Protein 2DHK (pdb70)

Solvent-accessible surface area: 8509 Å² total; per-residue (Å²): 139,122,121,78,96,121,67,188,140,8,50,16,133,7,20,18,66,28,29,204,47,134,130,194,30,102,71,88,42,30,0,42,25,30,147,210,139,58,38,0,27,18,1,145,59,54,167,57,83,119,58,89,72,32,6,58,2,28,70,1,77,28,62,63,92,101,88,10,136,97,0,12,0,18,1,67,17,120,86,117,92,8,27,0,43,4,88,81,89,146,24,4,86,114,13,29,99,58,0,80,71,69,80,117,92,115,106,87,60,112,121,86,119,116,49,130,116,102,126

Radius of gyration: 16.47 Å; Cα contacts (8 Å, |Δi|>4): 186; chains: 1; bounding box: 60×35×32 Å

Sequence (119 aa):
GSSGSSGKKLCGYLSKFGGKGPIRGWKSRWFFYDERKCQLYYSRTAQDANPLDSIDLSSAVFDCKADAEEGIFEIKTPSRVITLKAATKQAMLYWLQQLQMKRWEFHNSPPAPSGPSSGGSSGSSGKKLCGYLSKFGGKGPIRGWKSRWFFYDERKCQLYYSRTAQDANPLDSIDLSSAVFDCKADAEEGIFEIKTPSRVITLKAATKQAMLYWLQQLQMKRWEFHNSPPAPSGPSSGGSSGSSGKKLCGYLSKFGGKGPIRGWKSRWFFYDERKCQLYYSRTAQDANPLDSIDLSSAVFDCKADAEEGIFEIKTPSRVITLKAATKQAMLYWLQQLQMKRWEFHNSPPAPSGPSSGGSSGSSGKKLCGYLSKFGGKGPIRGWKSRWFFYDERKCQLYYSRTAQDANPLDSIDLSSAVFDCKADAEEGIFEIKTPSRVITLKAATKQAMLYWLQQLQMKRWEFHNSPPAPSGPSSGGSSGSSGKKLCGYLSKFGGKGPIRGWKSRWFFYDERKCQLYYSRTAQDANPLDSIDLSSAVFDCKADAEEGIFEIKTPSRVITLKAATKQAMLYWLQQLQMKRWEFHNSPPAPSGPSSGGSSGSSGKKLCGYLSKFGGKGPIRGWKSRWFFYDERKCQLYYSRTAQDANPLDSIDLSSAVFDCKADAEEGIFEIKTPSRVITLKAATKQAMLYWLQQLQMKRWEFHNSPPAPSGPSSGGSSGSSGKKLCGYLSKFGGKGPIRGWKSRWFFYDERKCQLYYSRTAQDANPLDSIDLSSAVFDCKADAEEGIFEIKTPSRVITLKAATKQAMLYWLQQLQMKRWEFHNSPPAPSGPSSGGSSGSSGKKLCGYLSKFGGKGPIRGWKSRWFFYDERKCQLYYSRTAQDANPLDSIDLSSAVFDCKADAEEGIFEIKTPSRVITLKAATKQAMLYWLQQLQMKRWEFHNSPPAPSGPSSGGSSGSSGKKLCGYLSKFGGKGPIRGWKSRWFFYDERKCQLYYSRTAQDANPLDSIDLSSAVFDCKADAEEGIFEIKTPSRVITLKAATKQAMLYWLQQLQMKRWEFHNSPPAPSGPSSGGSSGSSGKKLCGYLSKFGGKGPIRGWKSRWFFYDERKCQLYYSRTAQDANPLDSIDLSSAVFDCKADAEEGIFEIKTPSRVITLKAATKQAMLYWLQQLQMKRWEFHNSPPAPSGPSSGGSSGSSGKKLCGYLSKFGGKGPIRGWKSRWFFYDERKCQLYYSRTAQDANPLDSIDLSSAVFDCKADAEEGIFEIKTPSRVITLKAATKQAMLYWLQQLQMKRWEFHNSPPAPSGPSSGGSSGSSGKKLCGYLSKFGGKGPIRGWKSRWFFYDERKCQLYYSRTAQDANPLDSIDLSSAVFDCKADAEEGIFEIKTPSRVITLKAATKQAMLYWLQQLQMKRWEFHNSPPAPSGPSSGGSSGSSGKKLCGYLSKFGGKGPIRGWKSRWFFYDERKCQLYYSRTAQDANPLDSIDLSSAVFDCKADAEEGIFEIKTPSRVITLKAATKQAMLYWLQQLQMKRWEFHNSPPAPSGPSSGGSSGSSGKKLCGYLSKFGGKGPIRGWKSRWFFYDERKCQLYYSRTAQDANPLDSIDLSSAVFDCKADAEEGIFEIKTPSRVITLKAATKQAMLYWLQQLQMKRWEFHNSPPAPSGPSSGGSSGSSGKKLCGYLSKFGGKGPIRGWKSRWFFYDERKCQLYYSRTAQDANPLDSIDLSSAVFDCKADAEEGIFEIKTPSRVITLKAATKQAMLYWLQQLQMKRWEFHNSPPAPSGPSSGGSSGSSGKKLCGYLSKFGGKGPIRGWKSRWFFYDERKCQLYYSRTAQDANPLDSIDLSSAVFDCKADAEEGIFEIKTPSRVITLKAATKQAMLYWLQQLQMKRWEFHNSPPAPSGPSSGGSSGSSGKKLCGYLSKFGGKGPIRGWKSRWFFYDERKCQLYYSRTAQDANPLDSIDLSSAVFDCKADAEEGIFEIKTPSRVITLKAATKQAMLYWLQQLQMKRWEFHNSPPAPSGPSSGGSSGSSGKKLCGYLSKFGGKGPIRGWKSRWFFYDERKCQLYYSRTAQDANPLDSIDLSSAVFDCKADAEEGIFEIKTPSRVITLKAATKQAMLYWLQQLQMKRWEFHNSPPAPSGPSSGGSSGSSGKKLCGYLSKFGGKGPIRGWKSRWFFYDERKCQLYYSRTAQDANPLDSIDLSSAVFDCKADAEEGIFEIKTPSRVITLKAATKQAMLYWLQQLQMKRWEFHNSPPAPSGPSSGGSSGSSGKKLCGYLSKFGGKGPIRGWKSRWFFYDERKCQLYYSRTAQDANPLDSIDLSSAVFDCKADAEEGIFEIKTPSRVITLKAATKQAMLYWLQQLQMKRWEFHNSPPAPSGPSSG

Nearest PDB structures (foldseek):
  2dhk-assembly1_A  TM=8.658E-01  e=3.183E-20  Homo sapiens
  2d9x-assembly1_A  TM=7.567E-01  e=5.980E-08  Homo sapiens
  1zm0-assembly2_B  TM=8.397E-01  e=1.596E-05  Homo sapiens
  1fb8-assembly1_A  TM=8.159E-01  e=1.430E-05  Homo sapiens
  2i5f-assembly1_A  TM=8.221E-01  e=5.040E-05  Homo sapiens

Foldseek 3Di:
DDDDDDDQWDWDWKWWWDDVDDDTDTDIKTWTADLPQLKIFIGRDPVPPDGDDIGRLLAKAKAADPVCQQFWIWIDHPVDTITIGDRGNVGNVCVRVSSVCSNVVVVVDDDDDDPPDDD

Organism: Homo sapiens (NCBI:txid9606)

Secondary structure (DSSP, 8-state):
---S-S----EEEEEE-S-SSSS---EEEEEEEETTTTEEEEESSTT--S-SEEEEGGG-EEEE-TTGGG-EEEEE-SS--EEEE-SSHHHHHHHHHHHHHHHHHHHHS-SSSS-----

CATH classification: 2.30.29.30

Structure (mmCIF, N/CA/C/O backbone):
data_2DHK
#
_entry.id   2DHK
#
loop_
_atom_site.group_PDB
_atom_site.id
_atom_site.type_symbol
_atom_site.label_atom_id
_atom_site.label_alt_id
_atom_site.label_comp_id
_atom_site.label_asym_id
_atom_site.label_entity_id
_atom_site.label_seq_id
_atom_site.pdbx_PDB_ins_code
_atom_site.Cartn_x
_atom_site.Cartn_y
_atom_site.Cartn_z
_atom_site.occupancy
_atom_site.B_iso_or_equiv
_atom_site.auth_seq_id
_atom_site.auth_comp_id
_atom_site.auth_asym_id
_atom_site.auth_atom_id
_atom_site.pdbx_PDB_model_num
ATOM 1 N N . GLY A 1 1 ? -21.541 10.876 14.827 1.00 0.00 1 GLY A N 1
ATOM 2 C CA . GLY A 1 1 ? -20.799 10.877 13.580 1.00 0.00 1 GLY A CA 1
ATOM 3 C C . GLY A 1 1 ? -19.328 10.573 13.780 1.00 0.00 1 GLY A C 1
ATOM 4 O O . GLY A 1 1 ? -18.944 9.417 13.957 1.00 0.00 1 GLY A O 1
ATOM 8 N N . SER A 1 2 ? -18.501 11.613 13.752 1.00 0.00 2 SER A N 1
ATOM 9 C CA . SER A 1 2 ? -17.062 11.451 13.926 1.00 0.00 2 SER A CA 1
ATOM 10 C C . SER A 1 2 ? -16.579 12.190 15.171 1.00 0.00 2 SER A C 1
ATOM 11 O O . SER A 1 2 ? -17.158 13.200 15.570 1.00 0.00 2 SER A O 1
ATOM 19 N N . SER A 1 3 ? -15.514 11.678 15.779 1.00 0.00 3 SER A N 1
ATOM 20 C CA . SER A 1 3 ? -14.954 12.285 16.981 1.00 0.00 3 SER A CA 1
ATOM 21 C C . SER A 1 3 ? -13.536 11.782 17.234 1.00 0.00 3 SER A C 1
ATOM 22 O O . SER A 1 3 ? -13.068 10.854 16.575 1.00 0.00 3 SER A O 1
ATOM 30 N N . GLY A 1 4 ? -12.857 12.402 18.194 1.00 0.00 4 GLY A N 1
ATOM 31 C CA . GLY A 1 4 ? -11.500 12.004 18.518 1.00 0.00 4 GLY A CA 1
ATOM 32 C C . GLY A 1 4 ? -10.464 12.922 17.901 1.00 0.00 4 GLY A C 1
ATOM 33 O O . GLY A 1 4 ? -10.305 14.066 18.327 1.00 0.00 4 GLY A O 1
ATOM 37 N N . SER A 1 5 ? -9.755 12.420 16.895 1.00 0.00 5 SER A N 1
ATOM 38 C CA . SER A 1 5 ? -8.724 13.202 16.221 1.00 0.00 5 SER A CA 1
ATOM 39 C C . SER A 1 5 ? -8.836 13.056 14.706 1.00 0.00 5 SER A C 1
ATOM 40 O O . SER A 1 5 ? -9.247 12.012 14.200 1.00 0.00 5 SER A O 1
ATOM 48 N N . SER A 1 6 ? -8.466 14.112 13.988 1.00 0.00 6 SER A N 1
ATOM 49 C CA . SER A 1 6 ? -8.527 14.104 12.531 1.00 0.00 6 SER A CA 1
ATOM 50 C C . SER A 1 6 ? -7.150 13.835 11.931 1.00 0.00 6 SER A C 1
ATOM 51 O O . SER A 1 6 ? -6.126 14.159 12.529 1.00 0.00 6 SER A O 1
ATOM 59 N N . GLY A 1 7 ? -7.136 13.240 10.742 1.00 0.00 7 GLY A N 1
ATOM 60 C CA . GLY A 1 7 ? -5.881 12.937 10.079 1.00 0.00 7 GLY A CA 1
ATOM 61 C C . GLY A 1 7 ? -5.426 11.512 10.324 1.00 0.00 7 GLY A C 1
ATOM 62 O O . GLY A 1 7 ? -4.267 11.272 10.665 1.00 0.00 7 GLY A O 1
ATOM 66 N N . LYS A 1 8 ? -6.339 10.563 10.151 1.00 0.00 8 LYS A N 1
ATOM 67 C CA . LYS A 1 8 ? -6.027 9.153 10.355 1.00 0.00 8 LYS A CA 1
ATOM 68 C C . LYS A 1 8 ? -5.573 8.502 9.053 1.00 0.00 8 LYS A C 1
ATOM 69 O O . LYS A 1 8 ? -5.981 7.386 8.730 1.00 0.00 8 LYS A O 1
ATOM 88 N N . LYS A 1 9 ? -4.727 9.205 8.308 1.00 0.00 9 LYS A N 1
ATOM 89 C CA . LYS A 1 9 ? -4.215 8.695 7.042 1.00 0.00 9 LYS A CA 1
ATOM 90 C C . LYS A 1 9 ? -3.655 7.286 7.209 1.00 0.00 9 LYS A C 1
ATOM 91 O O . LYS A 1 9 ? -3.534 6.784 8.327 1.00 0.00 9 LYS A O 1
ATOM 110 N N . LEU A 1 10 ? -3.313 6.654 6.092 1.00 0.00 10 LEU A N 1
ATOM 111 C CA . LEU A 1 10 ? -2.763 5.303 6.115 1.00 0.00 10 LEU A CA 1
ATOM 112 C C . LEU A 1 10 ? -1.288 5.309 5.726 1.00 0.00 10 LEU A C 1
ATOM 113 O O . LEU A 1 10 ? -0.946 5.458 4.552 1.00 0.00 10 LEU A O 1
ATOM 129 N N . CYS A 1 11 ? -0.420 5.143 6.717 1.00 0.00 11 CYS A N 1
ATOM 130 C CA . CYS A 1 11 ? 1.019 5.127 6.479 1.00 0.00 11 CYS A CA 1
ATOM 131 C C . CYS A 1 11 ? 1.706 4.091 7.362 1.00 0.00 11 CYS A C 1
ATOM 132 O O . CYS A 1 11 ? 1.127 3.608 8.334 1.00 0.00 11 CYS A O 1
ATOM 140 N N . GLY A 1 12 ? 2.944 3.753 7.016 1.00 0.00 12 GLY A N 1
ATOM 141 C CA . GLY A 1 12 ? 3.689 2.774 7.787 1.00 0.00 12 GLY A CA 1
ATOM 142 C C . GLY A 1 12 ? 4.954 2.323 7.084 1.00 0.00 12 GLY A C 1
ATOM 143 O O . GLY A 1 12 ? 5.055 2.406 5.860 1.00 0.00 12 GLY A O 1
ATOM 147 N N . TYR A 1 13 ? 5.921 1.846 7.859 1.00 0.00 13 TYR A N 1
ATOM 148 C CA . TYR A 1 13 ? 7.188 1.384 7.304 1.00 0.00 13 TYR A CA 1
ATOM 149 C C . TYR A 1 13 ? 7.109 -0.090 6.920 1.00 0.00 13 TYR A C 1
ATOM 150 O O . TYR A 1 13 ? 6.736 -0.937 7.733 1.00 0.00 13 TYR A O 1
ATOM 168 N N . LEU A 1 14 ? 7.463 -0.390 5.675 1.00 0.00 14 LEU A N 1
ATOM 169 C CA . LEU A 1 14 ? 7.434 -1.763 5.181 1.00 0.00 14 LEU A CA 1
ATOM 170 C C . LEU A 1 14 ? 8.799 -2.176 4.642 1.00 0.00 14 LEU A C 1
ATOM 171 O O . LEU A 1 14 ? 9.704 -1.351 4.516 1.00 0.00 14 LEU A O 1
ATOM 187 N N . SER A 1 15 ? 8.940 -3.459 4.323 1.00 0.00 15 SER A N 1
ATOM 188 C CA . SER A 1 15 ? 10.195 -3.983 3.799 1.00 0.00 15 SER A CA 1
ATOM 189 C C . SER A 1 15 ? 10.012 -4.515 2.381 1.00 0.00 15 SER A C 1
ATOM 190 O O . SER A 1 15 ? 9.239 -5.445 2.149 1.00 0.00 15 SER A O 1
ATOM 198 N N . LYS A 1 16 ? 10.728 -3.918 1.434 1.00 0.00 16 LYS A N 1
ATOM 199 C CA . LYS A 1 16 ? 10.648 -4.331 0.038 1.00 0.00 16 LYS A CA 1
ATOM 200 C C . LYS A 1 16 ? 11.682 -5.408 -0.272 1.00 0.00 16 LYS A C 1
ATOM 201 O O . LYS A 1 16 ? 12.852 -5.282 0.090 1.00 0.00 16 LYS A O 1
ATOM 220 N N . PHE A 1 17 ? 11.243 -6.467 -0.944 1.00 0.00 17 PHE A N 1
ATOM 221 C CA . PHE A 1 17 ? 12.131 -7.567 -1.303 1.00 0.00 17 PHE A CA 1
ATOM 222 C C . PHE A 1 17 ? 12.927 -7.234 -2.562 1.00 0.00 17 PHE A C 1
ATOM 223 O O . PHE A 1 17 ? 12.612 -6.282 -3.275 1.00 0.00 17 PHE A O 1
ATOM 240 N N . GLY A 1 18 ? 13.960 -8.028 -2.829 1.00 0.00 18 GLY A N 1
ATOM 241 C CA . GLY A 1 18 ? 14.785 -7.802 -4.001 1.00 0.00 18 GLY A CA 1
ATOM 242 C C . GLY A 1 18 ? 13.969 -7.418 -5.220 1.00 0.00 18 GLY A C 1
ATOM 243 O O . GLY A 1 18 ? 13.106 -8.176 -5.660 1.00 0.00 18 GLY A O 1
ATOM 247 N N . GLY A 1 19 ? 14.242 -6.237 -5.765 1.00 0.00 19 GLY A N 1
ATOM 248 C CA . GLY A 1 19 ? 13.516 -5.774 -6.934 1.00 0.00 19 GLY A CA 1
ATOM 249 C C . GLY A 1 19 ? 14.191 -4.594 -7.605 1.00 0.00 19 GLY A C 1
ATOM 250 O O . GLY A 1 19 ? 14.406 -3.555 -6.981 1.00 0.00 19 GLY A O 1
ATOM 254 N N . LYS A 1 20 ? 14.527 -4.754 -8.880 1.00 0.00 20 LYS A N 1
ATOM 255 C CA . LYS A 1 20 ? 15.181 -3.693 -9.638 1.00 0.00 20 LYS A CA 1
ATOM 256 C C . LYS A 1 20 ? 16.505 -3.300 -8.991 1.00 0.00 20 LYS A C 1
ATOM 257 O O . LYS A 1 20 ? 16.792 -2.117 -8.812 1.00 0.00 20 LYS A O 1
ATOM 276 N N . GLY A 1 21 ? 17.309 -4.300 -8.643 1.00 0.00 21 GLY A N 1
ATOM 277 C CA . GLY A 1 21 ? 18.594 -4.037 -8.021 1.00 0.00 21 GLY A CA 1
ATOM 278 C C . GLY A 1 21 ? 19.621 -5.106 -8.338 1.00 0.00 21 GLY A C 1
ATOM 279 O O . GLY A 1 21 ? 19.306 -6.150 -8.909 1.00 0.00 21 GLY A O 1
ATOM 283 N N . PRO A 1 22 ? 20.883 -4.850 -7.962 1.00 0.00 22 PRO A N 1
ATOM 284 C CA . PRO A 1 22 ? 21.985 -5.786 -8.200 1.00 0.00 22 PRO A CA 1
ATOM 285 C C . PRO A 1 22 ? 21.879 -7.038 -7.336 1.00 0.00 22 PRO A C 1
ATOM 286 O O . PRO A 1 22 ? 22.236 -8.134 -7.769 1.00 0.00 22 PRO A O 1
ATOM 297 N N . ILE A 1 23 ? 21.387 -6.868 -6.114 1.00 0.00 23 ILE A N 1
ATOM 298 C CA . ILE A 1 23 ? 21.233 -7.985 -5.191 1.00 0.00 23 ILE A CA 1
ATOM 299 C C . ILE A 1 23 ? 19.792 -8.102 -4.705 1.00 0.00 23 ILE A C 1
ATOM 300 O O . ILE A 1 23 ? 18.963 -7.233 -4.975 1.00 0.00 23 ILE A O 1
ATOM 316 N N . ARG A 1 24 ? 19.501 -9.182 -3.987 1.00 0.00 24 ARG A N 1
ATOM 317 C CA . ARG A 1 24 ? 18.160 -9.413 -3.463 1.00 0.00 24 ARG A CA 1
ATOM 318 C C . ARG A 1 24 ? 18.152 -9.337 -1.939 1.00 0.00 24 ARG A C 1
ATOM 319 O O . ARG A 1 24 ? 19.139 -9.669 -1.285 1.00 0.00 24 ARG A O 1
ATOM 340 N N . GLY A 1 25 ? 17.028 -8.897 -1.380 1.00 0.00 25 GLY A N 1
ATOM 341 C CA . GLY A 1 25 ? 16.912 -8.785 0.062 1.00 0.00 25 GLY A CA 1
ATOM 342 C C . GLY A 1 25 ? 15.860 -7.779 0.482 1.00 0.00 25 GLY A C 1
ATOM 343 O O . GLY A 1 25 ? 15.310 -7.060 -0.353 1.00 0.00 25 GLY A O 1
ATOM 347 N N . TRP A 1 26 ? 15.577 -7.727 1.779 1.00 0.00 26 TRP A N 1
ATOM 348 C CA . TRP A 1 26 ? 14.582 -6.802 2.308 1.00 0.00 26 TRP A CA 1
ATOM 349 C C . TRP A 1 26 ? 15.226 -5.480 2.710 1.00 0.00 26 TRP A C 1
ATOM 350 O O . TRP A 1 26 ? 16.335 -5.456 3.245 1.00 0.00 26 TRP A O 1
ATOM 371 N N . LYS A 1 27 ? 14.525 -4.381 2.451 1.00 0.00 27 LYS A N 1
ATOM 372 C CA . LYS A 1 27 ? 15.029 -3.055 2.788 1.00 0.00 27 LYS A CA 1
ATOM 373 C C . LYS A 1 27 ? 13.941 -2.211 3.443 1.00 0.00 27 LYS A C 1
ATOM 374 O O . LYS A 1 27 ? 12.816 -2.137 2.949 1.00 0.00 27 LYS A O 1
ATOM 393 N N . SER A 1 28 ? 14.284 -1.574 4.559 1.00 0.00 28 SER A N 1
ATOM 394 C CA . SER A 1 28 ? 13.335 -0.737 5.283 1.00 0.00 28 SER A CA 1
ATOM 395 C C . SER A 1 28 ? 12.949 0.487 4.457 1.00 0.00 28 SER A C 1
ATOM 396 O O . SER A 1 28 ? 13.723 1.436 4.335 1.00 0.00 28 SER A O 1
ATOM 404 N N . ARG A 1 29 ? 11.746 0.455 3.892 1.00 0.00 29 ARG A N 1
ATOM 405 C CA . ARG A 1 29 ? 11.257 1.560 3.076 1.00 0.00 29 ARG A CA 1
ATOM 406 C C . ARG A 1 29 ? 9.997 2.169 3.685 1.00 0.00 29 ARG A C 1
ATOM 407 O O . ARG A 1 29 ? 9.183 1.466 4.285 1.00 0.00 29 ARG A O 1
ATOM 428 N N . TRP A 1 30 ? 9.844 3.478 3.527 1.00 0.00 30 TRP A N 1
ATOM 429 C CA . TRP A 1 30 ? 8.683 4.182 4.062 1.00 0.00 30 TRP A CA 1
ATOM 430 C C . TRP A 1 30 ? 7.546 4.206 3.047 1.00 0.00 30 TRP A C 1
ATOM 431 O O . TRP A 1 30 ? 7.705 4.707 1.934 1.00 0.00 30 TRP A O 1
ATOM 452 N N . PHE A 1 31 ? 6.398 3.663 3.438 1.00 0.00 31 PHE A N 1
ATOM 453 C CA . PHE A 1 31 ? 5.234 3.622 2.560 1.00 0.00 31 PHE A CA 1
ATOM 454 C C . PHE A 1 31 ? 4.108 4.492 3.110 1.00 0.00 31 PHE A C 1
ATOM 455 O O . PHE A 1 31 ? 3.881 4.543 4.319 1.00 0.00 31 PHE A O 1
ATOM 472 N N . PHE A 1 32 ? 3.405 5.177 2.213 1.00 0.00 32 PHE A N 1
ATOM 473 C CA . PHE A 1 32 ? 2.304 6.047 2.607 1.00 0.00 32 PHE A CA 1
ATOM 474 C C . PHE A 1 32 ? 1.295 6.196 1.472 1.00 0.00 32 PHE A C 1
ATOM 475 O O . PHE A 1 32 ? 1.670 6.379 0.314 1.00 0.00 32 PHE A O 1
ATOM 492 N N . TYR A 1 33 ? 0.014 6.115 1.813 1.00 0.00 33 TYR A N 1
ATOM 493 C CA . TYR A 1 33 ? -1.050 6.237 0.823 1.00 0.00 33 TYR A CA 1
ATOM 494 C C . TYR A 1 33 ? -1.353 7.702 0.527 1.00 0.00 33 TYR A C 1
ATOM 495 O O . TYR A 1 33 ? -1.129 8.576 1.366 1.00 0.00 33 TYR A O 1
ATOM 513 N N . ASP A 1 34 ? -1.866 7.964 -0.670 1.00 0.00 34 ASP A N 1
ATOM 514 C CA . ASP A 1 34 ? -2.203 9.323 -1.077 1.00 0.00 34 ASP A CA 1
ATOM 515 C C . ASP A 1 34 ? -3.694 9.446 -1.377 1.00 0.00 34 ASP A C 1
ATOM 516 O O . ASP A 1 34 ? -4.268 8.606 -2.068 1.00 0.00 34 ASP A O 1
ATOM 525 N N . GLU A 1 35 ? -4.313 10.499 -0.852 1.00 0.00 35 GLU A N 1
ATOM 526 C CA . GLU A 1 35 ? -5.737 10.730 -1.063 1.00 0.00 35 GLU A CA 1
ATOM 527 C C . GLU A 1 35 ? -5.963 11.776 -2.151 1.00 0.00 35 GLU A C 1
ATOM 528 O O . GLU A 1 35 ? -6.987 12.460 -2.166 1.00 0.00 35 GLU A O 1
ATOM 540 N N . ARG A 1 36 ? -5.000 11.895 -3.058 1.00 0.00 36 ARG A N 1
ATOM 541 C CA . ARG A 1 36 ? -5.092 12.858 -4.149 1.00 0.00 36 ARG A CA 1
ATOM 542 C C . ARG A 1 36 ? -5.298 12.150 -5.484 1.00 0.00 36 ARG A C 1
ATOM 543 O O . ARG A 1 36 ? -6.163 12.529 -6.274 1.00 0.00 36 ARG A O 1
ATOM 564 N N . LYS A 1 37 ? -4.497 11.119 -5.731 1.00 0.00 37 LYS A N 1
ATOM 565 C CA . LYS A 1 37 ? -4.590 10.355 -6.969 1.00 0.00 37 LYS A CA 1
ATOM 566 C C . LYS A 1 37 ? -5.025 8.920 -6.693 1.00 0.00 37 LYS A C 1
ATOM 567 O O . LYS A 1 37 ? -5.053 8.084 -7.597 1.00 0.00 37 LYS A O 1
ATOM 586 N N . CYS A 1 38 ? -5.365 8.641 -5.439 1.00 0.00 38 CYS A N 1
ATOM 587 C CA . CYS A 1 38 ? -5.800 7.306 -5.044 1.00 0.00 38 CYS A CA 1
ATOM 588 C C . CYS A 1 38 ? -4.725 6.269 -5.356 1.00 0.00 38 CYS A C 1
ATOM 589 O O . CYS A 1 38 ? -5.018 5.200 -5.890 1.00 0.00 38 CYS A O 1
ATOM 597 N N . GLN A 1 39 ? -3.481 6.595 -5.020 1.00 0.00 39 GLN A N 1
ATOM 598 C CA . GLN A 1 39 ? -2.363 5.693 -5.266 1.00 0.00 39 GLN A CA 1
ATOM 599 C C . GLN A 1 39 ? -1.491 5.554 -4.022 1.00 0.00 39 GLN A C 1
ATOM 600 O O . GLN A 1 39 ? -1.523 6.403 -3.131 1.00 0.00 39 GLN A O 1
ATOM 614 N N . LEU A 1 40 ? -0.714 4.478 -3.968 1.00 0.00 40 LEU A N 1
ATOM 615 C CA . LEU A 1 40 ? 0.167 4.227 -2.833 1.00 0.00 40 LEU A CA 1
ATOM 616 C C . LEU A 1 40 ? 1.592 4.677 -3.139 1.00 0.00 40 LEU A C 1
ATOM 617 O O . LEU A 1 40 ? 2.288 4.062 -3.947 1.00 0.00 40 LEU A O 1
ATOM 633 N N . TYR A 1 41 ? 2.020 5.753 -2.487 1.00 0.00 41 TYR A N 1
ATOM 634 C CA . TYR A 1 41 ? 3.362 6.286 -2.690 1.00 0.00 41 TYR A CA 1
ATOM 635 C C . TYR A 1 41 ? 4.291 5.867 -1.555 1.00 0.00 41 TYR A C 1
ATOM 636 O O . TYR A 1 41 ? 3.866 5.727 -0.408 1.00 0.00 41 TYR A O 1
ATOM 654 N N . TYR A 1 42 ? 5.563 5.668 -1.884 1.00 0.00 42 TYR A N 1
ATOM 655 C CA . TYR A 1 42 ? 6.554 5.264 -0.894 1.00 0.00 42 TYR A CA 1
ATOM 656 C C . TYR A 1 42 ? 7.917 5.873 -1.208 1.00 0.00 42 TYR A C 1
ATOM 657 O O . TYR A 1 42 ? 8.285 6.033 -2.371 1.00 0.00 42 TYR A O 1
ATOM 675 N N . SER A 1 43 ? 8.662 6.210 -0.160 1.00 0.00 43 SER A N 1
ATOM 676 C CA . SER A 1 43 ? 9.984 6.805 -0.322 1.00 0.00 43 SER A CA 1
ATOM 677 C C . SER A 1 43 ? 10.991 6.154 0.622 1.00 0.00 43 SER A C 1
ATOM 678 O O . SER A 1 43 ? 10.672 5.193 1.321 1.00 0.00 43 SER A O 1
ATOM 686 N N . ARG A 1 44 ? 12.209 6.686 0.635 1.00 0.00 44 ARG A N 1
ATOM 687 C CA . ARG A 1 44 ? 13.265 6.157 1.491 1.00 0.00 44 ARG A CA 1
ATOM 688 C C . ARG A 1 44 ? 12.926 6.367 2.964 1.00 0.00 44 ARG A C 1
ATOM 689 O O . ARG A 1 44 ? 13.083 5.461 3.783 1.00 0.00 44 ARG A O 1
ATOM 710 N N . THR A 1 45 ? 12.461 7.568 3.294 1.00 0.00 45 THR A N 1
ATOM 711 C CA . THR A 1 45 ? 12.102 7.897 4.667 1.00 0.00 45 THR A CA 1
ATOM 712 C C . THR A 1 45 ? 10.888 8.818 4.713 1.00 0.00 45 THR A C 1
ATOM 713 O O . THR A 1 45 ? 10.464 9.352 3.688 1.00 0.00 45 THR A O 1
ATOM 724 N N . ALA A 1 46 ? 10.333 8.999 5.907 1.00 0.00 46 ALA A N 1
ATOM 725 C CA . ALA A 1 46 ? 9.169 9.858 6.085 1.00 0.00 46 ALA A CA 1
ATOM 726 C C . ALA A 1 46 ? 9.522 11.320 5.835 1.00 0.00 46 ALA A C 1
ATOM 727 O O . ALA A 1 46 ? 8.654 12.130 5.509 1.00 0.00 46 ALA A O 1
ATOM 734 N N . GLN A 1 47 ? 10.800 11.651 5.989 1.00 0.00 47 GLN A N 1
ATOM 735 C CA . GLN A 1 47 ? 11.265 13.016 5.781 1.00 0.00 47 GLN A CA 1
ATOM 736 C C . GLN A 1 47 ? 11.390 13.328 4.293 1.00 0.00 47 GLN A C 1
ATOM 737 O O . GLN A 1 47 ? 11.384 14.491 3.890 1.00 0.00 47 GLN A O 1
ATOM 751 N N . ASP A 1 48 ? 11.503 12.282 3.482 1.00 0.00 48 ASP A N 1
ATOM 752 C CA . ASP A 1 48 ? 11.629 12.444 2.038 1.00 0.00 48 ASP A CA 1
ATOM 753 C C . ASP A 1 48 ? 10.268 12.708 1.401 1.00 0.00 48 ASP A C 1
ATOM 754 O O . ASP A 1 48 ? 9.754 11.882 0.648 1.00 0.00 48 ASP A O 1
ATOM 763 N N . ALA A 1 49 ? 9.690 13.864 1.710 1.00 0.00 49 ALA A N 1
ATOM 764 C CA . ALA A 1 49 ? 8.390 14.237 1.167 1.00 0.00 49 ALA A CA 1
ATOM 765 C C . ALA A 1 49 ? 8.214 13.706 -0.252 1.00 0.00 49 ALA A C 1
ATOM 766 O O . ALA A 1 49 ? 7.135 13.248 -0.624 1.00 0.00 49 ALA A O 1
ATOM 773 N N . ASN A 1 50 ? 9.283 13.772 -1.040 1.00 0.00 50 ASN A N 1
ATOM 774 C CA . ASN A 1 50 ? 9.246 13.298 -2.418 1.00 0.00 50 ASN A CA 1
ATOM 775 C C . ASN A 1 50 ? 9.150 11.776 -2.468 1.00 0.00 50 ASN A C 1
ATOM 776 O O . ASN A 1 50 ? 10.082 11.058 -2.104 1.00 0.00 50 ASN A O 1
ATOM 787 N N . PRO A 1 51 ? 7.997 11.270 -2.931 1.00 0.00 51 PRO A N 1
ATOM 788 C CA . PRO A 1 51 ? 7.753 9.829 -3.041 1.00 0.00 51 PRO A CA 1
ATOM 789 C C . PRO A 1 51 ? 8.591 9.181 -4.138 1.00 0.00 51 PRO A C 1
ATOM 790 O O . PRO A 1 51 ? 8.548 9.599 -5.295 1.00 0.00 51 PRO A O 1
ATOM 801 N N . LEU A 1 52 ? 9.352 8.157 -3.767 1.00 0.00 52 LEU A N 1
ATOM 802 C CA . LEU A 1 52 ? 10.201 7.450 -4.720 1.00 0.00 52 LEU A CA 1
ATOM 803 C C . LEU A 1 52 ? 9.376 6.899 -5.878 1.00 0.00 52 LEU A C 1
ATOM 804 O O . LEU A 1 52 ? 9.698 7.125 -7.045 1.00 0.00 52 LEU A O 1
ATOM 820 N N . ASP A 1 53 ? 8.311 6.177 -5.549 1.00 0.00 53 ASP A N 1
ATOM 821 C CA . ASP A 1 53 ? 7.438 5.596 -6.562 1.00 0.00 53 ASP A CA 1
ATOM 822 C C . ASP A 1 53 ? 6.007 5.480 -6.044 1.00 0.00 53 ASP A C 1
ATOM 823 O O . ASP A 1 53 ? 5.745 5.697 -4.861 1.00 0.00 53 ASP A O 1
ATOM 832 N N . SER A 1 54 ? 5.085 5.138 -6.939 1.00 0.00 54 SER A N 1
ATOM 833 C CA . SER A 1 54 ? 3.681 4.999 -6.574 1.00 0.00 54 SER A CA 1
ATOM 834 C C . SER A 1 54 ? 3.066 3.771 -7.238 1.00 0.00 54 SER A C 1
ATOM 835 O O . SER A 1 54 ? 3.496 3.353 -8.314 1.00 0.00 54 SER A O 1
ATOM 843 N N . ILE A 1 55 ? 2.058 3.197 -6.590 1.00 0.00 55 ILE A N 1
ATOM 844 C CA . ILE A 1 55 ? 1.384 2.017 -7.117 1.00 0.00 55 ILE A CA 1
ATOM 845 C C . ILE A 1 55 ? -0.131 2.177 -7.055 1.00 0.00 55 ILE A C 1
ATOM 846 O O . ILE A 1 55 ? -0.716 2.230 -5.973 1.00 0.00 55 ILE A O 1
ATOM 862 N N . ASP A 1 56 ? -0.761 2.250 -8.222 1.00 0.00 56 ASP A N 1
ATOM 863 C CA . ASP A 1 56 ? -2.210 2.401 -8.301 1.00 0.00 56 ASP A CA 1
ATOM 864 C C . ASP A 1 56 ? -2.915 1.210 -7.658 1.00 0.00 56 ASP A C 1
ATOM 865 O O . ASP A 1 56 ? -2.914 0.106 -8.203 1.00 0.00 56 ASP A O 1
ATOM 874 N N . LEU A 1 57 ? -3.517 1.442 -6.497 1.00 0.00 57 LEU A N 1
ATOM 875 C CA . LEU A 1 57 ? -4.226 0.389 -5.778 1.00 0.00 57 LEU A CA 1
ATOM 876 C C . LEU A 1 57 ? -5.570 0.092 -6.435 1.00 0.00 57 LEU A C 1
ATOM 877 O O . LEU A 1 57 ? -6.097 -1.015 -6.320 1.00 0.00 57 LEU A O 1
ATOM 893 N N . SER A 1 58 ? -6.118 1.086 -7.126 1.00 0.00 58 SER A N 1
ATOM 894 C CA . SER A 1 58 ? -7.402 0.932 -7.801 1.00 0.00 58 SER A CA 1
ATOM 895 C C . SER A 1 58 ? -7.463 -0.393 -8.555 1.00 0.00 58 SER A C 1
ATOM 896 O O . SER A 1 58 ? -8.502 -1.051 -8.591 1.00 0.00 58 SER A O 1
ATOM 904 N N . SER A 1 59 ? -6.342 -0.777 -9.156 1.00 0.00 59 SER A N 1
ATOM 905 C CA . SER A 1 59 ? -6.268 -2.021 -9.913 1.00 0.00 59 SER A CA 1
ATOM 906 C C . SER A 1 59 ? -5.169 -2.926 -9.365 1.00 0.00 59 SER A C 1
ATOM 907 O O . SER A 1 59 ? -4.487 -3.619 -10.119 1.00 0.00 59 SER A O 1
ATOM 915 N N . ALA A 1 60 ? -5.005 -2.914 -8.046 1.00 0.00 60 ALA A N 1
ATOM 916 C CA . ALA A 1 60 ? -3.991 -3.735 -7.395 1.00 0.00 60 ALA A CA 1
ATOM 917 C C . ALA A 1 60 ? -4.631 -4.776 -6.483 1.00 0.00 60 ALA A C 1
ATOM 918 O O . ALA A 1 60 ? -5.641 -4.510 -5.832 1.00 0.00 60 ALA A O 1
ATOM 925 N N . VAL A 1 61 ? -4.036 -5.965 -6.442 1.00 0.00 61 VAL A N 1
ATOM 926 C CA . VAL A 1 61 ? -4.548 -7.047 -5.609 1.00 0.00 61 VAL A CA 1
ATOM 927 C C . VAL A 1 61 ? -3.510 -7.489 -4.584 1.00 0.00 61 VAL A C 1
ATOM 928 O O . VAL A 1 61 ? -2.436 -7.974 -4.941 1.00 0.00 61 VAL A O 1
ATOM 941 N N . PHE A 1 62 ? -3.838 -7.319 -3.307 1.00 0.00 62 PHE A N 1
ATOM 942 C CA . PHE A 1 62 ? -2.934 -7.701 -2.228 1.00 0.00 62 PHE A CA 1
ATOM 943 C C . PHE A 1 62 ? -3.102 -9.176 -1.875 1.00 0.00 62 PHE A C 1
ATOM 944 O O . PHE A 1 62 ? -4.221 -9.673 -1.752 1.00 0.00 62 PHE A O 1
ATOM 961 N N . ASP A 1 63 ? -1.981 -9.870 -1.712 1.00 0.00 63 ASP A N 1
ATOM 962 C CA . ASP A 1 63 ? -2.001 -11.288 -1.372 1.00 0.00 63 ASP A CA 1
ATOM 963 C C . ASP A 1 63 ? -1.001 -11.595 -0.262 1.00 0.00 63 ASP A C 1
ATOM 964 O O . ASP A 1 63 ? -0.126 -10.783 0.041 1.00 0.00 63 ASP A O 1
ATOM 973 N N . CYS A 1 64 ? -1.136 -12.771 0.340 1.00 0.00 64 CYS A N 1
ATOM 974 C CA . CYS A 1 64 ? -0.245 -13.185 1.418 1.00 0.00 64 CYS A CA 1
ATOM 975 C C . CYS A 1 64 ? 0.684 -14.304 0.956 1.00 0.00 64 CYS A C 1
ATOM 976 O O . CYS A 1 64 ? 0.261 -15.232 0.267 1.00 0.00 64 CYS A O 1
ATOM 984 N N . LYS A 1 65 ? 1.953 -14.208 1.338 1.00 0.00 65 LYS A N 1
ATOM 985 C CA . LYS A 1 65 ? 2.943 -15.210 0.964 1.00 0.00 65 LYS A CA 1
ATOM 986 C C . LYS A 1 65 ? 2.704 -16.517 1.713 1.00 0.00 65 LYS A C 1
ATOM 987 O O . LYS A 1 65 ? 1.849 -16.591 2.595 1.00 0.00 65 LYS A O 1
ATOM 1006 N N . ALA A 1 66 ? 3.466 -17.546 1.357 1.00 0.00 66 ALA A N 1
ATOM 1007 C CA . ALA A 1 66 ? 3.339 -18.849 1.998 1.00 0.00 66 ALA A CA 1
ATOM 1008 C C . ALA A 1 66 ? 3.777 -18.788 3.457 1.00 0.00 66 ALA A C 1
ATOM 1009 O O . ALA A 1 66 ? 3.188 -19.439 4.320 1.00 0.00 66 ALA A O 1
ATOM 1016 N N . ASP A 1 67 ? 4.814 -18.002 3.726 1.00 0.00 67 ASP A N 1
ATOM 1017 C CA . ASP A 1 67 ? 5.331 -17.856 5.082 1.00 0.00 67 ASP A CA 1
ATOM 1018 C C . ASP A 1 67 ? 4.695 -16.658 5.779 1.00 0.00 67 ASP A C 1
ATOM 1019 O O . ASP A 1 67 ? 5.351 -15.953 6.546 1.00 0.00 67 ASP A O 1
ATOM 1028 N N . ALA A 1 68 ? 3.414 -16.432 5.508 1.00 0.00 68 ALA A N 1
ATOM 1029 C CA . ALA A 1 68 ? 2.689 -15.320 6.110 1.00 0.00 68 ALA A CA 1
ATOM 1030 C C . ALA A 1 68 ? 2.798 -15.353 7.631 1.00 0.00 68 ALA A C 1
ATOM 1031 O O . ALA A 1 68 ? 2.596 -14.339 8.298 1.00 0.00 68 ALA A O 1
ATOM 1038 N N . GLU A 1 69 ? 3.117 -16.525 8.171 1.00 0.00 69 GLU A N 1
ATOM 1039 C CA . GLU A 1 69 ? 3.251 -16.689 9.614 1.00 0.00 69 GLU A CA 1
ATOM 1040 C C . GLU A 1 69 ? 4.063 -15.547 10.218 1.00 0.00 69 GLU A C 1
ATOM 1041 O O . GLU A 1 69 ? 3.926 -15.232 11.400 1.00 0.00 69 GLU A O 1
ATOM 1053 N N . GLU A 1 70 ? 4.908 -14.931 9.398 1.00 0.00 70 GLU A N 1
ATOM 1054 C CA . GLU A 1 70 ? 5.744 -13.825 9.852 1.00 0.00 70 GLU A CA 1
ATOM 1055 C C . GLU A 1 70 ? 5.092 -12.483 9.529 1.00 0.00 70 GLU A C 1
ATOM 1056 O O . GLU A 1 70 ? 5.364 -11.476 10.182 1.00 0.00 70 GLU A O 1
ATOM 1068 N N . GLY A 1 71 ? 4.230 -12.479 8.517 1.00 0.00 71 GLY A N 1
ATOM 1069 C CA . GLY A 1 71 ? 3.554 -11.256 8.124 1.00 0.00 71 GLY A CA 1
ATOM 1070 C C . GLY A 1 71 ? 4.051 -10.719 6.797 1.00 0.00 71 GLY A C 1
ATOM 1071 O O . GLY A 1 71 ? 4.494 -9.573 6.710 1.00 0.00 71 GLY A O 1
ATOM 1075 N N . ILE A 1 72 ? 3.980 -11.548 5.761 1.00 0.00 72 ILE A N 1
ATOM 1076 C CA . ILE A 1 72 ? 4.427 -11.150 4.432 1.00 0.00 72 ILE A CA 1
ATOM 1077 C C . ILE A 1 72 ? 3.254 -11.053 3.463 1.00 0.00 72 ILE A C 1
ATOM 1078 O O . ILE A 1 72 ? 2.303 -11.832 3.542 1.00 0.00 72 ILE A O 1
ATOM 1094 N N . PHE A 1 73 ? 3.327 -10.093 2.547 1.00 0.00 73 PHE A N 1
ATOM 1095 C CA . PHE A 1 73 ? 2.272 -9.894 1.561 1.00 0.00 73 PHE A CA 1
ATOM 1096 C C . PHE A 1 73 ? 2.852 -9.432 0.228 1.00 0.00 73 PHE A C 1
ATOM 1097 O O . PHE A 1 73 ? 4.042 -9.133 0.128 1.00 0.00 73 PHE A O 1
ATOM 1114 N N . GLU A 1 74 ? 2.003 -9.378 -0.793 1.00 0.00 74 GLU A N 1
ATOM 1115 C CA . GLU A 1 74 ? 2.433 -8.954 -2.121 1.00 0.00 74 GLU A CA 1
ATOM 1116 C C . GLU A 1 74 ? 1.306 -8.230 -2.852 1.00 0.00 74 GLU A C 1
ATOM 1117 O O . GLU A 1 74 ? 0.159 -8.678 -2.844 1.00 0.00 74 GLU A O 1
ATOM 1129 N N . ILE A 1 75 ? 1.641 -7.110 -3.482 1.00 0.00 75 ILE A N 1
ATOM 1130 C CA . ILE A 1 75 ? 0.658 -6.324 -4.218 1.00 0.00 75 ILE A CA 1
ATOM 1131 C C . ILE A 1 75 ? 0.793 -6.544 -5.721 1.00 0.00 75 ILE A C 1
ATOM 1132 O O . ILE A 1 75 ? 1.688 -5.993 -6.363 1.00 0.00 75 ILE A O 1
ATOM 1148 N N . LYS A 1 76 ? -0.103 -7.352 -6.278 1.00 0.00 76 LYS A N 1
ATOM 1149 C CA . LYS A 1 76 ? -0.087 -7.643 -7.707 1.00 0.00 76 LYS A CA 1
ATOM 1150 C C . LYS A 1 76 ? -0.784 -6.538 -8.495 1.00 0.00 76 LYS A C 1
ATOM 1151 O O . LYS A 1 76 ? -1.968 -6.267 -8.290 1.00 0.00 76 LYS A O 1
ATOM 1170 N N . THR A 1 77 ? -0.043 -5.904 -9.398 1.00 0.00 77 THR A N 1
ATOM 1171 C CA . THR A 1 77 ? -0.590 -4.829 -10.217 1.00 0.00 77 THR A CA 1
ATOM 1172 C C . THR A 1 77 ? -0.285 -5.053 -11.693 1.00 0.00 77 THR A C 1
ATOM 1173 O O . THR A 1 77 ? 0.675 -5.733 -12.057 1.00 0.00 77 THR A O 1
ATOM 1184 N N . PRO A 1 78 ? -1.119 -4.469 -12.566 1.00 0.00 78 PRO A N 1
ATOM 1185 C CA . PRO A 1 78 ? -0.957 -4.590 -14.018 1.00 0.00 78 PRO A CA 1
ATOM 1186 C C . PRO A 1 78 ? 0.264 -3.835 -14.530 1.00 0.00 78 PRO A C 1
ATOM 1187 O O . PRO A 1 78 ? 0.516 -3.786 -15.734 1.00 0.00 78 PRO A O 1
ATOM 1198 N N . SER A 1 79 ? 1.020 -3.247 -13.609 1.00 0.00 79 SER A N 1
ATOM 1199 C CA . SER A 1 79 ? 2.214 -2.491 -13.968 1.00 0.00 79 SER A CA 1
ATOM 1200 C C . SER A 1 79 ? 3.473 -3.196 -13.473 1.00 0.00 79 SER A C 1
ATOM 1201 O O . SER A 1 79 ? 4.429 -3.386 -14.226 1.00 0.00 79 SER A O 1
ATOM 1209 N N . ARG A 1 80 ? 3.466 -3.582 -12.201 1.00 0.00 80 ARG A N 1
ATOM 1210 C CA . ARG A 1 80 ? 4.607 -4.266 -11.604 1.00 0.00 80 ARG A CA 1
ATOM 1211 C C . ARG A 1 80 ? 4.226 -4.893 -10.266 1.00 0.00 80 ARG A C 1
ATOM 1212 O O . ARG A 1 80 ? 3.726 -4.214 -9.370 1.00 0.00 80 ARG A O 1
ATOM 1233 N N . VAL A 1 81 ? 4.465 -6.195 -10.140 1.00 0.00 81 VAL A N 1
ATOM 1234 C CA . VAL A 1 81 ? 4.148 -6.915 -8.912 1.00 0.00 81 VAL A CA 1
ATOM 1235 C C . VAL A 1 81 ? 5.159 -6.603 -7.815 1.00 0.00 81 VAL A C 1
ATOM 1236 O O . VAL A 1 81 ? 6.334 -6.957 -7.922 1.00 0.00 81 VAL A O 1
ATOM 1249 N N . ILE A 1 82 ? 4.695 -5.940 -6.761 1.00 0.00 82 ILE A N 1
ATOM 1250 C CA . ILE A 1 82 ? 5.560 -5.583 -5.643 1.00 0.00 82 ILE A CA 1
ATOM 1251 C C . ILE A 1 82 ? 5.436 -6.593 -4.508 1.00 0.00 82 ILE A C 1
ATOM 1252 O O . ILE A 1 82 ? 4.421 -7.279 -4.379 1.00 0.00 82 ILE A O 1
ATOM 1268 N N . THR A 1 83 ? 6.475 -6.678 -3.683 1.00 0.00 83 THR A N 1
ATOM 1269 C CA . THR A 1 83 ? 6.483 -7.603 -2.557 1.00 0.00 83 THR A CA 1
ATOM 1270 C C . THR A 1 83 ? 6.895 -6.899 -1.269 1.00 0.00 83 THR A C 1
ATOM 1271 O O . THR A 1 83 ? 8.074 -6.613 -1.056 1.00 0.00 83 THR A O 1
ATOM 1282 N N . LEU A 1 84 ? 5.918 -6.622 -0.413 1.00 0.00 84 LEU A N 1
ATOM 1283 C CA . LEU A 1 84 ? 6.179 -5.951 0.856 1.00 0.00 84 LEU A CA 1
ATOM 1284 C C . LEU A 1 84 ? 5.716 -6.807 2.030 1.00 0.00 84 LEU A C 1
ATOM 1285 O O . LEU A 1 84 ? 4.711 -7.513 1.940 1.00 0.00 84 LEU A O 1
ATOM 1301 N N . LYS A 1 85 ? 6.453 -6.737 3.133 1.00 0.00 85 LYS A N 1
ATOM 1302 C CA . LYS A 1 85 ? 6.117 -7.503 4.328 1.00 0.00 85 LYS A CA 1
ATOM 1303 C C . LYS A 1 85 ? 5.925 -6.581 5.528 1.00 0.00 85 LYS A C 1
ATOM 1304 O O . LYS A 1 85 ? 6.574 -5.541 5.634 1.00 0.00 85 LYS A O 1
ATOM 1323 N N . ALA A 1 86 ? 5.031 -6.971 6.431 1.00 0.00 86 ALA A N 1
ATOM 1324 C CA . ALA A 1 86 ? 4.757 -6.181 7.625 1.00 0.00 86 ALA A CA 1
ATOM 1325 C C . ALA A 1 86 ? 5.520 -6.724 8.829 1.00 0.00 86 ALA A C 1
ATOM 1326 O O . ALA A 1 86 ? 6.208 -7.739 8.733 1.00 0.00 86 ALA A O 1
ATOM 1333 N N . ALA A 1 87 ? 5.393 -6.040 9.961 1.00 0.00 87 ALA A N 1
ATOM 1334 C CA . ALA A 1 87 ? 6.069 -6.454 11.184 1.00 0.00 87 ALA A CA 1
ATOM 1335 C C . ALA A 1 87 ? 5.737 -7.901 11.532 1.00 0.00 87 ALA A C 1
ATOM 1336 O O . ALA A 1 87 ? 6.597 -8.780 11.470 1.00 0.00 87 ALA A O 1
ATOM 1343 N N . THR A 1 88 ? 4.482 -8.143 11.899 1.00 0.00 88 THR A N 1
ATOM 1344 C CA . THR A 1 88 ? 4.036 -9.483 12.259 1.00 0.00 88 THR A CA 1
ATOM 1345 C C . THR A 1 88 ? 2.889 -9.940 11.365 1.00 0.00 88 THR A C 1
ATOM 1346 O O . THR A 1 88 ? 2.488 -9.231 10.441 1.00 0.00 88 THR A O 1
ATOM 1357 N N . LYS A 1 89 ? 2.364 -11.128 11.644 1.00 0.00 89 LYS A N 1
ATOM 1358 C CA . LYS A 1 89 ? 1.261 -11.679 10.866 1.00 0.00 89 LYS A CA 1
ATOM 1359 C C . LYS A 1 89 ? 0.015 -10.809 10.997 1.00 0.00 89 LYS A C 1
ATOM 1360 O O . LYS A 1 89 ? -0.768 -10.686 10.055 1.00 0.00 89 LYS A O 1
ATOM 1379 N N . GLN A 1 90 ? -0.161 -10.206 12.168 1.00 0.00 90 GLN A N 1
ATOM 1380 C CA . GLN A 1 90 ? -1.311 -9.347 12.419 1.00 0.00 90 GLN A CA 1
ATOM 1381 C C . GLN A 1 90 ? -1.107 -7.968 11.800 1.00 0.00 90 GLN A C 1
ATOM 1382 O O . GLN A 1 90 ? -2.065 -7.231 11.572 1.00 0.00 90 GLN A O 1
ATOM 1396 N N . ALA A 1 91 ? 0.149 -7.627 11.529 1.00 0.00 91 ALA A N 1
ATOM 1397 C CA . ALA A 1 91 ? 0.479 -6.338 10.934 1.00 0.00 91 ALA A CA 1
ATOM 1398 C C . ALA A 1 91 ? -0.093 -6.221 9.525 1.00 0.00 91 ALA A C 1
ATOM 1399 O O . ALA A 1 91 ? -0.958 -5.385 9.264 1.00 0.00 91 ALA A O 1
ATOM 1406 N N . MET A 1 92 ? 0.396 -7.063 8.621 1.00 0.00 92 MET A N 1
ATOM 1407 C CA . MET A 1 92 ? -0.068 -7.054 7.238 1.00 0.00 92 MET A CA 1
ATOM 1408 C C . MET A 1 92 ? -1.590 -6.985 7.176 1.00 0.00 92 MET A C 1
ATOM 1409 O O . MET A 1 92 ? -2.155 -6.169 6.447 1.00 0.00 92 MET A O 1
ATOM 1423 N N . LEU A 1 93 ? -2.249 -7.845 7.944 1.00 0.00 93 LEU A N 1
ATOM 1424 C CA . LEU A 1 93 ? -3.707 -7.882 7.976 1.00 0.00 93 LEU A CA 1
ATOM 1425 C C . LEU A 1 93 ? -4.287 -6.472 7.978 1.00 0.00 93 LEU A C 1
ATOM 1426 O O . LEU A 1 93 ? -5.281 -6.197 7.304 1.00 0.00 93 LEU A O 1
ATOM 1442 N N . TYR A 1 94 ? -3.660 -5.581 8.737 1.00 0.00 94 TYR A N 1
ATOM 1443 C CA . TYR A 1 94 ? -4.114 -4.198 8.827 1.00 0.00 94 TYR A CA 1
ATOM 1444 C C . TYR A 1 94 ? -3.942 -3.480 7.492 1.00 0.00 94 TYR A C 1
ATOM 1445 O O . TYR A 1 94 ? -4.826 -2.747 7.050 1.00 0.00 94 TYR A O 1
ATOM 1463 N N . TRP A 1 95 ? -2.797 -3.698 6.854 1.00 0.00 95 TRP A N 1
ATOM 1464 C CA . TRP A 1 95 ? -2.508 -3.073 5.568 1.00 0.00 95 TRP A CA 1
ATOM 1465 C C . TRP A 1 95 ? -3.436 -3.607 4.483 1.00 0.00 95 TRP A C 1
ATOM 1466 O O . TRP A 1 95 ? -4.047 -2.836 3.740 1.00 0.00 95 TRP A O 1
ATOM 1487 N N . LEU A 1 96 ? -3.539 -4.928 4.395 1.00 0.00 96 LEU A N 1
ATOM 1488 C CA . LEU A 1 96 ? -4.394 -5.565 3.399 1.00 0.00 96 LEU A CA 1
ATOM 1489 C C . LEU A 1 96 ? -5.833 -5.074 3.523 1.00 0.00 96 LEU A C 1
ATOM 1490 O O . LEU A 1 96 ? -6.460 -4.702 2.531 1.00 0.00 96 LEU A O 1
ATOM 1506 N N . GLN A 1 97 ? -6.349 -5.074 4.748 1.00 0.00 97 GLN A N 1
ATOM 1507 C CA . GLN A 1 97 ? -7.714 -4.627 5.002 1.00 0.00 97 GLN A CA 1
ATOM 1508 C C . GLN A 1 97 ? -7.872 -3.146 4.672 1.00 0.00 97 GLN A C 1
ATOM 1509 O O . GLN A 1 97 ? -8.741 -2.765 3.889 1.00 0.00 97 GLN A O 1
ATOM 1523 N N . GLN A 1 98 ? -7.026 -2.317 5.276 1.00 0.00 98 GLN A N 1
ATOM 1524 C CA . GLN A 1 98 ? -7.074 -0.878 5.048 1.00 0.00 98 GLN A CA 1
ATOM 1525 C C . GLN A 1 98 ? -6.915 -0.557 3.565 1.00 0.00 98 GLN A C 1
ATOM 1526 O O . GLN A 1 98 ? -7.814 0.009 2.942 1.00 0.00 98 GLN A O 1
ATOM 1540 N N . LEU A 1 99 ? -5.767 -0.922 3.006 1.00 0.00 99 LEU A N 1
ATOM 1541 C CA . LEU A 1 99 ? -5.490 -0.673 1.595 1.00 0.00 99 LEU A CA 1
ATOM 1542 C C . LEU A 1 99 ? -6.748 -0.858 0.752 1.00 0.00 99 LEU A C 1
ATOM 1543 O O . LEU A 1 99 ? -7.026 -0.063 -0.145 1.00 0.00 99 LEU A O 1
ATOM 1559 N N . GLN A 1 100 ? -7.504 -1.909 1.049 1.00 0.00 100 GLN A N 1
ATOM 1560 C CA . GLN A 1 100 ? -8.733 -2.197 0.319 1.00 0.00 100 GLN A CA 1
ATOM 1561 C C . GLN A 1 100 ? -9.735 -1.057 0.471 1.00 0.00 100 GLN A C 1
ATOM 1562 O O . GLN A 1 100 ? -10.236 -0.523 -0.518 1.00 0.00 100 GLN A O 1
ATOM 1576 N N . MET A 1 101 ? -10.023 -0.691 1.716 1.00 0.00 101 MET A N 1
ATOM 1577 C CA . MET A 1 101 ? -10.965 0.386 1.996 1.00 0.00 101 MET A CA 1
ATOM 1578 C C . MET A 1 101 ? -10.866 1.484 0.942 1.00 0.00 101 MET A C 1
ATOM 1579 O O . MET A 1 101 ? -11.873 1.904 0.371 1.00 0.00 101 MET A O 1
ATOM 1593 N N . LYS A 1 102 ? -9.647 1.945 0.687 1.00 0.00 102 LYS A N 1
ATOM 1594 C CA . LYS A 1 102 ? -9.415 2.993 -0.300 1.00 0.00 102 LYS A CA 1
ATOM 1595 C C . LYS A 1 102 ? -9.943 2.577 -1.670 1.00 0.00 102 LYS A C 1
ATOM 1596 O O . LYS A 1 102 ? -10.770 3.269 -2.263 1.00 0.00 102 LYS A O 1
ATOM 1615 N N . ARG A 1 103 ? -9.460 1.442 -2.165 1.00 0.00 103 ARG A N 1
ATOM 1616 C CA . ARG A 1 103 ? -9.883 0.934 -3.464 1.00 0.00 103 ARG A CA 1
ATOM 1617 C C . ARG A 1 103 ? -11.364 0.567 -3.448 1.00 0.00 103 ARG A C 1
ATOM 1618 O O . ARG A 1 103 ? -12.173 1.178 -4.146 1.00 0.00 103 ARG A O 1
ATOM 1639 N N . TRP A 1 104 ? -11.711 -0.434 -2.648 1.00 0.00 104 TRP A N 1
ATOM 1640 C CA . TRP A 1 104 ? -13.095 -0.884 -2.541 1.00 0.00 104 TRP A CA 1
ATOM 1641 C C . TRP A 1 104 ? -14.056 0.299 -2.584 1.00 0.00 104 TRP A C 1
ATOM 1642 O O . TRP A 1 104 ? -15.028 0.293 -3.338 1.00 0.00 104 TRP A O 1
ATOM 1663 N N . GLU A 1 105 ? -13.777 1.312 -1.769 1.00 0.00 105 GLU A N 1
ATOM 1664 C CA . GLU A 1 105 ? -14.619 2.502 -1.714 1.00 0.00 105 GLU A CA 1
ATOM 1665 C C . GLU A 1 105 ? -14.869 3.056 -3.114 1.00 0.00 105 GLU A C 1
ATOM 1666 O O . GLU A 1 105 ? -16.009 3.117 -3.575 1.00 0.00 105 GLU A O 1
ATOM 1678 N N . PHE A 1 106 ? -13.795 3.459 -3.785 1.00 0.00 106 PHE A N 1
ATOM 1679 C CA . PHE A 1 106 ? -13.896 4.011 -5.131 1.00 0.00 106 PHE A CA 1
ATOM 1680 C C . PHE A 1 106 ? -14.916 3.236 -5.960 1.00 0.00 106 PHE A C 1
ATOM 1681 O O . PHE A 1 106 ? -15.676 3.819 -6.734 1.00 0.00 106 PHE A O 1
ATOM 1698 N N . HIS A 1 107 ? -14.927 1.917 -5.793 1.00 0.00 107 HIS A N 1
ATOM 1699 C CA . HIS A 1 107 ? -15.854 1.061 -6.525 1.00 0.00 107 HIS A CA 1
ATOM 1700 C C . HIS A 1 107 ? -17.286 1.272 -6.042 1.00 0.00 107 HIS A C 1
ATOM 1701 O O . HIS A 1 107 ? -18.230 1.223 -6.829 1.00 0.00 107 HIS A O 1
ATOM 1716 N N . ASN A 1 108 ? -17.438 1.505 -4.743 1.00 0.00 108 ASN A N 1
ATOM 1717 C CA . ASN A 1 108 ? -18.755 1.722 -4.154 1.00 0.00 108 ASN A CA 1
ATOM 1718 C C . ASN A 1 108 ? -19.288 3.107 -4.509 1.00 0.00 108 ASN A C 1
ATOM 1719 O O . ASN A 1 108 ? -20.481 3.279 -4.759 1.00 0.00 108 ASN A O 1
ATOM 1730 N N . SER A 1 109 ? -18.395 4.091 -4.529 1.00 0.00 109 SER A N 1
ATOM 1731 C CA . SER A 1 109 ? -18.776 5.462 -4.849 1.00 0.00 109 SER A CA 1
ATOM 1732 C C . SER A 1 109 ? -19.859 5.488 -5.924 1.00 0.00 109 SER A C 1
ATOM 1733 O O . SER A 1 109 ? -19.878 4.668 -6.842 1.00 0.00 109 SER A O 1
ATOM 1741 N N . PRO A 1 110 ? -20.783 6.453 -5.807 1.00 0.00 110 PRO A N 1
ATOM 1742 C CA . PRO A 1 110 ? -21.887 6.611 -6.759 1.00 0.00 110 PRO A CA 1
ATOM 1743 C C . PRO A 1 110 ? -21.410 7.096 -8.123 1.00 0.00 110 PRO A C 1
ATOM 1744 O O . PRO A 1 110 ? -20.258 7.491 -8.301 1.00 0.00 110 PRO A O 1
ATOM 1755 N N . PRO A 1 111 ? -22.317 7.068 -9.112 1.00 0.00 111 PRO A N 1
ATOM 1756 C CA . PRO A 1 111 ? -22.011 7.503 -10.478 1.00 0.00 111 PRO A CA 1
ATOM 1757 C C . PRO A 1 111 ? -21.809 9.012 -10.574 1.00 0.00 111 PRO A C 1
ATOM 1758 O O . PRO A 1 111 ? -21.816 9.714 -9.564 1.00 0.00 111 PRO A O 1
ATOM 1769 N N . ALA A 1 112 ? -21.630 9.503 -11.796 1.00 0.00 112 ALA A N 1
ATOM 1770 C CA . ALA A 1 112 ? -21.428 10.929 -12.024 1.00 0.00 112 ALA A CA 1
ATOM 1771 C C . ALA A 1 112 ? -22.263 11.763 -11.058 1.00 0.00 112 ALA A C 1
ATOM 1772 O O . ALA A 1 112 ? -23.387 11.406 -10.705 1.00 0.00 112 ALA A O 1
ATOM 1779 N N . PRO A 1 113 ? -21.703 12.899 -10.619 1.00 0.00 113 PRO A N 1
ATOM 1780 C CA . PRO A 1 113 ? -22.379 13.807 -9.688 1.00 0.00 113 PRO A CA 1
ATOM 1781 C C . PRO A 1 113 ? -23.561 14.524 -10.332 1.00 0.00 113 PRO A C 1
ATOM 1782 O O . PRO A 1 113 ? -23.930 14.233 -11.470 1.00 0.00 113 PRO A O 1
ATOM 1793 N N . SER A 1 114 ? -24.151 15.461 -9.598 1.00 0.00 114 SER A N 1
ATOM 1794 C CA . SER A 1 114 ? -25.294 16.217 -10.097 1.00 0.00 114 SER A CA 1
ATOM 1795 C C . SER A 1 114 ? -26.473 15.293 -10.383 1.00 0.00 114 SER A C 1
ATOM 1796 O O . SER A 1 114 ? -27.131 15.408 -11.416 1.00 0.00 114 SER A O 1
ATOM 1804 N N . GLY A 1 115 ? -26.735 14.374 -9.457 1.00 0.00 115 GLY A N 1
ATOM 1805 C CA . GLY A 1 115 ? -27.835 13.443 -9.627 1.00 0.00 115 GLY A CA 1
ATOM 1806 C C . GLY A 1 115 ? -29.188 14.106 -9.463 1.00 0.00 115 GLY A C 1
ATOM 1807 O O . GLY A 1 115 ? -29.287 15.300 -9.176 1.00 0.00 115 GLY A O 1
ATOM 1811 N N . PRO A 1 116 ? -30.261 13.324 -9.649 1.00 0.00 116 PRO A N 1
ATOM 1812 C CA . PRO A 1 116 ? -31.634 13.822 -9.526 1.00 0.00 116 PRO A CA 1
ATOM 1813 C C . PRO A 1 116 ? -32.004 14.154 -8.084 1.00 0.00 116 PRO A C 1
ATOM 1814 O O . PRO A 1 116 ? -32.634 15.176 -7.814 1.00 0.00 116 PRO A O 1
ATOM 1825 N N . SER A 1 117 ? -31.607 13.284 -7.161 1.00 0.00 117 SER A N 1
ATOM 1826 C CA . SER A 1 117 ? -31.899 13.483 -5.746 1.00 0.00 117 SER A CA 1
ATOM 1827 C C . SER A 1 117 ? -33.331 13.973 -5.551 1.00 0.00 117 SER A C 1
ATOM 1828 O O . SER A 1 117 ? -33.589 14.861 -4.739 1.00 0.00 117 SER A O 1
ATOM 1836 N N . SER A 1 118 ? -34.257 13.386 -6.302 1.00 0.00 118 SER A N 1
ATOM 1837 C CA . SER A 1 118 ? -35.663 13.764 -6.216 1.00 0.00 118 SER A CA 1
ATOM 1838 C C . SER A 1 118 ? -36.419 12.833 -5.274 1.00 0.00 118 SER A C 1
ATOM 1839 O O . SER A 1 118 ? -35.904 11.793 -4.865 1.00 0.00 118 SER A O 1
ATOM 1847 N N . GLY A 1 119 ? -37.647 13.214 -4.933 1.00 0.00 119 GLY A N 1
ATOM 1848 C CA . GLY A 1 119 ? -38.455 12.403 -4.042 1.00 0.00 119 GLY A CA 1
ATOM 1849 C C . GLY A 1 119 ? -37.760 12.120 -2.725 1.00 0.00 119 GLY A C 1
ATOM 1850 O O . GLY A 1 119 ? -37.883 12.891 -1.773 1.00 0.00 119 GLY A O 1
ATOM 1854 N N . GLY A 1 1 ? -19.164 0.488 16.849 1.00 0.00 1 GLY A N 2
ATOM 1855 C CA . GLY A 1 1 ? -18.345 1.161 17.840 1.00 0.00 1 GLY A CA 2
ATOM 1856 C C . GLY A 1 1 ? -17.569 2.326 17.256 1.00 0.00 1 GLY A C 2
ATOM 1857 O O . GLY A 1 1 ? -18.129 3.156 16.540 1.00 0.00 1 GLY A O 2
ATOM 1861 N N . SER A 1 2 ? -16.278 2.388 17.564 1.00 0.00 2 SER A N 2
ATOM 1862 C CA . SER A 1 2 ? -15.426 3.463 17.070 1.00 0.00 2 SER A CA 2
ATOM 1863 C C . SER A 1 2 ? -14.520 2.966 15.947 1.00 0.00 2 SER A C 2
ATOM 1864 O O . SER A 1 2 ? -13.755 2.018 16.126 1.00 0.00 2 SER A O 2
ATOM 1872 N N . SER A 1 3 ? -14.612 3.612 14.790 1.00 0.00 3 SER A N 2
ATOM 1873 C CA . SER A 1 3 ? -13.804 3.234 13.636 1.00 0.00 3 SER A CA 2
ATOM 1874 C C . SER A 1 3 ? -12.376 2.901 14.059 1.00 0.00 3 SER A C 2
ATOM 1875 O O . SER A 1 3 ? -11.842 1.850 13.707 1.00 0.00 3 SER A O 2
ATOM 1883 N N . GLY A 1 4 ? -11.764 3.805 14.817 1.00 0.00 4 GLY A N 2
ATOM 1884 C CA . GLY A 1 4 ? -10.404 3.590 15.275 1.00 0.00 4 GLY A CA 2
ATOM 1885 C C . GLY A 1 4 ? -9.652 4.889 15.491 1.00 0.00 4 GLY A C 2
ATOM 1886 O O . GLY A 1 4 ? -9.985 5.665 16.388 1.00 0.00 4 GLY A O 2
ATOM 1890 N N . SER A 1 5 ? -8.636 5.127 14.669 1.00 0.00 5 SER A N 2
ATOM 1891 C CA . SER A 1 5 ? -7.831 6.338 14.778 1.00 0.00 5 SER A CA 2
ATOM 1892 C C . SER A 1 5 ? -8.586 7.543 14.224 1.00 0.00 5 SER A C 2
ATOM 1893 O O . SER A 1 5 ? -9.395 7.414 13.305 1.00 0.00 5 SER A O 2
ATOM 1901 N N . SER A 1 6 ? -8.315 8.715 14.790 1.00 0.00 6 SER A N 2
ATOM 1902 C CA . SER A 1 6 ? -8.971 9.943 14.357 1.00 0.00 6 SER A CA 2
ATOM 1903 C C . SER A 1 6 ? -8.412 10.413 13.017 1.00 0.00 6 SER A C 2
ATOM 1904 O O . SER A 1 6 ? -7.452 11.180 12.967 1.00 0.00 6 SER A O 2
ATOM 1912 N N . GLY A 1 7 ? -9.023 9.946 11.932 1.00 0.00 7 GLY A N 2
ATOM 1913 C CA . GLY A 1 7 ? -8.574 10.328 10.606 1.00 0.00 7 GLY A CA 2
ATOM 1914 C C . GLY A 1 7 ? -8.349 9.132 9.703 1.00 0.00 7 GLY A C 2
ATOM 1915 O O . GLY A 1 7 ? -7.936 8.066 10.162 1.00 0.00 7 GLY A O 2
ATOM 1919 N N . LYS A 1 8 ? -8.622 9.306 8.414 1.00 0.00 8 LYS A N 2
ATOM 1920 C CA . LYS A 1 8 ? -8.447 8.232 7.443 1.00 0.00 8 LYS A CA 2
ATOM 1921 C C . LYS A 1 8 ? -7.018 8.206 6.912 1.00 0.00 8 LYS A C 2
ATOM 1922 O O . LYS A 1 8 ? -6.795 8.109 5.705 1.00 0.00 8 LYS A O 2
ATOM 1941 N N . LYS A 1 9 ? -6.052 8.292 7.820 1.00 0.00 9 LYS A N 2
ATOM 1942 C CA . LYS A 1 9 ? -4.643 8.276 7.444 1.00 0.00 9 LYS A CA 2
ATOM 1943 C C . LYS A 1 9 ? -4.079 6.860 7.510 1.00 0.00 9 LYS A C 2
ATOM 1944 O O . LYS A 1 9 ? -4.243 6.161 8.511 1.00 0.00 9 LYS A O 2
ATOM 1963 N N . LEU A 1 10 ? -3.414 6.443 6.438 1.00 0.00 10 LEU A N 2
ATOM 1964 C CA . LEU A 1 10 ? -2.824 5.111 6.374 1.00 0.00 10 LEU A CA 2
ATOM 1965 C C . LEU A 1 10 ? -1.363 5.182 5.940 1.00 0.00 10 LEU A C 2
ATOM 1966 O O . LEU A 1 10 ? -1.064 5.362 4.759 1.00 0.00 10 LEU A O 2
ATOM 1982 N N . CYS A 1 11 ? -0.458 5.039 6.902 1.00 0.00 11 CYS A N 2
ATOM 1983 C CA . CYS A 1 11 ? 0.972 5.086 6.619 1.00 0.00 11 CYS A CA 2
ATOM 1984 C C . CYS A 1 11 ? 1.732 4.092 7.491 1.00 0.00 11 CYS A C 2
ATOM 1985 O O . CYS A 1 11 ? 1.269 3.714 8.567 1.00 0.00 11 CYS A O 2
ATOM 1993 N N . GLY A 1 12 ? 2.900 3.670 7.018 1.00 0.00 12 GLY A N 2
ATOM 1994 C CA . GLY A 1 12 ? 3.705 2.721 7.766 1.00 0.00 12 GLY A CA 2
ATOM 1995 C C . GLY A 1 12 ? 4.926 2.262 6.995 1.00 0.00 12 GLY A C 2
ATOM 1996 O O . GLY A 1 12 ? 4.914 2.224 5.765 1.00 0.00 12 GLY A O 2
ATOM 2000 N N . TYR A 1 13 ? 5.984 1.912 7.719 1.00 0.00 13 TYR A N 2
ATOM 2001 C CA . TYR A 1 13 ? 7.220 1.457 7.095 1.00 0.00 13 TYR A CA 2
ATOM 2002 C C . TYR A 1 13 ? 7.125 -0.015 6.707 1.00 0.00 13 TYR A C 2
ATOM 2003 O O . TYR A 1 13 ? 6.553 -0.826 7.437 1.00 0.00 13 TYR A O 2
ATOM 2021 N N . LEU A 1 14 ? 7.689 -0.354 5.553 1.00 0.00 14 LEU A N 2
ATOM 2022 C CA . LEU A 1 14 ? 7.669 -1.729 5.066 1.00 0.00 14 LEU A CA 2
ATOM 2023 C C . LEU A 1 14 ? 9.020 -2.115 4.472 1.00 0.00 14 LEU A C 2
ATOM 2024 O O . LEU A 1 14 ? 9.894 -1.268 4.289 1.00 0.00 14 LEU A O 2
ATOM 2040 N N . SER A 1 15 ? 9.182 -3.400 4.170 1.00 0.00 15 SER A N 2
ATOM 2041 C CA . SER A 1 15 ? 10.426 -3.899 3.597 1.00 0.00 15 SER A CA 2
ATOM 2042 C C . SER A 1 15 ? 10.199 -4.431 2.185 1.00 0.00 15 SER A C 2
ATOM 2043 O O . SER A 1 15 ? 9.466 -5.399 1.984 1.00 0.00 15 SER A O 2
ATOM 2051 N N . LYS A 1 16 ? 10.835 -3.792 1.209 1.00 0.00 16 LYS A N 2
ATOM 2052 C CA . LYS A 1 16 ? 10.705 -4.199 -0.185 1.00 0.00 16 LYS A CA 2
ATOM 2053 C C . LYS A 1 16 ? 11.693 -5.312 -0.521 1.00 0.00 16 LYS A C 2
ATOM 2054 O O . LYS A 1 16 ? 12.893 -5.184 -0.276 1.00 0.00 16 LYS A O 2
ATOM 2073 N N . PHE A 1 17 ? 11.181 -6.401 -1.083 1.00 0.00 17 PHE A N 2
ATOM 2074 C CA . PHE A 1 17 ? 12.019 -7.536 -1.453 1.00 0.00 17 PHE A CA 2
ATOM 2075 C C . PHE A 1 17 ? 12.486 -7.418 -2.901 1.00 0.00 17 PHE A C 2
ATOM 2076 O O . PHE A 1 17 ? 11.831 -6.784 -3.727 1.00 0.00 17 PHE A O 2
ATOM 2093 N N . GLY A 1 18 ? 13.626 -8.034 -3.201 1.00 0.00 18 GLY A N 2
ATOM 2094 C CA . GLY A 1 18 ? 14.162 -7.986 -4.549 1.00 0.00 18 GLY A CA 2
ATOM 2095 C C . GLY A 1 18 ? 14.352 -6.567 -5.047 1.00 0.00 18 GLY A C 2
ATOM 2096 O O . GLY A 1 18 ? 14.382 -5.623 -4.258 1.00 0.00 18 GLY A O 2
ATOM 2100 N N . GLY A 1 19 ? 14.484 -6.415 -6.361 1.00 0.00 19 GLY A N 2
ATOM 2101 C CA . GLY A 1 19 ? 14.673 -5.098 -6.941 1.00 0.00 19 GLY A CA 2
ATOM 2102 C C . GLY A 1 19 ? 15.981 -4.979 -7.696 1.00 0.00 19 GLY A C 2
ATOM 2103 O O . GLY A 1 19 ? 16.391 -5.907 -8.394 1.00 0.00 19 GLY A O 2
ATOM 2107 N N . LYS A 1 20 ? 16.640 -3.833 -7.559 1.00 0.00 20 LYS A N 2
ATOM 2108 C CA . LYS A 1 20 ? 17.910 -3.595 -8.235 1.00 0.00 20 LYS A CA 2
ATOM 2109 C C . LYS A 1 20 ? 19.047 -4.328 -7.530 1.00 0.00 20 LYS A C 2
ATOM 2110 O O . LYS A 1 20 ? 19.274 -4.139 -6.335 1.00 0.00 20 LYS A O 2
ATOM 2129 N N . GLY A 1 21 ? 19.760 -5.164 -8.278 1.00 0.00 21 GLY A N 2
ATOM 2130 C CA . GLY A 1 21 ? 20.866 -5.911 -7.708 1.00 0.00 21 GLY A CA 2
ATOM 2131 C C . GLY A 1 21 ? 20.878 -7.360 -8.154 1.00 0.00 21 GLY A C 2
ATOM 2132 O O . GLY A 1 21 ? 19.836 -7.957 -8.425 1.00 0.00 21 GLY A O 2
ATOM 2136 N N . PRO A 1 22 ? 22.081 -7.947 -8.238 1.00 0.00 22 PRO A N 2
ATOM 2137 C CA . PRO A 1 22 ? 22.253 -9.342 -8.655 1.00 0.00 22 PRO A CA 2
ATOM 2138 C C . PRO A 1 22 ? 21.735 -10.327 -7.613 1.00 0.00 22 PRO A C 2
ATOM 2139 O O . PRO A 1 22 ? 21.677 -11.532 -7.860 1.00 0.00 22 PRO A O 2
ATOM 2150 N N . ILE A 1 23 ? 21.360 -9.807 -6.449 1.00 0.00 23 ILE A N 2
ATOM 2151 C CA . ILE A 1 23 ? 20.846 -10.642 -5.371 1.00 0.00 23 ILE A CA 2
ATOM 2152 C C . ILE A 1 23 ? 19.501 -10.127 -4.871 1.00 0.00 23 ILE A C 2
ATOM 2153 O O . ILE A 1 23 ? 19.115 -8.993 -5.153 1.00 0.00 23 ILE A O 2
ATOM 2169 N N . ARG A 1 24 ? 18.791 -10.969 -4.126 1.00 0.00 24 ARG A N 2
ATOM 2170 C CA . ARG A 1 24 ? 17.489 -10.598 -3.585 1.00 0.00 24 ARG A CA 2
ATOM 2171 C C . ARG A 1 24 ? 17.564 -10.398 -2.075 1.00 0.00 24 ARG A C 2
ATOM 2172 O O . ARG A 1 24 ? 17.873 -11.327 -1.329 1.00 0.00 24 ARG A O 2
ATOM 2193 N N . GLY A 1 25 ? 17.278 -9.178 -1.630 1.00 0.00 25 GLY A N 2
ATOM 2194 C CA . GLY A 1 25 ? 17.320 -8.877 -0.210 1.00 0.00 25 GLY A CA 2
ATOM 2195 C C . GLY A 1 25 ? 16.369 -7.761 0.174 1.00 0.00 25 GLY A C 2
ATOM 2196 O O . GLY A 1 25 ? 16.199 -6.797 -0.573 1.00 0.00 25 GLY A O 2
ATOM 2200 N N . TRP A 1 26 ? 15.748 -7.891 1.340 1.00 0.00 26 TRP A N 2
ATOM 2201 C CA . TRP A 1 26 ? 14.808 -6.885 1.822 1.00 0.00 26 TRP A CA 2
ATOM 2202 C C . TRP A 1 26 ? 15.511 -5.554 2.064 1.00 0.00 26 TRP A C 2
ATOM 2203 O O . TRP A 1 26 ? 16.709 -5.515 2.345 1.00 0.00 26 TRP A O 2
ATOM 2224 N N . LYS A 1 27 ? 14.760 -4.464 1.954 1.00 0.00 27 LYS A N 2
ATOM 2225 C CA . LYS A 1 27 ? 15.310 -3.130 2.163 1.00 0.00 27 LYS A CA 2
ATOM 2226 C C . LYS A 1 27 ? 14.313 -2.238 2.895 1.00 0.00 27 LYS A C 2
ATOM 2227 O O . LYS A 1 27 ? 13.137 -2.181 2.536 1.00 0.00 27 LYS A O 2
ATOM 2246 N N . SER A 1 28 ? 14.790 -1.543 3.922 1.00 0.00 28 SER A N 2
ATOM 2247 C CA . SER A 1 28 ? 13.939 -0.655 4.706 1.00 0.00 28 SER A CA 2
ATOM 2248 C C . SER A 1 28 ? 13.472 0.531 3.867 1.00 0.00 28 SER A C 2
ATOM 2249 O O . SER A 1 28 ? 14.284 1.301 3.355 1.00 0.00 28 SER A O 2
ATOM 2257 N N . ARG A 1 29 ? 12.158 0.669 3.731 1.00 0.00 29 ARG A N 2
ATOM 2258 C CA . ARG A 1 29 ? 11.581 1.760 2.953 1.00 0.00 29 ARG A CA 2
ATOM 2259 C C . ARG A 1 29 ? 10.364 2.348 3.661 1.00 0.00 29 ARG A C 2
ATOM 2260 O O . ARG A 1 29 ? 9.700 1.668 4.443 1.00 0.00 29 ARG A O 2
ATOM 2281 N N . TRP A 1 30 ? 10.079 3.615 3.382 1.00 0.00 30 TRP A N 2
ATOM 2282 C CA . TRP A 1 30 ? 8.942 4.294 3.993 1.00 0.00 30 TRP A CA 2
ATOM 2283 C C . TRP A 1 30 ? 7.762 4.354 3.029 1.00 0.00 30 TRP A C 2
ATOM 2284 O O . TRP A 1 30 ? 7.835 4.997 1.981 1.00 0.00 30 TRP A O 2
ATOM 2305 N N . PHE A 1 31 ? 6.674 3.681 3.390 1.00 0.00 31 PHE A N 2
ATOM 2306 C CA . PHE A 1 31 ? 5.478 3.658 2.556 1.00 0.00 31 PHE A CA 2
ATOM 2307 C C . PHE A 1 31 ? 4.373 4.515 3.166 1.00 0.00 31 PHE A C 2
ATOM 2308 O O . PHE A 1 31 ? 4.179 4.525 4.382 1.00 0.00 31 PHE A O 2
ATOM 2325 N N . PHE A 1 32 ? 3.651 5.235 2.313 1.00 0.00 32 PHE A N 2
ATOM 2326 C CA . PHE A 1 32 ? 2.566 6.097 2.767 1.00 0.00 32 PHE A CA 2
ATOM 2327 C C . PHE A 1 32 ? 1.493 6.233 1.691 1.00 0.00 32 PHE A C 2
ATOM 2328 O O . PHE A 1 32 ? 1.785 6.585 0.548 1.00 0.00 32 PHE A O 2
ATOM 2345 N N . TYR A 1 33 ? 0.250 5.950 2.065 1.00 0.00 33 TYR A N 2
ATOM 2346 C CA . TYR A 1 33 ? -0.867 6.037 1.132 1.00 0.00 33 TYR A CA 2
ATOM 2347 C C . TYR A 1 33 ? -1.294 7.488 0.927 1.00 0.00 33 TYR A C 2
ATOM 2348 O O . TYR A 1 33 ? -1.241 8.299 1.852 1.00 0.00 33 TYR A O 2
ATOM 2366 N N . ASP A 1 34 ? -1.716 7.806 -0.292 1.00 0.00 34 ASP A N 2
ATOM 2367 C CA . ASP A 1 34 ? -2.154 9.158 -0.620 1.00 0.00 34 ASP A CA 2
ATOM 2368 C C . ASP A 1 34 ? -3.639 9.179 -0.966 1.00 0.00 34 ASP A C 2
ATOM 2369 O O . ASP A 1 34 ? -4.037 8.771 -2.057 1.00 0.00 34 ASP A O 2
ATOM 2378 N N . GLU A 1 35 ? -4.453 9.657 -0.030 1.00 0.00 35 GLU A N 2
ATOM 2379 C CA . GLU A 1 35 ? -5.895 9.728 -0.237 1.00 0.00 35 GLU A CA 2
ATOM 2380 C C . GLU A 1 35 ? -6.255 10.884 -1.166 1.00 0.00 35 GLU A C 2
ATOM 2381 O O . GLU A 1 35 ? -7.430 11.153 -1.414 1.00 0.00 35 GLU A O 2
ATOM 2393 N N . ARG A 1 36 ? -5.234 11.565 -1.676 1.00 0.00 36 ARG A N 2
ATOM 2394 C CA . ARG A 1 36 ? -5.441 12.693 -2.576 1.00 0.00 36 ARG A CA 2
ATOM 2395 C C . ARG A 1 36 ? -5.344 12.251 -4.033 1.00 0.00 36 ARG A C 2
ATOM 2396 O O . ARG A 1 36 ? -6.027 12.790 -4.904 1.00 0.00 36 ARG A O 2
ATOM 2417 N N . LYS A 1 37 ? -4.489 11.267 -4.292 1.00 0.00 37 LYS A N 2
ATOM 2418 C CA . LYS A 1 37 ? -4.302 10.751 -5.642 1.00 0.00 37 LYS A CA 2
ATOM 2419 C C . LYS A 1 37 ? -4.657 9.269 -5.713 1.00 0.00 37 LYS A C 2
ATOM 2420 O O . LYS A 1 37 ? -4.321 8.586 -6.681 1.00 0.00 37 LYS A O 2
ATOM 2439 N N . CYS A 1 38 ? -5.338 8.779 -4.683 1.00 0.00 38 CYS A N 2
ATOM 2440 C CA . CYS A 1 38 ? -5.740 7.378 -4.629 1.00 0.00 38 CYS A CA 2
ATOM 2441 C C . CYS A 1 38 ? -4.604 6.469 -5.089 1.00 0.00 38 CYS A C 2
ATOM 2442 O O . CYS A 1 38 ? -4.817 5.544 -5.871 1.00 0.00 38 CYS A O 2
ATOM 2450 N N . GLN A 1 39 ? -3.400 6.742 -4.598 1.00 0.00 39 GLN A N 2
ATOM 2451 C CA . GLN A 1 39 ? -2.230 5.949 -4.961 1.00 0.00 39 GLN A CA 2
ATOM 2452 C C . GLN A 1 39 ? -1.334 5.715 -3.750 1.00 0.00 39 GLN A C 2
ATOM 2453 O O . GLN A 1 39 ? -1.409 6.443 -2.759 1.00 0.00 39 GLN A O 2
ATOM 2467 N N . LEU A 1 40 ? -0.487 4.696 -3.835 1.00 0.00 40 LEU A N 2
ATOM 2468 C CA . LEU A 1 40 ? 0.425 4.365 -2.745 1.00 0.00 40 LEU A CA 2
ATOM 2469 C C . LEU A 1 40 ? 1.836 4.857 -3.048 1.00 0.00 40 LEU A C 2
ATOM 2470 O O . LEU A 1 40 ? 2.534 4.293 -3.892 1.00 0.00 40 LEU A O 2
ATOM 2486 N N . TYR A 1 41 ? 2.252 5.909 -2.352 1.00 0.00 41 TYR A N 2
ATOM 2487 C CA . TYR A 1 41 ? 3.581 6.478 -2.547 1.00 0.00 41 TYR A CA 2
ATOM 2488 C C . TYR A 1 41 ? 4.519 6.068 -1.416 1.00 0.00 41 TYR A C 2
ATOM 2489 O O . TYR A 1 41 ? 4.103 5.938 -0.264 1.00 0.00 41 TYR A O 2
ATOM 2507 N N . TYR A 1 42 ? 5.788 5.867 -1.752 1.00 0.00 42 TYR A N 2
ATOM 2508 C CA . TYR A 1 42 ? 6.787 5.470 -0.767 1.00 0.00 42 TYR A CA 2
ATOM 2509 C C . TYR A 1 42 ? 8.147 6.077 -1.095 1.00 0.00 42 TYR A C 2
ATOM 2510 O O . TYR A 1 42 ? 8.480 6.289 -2.262 1.00 0.00 42 TYR A O 2
ATOM 2528 N N . SER A 1 43 ? 8.930 6.355 -0.058 1.00 0.00 43 SER A N 2
ATOM 2529 C CA . SER A 1 43 ? 10.254 6.940 -0.234 1.00 0.00 43 SER A CA 2
ATOM 2530 C C . SER A 1 43 ? 11.245 6.356 0.768 1.00 0.00 43 SER A C 2
ATOM 2531 O O . SER A 1 43 ? 10.914 5.441 1.523 1.00 0.00 43 SER A O 2
ATOM 2539 N N . ARG A 1 44 ? 12.461 6.891 0.769 1.00 0.00 44 ARG A N 2
ATOM 2540 C CA . ARG A 1 44 ? 13.501 6.422 1.677 1.00 0.00 44 ARG A CA 2
ATOM 2541 C C . ARG A 1 44 ? 13.125 6.708 3.128 1.00 0.00 44 ARG A C 2
ATOM 2542 O O . ARG A 1 44 ? 13.340 5.877 4.012 1.00 0.00 44 ARG A O 2
ATOM 2563 N N . THR A 1 45 ? 12.563 7.888 3.367 1.00 0.00 45 THR A N 2
ATOM 2564 C CA . THR A 1 45 ? 12.159 8.284 4.711 1.00 0.00 45 THR A CA 2
ATOM 2565 C C . THR A 1 45 ? 10.922 9.174 4.672 1.00 0.00 45 THR A C 2
ATOM 2566 O O . THR A 1 45 ? 10.499 9.621 3.606 1.00 0.00 45 THR A O 2
ATOM 2577 N N . ALA A 1 46 ? 10.346 9.429 5.843 1.00 0.00 46 ALA A N 2
ATOM 2578 C CA . ALA A 1 46 ? 9.158 10.269 5.943 1.00 0.00 46 ALA A CA 2
ATOM 2579 C C . ALA A 1 46 ? 9.508 11.740 5.747 1.00 0.00 46 ALA A C 2
ATOM 2580 O O . ALA A 1 46 ? 8.637 12.561 5.460 1.00 0.00 46 ALA A O 2
ATOM 2587 N N . GLN A 1 47 ? 10.787 12.065 5.905 1.00 0.00 47 GLN A N 2
ATOM 2588 C CA . GLN A 1 47 ? 11.251 13.439 5.748 1.00 0.00 47 GLN A CA 2
ATOM 2589 C C . GLN A 1 47 ? 11.329 13.821 4.273 1.00 0.00 47 GLN A C 2
ATOM 2590 O O . GLN A 1 47 ? 11.155 14.985 3.913 1.00 0.00 47 GLN A O 2
ATOM 2604 N N . ASP A 1 48 ? 11.593 12.833 3.425 1.00 0.00 48 ASP A N 2
ATOM 2605 C CA . ASP A 1 48 ? 11.695 13.066 1.989 1.00 0.00 48 ASP A CA 2
ATOM 2606 C C . ASP A 1 48 ? 10.312 13.237 1.367 1.00 0.00 48 ASP A C 2
ATOM 2607 O O . ASP A 1 48 ? 9.842 12.373 0.627 1.00 0.00 48 ASP A O 2
ATOM 2616 N N . ALA A 1 49 ? 9.665 14.357 1.674 1.00 0.00 49 ALA A N 2
ATOM 2617 C CA . ALA A 1 49 ? 8.338 14.641 1.144 1.00 0.00 49 ALA A CA 2
ATOM 2618 C C . ALA A 1 49 ? 8.181 14.092 -0.269 1.00 0.00 49 ALA A C 2
ATOM 2619 O O . ALA A 1 49 ? 7.123 13.579 -0.632 1.00 0.00 49 ALA A O 2
ATOM 2626 N N . ASN A 1 50 ? 9.241 14.203 -1.064 1.00 0.00 50 ASN A N 2
ATOM 2627 C CA . ASN A 1 50 ? 9.219 13.718 -2.439 1.00 0.00 50 ASN A CA 2
ATOM 2628 C C . ASN A 1 50 ? 9.233 12.193 -2.478 1.00 0.00 50 ASN A C 2
ATOM 2629 O O . ASN A 1 50 ? 10.218 11.547 -2.119 1.00 0.00 50 ASN A O 2
ATOM 2640 N N . PRO A 1 51 ? 8.115 11.602 -2.925 1.00 0.00 51 PRO A N 2
ATOM 2641 C CA . PRO A 1 51 ? 7.973 10.147 -3.023 1.00 0.00 51 PRO A CA 2
ATOM 2642 C C . PRO A 1 51 ? 8.845 9.552 -4.125 1.00 0.00 51 PRO A C 2
ATOM 2643 O O . PRO A 1 51 ? 8.940 10.106 -5.221 1.00 0.00 51 PRO A O 2
ATOM 2654 N N . LEU A 1 52 ? 9.478 8.423 -3.827 1.00 0.00 52 LEU A N 2
ATOM 2655 C CA . LEU A 1 52 ? 10.342 7.753 -4.793 1.00 0.00 52 LEU A CA 2
ATOM 2656 C C . LEU A 1 52 ? 9.522 7.140 -5.924 1.00 0.00 52 LEU A C 2
ATOM 2657 O O . LEU A 1 52 ? 9.750 7.430 -7.098 1.00 0.00 52 LEU A O 2
ATOM 2673 N N . ASP A 1 53 ? 8.564 6.294 -5.561 1.00 0.00 53 ASP A N 2
ATOM 2674 C CA . ASP A 1 53 ? 7.707 5.642 -6.545 1.00 0.00 53 ASP A CA 2
ATOM 2675 C C . ASP A 1 53 ? 6.287 5.485 -6.009 1.00 0.00 53 ASP A C 2
ATOM 2676 O O . ASP A 1 53 ? 6.068 5.474 -4.798 1.00 0.00 53 ASP A O 2
ATOM 2685 N N . SER A 1 54 ? 5.327 5.364 -6.919 1.00 0.00 54 SER A N 2
ATOM 2686 C CA . SER A 1 54 ? 3.927 5.212 -6.539 1.00 0.00 54 SER A CA 2
ATOM 2687 C C . SER A 1 54 ? 3.326 3.959 -7.167 1.00 0.00 54 SER A C 2
ATOM 2688 O O . SER A 1 54 ? 3.779 3.499 -8.216 1.00 0.00 54 SER A O 2
ATOM 2696 N N . ILE A 1 55 ? 2.303 3.412 -6.519 1.00 0.00 55 ILE A N 2
ATOM 2697 C CA . ILE A 1 55 ? 1.639 2.213 -7.014 1.00 0.00 55 ILE A CA 2
ATOM 2698 C C . ILE A 1 55 ? 0.123 2.382 -7.008 1.00 0.00 55 ILE A C 2
ATOM 2699 O O . ILE A 1 55 ? -0.485 2.582 -5.957 1.00 0.00 55 ILE A O 2
ATOM 2715 N N . ASP A 1 56 ? -0.480 2.299 -8.189 1.00 0.00 56 ASP A N 2
ATOM 2716 C CA . ASP A 1 56 ? -1.926 2.440 -8.320 1.00 0.00 56 ASP A CA 2
ATOM 2717 C C . ASP A 1 56 ? -2.648 1.266 -7.667 1.00 0.00 56 ASP A C 2
ATOM 2718 O O . ASP A 1 56 ? -2.582 0.135 -8.153 1.00 0.00 56 ASP A O 2
ATOM 2727 N N . LEU A 1 57 ? -3.335 1.540 -6.564 1.00 0.00 57 LEU A N 2
ATOM 2728 C CA . LEU A 1 57 ? -4.070 0.506 -5.844 1.00 0.00 57 LEU A CA 2
ATOM 2729 C C . LEU A 1 57 ? -5.435 0.264 -6.479 1.00 0.00 57 LEU A C 2
ATOM 2730 O O . LEU A 1 57 ? -6.043 -0.789 -6.288 1.00 0.00 57 LEU A O 2
ATOM 2746 N N . SER A 1 58 ? -5.912 1.247 -7.237 1.00 0.00 58 SER A N 2
ATOM 2747 C CA . SER A 1 58 ? -7.206 1.142 -7.900 1.00 0.00 58 SER A CA 2
ATOM 2748 C C . SER A 1 58 ? -7.398 -0.246 -8.502 1.00 0.00 58 SER A C 2
ATOM 2749 O O . SER A 1 58 ? -8.399 -0.914 -8.245 1.00 0.00 58 SER A O 2
ATOM 2757 N N . SER A 1 59 ? -6.429 -0.675 -9.305 1.00 0.00 59 SER A N 2
ATOM 2758 C CA . SER A 1 59 ? -6.491 -1.982 -9.948 1.00 0.00 59 SER A CA 2
ATOM 2759 C C . SER A 1 59 ? -5.426 -2.917 -9.382 1.00 0.00 59 SER A C 2
ATOM 2760 O O . SER A 1 59 ? -4.882 -3.759 -10.096 1.00 0.00 59 SER A O 2
ATOM 2768 N N . ALA A 1 60 ? -5.134 -2.761 -8.095 1.00 0.00 60 ALA A N 2
ATOM 2769 C CA . ALA A 1 60 ? -4.136 -3.591 -7.432 1.00 0.00 60 ALA A CA 2
ATOM 2770 C C . ALA A 1 60 ? -4.795 -4.605 -6.503 1.00 0.00 60 ALA A C 2
ATOM 2771 O O . ALA A 1 60 ? -5.806 -4.312 -5.865 1.00 0.00 60 ALA A O 2
ATOM 2778 N N . VAL A 1 61 ? -4.217 -5.800 -6.433 1.00 0.00 61 VAL A N 2
ATOM 2779 C CA . VAL A 1 61 ? -4.748 -6.857 -5.581 1.00 0.00 61 VAL A CA 2
ATOM 2780 C C . VAL A 1 61 ? -3.715 -7.306 -4.553 1.00 0.00 61 VAL A C 2
ATOM 2781 O O . VAL A 1 61 ? -2.642 -7.793 -4.907 1.00 0.00 61 VAL A O 2
ATOM 2794 N N . PHE A 1 62 ? -4.047 -7.138 -3.277 1.00 0.00 62 PHE A N 2
ATOM 2795 C CA . PHE A 1 62 ? -3.148 -7.525 -2.196 1.00 0.00 62 PHE A CA 2
ATOM 2796 C C . PHE A 1 62 ? -3.408 -8.964 -1.762 1.00 0.00 62 PHE A C 2
ATOM 2797 O O . PHE A 1 62 ? -4.550 -9.354 -1.517 1.00 0.00 62 PHE A O 2
ATOM 2814 N N . ASP A 1 63 ? -2.341 -9.750 -1.670 1.00 0.00 63 ASP A N 2
ATOM 2815 C CA . ASP A 1 63 ? -2.452 -11.146 -1.265 1.00 0.00 63 ASP A CA 2
ATOM 2816 C C . ASP A 1 63 ? -1.448 -11.474 -0.164 1.00 0.00 63 ASP A C 2
ATOM 2817 O O . ASP A 1 63 ? -0.624 -10.638 0.207 1.00 0.00 63 ASP A O 2
ATOM 2826 N N . CYS A 1 64 ? -1.523 -12.695 0.354 1.00 0.00 64 CYS A N 2
ATOM 2827 C CA . CYS A 1 64 ? -0.622 -13.133 1.414 1.00 0.00 64 CYS A CA 2
ATOM 2828 C C . CYS A 1 64 ? 0.320 -14.222 0.911 1.00 0.00 64 CYS A C 2
ATOM 2829 O O . CYS A 1 64 ? -0.065 -15.067 0.102 1.00 0.00 64 CYS A O 2
ATOM 2837 N N . LYS A 1 65 ? 1.558 -14.195 1.393 1.00 0.00 65 LYS A N 2
ATOM 2838 C CA . LYS A 1 65 ? 2.557 -15.178 0.993 1.00 0.00 65 LYS A CA 2
ATOM 2839 C C . LYS A 1 65 ? 2.351 -16.496 1.734 1.00 0.00 65 LYS A C 2
ATOM 2840 O O . LYS A 1 65 ? 1.420 -16.634 2.526 1.00 0.00 65 LYS A O 2
ATOM 2859 N N . ALA A 1 66 ? 3.228 -17.460 1.472 1.00 0.00 66 ALA A N 2
ATOM 2860 C CA . ALA A 1 66 ? 3.144 -18.764 2.117 1.00 0.00 66 ALA A CA 2
ATOM 2861 C C . ALA A 1 66 ? 3.536 -18.676 3.588 1.00 0.00 66 ALA A C 2
ATOM 2862 O O . ALA A 1 66 ? 2.890 -19.272 4.450 1.00 0.00 66 ALA A O 2
ATOM 2869 N N . ASP A 1 67 ? 4.599 -17.929 3.868 1.00 0.00 67 ASP A N 2
ATOM 2870 C CA . ASP A 1 67 ? 5.077 -17.762 5.236 1.00 0.00 67 ASP A CA 2
ATOM 2871 C C . ASP A 1 67 ? 4.387 -16.583 5.913 1.00 0.00 67 ASP A C 2
ATOM 2872 O O . ASP A 1 67 ? 4.989 -15.882 6.726 1.00 0.00 67 ASP A O 2
ATOM 2881 N N . ALA A 1 68 ? 3.120 -16.369 5.571 1.00 0.00 68 ALA A N 2
ATOM 2882 C CA . ALA A 1 68 ? 2.348 -15.275 6.147 1.00 0.00 68 ALA A CA 2
ATOM 2883 C C . ALA A 1 68 ? 2.426 -15.290 7.670 1.00 0.00 68 ALA A C 2
ATOM 2884 O O . ALA A 1 68 ? 2.214 -14.268 8.321 1.00 0.00 68 ALA A O 2
ATOM 2891 N N . GLU A 1 69 ? 2.729 -16.457 8.231 1.00 0.00 69 GLU A N 2
ATOM 2892 C CA . GLU A 1 69 ? 2.833 -16.603 9.678 1.00 0.00 69 GLU A CA 2
ATOM 2893 C C . GLU A 1 69 ? 3.661 -15.473 10.282 1.00 0.00 69 GLU A C 2
ATOM 2894 O O . GLU A 1 69 ? 3.478 -15.107 11.442 1.00 0.00 69 GLU A O 2
ATOM 2906 N N . GLU A 1 70 ? 4.573 -14.925 9.485 1.00 0.00 70 GLU A N 2
ATOM 2907 C CA . GLU A 1 70 ? 5.431 -13.837 9.941 1.00 0.00 70 GLU A CA 2
ATOM 2908 C C . GLU A 1 70 ? 4.797 -12.482 9.641 1.00 0.00 70 GLU A C 2
ATOM 2909 O O . GLU A 1 70 ? 4.831 -11.572 10.468 1.00 0.00 70 GLU A O 2
ATOM 2921 N N . GLY A 1 71 ? 4.219 -12.356 8.450 1.00 0.00 71 GLY A N 2
ATOM 2922 C CA . GLY A 1 71 ? 3.587 -11.109 8.060 1.00 0.00 71 GLY A CA 2
ATOM 2923 C C . GLY A 1 71 ? 4.087 -10.599 6.723 1.00 0.00 71 GLY A C 2
ATOM 2924 O O . GLY A 1 71 ? 4.653 -9.508 6.641 1.00 0.00 71 GLY A O 2
ATOM 2928 N N . ILE A 1 72 ? 3.879 -11.388 5.675 1.00 0.00 72 ILE A N 2
ATOM 2929 C CA . ILE A 1 72 ? 4.313 -11.009 4.336 1.00 0.00 72 ILE A CA 2
ATOM 2930 C C . ILE A 1 72 ? 3.144 -11.011 3.357 1.00 0.00 72 ILE A C 2
ATOM 2931 O O . ILE A 1 72 ? 2.300 -11.907 3.383 1.00 0.00 72 ILE A O 2
ATOM 2947 N N . PHE A 1 73 ? 3.101 -10.002 2.494 1.00 0.00 73 PHE A N 2
ATOM 2948 C CA . PHE A 1 73 ? 2.035 -9.887 1.505 1.00 0.00 73 PHE A CA 2
ATOM 2949 C C . PHE A 1 73 ? 2.601 -9.523 0.135 1.00 0.00 73 PHE A C 2
ATOM 2950 O O . PHE A 1 73 ? 3.808 -9.345 -0.021 1.00 0.00 73 PHE A O 2
ATOM 2967 N N . GLU A 1 74 ? 1.718 -9.415 -0.853 1.00 0.00 74 GLU A N 2
ATOM 2968 C CA . GLU A 1 74 ? 2.130 -9.074 -2.210 1.00 0.00 74 GLU A CA 2
ATOM 2969 C C . GLU A 1 74 ? 1.029 -8.306 -2.936 1.00 0.00 74 GLU A C 2
ATOM 2970 O O . GLU A 1 74 ? -0.142 -8.685 -2.888 1.00 0.00 74 GLU A O 2
ATOM 2982 N N . ILE A 1 75 ? 1.413 -7.225 -3.606 1.00 0.00 75 ILE A N 2
ATOM 2983 C CA . ILE A 1 75 ? 0.460 -6.404 -4.342 1.00 0.00 75 ILE A CA 2
ATOM 2984 C C . ILE A 1 75 ? 0.584 -6.631 -5.845 1.00 0.00 75 ILE A C 2
ATOM 2985 O O . ILE A 1 75 ? 1.491 -6.105 -6.491 1.00 0.00 75 ILE A O 2
ATOM 3001 N N . LYS A 1 76 ? -0.335 -7.416 -6.397 1.00 0.00 76 LYS A N 2
ATOM 3002 C CA . LYS A 1 76 ? -0.331 -7.711 -7.825 1.00 0.00 76 LYS A CA 2
ATOM 3003 C C . LYS A 1 76 ? -0.978 -6.578 -8.616 1.00 0.00 76 LYS A C 2
ATOM 3004 O O . LYS A 1 76 ? -2.160 -6.280 -8.440 1.00 0.00 76 LYS A O 2
ATOM 3023 N N . THR A 1 77 ? -0.197 -5.950 -9.489 1.00 0.00 77 THR A N 2
ATOM 3024 C CA . THR A 1 77 ? -0.693 -4.851 -10.307 1.00 0.00 77 THR A CA 2
ATOM 3025 C C . THR A 1 77 ? -0.356 -5.065 -11.778 1.00 0.00 77 THR A C 2
ATOM 3026 O O . THR A 1 77 ? 0.607 -5.747 -12.126 1.00 0.00 77 THR A O 2
ATOM 3037 N N . PRO A 1 78 ? -1.166 -4.467 -12.664 1.00 0.00 78 PRO A N 2
ATOM 3038 C CA . PRO A 1 78 ? -0.973 -4.577 -14.113 1.00 0.00 78 PRO A CA 2
ATOM 3039 C C . PRO A 1 78 ? 0.265 -3.826 -14.591 1.00 0.00 78 PRO A C 2
ATOM 3040 O O . PRO A 1 78 ? 0.543 -3.766 -15.789 1.00 0.00 78 PRO A O 2
ATOM 3051 N N . SER A 1 79 ? 1.006 -3.254 -13.647 1.00 0.00 79 SER A N 2
ATOM 3052 C CA . SER A 1 79 ? 2.213 -2.504 -13.972 1.00 0.00 79 SER A CA 2
ATOM 3053 C C . SER A 1 79 ? 3.459 -3.244 -13.495 1.00 0.00 79 SER A C 2
ATOM 3054 O O . SER A 1 79 ? 4.391 -3.475 -14.265 1.00 0.00 79 SER A O 2
ATOM 3062 N N . ARG A 1 80 ? 3.467 -3.614 -12.218 1.00 0.00 80 ARG A N 2
ATOM 3063 C CA . ARG A 1 80 ? 4.597 -4.327 -11.636 1.00 0.00 80 ARG A CA 2
ATOM 3064 C C . ARG A 1 80 ? 4.216 -4.950 -10.296 1.00 0.00 80 ARG A C 2
ATOM 3065 O O . ARG A 1 80 ? 3.637 -4.288 -9.434 1.00 0.00 80 ARG A O 2
ATOM 3086 N N . VAL A 1 81 ? 4.544 -6.227 -10.128 1.00 0.00 81 VAL A N 2
ATOM 3087 C CA . VAL A 1 81 ? 4.236 -6.939 -8.893 1.00 0.00 81 VAL A CA 2
ATOM 3088 C C . VAL A 1 81 ? 5.165 -6.507 -7.764 1.00 0.00 81 VAL A C 2
ATOM 3089 O O . VAL A 1 81 ? 6.388 -6.567 -7.896 1.00 0.00 81 VAL A O 2
ATOM 3102 N N . ILE A 1 82 ? 4.577 -6.074 -6.655 1.00 0.00 82 ILE A N 2
ATOM 3103 C CA . ILE A 1 82 ? 5.352 -5.633 -5.502 1.00 0.00 82 ILE A CA 2
ATOM 3104 C C . ILE A 1 82 ? 5.226 -6.620 -4.345 1.00 0.00 82 ILE A C 2
ATOM 3105 O O . ILE A 1 82 ? 4.143 -7.139 -4.072 1.00 0.00 82 ILE A O 2
ATOM 3121 N N . THR A 1 83 ? 6.340 -6.873 -3.667 1.00 0.00 83 THR A N 2
ATOM 3122 C CA . THR A 1 83 ? 6.355 -7.797 -2.539 1.00 0.00 83 THR A CA 2
ATOM 3123 C C . THR A 1 83 ? 6.846 -7.108 -1.271 1.00 0.00 83 THR A C 2
ATOM 3124 O O . THR A 1 83 ? 8.051 -6.971 -1.054 1.00 0.00 83 THR A O 2
ATOM 3135 N N . LEU A 1 84 ? 5.908 -6.676 -0.436 1.00 0.00 84 LEU A N 2
ATOM 3136 C CA . LEU A 1 84 ? 6.246 -6.002 0.813 1.00 0.00 84 LEU A CA 2
ATOM 3137 C C . LEU A 1 84 ? 5.785 -6.819 2.015 1.00 0.00 84 LEU A C 2
ATOM 3138 O O . LEU A 1 84 ? 4.758 -7.496 1.963 1.00 0.00 84 LEU A O 2
ATOM 3154 N N . LYS A 1 85 ? 6.551 -6.751 3.099 1.00 0.00 85 LYS A N 2
ATOM 3155 C CA . LYS A 1 85 ? 6.221 -7.481 4.317 1.00 0.00 85 LYS A CA 2
ATOM 3156 C C . LYS A 1 85 ? 5.991 -6.523 5.481 1.00 0.00 85 LYS A C 2
ATOM 3157 O O . LYS A 1 85 ? 6.654 -5.491 5.588 1.00 0.00 85 LYS A O 2
ATOM 3176 N N . ALA A 1 86 ? 5.050 -6.871 6.351 1.00 0.00 86 ALA A N 2
ATOM 3177 C CA . ALA A 1 86 ? 4.736 -6.043 7.509 1.00 0.00 86 ALA A CA 2
ATOM 3178 C C . ALA A 1 86 ? 5.505 -6.508 8.741 1.00 0.00 86 ALA A C 2
ATOM 3179 O O . ALA A 1 86 ? 6.335 -7.413 8.661 1.00 0.00 86 ALA A O 2
ATOM 3186 N N . ALA A 1 87 ? 5.224 -5.882 9.879 1.00 0.00 87 ALA A N 2
ATOM 3187 C CA . ALA A 1 87 ? 5.889 -6.232 11.128 1.00 0.00 87 ALA A CA 2
ATOM 3188 C C . ALA A 1 87 ? 5.532 -7.650 11.561 1.00 0.00 87 ALA A C 2
ATOM 3189 O O . ALA A 1 87 ? 6.375 -8.548 11.538 1.00 0.00 87 ALA A O 2
ATOM 3196 N N . THR A 1 88 ? 4.278 -7.846 11.955 1.00 0.00 88 THR A N 2
ATOM 3197 C CA . THR A 1 88 ? 3.810 -9.154 12.395 1.00 0.00 88 THR A CA 2
ATOM 3198 C C . THR A 1 88 ? 2.638 -9.633 11.546 1.00 0.00 88 THR A C 2
ATOM 3199 O O . THR A 1 88 ? 2.258 -8.984 10.572 1.00 0.00 88 THR A O 2
ATOM 3210 N N . LYS A 1 89 ? 2.068 -10.773 11.922 1.00 0.00 89 LYS A N 2
ATOM 3211 C CA . LYS A 1 89 ? 0.936 -11.339 11.197 1.00 0.00 89 LYS A CA 2
ATOM 3212 C C . LYS A 1 89 ? -0.260 -10.392 11.231 1.00 0.00 89 LYS A C 2
ATOM 3213 O O . LYS A 1 89 ? -0.940 -10.203 10.223 1.00 0.00 89 LYS A O 2
ATOM 3232 N N . GLN A 1 90 ? -0.508 -9.800 12.395 1.00 0.00 90 GLN A N 2
ATOM 3233 C CA . GLN A 1 90 ? -1.621 -8.873 12.557 1.00 0.00 90 GLN A CA 2
ATOM 3234 C C . GLN A 1 90 ? -1.325 -7.541 11.876 1.00 0.00 90 GLN A C 2
ATOM 3235 O O . GLN A 1 90 ? -2.238 -6.786 11.545 1.00 0.00 90 GLN A O 2
ATOM 3249 N N . ALA A 1 91 ? -0.043 -7.261 11.669 1.00 0.00 91 ALA A N 2
ATOM 3250 C CA . ALA A 1 91 ? 0.374 -6.021 11.025 1.00 0.00 91 ALA A CA 2
ATOM 3251 C C . ALA A 1 91 ? -0.141 -5.947 9.592 1.00 0.00 91 ALA A C 2
ATOM 3252 O O . ALA A 1 91 ? -0.946 -5.078 9.256 1.00 0.00 91 ALA A O 2
ATOM 3259 N N . MET A 1 92 ? 0.329 -6.862 8.751 1.00 0.00 92 MET A N 2
ATOM 3260 C CA . MET A 1 92 ? -0.086 -6.900 7.353 1.00 0.00 92 MET A CA 2
ATOM 3261 C C . MET A 1 92 ? -1.607 -6.915 7.237 1.00 0.00 92 MET A C 2
ATOM 3262 O O . MET A 1 92 ? -2.189 -6.143 6.475 1.00 0.00 92 MET A O 2
ATOM 3276 N N . LEU A 1 93 ? -2.244 -7.799 7.998 1.00 0.00 93 LEU A N 2
ATOM 3277 C CA . LEU A 1 93 ? -3.698 -7.915 7.980 1.00 0.00 93 LEU A CA 2
ATOM 3278 C C . LEU A 1 93 ? -4.355 -6.538 7.976 1.00 0.00 93 LEU A C 2
ATOM 3279 O O . LEU A 1 93 ? -5.392 -6.335 7.344 1.00 0.00 93 LEU A O 2
ATOM 3295 N N . TYR A 1 94 ? -3.743 -5.595 8.683 1.00 0.00 94 TYR A N 2
ATOM 3296 C CA . TYR A 1 94 ? -4.268 -4.237 8.761 1.00 0.00 94 TYR A CA 2
ATOM 3297 C C . TYR A 1 94 ? -4.071 -3.500 7.440 1.00 0.00 94 TYR A C 2
ATOM 3298 O O . TYR A 1 94 ? -4.940 -2.745 7.003 1.00 0.00 94 TYR A O 2
ATOM 3316 N N . TRP A 1 95 ? -2.925 -3.726 6.809 1.00 0.00 95 TRP A N 2
ATOM 3317 C CA . TRP A 1 95 ? -2.613 -3.085 5.537 1.00 0.00 95 TRP A CA 2
ATOM 3318 C C . TRP A 1 95 ? -3.505 -3.622 4.423 1.00 0.00 95 TRP A C 2
ATOM 3319 O O . TRP A 1 95 ? -4.099 -2.855 3.665 1.00 0.00 95 TRP A O 2
ATOM 3340 N N . LEU A 1 96 ? -3.596 -4.944 4.330 1.00 0.00 96 LEU A N 2
ATOM 3341 C CA . LEU A 1 96 ? -4.417 -5.585 3.308 1.00 0.00 96 LEU A CA 2
ATOM 3342 C C . LEU A 1 96 ? -5.881 -5.183 3.455 1.00 0.00 96 LEU A C 2
ATOM 3343 O O . LEU A 1 96 ? -6.550 -4.872 2.470 1.00 0.00 96 LEU A O 2
ATOM 3359 N N . GLN A 1 97 ? -6.370 -5.190 4.691 1.00 0.00 97 GLN A N 2
ATOM 3360 C CA . GLN A 1 97 ? -7.755 -4.824 4.966 1.00 0.00 97 GLN A CA 2
ATOM 3361 C C . GLN A 1 97 ? -8.002 -3.352 4.651 1.00 0.00 97 GLN A C 2
ATOM 3362 O O . GLN A 1 97 ? -8.910 -3.015 3.892 1.00 0.00 97 GLN A O 2
ATOM 3376 N N . GLN A 1 98 ? -7.188 -2.482 5.240 1.00 0.00 98 GLN A N 2
ATOM 3377 C CA . GLN A 1 98 ? -7.320 -1.046 5.023 1.00 0.00 98 GLN A CA 2
ATOM 3378 C C . GLN A 1 98 ? -7.110 -0.696 3.553 1.00 0.00 98 GLN A C 2
ATOM 3379 O O . GLN A 1 98 ? -7.991 -0.129 2.907 1.00 0.00 98 GLN A O 2
ATOM 3393 N N . LEU A 1 99 ? -5.937 -1.037 3.032 1.00 0.00 99 LEU A N 2
ATOM 3394 C CA . LEU A 1 99 ? -5.609 -0.759 1.637 1.00 0.00 99 LEU A CA 2
ATOM 3395 C C . LEU A 1 99 ? -6.812 -1.016 0.734 1.00 0.00 99 LEU A C 2
ATOM 3396 O O . LEU A 1 99 ? -7.105 -0.226 -0.163 1.00 0.00 99 LEU A O 2
ATOM 3412 N N . GLN A 1 100 ? -7.503 -2.124 0.980 1.00 0.00 100 GLN A N 2
ATOM 3413 C CA . GLN A 1 100 ? -8.674 -2.484 0.189 1.00 0.00 100 GLN A CA 2
ATOM 3414 C C . GLN A 1 100 ? -9.753 -1.411 0.295 1.00 0.00 100 GLN A C 2
ATOM 3415 O O . GLN A 1 100 ? -10.269 -0.933 -0.715 1.00 0.00 100 GLN A O 2
ATOM 3429 N N . MET A 1 101 ? -10.090 -1.038 1.526 1.00 0.00 101 MET A N 2
ATOM 3430 C CA . MET A 1 101 ? -11.108 -0.021 1.763 1.00 0.00 101 MET A CA 2
ATOM 3431 C C . MET A 1 101 ? -10.970 1.129 0.770 1.00 0.00 101 MET A C 2
ATOM 3432 O O . MET A 1 101 ? -11.954 1.573 0.179 1.00 0.00 101 MET A O 2
ATOM 3446 N N . LYS A 1 102 ? -9.743 1.606 0.591 1.00 0.00 102 LYS A N 2
ATOM 3447 C CA . LYS A 1 102 ? -9.476 2.703 -0.331 1.00 0.00 102 LYS A CA 2
ATOM 3448 C C . LYS A 1 102 ? -9.956 2.361 -1.738 1.00 0.00 102 LYS A C 2
ATOM 3449 O O . LYS A 1 102 ? -10.728 3.107 -2.340 1.00 0.00 102 LYS A O 2
ATOM 3468 N N . ARG A 1 103 ? -9.494 1.227 -2.256 1.00 0.00 103 ARG A N 2
ATOM 3469 C CA . ARG A 1 103 ? -9.877 0.786 -3.592 1.00 0.00 103 ARG A CA 2
ATOM 3470 C C . ARG A 1 103 ? -11.342 0.361 -3.625 1.00 0.00 103 ARG A C 2
ATOM 3471 O O . ARG A 1 103 ? -12.161 0.976 -4.308 1.00 0.00 103 ARG A O 2
ATOM 3492 N N . TRP A 1 104 ? -11.664 -0.694 -2.885 1.00 0.00 104 TRP A N 2
ATOM 3493 C CA . TRP A 1 104 ? -13.030 -1.201 -2.830 1.00 0.00 104 TRP A CA 2
ATOM 3494 C C . TRP A 1 104 ? -14.033 -0.056 -2.750 1.00 0.00 104 TRP A C 2
ATOM 3495 O O . TRP A 1 104 ? -15.072 -0.082 -3.408 1.00 0.00 104 TRP A O 2
ATOM 3516 N N . GLU A 1 105 ? -13.714 0.949 -1.939 1.00 0.00 105 GLU A N 2
ATOM 3517 C CA . GLU A 1 105 ? -14.590 2.103 -1.773 1.00 0.00 105 GLU A CA 2
ATOM 3518 C C . GLU A 1 105 ? -14.984 2.686 -3.127 1.00 0.00 105 GLU A C 2
ATOM 3519 O O . GLU A 1 105 ? -16.159 2.697 -3.492 1.00 0.00 105 GLU A O 2
ATOM 3531 N N . PHE A 1 106 ? -13.992 3.171 -3.867 1.00 0.00 106 PHE A N 2
ATOM 3532 C CA . PHE A 1 106 ? -14.234 3.757 -5.180 1.00 0.00 106 PHE A CA 2
ATOM 3533 C C . PHE A 1 106 ? -15.281 2.957 -5.949 1.00 0.00 106 PHE A C 2
ATOM 3534 O O . PHE A 1 106 ? -16.174 3.525 -6.578 1.00 0.00 106 PHE A O 2
ATOM 3551 N N . HIS A 1 107 ? -15.163 1.634 -5.894 1.00 0.00 107 HIS A N 2
ATOM 3552 C CA . HIS A 1 107 ? -16.099 0.754 -6.585 1.00 0.00 107 HIS A CA 2
ATOM 3553 C C . HIS A 1 107 ? -17.509 0.910 -6.022 1.00 0.00 107 HIS A C 2
ATOM 3554 O O . HIS A 1 107 ? -18.491 0.855 -6.760 1.00 0.00 107 HIS A O 2
ATOM 3569 N N . ASN A 1 108 ? -17.599 1.105 -4.710 1.00 0.00 108 ASN A N 2
ATOM 3570 C CA . ASN A 1 108 ? -18.888 1.269 -4.048 1.00 0.00 108 ASN A CA 2
ATOM 3571 C C . ASN A 1 108 ? -19.470 2.651 -4.325 1.00 0.00 108 ASN A C 2
ATOM 3572 O O . ASN A 1 108 ? -20.634 2.781 -4.704 1.00 0.00 108 ASN A O 2
ATOM 3583 N N . SER A 1 109 ? -18.652 3.681 -4.133 1.00 0.00 109 SER A N 2
ATOM 3584 C CA . SER A 1 109 ? -19.087 5.055 -4.359 1.00 0.00 109 SER A CA 2
ATOM 3585 C C . SER A 1 109 ? -20.069 5.129 -5.523 1.00 0.00 109 SER A C 2
ATOM 3586 O O . SER A 1 109 ? -19.832 4.590 -6.605 1.00 0.00 109 SER A O 2
ATOM 3594 N N . PRO A 1 110 ? -21.200 5.814 -5.299 1.00 0.00 110 PRO A N 2
ATOM 3595 C CA . PRO A 1 110 ? -22.243 5.977 -6.317 1.00 0.00 110 PRO A CA 2
ATOM 3596 C C . PRO A 1 110 ? -21.802 6.888 -7.458 1.00 0.00 110 PRO A C 2
ATOM 3597 O O . PRO A 1 110 ? -20.845 7.654 -7.338 1.00 0.00 110 PRO A O 2
ATOM 3608 N N . PRO A 1 111 ? -22.514 6.806 -8.591 1.00 0.00 111 PRO A N 2
ATOM 3609 C CA . PRO A 1 111 ? -22.215 7.617 -9.775 1.00 0.00 111 PRO A CA 2
ATOM 3610 C C . PRO A 1 111 ? -22.537 9.092 -9.563 1.00 0.00 111 PRO A C 2
ATOM 3611 O O . PRO A 1 111 ? -22.946 9.498 -8.476 1.00 0.00 111 PRO A O 2
ATOM 3622 N N . ALA A 1 112 ? -22.351 9.890 -10.610 1.00 0.00 112 ALA A N 2
ATOM 3623 C CA . ALA A 1 112 ? -22.625 11.320 -10.539 1.00 0.00 112 ALA A CA 2
ATOM 3624 C C . ALA A 1 112 ? -23.925 11.593 -9.791 1.00 0.00 112 ALA A C 2
ATOM 3625 O O . ALA A 1 112 ? -24.895 10.842 -9.888 1.00 0.00 112 ALA A O 2
ATOM 3632 N N . PRO A 1 113 ? -23.947 12.694 -9.025 1.00 0.00 113 PRO A N 2
ATOM 3633 C CA . PRO A 1 113 ? -25.123 13.092 -8.244 1.00 0.00 113 PRO A CA 2
ATOM 3634 C C . PRO A 1 113 ? -26.272 13.564 -9.128 1.00 0.00 113 PRO A C 2
ATOM 3635 O O . PRO A 1 113 ? -26.146 14.551 -9.852 1.00 0.00 113 PRO A O 2
ATOM 3646 N N . SER A 1 114 ? -27.394 12.854 -9.062 1.00 0.00 114 SER A N 2
ATOM 3647 C CA . SER A 1 114 ? -28.565 13.199 -9.859 1.00 0.00 114 SER A CA 2
ATOM 3648 C C . SER A 1 114 ? -29.620 13.893 -9.002 1.00 0.00 114 SER A C 2
ATOM 3649 O O . SER A 1 114 ? -30.800 13.548 -9.049 1.00 0.00 114 SER A O 2
ATOM 3657 N N . GLY A 1 115 ? -29.184 14.875 -8.218 1.00 0.00 115 GLY A N 2
ATOM 3658 C CA . GLY A 1 115 ? -30.102 15.603 -7.361 1.00 0.00 115 GLY A CA 2
ATOM 3659 C C . GLY A 1 115 ? -30.411 16.990 -7.889 1.00 0.00 115 GLY A C 2
ATOM 3660 O O . GLY A 1 115 ? -29.719 17.961 -7.584 1.00 0.00 115 GLY A O 2
ATOM 3664 N N . PRO A 1 116 ? -31.473 17.095 -8.702 1.00 0.00 116 PRO A N 2
ATOM 3665 C CA . PRO A 1 116 ? -31.896 18.369 -9.291 1.00 0.00 116 PRO A CA 2
ATOM 3666 C C . PRO A 1 116 ? -32.473 19.324 -8.252 1.00 0.00 116 PRO A C 2
ATOM 3667 O O . PRO A 1 116 ? -32.517 19.011 -7.063 1.00 0.00 116 PRO A O 2
ATOM 3678 N N . SER A 1 117 ? -32.915 20.492 -8.710 1.00 0.00 117 SER A N 2
ATOM 3679 C CA . SER A 1 117 ? -33.486 21.495 -7.819 1.00 0.00 117 SER A CA 2
ATOM 3680 C C . SER A 1 117 ? -34.937 21.162 -7.486 1.00 0.00 117 SER A C 2
ATOM 3681 O O . SER A 1 117 ? -35.689 20.690 -8.338 1.00 0.00 117 SER A O 2
ATOM 3689 N N . SER A 1 118 ? -35.323 21.411 -6.238 1.00 0.00 118 SER A N 2
ATOM 3690 C CA . SER A 1 118 ? -36.683 21.134 -5.789 1.00 0.00 118 SER A CA 2
ATOM 3691 C C . SER A 1 118 ? -37.703 21.607 -6.821 1.00 0.00 118 SER A C 2
ATOM 3692 O O . SER A 1 118 ? -37.925 22.806 -6.986 1.00 0.00 118 SER A O 2
ATOM 3700 N N . GLY A 1 119 ? -38.320 20.655 -7.513 1.00 0.00 119 GLY A N 2
ATOM 3701 C CA . GLY A 1 119 ? -39.309 20.993 -8.520 1.00 0.00 119 GLY A CA 2
ATOM 3702 C C . GLY A 1 119 ? -39.425 19.933 -9.598 1.00 0.00 119 GLY A C 2
ATOM 3703 O O . GLY A 1 119 ? -39.964 18.852 -9.359 1.00 0.00 119 GLY A O 2
ATOM 3707 N N . GLY A 1 1 ? -24.110 8.088 11.558 1.00 0.00 1 GLY A N 3
ATOM 3708 C CA . GLY A 1 1 ? -25.141 8.804 10.828 1.00 0.00 1 GLY A CA 3
ATOM 3709 C C . GLY A 1 1 ? -24.572 9.891 9.938 1.00 0.00 1 GLY A C 3
ATOM 3710 O O . GLY A 1 1 ? -23.880 9.604 8.961 1.00 0.00 1 GLY A O 3
ATOM 3714 N N . SER A 1 2 ? -24.864 11.143 10.275 1.00 0.00 2 SER A N 3
ATOM 3715 C CA . SER A 1 2 ? -24.381 12.277 9.496 1.00 0.00 2 SER A CA 3
ATOM 3716 C C . SER A 1 2 ? -23.223 12.970 10.206 1.00 0.00 2 SER A C 3
ATOM 3717 O O . SER A 1 2 ? -23.077 12.868 11.424 1.00 0.00 2 SER A O 3
ATOM 3725 N N . SER A 1 3 ? -22.402 13.676 9.435 1.00 0.00 3 SER A N 3
ATOM 3726 C CA . SER A 1 3 ? -21.254 14.385 9.989 1.00 0.00 3 SER A CA 3
ATOM 3727 C C . SER A 1 3 ? -20.186 13.403 10.461 1.00 0.00 3 SER A C 3
ATOM 3728 O O . SER A 1 3 ? -19.593 13.577 11.525 1.00 0.00 3 SER A O 3
ATOM 3736 N N . GLY A 1 4 ? -19.946 12.369 9.660 1.00 0.00 4 GLY A N 3
ATOM 3737 C CA . GLY A 1 4 ? -18.950 11.373 10.012 1.00 0.00 4 GLY A CA 3
ATOM 3738 C C . GLY A 1 4 ? -17.552 11.778 9.590 1.00 0.00 4 GLY A C 3
ATOM 3739 O O . GLY A 1 4 ? -17.378 12.525 8.627 1.00 0.00 4 GLY A O 3
ATOM 3743 N N . SER A 1 5 ? -16.551 11.285 10.313 1.00 0.00 5 SER A N 3
ATOM 3744 C CA . SER A 1 5 ? -15.160 11.604 10.011 1.00 0.00 5 SER A CA 3
ATOM 3745 C C . SER A 1 5 ? -14.597 10.644 8.967 1.00 0.00 5 SER A C 3
ATOM 3746 O O . SER A 1 5 ? -14.059 9.590 9.304 1.00 0.00 5 SER A O 3
ATOM 3754 N N . SER A 1 6 ? -14.726 11.019 7.698 1.00 0.00 6 SER A N 3
ATOM 3755 C CA . SER A 1 6 ? -14.233 10.191 6.603 1.00 0.00 6 SER A CA 3
ATOM 3756 C C . SER A 1 6 ? -12.797 10.560 6.246 1.00 0.00 6 SER A C 3
ATOM 3757 O O . SER A 1 6 ? -12.529 11.658 5.760 1.00 0.00 6 SER A O 3
ATOM 3765 N N . GLY A 1 7 ? -11.876 9.633 6.491 1.00 0.00 7 GLY A N 3
ATOM 3766 C CA . GLY A 1 7 ? -10.477 9.879 6.190 1.00 0.00 7 GLY A CA 3
ATOM 3767 C C . GLY A 1 7 ? -9.553 9.387 7.285 1.00 0.00 7 GLY A C 3
ATOM 3768 O O . GLY A 1 7 ? -9.207 10.135 8.200 1.00 0.00 7 GLY A O 3
ATOM 3772 N N . LYS A 1 8 ? -9.152 8.123 7.196 1.00 0.00 8 LYS A N 3
ATOM 3773 C CA . LYS A 1 8 ? -8.263 7.529 8.187 1.00 0.00 8 LYS A CA 3
ATOM 3774 C C . LYS A 1 8 ? -6.850 7.381 7.630 1.00 0.00 8 LYS A C 3
ATOM 3775 O O . LYS A 1 8 ? -6.551 6.427 6.912 1.00 0.00 8 LYS A O 3
ATOM 3794 N N . LYS A 1 9 ? -5.984 8.331 7.968 1.00 0.00 9 LYS A N 3
ATOM 3795 C CA . LYS A 1 9 ? -4.601 8.305 7.505 1.00 0.00 9 LYS A CA 3
ATOM 3796 C C . LYS A 1 9 ? -4.046 6.885 7.529 1.00 0.00 9 LYS A C 3
ATOM 3797 O O . LYS A 1 9 ? -4.159 6.180 8.533 1.00 0.00 9 LYS A O 3
ATOM 3816 N N . LEU A 1 10 ? -3.444 6.471 6.419 1.00 0.00 10 LEU A N 3
ATOM 3817 C CA . LEU A 1 10 ? -2.868 5.135 6.314 1.00 0.00 10 LEU A CA 3
ATOM 3818 C C . LEU A 1 10 ? -1.397 5.206 5.919 1.00 0.00 10 LEU A C 3
ATOM 3819 O O . LEU A 1 10 ? -1.066 5.444 4.757 1.00 0.00 10 LEU A O 3
ATOM 3835 N N . CYS A 1 11 ? -0.518 4.995 6.893 1.00 0.00 11 CYS A N 3
ATOM 3836 C CA . CYS A 1 11 ? 0.919 5.033 6.647 1.00 0.00 11 CYS A CA 3
ATOM 3837 C C . CYS A 1 11 ? 1.642 3.982 7.483 1.00 0.00 11 CYS A C 3
ATOM 3838 O O . CYS A 1 11 ? 1.073 3.418 8.416 1.00 0.00 11 CYS A O 3
ATOM 3846 N N . GLY A 1 12 ? 2.900 3.721 7.138 1.00 0.00 12 GLY A N 3
ATOM 3847 C CA . GLY A 1 12 ? 3.679 2.737 7.866 1.00 0.00 12 GLY A CA 3
ATOM 3848 C C . GLY A 1 12 ? 4.924 2.311 7.112 1.00 0.00 12 GLY A C 3
ATOM 3849 O O . GLY A 1 12 ? 4.994 2.445 5.890 1.00 0.00 12 GLY A O 3
ATOM 3853 N N . TYR A 1 13 ? 5.908 1.798 7.842 1.00 0.00 13 TYR A N 3
ATOM 3854 C CA . TYR A 1 13 ? 7.158 1.355 7.235 1.00 0.00 13 TYR A CA 3
ATOM 3855 C C . TYR A 1 13 ? 7.056 -0.096 6.774 1.00 0.00 13 TYR A C 3
ATOM 3856 O O . TYR A 1 13 ? 6.435 -0.928 7.437 1.00 0.00 13 TYR A O 3
ATOM 3874 N N . LEU A 1 14 ? 7.671 -0.392 5.634 1.00 0.00 14 LEU A N 3
ATOM 3875 C CA . LEU A 1 14 ? 7.651 -1.742 5.083 1.00 0.00 14 LEU A CA 3
ATOM 3876 C C . LEU A 1 14 ? 9.021 -2.126 4.534 1.00 0.00 14 LEU A C 3
ATOM 3877 O O . LEU A 1 14 ? 9.939 -1.307 4.500 1.00 0.00 14 LEU A O 3
ATOM 3893 N N . SER A 1 15 ? 9.151 -3.377 4.104 1.00 0.00 15 SER A N 3
ATOM 3894 C CA . SER A 1 15 ? 10.410 -3.871 3.558 1.00 0.00 15 SER A CA 3
ATOM 3895 C C . SER A 1 15 ? 10.206 -4.452 2.162 1.00 0.00 15 SER A C 3
ATOM 3896 O O . SER A 1 15 ? 9.553 -5.483 1.995 1.00 0.00 15 SER A O 3
ATOM 3904 N N . LYS A 1 16 ? 10.768 -3.784 1.161 1.00 0.00 16 LYS A N 3
ATOM 3905 C CA . LYS A 1 16 ? 10.651 -4.232 -0.221 1.00 0.00 16 LYS A CA 3
ATOM 3906 C C . LYS A 1 16 ? 11.722 -5.267 -0.550 1.00 0.00 16 LYS A C 3
ATOM 3907 O O . LYS A 1 16 ? 12.894 -5.088 -0.221 1.00 0.00 16 LYS A O 3
ATOM 3926 N N . PHE A 1 17 ? 11.311 -6.350 -1.202 1.00 0.00 17 PHE A N 3
ATOM 3927 C CA . PHE A 1 17 ? 12.236 -7.414 -1.576 1.00 0.00 17 PHE A CA 3
ATOM 3928 C C . PHE A 1 17 ? 12.878 -7.125 -2.930 1.00 0.00 17 PHE A C 3
ATOM 3929 O O . PHE A 1 17 ? 12.221 -6.643 -3.851 1.00 0.00 17 PHE A O 3
ATOM 3946 N N . GLY A 1 18 ? 14.169 -7.422 -3.041 1.00 0.00 18 GLY A N 3
ATOM 3947 C CA . GLY A 1 18 ? 14.881 -7.187 -4.284 1.00 0.00 18 GLY A CA 3
ATOM 3948 C C . GLY A 1 18 ? 14.795 -5.743 -4.737 1.00 0.00 18 GLY A C 3
ATOM 3949 O O . GLY A 1 18 ? 14.110 -5.430 -5.710 1.00 0.00 18 GLY A O 3
ATOM 3953 N N . GLY A 1 19 ? 15.491 -4.859 -4.028 1.00 0.00 19 GLY A N 3
ATOM 3954 C CA . GLY A 1 19 ? 15.475 -3.451 -4.377 1.00 0.00 19 GLY A CA 3
ATOM 3955 C C . GLY A 1 19 ? 16.146 -3.176 -5.708 1.00 0.00 19 GLY A C 3
ATOM 3956 O O . GLY A 1 19 ? 16.317 -4.081 -6.524 1.00 0.00 19 GLY A O 3
ATOM 3960 N N . LYS A 1 20 ? 16.525 -1.922 -5.929 1.00 0.00 20 LYS A N 3
ATOM 3961 C CA . LYS A 1 20 ? 17.181 -1.528 -7.171 1.00 0.00 20 LYS A CA 3
ATOM 3962 C C . LYS A 1 20 ? 18.306 -2.496 -7.522 1.00 0.00 20 LYS A C 3
ATOM 3963 O O . LYS A 1 20 ? 18.423 -2.939 -8.664 1.00 0.00 20 LYS A O 3
ATOM 3982 N N . GLY A 1 21 ? 19.132 -2.822 -6.532 1.00 0.00 21 GLY A N 3
ATOM 3983 C CA . GLY A 1 21 ? 20.236 -3.736 -6.757 1.00 0.00 21 GLY A CA 3
ATOM 3984 C C . GLY A 1 21 ? 19.779 -5.072 -7.310 1.00 0.00 21 GLY A C 3
ATOM 3985 O O . GLY A 1 21 ? 18.601 -5.423 -7.248 1.00 0.00 21 GLY A O 3
ATOM 3989 N N . PRO A 1 22 ? 20.726 -5.841 -7.868 1.00 0.00 22 PRO A N 3
ATOM 3990 C CA . PRO A 1 22 ? 20.439 -7.157 -8.446 1.00 0.00 22 PRO A CA 3
ATOM 3991 C C . PRO A 1 22 ? 20.085 -8.192 -7.383 1.00 0.00 22 PRO A C 3
ATOM 3992 O O . PRO A 1 22 ? 19.086 -8.901 -7.502 1.00 0.00 22 PRO A O 3
ATOM 4003 N N . ILE A 1 23 ? 20.911 -8.273 -6.345 1.00 0.00 23 ILE A N 3
ATOM 4004 C CA . ILE A 1 23 ? 20.684 -9.220 -5.261 1.00 0.00 23 ILE A CA 3
ATOM 4005 C C . ILE A 1 23 ? 19.237 -9.170 -4.781 1.00 0.00 23 ILE A C 3
ATOM 4006 O O . ILE A 1 23 ? 18.495 -8.245 -5.110 1.00 0.00 23 ILE A O 3
ATOM 4022 N N . ARG A 1 24 ? 18.844 -10.171 -4.000 1.00 0.00 24 ARG A N 3
ATOM 4023 C CA . ARG A 1 24 ? 17.486 -10.240 -3.473 1.00 0.00 24 ARG A CA 3
ATOM 4024 C C . ARG A 1 24 ? 17.493 -10.213 -1.948 1.00 0.00 24 ARG A C 3
ATOM 4025 O O . ARG A 1 24 ? 17.698 -11.238 -1.299 1.00 0.00 24 ARG A O 3
ATOM 4046 N N . GLY A 1 25 ? 17.266 -9.032 -1.381 1.00 0.00 25 GLY A N 3
ATOM 4047 C CA . GLY A 1 25 ? 17.251 -8.893 0.064 1.00 0.00 25 GLY A CA 3
ATOM 4048 C C . GLY A 1 25 ? 16.307 -7.802 0.531 1.00 0.00 25 GLY A C 3
ATOM 4049 O O . GLY A 1 25 ? 16.116 -6.801 -0.158 1.00 0.00 25 GLY A O 3
ATOM 4053 N N . TRP A 1 26 ? 15.715 -7.997 1.704 1.00 0.00 26 TRP A N 3
ATOM 4054 C CA . TRP A 1 26 ? 14.785 -7.023 2.262 1.00 0.00 26 TRP A CA 3
ATOM 4055 C C . TRP A 1 26 ? 15.509 -5.737 2.645 1.00 0.00 26 TRP A C 3
ATOM 4056 O O . TRP A 1 26 ? 16.607 -5.772 3.201 1.00 0.00 26 TRP A O 3
ATOM 4077 N N . LYS A 1 27 ? 14.887 -4.601 2.346 1.00 0.00 27 LYS A N 3
ATOM 4078 C CA . LYS A 1 27 ? 15.471 -3.303 2.660 1.00 0.00 27 LYS A CA 3
ATOM 4079 C C . LYS A 1 27 ? 14.447 -2.394 3.333 1.00 0.00 27 LYS A C 3
ATOM 4080 O O . LYS A 1 27 ? 13.312 -2.275 2.873 1.00 0.00 27 LYS A O 3
ATOM 4099 N N . SER A 1 28 ? 14.857 -1.755 4.424 1.00 0.00 28 SER A N 3
ATOM 4100 C CA . SER A 1 28 ? 13.974 -0.858 5.162 1.00 0.00 28 SER A CA 3
ATOM 4101 C C . SER A 1 28 ? 13.505 0.292 4.276 1.00 0.00 28 SER A C 3
ATOM 4102 O O . SER A 1 28 ? 14.311 1.094 3.803 1.00 0.00 28 SER A O 3
ATOM 4110 N N . ARG A 1 29 ? 12.196 0.366 4.057 1.00 0.00 29 ARG A N 3
ATOM 4111 C CA . ARG A 1 29 ? 11.619 1.417 3.227 1.00 0.00 29 ARG A CA 3
ATOM 4112 C C . ARG A 1 29 ? 10.363 1.993 3.876 1.00 0.00 29 ARG A C 3
ATOM 4113 O O . ARG A 1 29 ? 9.738 1.350 4.719 1.00 0.00 29 ARG A O 3
ATOM 4134 N N . TRP A 1 30 ? 10.001 3.206 3.476 1.00 0.00 30 TRP A N 3
ATOM 4135 C CA . TRP A 1 30 ? 8.820 3.869 4.019 1.00 0.00 30 TRP A CA 3
ATOM 4136 C C . TRP A 1 30 ? 7.683 3.871 3.004 1.00 0.00 30 TRP A C 3
ATOM 4137 O O . TRP A 1 30 ? 7.891 4.157 1.824 1.00 0.00 30 TRP A O 3
ATOM 4158 N N . PHE A 1 31 ? 6.480 3.551 3.469 1.00 0.00 31 PHE A N 3
ATOM 4159 C CA . PHE A 1 31 ? 5.309 3.516 2.600 1.00 0.00 31 PHE A CA 3
ATOM 4160 C C . PHE A 1 31 ? 4.174 4.354 3.182 1.00 0.00 31 PHE A C 3
ATOM 4161 O O . PHE A 1 31 ? 3.973 4.388 4.396 1.00 0.00 31 PHE A O 3
ATOM 4178 N N . PHE A 1 32 ? 3.436 5.028 2.307 1.00 0.00 32 PHE A N 3
ATOM 4179 C CA . PHE A 1 32 ? 2.323 5.868 2.733 1.00 0.00 32 PHE A CA 3
ATOM 4180 C C . PHE A 1 32 ? 1.299 6.024 1.612 1.00 0.00 32 PHE A C 3
ATOM 4181 O O . PHE A 1 32 ? 1.659 6.247 0.455 1.00 0.00 32 PHE A O 3
ATOM 4198 N N . TYR A 1 33 ? 0.024 5.906 1.962 1.00 0.00 33 TYR A N 3
ATOM 4199 C CA . TYR A 1 33 ? -1.052 6.031 0.986 1.00 0.00 33 TYR A CA 3
ATOM 4200 C C . TYR A 1 33 ? -1.436 7.493 0.783 1.00 0.00 33 TYR A C 3
ATOM 4201 O O . TYR A 1 33 ? -1.652 8.230 1.745 1.00 0.00 33 TYR A O 3
ATOM 4219 N N . ASP A 1 34 ? -1.519 7.906 -0.477 1.00 0.00 34 ASP A N 3
ATOM 4220 C CA . ASP A 1 34 ? -1.878 9.280 -0.810 1.00 0.00 34 ASP A CA 3
ATOM 4221 C C . ASP A 1 34 ? -3.342 9.372 -1.229 1.00 0.00 34 ASP A C 3
ATOM 4222 O O . ASP A 1 34 ? -3.692 9.060 -2.367 1.00 0.00 34 ASP A O 3
ATOM 4231 N N . GLU A 1 35 ? -4.192 9.802 -0.302 1.00 0.00 35 GLU A N 3
ATOM 4232 C CA . GLU A 1 35 ? -5.618 9.933 -0.576 1.00 0.00 35 GLU A CA 3
ATOM 4233 C C . GLU A 1 35 ? -5.879 11.055 -1.576 1.00 0.00 35 GLU A C 3
ATOM 4234 O O . GLU A 1 35 ? -7.009 11.253 -2.023 1.00 0.00 35 GLU A O 3
ATOM 4246 N N . ARG A 1 36 ? -4.825 11.788 -1.923 1.00 0.00 36 ARG A N 3
ATOM 4247 C CA . ARG A 1 36 ? -4.939 12.891 -2.869 1.00 0.00 36 ARG A CA 3
ATOM 4248 C C . ARG A 1 36 ? -5.193 12.372 -4.281 1.00 0.00 36 ARG A C 3
ATOM 4249 O O . ARG A 1 36 ? -6.035 12.901 -5.007 1.00 0.00 36 ARG A O 3
ATOM 4270 N N . LYS A 1 37 ? -4.459 11.333 -4.665 1.00 0.00 37 LYS A N 3
ATOM 4271 C CA . LYS A 1 37 ? -4.603 10.741 -5.990 1.00 0.00 37 LYS A CA 3
ATOM 4272 C C . LYS A 1 37 ? -5.066 9.291 -5.890 1.00 0.00 37 LYS A C 3
ATOM 4273 O O . LYS A 1 37 ? -5.048 8.555 -6.877 1.00 0.00 37 LYS A O 3
ATOM 4292 N N . CYS A 1 38 ? -5.482 8.889 -4.694 1.00 0.00 38 CYS A N 3
ATOM 4293 C CA . CYS A 1 38 ? -5.951 7.527 -4.466 1.00 0.00 38 CYS A CA 3
ATOM 4294 C C . CYS A 1 38 ? -4.895 6.510 -4.889 1.00 0.00 38 CYS A C 3
ATOM 4295 O O . CYS A 1 38 ? -5.184 5.576 -5.636 1.00 0.00 38 CYS A O 3
ATOM 4303 N N . GLN A 1 39 ? -3.671 6.701 -4.407 1.00 0.00 39 GLN A N 3
ATOM 4304 C CA . GLN A 1 39 ? -2.572 5.802 -4.738 1.00 0.00 39 GLN A CA 3
ATOM 4305 C C . GLN A 1 39 ? -1.710 5.522 -3.511 1.00 0.00 39 GLN A C 3
ATOM 4306 O O . GLN A 1 39 ? -1.957 6.058 -2.430 1.00 0.00 39 GLN A O 3
ATOM 4320 N N . LEU A 1 40 ? -0.697 4.680 -3.686 1.00 0.00 40 LEU A N 3
ATOM 4321 C CA . LEU A 1 40 ? 0.203 4.329 -2.592 1.00 0.00 40 LEU A CA 3
ATOM 4322 C C . LEU A 1 40 ? 1.629 4.775 -2.897 1.00 0.00 40 LEU A C 3
ATOM 4323 O O . LEU A 1 40 ? 2.325 4.157 -3.703 1.00 0.00 40 LEU A O 3
ATOM 4339 N N . TYR A 1 41 ? 2.059 5.850 -2.245 1.00 0.00 41 TYR A N 3
ATOM 4340 C CA . TYR A 1 41 ? 3.403 6.379 -2.447 1.00 0.00 41 TYR A CA 3
ATOM 4341 C C . TYR A 1 41 ? 4.357 5.865 -1.372 1.00 0.00 41 TYR A C 3
ATOM 4342 O O . TYR A 1 41 ? 4.026 5.854 -0.186 1.00 0.00 41 TYR A O 3
ATOM 4360 N N . TYR A 1 42 ? 5.542 5.442 -1.796 1.00 0.00 42 TYR A N 3
ATOM 4361 C CA . TYR A 1 42 ? 6.545 4.926 -0.872 1.00 0.00 42 TYR A CA 3
ATOM 4362 C C . TYR A 1 42 ? 7.909 5.552 -1.143 1.00 0.00 42 TYR A C 3
ATOM 4363 O O . TYR A 1 42 ? 8.359 5.616 -2.287 1.00 0.00 42 TYR A O 3
ATOM 4381 N N . SER A 1 43 ? 8.563 6.012 -0.081 1.00 0.00 43 SER A N 3
ATOM 4382 C CA . SER A 1 43 ? 9.875 6.637 -0.203 1.00 0.00 43 SER A CA 3
ATOM 4383 C C . SER A 1 43 ? 10.860 6.030 0.792 1.00 0.00 43 SER A C 3
ATOM 4384 O O . SER A 1 43 ? 10.534 5.081 1.505 1.00 0.00 43 SER A O 3
ATOM 4392 N N . ARG A 1 44 ? 12.067 6.585 0.834 1.00 0.00 44 ARG A N 3
ATOM 4393 C CA . ARG A 1 44 ? 13.100 6.099 1.740 1.00 0.00 44 ARG A CA 3
ATOM 4394 C C . ARG A 1 44 ? 12.721 6.370 3.193 1.00 0.00 44 ARG A C 3
ATOM 4395 O O . ARG A 1 44 ? 12.805 5.484 4.044 1.00 0.00 44 ARG A O 3
ATOM 4416 N N . THR A 1 45 ? 12.303 7.601 3.471 1.00 0.00 45 THR A N 3
ATOM 4417 C CA . THR A 1 45 ? 11.912 7.989 4.820 1.00 0.00 45 THR A CA 3
ATOM 4418 C C . THR A 1 45 ? 10.464 8.464 4.858 1.00 0.00 45 THR A C 3
ATOM 4419 O O . THR A 1 45 ? 9.756 8.408 3.853 1.00 0.00 45 THR A O 3
ATOM 4430 N N . ALA A 1 46 ? 10.031 8.933 6.024 1.00 0.00 46 ALA A N 3
ATOM 4431 C CA . ALA A 1 46 ? 8.667 9.421 6.191 1.00 0.00 46 ALA A CA 3
ATOM 4432 C C . ALA A 1 46 ? 8.585 10.921 5.932 1.00 0.00 46 ALA A C 3
ATOM 4433 O O . ALA A 1 46 ? 7.497 11.495 5.899 1.00 0.00 46 ALA A O 3
ATOM 4440 N N . GLN A 1 47 ? 9.742 11.550 5.750 1.00 0.00 47 GLN A N 3
ATOM 4441 C CA . GLN A 1 47 ? 9.799 12.984 5.495 1.00 0.00 47 GLN A CA 3
ATOM 4442 C C . GLN A 1 47 ? 10.414 13.270 4.129 1.00 0.00 47 GLN A C 3
ATOM 4443 O O . GLN A 1 47 ? 11.002 14.330 3.912 1.00 0.00 47 GLN A O 3
ATOM 4457 N N . ASP A 1 48 ? 10.275 12.319 3.213 1.00 0.00 48 ASP A N 3
ATOM 4458 C CA . ASP A 1 48 ? 10.817 12.469 1.867 1.00 0.00 48 ASP A CA 3
ATOM 4459 C C . ASP A 1 48 ? 9.977 13.446 1.049 1.00 0.00 48 ASP A C 3
ATOM 4460 O O . ASP A 1 48 ? 8.989 13.059 0.426 1.00 0.00 48 ASP A O 3
ATOM 4469 N N . ALA A 1 49 ? 10.377 14.713 1.058 1.00 0.00 49 ALA A N 3
ATOM 4470 C CA . ALA A 1 49 ? 9.663 15.745 0.316 1.00 0.00 49 ALA A CA 3
ATOM 4471 C C . ALA A 1 49 ? 9.078 15.186 -0.977 1.00 0.00 49 ALA A C 3
ATOM 4472 O O . ALA A 1 49 ? 7.958 15.523 -1.358 1.00 0.00 49 ALA A O 3
ATOM 4479 N N . ASN A 1 50 ? 9.844 14.332 -1.647 1.00 0.00 50 ASN A N 3
ATOM 4480 C CA . ASN A 1 50 ? 9.402 13.727 -2.898 1.00 0.00 50 ASN A CA 3
ATOM 4481 C C . ASN A 1 50 ? 9.467 12.205 -2.820 1.00 0.00 50 ASN A C 3
ATOM 4482 O O . ASN A 1 50 ? 10.516 11.616 -2.559 1.00 0.00 50 ASN A O 3
ATOM 4493 N N . PRO A 1 51 ? 8.319 11.551 -3.052 1.00 0.00 51 PRO A N 3
ATOM 4494 C CA . PRO A 1 51 ? 8.220 10.089 -3.015 1.00 0.00 51 PRO A CA 3
ATOM 4495 C C . PRO A 1 51 ? 8.946 9.429 -4.182 1.00 0.00 51 PRO A C 3
ATOM 4496 O O . PRO A 1 51 ? 9.016 9.986 -5.278 1.00 0.00 51 PRO A O 3
ATOM 4507 N N . LEU A 1 52 ? 9.484 8.239 -3.940 1.00 0.00 52 LEU A N 3
ATOM 4508 C CA . LEU A 1 52 ? 10.205 7.502 -4.972 1.00 0.00 52 LEU A CA 3
ATOM 4509 C C . LEU A 1 52 ? 9.268 7.090 -6.103 1.00 0.00 52 LEU A C 3
ATOM 4510 O O . LEU A 1 52 ? 9.533 7.363 -7.273 1.00 0.00 52 LEU A O 3
ATOM 4526 N N . ASP A 1 53 ? 8.170 6.433 -5.744 1.00 0.00 53 ASP A N 3
ATOM 4527 C CA . ASP A 1 53 ? 7.191 5.986 -6.728 1.00 0.00 53 ASP A CA 3
ATOM 4528 C C . ASP A 1 53 ? 5.853 5.679 -6.063 1.00 0.00 53 ASP A C 3
ATOM 4529 O O . ASP A 1 53 ? 5.755 5.630 -4.836 1.00 0.00 53 ASP A O 3
ATOM 4538 N N . SER A 1 54 ? 4.824 5.475 -6.879 1.00 0.00 54 SER A N 3
ATOM 4539 C CA . SER A 1 54 ? 3.491 5.178 -6.370 1.00 0.00 54 SER A CA 3
ATOM 4540 C C . SER A 1 54 ? 2.915 3.936 -7.045 1.00 0.00 54 SER A C 3
ATOM 4541 O O . SER A 1 54 ? 3.392 3.513 -8.099 1.00 0.00 54 SER A O 3
ATOM 4549 N N . ILE A 1 55 ? 1.888 3.359 -6.431 1.00 0.00 55 ILE A N 3
ATOM 4550 C CA . ILE A 1 55 ? 1.247 2.167 -6.972 1.00 0.00 55 ILE A CA 3
ATOM 4551 C C . ILE A 1 55 ? -0.266 2.344 -7.048 1.00 0.00 55 ILE A C 3
ATOM 4552 O O . ILE A 1 55 ? -0.918 2.637 -6.045 1.00 0.00 55 ILE A O 3
ATOM 4568 N N . ASP A 1 56 ? -0.819 2.161 -8.242 1.00 0.00 56 ASP A N 3
ATOM 4569 C CA . ASP A 1 56 ? -2.256 2.297 -8.448 1.00 0.00 56 ASP A CA 3
ATOM 4570 C C . ASP A 1 56 ? -3.013 1.164 -7.762 1.00 0.00 56 ASP A C 3
ATOM 4571 O O . ASP A 1 56 ? -3.079 0.046 -8.277 1.00 0.00 56 ASP A O 3
ATOM 4580 N N . LEU A 1 57 ? -3.581 1.458 -6.598 1.00 0.00 57 LEU A N 3
ATOM 4581 C CA . LEU A 1 57 ? -4.333 0.464 -5.840 1.00 0.00 57 LEU A CA 3
ATOM 4582 C C . LEU A 1 57 ? -5.700 0.219 -6.470 1.00 0.00 57 LEU A C 3
ATOM 4583 O O . LEU A 1 57 ? -6.330 -0.811 -6.229 1.00 0.00 57 LEU A O 3
ATOM 4599 N N . SER A 1 58 ? -6.152 1.170 -7.280 1.00 0.00 58 SER A N 3
ATOM 4600 C CA . SER A 1 58 ? -7.446 1.059 -7.944 1.00 0.00 58 SER A CA 3
ATOM 4601 C C . SER A 1 58 ? -7.621 -0.325 -8.562 1.00 0.00 58 SER A C 3
ATOM 4602 O O . SER A 1 58 ? -8.719 -0.882 -8.563 1.00 0.00 58 SER A O 3
ATOM 4610 N N . SER A 1 59 ? -6.531 -0.874 -9.088 1.00 0.00 59 SER A N 3
ATOM 4611 C CA . SER A 1 59 ? -6.563 -2.191 -9.714 1.00 0.00 59 SER A CA 3
ATOM 4612 C C . SER A 1 59 ? -5.441 -3.075 -9.177 1.00 0.00 59 SER A C 3
ATOM 4613 O O . SER A 1 59 ? -4.900 -3.914 -9.896 1.00 0.00 59 SER A O 3
ATOM 4621 N N . ALA A 1 60 ? -5.098 -2.879 -7.908 1.00 0.00 60 ALA A N 3
ATOM 4622 C CA . ALA A 1 60 ? -4.042 -3.659 -7.274 1.00 0.00 60 ALA A CA 3
ATOM 4623 C C . ALA A 1 60 ? -4.624 -4.689 -6.311 1.00 0.00 60 ALA A C 3
ATOM 4624 O O . ALA A 1 60 ? -5.460 -4.363 -5.468 1.00 0.00 60 ALA A O 3
ATOM 4631 N N . VAL A 1 61 ? -4.177 -5.934 -6.443 1.00 0.00 61 VAL A N 3
ATOM 4632 C CA . VAL A 1 61 ? -4.653 -7.012 -5.585 1.00 0.00 61 VAL A CA 3
ATOM 4633 C C . VAL A 1 61 ? -3.592 -7.412 -4.566 1.00 0.00 61 VAL A C 3
ATOM 4634 O O . VAL A 1 61 ? -2.491 -7.825 -4.929 1.00 0.00 61 VAL A O 3
ATOM 4647 N N . PHE A 1 62 ? -3.932 -7.287 -3.287 1.00 0.00 62 PHE A N 3
ATOM 4648 C CA . PHE A 1 62 ? -3.008 -7.635 -2.213 1.00 0.00 62 PHE A CA 3
ATOM 4649 C C . PHE A 1 62 ? -3.241 -9.066 -1.738 1.00 0.00 62 PHE A C 3
ATOM 4650 O O . PHE A 1 62 ? -4.382 -9.499 -1.575 1.00 0.00 62 PHE A O 3
ATOM 4667 N N . ASP A 1 63 ? -2.153 -9.795 -1.518 1.00 0.00 63 ASP A N 3
ATOM 4668 C CA . ASP A 1 63 ? -2.237 -11.177 -1.060 1.00 0.00 63 ASP A CA 3
ATOM 4669 C C . ASP A 1 63 ? -1.169 -11.468 -0.012 1.00 0.00 63 ASP A C 3
ATOM 4670 O O . ASP A 1 63 ? -0.277 -10.652 0.224 1.00 0.00 63 ASP A O 3
ATOM 4679 N N . CYS A 1 64 ? -1.266 -12.635 0.615 1.00 0.00 64 CYS A N 3
ATOM 4680 C CA . CYS A 1 64 ? -0.308 -13.034 1.641 1.00 0.00 64 CYS A CA 3
ATOM 4681 C C . CYS A 1 64 ? 0.562 -14.188 1.154 1.00 0.00 64 CYS A C 3
ATOM 4682 O O . CYS A 1 64 ? 0.071 -15.130 0.530 1.00 0.00 64 CYS A O 3
ATOM 4690 N N . LYS A 1 65 ? 1.857 -14.109 1.440 1.00 0.00 65 LYS A N 3
ATOM 4691 C CA . LYS A 1 65 ? 2.796 -15.146 1.031 1.00 0.00 65 LYS A CA 3
ATOM 4692 C C . LYS A 1 65 ? 2.580 -16.424 1.835 1.00 0.00 65 LYS A C 3
ATOM 4693 O O . LYS A 1 65 ? 1.718 -16.478 2.711 1.00 0.00 65 LYS A O 3
ATOM 4712 N N . ALA A 1 66 ? 3.368 -17.449 1.531 1.00 0.00 66 ALA A N 3
ATOM 4713 C CA . ALA A 1 66 ? 3.265 -18.726 2.227 1.00 0.00 66 ALA A CA 3
ATOM 4714 C C . ALA A 1 66 ? 3.724 -18.599 3.676 1.00 0.00 66 ALA A C 3
ATOM 4715 O O . ALA A 1 66 ? 3.143 -19.205 4.577 1.00 0.00 66 ALA A O 3
ATOM 4722 N N . ASP A 1 67 ? 4.770 -17.809 3.893 1.00 0.00 67 ASP A N 3
ATOM 4723 C CA . ASP A 1 67 ? 5.307 -17.604 5.233 1.00 0.00 67 ASP A CA 3
ATOM 4724 C C . ASP A 1 67 ? 4.635 -16.414 5.911 1.00 0.00 67 ASP A C 3
ATOM 4725 O O . ASP A 1 67 ? 5.262 -15.693 6.687 1.00 0.00 67 ASP A O 3
ATOM 4734 N N . ALA A 1 68 ? 3.355 -16.214 5.613 1.00 0.00 68 ALA A N 3
ATOM 4735 C CA . ALA A 1 68 ? 2.598 -15.113 6.194 1.00 0.00 68 ALA A CA 3
ATOM 4736 C C . ALA A 1 68 ? 2.725 -15.101 7.714 1.00 0.00 68 ALA A C 3
ATOM 4737 O O . ALA A 1 68 ? 2.683 -14.043 8.340 1.00 0.00 68 ALA A O 3
ATOM 4744 N N . GLU A 1 69 ? 2.879 -16.284 8.299 1.00 0.00 69 GLU A N 3
ATOM 4745 C CA . GLU A 1 69 ? 3.011 -16.408 9.746 1.00 0.00 69 GLU A CA 3
ATOM 4746 C C . GLU A 1 69 ? 3.807 -15.241 10.322 1.00 0.00 69 GLU A C 3
ATOM 4747 O O . GLU A 1 69 ? 3.584 -14.825 11.459 1.00 0.00 69 GLU A O 3
ATOM 4759 N N . GLU A 1 70 ? 4.737 -14.718 9.529 1.00 0.00 70 GLU A N 3
ATOM 4760 C CA . GLU A 1 70 ? 5.567 -13.600 9.961 1.00 0.00 70 GLU A CA 3
ATOM 4761 C C . GLU A 1 70 ? 4.907 -12.267 9.618 1.00 0.00 70 GLU A C 3
ATOM 4762 O O . GLU A 1 70 ? 4.878 -11.348 10.435 1.00 0.00 70 GLU A O 3
ATOM 4774 N N . GLY A 1 71 ? 4.377 -12.171 8.402 1.00 0.00 71 GLY A N 3
ATOM 4775 C CA . GLY A 1 71 ? 3.725 -10.948 7.972 1.00 0.00 71 GLY A CA 3
ATOM 4776 C C . GLY A 1 71 ? 4.219 -10.473 6.620 1.00 0.00 71 GLY A C 3
ATOM 4777 O O . GLY A 1 71 ? 4.763 -9.375 6.501 1.00 0.00 71 GLY A O 3
ATOM 4781 N N . ILE A 1 72 ? 4.030 -11.302 5.598 1.00 0.00 72 ILE A N 3
ATOM 4782 C CA . ILE A 1 72 ? 4.461 -10.960 4.248 1.00 0.00 72 ILE A CA 3
ATOM 4783 C C . ILE A 1 72 ? 3.285 -10.968 3.277 1.00 0.00 72 ILE A C 3
ATOM 4784 O O . ILE A 1 72 ? 2.413 -11.834 3.350 1.00 0.00 72 ILE A O 3
ATOM 4800 N N . PHE A 1 73 ? 3.270 -10.000 2.367 1.00 0.00 73 PHE A N 3
ATOM 4801 C CA . PHE A 1 73 ? 2.202 -9.897 1.379 1.00 0.00 73 PHE A CA 3
ATOM 4802 C C . PHE A 1 73 ? 2.761 -9.525 0.009 1.00 0.00 73 PHE A C 3
ATOM 4803 O O . PHE A 1 73 ? 3.958 -9.279 -0.137 1.00 0.00 73 PHE A O 3
ATOM 4820 N N . GLU A 1 74 ? 1.886 -9.488 -0.991 1.00 0.00 74 GLU A N 3
ATOM 4821 C CA . GLU A 1 74 ? 2.294 -9.148 -2.349 1.00 0.00 74 GLU A CA 3
ATOM 4822 C C . GLU A 1 74 ? 1.199 -8.361 -3.064 1.00 0.00 74 GLU A C 3
ATOM 4823 O O . GLU A 1 74 ? 0.025 -8.730 -3.019 1.00 0.00 74 GLU A O 3
ATOM 4835 N N . ILE A 1 75 ? 1.593 -7.276 -3.723 1.00 0.00 75 ILE A N 3
ATOM 4836 C CA . ILE A 1 75 ? 0.646 -6.438 -4.448 1.00 0.00 75 ILE A CA 3
ATOM 4837 C C . ILE A 1 75 ? 0.737 -6.680 -5.951 1.00 0.00 75 ILE A C 3
ATOM 4838 O O . ILE A 1 75 ? 1.622 -6.151 -6.624 1.00 0.00 75 ILE A O 3
ATOM 4854 N N . LYS A 1 76 ? -0.186 -7.480 -6.472 1.00 0.00 76 LYS A N 3
ATOM 4855 C CA . LYS A 1 76 ? -0.214 -7.791 -7.896 1.00 0.00 76 LYS A CA 3
ATOM 4856 C C . LYS A 1 76 ? -0.899 -6.678 -8.683 1.00 0.00 76 LYS A C 3
ATOM 4857 O O . LYS A 1 76 ? -2.089 -6.416 -8.501 1.00 0.00 76 LYS A O 3
ATOM 4876 N N . THR A 1 77 ? -0.142 -6.025 -9.559 1.00 0.00 77 THR A N 3
ATOM 4877 C CA . THR A 1 77 ? -0.676 -4.941 -10.373 1.00 0.00 77 THR A CA 3
ATOM 4878 C C . THR A 1 77 ? -0.349 -5.148 -11.847 1.00 0.00 77 THR A C 3
ATOM 4879 O O . THR A 1 77 ? 0.635 -5.795 -12.205 1.00 0.00 77 THR A O 3
ATOM 4890 N N . PRO A 1 78 ? -1.193 -4.586 -12.726 1.00 0.00 78 PRO A N 3
ATOM 4891 C CA . PRO A 1 78 ? -1.013 -4.694 -14.176 1.00 0.00 78 PRO A CA 3
ATOM 4892 C C . PRO A 1 78 ? 0.189 -3.899 -14.673 1.00 0.00 78 PRO A C 3
ATOM 4893 O O . PRO A 1 78 ? 0.449 -3.833 -15.874 1.00 0.00 78 PRO A O 3
ATOM 4904 N N . SER A 1 79 ? 0.920 -3.296 -13.740 1.00 0.00 79 SER A N 3
ATOM 4905 C CA . SER A 1 79 ? 2.094 -2.501 -14.084 1.00 0.00 79 SER A CA 3
ATOM 4906 C C . SER A 1 79 ? 3.372 -3.189 -13.613 1.00 0.00 79 SER A C 3
ATOM 4907 O O . SER A 1 79 ? 4.318 -3.358 -14.382 1.00 0.00 79 SER A O 3
ATOM 4915 N N . ARG A 1 80 ? 3.391 -3.582 -12.343 1.00 0.00 80 ARG A N 3
ATOM 4916 C CA . ARG A 1 80 ? 4.552 -4.250 -11.768 1.00 0.00 80 ARG A CA 3
ATOM 4917 C C . ARG A 1 80 ? 4.204 -4.885 -10.425 1.00 0.00 80 ARG A C 3
ATOM 4918 O O . ARG A 1 80 ? 3.640 -4.234 -9.546 1.00 0.00 80 ARG A O 3
ATOM 4939 N N . VAL A 1 81 ? 4.544 -6.161 -10.274 1.00 0.00 81 VAL A N 3
ATOM 4940 C CA . VAL A 1 81 ? 4.268 -6.885 -9.039 1.00 0.00 81 VAL A CA 3
ATOM 4941 C C . VAL A 1 81 ? 5.220 -6.457 -7.927 1.00 0.00 81 VAL A C 3
ATOM 4942 O O . VAL A 1 81 ? 6.440 -6.512 -8.086 1.00 0.00 81 VAL A O 3
ATOM 4955 N N . ILE A 1 82 ? 4.654 -6.031 -6.803 1.00 0.00 82 ILE A N 3
ATOM 4956 C CA . ILE A 1 82 ? 5.453 -5.596 -5.664 1.00 0.00 82 ILE A CA 3
ATOM 4957 C C . ILE A 1 82 ? 5.364 -6.596 -4.516 1.00 0.00 82 ILE A C 3
ATOM 4958 O O . ILE A 1 82 ? 4.311 -7.186 -4.270 1.00 0.00 82 ILE A O 3
ATOM 4974 N N . THR A 1 83 ? 6.477 -6.781 -3.812 1.00 0.00 83 THR A N 3
ATOM 4975 C CA . THR A 1 83 ? 6.526 -7.708 -2.689 1.00 0.00 83 THR A CA 3
ATOM 4976 C C . THR A 1 83 ? 7.004 -7.011 -1.421 1.00 0.00 83 THR A C 3
ATOM 4977 O O . THR A 1 83 ? 8.197 -6.752 -1.254 1.00 0.00 83 THR A O 3
ATOM 4988 N N . LEU A 1 84 ? 6.068 -6.710 -0.528 1.00 0.00 84 LEU A N 3
ATOM 4989 C CA . LEU A 1 84 ? 6.394 -6.043 0.728 1.00 0.00 84 LEU A CA 3
ATOM 4990 C C . LEU A 1 84 ? 5.989 -6.901 1.922 1.00 0.00 84 LEU A C 3
ATOM 4991 O O . LEU A 1 84 ? 5.062 -7.707 1.835 1.00 0.00 84 LEU A O 3
ATOM 5007 N N . LYS A 1 85 ? 6.688 -6.721 3.037 1.00 0.00 85 LYS A N 3
ATOM 5008 C CA . LYS A 1 85 ? 6.400 -7.476 4.251 1.00 0.00 85 LYS A CA 3
ATOM 5009 C C . LYS A 1 85 ? 6.234 -6.542 5.446 1.00 0.00 85 LYS A C 3
ATOM 5010 O O . LYS A 1 85 ? 6.984 -5.579 5.601 1.00 0.00 85 LYS A O 3
ATOM 5029 N N . ALA A 1 86 ? 5.249 -6.836 6.288 1.00 0.00 86 ALA A N 3
ATOM 5030 C CA . ALA A 1 86 ? 4.988 -6.024 7.471 1.00 0.00 86 ALA A CA 3
ATOM 5031 C C . ALA A 1 86 ? 5.772 -6.538 8.673 1.00 0.00 86 ALA A C 3
ATOM 5032 O O . ALA A 1 86 ? 6.541 -7.492 8.563 1.00 0.00 86 ALA A O 3
ATOM 5039 N N . ALA A 1 87 ? 5.572 -5.899 9.821 1.00 0.00 87 ALA A N 3
ATOM 5040 C CA . ALA A 1 87 ? 6.259 -6.293 11.045 1.00 0.00 87 ALA A CA 3
ATOM 5041 C C . ALA A 1 87 ? 5.825 -7.684 11.495 1.00 0.00 87 ALA A C 3
ATOM 5042 O O . ALA A 1 87 ? 6.592 -8.644 11.408 1.00 0.00 87 ALA A O 3
ATOM 5049 N N . THR A 1 88 ? 4.590 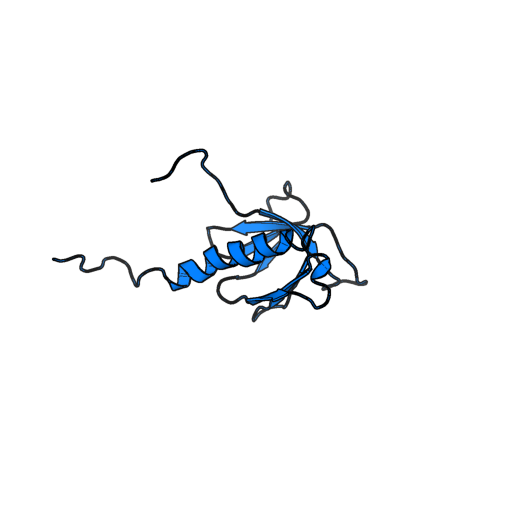-7.787 11.976 1.00 0.00 88 THR A N 3
ATOM 5050 C CA . THR A 1 88 ? 4.055 -9.060 12.442 1.00 0.00 88 THR A CA 3
ATOM 5051 C C . THR A 1 88 ? 2.896 -9.523 11.566 1.00 0.00 88 THR A C 3
ATOM 5052 O O . THR A 1 88 ? 2.584 -8.900 10.551 1.00 0.00 88 THR A O 3
ATOM 5063 N N . LYS A 1 89 ? 2.260 -10.619 11.965 1.00 0.00 89 LYS A N 3
ATOM 5064 C CA . LYS A 1 89 ? 1.132 -11.164 11.218 1.00 0.00 89 LYS A CA 3
ATOM 5065 C C . LYS A 1 89 ? -0.073 -10.233 11.295 1.00 0.00 89 LYS A C 3
ATOM 5066 O O . LYS A 1 89 ? -0.756 -10.004 10.297 1.00 0.00 89 LYS A O 3
ATOM 5085 N N . GLN A 1 90 ? -0.327 -9.698 12.485 1.00 0.00 90 GLN A N 3
ATOM 5086 C CA . GLN A 1 90 ? -1.450 -8.791 12.690 1.00 0.00 90 GLN A CA 3
ATOM 5087 C C . GLN A 1 90 ? -1.190 -7.443 12.026 1.00 0.00 90 GLN A C 3
ATOM 5088 O O . GLN A 1 90 ? -2.111 -6.653 11.823 1.00 0.00 90 GLN A O 3
ATOM 5102 N N . ALA A 1 91 ? 0.070 -7.188 11.691 1.00 0.00 91 ALA A N 3
ATOM 5103 C CA . ALA A 1 91 ? 0.452 -5.937 11.048 1.00 0.00 91 ALA A CA 3
ATOM 5104 C C . ALA A 1 91 ? -0.063 -5.877 9.614 1.00 0.00 91 ALA A C 3
ATOM 5105 O O . ALA A 1 91 ? -0.888 -5.029 9.276 1.00 0.00 91 ALA A O 3
ATOM 5112 N N . MET A 1 92 ? 0.431 -6.782 8.775 1.00 0.00 92 MET A N 3
ATOM 5113 C CA . MET A 1 92 ? 0.020 -6.832 7.377 1.00 0.00 92 MET A CA 3
ATOM 5114 C C . MET A 1 92 ? -1.499 -6.899 7.259 1.00 0.00 92 MET A C 3
ATOM 5115 O O . MET A 1 92 ? -2.100 -6.197 6.445 1.00 0.00 92 MET A O 3
ATOM 5129 N N . LEU A 1 93 ? -2.115 -7.747 8.075 1.00 0.00 93 LEU A N 3
ATOM 5130 C CA . LEU A 1 93 ? -3.565 -7.906 8.062 1.00 0.00 93 LEU A CA 3
ATOM 5131 C C . LEU A 1 93 ? -4.261 -6.548 8.064 1.00 0.00 93 LEU A C 3
ATOM 5132 O O . LEU A 1 93 ? -5.313 -6.378 7.446 1.00 0.00 93 LEU A O 3
ATOM 5148 N N . TYR A 1 94 ? -3.667 -5.586 8.761 1.00 0.00 94 TYR A N 3
ATOM 5149 C CA . TYR A 1 94 ? -4.231 -4.243 8.843 1.00 0.00 94 TYR A CA 3
ATOM 5150 C C . TYR A 1 94 ? -4.066 -3.501 7.521 1.00 0.00 94 TYR A C 3
ATOM 5151 O O . TYR A 1 94 ? -4.948 -2.751 7.103 1.00 0.00 94 TYR A O 3
ATOM 5169 N N . TRP A 1 95 ? -2.931 -3.717 6.866 1.00 0.00 95 TRP A N 3
ATOM 5170 C CA . TRP A 1 95 ? -2.650 -3.070 5.590 1.00 0.00 95 TRP A CA 3
ATOM 5171 C C . TRP A 1 95 ? -3.534 -3.637 4.485 1.00 0.00 95 TRP A C 3
ATOM 5172 O O . TRP A 1 95 ? -4.220 -2.893 3.783 1.00 0.00 95 TRP A O 3
ATOM 5193 N N . LEU A 1 96 ? -3.515 -4.957 4.337 1.00 0.00 96 LEU A N 3
ATOM 5194 C CA . LEU A 1 96 ? -4.317 -5.624 3.317 1.00 0.00 96 LEU A CA 3
ATOM 5195 C C . LEU A 1 96 ? -5.784 -5.221 3.428 1.00 0.00 96 LEU A C 3
ATOM 5196 O O . LEU A 1 96 ? -6.449 -4.983 2.420 1.00 0.00 96 LEU A O 3
ATOM 5212 N N . GLN A 1 97 ? -6.280 -5.145 4.658 1.00 0.00 97 GLN A N 3
ATOM 5213 C CA . GLN A 1 97 ? -7.668 -4.770 4.900 1.00 0.00 97 GLN A CA 3
ATOM 5214 C C . GLN A 1 97 ? -7.916 -3.318 4.505 1.00 0.00 97 GLN A C 3
ATOM 5215 O O . GLN A 1 97 ? -8.691 -3.038 3.591 1.00 0.00 97 GLN A O 3
ATOM 5229 N N . GLN A 1 98 ? -7.252 -2.399 5.199 1.00 0.00 98 GLN A N 3
ATOM 5230 C CA . GLN A 1 98 ? -7.402 -0.976 4.920 1.00 0.00 98 GLN A CA 3
ATOM 5231 C C . GLN A 1 98 ? -7.124 -0.677 3.451 1.00 0.00 98 GLN A C 3
ATOM 5232 O O . GLN A 1 98 ? -7.981 -0.150 2.740 1.00 0.00 98 GLN A O 3
ATOM 5246 N N . LEU A 1 99 ? -5.920 -1.015 3.001 1.00 0.00 99 LEU A N 3
ATOM 5247 C CA . LEU A 1 99 ? -5.528 -0.782 1.616 1.00 0.00 99 LEU A CA 3
ATOM 5248 C C . LEU A 1 99 ? -6.722 -0.930 0.679 1.00 0.00 99 LEU A C 3
ATOM 5249 O O . LEU A 1 99 ? -6.871 -0.170 -0.277 1.00 0.00 99 LEU A O 3
ATOM 5265 N N . GLN A 1 100 ? -7.572 -1.913 0.963 1.00 0.00 100 GLN A N 3
ATOM 5266 C CA . GLN A 1 100 ? -8.755 -2.159 0.146 1.00 0.00 100 GLN A CA 3
ATOM 5267 C C . GLN A 1 100 ? -9.776 -1.039 0.315 1.00 0.00 100 GLN A C 3
ATOM 5268 O O . GLN A 1 100 ? -10.279 -0.491 -0.665 1.00 0.00 100 GLN A O 3
ATOM 5282 N N . MET A 1 101 ? -10.077 -0.703 1.565 1.00 0.00 101 MET A N 3
ATOM 5283 C CA . MET A 1 101 ? -11.038 0.352 1.863 1.00 0.00 101 MET A CA 3
ATOM 5284 C C . MET A 1 101 ? -10.936 1.483 0.844 1.00 0.00 101 MET A C 3
ATOM 5285 O O . MET A 1 101 ? -11.933 1.881 0.240 1.00 0.00 101 MET A O 3
ATOM 5299 N N . LYS A 1 102 ? -9.725 1.998 0.657 1.00 0.00 102 LYS A N 3
ATOM 5300 C CA . LYS A 1 102 ? -9.492 3.082 -0.289 1.00 0.00 102 LYS A CA 3
ATOM 5301 C C . LYS A 1 102 ? -9.960 2.694 -1.688 1.00 0.00 102 LYS A C 3
ATOM 5302 O O . LYS A 1 102 ? -10.728 3.420 -2.320 1.00 0.00 102 LYS A O 3
ATOM 5321 N N . ARG A 1 103 ? -9.495 1.544 -2.165 1.00 0.00 103 ARG A N 3
ATOM 5322 C CA . ARG A 1 103 ? -9.866 1.060 -3.489 1.00 0.00 103 ARG A CA 3
ATOM 5323 C C . ARG A 1 103 ? -11.336 0.650 -3.525 1.00 0.00 103 ARG A C 3
ATOM 5324 O O . ARG A 1 103 ? -12.151 1.283 -4.196 1.00 0.00 103 ARG A O 3
ATOM 5345 N N . TRP A 1 104 ? -11.665 -0.413 -2.800 1.00 0.00 104 TRP A N 3
ATOM 5346 C CA . TRP A 1 104 ? -13.037 -0.908 -2.749 1.00 0.00 104 TRP A CA 3
ATOM 5347 C C . TRP A 1 104 ? -14.034 0.245 -2.799 1.00 0.00 104 TRP A C 3
ATOM 5348 O O . TRP A 1 104 ? -14.990 0.216 -3.572 1.00 0.00 104 TRP A O 3
ATOM 5369 N N . GLU A 1 105 ? -13.803 1.257 -1.969 1.00 0.00 105 GLU A N 3
ATOM 5370 C CA . GLU A 1 105 ? -14.682 2.419 -1.919 1.00 0.00 105 GLU A CA 3
ATOM 5371 C C . GLU A 1 105 ? -14.930 2.974 -3.319 1.00 0.00 105 GLU A C 3
ATOM 5372 O O . GLU A 1 105 ? -16.075 3.109 -3.752 1.00 0.00 105 GLU A O 3
ATOM 5384 N N . PHE A 1 106 ? -13.849 3.296 -4.021 1.00 0.00 106 PHE A N 3
ATOM 5385 C CA . PHE A 1 106 ? -13.948 3.838 -5.371 1.00 0.00 106 PHE A CA 3
ATOM 5386 C C . PHE A 1 106 ? -14.930 3.029 -6.212 1.00 0.00 106 PHE A C 3
ATOM 5387 O O . PHE A 1 106 ? -15.765 3.589 -6.923 1.00 0.00 106 PHE A O 3
ATOM 5404 N N . HIS A 1 107 ? -14.824 1.707 -6.126 1.00 0.00 107 HIS A N 3
ATOM 5405 C CA . HIS A 1 107 ? -15.703 0.819 -6.879 1.00 0.00 107 HIS A CA 3
ATOM 5406 C C . HIS A 1 107 ? -17.157 1.005 -6.454 1.00 0.00 107 HIS A C 3
ATOM 5407 O O . HIS A 1 107 ? -18.069 0.926 -7.276 1.00 0.00 107 HIS A O 3
ATOM 5422 N N . ASN A 1 108 ? -17.365 1.252 -5.164 1.00 0.00 108 ASN A N 3
ATOM 5423 C CA . ASN A 1 108 ? -18.707 1.448 -4.630 1.00 0.00 108 ASN A CA 3
ATOM 5424 C C . ASN A 1 108 ? -19.255 2.816 -5.024 1.00 0.00 108 ASN A C 3
ATOM 5425 O O . ASN A 1 108 ? -20.283 2.916 -5.693 1.00 0.00 108 ASN A O 3
ATOM 5436 N N . SER A 1 109 ? -18.560 3.869 -4.605 1.00 0.00 109 SER A N 3
ATOM 5437 C CA . SER A 1 109 ? -18.978 5.232 -4.910 1.00 0.00 109 SER A CA 3
ATOM 5438 C C . SER A 1 109 ? -19.096 5.439 -6.417 1.00 0.00 109 SER A C 3
ATOM 5439 O O . SER A 1 109 ? -18.341 4.874 -7.209 1.00 0.00 109 SER A O 3
ATOM 5447 N N . PRO A 1 110 ? -20.068 6.268 -6.825 1.00 0.00 110 PRO A N 3
ATOM 5448 C CA . PRO A 1 110 ? -20.310 6.570 -8.239 1.00 0.00 110 PRO A CA 3
ATOM 5449 C C . PRO A 1 110 ? -19.198 7.415 -8.850 1.00 0.00 110 PRO A C 3
ATOM 5450 O O . PRO A 1 110 ? -18.494 8.151 -8.158 1.00 0.00 110 PRO A O 3
ATOM 5461 N N . PRO A 1 111 ? -19.034 7.310 -10.177 1.00 0.00 111 PRO A N 3
ATOM 5462 C CA . PRO A 1 111 ? -18.009 8.059 -10.910 1.00 0.00 111 PRO A CA 3
ATOM 5463 C C . PRO A 1 111 ? -18.312 9.553 -10.967 1.00 0.00 111 PRO A C 3
ATOM 5464 O O . PRO A 1 111 ? -19.302 10.017 -10.402 1.00 0.00 111 PRO A O 3
ATOM 5475 N N . ALA A 1 112 ? -17.454 10.300 -11.653 1.00 0.00 112 ALA A N 3
ATOM 5476 C CA . ALA A 1 112 ? -17.632 11.741 -11.786 1.00 0.00 112 ALA A CA 3
ATOM 5477 C C . ALA A 1 112 ? -16.973 12.261 -13.059 1.00 0.00 112 ALA A C 3
ATOM 5478 O O . ALA A 1 112 ? -15.961 11.735 -13.521 1.00 0.00 112 ALA A O 3
ATOM 5485 N N . PRO A 1 113 ? -17.560 13.317 -13.641 1.00 0.00 113 PRO A N 3
ATOM 5486 C CA . PRO A 1 113 ? -17.046 13.931 -14.869 1.00 0.00 113 PRO A CA 3
ATOM 5487 C C . PRO A 1 113 ? -15.728 14.663 -14.644 1.00 0.00 113 PRO A C 3
ATOM 5488 O O . PRO A 1 113 ? -15.714 15.849 -14.315 1.00 0.00 113 PRO A O 3
ATOM 5499 N N . SER A 1 114 ? -14.621 13.949 -14.823 1.00 0.00 114 SER A N 3
ATOM 5500 C CA . SER A 1 114 ? -13.297 14.530 -14.636 1.00 0.00 114 SER A CA 3
ATOM 5501 C C . SER A 1 114 ? -12.908 15.392 -15.834 1.00 0.00 114 SER A C 3
ATOM 5502 O O . SER A 1 114 ? -13.618 15.437 -16.837 1.00 0.00 114 SER A O 3
ATOM 5510 N N . GLY A 1 115 ? -11.774 16.076 -15.719 1.00 0.00 115 GLY A N 3
ATOM 5511 C CA . GLY A 1 115 ? -11.309 16.927 -16.799 1.00 0.00 115 GLY A CA 3
ATOM 5512 C C . GLY A 1 115 ? -10.095 16.357 -17.505 1.00 0.00 115 GLY A C 3
ATOM 5513 O O . GLY A 1 115 ? -9.829 15.156 -17.456 1.00 0.00 115 GLY A O 3
ATOM 5517 N N . PRO A 1 116 ? -9.335 17.230 -18.183 1.00 0.00 116 PRO A N 3
ATOM 5518 C CA . PRO A 1 116 ? -8.131 16.829 -18.917 1.00 0.00 116 PRO A CA 3
ATOM 5519 C C . PRO A 1 116 ? -6.997 16.414 -17.987 1.00 0.00 116 PRO A C 3
ATOM 5520 O O . PRO A 1 116 ? -6.253 17.257 -17.485 1.00 0.00 116 PRO A O 3
ATOM 5531 N N . SER A 1 117 ? -6.869 15.111 -17.760 1.00 0.00 117 SER A N 3
ATOM 5532 C CA . SER A 1 117 ? -5.827 14.585 -16.887 1.00 0.00 117 SER A CA 3
ATOM 5533 C C . SER A 1 117 ? -4.523 14.389 -17.655 1.00 0.00 117 SER A C 3
ATOM 5534 O O . SER A 1 117 ? -4.496 14.462 -18.883 1.00 0.00 117 SER A O 3
ATOM 5542 N N . SER A 1 118 ? -3.443 14.139 -16.921 1.00 0.00 118 SER A N 3
ATOM 5543 C CA . SER A 1 118 ? -2.134 13.936 -17.531 1.00 0.00 118 SER A CA 3
ATOM 5544 C C . SER A 1 118 ? -1.811 12.449 -17.641 1.00 0.00 118 SER A C 3
ATOM 5545 O O . SER A 1 118 ? -2.301 11.636 -16.859 1.00 0.00 118 SER A O 3
ATOM 5553 N N . GLY A 1 119 ? -0.981 12.101 -18.620 1.00 0.00 119 GLY A N 3
ATOM 5554 C CA . GLY A 1 119 ? -0.606 10.713 -18.817 1.00 0.00 119 GLY A CA 3
ATOM 5555 C C . GLY A 1 119 ? -0.639 10.305 -20.276 1.00 0.00 119 GLY A C 3
ATOM 5556 O O . GLY A 1 119 ? -1.700 9.991 -20.816 1.00 0.00 119 GLY A O 3
ATOM 5560 N N . GLY A 1 1 ? -21.206 7.145 8.340 1.00 0.00 1 GLY A N 4
ATOM 5561 C CA . GLY A 1 1 ? -19.890 6.918 8.907 1.00 0.00 1 GLY A CA 4
ATOM 5562 C C . GLY A 1 1 ? -19.704 5.493 9.391 1.00 0.00 1 GLY A C 4
ATOM 5563 O O . GLY A 1 1 ? -20.623 4.678 9.310 1.00 0.00 1 GLY A O 4
ATOM 5567 N N . SER A 1 2 ? -18.512 5.192 9.895 1.00 0.00 2 SER A N 4
ATOM 5568 C CA . SER A 1 2 ? -18.207 3.854 10.389 1.00 0.00 2 SER A CA 4
ATOM 5569 C C . SER A 1 2 ? -17.821 3.895 11.865 1.00 0.00 2 SER A C 4
ATOM 5570 O O . SER A 1 2 ? -17.391 4.928 12.377 1.00 0.00 2 SER A O 4
ATOM 5578 N N . SER A 1 3 ? -17.977 2.762 12.543 1.00 0.00 3 SER A N 4
ATOM 5579 C CA . SER A 1 3 ? -17.649 2.668 13.960 1.00 0.00 3 SER A CA 4
ATOM 5580 C C . SER A 1 3 ? -16.505 1.685 14.189 1.00 0.00 3 SER A C 4
ATOM 5581 O O . SER A 1 3 ? -16.657 0.481 13.988 1.00 0.00 3 SER A O 4
ATOM 5589 N N . GLY A 1 4 ? -15.358 2.209 14.610 1.00 0.00 4 GLY A N 4
ATOM 5590 C CA . GLY A 1 4 ? -14.204 1.365 14.859 1.00 0.00 4 GLY A CA 4
ATOM 5591 C C . GLY A 1 4 ? -12.955 1.870 14.164 1.00 0.00 4 GLY A C 4
ATOM 5592 O O . GLY A 1 4 ? -11.883 1.930 14.766 1.00 0.00 4 GLY A O 4
ATOM 5596 N N . SER A 1 5 ? -13.093 2.232 12.893 1.00 0.00 5 SER A N 4
ATOM 5597 C CA . SER A 1 5 ? -11.965 2.729 12.113 1.00 0.00 5 SER A CA 4
ATOM 5598 C C . SER A 1 5 ? -11.665 4.185 12.459 1.00 0.00 5 SER A C 4
ATOM 5599 O O . SER A 1 5 ? -12.320 5.100 11.961 1.00 0.00 5 SER A O 4
ATOM 5607 N N . SER A 1 6 ? -10.671 4.389 13.317 1.00 0.00 6 SER A N 4
ATOM 5608 C CA . SER A 1 6 ? -10.285 5.733 13.734 1.00 0.00 6 SER A CA 4
ATOM 5609 C C . SER A 1 6 ? -9.205 6.297 12.816 1.00 0.00 6 SER A C 4
ATOM 5610 O O . SER A 1 6 ? -8.427 5.552 12.223 1.00 0.00 6 SER A O 4
ATOM 5618 N N . GLY A 1 7 ? -9.166 7.622 12.703 1.00 0.00 7 GLY A N 4
ATOM 5619 C CA . GLY A 1 7 ? -8.179 8.265 11.856 1.00 0.00 7 GLY A CA 4
ATOM 5620 C C . GLY A 1 7 ? -8.302 7.850 10.404 1.00 0.00 7 GLY A C 4
ATOM 5621 O O . GLY A 1 7 ? -8.378 6.660 10.094 1.00 0.00 7 GLY A O 4
ATOM 5625 N N . LYS A 1 8 ? -8.324 8.832 9.509 1.00 0.00 8 LYS A N 4
ATOM 5626 C CA . LYS A 1 8 ? -8.439 8.564 8.080 1.00 0.00 8 LYS A CA 4
ATOM 5627 C C . LYS A 1 8 ? -7.071 8.601 7.407 1.00 0.00 8 LYS A C 4
ATOM 5628 O O . LYS A 1 8 ? -6.925 9.122 6.302 1.00 0.00 8 LYS A O 4
ATOM 5647 N N . LYS A 1 9 ? -6.070 8.043 8.081 1.00 0.00 9 LYS A N 4
ATOM 5648 C CA . LYS A 1 9 ? -4.714 8.009 7.547 1.00 0.00 9 LYS A CA 4
ATOM 5649 C C . LYS A 1 9 ? -4.167 6.585 7.540 1.00 0.00 9 LYS A C 4
ATOM 5650 O O . LYS A 1 9 ? -4.404 5.814 8.471 1.00 0.00 9 LYS A O 4
ATOM 5669 N N . LEU A 1 10 ? -3.434 6.243 6.487 1.00 0.00 10 LEU A N 4
ATOM 5670 C CA . LEU A 1 10 ? -2.852 4.911 6.360 1.00 0.00 10 LEU A CA 4
ATOM 5671 C C . LEU A 1 10 ? -1.373 4.996 5.997 1.00 0.00 10 LEU A C 4
ATOM 5672 O O . LEU A 1 10 ? -1.020 5.266 4.848 1.00 0.00 10 LEU A O 4
ATOM 5688 N N . CYS A 1 11 ? -0.513 4.763 6.982 1.00 0.00 11 CYS A N 4
ATOM 5689 C CA . CYS A 1 11 ? 0.929 4.811 6.765 1.00 0.00 11 CYS A CA 4
ATOM 5690 C C . CYS A 1 11 ? 1.638 3.740 7.587 1.00 0.00 11 CYS A C 4
ATOM 5691 O O . CYS A 1 11 ? 1.056 3.156 8.500 1.00 0.00 11 CYS A O 4
ATOM 5699 N N . GLY A 1 12 ? 2.901 3.486 7.255 1.00 0.00 12 GLY A N 4
ATOM 5700 C CA . GLY A 1 12 ? 3.668 2.483 7.970 1.00 0.00 12 GLY A CA 4
ATOM 5701 C C . GLY A 1 12 ? 4.901 2.042 7.206 1.00 0.00 12 GLY A C 4
ATOM 5702 O O . GLY A 1 12 ? 4.937 2.117 5.977 1.00 0.00 12 GLY A O 4
ATOM 5706 N N . TYR A 1 13 ? 5.913 1.582 7.933 1.00 0.00 13 TYR A N 4
ATOM 5707 C CA . TYR A 1 13 ? 7.154 1.131 7.316 1.00 0.00 13 TYR A CA 4
ATOM 5708 C C . TYR A 1 13 ? 7.017 -0.296 6.796 1.00 0.00 13 TYR A C 4
ATOM 5709 O O . TYR A 1 13 ? 6.313 -1.119 7.383 1.00 0.00 13 TYR A O 4
ATOM 5727 N N . LEU A 1 14 ? 7.695 -0.584 5.690 1.00 0.00 14 LEU A N 4
ATOM 5728 C CA . LEU A 1 14 ? 7.651 -1.913 5.089 1.00 0.00 14 LEU A CA 4
ATOM 5729 C C . LEU A 1 14 ? 9.008 -2.292 4.505 1.00 0.00 14 LEU A C 4
ATOM 5730 O O . LEU A 1 14 ? 9.936 -1.483 4.489 1.00 0.00 14 LEU A O 4
ATOM 5746 N N . SER A 1 15 ? 9.116 -3.526 4.024 1.00 0.00 15 SER A N 4
ATOM 5747 C CA . SER A 1 15 ? 10.360 -4.013 3.440 1.00 0.00 15 SER A CA 4
ATOM 5748 C C . SER A 1 15 ? 10.171 -4.352 1.964 1.00 0.00 15 SER A C 4
ATOM 5749 O O . SER A 1 15 ? 9.299 -5.142 1.603 1.00 0.00 15 SER A O 4
ATOM 5757 N N . LYS A 1 16 ? 10.996 -3.748 1.115 1.00 0.00 16 LYS A N 4
ATOM 5758 C CA . LYS A 1 16 ? 10.923 -3.984 -0.322 1.00 0.00 16 LYS A CA 4
ATOM 5759 C C . LYS A 1 16 ? 11.916 -5.061 -0.747 1.00 0.00 16 LYS A C 4
ATOM 5760 O O . LYS A 1 16 ? 13.124 -4.916 -0.555 1.00 0.00 16 LYS A O 4
ATOM 5779 N N . PHE A 1 17 ? 11.400 -6.140 -1.326 1.00 0.00 17 PHE A N 4
ATOM 5780 C CA . PHE A 1 17 ? 12.241 -7.241 -1.779 1.00 0.00 17 PHE A CA 4
ATOM 5781 C C . PHE A 1 17 ? 12.797 -6.963 -3.173 1.00 0.00 17 PHE A C 4
ATOM 5782 O O . PHE A 1 17 ? 12.455 -5.962 -3.801 1.00 0.00 17 PHE A O 4
ATOM 5799 N N . GLY A 1 18 ? 13.658 -7.857 -3.649 1.00 0.00 18 GLY A N 4
ATOM 5800 C CA . GLY A 1 18 ? 14.249 -7.691 -4.964 1.00 0.00 18 GLY A CA 4
ATOM 5801 C C . GLY A 1 18 ? 13.246 -7.209 -5.994 1.00 0.00 18 GLY A C 4
ATOM 5802 O O . GLY A 1 18 ? 12.038 -7.357 -5.811 1.00 0.00 18 GLY A O 4
ATOM 5806 N N . GLY A 1 19 ? 13.747 -6.629 -7.080 1.00 0.00 19 GLY A N 4
ATOM 5807 C CA . GLY A 1 19 ? 12.872 -6.131 -8.126 1.00 0.00 19 GLY A CA 4
ATOM 5808 C C . GLY A 1 19 ? 13.640 -5.537 -9.290 1.00 0.00 19 GLY A C 4
A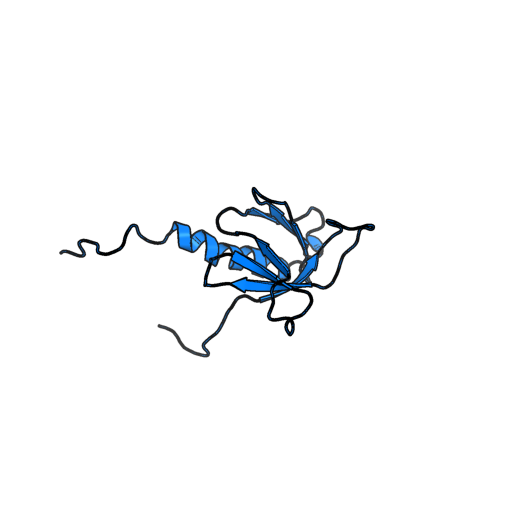TOM 5809 O O . GLY A 1 19 ? 14.040 -6.252 -10.209 1.00 0.00 19 GLY A O 4
ATOM 5813 N N . LYS A 1 20 ? 13.846 -4.225 -9.253 1.00 0.00 20 LYS A N 4
ATOM 5814 C CA . LYS A 1 20 ? 14.570 -3.534 -10.313 1.00 0.00 20 LYS A CA 4
ATOM 5815 C C . LYS A 1 20 ? 16.076 -3.717 -10.151 1.00 0.00 20 LYS A C 4
ATOM 5816 O O . LYS A 1 20 ? 16.795 -3.923 -11.129 1.00 0.00 20 LYS A O 4
ATOM 5835 N N . GLY A 1 21 ? 16.547 -3.641 -8.910 1.00 0.00 21 GLY A N 4
ATOM 5836 C CA . GLY A 1 21 ? 17.965 -3.801 -8.644 1.00 0.00 21 GLY A CA 4
ATOM 5837 C C . GLY A 1 21 ? 18.522 -5.085 -9.226 1.00 0.00 21 GLY A C 4
ATOM 5838 O O . GLY A 1 21 ? 17.782 -5.973 -9.650 1.00 0.00 21 GLY A O 4
ATOM 5842 N N . PRO A 1 22 ? 19.859 -5.196 -9.253 1.00 0.00 22 PRO A N 4
ATOM 5843 C CA . PRO A 1 22 ? 20.545 -6.376 -9.787 1.00 0.00 22 PRO A CA 4
ATOM 5844 C C . PRO A 1 22 ? 20.363 -7.603 -8.899 1.00 0.00 22 PRO A C 4
ATOM 5845 O O . PRO A 1 22 ? 20.138 -8.709 -9.391 1.00 0.00 22 PRO A O 4
ATOM 5856 N N . ILE A 1 23 ? 20.462 -7.399 -7.589 1.00 0.00 23 ILE A N 4
ATOM 5857 C CA . ILE A 1 23 ? 20.307 -8.489 -6.634 1.00 0.00 23 ILE A CA 4
ATOM 5858 C C . ILE A 1 23 ? 18.982 -8.380 -5.886 1.00 0.00 23 ILE A C 4
ATOM 5859 O O . ILE A 1 23 ? 18.279 -7.375 -5.992 1.00 0.00 23 ILE A O 4
ATOM 5875 N N . ARG A 1 24 ? 18.649 -9.421 -5.129 1.00 0.00 24 ARG A N 4
ATOM 5876 C CA . ARG A 1 24 ? 17.408 -9.442 -4.363 1.00 0.00 24 ARG A CA 4
ATOM 5877 C C . ARG A 1 24 ? 17.694 -9.383 -2.865 1.00 0.00 24 ARG A C 4
ATOM 5878 O O . ARG A 1 24 ? 18.737 -9.843 -2.403 1.00 0.00 24 ARG A O 4
ATOM 5899 N N . GLY A 1 25 ? 16.758 -8.813 -2.112 1.00 0.00 25 GLY A N 4
ATOM 5900 C CA . GLY A 1 25 ? 16.928 -8.704 -0.675 1.00 0.00 25 GLY A CA 4
ATOM 5901 C C . GLY A 1 25 ? 15.941 -7.741 -0.046 1.00 0.00 25 GLY A C 4
ATOM 5902 O O . GLY A 1 25 ? 15.304 -6.951 -0.743 1.00 0.00 25 GLY A O 4
ATOM 5906 N N . TRP A 1 26 ? 15.811 -7.808 1.274 1.00 0.00 26 TRP A N 4
ATOM 5907 C CA . TRP A 1 26 ? 14.892 -6.936 1.997 1.00 0.00 26 TRP A CA 4
ATOM 5908 C C . TRP A 1 26 ? 15.534 -5.582 2.278 1.00 0.00 26 TRP A C 4
ATOM 5909 O O . TRP A 1 26 ? 16.678 -5.506 2.727 1.00 0.00 26 TRP A O 4
ATOM 5930 N N . LYS A 1 27 ? 14.791 -4.513 2.012 1.00 0.00 27 LYS A N 4
ATOM 5931 C CA . LYS A 1 27 ? 15.286 -3.160 2.237 1.00 0.00 27 LYS A CA 4
ATOM 5932 C C . LYS A 1 27 ? 14.251 -2.318 2.976 1.00 0.00 27 LYS A C 4
ATOM 5933 O O . LYS A 1 27 ? 13.086 -2.262 2.581 1.00 0.00 27 LYS A O 4
ATOM 5952 N N . SER A 1 28 ? 14.684 -1.663 4.048 1.00 0.00 28 SER A N 4
ATOM 5953 C CA . SER A 1 28 ? 13.793 -0.825 4.843 1.00 0.00 28 SER A CA 4
ATOM 5954 C C . SER A 1 28 ? 13.309 0.374 4.033 1.00 0.00 28 SER A C 4
ATOM 5955 O O . SER A 1 28 ? 14.080 1.283 3.729 1.00 0.00 28 SER A O 4
ATOM 5963 N N . ARG A 1 29 ? 12.025 0.367 3.688 1.00 0.00 29 ARG A N 4
ATOM 5964 C CA . ARG A 1 29 ? 11.437 1.452 2.912 1.00 0.00 29 ARG A CA 4
ATOM 5965 C C . ARG A 1 29 ? 10.118 1.908 3.529 1.00 0.00 29 ARG A C 4
ATOM 5966 O O . ARG A 1 29 ? 9.299 1.087 3.944 1.00 0.00 29 ARG A O 4
ATOM 5987 N N . TRP A 1 30 ? 9.920 3.219 3.586 1.00 0.00 30 TRP A N 4
ATOM 5988 C CA . TRP A 1 30 ? 8.700 3.784 4.153 1.00 0.00 30 TRP A CA 4
ATOM 5989 C C . TRP A 1 30 ? 7.591 3.844 3.108 1.00 0.00 30 TRP A C 4
ATOM 5990 O O . TRP A 1 30 ? 7.813 4.278 1.977 1.00 0.00 30 TRP A O 4
ATOM 6011 N N . PHE A 1 31 ? 6.397 3.405 3.493 1.00 0.00 31 PHE A N 4
ATOM 6012 C CA . PHE A 1 31 ? 5.254 3.408 2.588 1.00 0.00 31 PHE A CA 4
ATOM 6013 C C . PHE A 1 31 ? 4.101 4.220 3.172 1.00 0.00 31 PHE A C 4
ATOM 6014 O O . PHE A 1 31 ? 3.841 4.174 4.374 1.00 0.00 31 PHE A O 4
ATOM 6031 N N . PHE A 1 32 ? 3.412 4.962 2.311 1.00 0.00 32 PHE A N 4
ATOM 6032 C CA . PHE A 1 32 ? 2.288 5.786 2.740 1.00 0.00 32 PHE A CA 4
ATOM 6033 C C . PHE A 1 32 ? 1.264 5.935 1.619 1.00 0.00 32 PHE A C 4
ATOM 6034 O O . PHE A 1 32 ? 1.623 6.111 0.454 1.00 0.00 32 PHE A O 4
ATOM 6051 N N . TYR A 1 33 ? -0.013 5.863 1.978 1.00 0.00 33 TYR A N 4
ATOM 6052 C CA . TYR A 1 33 ? -1.090 5.987 1.003 1.00 0.00 33 TYR A CA 4
ATOM 6053 C C . TYR A 1 33 ? -1.473 7.449 0.798 1.00 0.00 33 TYR A C 4
ATOM 6054 O O . TYR A 1 33 ? -1.328 8.273 1.701 1.00 0.00 33 TYR A O 4
ATOM 6072 N N . ASP A 1 34 ? -1.964 7.763 -0.396 1.00 0.00 34 ASP A N 4
ATOM 6073 C CA . ASP A 1 34 ? -2.371 9.125 -0.722 1.00 0.00 34 ASP A CA 4
ATOM 6074 C C . ASP A 1 34 ? -3.870 9.194 -0.993 1.00 0.00 34 ASP A C 4
ATOM 6075 O O . ASP A 1 34 ? -4.414 8.379 -1.737 1.00 0.00 34 ASP A O 4
ATOM 6084 N N . GLU A 1 35 ? -4.533 10.172 -0.382 1.00 0.00 35 GLU A N 4
ATOM 6085 C CA . GLU A 1 35 ? -5.970 10.345 -0.557 1.00 0.00 35 GLU A CA 4
ATOM 6086 C C . GLU A 1 35 ? -6.265 11.436 -1.583 1.00 0.00 35 GLU A C 4
ATOM 6087 O O . GLU A 1 35 ? -7.357 12.005 -1.603 1.00 0.00 35 GLU A O 4
ATOM 6099 N N . ARG A 1 36 ? -5.285 11.722 -2.433 1.00 0.00 36 ARG A N 4
ATOM 6100 C CA . ARG A 1 36 ? -5.438 12.745 -3.460 1.00 0.00 36 ARG A CA 4
ATOM 6101 C C . ARG A 1 36 ? -5.571 12.112 -4.842 1.00 0.00 36 ARG A C 4
ATOM 6102 O O . ARG A 1 36 ? -6.442 12.487 -5.628 1.00 0.00 36 ARG A O 4
ATOM 6123 N N . LYS A 1 37 ? -4.701 11.151 -5.133 1.00 0.00 37 LYS A N 4
ATOM 6124 C CA . LYS A 1 37 ? -4.720 10.464 -6.419 1.00 0.00 37 LYS A CA 4
ATOM 6125 C C . LYS A 1 37 ? -5.072 8.990 -6.244 1.00 0.00 37 LYS A C 4
ATOM 6126 O O . LYS A 1 37 ? -4.950 8.198 -7.179 1.00 0.00 37 LYS A O 4
ATOM 6145 N N . CYS A 1 38 ? -5.509 8.630 -5.043 1.00 0.00 38 CYS A N 4
ATOM 6146 C CA . CYS A 1 38 ? -5.879 7.251 -4.746 1.00 0.00 38 CYS A CA 4
ATOM 6147 C C . CYS A 1 38 ? -4.753 6.293 -5.120 1.00 0.00 38 CYS A C 4
ATOM 6148 O O . CYS A 1 38 ? -4.991 5.241 -5.712 1.00 0.00 38 CYS A O 4
ATOM 6156 N N . GLN A 1 39 ? -3.526 6.666 -4.771 1.00 0.00 39 GLN A N 4
ATOM 6157 C CA . GLN A 1 39 ? -2.362 5.841 -5.073 1.00 0.00 39 GLN A CA 4
ATOM 6158 C C . GLN A 1 39 ? -1.518 5.613 -3.823 1.00 0.00 39 GLN A C 4
ATOM 6159 O O . GLN A 1 39 ? -1.696 6.288 -2.809 1.00 0.00 39 GLN A O 4
ATOM 6173 N N . LEU A 1 40 ? -0.599 4.657 -3.902 1.00 0.00 40 LEU A N 4
ATOM 6174 C CA . LEU A 1 40 ? 0.273 4.339 -2.777 1.00 0.00 40 LEU A CA 4
ATOM 6175 C C . LEU A 1 40 ? 1.690 4.848 -3.026 1.00 0.00 40 LEU A C 4
ATOM 6176 O O . LEU A 1 40 ? 2.418 4.305 -3.857 1.00 0.00 40 LEU A O 4
ATOM 6192 N N . TYR A 1 41 ? 2.074 5.890 -2.298 1.00 0.00 41 TYR A N 4
ATOM 6193 C CA . TYR A 1 41 ? 3.403 6.473 -2.439 1.00 0.00 41 TYR A CA 4
ATOM 6194 C C . TYR A 1 41 ? 4.318 6.022 -1.305 1.00 0.00 41 TYR A C 4
ATOM 6195 O O . TYR A 1 41 ? 3.951 6.089 -0.132 1.00 0.00 41 TYR A O 4
ATOM 6213 N N . TYR A 1 42 ? 5.512 5.564 -1.665 1.00 0.00 42 TYR A N 4
ATOM 6214 C CA . TYR A 1 42 ? 6.481 5.100 -0.679 1.00 0.00 42 TYR A CA 4
ATOM 6215 C C . TYR A 1 42 ? 7.853 5.718 -0.930 1.00 0.00 42 TYR A C 4
ATOM 6216 O O . TYR A 1 42 ? 8.263 5.902 -2.077 1.00 0.00 42 TYR A O 4
ATOM 6234 N N . SER A 1 43 ? 8.559 6.036 0.150 1.00 0.00 43 SER A N 4
ATOM 6235 C CA . SER A 1 43 ? 9.884 6.637 0.048 1.00 0.00 43 SER A CA 4
ATOM 6236 C C . SER A 1 43 ? 10.839 6.020 1.065 1.00 0.00 43 SER A C 4
ATOM 6237 O O . SER A 1 43 ? 10.479 5.090 1.787 1.00 0.00 43 SER A O 4
ATOM 6245 N N . ARG A 1 44 ? 12.059 6.545 1.115 1.00 0.00 44 ARG A N 4
ATOM 6246 C CA . ARG A 1 44 ? 13.068 6.046 2.042 1.00 0.00 44 ARG A CA 4
ATOM 6247 C C . ARG A 1 44 ? 12.674 6.342 3.486 1.00 0.00 44 ARG A C 4
ATOM 6248 O O . ARG A 1 44 ? 12.940 5.548 4.389 1.00 0.00 44 ARG A O 4
ATOM 6269 N N . THR A 1 45 ? 12.037 7.490 3.697 1.00 0.00 45 THR A N 4
ATOM 6270 C CA . THR A 1 45 ? 11.607 7.892 5.030 1.00 0.00 45 THR A CA 4
ATOM 6271 C C . THR A 1 45 ? 10.154 8.352 5.024 1.00 0.00 45 THR A C 4
ATOM 6272 O O . THR A 1 45 ? 9.476 8.284 3.999 1.00 0.00 45 THR A O 4
ATOM 6283 N N . ALA A 1 46 ? 9.682 8.822 6.174 1.00 0.00 46 ALA A N 4
ATOM 6284 C CA . ALA A 1 46 ? 8.310 9.297 6.300 1.00 0.00 46 ALA A CA 4
ATOM 6285 C C . ALA A 1 46 ? 8.229 10.805 6.089 1.00 0.00 46 ALA A C 4
ATOM 6286 O O . ALA A 1 46 ? 7.170 11.408 6.258 1.00 0.00 46 ALA A O 4
ATOM 6293 N N . GLN A 1 47 ? 9.356 11.408 5.721 1.00 0.00 47 GLN A N 4
ATOM 6294 C CA . GLN A 1 47 ? 9.411 12.846 5.490 1.00 0.00 47 GLN A CA 4
ATOM 6295 C C . GLN A 1 47 ? 10.073 13.157 4.151 1.00 0.00 47 GLN A C 4
ATOM 6296 O O . GLN A 1 47 ? 10.673 14.217 3.975 1.00 0.00 47 GLN A O 4
ATOM 6310 N N . ASP A 1 48 ? 9.960 12.225 3.211 1.00 0.00 48 ASP A N 4
ATOM 6311 C CA . ASP A 1 48 ? 10.547 12.400 1.887 1.00 0.00 48 ASP A CA 4
ATOM 6312 C C . ASP A 1 48 ? 9.708 13.354 1.043 1.00 0.00 48 ASP A C 4
ATOM 6313 O O . ASP A 1 48 ? 8.739 12.944 0.404 1.00 0.00 48 ASP A O 4
ATOM 6322 N N . ALA A 1 49 ? 10.087 14.627 1.045 1.00 0.00 49 ALA A N 4
ATOM 6323 C CA . ALA A 1 49 ? 9.371 15.639 0.278 1.00 0.00 49 ALA A CA 4
ATOM 6324 C C . ALA A 1 49 ? 8.819 15.057 -1.018 1.00 0.00 49 ALA A C 4
ATOM 6325 O O . ALA A 1 49 ? 7.692 15.354 -1.412 1.00 0.00 49 ALA A O 4
ATOM 6332 N N . ASN A 1 50 ? 9.620 14.226 -1.677 1.00 0.00 50 ASN A N 4
ATOM 6333 C CA . ASN A 1 50 ? 9.211 13.603 -2.931 1.00 0.00 50 ASN A CA 4
ATOM 6334 C C . ASN A 1 50 ? 9.310 12.083 -2.840 1.00 0.00 50 ASN A C 4
ATOM 6335 O O . ASN A 1 50 ? 10.366 11.521 -2.551 1.00 0.00 50 ASN A O 4
ATOM 6346 N N . PRO A 1 51 ? 8.183 11.401 -3.093 1.00 0.00 51 PRO A N 4
ATOM 6347 C CA . PRO A 1 51 ? 8.117 9.937 -3.048 1.00 0.00 51 PRO A CA 4
ATOM 6348 C C . PRO A 1 51 ? 8.885 9.286 -4.194 1.00 0.00 51 PRO A C 4
ATOM 6349 O O . PRO A 1 51 ? 8.787 9.717 -5.344 1.00 0.00 51 PRO A O 4
ATOM 6360 N N . LEU A 1 52 ? 9.648 8.247 -3.873 1.00 0.00 52 LEU A N 4
ATOM 6361 C CA . LEU A 1 52 ? 10.433 7.536 -4.876 1.00 0.00 52 LEU A CA 4
ATOM 6362 C C . LEU A 1 52 ? 9.562 7.130 -6.061 1.00 0.00 52 LEU A C 4
ATOM 6363 O O . LEU A 1 52 ? 9.905 7.393 -7.214 1.00 0.00 52 LEU A O 4
ATOM 6379 N N . ASP A 1 53 ? 8.435 6.492 -5.769 1.00 0.00 53 ASP A N 4
ATOM 6380 C CA . ASP A 1 53 ? 7.513 6.053 -6.811 1.00 0.00 53 ASP A CA 4
ATOM 6381 C C . ASP A 1 53 ? 6.140 5.740 -6.224 1.00 0.00 53 ASP A C 4
ATOM 6382 O O . ASP A 1 53 ? 5.987 5.614 -5.010 1.00 0.00 53 ASP A O 4
ATOM 6391 N N . SER A 1 54 ? 5.144 5.617 -7.096 1.00 0.00 54 SER A N 4
ATOM 6392 C CA . SER A 1 54 ? 3.782 5.324 -6.664 1.00 0.00 54 SER A CA 4
ATOM 6393 C C . SER A 1 54 ? 3.255 4.065 -7.346 1.00 0.00 54 SER A C 4
ATOM 6394 O O . SER A 1 54 ? 3.813 3.607 -8.344 1.00 0.00 54 SER A O 4
ATOM 6402 N N . ILE A 1 55 ? 2.178 3.511 -6.801 1.00 0.00 55 ILE A N 4
ATOM 6403 C CA . ILE A 1 55 ? 1.575 2.306 -7.356 1.00 0.00 55 ILE A CA 4
ATOM 6404 C C . ILE A 1 55 ? 0.054 2.412 -7.377 1.00 0.00 55 ILE A C 4
ATOM 6405 O O . ILE A 1 55 ? -0.570 2.739 -6.367 1.00 0.00 55 ILE A O 4
ATOM 6421 N N . ASP A 1 56 ? -0.537 2.133 -8.534 1.00 0.00 56 ASP A N 4
ATOM 6422 C CA . ASP A 1 56 ? -1.986 2.194 -8.686 1.00 0.00 56 ASP A CA 4
ATOM 6423 C C . ASP A 1 56 ? -2.658 1.029 -7.966 1.00 0.00 56 ASP A C 4
ATOM 6424 O O . ASP A 1 56 ? -2.595 -0.115 -8.419 1.00 0.00 56 ASP A O 4
ATOM 6433 N N . LEU A 1 57 ? -3.300 1.326 -6.842 1.00 0.00 57 LEU A N 4
ATOM 6434 C CA . LEU A 1 57 ? -3.984 0.304 -6.057 1.00 0.00 57 LEU A CA 4
ATOM 6435 C C . LEU A 1 57 ? -5.294 -0.107 -6.721 1.00 0.00 57 LEU A C 4
ATOM 6436 O O . LEU A 1 57 ? -5.826 -1.184 -6.453 1.00 0.00 57 LEU A O 4
ATOM 6452 N N . SER A 1 58 ? -5.808 0.758 -7.589 1.00 0.00 58 SER A N 4
ATOM 6453 C CA . SER A 1 58 ? -7.057 0.487 -8.291 1.00 0.00 58 SER A CA 4
ATOM 6454 C C . SER A 1 58 ? -7.123 -0.970 -8.738 1.00 0.00 58 SER A C 4
ATOM 6455 O O . SER A 1 58 ? -7.987 -1.728 -8.296 1.00 0.00 58 SER A O 4
ATOM 6463 N N . SER A 1 59 ? -6.204 -1.355 -9.618 1.00 0.00 59 SER A N 4
ATOM 6464 C CA . SER A 1 59 ? -6.159 -2.720 -10.129 1.00 0.00 59 SER A CA 4
ATOM 6465 C C . SER A 1 59 ? -5.094 -3.537 -9.404 1.00 0.00 59 SER A C 4
ATOM 6466 O O . SER A 1 59 ? -4.542 -4.488 -9.957 1.00 0.00 59 SER A O 4
ATOM 6474 N N . ALA A 1 60 ? -4.810 -3.158 -8.162 1.00 0.00 60 ALA A N 4
ATOM 6475 C CA . ALA A 1 60 ? -3.812 -3.855 -7.360 1.00 0.00 60 ALA A CA 4
ATOM 6476 C C . ALA A 1 60 ? -4.473 -4.795 -6.357 1.00 0.00 60 ALA A C 4
ATOM 6477 O O . ALA A 1 60 ? -5.361 -4.392 -5.606 1.00 0.00 60 ALA A O 4
ATOM 6484 N N . VAL A 1 61 ? -4.035 -6.050 -6.351 1.00 0.00 61 VAL A N 4
ATOM 6485 C CA . VAL A 1 61 ? -4.584 -7.047 -5.440 1.00 0.00 61 VAL A CA 4
ATOM 6486 C C . VAL A 1 61 ? -3.552 -7.469 -4.401 1.00 0.00 61 VAL A C 4
ATOM 6487 O O . VAL A 1 61 ? -2.474 -7.956 -4.742 1.00 0.00 61 VAL A O 4
ATOM 6500 N N . PHE A 1 62 ? -3.889 -7.280 -3.129 1.00 0.00 62 PHE A N 4
ATOM 6501 C CA . PHE A 1 62 ? -2.992 -7.641 -2.038 1.00 0.00 62 PHE A CA 4
ATOM 6502 C C . PHE A 1 62 ? -3.157 -9.110 -1.661 1.00 0.00 62 PHE A C 4
ATOM 6503 O O . PHE A 1 62 ? -4.260 -9.564 -1.356 1.00 0.00 62 PHE A O 4
ATOM 6520 N N . ASP A 1 63 ? -2.053 -9.849 -1.685 1.00 0.00 63 ASP A N 4
ATOM 6521 C CA . ASP A 1 63 ? -2.074 -11.267 -1.345 1.00 0.00 63 ASP A CA 4
ATOM 6522 C C . ASP A 1 63 ? -1.075 -11.574 -0.234 1.00 0.00 63 ASP A C 4
ATOM 6523 O O . ASP A 1 63 ? -0.192 -10.768 0.061 1.00 0.00 63 ASP A O 4
ATOM 6532 N N . CYS A 1 64 ? -1.220 -12.744 0.378 1.00 0.00 64 CYS A N 4
ATOM 6533 C CA . CYS A 1 64 ? -0.331 -13.158 1.458 1.00 0.00 64 CYS A CA 4
ATOM 6534 C C . CYS A 1 64 ? 0.616 -14.259 0.991 1.00 0.00 64 CYS A C 4
ATOM 6535 O O . CYS A 1 64 ? 0.194 -15.233 0.368 1.00 0.00 64 CYS A O 4
ATOM 6543 N N . LYS A 1 65 ? 1.899 -14.096 1.295 1.00 0.00 65 LYS A N 4
ATOM 6544 C CA . LYS A 1 65 ? 2.908 -15.075 0.906 1.00 0.00 65 LYS A CA 4
ATOM 6545 C C . LYS A 1 65 ? 2.705 -16.390 1.652 1.00 0.00 65 LYS A C 4
ATOM 6546 O O . LYS A 1 65 ? 1.800 -16.513 2.477 1.00 0.00 65 LYS A O 4
ATOM 6565 N N . ALA A 1 66 ? 3.554 -17.369 1.358 1.00 0.00 66 ALA A N 4
ATOM 6566 C CA . ALA A 1 66 ? 3.470 -18.673 2.004 1.00 0.00 66 ALA A CA 4
ATOM 6567 C C . ALA A 1 66 ? 3.933 -18.598 3.454 1.00 0.00 66 ALA A C 4
ATOM 6568 O O . ALA A 1 66 ? 3.370 -19.255 4.330 1.00 0.00 66 ALA A O 4
ATOM 6575 N N . ASP A 1 67 ? 4.962 -17.795 3.701 1.00 0.00 67 ASP A N 4
ATOM 6576 C CA . ASP A 1 67 ? 5.501 -17.634 5.047 1.00 0.00 67 ASP A CA 4
ATOM 6577 C C . ASP A 1 67 ? 4.831 -16.467 5.765 1.00 0.00 67 ASP A C 4
ATOM 6578 O O . ASP A 1 67 ? 5.467 -15.757 6.543 1.00 0.00 67 ASP A O 4
ATOM 6587 N N . ALA A 1 68 ? 3.544 -16.274 5.496 1.00 0.00 68 ALA A N 4
ATOM 6588 C CA . ALA A 1 68 ? 2.787 -15.193 6.116 1.00 0.00 68 ALA A CA 4
ATOM 6589 C C . ALA A 1 68 ? 2.829 -15.297 7.637 1.00 0.00 68 ALA A C 4
ATOM 6590 O O . ALA A 1 68 ? 2.548 -14.328 8.342 1.00 0.00 68 ALA A O 4
ATOM 6597 N N . GLU A 1 69 ? 3.182 -16.477 8.136 1.00 0.00 69 GLU A N 4
ATOM 6598 C CA . GLU A 1 69 ? 3.258 -16.706 9.574 1.00 0.00 69 GLU A CA 4
ATOM 6599 C C . GLU A 1 69 ? 4.075 -15.613 10.256 1.00 0.00 69 GLU A C 4
ATOM 6600 O O . GLU A 1 69 ? 3.952 -15.392 11.460 1.00 0.00 69 GLU A O 4
ATOM 6612 N N . GLU A 1 70 ? 4.910 -14.933 9.477 1.00 0.00 70 GLU A N 4
ATOM 6613 C CA . GLU A 1 70 ? 5.749 -13.864 10.006 1.00 0.00 70 GLU A CA 4
ATOM 6614 C C . GLU A 1 70 ? 5.129 -12.497 9.726 1.00 0.00 70 GLU A C 4
ATOM 6615 O O . GLU A 1 70 ? 5.223 -11.582 10.543 1.00 0.00 70 GLU A O 4
ATOM 6627 N N . GLY A 1 71 ? 4.497 -12.368 8.564 1.00 0.00 71 GLY A N 4
ATOM 6628 C CA . GLY A 1 71 ? 3.872 -11.111 8.196 1.00 0.00 71 GLY A CA 4
ATOM 6629 C C . GLY A 1 71 ? 4.374 -10.581 6.867 1.00 0.00 71 GLY A C 4
ATOM 6630 O O . GLY A 1 71 ? 4.896 -9.468 6.792 1.00 0.00 71 GLY A O 4
ATOM 6634 N N . ILE A 1 72 ? 4.219 -11.380 5.817 1.00 0.00 72 ILE A N 4
ATOM 6635 C CA . ILE A 1 72 ? 4.661 -10.985 4.485 1.00 0.00 72 ILE A CA 4
ATOM 6636 C C . ILE A 1 72 ? 3.505 -11.016 3.490 1.00 0.00 72 ILE A C 4
ATOM 6637 O O . ILE A 1 72 ? 2.695 -11.942 3.493 1.00 0.00 72 ILE A O 4
ATOM 6653 N N . PHE A 1 73 ? 3.437 -9.997 2.639 1.00 0.00 73 PHE A N 4
ATOM 6654 C CA . PHE A 1 73 ? 2.381 -9.908 1.638 1.00 0.00 73 PHE A CA 4
ATOM 6655 C C . PHE A 1 73 ? 2.953 -9.515 0.279 1.00 0.00 73 PHE A C 4
ATOM 6656 O O . PHE A 1 73 ? 4.155 -9.293 0.141 1.00 0.00 73 PHE A O 4
ATOM 6673 N N . GLU A 1 74 ? 2.081 -9.431 -0.722 1.00 0.00 74 GLU A N 4
ATOM 6674 C CA . GLU A 1 74 ? 2.500 -9.066 -2.070 1.00 0.00 74 GLU A CA 4
ATOM 6675 C C . GLU A 1 74 ? 1.368 -8.371 -2.822 1.00 0.00 74 GLU A C 4
ATOM 6676 O O . GLU A 1 74 ? 0.236 -8.855 -2.845 1.00 0.00 74 GLU A O 4
ATOM 6688 N N . ILE A 1 75 ? 1.683 -7.235 -3.434 1.00 0.00 75 ILE A N 4
ATOM 6689 C CA . ILE A 1 75 ? 0.693 -6.474 -4.186 1.00 0.00 75 ILE A CA 4
ATOM 6690 C C . ILE A 1 75 ? 0.810 -6.748 -5.682 1.00 0.00 75 ILE A C 4
ATOM 6691 O O . ILE A 1 75 ? 1.736 -6.274 -6.341 1.00 0.00 75 ILE A O 4
ATOM 6707 N N . LYS A 1 76 ? -0.137 -7.514 -6.213 1.00 0.00 76 LYS A N 4
ATOM 6708 C CA . LYS A 1 76 ? -0.143 -7.850 -7.632 1.00 0.00 76 LYS A CA 4
ATOM 6709 C C . LYS A 1 76 ? -0.848 -6.768 -8.444 1.00 0.00 76 LYS A C 4
ATOM 6710 O O . LYS A 1 76 ? -2.024 -6.476 -8.221 1.00 0.00 76 LYS A O 4
ATOM 6729 N N . THR A 1 77 ? -0.123 -6.176 -9.388 1.00 0.00 77 THR A N 4
ATOM 6730 C CA . THR A 1 77 ? -0.679 -5.126 -10.233 1.00 0.00 77 THR A CA 4
ATOM 6731 C C . THR A 1 77 ? -0.412 -5.409 -11.707 1.00 0.00 77 THR A C 4
ATOM 6732 O O . THR A 1 77 ? 0.532 -6.111 -12.069 1.00 0.00 77 THR A O 4
ATOM 6743 N N . PRO A 1 78 ? -1.262 -4.849 -12.581 1.00 0.00 78 PRO A N 4
ATOM 6744 C CA . PRO A 1 78 ? -1.137 -5.026 -14.031 1.00 0.00 78 PRO A CA 4
ATOM 6745 C C . PRO A 1 78 ? 0.078 -4.302 -14.600 1.00 0.00 78 PRO A C 4
ATOM 6746 O O . PRO A 1 78 ? 0.299 -4.298 -15.811 1.00 0.00 78 PRO A O 4
ATOM 6757 N N . SER A 1 79 ? 0.865 -3.692 -13.719 1.00 0.00 79 SER A N 4
ATOM 6758 C CA . SER A 1 79 ? 2.057 -2.963 -14.135 1.00 0.00 79 SER A CA 4
ATOM 6759 C C . SER A 1 79 ? 3.320 -3.657 -13.636 1.00 0.00 79 SER A C 4
ATOM 6760 O O . SER A 1 79 ? 4.257 -3.891 -14.401 1.00 0.00 79 SER A O 4
ATOM 6768 N N . ARG A 1 80 ? 3.339 -3.985 -12.348 1.00 0.00 80 ARG A N 4
ATOM 6769 C CA . ARG A 1 80 ? 4.487 -4.651 -11.746 1.00 0.00 80 ARG A CA 4
ATOM 6770 C C . ARG A 1 80 ? 4.132 -5.206 -10.369 1.00 0.00 80 ARG A C 4
ATOM 6771 O O . ARG A 1 80 ? 3.677 -4.473 -9.491 1.00 0.00 80 ARG A O 4
ATOM 6792 N N . VAL A 1 81 ? 4.344 -6.506 -10.188 1.00 0.00 81 VAL A N 4
ATOM 6793 C CA . VAL A 1 81 ? 4.048 -7.159 -8.919 1.00 0.00 81 VAL A CA 4
ATOM 6794 C C . VAL A 1 81 ? 5.082 -6.796 -7.859 1.00 0.00 81 VAL A C 4
ATOM 6795 O O . VAL A 1 81 ? 6.263 -7.116 -7.995 1.00 0.00 81 VAL A O 4
ATOM 6808 N N . ILE A 1 82 ? 4.630 -6.126 -6.805 1.00 0.00 82 ILE A N 4
ATOM 6809 C CA . ILE A 1 82 ? 5.516 -5.720 -5.721 1.00 0.00 82 ILE A CA 4
ATOM 6810 C C . ILE A 1 82 ? 5.377 -6.650 -4.520 1.00 0.00 82 ILE A C 4
ATOM 6811 O O . ILE A 1 82 ? 4.322 -7.247 -4.301 1.00 0.00 82 ILE A O 4
ATOM 6827 N N . THR A 1 83 ? 6.448 -6.767 -3.741 1.00 0.00 83 THR A N 4
ATOM 6828 C CA . THR A 1 83 ? 6.446 -7.623 -2.562 1.00 0.00 83 THR A CA 4
ATOM 6829 C C . THR A 1 83 ? 6.888 -6.852 -1.323 1.00 0.00 83 THR A C 4
ATOM 6830 O O . THR A 1 83 ? 8.050 -6.464 -1.202 1.00 0.00 83 THR A O 4
ATOM 6841 N N . LEU A 1 84 ? 5.954 -6.634 -0.404 1.00 0.00 84 LEU A N 4
ATOM 6842 C CA . LEU A 1 84 ? 6.247 -5.909 0.828 1.00 0.00 84 LEU A CA 4
ATOM 6843 C C . LEU A 1 84 ? 5.831 -6.722 2.050 1.00 0.00 84 LEU A C 4
ATOM 6844 O O . LEU A 1 84 ? 4.849 -7.464 2.012 1.00 0.00 84 LEU A O 4
ATOM 6860 N N . LYS A 1 85 ? 6.585 -6.578 3.135 1.00 0.00 85 LYS A N 4
ATOM 6861 C CA . LYS A 1 85 ? 6.294 -7.295 4.370 1.00 0.00 85 LYS A CA 4
ATOM 6862 C C . LYS A 1 85 ? 6.027 -6.322 5.514 1.00 0.00 85 LYS A C 4
ATOM 6863 O O . LYS A 1 85 ? 6.496 -5.185 5.497 1.00 0.00 85 LYS A O 4
ATOM 6882 N N . ALA A 1 86 ? 5.271 -6.778 6.508 1.00 0.00 86 ALA A N 4
ATOM 6883 C CA . ALA A 1 86 ? 4.944 -5.949 7.662 1.00 0.00 86 ALA A CA 4
ATOM 6884 C C . ALA A 1 86 ? 5.669 -6.437 8.911 1.00 0.00 86 ALA A C 4
ATOM 6885 O O . ALA A 1 86 ? 6.380 -7.442 8.876 1.00 0.00 86 ALA A O 4
ATOM 6892 N N . ALA A 1 87 ? 5.486 -5.719 10.014 1.00 0.00 87 ALA A N 4
ATOM 6893 C CA . ALA A 1 87 ? 6.122 -6.080 11.275 1.00 0.00 87 ALA A CA 4
ATOM 6894 C C . ALA A 1 87 ? 5.722 -7.487 11.709 1.00 0.00 87 ALA A C 4
ATOM 6895 O O . ALA A 1 87 ? 6.539 -8.408 11.695 1.00 0.00 87 ALA A O 4
ATOM 6902 N N . THR A 1 88 ? 4.460 -7.646 12.095 1.00 0.00 88 THR A N 4
ATOM 6903 C CA . THR A 1 88 ? 3.952 -8.939 12.534 1.00 0.00 88 THR A CA 4
ATOM 6904 C C . THR A 1 88 ? 2.862 -9.449 11.598 1.00 0.00 88 THR A C 4
ATOM 6905 O O . THR A 1 88 ? 2.549 -8.816 10.590 1.00 0.00 88 THR A O 4
ATOM 6916 N N . LYS A 1 89 ? 2.286 -10.596 11.939 1.00 0.00 89 LYS A N 4
ATOM 6917 C CA . LYS A 1 89 ? 1.228 -11.191 11.131 1.00 0.00 89 LYS A CA 4
ATOM 6918 C C . LYS A 1 89 ? -0.022 -10.317 11.141 1.00 0.00 89 LYS A C 4
ATOM 6919 O O . LYS A 1 89 ? -0.679 -10.146 10.115 1.00 0.00 89 LYS A O 4
ATOM 6938 N N . GLN A 1 90 ? -0.343 -9.766 12.307 1.00 0.00 90 GLN A N 4
ATOM 6939 C CA . GLN A 1 90 ? -1.514 -8.909 12.450 1.00 0.00 90 GLN A CA 4
ATOM 6940 C C . GLN A 1 90 ? -1.277 -7.551 11.797 1.00 0.00 90 GLN A C 4
ATOM 6941 O O . GLN A 1 90 ? -2.223 -6.830 11.482 1.00 0.00 90 GLN A O 4
ATOM 6955 N N . ALA A 1 91 ? -0.009 -7.209 11.598 1.00 0.00 91 ALA A N 4
ATOM 6956 C CA . ALA A 1 91 ? 0.352 -5.938 10.981 1.00 0.00 91 ALA A CA 4
ATOM 6957 C C . ALA A 1 91 ? -0.137 -5.870 9.538 1.00 0.00 91 ALA A C 4
ATOM 6958 O O . ALA A 1 91 ? -0.975 -5.036 9.196 1.00 0.00 91 ALA A O 4
ATOM 6965 N N . MET A 1 92 ? 0.392 -6.751 8.697 1.00 0.00 92 MET A N 4
ATOM 6966 C CA . MET A 1 92 ? 0.009 -6.790 7.290 1.00 0.00 92 MET A CA 4
ATOM 6967 C C . MET A 1 92 ? -1.509 -6.804 7.141 1.00 0.00 92 MET A C 4
ATOM 6968 O O . MET A 1 92 ? -2.073 -6.044 6.353 1.00 0.00 92 MET A O 4
ATOM 6982 N N . LEU A 1 93 ? -2.166 -7.673 7.902 1.00 0.00 93 LEU A N 4
ATOM 6983 C CA . LEU A 1 93 ? -3.620 -7.786 7.855 1.00 0.00 93 LEU A CA 4
ATOM 6984 C C . LEU A 1 93 ? -4.273 -6.407 7.844 1.00 0.00 93 LEU A C 4
ATOM 6985 O O . LEU A 1 93 ? -5.240 -6.173 7.118 1.00 0.00 93 LEU A O 4
ATOM 7001 N N . TYR A 1 94 ? -3.738 -5.499 8.652 1.00 0.00 94 TYR A N 4
ATOM 7002 C CA . TYR A 1 94 ? -4.269 -4.143 8.735 1.00 0.00 94 TYR A CA 4
ATOM 7003 C C . TYR A 1 94 ? -4.079 -3.401 7.416 1.00 0.00 94 TYR A C 4
ATOM 7004 O O . TYR A 1 94 ? -4.962 -2.668 6.971 1.00 0.00 94 TYR A O 4
ATOM 7022 N N . TRP A 1 95 ? -2.921 -3.598 6.796 1.00 0.00 95 TRP A N 4
ATOM 7023 C CA . TRP A 1 95 ? -2.615 -2.949 5.526 1.00 0.00 95 TRP A CA 4
ATOM 7024 C C . TRP A 1 95 ? -3.516 -3.473 4.414 1.00 0.00 95 TRP A C 4
ATOM 7025 O O . TRP A 1 95 ? -4.206 -2.703 3.745 1.00 0.00 95 TRP A O 4
ATOM 7046 N N . LEU A 1 96 ? -3.508 -4.788 4.222 1.00 0.00 96 LEU A N 4
ATOM 7047 C CA . LEU A 1 96 ? -4.326 -5.416 3.190 1.00 0.00 96 LEU A CA 4
ATOM 7048 C C . LEU A 1 96 ? -5.794 -5.037 3.354 1.00 0.00 96 LEU A C 4
ATOM 7049 O O . LEU A 1 96 ? -6.477 -4.728 2.378 1.00 0.00 96 LEU A O 4
ATOM 7065 N N . GLN A 1 97 ? -6.271 -5.061 4.595 1.00 0.00 97 GLN A N 4
ATOM 7066 C CA . GLN A 1 97 ? -7.658 -4.718 4.886 1.00 0.00 97 GLN A CA 4
ATOM 7067 C C . GLN A 1 97 ? -7.920 -3.238 4.624 1.00 0.00 97 GLN A C 4
ATOM 7068 O O . GLN A 1 97 ? -8.839 -2.882 3.887 1.00 0.00 97 GLN A O 4
ATOM 7082 N N . GLN A 1 98 ? -7.106 -2.382 5.233 1.00 0.00 98 GLN A N 4
ATOM 7083 C CA . GLN A 1 98 ? -7.251 -0.941 5.066 1.00 0.00 98 GLN A CA 4
ATOM 7084 C C . GLN A 1 98 ? -7.116 -0.546 3.599 1.00 0.00 98 GLN A C 4
ATOM 7085 O O . GLN A 1 98 ? -8.049 -0.009 3.001 1.00 0.00 98 GLN A O 4
ATOM 7099 N N . LEU A 1 99 ? -5.948 -0.815 3.025 1.00 0.00 99 LEU A N 4
ATOM 7100 C CA . LEU A 1 99 ? -5.690 -0.488 1.627 1.00 0.00 99 LEU A CA 4
ATOM 7101 C C . LEU A 1 99 ? -6.956 -0.640 0.789 1.00 0.00 99 LEU A C 4
ATOM 7102 O O . LEU A 1 99 ? -7.321 0.259 0.032 1.00 0.00 99 LEU A O 4
ATOM 7118 N N . GLN A 1 100 ? -7.621 -1.781 0.934 1.00 0.00 100 GLN A N 4
ATOM 7119 C CA . GLN A 1 100 ? -8.847 -2.049 0.191 1.00 0.00 100 GLN A CA 4
ATOM 7120 C C . GLN A 1 100 ? -9.857 -0.922 0.382 1.00 0.00 100 GLN A C 4
ATOM 7121 O O . GLN A 1 100 ? -10.360 -0.356 -0.588 1.00 0.00 100 GLN A O 4
ATOM 7135 N N . MET A 1 101 ? -10.148 -0.602 1.639 1.00 0.00 101 MET A N 4
ATOM 7136 C CA . MET A 1 101 ? -11.098 0.458 1.956 1.00 0.00 101 MET A CA 4
ATOM 7137 C C . MET A 1 101 ? -10.994 1.600 0.950 1.00 0.00 101 MET A C 4
ATOM 7138 O O . MET A 1 101 ? -12.006 2.115 0.474 1.00 0.00 101 MET A O 4
ATOM 7152 N N . LYS A 1 102 ? -9.765 1.991 0.630 1.00 0.00 102 LYS A N 4
ATOM 7153 C CA . LYS A 1 102 ? -9.529 3.071 -0.321 1.00 0.00 102 LYS A CA 4
ATOM 7154 C C . LYS A 1 102 ? -10.011 2.684 -1.715 1.00 0.00 102 LYS A C 4
ATOM 7155 O O . LYS A 1 102 ? -10.785 3.410 -2.339 1.00 0.00 102 LYS A O 4
ATOM 7174 N N . ARG A 1 103 ? -9.550 1.534 -2.198 1.00 0.00 103 ARG A N 4
ATOM 7175 C CA . ARG A 1 103 ? -9.934 1.051 -3.519 1.00 0.00 103 ARG A CA 4
ATOM 7176 C C . ARG A 1 103 ? -11.402 0.636 -3.539 1.00 0.00 103 ARG A C 4
ATOM 7177 O O . ARG A 1 103 ? -12.211 1.215 -4.264 1.00 0.00 103 ARG A O 4
ATOM 7198 N N . TRP A 1 104 ? -11.738 -0.371 -2.740 1.00 0.00 104 TRP A N 4
ATOM 7199 C CA . TRP A 1 104 ? -13.109 -0.864 -2.667 1.00 0.00 104 TRP A CA 4
ATOM 7200 C C . TRP A 1 104 ? -14.104 0.291 -2.687 1.00 0.00 104 TRP A C 4
ATOM 7201 O O . TRP A 1 104 ? -15.080 0.267 -3.437 1.00 0.00 104 TRP A O 4
ATOM 7222 N N . GLU A 1 105 ? -13.851 1.299 -1.859 1.00 0.00 105 GLU A N 4
ATOM 7223 C CA . GLU A 1 105 ? -14.728 2.462 -1.782 1.00 0.00 105 GLU A CA 4
ATOM 7224 C C . GLU A 1 105 ? -15.062 2.984 -3.177 1.00 0.00 105 GLU A C 4
ATOM 7225 O O . GLU A 1 105 ? -16.223 2.989 -3.588 1.00 0.00 105 GLU A O 4
ATOM 7237 N N . PHE A 1 106 ? -14.037 3.423 -3.900 1.00 0.00 106 PHE A N 4
ATOM 7238 C CA . PHE A 1 106 ? -14.222 3.949 -5.247 1.00 0.00 106 PHE A CA 4
ATOM 7239 C C . PHE A 1 106 ? -15.182 3.073 -6.046 1.00 0.00 106 PHE A C 4
ATOM 7240 O O . PHE A 1 106 ? -16.093 3.573 -6.707 1.00 0.00 106 PHE A O 4
ATOM 7257 N N . HIS A 1 107 ? -14.972 1.762 -5.980 1.00 0.00 107 HIS A N 4
ATOM 7258 C CA . HIS A 1 107 ? -15.819 0.815 -6.697 1.00 0.00 107 HIS A CA 4
ATOM 7259 C C . HIS A 1 107 ? -17.270 0.929 -6.239 1.00 0.00 107 HIS A C 4
ATOM 7260 O O . HIS A 1 107 ? -18.195 0.828 -7.045 1.00 0.00 107 HIS A O 4
ATOM 7275 N N . ASN A 1 108 ? -17.461 1.141 -4.941 1.00 0.00 108 ASN A N 4
ATOM 7276 C CA . ASN A 1 108 ? -18.800 1.268 -4.376 1.00 0.00 108 ASN A CA 4
ATOM 7277 C C . ASN A 1 108 ? -19.458 2.569 -4.824 1.00 0.00 108 ASN A C 4
ATOM 7278 O O . ASN A 1 108 ? -20.515 2.557 -5.454 1.00 0.00 108 ASN A O 4
ATOM 7289 N N . SER A 1 109 ? -18.825 3.690 -4.494 1.00 0.00 109 SER A N 4
ATOM 7290 C CA . SER A 1 109 ? -19.350 5.001 -4.859 1.00 0.00 109 SER A CA 4
ATOM 7291 C C . SER A 1 109 ? -19.768 5.029 -6.326 1.00 0.00 109 SER A C 4
ATOM 7292 O O . SER A 1 109 ? -18.987 4.723 -7.227 1.00 0.00 109 SER A O 4
ATOM 7300 N N . PRO A 1 110 ? -21.032 5.405 -6.573 1.00 0.00 110 PRO A N 4
ATOM 7301 C CA . PRO A 1 110 ? -21.584 5.483 -7.928 1.00 0.00 110 PRO A CA 4
ATOM 7302 C C . PRO A 1 110 ? -20.982 6.629 -8.734 1.00 0.00 110 PRO A C 4
ATOM 7303 O O . PRO A 1 110 ? -20.467 7.603 -8.185 1.00 0.00 110 PRO A O 4
ATOM 7314 N N . PRO A 1 111 ? -21.049 6.513 -10.069 1.00 0.00 111 PRO A N 4
ATOM 7315 C CA . PRO A 1 111 ? -20.516 7.531 -10.979 1.00 0.00 111 PRO A CA 4
ATOM 7316 C C . PRO A 1 111 ? -21.333 8.818 -10.952 1.00 0.00 111 PRO A C 4
ATOM 7317 O O . PRO A 1 111 ? -22.343 8.909 -10.254 1.00 0.00 111 PRO A O 4
ATOM 7328 N N . ALA A 1 112 ? -20.891 9.811 -11.717 1.00 0.00 112 ALA A N 4
ATOM 7329 C CA . ALA A 1 112 ? -21.584 11.092 -11.782 1.00 0.00 112 ALA A CA 4
ATOM 7330 C C . ALA A 1 112 ? -23.093 10.896 -11.866 1.00 0.00 112 ALA A C 4
ATOM 7331 O O . ALA A 1 112 ? -23.587 9.810 -12.173 1.00 0.00 112 ALA A O 4
ATOM 7338 N N . PRO A 1 113 ? -23.847 11.970 -11.587 1.00 0.00 113 PRO A N 4
ATOM 7339 C CA . PRO A 1 113 ? -25.312 11.940 -11.624 1.00 0.00 113 PRO A CA 4
ATOM 7340 C C . PRO A 1 113 ? -25.853 11.808 -13.044 1.00 0.00 113 PRO A C 4
ATOM 7341 O O . PRO A 1 113 ? -25.095 11.598 -13.990 1.00 0.00 113 PRO A O 4
ATOM 7352 N N . SER A 1 114 ? -27.169 11.932 -13.185 1.00 0.00 114 SER A N 4
ATOM 7353 C CA . SER A 1 114 ? -27.812 11.823 -14.489 1.00 0.00 114 SER A CA 4
ATOM 7354 C C . SER A 1 114 ? -27.108 10.783 -15.356 1.00 0.00 114 SER A C 4
ATOM 7355 O O . SER A 1 114 ? -26.847 11.016 -16.536 1.00 0.00 114 SER A O 4
ATOM 7363 N N . GLY A 1 115 ? -26.803 9.634 -14.761 1.00 0.00 115 GLY A N 4
ATOM 7364 C CA . GLY A 1 115 ? -26.132 8.575 -15.493 1.00 0.00 115 GLY A CA 4
ATOM 7365 C C . GLY A 1 115 ? -27.033 7.382 -15.743 1.00 0.00 115 GLY A C 4
ATOM 7366 O O . GLY A 1 115 ? -28.108 7.255 -15.156 1.00 0.00 115 GLY A O 4
ATOM 7370 N N . PRO A 1 116 ? -26.594 6.481 -16.634 1.00 0.00 116 PRO A N 4
ATOM 7371 C CA . PRO A 1 116 ? -27.355 5.277 -16.982 1.00 0.00 116 PRO A CA 4
ATOM 7372 C C . PRO A 1 116 ? -27.399 4.269 -15.839 1.00 0.00 116 PRO A C 4
ATOM 7373 O O . PRO A 1 116 ? -26.481 3.466 -15.671 1.00 0.00 116 PRO A O 4
ATOM 7384 N N . SER A 1 117 ? -28.472 4.316 -15.055 1.00 0.00 117 SER A N 4
ATOM 7385 C CA . SER A 1 117 ? -28.634 3.409 -13.925 1.00 0.00 117 SER A CA 4
ATOM 7386 C C . SER A 1 117 ? -30.092 2.987 -13.773 1.00 0.00 117 SER A C 4
ATOM 7387 O O . SER A 1 117 ? -30.975 3.822 -13.581 1.00 0.00 117 SER A O 4
ATOM 7395 N N . SER A 1 118 ? -30.335 1.683 -13.859 1.00 0.00 118 SER A N 4
ATOM 7396 C CA . SER A 1 118 ? -31.686 1.148 -13.734 1.00 0.00 118 SER A CA 4
ATOM 7397 C C . SER A 1 118 ? -31.738 0.041 -12.686 1.00 0.00 118 SER A C 4
ATOM 7398 O O . SER A 1 118 ? -30.806 -0.753 -12.558 1.00 0.00 118 SER A O 4
ATOM 7406 N N . GLY A 1 119 ? -32.835 -0.005 -11.936 1.00 0.00 119 GLY A N 4
ATOM 7407 C CA . GLY A 1 119 ? -32.989 -1.017 -10.907 1.00 0.00 119 GLY A CA 4
ATOM 7408 C C . GLY A 1 119 ? -31.921 -0.922 -9.835 1.00 0.00 119 GLY A C 4
ATOM 7409 O O . GLY A 1 119 ? -31.325 0.137 -9.636 1.00 0.00 119 GLY A O 4
ATOM 7413 N N . GLY A 1 1 ? -18.076 -0.578 6.977 1.00 0.00 1 GLY A N 5
ATOM 7414 C CA . GLY A 1 1 ? -17.295 -0.217 8.147 1.00 0.00 1 GLY A CA 5
ATOM 7415 C C . GLY A 1 1 ? -18.090 -0.332 9.432 1.00 0.00 1 GLY A C 5
ATOM 7416 O O . GLY A 1 1 ? -18.604 0.663 9.943 1.00 0.00 1 GLY A O 5
ATOM 7420 N N . SER A 1 2 ? -18.193 -1.550 9.956 1.00 0.00 2 SER A N 5
ATOM 7421 C CA . SER A 1 2 ? -18.936 -1.792 11.187 1.00 0.00 2 SER A CA 5
ATOM 7422 C C . SER A 1 2 ? -18.466 -0.858 12.298 1.00 0.00 2 SER A C 5
ATOM 7423 O O . SER A 1 2 ? -19.245 -0.066 12.829 1.00 0.00 2 SER A O 5
ATOM 7431 N N . SER A 1 3 ? -17.187 -0.957 12.644 1.00 0.00 3 SER A N 5
ATOM 7432 C CA . SER A 1 3 ? -16.612 -0.125 13.695 1.00 0.00 3 SER A CA 5
ATOM 7433 C C . SER A 1 3 ? -16.400 1.303 13.201 1.00 0.00 3 SER A C 5
ATOM 7434 O O . SER A 1 3 ? -16.990 2.247 13.724 1.00 0.00 3 SER A O 5
ATOM 7442 N N . GLY A 1 4 ? -15.551 1.452 12.188 1.00 0.00 4 GLY A N 5
ATOM 7443 C CA . GLY A 1 4 ? -15.274 2.767 11.640 1.00 0.00 4 GLY A CA 5
ATOM 7444 C C . GLY A 1 4 ? -14.265 3.539 12.466 1.00 0.00 4 GLY A C 5
ATOM 7445 O O . GLY A 1 4 ? -14.539 3.908 13.608 1.00 0.00 4 GLY A O 5
ATOM 7449 N N . SER A 1 5 ? -13.092 3.782 11.890 1.00 0.00 5 SER A N 5
ATOM 7450 C CA . SER A 1 5 ? -12.036 4.511 12.583 1.00 0.00 5 SER A CA 5
ATOM 7451 C C . SER A 1 5 ? -12.007 5.972 12.145 1.00 0.00 5 SER A C 5
ATOM 7452 O O . SER A 1 5 ? -12.327 6.296 11.001 1.00 0.00 5 SER A O 5
ATOM 7460 N N . SER A 1 6 ? -11.620 6.851 13.064 1.00 0.00 6 SER A N 5
ATOM 7461 C CA . SER A 1 6 ? -11.552 8.279 12.776 1.00 0.00 6 SER A CA 5
ATOM 7462 C C . SER A 1 6 ? -10.225 8.637 12.114 1.00 0.00 6 SER A C 5
ATOM 7463 O O . SER A 1 6 ? -9.155 8.384 12.666 1.00 0.00 6 SER A O 5
ATOM 7471 N N . GLY A 1 7 ? -10.304 9.228 10.926 1.00 0.00 7 GLY A N 5
ATOM 7472 C CA . GLY A 1 7 ? -9.103 9.611 10.207 1.00 0.00 7 GLY A CA 5
ATOM 7473 C C . GLY A 1 7 ? -8.733 8.617 9.124 1.00 0.00 7 GLY A C 5
ATOM 7474 O O . GLY A 1 7 ? -8.317 7.495 9.415 1.00 0.00 7 GLY A O 5
ATOM 7478 N N . LYS A 1 8 ? -8.885 9.027 7.869 1.00 0.00 8 LYS A N 5
ATOM 7479 C CA . LYS A 1 8 ? -8.565 8.166 6.737 1.00 0.00 8 LYS A CA 5
ATOM 7480 C C . LYS A 1 8 ? -7.071 8.203 6.431 1.00 0.00 8 LYS A C 5
ATOM 7481 O O . LYS A 1 8 ? -6.667 8.299 5.272 1.00 0.00 8 LYS A O 5
ATOM 7500 N N . LYS A 1 9 ? -6.255 8.124 7.476 1.00 0.00 9 LYS A N 5
ATOM 7501 C CA . LYS A 1 9 ? -4.806 8.145 7.320 1.00 0.00 9 LYS A CA 5
ATOM 7502 C C . LYS A 1 9 ? -4.229 6.736 7.404 1.00 0.00 9 LYS A C 5
ATOM 7503 O O . LYS A 1 9 ? -4.415 6.036 8.401 1.00 0.00 9 LYS A O 5
ATOM 7522 N N . LEU A 1 10 ? -3.526 6.326 6.354 1.00 0.00 10 LEU A N 5
ATOM 7523 C CA . LEU A 1 10 ? -2.919 5.000 6.310 1.00 0.00 10 LEU A CA 5
ATOM 7524 C C . LEU A 1 10 ? -1.455 5.084 5.892 1.00 0.00 10 LEU A C 5
ATOM 7525 O O . LEU A 1 10 ? -1.145 5.247 4.711 1.00 0.00 10 LEU A O 5
ATOM 7541 N N . CYS A 1 11 ? -0.559 4.970 6.867 1.00 0.00 11 CYS A N 5
ATOM 7542 C CA . CYS A 1 11 ? 0.873 5.032 6.599 1.00 0.00 11 CYS A CA 5
ATOM 7543 C C . CYS A 1 11 ? 1.636 4.062 7.495 1.00 0.00 11 CYS A C 5
ATOM 7544 O O . CYS A 1 11 ? 1.189 3.733 8.593 1.00 0.00 11 CYS A O 5
ATOM 7552 N N . GLY A 1 12 ? 2.790 3.606 7.018 1.00 0.00 12 GLY A N 5
ATOM 7553 C CA . GLY A 1 12 ? 3.596 2.677 7.788 1.00 0.00 12 GLY A CA 5
ATOM 7554 C C . GLY A 1 12 ? 4.805 2.183 7.019 1.00 0.00 12 GLY A C 5
ATOM 7555 O O . GLY A 1 12 ? 4.742 1.991 5.804 1.00 0.00 12 GLY A O 5
ATOM 7559 N N . TYR A 1 13 ? 5.911 1.979 7.726 1.00 0.00 13 TYR A N 5
ATOM 7560 C CA . TYR A 1 13 ? 7.142 1.509 7.102 1.00 0.00 13 TYR A CA 5
ATOM 7561 C C . TYR A 1 13 ? 7.024 0.041 6.701 1.00 0.00 13 TYR A C 5
ATOM 7562 O O . TYR A 1 13 ? 6.338 -0.741 7.360 1.00 0.00 13 TYR A O 5
ATOM 7580 N N . LEU A 1 14 ? 7.698 -0.325 5.617 1.00 0.00 14 LEU A N 5
ATOM 7581 C CA . LEU A 1 14 ? 7.671 -1.699 5.127 1.00 0.00 14 LEU A CA 5
ATOM 7582 C C . LEU A 1 14 ? 9.028 -2.102 4.559 1.00 0.00 14 LEU A C 5
ATOM 7583 O O . LEU A 1 14 ? 9.894 -1.256 4.334 1.00 0.00 14 LEU A O 5
ATOM 7599 N N . SER A 1 15 ? 9.206 -3.399 4.328 1.00 0.00 15 SER A N 5
ATOM 7600 C CA . SER A 1 15 ? 10.459 -3.914 3.788 1.00 0.00 15 SER A CA 5
ATOM 7601 C C . SER A 1 15 ? 10.346 -4.148 2.285 1.00 0.00 15 SER A C 5
ATOM 7602 O O . SER A 1 15 ? 9.696 -5.093 1.838 1.00 0.00 15 SER A O 5
ATOM 7610 N N . LYS A 1 16 ? 10.985 -3.280 1.508 1.00 0.00 16 LYS A N 5
ATOM 7611 C CA . LYS A 1 16 ? 10.960 -3.390 0.054 1.00 0.00 16 LYS A CA 5
ATOM 7612 C C . LYS A 1 16 ? 11.800 -4.573 -0.416 1.00 0.00 16 LYS A C 5
ATOM 7613 O O . LYS A 1 16 ? 12.985 -4.672 -0.097 1.00 0.00 16 LYS A O 5
ATOM 7632 N N . PHE A 1 17 ? 11.179 -5.468 -1.178 1.00 0.00 17 PHE A N 5
ATOM 7633 C CA . PHE A 1 17 ? 11.870 -6.644 -1.693 1.00 0.00 17 PHE A CA 5
ATOM 7634 C C . PHE A 1 17 ? 12.335 -6.417 -3.128 1.00 0.00 17 PHE A C 5
ATOM 7635 O O . PHE A 1 17 ? 11.534 -6.113 -4.011 1.00 0.00 17 PHE A O 5
ATOM 7652 N N . GLY A 1 18 ? 13.637 -6.565 -3.353 1.00 0.00 18 GLY A N 5
ATOM 7653 C CA . GLY A 1 18 ? 14.187 -6.372 -4.682 1.00 0.00 18 GLY A CA 5
ATOM 7654 C C . GLY A 1 18 ? 14.174 -4.917 -5.109 1.00 0.00 18 GLY A C 5
ATOM 7655 O O . GLY A 1 18 ? 13.293 -4.490 -5.853 1.00 0.00 18 GLY A O 5
ATOM 7659 N N . GLY A 1 19 ? 15.153 -4.153 -4.634 1.00 0.00 19 GLY A N 5
ATOM 7660 C CA . GLY A 1 19 ? 15.231 -2.746 -4.981 1.00 0.00 19 GLY A CA 5
ATOM 7661 C C . GLY A 1 19 ? 15.698 -2.525 -6.406 1.00 0.00 19 GLY A C 5
ATOM 7662 O O . GLY A 1 19 ? 14.950 -2.755 -7.356 1.00 0.00 19 GLY A O 5
ATOM 7666 N N . LYS A 1 20 ? 16.939 -2.075 -6.556 1.00 0.00 20 LYS A N 5
ATOM 7667 C CA . LYS A 1 20 ? 17.507 -1.822 -7.875 1.00 0.00 20 LYS A CA 5
ATOM 7668 C C . LYS A 1 20 ? 18.612 -2.824 -8.194 1.00 0.00 20 LYS A C 5
ATOM 7669 O O . LYS A 1 20 ? 19.672 -2.455 -8.696 1.00 0.00 20 LYS A O 5
ATOM 7688 N N . GLY A 1 21 ? 18.355 -4.095 -7.899 1.00 0.00 21 GLY A N 5
ATOM 7689 C CA . GLY A 1 21 ? 19.336 -5.131 -8.163 1.00 0.00 21 GLY A CA 5
ATOM 7690 C C . GLY A 1 21 ? 18.704 -6.417 -8.656 1.00 0.00 21 GLY A C 5
ATOM 7691 O O . GLY A 1 21 ? 17.516 -6.667 -8.453 1.00 0.00 21 GLY A O 5
ATOM 7695 N N . PRO A 1 22 ? 19.508 -7.259 -9.323 1.00 0.00 22 PRO A N 5
ATOM 7696 C CA . PRO A 1 22 ? 19.041 -8.540 -9.861 1.00 0.00 22 PRO A CA 5
ATOM 7697 C C . PRO A 1 22 ? 18.729 -9.551 -8.764 1.00 0.00 22 PRO A C 5
ATOM 7698 O O . PRO A 1 22 ? 17.957 -10.487 -8.971 1.00 0.00 22 PRO A O 5
ATOM 7709 N N . ILE A 1 23 ? 19.335 -9.356 -7.597 1.00 0.00 23 ILE A N 5
ATOM 7710 C CA . ILE A 1 23 ? 19.120 -10.251 -6.467 1.00 0.00 23 ILE A CA 5
ATOM 7711 C C . ILE A 1 23 ? 17.825 -9.913 -5.736 1.00 0.00 23 ILE A C 5
ATOM 7712 O O . ILE A 1 23 ? 17.165 -8.922 -6.048 1.00 0.00 23 ILE A O 5
ATOM 7728 N N . ARG A 1 24 ? 17.467 -10.743 -4.762 1.00 0.00 24 ARG A N 5
ATOM 7729 C CA . ARG A 1 24 ? 16.251 -10.532 -3.986 1.00 0.00 24 ARG A CA 5
ATOM 7730 C C . ARG A 1 24 ? 16.575 -10.355 -2.505 1.00 0.00 24 ARG A C 5
ATOM 7731 O O . ARG A 1 24 ? 17.142 -11.244 -1.872 1.00 0.00 24 ARG A O 5
ATOM 7752 N N . GLY A 1 25 ? 16.210 -9.198 -1.959 1.00 0.00 25 GLY A N 5
ATOM 7753 C CA . GLY A 1 25 ? 16.471 -8.925 -0.558 1.00 0.00 25 GLY A CA 5
ATOM 7754 C C . GLY A 1 25 ? 15.579 -7.830 -0.006 1.00 0.00 25 GLY A C 5
ATOM 7755 O O . GLY A 1 25 ? 15.151 -6.940 -0.740 1.00 0.00 25 GLY A O 5
ATOM 7759 N N . TRP A 1 26 ? 15.298 -7.897 1.290 1.00 0.00 26 TRP A N 5
ATOM 7760 C CA . TRP A 1 26 ? 14.450 -6.904 1.940 1.00 0.00 26 TRP A CA 5
ATOM 7761 C C . TRP A 1 26 ? 15.214 -5.606 2.177 1.00 0.00 26 TRP A C 5
ATOM 7762 O O . TRP A 1 26 ? 16.437 -5.612 2.324 1.00 0.00 26 TRP A O 5
ATOM 7783 N N . LYS A 1 27 ? 14.487 -4.495 2.214 1.00 0.00 27 LYS A N 5
ATOM 7784 C CA . LYS A 1 27 ? 15.097 -3.188 2.435 1.00 0.00 27 LYS A CA 5
ATOM 7785 C C . LYS A 1 27 ? 14.150 -2.269 3.200 1.00 0.00 27 LYS A C 5
ATOM 7786 O O . LYS A 1 27 ? 12.945 -2.256 2.949 1.00 0.00 27 LYS A O 5
ATOM 7805 N N . SER A 1 28 ? 14.704 -1.500 4.132 1.00 0.00 28 SER A N 5
ATOM 7806 C CA . SER A 1 28 ? 13.908 -0.579 4.935 1.00 0.00 28 SER A CA 5
ATOM 7807 C C . SER A 1 28 ? 13.456 0.616 4.102 1.00 0.00 28 SER A C 5
ATOM 7808 O O . SER A 1 28 ? 14.248 1.506 3.791 1.00 0.00 28 SER A O 5
ATOM 7816 N N . ARG A 1 29 ? 12.176 0.629 3.744 1.00 0.00 29 ARG A N 5
ATOM 7817 C CA . ARG A 1 29 ? 11.617 1.714 2.946 1.00 0.00 29 ARG A CA 5
ATOM 7818 C C . ARG A 1 29 ? 10.376 2.297 3.615 1.00 0.00 29 ARG A C 5
ATOM 7819 O O . ARG A 1 29 ? 9.660 1.599 4.334 1.00 0.00 29 ARG A O 5
ATOM 7840 N N . TRP A 1 30 ? 10.127 3.579 3.374 1.00 0.00 30 TRP A N 5
ATOM 7841 C CA . TRP A 1 30 ? 8.973 4.256 3.953 1.00 0.00 30 TRP A CA 5
ATOM 7842 C C . TRP A 1 30 ? 7.793 4.245 2.987 1.00 0.00 30 TRP A C 5
ATOM 7843 O O . TRP A 1 30 ? 7.902 4.713 1.854 1.00 0.00 30 TRP A O 5
ATOM 7864 N N . PHE A 1 31 ? 6.667 3.708 3.443 1.00 0.00 31 PHE A N 5
ATOM 7865 C CA . PHE A 1 31 ? 5.466 3.635 2.618 1.00 0.00 31 PHE A CA 5
ATOM 7866 C C . PHE A 1 31 ? 4.357 4.510 3.193 1.00 0.00 31 PHE A C 5
ATOM 7867 O O . PHE A 1 31 ? 4.174 4.581 4.408 1.00 0.00 31 PHE A O 5
ATOM 7884 N N . PHE A 1 32 ? 3.620 5.177 2.310 1.00 0.00 32 PHE A N 5
ATOM 7885 C CA . PHE A 1 32 ? 2.529 6.050 2.729 1.00 0.00 32 PHE A CA 5
ATOM 7886 C C . PHE A 1 32 ? 1.472 6.163 1.635 1.00 0.00 32 PHE A C 5
ATOM 7887 O O . PHE A 1 32 ? 1.796 6.325 0.458 1.00 0.00 32 PHE A O 5
ATOM 7904 N N . TYR A 1 33 ? 0.207 6.076 2.031 1.00 0.00 33 TYR A N 5
ATOM 7905 C CA . TYR A 1 33 ? -0.898 6.165 1.084 1.00 0.00 33 TYR A CA 5
ATOM 7906 C C . TYR A 1 33 ? -1.203 7.620 0.739 1.00 0.00 33 TYR A C 5
ATOM 7907 O O . TYR A 1 33 ? -0.931 8.527 1.526 1.00 0.00 33 TYR A O 5
ATOM 7925 N N . ASP A 1 34 ? -1.770 7.834 -0.443 1.00 0.00 34 ASP A N 5
ATOM 7926 C CA . ASP A 1 34 ? -2.115 9.177 -0.894 1.00 0.00 34 ASP A CA 5
ATOM 7927 C C . ASP A 1 34 ? -3.605 9.280 -1.205 1.00 0.00 34 ASP A C 5
ATOM 7928 O O . ASP A 1 34 ? -4.075 8.761 -2.217 1.00 0.00 34 ASP A O 5
ATOM 7937 N N . GLU A 1 35 ? -4.343 9.953 -0.326 1.00 0.00 35 GLU A N 5
ATOM 7938 C CA . GLU A 1 35 ? -5.780 10.121 -0.507 1.00 0.00 35 GLU A CA 5
ATOM 7939 C C . GLU A 1 35 ? -6.077 11.298 -1.432 1.00 0.00 35 GLU A C 5
ATOM 7940 O O . GLU A 1 35 ? -7.177 11.851 -1.417 1.00 0.00 35 GLU A O 5
ATOM 7952 N N . ARG A 1 36 ? -5.089 11.675 -2.237 1.00 0.00 36 ARG A N 5
ATOM 7953 C CA . ARG A 1 36 ? -5.243 12.787 -3.167 1.00 0.00 36 ARG A CA 5
ATOM 7954 C C . ARG A 1 36 ? -5.446 12.279 -4.592 1.00 0.00 36 ARG A C 5
ATOM 7955 O O . ARG A 1 36 ? -6.235 12.836 -5.355 1.00 0.00 36 ARG A O 5
ATOM 7976 N N . LYS A 1 37 ? -4.727 11.218 -4.944 1.00 0.00 37 LYS A N 5
ATOM 7977 C CA . LYS A 1 37 ? -4.827 10.633 -6.276 1.00 0.00 37 LYS A CA 5
ATOM 7978 C C . LYS A 1 37 ? -5.177 9.150 -6.194 1.00 0.00 37 LYS A C 5
ATOM 7979 O O . LYS A 1 37 ? -5.216 8.455 -7.210 1.00 0.00 37 LYS A O 5
ATOM 7998 N N . CYS A 1 38 ? -5.432 8.673 -4.981 1.00 0.00 38 CYS A N 5
ATOM 7999 C CA . CYS A 1 38 ? -5.779 7.273 -4.768 1.00 0.00 38 CYS A CA 5
ATOM 8000 C C . CYS A 1 38 ? -4.635 6.358 -5.191 1.00 0.00 38 CYS A C 5
ATOM 8001 O O . CYS A 1 38 ? -4.847 5.361 -5.881 1.00 0.00 38 CYS A O 5
ATOM 8009 N N . GLN A 1 39 ? -3.421 6.706 -4.774 1.00 0.00 39 GLN A N 5
ATOM 8010 C CA . GLN A 1 39 ? -2.243 5.916 -5.112 1.00 0.00 39 GLN A CA 5
ATOM 8011 C C . GLN A 1 39 ? -1.324 5.765 -3.904 1.00 0.00 39 GLN A C 5
ATOM 8012 O O . GLN A 1 39 ? -1.257 6.647 -3.047 1.00 0.00 39 GLN A O 5
ATOM 8026 N N . LEU A 1 40 ? -0.617 4.642 -3.842 1.00 0.00 40 LEU A N 5
ATOM 8027 C CA . LEU A 1 40 ? 0.299 4.374 -2.739 1.00 0.00 40 LEU A CA 5
ATOM 8028 C C . LEU A 1 40 ? 1.722 4.785 -3.100 1.00 0.00 40 LEU A C 5
ATOM 8029 O O . LEU A 1 40 ? 2.313 4.252 -4.040 1.00 0.00 40 LEU A O 5
ATOM 8045 N N . TYR A 1 41 ? 2.268 5.734 -2.348 1.00 0.00 41 TYR A N 5
ATOM 8046 C CA . TYR A 1 41 ? 3.622 6.217 -2.589 1.00 0.00 41 TYR A CA 5
ATOM 8047 C C . TYR A 1 41 ? 4.556 5.809 -1.454 1.00 0.00 41 TYR A C 5
ATOM 8048 O O . TYR A 1 41 ? 4.142 5.709 -0.299 1.00 0.00 41 TYR A O 5
ATOM 8066 N N . TYR A 1 42 ? 5.820 5.575 -1.792 1.00 0.00 42 TYR A N 5
ATOM 8067 C CA . TYR A 1 42 ? 6.814 5.176 -0.803 1.00 0.00 42 TYR A CA 5
ATOM 8068 C C . TYR A 1 42 ? 8.187 5.743 -1.150 1.00 0.00 42 TYR A C 5
ATOM 8069 O O . TYR A 1 42 ? 8.586 5.761 -2.314 1.00 0.00 42 TYR A O 5
ATOM 8087 N N . SER A 1 43 ? 8.904 6.206 -0.131 1.00 0.00 43 SER A N 5
ATOM 8088 C CA . SER A 1 43 ? 10.231 6.777 -0.328 1.00 0.00 43 SER A CA 5
ATOM 8089 C C . SER A 1 43 ? 11.229 6.186 0.664 1.00 0.00 43 SER A C 5
ATOM 8090 O O . SER A 1 43 ? 10.895 5.289 1.438 1.00 0.00 43 SER A O 5
ATOM 8098 N N . ARG A 1 44 ? 12.456 6.697 0.634 1.00 0.00 44 ARG A N 5
ATOM 8099 C CA . ARG A 1 44 ? 13.504 6.220 1.528 1.00 0.00 44 ARG A CA 5
ATOM 8100 C C . ARG A 1 44 ? 13.159 6.528 2.983 1.00 0.00 44 ARG A C 5
ATOM 8101 O O . ARG A 1 44 ? 13.324 5.684 3.864 1.00 0.00 44 ARG A O 5
ATOM 8122 N N . THR A 1 45 ? 12.679 7.744 3.227 1.00 0.00 45 THR A N 5
ATOM 8123 C CA . THR A 1 45 ? 12.313 8.164 4.574 1.00 0.00 45 THR A CA 5
ATOM 8124 C C . THR A 1 45 ? 11.228 9.234 4.539 1.00 0.00 45 THR A C 5
ATOM 8125 O O . THR A 1 45 ? 11.117 9.989 3.574 1.00 0.00 45 THR A O 5
ATOM 8136 N N . ALA A 1 46 ? 10.429 9.294 5.599 1.00 0.00 46 ALA A N 5
ATOM 8137 C CA . ALA A 1 46 ? 9.353 10.273 5.691 1.00 0.00 46 ALA A CA 5
ATOM 8138 C C . ALA A 1 46 ? 9.871 11.683 5.425 1.00 0.00 46 ALA A C 5
ATOM 8139 O O . ALA A 1 46 ? 9.129 12.548 4.960 1.00 0.00 46 ALA A O 5
ATOM 8146 N N . GLN A 1 47 ? 11.147 11.906 5.722 1.00 0.00 47 GLN A N 5
ATOM 8147 C CA . GLN A 1 47 ? 11.762 13.212 5.515 1.00 0.00 47 GLN A CA 5
ATOM 8148 C C . GLN A 1 47 ? 11.811 13.561 4.031 1.00 0.00 47 GLN A C 5
ATOM 8149 O O . GLN A 1 47 ? 11.711 14.729 3.655 1.00 0.00 47 GLN A O 5
ATOM 8163 N N . ASP A 1 48 ? 11.966 12.542 3.194 1.00 0.00 48 ASP A N 5
ATOM 8164 C CA . ASP A 1 48 ? 12.028 12.742 1.750 1.00 0.00 48 ASP A CA 5
ATOM 8165 C C . ASP A 1 48 ? 10.628 12.880 1.160 1.00 0.00 48 ASP A C 5
ATOM 8166 O O . ASP A 1 48 ? 10.158 12.001 0.439 1.00 0.00 48 ASP A O 5
ATOM 8175 N N . ALA A 1 49 ? 9.967 13.990 1.473 1.00 0.00 49 ALA A N 5
ATOM 8176 C CA . ALA A 1 49 ? 8.621 14.244 0.973 1.00 0.00 49 ALA A CA 5
ATOM 8177 C C . ALA A 1 49 ? 8.437 13.665 -0.425 1.00 0.00 49 ALA A C 5
ATOM 8178 O O . ALA A 1 49 ? 7.388 13.106 -0.742 1.00 0.00 49 ALA A O 5
ATOM 8185 N N . ASN A 1 50 ? 9.463 13.804 -1.258 1.00 0.00 50 ASN A N 5
ATOM 8186 C CA . ASN A 1 50 ? 9.413 13.296 -2.624 1.00 0.00 50 ASN A CA 5
ATOM 8187 C C . ASN A 1 50 ? 9.340 11.772 -2.635 1.00 0.00 50 ASN A C 5
ATOM 8188 O O . ASN A 1 50 ? 10.292 11.078 -2.277 1.00 0.00 50 ASN A O 5
ATOM 8199 N N . PRO A 1 51 ? 8.184 11.238 -3.056 1.00 0.00 51 PRO A N 5
ATOM 8200 C CA . PRO A 1 51 ? 7.960 9.791 -3.125 1.00 0.00 51 PRO A CA 5
ATOM 8201 C C . PRO A 1 51 ? 8.780 9.129 -4.227 1.00 0.00 51 PRO A C 5
ATOM 8202 O O . PRO A 1 51 ? 8.674 9.494 -5.399 1.00 0.00 51 PRO A O 5
ATOM 8213 N N . LEU A 1 52 ? 9.597 8.154 -3.845 1.00 0.00 52 LEU A N 5
ATOM 8214 C CA . LEU A 1 52 ? 10.436 7.440 -4.801 1.00 0.00 52 LEU A CA 5
ATOM 8215 C C . LEU A 1 52 ? 9.605 6.909 -5.964 1.00 0.00 52 LEU A C 5
ATOM 8216 O O . LEU A 1 52 ? 9.938 7.128 -7.129 1.00 0.00 52 LEU A O 5
ATOM 8232 N N . ASP A 1 53 ? 8.522 6.211 -5.641 1.00 0.00 53 ASP A N 5
ATOM 8233 C CA . ASP A 1 53 ? 7.641 5.651 -6.659 1.00 0.00 53 ASP A CA 5
ATOM 8234 C C . ASP A 1 53 ? 6.220 5.501 -6.124 1.00 0.00 53 ASP A C 5
ATOM 8235 O O . ASP A 1 53 ? 5.991 5.554 -4.916 1.00 0.00 53 ASP A O 5
ATOM 8244 N N . SER A 1 54 ? 5.268 5.315 -7.033 1.00 0.00 54 SER A N 5
ATOM 8245 C CA . SER A 1 54 ? 3.868 5.163 -6.654 1.00 0.00 54 SER A CA 5
ATOM 8246 C C . SER A 1 54 ? 3.262 3.922 -7.303 1.00 0.00 54 SER A C 5
ATOM 8247 O O . SER A 1 54 ? 3.696 3.492 -8.371 1.00 0.00 54 SER A O 5
ATOM 8255 N N . ILE A 1 55 ? 2.255 3.352 -6.648 1.00 0.00 55 ILE A N 5
ATOM 8256 C CA . ILE A 1 55 ? 1.588 2.162 -7.161 1.00 0.00 55 ILE A CA 5
ATOM 8257 C C . ILE A 1 55 ? 0.076 2.354 -7.202 1.00 0.00 55 ILE A C 5
ATOM 8258 O O . ILE A 1 55 ? -0.541 2.720 -6.201 1.00 0.00 55 ILE A O 5
ATOM 8274 N N . ASP A 1 56 ? -0.515 2.102 -8.364 1.00 0.00 56 ASP A N 5
ATOM 8275 C CA . ASP A 1 56 ? -1.957 2.245 -8.536 1.00 0.00 56 ASP A CA 5
ATOM 8276 C C . ASP A 1 56 ? -2.702 1.116 -7.830 1.00 0.00 56 ASP A C 5
ATOM 8277 O O . ASP A 1 56 ? -2.769 -0.007 -8.331 1.00 0.00 56 ASP A O 5
ATOM 8286 N N . LEU A 1 57 ? -3.259 1.421 -6.663 1.00 0.00 57 LEU A N 5
ATOM 8287 C CA . LEU A 1 57 ? -3.999 0.432 -5.887 1.00 0.00 57 LEU A CA 5
ATOM 8288 C C . LEU A 1 57 ? -5.342 0.121 -6.540 1.00 0.00 57 LEU A C 5
ATOM 8289 O O . LEU A 1 57 ? -5.853 -0.994 -6.431 1.00 0.00 57 LEU A O 5
ATOM 8305 N N . SER A 1 58 ? -5.907 1.112 -7.222 1.00 0.00 58 SER A N 5
ATOM 8306 C CA . SER A 1 58 ? -7.191 0.944 -7.892 1.00 0.00 58 SER A CA 5
ATOM 8307 C C . SER A 1 58 ? -7.244 -0.385 -8.639 1.00 0.00 58 SER A C 5
ATOM 8308 O O . SER A 1 58 ? -8.261 -1.080 -8.621 1.00 0.00 58 SER A O 5
ATOM 8316 N N . SER A 1 59 ? -6.142 -0.733 -9.295 1.00 0.00 59 SER A N 5
ATOM 8317 C CA . SER A 1 59 ? -6.063 -1.978 -10.051 1.00 0.00 59 SER A CA 5
ATOM 8318 C C . SER A 1 59 ? -5.006 -2.907 -9.460 1.00 0.00 59 SER A C 5
ATOM 8319 O O . SER A 1 59 ? -4.323 -3.629 -10.186 1.00 0.00 59 SER A O 5
ATOM 8327 N N . ALA A 1 60 ? -4.879 -2.882 -8.137 1.00 0.00 60 ALA A N 5
ATOM 8328 C CA . ALA A 1 60 ? -3.908 -3.722 -7.448 1.00 0.00 60 ALA A CA 5
ATOM 8329 C C . ALA A 1 60 ? -4.603 -4.742 -6.552 1.00 0.00 60 ALA A C 5
ATOM 8330 O O . ALA A 1 60 ? -5.659 -4.466 -5.983 1.00 0.00 60 ALA A O 5
ATOM 8337 N N . VAL A 1 61 ? -4.004 -5.923 -6.432 1.00 0.00 61 VAL A N 5
ATOM 8338 C CA . VAL A 1 61 ? -4.565 -6.984 -5.605 1.00 0.00 61 VAL A CA 5
ATOM 8339 C C . VAL A 1 61 ? -3.573 -7.433 -4.538 1.00 0.00 61 VAL A C 5
ATOM 8340 O O . VAL A 1 61 ? -2.494 -7.936 -4.851 1.00 0.00 61 VAL A O 5
ATOM 8353 N N . PHE A 1 62 ? -3.946 -7.247 -3.276 1.00 0.00 62 PHE A N 5
ATOM 8354 C CA . PHE A 1 62 ? -3.089 -7.631 -2.161 1.00 0.00 62 PHE A CA 5
ATOM 8355 C C . PHE A 1 62 ? -3.288 -9.102 -1.804 1.00 0.00 62 PHE A C 5
ATOM 8356 O O . PHE A 1 62 ? -4.418 -9.579 -1.700 1.00 0.00 62 PHE A O 5
ATOM 8373 N N . ASP A 1 63 ? -2.182 -9.814 -1.618 1.00 0.00 63 ASP A N 5
ATOM 8374 C CA . ASP A 1 63 ? -2.234 -11.230 -1.272 1.00 0.00 63 ASP A CA 5
ATOM 8375 C C . ASP A 1 63 ? -1.199 -11.566 -0.203 1.00 0.00 63 ASP A C 5
ATOM 8376 O O . ASP A 1 63 ? -0.314 -10.762 0.093 1.00 0.00 63 ASP A O 5
ATOM 8385 N N . CYS A 1 64 ? -1.317 -12.757 0.373 1.00 0.00 64 CYS A N 5
ATOM 8386 C CA . CYS A 1 64 ? -0.392 -13.199 1.411 1.00 0.00 64 CYS A CA 5
ATOM 8387 C C . CYS A 1 64 ? 0.505 -14.321 0.898 1.00 0.00 64 CYS A C 5
ATOM 8388 O O . CYS A 1 64 ? 0.062 -15.191 0.147 1.00 0.00 64 CYS A O 5
ATOM 8396 N N . LYS A 1 65 ? 1.769 -14.295 1.307 1.00 0.00 65 LYS A N 5
ATOM 8397 C CA . LYS A 1 65 ? 2.730 -15.308 0.890 1.00 0.00 65 LYS A CA 5
ATOM 8398 C C . LYS A 1 65 ? 2.530 -16.602 1.672 1.00 0.00 65 LYS A C 5
ATOM 8399 O O . LYS A 1 65 ? 1.690 -16.673 2.568 1.00 0.00 65 LYS A O 5
ATOM 8418 N N . ALA A 1 66 ? 3.309 -17.623 1.328 1.00 0.00 66 ALA A N 5
ATOM 8419 C CA . ALA A 1 66 ? 3.219 -18.913 2.001 1.00 0.00 66 ALA A CA 5
ATOM 8420 C C . ALA A 1 66 ? 3.577 -18.788 3.478 1.00 0.00 66 ALA A C 5
ATOM 8421 O O . ALA A 1 66 ? 2.896 -19.342 4.341 1.00 0.00 66 ALA A O 5
ATOM 8428 N N . ASP A 1 67 ? 4.650 -18.057 3.762 1.00 0.00 67 ASP A N 5
ATOM 8429 C CA . ASP A 1 67 ? 5.098 -17.859 5.135 1.00 0.00 67 ASP A CA 5
ATOM 8430 C C . ASP A 1 67 ? 4.354 -16.698 5.788 1.00 0.00 67 ASP A C 5
ATOM 8431 O O . ASP A 1 67 ? 4.932 -15.932 6.558 1.00 0.00 67 ASP A O 5
ATOM 8440 N N . ALA A 1 68 ? 3.069 -16.575 5.474 1.00 0.00 68 ALA A N 5
ATOM 8441 C CA . ALA A 1 68 ? 2.246 -15.508 6.030 1.00 0.00 68 ALA A CA 5
ATOM 8442 C C . ALA A 1 68 ? 2.347 -15.473 7.551 1.00 0.00 68 ALA A C 5
ATOM 8443 O O . ALA A 1 68 ? 2.269 -14.408 8.162 1.00 0.00 68 ALA A O 5
ATOM 8450 N N . GLU A 1 69 ? 2.521 -16.644 8.155 1.00 0.00 69 GLU A N 5
ATOM 8451 C CA . GLU A 1 69 ? 2.632 -16.745 9.606 1.00 0.00 69 GLU A CA 5
ATOM 8452 C C . GLU A 1 69 ? 3.530 -15.643 10.161 1.00 0.00 69 GLU A C 5
ATOM 8453 O O . GLU A 1 69 ? 3.309 -15.147 11.265 1.00 0.00 69 GLU A O 5
ATOM 8465 N N . GLU A 1 70 ? 4.543 -15.267 9.387 1.00 0.00 70 GLU A N 5
ATOM 8466 C CA . GLU A 1 70 ? 5.475 -14.226 9.803 1.00 0.00 70 GLU A CA 5
ATOM 8467 C C . GLU A 1 70 ? 4.882 -12.839 9.567 1.00 0.00 70 GLU A C 5
ATOM 8468 O O . GLU A 1 70 ? 5.002 -11.950 10.408 1.00 0.00 70 GLU A O 5
ATOM 8480 N N . GLY A 1 71 ? 4.241 -12.664 8.415 1.00 0.00 71 GLY A N 5
ATOM 8481 C CA . GLY A 1 71 ? 3.639 -11.385 8.088 1.00 0.00 71 GLY A CA 5
ATOM 8482 C C . GLY A 1 71 ? 4.145 -10.826 6.774 1.00 0.00 71 GLY A C 5
ATOM 8483 O O . GLY A 1 71 ? 4.743 -9.750 6.738 1.00 0.00 71 GLY A O 5
ATOM 8487 N N . ILE A 1 72 ? 3.906 -11.557 5.690 1.00 0.00 72 ILE A N 5
ATOM 8488 C CA . ILE A 1 72 ? 4.342 -11.127 4.368 1.00 0.00 72 ILE A CA 5
ATOM 8489 C C . ILE A 1 72 ? 3.178 -11.111 3.383 1.00 0.00 72 ILE A C 5
ATOM 8490 O O . ILE A 1 72 ? 2.275 -11.945 3.458 1.00 0.00 72 ILE A O 5
ATOM 8506 N N . PHE A 1 73 ? 3.205 -10.156 2.459 1.00 0.00 73 PHE A N 5
ATOM 8507 C CA . PHE A 1 73 ? 2.152 -10.030 1.459 1.00 0.00 73 PHE A CA 5
ATOM 8508 C C . PHE A 1 73 ? 2.734 -9.643 0.102 1.00 0.00 73 PHE A C 5
ATOM 8509 O O . PHE A 1 73 ? 3.942 -9.453 -0.034 1.00 0.00 73 PHE A O 5
ATOM 8526 N N . GLU A 1 74 ? 1.865 -9.530 -0.898 1.00 0.00 74 GLU A N 5
ATOM 8527 C CA . GLU A 1 74 ? 2.293 -9.167 -2.243 1.00 0.00 74 GLU A CA 5
ATOM 8528 C C . GLU A 1 74 ? 1.190 -8.412 -2.980 1.00 0.00 74 GLU A C 5
ATOM 8529 O O . GLU A 1 74 ? 0.027 -8.815 -2.958 1.00 0.00 74 GLU A O 5
ATOM 8541 N N . ILE A 1 75 ? 1.565 -7.316 -3.631 1.00 0.00 75 ILE A N 5
ATOM 8542 C CA . ILE A 1 75 ? 0.609 -6.506 -4.375 1.00 0.00 75 ILE A CA 5
ATOM 8543 C C . ILE A 1 75 ? 0.750 -6.729 -5.877 1.00 0.00 75 ILE A C 5
ATOM 8544 O O . ILE A 1 75 ? 1.664 -6.203 -6.511 1.00 0.00 75 ILE A O 5
ATOM 8560 N N . LYS A 1 76 ? -0.163 -7.512 -6.441 1.00 0.00 76 LYS A N 5
ATOM 8561 C CA . LYS A 1 76 ? -0.145 -7.804 -7.870 1.00 0.00 76 LYS A CA 5
ATOM 8562 C C . LYS A 1 76 ? -0.781 -6.668 -8.665 1.00 0.00 76 LYS A C 5
ATOM 8563 O O . LYS A 1 76 ? -1.977 -6.404 -8.543 1.00 0.00 76 LYS A O 5
ATOM 8582 N N . THR A 1 77 ? 0.027 -5.999 -9.483 1.00 0.00 77 THR A N 5
ATOM 8583 C CA . THR A 1 77 ? -0.457 -4.893 -10.298 1.00 0.00 77 THR A CA 5
ATOM 8584 C C . THR A 1 77 ? -0.096 -5.093 -11.766 1.00 0.00 77 THR A C 5
ATOM 8585 O O . THR A 1 77 ? 0.893 -5.744 -12.104 1.00 0.00 77 THR A O 5
ATOM 8596 N N . PRO A 1 78 ? -0.915 -4.521 -12.661 1.00 0.00 78 PRO A N 5
ATOM 8597 C CA . PRO A 1 78 ? -0.701 -4.622 -14.108 1.00 0.00 78 PRO A CA 5
ATOM 8598 C C . PRO A 1 78 ? 0.517 -3.830 -14.570 1.00 0.00 78 PRO A C 5
ATOM 8599 O O . PRO A 1 78 ? 0.791 -3.737 -15.766 1.00 0.00 78 PRO A O 5
ATOM 8610 N N . SER A 1 79 ? 1.245 -3.262 -13.614 1.00 0.00 79 SER A N 5
ATOM 8611 C CA . SER A 1 79 ? 2.433 -2.475 -13.925 1.00 0.00 79 SER A CA 5
ATOM 8612 C C . SER A 1 79 ? 3.695 -3.178 -13.432 1.00 0.00 79 SER A C 5
ATOM 8613 O O . SER A 1 79 ? 4.661 -3.338 -14.178 1.00 0.00 79 SER A O 5
ATOM 8621 N N . ARG A 1 80 ? 3.677 -3.595 -12.170 1.00 0.00 80 ARG A N 5
ATOM 8622 C CA . ARG A 1 80 ? 4.819 -4.280 -11.576 1.00 0.00 80 ARG A CA 5
ATOM 8623 C C . ARG A 1 80 ? 4.432 -4.933 -10.252 1.00 0.00 80 ARG A C 5
ATOM 8624 O O . ARG A 1 80 ? 3.853 -4.291 -9.377 1.00 0.00 80 ARG A O 5
ATOM 8645 N N . VAL A 1 81 ? 4.757 -6.215 -10.113 1.00 0.00 81 VAL A N 5
ATOM 8646 C CA . VAL A 1 81 ? 4.445 -6.955 -8.897 1.00 0.00 81 VAL A CA 5
ATOM 8647 C C . VAL A 1 81 ? 5.372 -6.552 -7.755 1.00 0.00 81 VAL A C 5
ATOM 8648 O O . VAL A 1 81 ? 6.588 -6.728 -7.837 1.00 0.00 81 VAL A O 5
ATOM 8661 N N . ILE A 1 82 ? 4.789 -6.010 -6.691 1.00 0.00 82 ILE A N 5
ATOM 8662 C CA . ILE A 1 82 ? 5.562 -5.583 -5.531 1.00 0.00 82 ILE A CA 5
ATOM 8663 C C . ILE A 1 82 ? 5.398 -6.559 -4.371 1.00 0.00 82 ILE A C 5
ATOM 8664 O O . ILE A 1 82 ? 4.300 -7.053 -4.112 1.00 0.00 82 ILE A O 5
ATOM 8680 N N . THR A 1 83 ? 6.496 -6.831 -3.673 1.00 0.00 83 THR A N 5
ATOM 8681 C CA . THR A 1 83 ? 6.474 -7.747 -2.540 1.00 0.00 83 THR A CA 5
ATOM 8682 C C . THR A 1 83 ? 6.888 -7.040 -1.254 1.00 0.00 83 THR A C 5
ATOM 8683 O O . THR A 1 83 ? 8.075 -6.833 -1.001 1.00 0.00 83 THR A O 5
ATOM 8694 N N . LEU A 1 84 ? 5.902 -6.671 -0.443 1.00 0.00 84 LEU A N 5
ATOM 8695 C CA . LEU A 1 84 ? 6.163 -5.988 0.818 1.00 0.00 84 LEU A CA 5
ATOM 8696 C C . LEU A 1 84 ? 5.709 -6.836 2.002 1.00 0.00 84 LEU A C 5
ATOM 8697 O O . LEU A 1 84 ? 4.720 -7.564 1.915 1.00 0.00 84 LEU A O 5
ATOM 8713 N N . LYS A 1 85 ? 6.438 -6.737 3.109 1.00 0.00 85 LYS A N 5
ATOM 8714 C CA . LYS A 1 85 ? 6.109 -7.492 4.312 1.00 0.00 85 LYS A CA 5
ATOM 8715 C C . LYS A 1 85 ? 5.859 -6.556 5.490 1.00 0.00 85 LYS A C 5
ATOM 8716 O O . LYS A 1 85 ? 6.292 -5.404 5.483 1.00 0.00 85 LYS A O 5
ATOM 8735 N N . ALA A 1 86 ? 5.157 -7.058 6.501 1.00 0.00 86 ALA A N 5
ATOM 8736 C CA . ALA A 1 86 ? 4.852 -6.268 7.687 1.00 0.00 86 ALA A CA 5
ATOM 8737 C C . ALA A 1 86 ? 5.512 -6.862 8.927 1.00 0.00 86 ALA A C 5
ATOM 8738 O O . ALA A 1 86 ? 6.117 -7.932 8.867 1.00 0.00 86 ALA A O 5
ATOM 8745 N N . ALA A 1 87 ? 5.393 -6.160 10.049 1.00 0.00 87 ALA A N 5
ATOM 8746 C CA . ALA A 1 87 ? 5.977 -6.619 11.303 1.00 0.00 87 ALA A CA 5
ATOM 8747 C C . ALA A 1 87 ? 5.544 -8.046 11.621 1.00 0.00 87 ALA A C 5
ATOM 8748 O O . ALA A 1 87 ? 6.354 -8.973 11.594 1.00 0.00 87 ALA A O 5
ATOM 8755 N N . THR A 1 88 ? 4.260 -8.217 11.922 1.00 0.00 88 THR A N 5
ATOM 8756 C CA . THR A 1 88 ? 3.720 -9.531 12.247 1.00 0.00 88 THR A CA 5
ATOM 8757 C C . THR A 1 88 ? 2.508 -9.856 11.381 1.00 0.00 88 THR A C 5
ATOM 8758 O O . THR A 1 88 ? 2.066 -9.034 10.579 1.00 0.00 88 THR A O 5
ATOM 8769 N N . LYS A 1 89 ? 1.974 -11.061 11.548 1.00 0.00 89 LYS A N 5
ATOM 8770 C CA . LYS A 1 89 ? 0.812 -11.496 10.783 1.00 0.00 89 LYS A CA 5
ATOM 8771 C C . LYS A 1 89 ? -0.340 -10.507 10.932 1.00 0.00 89 LYS A C 5
ATOM 8772 O O . LYS A 1 89 ? -1.082 -10.257 9.983 1.00 0.00 89 LYS A O 5
ATOM 8791 N N . GLN A 1 90 ? -0.480 -9.946 12.129 1.00 0.00 90 GLN A N 5
ATOM 8792 C CA . GLN A 1 90 ? -1.541 -8.983 12.401 1.00 0.00 90 GLN A CA 5
ATOM 8793 C C . GLN A 1 90 ? -1.264 -7.657 11.701 1.00 0.00 90 GLN A C 5
ATOM 8794 O O . GLN A 1 90 ? -2.187 -6.976 11.254 1.00 0.00 90 GLN A O 5
ATOM 8808 N N . ALA A 1 91 ? 0.011 -7.296 11.610 1.00 0.00 91 ALA A N 5
ATOM 8809 C CA . ALA A 1 91 ? 0.409 -6.052 10.963 1.00 0.00 91 ALA A CA 5
ATOM 8810 C C . ALA A 1 91 ? -0.147 -5.968 9.545 1.00 0.00 91 ALA A C 5
ATOM 8811 O O . ALA A 1 91 ? -0.931 -5.074 9.228 1.00 0.00 91 ALA A O 5
ATOM 8818 N N . MET A 1 92 ? 0.264 -6.905 8.697 1.00 0.00 92 MET A N 5
ATOM 8819 C CA . MET A 1 92 ? -0.194 -6.936 7.313 1.00 0.00 92 MET A CA 5
ATOM 8820 C C . MET A 1 92 ? -1.718 -6.927 7.245 1.00 0.00 92 MET A C 5
ATOM 8821 O O . MET A 1 92 ? -2.311 -6.160 6.485 1.00 0.00 92 MET A O 5
ATOM 8835 N N . LEU A 1 93 ? -2.347 -7.783 8.042 1.00 0.00 93 LEU A N 5
ATOM 8836 C CA . LEU A 1 93 ? -3.802 -7.874 8.072 1.00 0.00 93 LEU A CA 5
ATOM 8837 C C . LEU A 1 93 ? -4.434 -6.485 8.088 1.00 0.00 93 LEU A C 5
ATOM 8838 O O . LEU A 1 93 ? -5.504 -6.272 7.518 1.00 0.00 93 LEU A O 5
ATOM 8854 N N . TYR A 1 94 ? -3.763 -5.544 8.742 1.00 0.00 94 TYR A N 5
ATOM 8855 C CA . TYR A 1 94 ? -4.259 -4.175 8.832 1.00 0.00 94 TYR A CA 5
ATOM 8856 C C . TYR A 1 94 ? -4.064 -3.437 7.511 1.00 0.00 94 TYR A C 5
ATOM 8857 O O . TYR A 1 94 ? -4.916 -2.652 7.095 1.00 0.00 94 TYR A O 5
ATOM 8875 N N . TRP A 1 95 ? -2.937 -3.695 6.858 1.00 0.00 95 TRP A N 5
ATOM 8876 C CA . TRP A 1 95 ? -2.630 -3.057 5.583 1.00 0.00 95 TRP A CA 5
ATOM 8877 C C . TRP A 1 95 ? -3.528 -3.593 4.474 1.00 0.00 95 TRP A C 5
ATOM 8878 O O . TRP A 1 95 ? -4.076 -2.828 3.680 1.00 0.00 95 TRP A O 5
ATOM 8899 N N . LEU A 1 96 ? -3.676 -4.913 4.425 1.00 0.00 96 LEU A N 5
ATOM 8900 C CA . LEU A 1 96 ? -4.509 -5.552 3.413 1.00 0.00 96 LEU A CA 5
ATOM 8901 C C . LEU A 1 96 ? -5.968 -5.135 3.565 1.00 0.00 96 LEU A C 5
ATOM 8902 O O . LEU A 1 96 ? -6.639 -4.822 2.582 1.00 0.00 96 LEU A O 5
ATOM 8918 N N . GLN A 1 97 ? -6.451 -5.130 4.804 1.00 0.00 97 GLN A N 5
ATOM 8919 C CA . GLN A 1 97 ? -7.830 -4.750 5.084 1.00 0.00 97 GLN A CA 5
ATOM 8920 C C . GLN A 1 97 ? -8.065 -3.278 4.759 1.00 0.00 97 GLN A C 5
ATOM 8921 O O . GLN A 1 97 ? -9.023 -2.932 4.068 1.00 0.00 97 GLN A O 5
ATOM 8935 N N . GLN A 1 98 ? -7.186 -2.418 5.263 1.00 0.00 98 GLN A N 5
ATOM 8936 C CA . GLN A 1 98 ? -7.299 -0.984 5.026 1.00 0.00 98 GLN A CA 5
ATOM 8937 C C . GLN A 1 98 ? -7.099 -0.658 3.550 1.00 0.00 98 GLN A C 5
ATOM 8938 O O . GLN A 1 98 ? -7.971 -0.069 2.910 1.00 0.00 98 GLN A O 5
ATOM 8952 N N . LEU A 1 99 ? -5.946 -1.044 3.015 1.00 0.00 99 LEU A N 5
ATOM 8953 C CA . LEU A 1 99 ? -5.631 -0.793 1.613 1.00 0.00 99 LEU A CA 5
ATOM 8954 C C . LEU A 1 99 ? -6.850 -1.038 0.728 1.00 0.00 99 LEU A C 5
ATOM 8955 O O . LEU A 1 99 ? -7.106 -0.287 -0.212 1.00 0.00 99 LEU A O 5
ATOM 8971 N N . GLN A 1 100 ? -7.598 -2.091 1.039 1.00 0.00 100 GLN A N 5
ATOM 8972 C CA . GLN A 1 100 ? -8.790 -2.433 0.273 1.00 0.00 100 GLN A CA 5
ATOM 8973 C C . GLN A 1 100 ? -9.855 -1.350 0.410 1.00 0.00 100 GLN A C 5
ATOM 8974 O O . GLN A 1 100 ? -10.426 -0.898 -0.582 1.00 0.00 100 GLN A O 5
ATOM 8988 N N . MET A 1 101 ? -10.117 -0.938 1.647 1.00 0.00 101 MET A N 5
ATOM 8989 C CA . MET A 1 101 ? -11.112 0.094 1.913 1.00 0.00 101 MET A CA 5
ATOM 8990 C C . MET A 1 101 ? -11.032 1.208 0.874 1.00 0.00 101 MET A C 5
ATOM 8991 O O . MET A 1 101 ? -12.044 1.607 0.298 1.00 0.00 101 MET A O 5
ATOM 9005 N N . LYS A 1 102 ? -9.823 1.707 0.641 1.00 0.00 102 LYS A N 5
ATOM 9006 C CA . LYS A 1 102 ? -9.610 2.775 -0.329 1.00 0.00 102 LYS A CA 5
ATOM 9007 C C . LYS A 1 102 ? -10.135 2.374 -1.704 1.00 0.00 102 LYS A C 5
ATOM 9008 O O . LYS A 1 102 ? -10.907 3.107 -2.322 1.00 0.00 102 LYS A O 5
ATOM 9027 N N . ARG A 1 103 ? -9.712 1.206 -2.176 1.00 0.00 103 ARG A N 5
ATOM 9028 C CA . ARG A 1 103 ? -10.141 0.708 -3.478 1.00 0.00 103 ARG A CA 5
ATOM 9029 C C . ARG A 1 103 ? -11.641 0.428 -3.486 1.00 0.00 103 ARG A C 5
ATOM 9030 O O . ARG A 1 103 ? -12.394 1.052 -4.233 1.00 0.00 103 ARG A O 5
ATOM 9051 N N . TRP A 1 104 ? -12.066 -0.514 -2.652 1.00 0.00 104 TRP A N 5
ATOM 9052 C CA . TRP A 1 104 ? -13.475 -0.877 -2.564 1.00 0.00 104 TRP A CA 5
ATOM 9053 C C . TRP A 1 104 ? -14.355 0.366 -2.496 1.00 0.00 104 TRP A C 5
ATOM 9054 O O . TRP A 1 104 ? -15.383 0.447 -3.166 1.00 0.00 104 TRP A O 5
ATOM 9075 N N . GLU A 1 105 ? -13.943 1.333 -1.682 1.00 0.00 105 GLU A N 5
ATOM 9076 C CA . GLU A 1 105 ? -14.695 2.573 -1.527 1.00 0.00 105 GLU A CA 5
ATOM 9077 C C . GLU A 1 105 ? -14.939 3.234 -2.880 1.00 0.00 105 GLU A C 5
ATOM 9078 O O . GLU A 1 105 ? -16.031 3.733 -3.152 1.00 0.00 105 GLU A O 5
ATOM 9090 N N . PHE A 1 106 ? -13.914 3.234 -3.726 1.00 0.00 106 PHE A N 5
ATOM 9091 C CA . PHE A 1 106 ? -14.015 3.834 -5.051 1.00 0.00 106 PHE A CA 5
ATOM 9092 C C . PHE A 1 106 ? -15.069 3.120 -5.893 1.00 0.00 106 PHE A C 5
ATOM 9093 O O . PHE A 1 106 ? -15.819 3.753 -6.636 1.00 0.00 106 PHE A O 5
ATOM 9110 N N . HIS A 1 107 ? -15.118 1.798 -5.770 1.00 0.00 107 HIS A N 5
ATOM 9111 C CA . HIS A 1 107 ? -16.079 0.996 -6.520 1.00 0.00 107 HIS A CA 5
ATOM 9112 C C . HIS A 1 107 ? -17.488 1.174 -5.961 1.00 0.00 107 HIS A C 5
ATOM 9113 O O . HIS A 1 107 ? -18.398 1.602 -6.669 1.00 0.00 107 HIS A O 5
ATOM 9128 N N . ASN A 1 108 ? -17.660 0.841 -4.686 1.00 0.00 108 ASN A N 5
ATOM 9129 C CA . ASN A 1 108 ? -18.958 0.962 -4.032 1.00 0.00 108 ASN A CA 5
ATOM 9130 C C . ASN A 1 108 ? -19.398 2.422 -3.965 1.00 0.00 108 ASN A C 5
ATOM 9131 O O . ASN A 1 108 ? -20.548 2.719 -3.642 1.00 0.00 108 ASN A O 5
ATOM 9142 N N . SER A 1 109 ? -18.475 3.327 -4.272 1.00 0.00 109 SER A N 5
ATOM 9143 C CA . SER A 1 109 ? -18.767 4.756 -4.244 1.00 0.00 109 SER A CA 5
ATOM 9144 C C . SER A 1 109 ? -20.197 5.028 -4.701 1.00 0.00 109 SER A C 5
ATOM 9145 O O . SER A 1 109 ? -20.514 4.989 -5.890 1.00 0.00 109 SER A O 5
ATOM 9153 N N . PRO A 1 110 ? -21.083 5.309 -3.733 1.00 0.00 110 PRO A N 5
ATOM 9154 C CA . PRO A 1 110 ? -22.494 5.594 -4.011 1.00 0.00 110 PRO A CA 5
ATOM 9155 C C . PRO A 1 110 ? -22.688 6.932 -4.714 1.00 0.00 110 PRO A C 5
ATOM 9156 O O . PRO A 1 110 ? -21.773 7.750 -4.808 1.00 0.00 110 PRO A O 5
ATOM 9167 N N . PRO A 1 111 ? -23.909 7.164 -5.220 1.00 0.00 111 PRO A N 5
ATOM 9168 C CA . PRO A 1 111 ? -24.252 8.404 -5.923 1.00 0.00 111 PRO A CA 5
ATOM 9169 C C . PRO A 1 111 ? -24.304 9.606 -4.986 1.00 0.00 111 PRO A C 5
ATOM 9170 O O . PRO A 1 111 ? -23.989 9.496 -3.802 1.00 0.00 111 PRO A O 5
ATOM 9181 N N . ALA A 1 112 ? -24.705 10.753 -5.525 1.00 0.00 112 ALA A N 5
ATOM 9182 C CA . ALA A 1 112 ? -24.801 11.975 -4.736 1.00 0.00 112 ALA A CA 5
ATOM 9183 C C . ALA A 1 112 ? -25.487 11.713 -3.400 1.00 0.00 112 ALA A C 5
ATOM 9184 O O . ALA A 1 112 ? -26.427 10.924 -3.301 1.00 0.00 112 ALA A O 5
ATOM 9191 N N . PRO A 1 113 ? -25.007 12.389 -2.345 1.00 0.00 113 PRO A N 5
ATOM 9192 C CA . PRO A 1 113 ? -25.560 12.245 -0.995 1.00 0.00 113 PRO A CA 5
ATOM 9193 C C . PRO A 1 113 ? -26.954 12.849 -0.872 1.00 0.00 113 PRO A C 5
ATOM 9194 O O . PRO A 1 113 ? -27.563 13.237 -1.869 1.00 0.00 113 PRO A O 5
ATOM 9205 N N . SER A 1 114 ? -27.454 12.928 0.358 1.00 0.00 114 SER A N 5
ATOM 9206 C CA . SER A 1 114 ? -28.779 13.482 0.610 1.00 0.00 114 SER A CA 5
ATOM 9207 C C . SER A 1 114 ? -28.935 13.868 2.078 1.00 0.00 114 SER A C 5
ATOM 9208 O O . SER A 1 114 ? -28.550 13.117 2.973 1.00 0.00 114 SER A O 5
ATOM 9216 N N . GLY A 1 115 ? -29.503 15.046 2.317 1.00 0.00 115 GLY A N 5
ATOM 9217 C CA . GLY A 1 115 ? -29.701 15.513 3.677 1.00 0.00 115 GLY A CA 5
ATOM 9218 C C . GLY A 1 115 ? -30.069 16.982 3.738 1.00 0.00 115 GLY A C 5
ATOM 9219 O O . GLY A 1 115 ? -29.207 17.857 3.821 1.00 0.00 115 GLY A O 5
ATOM 9223 N N . PRO A 1 116 ? -31.378 17.270 3.695 1.00 0.00 116 PRO A N 5
ATOM 9224 C CA . PRO A 1 116 ? -31.888 18.644 3.744 1.00 0.00 116 PRO A CA 5
ATOM 9225 C C . PRO A 1 116 ? -31.691 19.287 5.112 1.00 0.00 116 PRO A C 5
ATOM 9226 O O . PRO A 1 116 ? -32.074 18.721 6.136 1.00 0.00 116 PRO A O 5
ATOM 9237 N N . SER A 1 117 ? -31.092 20.474 5.123 1.00 0.00 117 SER A N 5
ATOM 9238 C CA . SER A 1 117 ? -30.842 21.193 6.366 1.00 0.00 117 SER A CA 5
ATOM 9239 C C . SER A 1 117 ? -31.714 22.441 6.458 1.00 0.00 117 SER A C 5
ATOM 9240 O O . SER A 1 117 ? -32.325 22.711 7.492 1.00 0.00 117 SER A O 5
ATOM 9248 N N . SER A 1 118 ? -31.767 23.199 5.367 1.00 0.00 118 SER A N 5
ATOM 9249 C CA . SER A 1 118 ? -32.562 24.421 5.324 1.00 0.00 118 SER A CA 5
ATOM 9250 C C . SER A 1 118 ? -33.463 24.440 4.093 1.00 0.00 118 SER A C 5
ATOM 9251 O O . SER A 1 118 ? -33.003 24.241 2.970 1.00 0.00 118 SER A O 5
ATOM 9259 N N . GLY A 1 119 ? -34.752 24.681 4.315 1.00 0.00 119 GLY A N 5
ATOM 9260 C CA . GLY A 1 119 ? -35.699 24.721 3.216 1.00 0.00 119 GLY A CA 5
ATOM 9261 C C . GLY A 1 119 ? -36.658 25.891 3.320 1.00 0.00 119 GLY A C 5
ATOM 9262 O O . GLY A 1 119 ? -37.432 25.985 4.272 1.00 0.00 119 GLY A O 5
ATOM 9266 N N . GLY A 1 1 ? 2.056 13.570 21.455 1.00 0.00 1 GLY A N 6
ATOM 9267 C CA . GLY A 1 1 ? 1.577 14.913 21.726 1.00 0.00 1 GLY A CA 6
ATOM 9268 C C . GLY A 1 1 ? 0.145 15.120 21.274 1.00 0.00 1 GLY A C 6
ATOM 9269 O O . GLY A 1 1 ? -0.739 14.330 21.607 1.00 0.00 1 GLY A O 6
ATOM 9273 N N . SER A 1 2 ? -0.086 16.187 20.515 1.00 0.00 2 SER A N 6
ATOM 9274 C CA . SER A 1 2 ? -1.422 16.499 20.022 1.00 0.00 2 SER A CA 6
ATOM 9275 C C . SER A 1 2 ? -2.160 15.228 19.610 1.00 0.00 2 SER A C 6
ATOM 9276 O O . SER A 1 2 ? -1.791 14.570 18.638 1.00 0.00 2 SER A O 6
ATOM 9284 N N . SER A 1 3 ? -3.206 14.890 20.358 1.00 0.00 3 SER A N 6
ATOM 9285 C CA . SER A 1 3 ? -3.994 13.697 20.075 1.00 0.00 3 SER A CA 6
ATOM 9286 C C . SER A 1 3 ? -5.421 14.069 19.682 1.00 0.00 3 SER A C 6
ATOM 9287 O O . SER A 1 3 ? -6.302 14.179 20.532 1.00 0.00 3 SER A O 6
ATOM 9295 N N . GLY A 1 4 ? -5.639 14.262 18.384 1.00 0.00 4 GLY A N 6
ATOM 9296 C CA . GLY A 1 4 ? -6.959 14.620 17.899 1.00 0.00 4 GLY A CA 6
ATOM 9297 C C . GLY A 1 4 ? -7.604 13.506 17.099 1.00 0.00 4 GLY A C 6
ATOM 9298 O O . GLY A 1 4 ? -7.187 13.216 15.978 1.00 0.00 4 GLY A O 6
ATOM 9302 N N . SER A 1 5 ? -8.625 12.879 17.676 1.00 0.00 5 SER A N 6
ATOM 9303 C CA . SER A 1 5 ? -9.326 11.787 17.011 1.00 0.00 5 SER A CA 6
ATOM 9304 C C . SER A 1 5 ? -9.938 12.256 15.694 1.00 0.00 5 SER A C 6
ATOM 9305 O O . SER A 1 5 ? -11.076 12.724 15.658 1.00 0.00 5 SER A O 6
ATOM 9313 N N . SER A 1 6 ? -9.174 12.127 14.614 1.00 0.00 6 SER A N 6
ATOM 9314 C CA . SER A 1 6 ? -9.638 12.540 13.295 1.00 0.00 6 SER A CA 6
ATOM 9315 C C . SER A 1 6 ? -9.180 11.555 12.224 1.00 0.00 6 SER A C 6
ATOM 9316 O O . SER A 1 6 ? -8.348 10.685 12.480 1.00 0.00 6 SER A O 6
ATOM 9324 N N . GLY A 1 7 ? -9.731 11.698 11.023 1.00 0.00 7 GLY A N 6
ATOM 9325 C CA . GLY A 1 7 ? -9.369 10.814 9.930 1.00 0.00 7 GLY A CA 6
ATOM 9326 C C . GLY A 1 7 ? -7.896 10.456 9.939 1.00 0.00 7 GLY A C 6
ATOM 9327 O O . GLY A 1 7 ? -7.056 11.240 9.496 1.00 0.00 7 GLY A O 6
ATOM 9331 N N . LYS A 1 8 ? -7.580 9.269 10.445 1.00 0.00 8 LYS A N 6
ATOM 9332 C CA . LYS A 1 8 ? -6.198 8.808 10.510 1.00 0.00 8 LYS A CA 6
ATOM 9333 C C . LYS A 1 8 ? -5.740 8.270 9.158 1.00 0.00 8 LYS A C 6
ATOM 9334 O O . LYS A 1 8 ? -6.235 7.247 8.685 1.00 0.00 8 LYS A O 6
ATOM 9353 N N . LYS A 1 9 ? -4.789 8.964 8.542 1.00 0.00 9 LYS A N 6
ATOM 9354 C CA . LYS A 1 9 ? -4.261 8.556 7.246 1.00 0.00 9 LYS A CA 6
ATOM 9355 C C . LYS A 1 9 ? -3.603 7.182 7.335 1.00 0.00 9 LYS A C 6
ATOM 9356 O O . LYS A 1 9 ? -3.063 6.808 8.376 1.00 0.00 9 LYS A O 6
ATOM 9375 N N . LEU A 1 10 ? -3.652 6.436 6.237 1.00 0.00 10 LEU A N 6
ATOM 9376 C CA . LEU A 1 10 ? -3.059 5.104 6.190 1.00 0.00 10 LEU A CA 6
ATOM 9377 C C . LEU A 1 10 ? -1.585 5.177 5.805 1.00 0.00 10 LEU A C 6
ATOM 9378 O O . LEU A 1 10 ? -1.247 5.377 4.638 1.00 0.00 10 LEU A O 6
ATOM 9394 N N . CYS A 1 11 ? -0.712 5.013 6.793 1.00 0.00 11 CYS A N 6
ATOM 9395 C CA . CYS A 1 11 ? 0.727 5.058 6.557 1.00 0.00 11 CYS A CA 6
ATOM 9396 C C . CYS A 1 11 ? 1.449 4.013 7.400 1.00 0.00 11 CYS A C 6
ATOM 9397 O O . CYS A 1 11 ? 0.890 3.477 8.357 1.00 0.00 11 CYS A O 6
ATOM 9405 N N . GLY A 1 12 ? 2.695 3.725 7.037 1.00 0.00 12 GLY A N 6
ATOM 9406 C CA . GLY A 1 12 ? 3.473 2.743 7.769 1.00 0.00 12 GLY A CA 6
ATOM 9407 C C . GLY A 1 12 ? 4.723 2.320 7.023 1.00 0.00 12 GLY A C 6
ATOM 9408 O O . GLY A 1 12 ? 4.800 2.452 5.801 1.00 0.00 12 GLY A O 6
ATOM 9412 N N . TYR A 1 13 ? 5.706 1.813 7.758 1.00 0.00 13 TYR A N 6
ATOM 9413 C CA . TYR A 1 13 ? 6.961 1.373 7.159 1.00 0.00 13 TYR A CA 6
ATOM 9414 C C . TYR A 1 13 ? 6.859 -0.072 6.680 1.00 0.00 13 TYR A C 6
ATOM 9415 O O . TYR A 1 13 ? 6.142 -0.884 7.266 1.00 0.00 13 TYR A O 6
ATOM 9433 N N . LEU A 1 14 ? 7.583 -0.386 5.611 1.00 0.00 14 LEU A N 6
ATOM 9434 C CA . LEU A 1 14 ? 7.576 -1.734 5.052 1.00 0.00 14 LEU A CA 6
ATOM 9435 C C . LEU A 1 14 ? 8.933 -2.078 4.446 1.00 0.00 14 LEU A C 6
ATOM 9436 O O . LEU A 1 14 ? 9.834 -1.241 4.399 1.00 0.00 14 LEU A O 6
ATOM 9452 N N . SER A 1 15 ? 9.070 -3.316 3.981 1.00 0.00 15 SER A N 6
ATOM 9453 C CA . SER A 1 15 ? 10.317 -3.772 3.378 1.00 0.00 15 SER A CA 6
ATOM 9454 C C . SER A 1 15 ? 10.069 -4.353 1.990 1.00 0.00 15 SER A C 6
ATOM 9455 O O . SER A 1 15 ? 9.298 -5.298 1.828 1.00 0.00 15 SER A O 6
ATOM 9463 N N . LYS A 1 16 ? 10.730 -3.780 0.989 1.00 0.00 16 LYS A N 6
ATOM 9464 C CA . LYS A 1 16 ? 10.584 -4.239 -0.387 1.00 0.00 16 LYS A CA 6
ATOM 9465 C C . LYS A 1 16 ? 11.627 -5.301 -0.720 1.00 0.00 16 LYS A C 6
ATOM 9466 O O . LYS A 1 16 ? 12.818 -5.117 -0.464 1.00 0.00 16 LYS A O 6
ATOM 9485 N N . PHE A 1 17 ? 11.174 -6.411 -1.293 1.00 0.00 17 PHE A N 6
ATOM 9486 C CA . PHE A 1 17 ? 12.069 -7.501 -1.661 1.00 0.00 17 PHE A CA 6
ATOM 9487 C C . PHE A 1 17 ? 12.474 -7.401 -3.129 1.00 0.00 17 PHE A C 6
ATOM 9488 O O . PHE A 1 17 ? 11.681 -7.691 -4.024 1.00 0.00 17 PHE A O 6
ATOM 9505 N N . GLY A 1 18 ? 13.714 -6.986 -3.368 1.00 0.00 18 GLY A N 6
ATOM 9506 C CA . GLY A 1 18 ? 14.203 -6.854 -4.728 1.00 0.00 18 GLY A CA 6
ATOM 9507 C C . GLY A 1 18 ? 13.265 -6.048 -5.605 1.00 0.00 18 GLY A C 6
ATOM 9508 O O . GLY A 1 18 ? 12.456 -6.610 -6.342 1.00 0.00 18 GLY A O 6
ATOM 9512 N N . GLY A 1 19 ? 13.373 -4.725 -5.525 1.00 0.00 19 GLY A N 6
ATOM 9513 C CA . GLY A 1 19 ? 12.520 -3.861 -6.321 1.00 0.00 19 GLY A CA 6
ATOM 9514 C C . GLY A 1 19 ? 13.312 -2.957 -7.245 1.00 0.00 19 GLY A C 6
ATOM 9515 O O . GLY A 1 19 ? 13.251 -3.098 -8.466 1.00 0.00 19 GLY A O 6
ATOM 9519 N N . LYS A 1 20 ? 14.057 -2.024 -6.661 1.00 0.00 20 LYS A N 6
ATOM 9520 C CA . LYS A 1 20 ? 14.865 -1.092 -7.439 1.00 0.00 20 LYS A CA 6
ATOM 9521 C C . LYS A 1 20 ? 16.114 -1.778 -7.983 1.00 0.00 20 LYS A C 6
ATOM 9522 O O . LYS A 1 20 ? 16.324 -1.838 -9.193 1.00 0.00 20 LYS A O 6
ATOM 9541 N N . GLY A 1 21 ? 16.942 -2.294 -7.078 1.00 0.00 21 GLY A N 6
ATOM 9542 C CA . GLY A 1 21 ? 18.159 -2.969 -7.487 1.00 0.00 21 GLY A CA 6
ATOM 9543 C C . GLY A 1 21 ? 17.894 -4.347 -8.059 1.00 0.00 21 GLY A C 6
ATOM 9544 O O . GLY A 1 21 ? 16.854 -4.956 -7.810 1.00 0.00 21 GLY A O 6
ATOM 9548 N N . PRO A 1 22 ? 18.851 -4.859 -8.848 1.00 0.00 22 PRO A N 6
ATOM 9549 C CA . PRO A 1 22 ? 18.738 -6.179 -9.475 1.00 0.00 22 PRO A CA 6
ATOM 9550 C C . PRO A 1 22 ? 18.832 -7.313 -8.460 1.00 0.00 22 PRO A C 6
ATOM 9551 O O . PRO A 1 22 ? 18.263 -8.386 -8.660 1.00 0.00 22 PRO A O 6
ATOM 9562 N N . ILE A 1 23 ? 19.552 -7.067 -7.371 1.00 0.00 23 ILE A N 6
ATOM 9563 C CA . ILE A 1 23 ? 19.719 -8.068 -6.324 1.00 0.00 23 ILE A CA 6
ATOM 9564 C C . ILE A 1 23 ? 18.414 -8.295 -5.569 1.00 0.00 23 ILE A C 6
ATOM 9565 O O . ILE A 1 23 ? 17.521 -7.448 -5.583 1.00 0.00 23 ILE A O 6
ATOM 9581 N N . ARG A 1 24 ? 18.311 -9.444 -4.908 1.00 0.00 24 ARG A N 6
ATOM 9582 C CA . ARG A 1 24 ? 17.116 -9.783 -4.146 1.00 0.00 24 ARG A CA 6
ATOM 9583 C C . ARG A 1 24 ? 17.365 -9.633 -2.648 1.00 0.00 24 ARG A C 6
ATOM 9584 O O . ARG A 1 24 ? 18.256 -10.272 -2.089 1.00 0.00 24 ARG A O 6
ATOM 9605 N N . GLY A 1 25 ? 16.572 -8.783 -2.003 1.00 0.00 25 GLY A N 6
ATOM 9606 C CA . GLY A 1 25 ? 16.723 -8.564 -0.576 1.00 0.00 25 GLY A CA 6
ATOM 9607 C C . GLY A 1 25 ? 15.741 -7.541 -0.040 1.00 0.00 25 GLY A C 6
ATOM 9608 O O . GLY A 1 25 ? 15.303 -6.650 -0.768 1.00 0.00 25 GLY A O 6
ATOM 9612 N N . TRP A 1 26 ? 15.395 -7.669 1.236 1.00 0.00 26 TRP A N 6
ATOM 9613 C CA . TRP A 1 26 ? 14.457 -6.749 1.869 1.00 0.00 26 TRP A CA 6
ATOM 9614 C C . TRP A 1 26 ? 15.136 -5.425 2.205 1.00 0.00 26 TRP A C 6
ATOM 9615 O O . TRP A 1 26 ? 16.268 -5.402 2.688 1.00 0.00 26 TRP A O 6
ATOM 9636 N N . LYS A 1 27 ? 14.437 -4.325 1.947 1.00 0.00 27 LYS A N 6
ATOM 9637 C CA . LYS A 1 27 ? 14.972 -2.997 2.224 1.00 0.00 27 LYS A CA 6
ATOM 9638 C C . LYS A 1 27 ? 13.942 -2.136 2.949 1.00 0.00 27 LYS A C 6
ATOM 9639 O O . LYS A 1 27 ? 12.815 -1.974 2.481 1.00 0.00 27 LYS A O 6
ATOM 9658 N N . SER A 1 28 ? 14.337 -1.585 4.092 1.00 0.00 28 SER A N 6
ATOM 9659 C CA . SER A 1 28 ? 13.447 -0.742 4.881 1.00 0.00 28 SER A CA 6
ATOM 9660 C C . SER A 1 28 ? 13.073 0.523 4.114 1.00 0.00 28 SER A C 6
ATOM 9661 O O . SER A 1 28 ? 13.938 1.323 3.756 1.00 0.00 28 SER A O 6
ATOM 9669 N N . ARG A 1 29 ? 11.779 0.696 3.866 1.00 0.00 29 ARG A N 6
ATOM 9670 C CA . ARG A 1 29 ? 11.290 1.862 3.140 1.00 0.00 29 ARG A CA 6
ATOM 9671 C C . ARG A 1 29 ? 10.019 2.409 3.784 1.00 0.00 29 ARG A C 6
ATOM 9672 O O . ARG A 1 29 ? 9.266 1.671 4.418 1.00 0.00 29 ARG A O 6
ATOM 9693 N N . TRP A 1 30 ? 9.789 3.706 3.615 1.00 0.00 30 TRP A N 6
ATOM 9694 C CA . TRP A 1 30 ? 8.609 4.352 4.180 1.00 0.00 30 TRP A CA 6
ATOM 9695 C C . TRP A 1 30 ? 7.469 4.386 3.168 1.00 0.00 30 TRP A C 6
ATOM 9696 O O . TRP A 1 30 ? 7.543 5.086 2.159 1.00 0.00 30 TRP A O 6
ATOM 9717 N N . PHE A 1 31 ? 6.416 3.625 3.445 1.00 0.00 31 PHE A N 6
ATOM 9718 C CA . PHE A 1 31 ? 5.260 3.567 2.557 1.00 0.00 31 PHE A CA 6
ATOM 9719 C C . PHE A 1 31 ? 4.097 4.374 3.126 1.00 0.00 31 PHE A C 6
ATOM 9720 O O . PHE A 1 31 ? 3.765 4.260 4.306 1.00 0.00 31 PHE A O 6
ATOM 9737 N N . PHE A 1 32 ? 3.481 5.191 2.278 1.00 0.00 32 PHE A N 6
ATOM 9738 C CA . PHE A 1 32 ? 2.355 6.019 2.695 1.00 0.00 32 PHE A CA 6
ATOM 9739 C C . PHE A 1 32 ? 1.332 6.153 1.571 1.00 0.00 32 PHE A C 6
ATOM 9740 O O . PHE A 1 32 ? 1.687 6.429 0.424 1.00 0.00 32 PHE A O 6
ATOM 9757 N N . TYR A 1 33 ? 0.063 5.956 1.908 1.00 0.00 33 TYR A N 6
ATOM 9758 C CA . TYR A 1 33 ? -1.012 6.052 0.927 1.00 0.00 33 TYR A CA 6
ATOM 9759 C C . TYR A 1 33 ? -1.416 7.505 0.702 1.00 0.00 33 TYR A C 6
ATOM 9760 O O . TYR A 1 33 ? -1.394 8.318 1.626 1.00 0.00 33 TYR A O 6
ATOM 9778 N N . ASP A 1 34 ? -1.785 7.825 -0.534 1.00 0.00 34 ASP A N 6
ATOM 9779 C CA . ASP A 1 34 ? -2.197 9.180 -0.882 1.00 0.00 34 ASP A CA 6
ATOM 9780 C C . ASP A 1 34 ? -3.646 9.202 -1.358 1.00 0.00 34 ASP A C 6
ATOM 9781 O O . ASP A 1 34 ? -3.998 8.544 -2.336 1.00 0.00 34 ASP A O 6
ATOM 9790 N N . GLU A 1 35 ? -4.482 9.963 -0.658 1.00 0.00 35 GLU A N 6
ATOM 9791 C CA . GLU A 1 35 ? -5.893 10.069 -1.008 1.00 0.00 35 GLU A CA 6
ATOM 9792 C C . GLU A 1 35 ? -6.116 11.167 -2.044 1.00 0.00 35 GLU A C 6
ATOM 9793 O O . GLU A 1 35 ? -7.236 11.378 -2.509 1.00 0.00 35 GLU A O 6
ATOM 9805 N N . ARG A 1 36 ? -5.041 11.862 -2.401 1.00 0.00 36 ARG A N 6
ATOM 9806 C CA . ARG A 1 36 ? -5.118 12.939 -3.380 1.00 0.00 36 ARG A CA 6
ATOM 9807 C C . ARG A 1 36 ? -5.198 12.380 -4.798 1.00 0.00 36 ARG A C 6
ATOM 9808 O O . ARG A 1 36 ? -6.028 12.808 -5.600 1.00 0.00 36 ARG A O 6
ATOM 9829 N N . LYS A 1 37 ? -4.328 11.422 -5.100 1.00 0.00 37 LYS A N 6
ATOM 9830 C CA . LYS A 1 37 ? -4.299 10.803 -6.420 1.00 0.00 37 LYS A CA 6
ATOM 9831 C C . LYS A 1 37 ? -4.703 9.335 -6.341 1.00 0.00 37 LYS A C 6
ATOM 9832 O O . LYS A 1 37 ? -4.596 8.598 -7.323 1.00 0.00 37 LYS A O 6
ATOM 9851 N N . CYS A 1 38 ? -5.170 8.916 -5.170 1.00 0.00 38 CYS A N 6
ATOM 9852 C CA . CYS A 1 38 ? -5.591 7.535 -4.964 1.00 0.00 38 CYS A CA 6
ATOM 9853 C C . CYS A 1 38 ? -4.473 6.565 -5.330 1.00 0.00 38 CYS A C 6
ATOM 9854 O O . CYS A 1 38 ? -4.688 5.605 -6.069 1.00 0.00 38 CYS A O 6
ATOM 9862 N N . GLN A 1 39 ? -3.278 6.824 -4.808 1.00 0.00 39 GLN A N 6
ATOM 9863 C CA . GLN A 1 39 ? -2.125 5.975 -5.082 1.00 0.00 39 GLN A CA 6
ATOM 9864 C C . GLN A 1 39 ? -1.268 5.800 -3.832 1.00 0.00 39 GLN A C 6
ATOM 9865 O O . GLN A 1 39 ? -1.359 6.588 -2.890 1.00 0.00 39 GLN A O 6
ATOM 9879 N N . LEU A 1 40 ? -0.438 4.763 -3.830 1.00 0.00 40 LEU A N 6
ATOM 9880 C CA . LEU A 1 40 ? 0.435 4.485 -2.695 1.00 0.00 40 LEU A CA 6
ATOM 9881 C C . LEU A 1 40 ? 1.869 4.914 -2.993 1.00 0.00 40 LEU A C 6
ATOM 9882 O O . LEU A 1 40 ? 2.568 4.274 -3.779 1.00 0.00 40 LEU A O 6
ATOM 9898 N N . TYR A 1 41 ? 2.300 5.998 -2.359 1.00 0.00 41 TYR A N 6
ATOM 9899 C CA . TYR A 1 41 ? 3.650 6.513 -2.556 1.00 0.00 41 TYR A CA 6
ATOM 9900 C C . TYR A 1 41 ? 4.562 6.106 -1.403 1.00 0.00 41 TYR A C 6
ATOM 9901 O O . TYR A 1 41 ? 4.135 6.047 -0.249 1.00 0.00 41 TYR A O 6
ATOM 9919 N N . TYR A 1 42 ? 5.820 5.826 -1.723 1.00 0.00 42 TYR A N 6
ATOM 9920 C CA . TYR A 1 42 ? 6.794 5.423 -0.715 1.00 0.00 42 TYR A CA 6
ATOM 9921 C C . TYR A 1 42 ? 8.157 6.048 -0.993 1.00 0.00 42 TYR A C 6
ATOM 9922 O O . TYR A 1 42 ? 8.592 6.131 -2.142 1.00 0.00 42 TYR A O 6
ATOM 9940 N N . SER A 1 43 ? 8.827 6.487 0.068 1.00 0.00 43 SER A N 6
ATOM 9941 C CA . SER A 1 43 ? 10.140 7.109 -0.061 1.00 0.00 43 SER A CA 6
ATOM 9942 C C . SER A 1 43 ? 11.146 6.452 0.880 1.00 0.00 43 SER A C 6
ATOM 9943 O O . SER A 1 43 ? 10.816 5.509 1.599 1.00 0.00 43 SER A O 6
ATOM 9951 N N . ARG A 1 44 ? 12.375 6.959 0.868 1.00 0.00 44 ARG A N 6
ATOM 9952 C CA . ARG A 1 44 ? 13.430 6.422 1.719 1.00 0.00 44 ARG A CA 6
ATOM 9953 C C . ARG A 1 44 ? 13.097 6.626 3.194 1.00 0.00 44 ARG A C 6
ATOM 9954 O O . ARG A 1 44 ? 13.373 5.765 4.030 1.00 0.00 44 ARG A O 6
ATOM 9975 N N . THR A 1 45 ? 12.501 7.773 3.507 1.00 0.00 45 THR A N 6
ATOM 9976 C CA . THR A 1 45 ? 12.131 8.091 4.881 1.00 0.00 45 THR A CA 6
ATOM 9977 C C . THR A 1 45 ? 10.927 9.025 4.923 1.00 0.00 45 THR A C 6
ATOM 9978 O O . THR A 1 45 ? 10.712 9.818 4.007 1.00 0.00 45 THR A O 6
ATOM 9989 N N . ALA A 1 46 ? 10.146 8.927 5.993 1.00 0.00 46 ALA A N 6
ATOM 9990 C CA . ALA A 1 46 ? 8.965 9.765 6.157 1.00 0.00 46 ALA A CA 6
ATOM 9991 C C . ALA A 1 46 ? 9.329 11.245 6.093 1.00 0.00 46 ALA A C 6
ATOM 9992 O O . ALA A 1 46 ? 8.468 12.096 5.870 1.00 0.00 46 ALA A O 6
ATOM 9999 N N . GLN A 1 47 ? 10.609 11.544 6.292 1.00 0.00 47 GLN A N 6
ATOM 10000 C CA . GLN A 1 47 ? 11.085 12.921 6.259 1.00 0.00 47 GLN A CA 6
ATOM 10001 C C . GLN A 1 47 ? 11.189 13.427 4.824 1.00 0.00 47 GLN A C 6
ATOM 10002 O O . GLN A 1 47 ? 11.152 14.632 4.576 1.00 0.00 47 GLN A O 6
ATOM 10016 N N . ASP A 1 48 ? 11.319 12.498 3.883 1.00 0.00 48 ASP A N 6
ATOM 10017 C CA . ASP A 1 48 ? 11.428 12.850 2.472 1.00 0.00 48 ASP A CA 6
ATOM 10018 C C . ASP A 1 48 ? 10.048 13.057 1.855 1.00 0.00 48 ASP A C 6
ATOM 10019 O O . ASP A 1 48 ? 9.244 12.128 1.782 1.00 0.00 48 ASP A O 6
ATOM 10028 N N . ALA A 1 49 ? 9.780 14.282 1.415 1.00 0.00 49 ALA A N 6
ATOM 10029 C CA . ALA A 1 49 ? 8.498 14.611 0.805 1.00 0.00 49 ALA A CA 6
ATOM 10030 C C . ALA A 1 49 ? 8.464 14.191 -0.661 1.00 0.00 49 ALA A C 6
ATOM 10031 O O . ALA A 1 49 ? 7.434 14.304 -1.324 1.00 0.00 49 ALA A O 6
ATOM 10038 N N . ASN A 1 50 ? 9.596 13.705 -1.159 1.00 0.00 50 ASN A N 6
ATOM 10039 C CA . ASN A 1 50 ? 9.695 13.269 -2.547 1.00 0.00 50 ASN A CA 6
ATOM 10040 C C . ASN A 1 50 ? 9.685 11.746 -2.640 1.00 0.00 50 ASN A C 6
ATOM 10041 O O . ASN A 1 50 ? 10.696 11.079 -2.416 1.00 0.00 50 ASN A O 6
ATOM 10052 N N . PRO A 1 51 ? 8.517 11.181 -2.980 1.00 0.00 51 PRO A N 6
ATOM 10053 C CA . PRO A 1 51 ? 8.347 9.731 -3.112 1.00 0.00 51 PRO A CA 6
ATOM 10054 C C . PRO A 1 51 ? 9.083 9.170 -4.324 1.00 0.00 51 PRO A C 6
ATOM 10055 O O . PRO A 1 51 ? 8.942 9.675 -5.438 1.00 0.00 51 PRO A O 6
ATOM 10066 N N . LEU A 1 52 ? 9.869 8.122 -4.100 1.00 0.00 52 LEU A N 6
ATOM 10067 C CA . LEU A 1 52 ? 10.627 7.491 -5.174 1.00 0.00 52 LEU A CA 6
ATOM 10068 C C . LEU A 1 52 ? 9.696 6.963 -6.261 1.00 0.00 52 LEU A C 6
ATOM 10069 O O . LEU A 1 52 ? 9.822 7.325 -7.431 1.00 0.00 52 LEU A O 6
ATOM 10085 N N . ASP A 1 53 ? 8.760 6.107 -5.866 1.00 0.00 53 ASP A N 6
ATOM 10086 C CA . ASP A 1 53 ? 7.805 5.531 -6.805 1.00 0.00 53 ASP A CA 6
ATOM 10087 C C . ASP A 1 53 ? 6.428 5.390 -6.162 1.00 0.00 53 ASP A C 6
ATOM 10088 O O . ASP A 1 53 ? 6.285 5.515 -4.946 1.00 0.00 53 ASP A O 6
ATOM 10097 N N . SER A 1 54 ? 5.420 5.128 -6.987 1.00 0.00 54 SER A N 6
ATOM 10098 C CA . SER A 1 54 ? 4.054 4.974 -6.500 1.00 0.00 54 SER A CA 6
ATOM 10099 C C . SER A 1 54 ? 3.403 3.728 -7.092 1.00 0.00 54 SER A C 6
ATOM 10100 O O . SER A 1 54 ? 3.846 3.212 -8.119 1.00 0.00 54 SER A O 6
ATOM 10108 N N . ILE A 1 55 ? 2.349 3.251 -6.438 1.00 0.00 55 ILE A N 6
ATOM 10109 C CA . ILE A 1 55 ? 1.636 2.066 -6.900 1.00 0.00 55 ILE A CA 6
ATOM 10110 C C . ILE A 1 55 ? 0.134 2.320 -6.965 1.00 0.00 55 ILE A C 6
ATOM 10111 O O . ILE A 1 55 ? -0.483 2.712 -5.974 1.00 0.00 55 ILE A O 6
ATOM 10127 N N . ASP A 1 56 ? -0.449 2.091 -8.136 1.00 0.00 56 ASP A N 6
ATOM 10128 C CA . ASP A 1 56 ? -1.881 2.291 -8.330 1.00 0.00 56 ASP A CA 6
ATOM 10129 C C . ASP A 1 56 ? -2.678 1.143 -7.719 1.00 0.00 56 ASP A C 6
ATOM 10130 O O . ASP A 1 56 ? -2.787 0.066 -8.308 1.00 0.00 56 ASP A O 6
ATOM 10139 N N . LEU A 1 57 ? -3.232 1.378 -6.535 1.00 0.00 57 LEU A N 6
ATOM 10140 C CA . LEU A 1 57 ? -4.019 0.363 -5.843 1.00 0.00 57 LEU A CA 6
ATOM 10141 C C . LEU A 1 57 ? -5.408 0.238 -6.459 1.00 0.00 57 LEU A C 6
ATOM 10142 O O . LEU A 1 57 ? -6.136 -0.716 -6.184 1.00 0.00 57 LEU A O 6
ATOM 10158 N N . SER A 1 58 ? -5.769 1.206 -7.295 1.00 0.00 58 SER A N 6
ATOM 10159 C CA . SER A 1 58 ? -7.072 1.205 -7.950 1.00 0.00 58 SER A CA 6
ATOM 10160 C C . SER A 1 58 ? -7.353 -0.147 -8.599 1.00 0.00 58 SER A C 6
ATOM 10161 O O . SER A 1 58 ? -8.488 -0.622 -8.606 1.00 0.00 58 SER A O 6
ATOM 10169 N N . SER A 1 59 ? -6.308 -0.762 -9.146 1.00 0.00 59 SER A N 6
ATOM 10170 C CA . SER A 1 59 ? -6.441 -2.058 -9.802 1.00 0.00 59 SER A CA 6
ATOM 10171 C C . SER A 1 59 ? -5.363 -3.024 -9.320 1.00 0.00 59 SER A C 6
ATOM 10172 O O . SER A 1 59 ? -4.770 -3.754 -10.113 1.00 0.00 59 SER A O 6
ATOM 10180 N N . ALA A 1 60 ? -5.116 -3.021 -8.014 1.00 0.00 60 ALA A N 6
ATOM 10181 C CA . ALA A 1 60 ? -4.111 -3.897 -7.425 1.00 0.00 60 ALA A CA 6
ATOM 10182 C C . ALA A 1 60 ? -4.744 -4.871 -6.436 1.00 0.00 60 ALA A C 6
ATOM 10183 O O . ALA A 1 60 ? -5.678 -4.519 -5.716 1.00 0.00 60 ALA A O 6
ATOM 10190 N N . VAL A 1 61 ? -4.229 -6.096 -6.408 1.00 0.00 61 VAL A N 6
ATOM 10191 C CA . VAL A 1 61 ? -4.744 -7.120 -5.507 1.00 0.00 61 VAL A CA 6
ATOM 10192 C C . VAL A 1 61 ? -3.684 -7.548 -4.498 1.00 0.00 61 VAL A C 6
ATOM 10193 O O . VAL A 1 61 ? -2.613 -8.026 -4.872 1.00 0.00 61 VAL A O 6
ATOM 10206 N N . PHE A 1 62 ? -3.990 -7.373 -3.217 1.00 0.00 62 PHE A N 6
ATOM 10207 C CA . PHE A 1 62 ? -3.063 -7.741 -2.153 1.00 0.00 62 PHE A CA 6
ATOM 10208 C C . PHE A 1 62 ? -3.208 -9.215 -1.790 1.00 0.00 62 PHE A C 6
ATOM 10209 O O . PHE A 1 62 ? -4.314 -9.700 -1.546 1.00 0.00 62 PHE A O 6
ATOM 10226 N N . ASP A 1 63 ? -2.085 -9.924 -1.757 1.00 0.00 63 ASP A N 6
ATOM 10227 C CA . ASP A 1 63 ? -2.086 -11.344 -1.424 1.00 0.00 63 ASP A CA 6
ATOM 10228 C C . ASP A 1 63 ? -1.100 -11.638 -0.298 1.00 0.00 63 ASP A C 6
ATOM 10229 O O . ASP A 1 63 ? -0.200 -10.843 -0.024 1.00 0.00 63 ASP A O 6
ATOM 10238 N N . CYS A 1 64 ? -1.275 -12.784 0.351 1.00 0.00 64 CYS A N 6
ATOM 10239 C CA . CYS A 1 64 ? -0.402 -13.183 1.449 1.00 0.00 64 CYS A CA 6
ATOM 10240 C C . CYS A 1 64 ? 0.503 -14.338 1.032 1.00 0.00 64 CYS A C 6
ATOM 10241 O O . CYS A 1 64 ? 0.063 -15.276 0.367 1.00 0.00 64 CYS A O 6
ATOM 10249 N N . LYS A 1 65 ? 1.770 -14.261 1.425 1.00 0.00 65 LYS A N 6
ATOM 10250 C CA . LYS A 1 65 ? 2.738 -15.299 1.093 1.00 0.00 65 LYS A CA 6
ATOM 10251 C C . LYS A 1 65 ? 2.437 -16.588 1.851 1.00 0.00 65 LYS A C 6
ATOM 10252 O O . LYS A 1 65 ? 1.541 -16.628 2.694 1.00 0.00 65 LYS A O 6
ATOM 10271 N N . ALA A 1 66 ? 3.191 -17.639 1.547 1.00 0.00 66 ALA A N 6
ATOM 10272 C CA . ALA A 1 66 ? 3.006 -18.927 2.203 1.00 0.00 66 ALA A CA 6
ATOM 10273 C C . ALA A 1 66 ? 3.498 -18.884 3.646 1.00 0.00 66 ALA A C 6
ATOM 10274 O O . ALA A 1 66 ? 2.954 -19.562 4.517 1.00 0.00 66 ALA A O 6
ATOM 10281 N N . ASP A 1 67 ? 4.530 -18.084 3.891 1.00 0.00 67 ASP A N 6
ATOM 10282 C CA . ASP A 1 67 ? 5.095 -17.953 5.229 1.00 0.00 67 ASP A CA 6
ATOM 10283 C C . ASP A 1 67 ? 4.529 -16.727 5.939 1.00 0.00 67 ASP A C 6
ATOM 10284 O O . ASP A 1 67 ? 5.205 -16.105 6.758 1.00 0.00 67 ASP A O 6
ATOM 10293 N N . ALA A 1 68 ? 3.284 -16.387 5.620 1.00 0.00 68 ALA A N 6
ATOM 10294 C CA . ALA A 1 68 ? 2.627 -15.237 6.228 1.00 0.00 68 ALA A CA 6
ATOM 10295 C C . ALA A 1 68 ? 2.745 -15.277 7.748 1.00 0.00 68 ALA A C 6
ATOM 10296 O O . ALA A 1 68 ? 2.588 -14.258 8.419 1.00 0.00 68 ALA A O 6
ATOM 10303 N N . GLU A 1 69 ? 3.022 -16.462 8.284 1.00 0.00 69 GLU A N 6
ATOM 10304 C CA . GLU A 1 69 ? 3.159 -16.635 9.726 1.00 0.00 69 GLU A CA 6
ATOM 10305 C C . GLU A 1 69 ? 4.017 -15.526 10.327 1.00 0.00 69 GLU A C 6
ATOM 10306 O O . GLU A 1 69 ? 3.891 -15.201 11.507 1.00 0.00 69 GLU A O 6
ATOM 10318 N N . GLU A 1 70 ? 4.890 -14.950 9.506 1.00 0.00 70 GLU A N 6
ATOM 10319 C CA . GLU A 1 70 ? 5.770 -13.879 9.958 1.00 0.00 70 GLU A CA 6
ATOM 10320 C C . GLU A 1 70 ? 5.150 -12.512 9.682 1.00 0.00 70 GLU A C 6
ATOM 10321 O O . GLU A 1 70 ? 5.305 -11.578 10.468 1.00 0.00 70 GLU A O 6
ATOM 10333 N N . GLY A 1 71 ? 4.447 -12.403 8.559 1.00 0.00 71 GLY A N 6
ATOM 10334 C CA . GLY A 1 71 ? 3.814 -11.148 8.198 1.00 0.00 71 GLY A CA 6
ATOM 10335 C C . GLY A 1 71 ? 4.308 -10.610 6.870 1.00 0.00 71 GLY A C 6
ATOM 10336 O O . GLY A 1 71 ? 4.868 -9.515 6.806 1.00 0.00 71 GLY A O 6
ATOM 10340 N N . ILE A 1 72 ? 4.103 -11.381 5.808 1.00 0.00 72 ILE A N 6
ATOM 10341 C CA . ILE A 1 72 ? 4.532 -10.975 4.475 1.00 0.00 72 ILE A CA 6
ATOM 10342 C C . ILE A 1 72 ? 3.372 -11.016 3.487 1.00 0.00 72 ILE A C 6
ATOM 10343 O O . ILE A 1 72 ? 2.507 -11.889 3.564 1.00 0.00 72 ILE A O 6
ATOM 10359 N N . PHE A 1 73 ? 3.359 -10.066 2.558 1.00 0.00 73 PHE A N 6
ATOM 10360 C CA . PHE A 1 73 ? 2.305 -9.993 1.553 1.00 0.00 73 PHE A CA 6
ATOM 10361 C C . PHE A 1 73 ? 2.876 -9.602 0.193 1.00 0.00 73 PHE A C 6
ATOM 10362 O O . PHE A 1 73 ? 4.078 -9.380 0.055 1.00 0.00 73 PHE A O 6
ATOM 10379 N N . GLU A 1 74 ? 2.004 -9.521 -0.807 1.00 0.00 74 GLU A N 6
ATOM 10380 C CA . GLU A 1 74 ? 2.422 -9.159 -2.156 1.00 0.00 74 GLU A CA 6
ATOM 10381 C C . GLU A 1 74 ? 1.282 -8.486 -2.916 1.00 0.00 74 GLU A C 6
ATOM 10382 O O . GLU A 1 74 ? 0.167 -9.006 -2.972 1.00 0.00 74 GLU A O 6
ATOM 10394 N N . ILE A 1 75 ? 1.570 -7.327 -3.498 1.00 0.00 75 ILE A N 6
ATOM 10395 C CA . ILE A 1 75 ? 0.571 -6.583 -4.255 1.00 0.00 75 ILE A CA 6
ATOM 10396 C C . ILE A 1 75 ? 0.702 -6.851 -5.750 1.00 0.00 75 ILE A C 6
ATOM 10397 O O . ILE A 1 75 ? 1.665 -6.423 -6.387 1.00 0.00 75 ILE A O 6
ATOM 10413 N N . LYS A 1 76 ? -0.274 -7.560 -6.306 1.00 0.00 76 LYS A N 6
ATOM 10414 C CA . LYS A 1 76 ? -0.272 -7.884 -7.728 1.00 0.00 76 LYS A CA 6
ATOM 10415 C C . LYS A 1 76 ? -0.939 -6.777 -8.539 1.00 0.00 76 LYS A C 6
ATOM 10416 O O . LYS A 1 76 ? -2.110 -6.458 -8.328 1.00 0.00 76 LYS A O 6
ATOM 10435 N N . THR A 1 77 ? -0.188 -6.195 -9.469 1.00 0.00 77 THR A N 6
ATOM 10436 C CA . THR A 1 77 ? -0.706 -5.126 -10.311 1.00 0.00 77 THR A CA 6
ATOM 10437 C C . THR A 1 77 ? -0.429 -5.402 -11.784 1.00 0.00 77 THR A C 6
ATOM 10438 O O . THR A 1 77 ? 0.517 -6.104 -12.141 1.00 0.00 77 THR A O 6
ATOM 10449 N N . PRO A 1 78 ? -1.272 -4.838 -12.662 1.00 0.00 78 PRO A N 6
ATOM 10450 C CA . PRO A 1 78 ? -1.136 -5.009 -14.112 1.00 0.00 78 PRO A CA 6
ATOM 10451 C C . PRO A 1 78 ? 0.085 -4.285 -14.669 1.00 0.00 78 PRO A C 6
ATOM 10452 O O . PRO A 1 78 ? 0.300 -4.255 -15.881 1.00 0.00 78 PRO A O 6
ATOM 10463 N N . SER A 1 79 ? 0.881 -3.705 -13.778 1.00 0.00 79 SER A N 6
ATOM 10464 C CA . SER A 1 79 ? 2.079 -2.978 -14.182 1.00 0.00 79 SER A CA 6
ATOM 10465 C C . SER A 1 79 ? 3.334 -3.652 -13.634 1.00 0.00 79 SER A C 6
ATOM 10466 O O . SER A 1 79 ? 4.293 -3.892 -14.367 1.00 0.00 79 SER A O 6
ATOM 10474 N N . ARG A 1 80 ? 3.318 -3.954 -12.340 1.00 0.00 80 ARG A N 6
ATOM 10475 C CA . ARG A 1 80 ? 4.454 -4.599 -11.692 1.00 0.00 80 ARG A CA 6
ATOM 10476 C C . ARG A 1 80 ? 4.067 -5.126 -10.314 1.00 0.00 80 ARG A C 6
ATOM 10477 O O . ARG A 1 80 ? 3.649 -4.365 -9.441 1.00 0.00 80 ARG A O 6
ATOM 10498 N N . VAL A 1 81 ? 4.208 -6.435 -10.125 1.00 0.00 81 VAL A N 6
ATOM 10499 C CA . VAL A 1 81 ? 3.874 -7.064 -8.854 1.00 0.00 81 VAL A CA 6
ATOM 10500 C C . VAL A 1 81 ? 4.920 -6.747 -7.791 1.00 0.00 81 VAL A C 6
ATOM 10501 O O . VAL A 1 81 ? 6.088 -7.114 -7.926 1.00 0.00 81 VAL A O 6
ATOM 10514 N N . ILE A 1 82 ? 4.493 -6.064 -6.734 1.00 0.00 82 ILE A N 6
ATOM 10515 C CA . ILE A 1 82 ? 5.393 -5.698 -5.648 1.00 0.00 82 ILE A CA 6
ATOM 10516 C C . ILE A 1 82 ? 5.308 -6.701 -4.502 1.00 0.00 82 ILE A C 6
ATOM 10517 O O . ILE A 1 82 ? 4.302 -7.393 -4.341 1.00 0.00 82 ILE A O 6
ATOM 10533 N N . THR A 1 83 ? 6.370 -6.774 -3.706 1.00 0.00 83 THR A N 6
ATOM 10534 C CA . THR A 1 83 ? 6.416 -7.691 -2.575 1.00 0.00 83 THR A CA 6
ATOM 10535 C C . THR A 1 83 ? 6.888 -6.982 -1.310 1.00 0.00 83 THR A C 6
ATOM 10536 O O . THR A 1 83 ? 8.073 -6.682 -1.160 1.00 0.00 83 THR A O 6
ATOM 10547 N N . LEU A 1 84 ? 5.954 -6.718 -0.403 1.00 0.00 84 LEU A N 6
ATOM 10548 C CA . LEU A 1 84 ? 6.275 -6.044 0.850 1.00 0.00 84 LEU A CA 6
ATOM 10549 C C . LEU A 1 84 ? 5.882 -6.904 2.047 1.00 0.00 84 LEU A C 6
ATOM 10550 O O . LEU A 1 84 ? 4.963 -7.719 1.965 1.00 0.00 84 LEU A O 6
ATOM 10566 N N . LYS A 1 85 ? 6.583 -6.715 3.160 1.00 0.00 85 LYS A N 6
ATOM 10567 C CA . LYS A 1 85 ? 6.306 -7.471 4.376 1.00 0.00 85 LYS A CA 6
ATOM 10568 C C . LYS A 1 85 ? 6.080 -6.534 5.559 1.00 0.00 85 LYS A C 6
ATOM 10569 O O . LYS A 1 85 ? 6.774 -5.529 5.708 1.00 0.00 85 LYS A O 6
ATOM 10588 N N . ALA A 1 86 ? 5.105 -6.872 6.397 1.00 0.00 86 ALA A N 6
ATOM 10589 C CA . ALA A 1 86 ? 4.790 -6.063 7.568 1.00 0.00 86 ALA A CA 6
ATOM 10590 C C . ALA A 1 86 ? 5.553 -6.552 8.794 1.00 0.00 86 ALA A C 6
ATOM 10591 O O . ALA A 1 86 ? 6.307 -7.521 8.722 1.00 0.00 86 ALA A O 6
ATOM 10598 N N . ALA A 1 87 ? 5.352 -5.874 9.920 1.00 0.00 87 ALA A N 6
ATOM 10599 C CA . ALA A 1 87 ? 6.020 -6.241 11.162 1.00 0.00 87 ALA A CA 6
ATOM 10600 C C . ALA A 1 87 ? 5.704 -7.682 11.550 1.00 0.00 87 ALA A C 6
ATOM 10601 O O . ALA A 1 87 ? 6.605 -8.511 11.685 1.00 0.00 87 ALA A O 6
ATOM 10608 N N . THR A 1 88 ? 4.420 -7.974 11.730 1.00 0.00 88 THR A N 6
ATOM 10609 C CA . THR A 1 88 ? 3.986 -9.314 12.104 1.00 0.00 88 THR A CA 6
ATOM 10610 C C . THR A 1 88 ? 2.791 -9.759 11.269 1.00 0.00 88 THR A C 6
ATOM 10611 O O . THR A 1 88 ? 2.263 -8.992 10.464 1.00 0.00 88 THR A O 6
ATOM 10622 N N . LYS A 1 89 ? 2.367 -11.002 11.467 1.00 0.00 89 LYS A N 6
ATOM 10623 C CA . LYS A 1 89 ? 1.231 -11.549 10.734 1.00 0.00 89 LYS A CA 6
ATOM 10624 C C . LYS A 1 89 ? 0.021 -10.626 10.836 1.00 0.00 89 LYS A C 6
ATOM 10625 O O . LYS A 1 89 ? -0.784 -10.540 9.910 1.00 0.00 89 LYS A O 6
ATOM 10644 N N . GLN A 1 90 ? -0.098 -9.938 11.967 1.00 0.00 90 GLN A N 6
ATOM 10645 C CA . GLN A 1 90 ? -1.209 -9.021 12.189 1.00 0.00 90 GLN A CA 6
ATOM 10646 C C . GLN A 1 90 ? -0.976 -7.697 11.467 1.00 0.00 90 GLN A C 6
ATOM 10647 O O . GLN A 1 90 ? -1.885 -7.150 10.844 1.00 0.00 90 GLN A O 6
ATOM 10661 N N . ALA A 1 91 ? 0.249 -7.189 11.557 1.00 0.00 91 ALA A N 6
ATOM 10662 C CA . ALA A 1 91 ? 0.603 -5.931 10.911 1.00 0.00 91 ALA A CA 6
ATOM 10663 C C . ALA A 1 91 ? 0.079 -5.882 9.479 1.00 0.00 91 ALA A C 6
ATOM 10664 O O . ALA A 1 91 ? -0.576 -4.919 9.081 1.00 0.00 91 ALA A O 6
ATOM 10671 N N . MET A 1 92 ? 0.372 -6.926 8.711 1.00 0.00 92 MET A N 6
ATOM 10672 C CA . MET A 1 92 ? -0.070 -7.002 7.323 1.00 0.00 92 MET A CA 6
ATOM 10673 C C . MET A 1 92 ? -1.592 -7.045 7.240 1.00 0.00 92 MET A C 6
ATOM 10674 O O . MET A 1 92 ? -2.199 -6.363 6.413 1.00 0.00 92 MET A O 6
ATOM 10688 N N . LEU A 1 93 ? -2.205 -7.851 8.100 1.00 0.00 93 LEU A N 6
ATOM 10689 C CA . LEU A 1 93 ? -3.657 -7.984 8.123 1.00 0.00 93 LEU A CA 6
ATOM 10690 C C . LEU A 1 93 ? -4.329 -6.615 8.142 1.00 0.00 93 LEU A C 6
ATOM 10691 O O . LEU A 1 93 ? -5.403 -6.431 7.569 1.00 0.00 93 LEU A O 6
ATOM 10707 N N . TYR A 1 94 ? -3.689 -5.656 8.802 1.00 0.00 94 TYR A N 6
ATOM 10708 C CA . TYR A 1 94 ? -4.224 -4.303 8.896 1.00 0.00 94 TYR A CA 6
ATOM 10709 C C . TYR A 1 94 ? -4.078 -3.567 7.567 1.00 0.00 94 TYR A C 6
ATOM 10710 O O . TYR A 1 94 ? -4.970 -2.825 7.155 1.00 0.00 94 TYR A O 6
ATOM 10728 N N . TRP A 1 95 ? -2.948 -3.778 6.903 1.00 0.00 95 TRP A N 6
ATOM 10729 C CA . TRP A 1 95 ? -2.684 -3.135 5.620 1.00 0.00 95 TRP A CA 6
ATOM 10730 C C . TRP A 1 95 ? -3.592 -3.698 4.532 1.00 0.00 95 TRP A C 6
ATOM 10731 O O . TRP A 1 95 ? -4.273 -2.950 3.829 1.00 0.00 95 TRP A O 6
ATOM 10752 N N . LEU A 1 96 ? -3.598 -5.020 4.398 1.00 0.00 96 LEU A N 6
ATOM 10753 C CA . LEU A 1 96 ? -4.424 -5.683 3.395 1.00 0.00 96 LEU A CA 6
ATOM 10754 C C . LEU A 1 96 ? -5.884 -5.263 3.527 1.00 0.00 96 LEU A C 6
ATOM 10755 O O . LEU A 1 96 ? -6.556 -5.000 2.530 1.00 0.00 96 LEU A O 6
ATOM 10771 N N . GLN A 1 97 ? -6.367 -5.200 4.763 1.00 0.00 97 GLN A N 6
ATOM 10772 C CA . GLN A 1 97 ? -7.747 -4.810 5.025 1.00 0.00 97 GLN A CA 6
ATOM 10773 C C . GLN A 1 97 ? -7.985 -3.354 4.635 1.00 0.00 97 GLN A C 6
ATOM 10774 O O . GLN A 1 97 ? -8.777 -3.064 3.739 1.00 0.00 97 GLN A O 6
ATOM 10788 N N . GLN A 1 98 ? -7.294 -2.445 5.314 1.00 0.00 98 GLN A N 6
ATOM 10789 C CA . GLN A 1 98 ? -7.431 -1.019 5.038 1.00 0.00 98 GLN A CA 6
ATOM 10790 C C . GLN A 1 98 ? -7.163 -0.721 3.567 1.00 0.00 98 GLN A C 6
ATOM 10791 O O . GLN A 1 98 ? -8.021 -0.182 2.866 1.00 0.00 98 GLN A O 6
ATOM 10805 N N . LEU A 1 99 ? -5.969 -1.075 3.105 1.00 0.00 99 LEU A N 6
ATOM 10806 C CA . LEU A 1 99 ? -5.588 -0.844 1.715 1.00 0.00 99 LEU A CA 6
ATOM 10807 C C . LEU A 1 99 ? -6.795 -0.969 0.792 1.00 0.00 99 LEU A C 6
ATOM 10808 O O . LEU A 1 99 ? -6.938 -0.206 -0.163 1.00 0.00 99 LEU A O 6
ATOM 10824 N N . GLN A 1 100 ? -7.660 -1.935 1.084 1.00 0.00 100 GLN A N 6
ATOM 10825 C CA . GLN A 1 100 ? -8.856 -2.158 0.280 1.00 0.00 100 GLN A CA 6
ATOM 10826 C C . GLN A 1 100 ? -9.851 -1.016 0.456 1.00 0.00 100 GLN A C 6
ATOM 10827 O O . GLN A 1 100 ? -10.358 -0.465 -0.520 1.00 0.00 100 GLN A O 6
ATOM 10841 N N . MET A 1 101 ? -10.127 -0.667 1.709 1.00 0.00 101 MET A N 6
ATOM 10842 C CA . MET A 1 101 ? -11.062 0.410 2.013 1.00 0.00 101 MET A CA 6
ATOM 10843 C C . MET A 1 101 ? -10.948 1.535 0.988 1.00 0.00 101 MET A C 6
ATOM 10844 O O . MET A 1 101 ? -11.943 1.953 0.396 1.00 0.00 101 MET A O 6
ATOM 10858 N N . LYS A 1 102 ? -9.728 2.021 0.783 1.00 0.00 102 LYS A N 6
ATOM 10859 C CA . LYS A 1 102 ? -9.483 3.096 -0.170 1.00 0.00 102 LYS A CA 6
ATOM 10860 C C . LYS A 1 102 ? -9.990 2.719 -1.558 1.00 0.00 102 LYS A C 6
ATOM 10861 O O . LYS A 1 102 ? -10.796 3.437 -2.151 1.00 0.00 102 LYS A O 6
ATOM 10880 N N . ARG A 1 103 ? -9.514 1.589 -2.070 1.00 0.00 103 ARG A N 6
ATOM 10881 C CA . ARG A 1 103 ? -9.920 1.117 -3.388 1.00 0.00 103 ARG A CA 6
ATOM 10882 C C . ARG A 1 103 ? -11.397 0.734 -3.398 1.00 0.00 103 ARG A C 6
ATOM 10883 O O . ARG A 1 103 ? -12.211 1.378 -4.060 1.00 0.00 103 ARG A O 6
ATOM 10904 N N . TRP A 1 104 ? -11.735 -0.317 -2.659 1.00 0.00 104 TRP A N 6
ATOM 10905 C CA . TRP A 1 104 ? -13.114 -0.785 -2.583 1.00 0.00 104 TRP A CA 6
ATOM 10906 C C . TRP A 1 104 ? -14.089 0.388 -2.584 1.00 0.00 104 TRP A C 6
ATOM 10907 O O . TRP A 1 104 ? -15.111 0.355 -3.269 1.00 0.00 104 TRP A O 6
ATOM 10928 N N . GLU A 1 105 ? -13.765 1.422 -1.814 1.00 0.00 105 GLU A N 6
ATOM 10929 C CA . GLU A 1 105 ? -14.614 2.604 -1.728 1.00 0.00 105 GLU A CA 6
ATOM 10930 C C . GLU A 1 105 ? -14.893 3.176 -3.115 1.00 0.00 105 GLU A C 6
ATOM 10931 O O . GLU A 1 105 ? -16.035 3.491 -3.450 1.00 0.00 105 GLU A O 6
ATOM 10943 N N . PHE A 1 106 ? -13.842 3.307 -3.917 1.00 0.00 106 PHE A N 6
ATOM 10944 C CA . PHE A 1 106 ? -13.973 3.842 -5.267 1.00 0.00 106 PHE A CA 6
ATOM 10945 C C . PHE A 1 106 ? -14.983 3.034 -6.077 1.00 0.00 106 PHE A C 6
ATOM 10946 O O . PHE A 1 106 ? -15.829 3.596 -6.773 1.00 0.00 106 PHE A O 6
ATOM 10963 N N . HIS A 1 107 ? -14.888 1.712 -5.980 1.00 0.00 107 HIS A N 6
ATOM 10964 C CA . HIS A 1 107 ? -15.793 0.826 -6.703 1.00 0.00 107 HIS A CA 6
ATOM 10965 C C . HIS A 1 107 ? -17.240 1.068 -6.285 1.00 0.00 107 HIS A C 6
ATOM 10966 O O . HIS A 1 107 ? -18.127 1.197 -7.129 1.00 0.00 107 HIS A O 6
ATOM 10981 N N . ASN A 1 108 ? -17.471 1.129 -4.978 1.00 0.00 108 ASN A N 6
ATOM 10982 C CA . ASN A 1 108 ? -18.811 1.355 -4.448 1.00 0.00 108 ASN A CA 6
ATOM 10983 C C . ASN A 1 108 ? -19.261 2.791 -4.700 1.00 0.00 108 ASN A C 6
ATOM 10984 O O . ASN A 1 108 ? -20.455 3.068 -4.814 1.00 0.00 108 ASN A O 6
ATOM 10995 N N . SER A 1 109 ? -18.296 3.701 -4.787 1.00 0.00 109 SER A N 6
ATOM 10996 C CA . SER A 1 109 ? -18.592 5.109 -5.023 1.00 0.00 109 SER A CA 6
ATOM 10997 C C . SER A 1 109 ? -19.755 5.264 -5.998 1.00 0.00 109 SER A C 6
ATOM 10998 O O . SER A 1 109 ? -19.596 5.163 -7.215 1.00 0.00 109 SER A O 6
ATOM 11006 N N . PRO A 1 110 ? -20.954 5.516 -5.452 1.00 0.00 110 PRO A N 6
ATOM 11007 C CA . PRO A 1 110 ? -22.168 5.691 -6.255 1.00 0.00 110 PRO A CA 6
ATOM 11008 C C . PRO A 1 110 ? -22.151 6.988 -7.057 1.00 0.00 110 PRO A C 6
ATOM 11009 O O . PRO A 1 110 ? -21.295 7.853 -6.867 1.00 0.00 110 PRO A O 6
ATOM 11020 N N . PRO A 1 111 ? -23.119 7.130 -7.975 1.00 0.00 111 PRO A N 6
ATOM 11021 C CA . PRO A 1 111 ? -23.237 8.320 -8.823 1.00 0.00 111 PRO A CA 6
ATOM 11022 C C . PRO A 1 111 ? -23.668 9.553 -8.036 1.00 0.00 111 PRO A C 6
ATOM 11023 O O . PRO A 1 111 ? -23.923 9.476 -6.834 1.00 0.00 111 PRO A O 6
ATOM 11034 N N . ALA A 1 112 ? -23.747 10.689 -8.721 1.00 0.00 112 ALA A N 6
ATOM 11035 C CA . ALA A 1 112 ? -24.150 11.937 -8.085 1.00 0.00 112 ALA A CA 6
ATOM 11036 C C . ALA A 1 112 ? -25.251 11.700 -7.057 1.00 0.00 112 ALA A C 6
ATOM 11037 O O . ALA A 1 112 ? -26.136 10.864 -7.241 1.00 0.00 112 ALA A O 6
ATOM 11044 N N . PRO A 1 113 ? -25.198 12.452 -5.948 1.00 0.00 113 PRO A N 6
ATOM 11045 C CA . PRO A 1 113 ? -26.183 12.341 -4.868 1.00 0.00 113 PRO A CA 6
ATOM 11046 C C . PRO A 1 113 ? -27.554 12.869 -5.278 1.00 0.00 113 PRO A C 6
ATOM 11047 O O . PRO A 1 113 ? -27.793 13.157 -6.451 1.00 0.00 113 PRO A O 6
ATOM 11058 N N . SER A 1 114 ? -28.450 12.994 -4.304 1.00 0.00 114 SER A N 6
ATOM 11059 C CA . SER A 1 114 ? -29.798 13.485 -4.565 1.00 0.00 114 SER A CA 6
ATOM 11060 C C . SER A 1 114 ? -30.347 14.233 -3.354 1.00 0.00 114 SER A C 6
ATOM 11061 O O . SER A 1 114 ? -30.069 13.876 -2.210 1.00 0.00 114 SER A O 6
ATOM 11069 N N . GLY A 1 115 ? -31.129 15.277 -3.616 1.00 0.00 115 GLY A N 6
ATOM 11070 C CA . GLY A 1 115 ? -31.705 16.060 -2.539 1.00 0.00 115 GLY A CA 6
ATOM 11071 C C . GLY A 1 115 ? -33.046 15.520 -2.082 1.00 0.00 115 GLY A C 6
ATOM 11072 O O . GLY A 1 115 ? -33.830 14.995 -2.872 1.00 0.00 115 GLY A O 6
ATOM 11076 N N . PRO A 1 116 ? -33.324 15.646 -0.775 1.00 0.00 116 PRO A N 6
ATOM 11077 C CA . PRO A 1 116 ? -34.578 15.171 -0.184 1.00 0.00 116 PRO A CA 6
ATOM 11078 C C . PRO A 1 116 ? -35.777 16.006 -0.620 1.00 0.00 116 PRO A C 6
ATOM 11079 O O . PRO A 1 116 ? -35.627 17.006 -1.321 1.00 0.00 116 PRO A O 6
ATOM 11090 N N . SER A 1 117 ? -36.968 15.588 -0.200 1.00 0.00 117 SER A N 6
ATOM 11091 C CA . SER A 1 117 ? -38.193 16.296 -0.551 1.00 0.00 117 SER A CA 6
ATOM 11092 C C . SER A 1 117 ? -39.366 15.801 0.290 1.00 0.00 117 SER A C 6
ATOM 11093 O O . SER A 1 117 ? -39.372 14.662 0.758 1.00 0.00 117 SER A O 6
ATOM 11101 N N . SER A 1 118 ? -40.358 16.665 0.478 1.00 0.00 118 SER A N 6
ATOM 11102 C CA . SER A 1 118 ? -41.535 16.318 1.266 1.00 0.00 118 SER A CA 6
ATOM 11103 C C . SER A 1 118 ? -42.509 15.478 0.446 1.00 0.00 118 SER A C 6
ATOM 11104 O O . SER A 1 118 ? -42.877 15.845 -0.670 1.00 0.00 118 SER A O 6
ATOM 11112 N N . GLY A 1 119 ? -42.923 14.346 1.008 1.00 0.00 119 GLY A N 6
ATOM 11113 C CA . GLY A 1 119 ? -43.851 13.470 0.316 1.00 0.00 119 GLY A CA 6
ATOM 11114 C C . GLY A 1 119 ? -44.343 12.337 1.194 1.00 0.00 119 GLY A C 6
ATOM 11115 O O . GLY A 1 119 ? -45.527 12.001 1.178 1.00 0.00 119 GLY A O 6
ATOM 11119 N N . GLY A 1 1 ? -15.696 -8.310 9.546 1.00 0.00 1 GLY A N 7
ATOM 11120 C CA . GLY A 1 1 ? -14.788 -8.014 8.454 1.00 0.00 1 GLY A CA 7
ATOM 11121 C C . GLY A 1 1 ? -14.228 -6.607 8.530 1.00 0.00 1 GLY A C 7
ATOM 11122 O O . GLY A 1 1 ? -13.020 -6.404 8.408 1.00 0.00 1 GLY A O 7
ATOM 11126 N N . SER A 1 2 ? -15.109 -5.632 8.730 1.00 0.00 2 SER A N 7
ATOM 11127 C CA . SER A 1 2 ? -14.697 -4.236 8.817 1.00 0.00 2 SER A CA 7
ATOM 11128 C C . SER A 1 2 ? -14.725 -3.750 10.263 1.00 0.00 2 SER A C 7
ATOM 11129 O O . SER A 1 2 ? -15.782 -3.419 10.798 1.00 0.00 2 SER A O 7
ATOM 11137 N N . SER A 1 3 ? -13.553 -3.710 10.889 1.00 0.00 3 SER A N 7
ATOM 11138 C CA . SER A 1 3 ? -13.441 -3.269 12.275 1.00 0.00 3 SER A CA 7
ATOM 11139 C C . SER A 1 3 ? -12.773 -1.900 12.357 1.00 0.00 3 SER A C 7
ATOM 11140 O O . SER A 1 3 ? -13.314 -0.967 12.949 1.00 0.00 3 SER A O 7
ATOM 11148 N N . GLY A 1 4 ? -11.591 -1.788 11.757 1.00 0.00 4 GLY A N 7
ATOM 11149 C CA . GLY A 1 4 ? -10.867 -0.530 11.773 1.00 0.00 4 GLY A CA 7
ATOM 11150 C C . GLY A 1 4 ? -11.743 0.647 11.394 1.00 0.00 4 GLY A C 7
ATOM 11151 O O . GLY A 1 4 ? -12.265 1.346 12.262 1.00 0.00 4 GLY A O 7
ATOM 11155 N N . SER A 1 5 ? -11.902 0.870 10.093 1.00 0.00 5 SER A N 7
ATOM 11156 C CA . SER A 1 5 ? -12.716 1.975 9.601 1.00 0.00 5 SER A CA 7
ATOM 11157 C C . SER A 1 5 ? -12.521 3.219 10.462 1.00 0.00 5 SER A C 7
ATOM 11158 O O . SER A 1 5 ? -13.485 3.895 10.823 1.00 0.00 5 SER A O 7
ATOM 11166 N N . SER A 1 6 ? -11.267 3.515 10.789 1.00 0.00 6 SER A N 7
ATOM 11167 C CA . SER A 1 6 ? -10.945 4.675 11.612 1.00 0.00 6 SER A CA 7
ATOM 11168 C C . SER A 1 6 ? -10.175 5.716 10.804 1.00 0.00 6 SER A C 7
ATOM 11169 O O . SER A 1 6 ? -9.214 5.393 10.108 1.00 0.00 6 SER A O 7
ATOM 11177 N N . GLY A 1 7 ? -10.607 6.970 10.904 1.00 0.00 7 GLY A N 7
ATOM 11178 C CA . GLY A 1 7 ? -9.948 8.041 10.179 1.00 0.00 7 GLY A CA 7
ATOM 11179 C C . GLY A 1 7 ? -9.665 7.675 8.735 1.00 0.00 7 GLY A C 7
ATOM 11180 O O . GLY A 1 7 ? -10.143 6.654 8.240 1.00 0.00 7 GLY A O 7
ATOM 11184 N N . LYS A 1 8 ? -8.888 8.511 8.056 1.00 0.00 8 LYS A N 7
ATOM 11185 C CA . LYS A 1 8 ? -8.541 8.272 6.660 1.00 0.00 8 LYS A CA 7
ATOM 11186 C C . LYS A 1 8 ? -7.033 8.360 6.451 1.00 0.00 8 LYS A C 7
ATOM 11187 O O . LYS A 1 8 ? -6.565 8.698 5.363 1.00 0.00 8 LYS A O 7
ATOM 11206 N N . LYS A 1 9 ? -6.276 8.052 7.499 1.00 0.00 9 LYS A N 7
ATOM 11207 C CA . LYS A 1 9 ? -4.820 8.093 7.430 1.00 0.00 9 LYS A CA 7
ATOM 11208 C C . LYS A 1 9 ? -4.232 6.688 7.500 1.00 0.00 9 LYS A C 7
ATOM 11209 O O . LYS A 1 9 ? -4.460 5.956 8.464 1.00 0.00 9 LYS A O 7
ATOM 11228 N N . LEU A 1 10 ? -3.473 6.317 6.474 1.00 0.00 10 LEU A N 7
ATOM 11229 C CA . LEU A 1 10 ? -2.851 4.999 6.421 1.00 0.00 10 LEU A CA 7
ATOM 11230 C C . LEU A 1 10 ? -1.383 5.106 6.018 1.00 0.00 10 LEU A C 7
ATOM 11231 O O . LEU A 1 10 ? -1.065 5.369 4.858 1.00 0.00 10 LEU A O 7
ATOM 11247 N N . CYS A 1 11 ? -0.494 4.898 6.983 1.00 0.00 11 CYS A N 7
ATOM 11248 C CA . CYS A 1 11 ? 0.941 4.970 6.729 1.00 0.00 11 CYS A CA 7
ATOM 11249 C C . CYS A 1 11 ? 1.689 3.916 7.538 1.00 0.00 11 CYS A C 7
ATOM 11250 O O . CYS A 1 11 ? 1.147 3.341 8.480 1.00 0.00 11 CYS A O 7
ATOM 11258 N N . GLY A 1 12 ? 2.940 3.666 7.161 1.00 0.00 12 GLY A N 7
ATOM 11259 C CA . GLY A 1 12 ? 3.742 2.680 7.861 1.00 0.00 12 GLY A CA 7
ATOM 11260 C C . GLY A 1 12 ? 5.008 2.322 7.107 1.00 0.00 12 GLY A C 7
ATOM 11261 O O . GLY A 1 12 ? 5.098 2.532 5.897 1.00 0.00 12 GLY A O 7
ATOM 11265 N N . TYR A 1 13 ? 5.987 1.781 7.823 1.00 0.00 13 TYR A N 7
ATOM 11266 C CA . TYR A 1 13 ? 7.255 1.396 7.214 1.00 0.00 13 TYR A CA 7
ATOM 11267 C C . TYR A 1 13 ? 7.246 -0.078 6.822 1.00 0.00 13 TYR A C 7
ATOM 11268 O O . TYR A 1 13 ? 6.938 -0.948 7.637 1.00 0.00 13 TYR A O 7
ATOM 11286 N N . LEU A 1 14 ? 7.587 -0.352 5.567 1.00 0.00 14 LEU A N 7
ATOM 11287 C CA . LEU A 1 14 ? 7.620 -1.721 5.064 1.00 0.00 14 LEU A CA 7
ATOM 11288 C C . LEU A 1 14 ? 8.969 -2.033 4.424 1.00 0.00 14 LEU A C 7
ATOM 11289 O O . LEU A 1 14 ? 9.745 -1.130 4.116 1.00 0.00 14 LEU A O 7
ATOM 11305 N N . SER A 1 15 ? 9.239 -3.319 4.224 1.00 0.00 15 SER A N 7
ATOM 11306 C CA . SER A 1 15 ? 10.494 -3.752 3.621 1.00 0.00 15 SER A CA 7
ATOM 11307 C C . SER A 1 15 ? 10.300 -4.090 2.146 1.00 0.00 15 SER A C 7
ATOM 11308 O O . SER A 1 15 ? 9.719 -5.120 1.804 1.00 0.00 15 SER A O 7
ATOM 11316 N N . LYS A 1 16 ? 10.791 -3.215 1.275 1.00 0.00 16 LYS A N 7
ATOM 11317 C CA . LYS A 1 16 ? 10.675 -3.419 -0.164 1.00 0.00 16 LYS A CA 7
ATOM 11318 C C . LYS A 1 16 ? 11.611 -4.528 -0.634 1.00 0.00 16 LYS A C 7
ATOM 11319 O O . LYS A 1 16 ? 12.820 -4.469 -0.412 1.00 0.00 16 LYS A O 7
ATOM 11338 N N . PHE A 1 17 ? 11.044 -5.538 -1.286 1.00 0.00 17 PHE A N 7
ATOM 11339 C CA . PHE A 1 17 ? 11.828 -6.660 -1.788 1.00 0.00 17 PHE A CA 7
ATOM 11340 C C . PHE A 1 17 ? 12.523 -6.296 -3.097 1.00 0.00 17 PHE A C 7
ATOM 11341 O O . PHE A 1 17 ? 11.976 -5.563 -3.920 1.00 0.00 17 PHE A O 7
ATOM 11358 N N . GLY A 1 18 ? 13.733 -6.813 -3.282 1.00 0.00 18 GLY A N 7
ATOM 11359 C CA . GLY A 1 18 ? 14.484 -6.531 -4.491 1.00 0.00 18 GLY A CA 7
ATOM 11360 C C . GLY A 1 18 ? 13.592 -6.397 -5.709 1.00 0.00 18 GLY A C 7
ATOM 11361 O O . GLY A 1 18 ? 13.772 -5.492 -6.523 1.00 0.00 18 GLY A O 7
ATOM 11365 N N . GLY A 1 19 ? 12.627 -7.303 -5.837 1.00 0.00 19 GLY A N 7
ATOM 11366 C CA . GLY A 1 19 ? 11.719 -7.265 -6.969 1.00 0.00 19 GLY A CA 7
ATOM 11367 C C . GLY A 1 19 ? 12.448 -7.166 -8.294 1.00 0.00 19 GLY A C 7
ATOM 11368 O O . GLY A 1 19 ? 13.333 -7.970 -8.586 1.00 0.00 19 GLY A O 7
ATOM 11372 N N . LYS A 1 20 ? 12.075 -6.178 -9.100 1.00 0.00 20 LYS A N 7
ATOM 11373 C CA . LYS A 1 20 ? 12.698 -5.976 -10.403 1.00 0.00 20 LYS A CA 7
ATOM 11374 C C . LYS A 1 20 ? 14.101 -5.397 -10.250 1.00 0.00 20 LYS A C 7
ATOM 11375 O O . LYS A 1 20 ? 14.304 -4.191 -10.382 1.00 0.00 20 LYS A O 7
ATOM 11394 N N . GLY A 1 21 ? 15.068 -6.267 -9.973 1.00 0.00 21 GLY A N 7
ATOM 11395 C CA . GLY A 1 21 ? 16.440 -5.823 -9.809 1.00 0.00 21 GLY A CA 7
ATOM 11396 C C . GLY A 1 21 ? 17.442 -6.933 -10.055 1.00 0.00 21 GLY A C 7
ATOM 11397 O O . GLY A 1 21 ? 17.079 -8.087 -10.284 1.00 0.00 21 GLY A O 7
ATOM 11401 N N . PRO A 1 22 ? 18.738 -6.587 -10.011 1.00 0.00 22 PRO A N 7
ATOM 11402 C CA . PRO A 1 22 ? 19.822 -7.549 -10.230 1.00 0.00 22 PRO A CA 7
ATOM 11403 C C . PRO A 1 22 ? 19.949 -8.550 -9.086 1.00 0.00 22 PRO A C 7
ATOM 11404 O O . PRO A 1 22 ? 20.086 -9.752 -9.314 1.00 0.00 22 PRO A O 7
ATOM 11415 N N . ILE A 1 23 ? 19.902 -8.046 -7.858 1.00 0.00 23 ILE A N 7
ATOM 11416 C CA . ILE A 1 23 ? 20.011 -8.897 -6.679 1.00 0.00 23 ILE A CA 7
ATOM 11417 C C . ILE A 1 23 ? 18.661 -9.051 -5.987 1.00 0.00 23 ILE A C 7
ATOM 11418 O O . ILE A 1 23 ? 17.709 -8.334 -6.293 1.00 0.00 23 ILE A O 7
ATOM 11434 N N . ARG A 1 24 ? 18.587 -9.992 -5.050 1.00 0.00 24 ARG A N 7
ATOM 11435 C CA . ARG A 1 24 ? 17.354 -10.240 -4.313 1.00 0.00 24 ARG A CA 7
ATOM 11436 C C . ARG A 1 24 ? 17.568 -10.049 -2.815 1.00 0.00 24 ARG A C 7
ATOM 11437 O O . ARG A 1 24 ? 18.457 -10.658 -2.222 1.00 0.00 24 ARG A O 7
ATOM 11458 N N . GLY A 1 25 ? 16.746 -9.198 -2.208 1.00 0.00 25 GLY A N 7
ATOM 11459 C CA . GLY A 1 25 ? 16.862 -8.941 -0.785 1.00 0.00 25 GLY A CA 7
ATOM 11460 C C . GLY A 1 25 ? 15.892 -7.880 -0.306 1.00 0.00 25 GLY A C 7
ATOM 11461 O O . GLY A 1 25 ? 15.342 -7.125 -1.108 1.00 0.00 25 GLY A O 7
ATOM 11465 N N . TRP A 1 26 ? 15.679 -7.823 1.004 1.00 0.00 26 TRP A N 7
ATOM 11466 C CA . TRP A 1 26 ? 14.766 -6.847 1.588 1.00 0.00 26 TRP A CA 7
ATOM 11467 C C . TRP A 1 26 ? 15.468 -5.513 1.816 1.00 0.00 26 TRP A C 7
ATOM 11468 O O . TRP A 1 26 ? 16.688 -5.461 1.975 1.00 0.00 26 TRP A O 7
ATOM 11489 N N . LYS A 1 27 ? 14.691 -4.435 1.832 1.00 0.00 27 LYS A N 7
ATOM 11490 C CA . LYS A 1 27 ? 15.238 -3.100 2.043 1.00 0.00 27 LYS A CA 7
ATOM 11491 C C . LYS A 1 27 ? 14.247 -2.219 2.797 1.00 0.00 27 LYS A C 7
ATOM 11492 O O . LYS A 1 27 ? 13.080 -2.118 2.419 1.00 0.00 27 LYS A O 7
ATOM 11511 N N . SER A 1 28 ? 14.721 -1.583 3.864 1.00 0.00 28 SER A N 7
ATOM 11512 C CA . SER A 1 28 ? 13.876 -0.712 4.672 1.00 0.00 28 SER A CA 7
ATOM 11513 C C . SER A 1 28 ? 13.420 0.502 3.868 1.00 0.00 28 SER A C 7
ATOM 11514 O O . SER A 1 28 ? 14.237 1.314 3.432 1.00 0.00 28 SER A O 7
ATOM 11522 N N . ARG A 1 29 ? 12.111 0.619 3.674 1.00 0.00 29 ARG A N 7
ATOM 11523 C CA . ARG A 1 29 ? 11.545 1.732 2.922 1.00 0.00 29 ARG A CA 7
ATOM 11524 C C . ARG A 1 29 ? 10.313 2.293 3.625 1.00 0.00 29 ARG A C 7
ATOM 11525 O O . ARG A 1 29 ? 9.667 1.603 4.413 1.00 0.00 29 ARG A O 7
ATOM 11546 N N . TRP A 1 30 ? 9.993 3.549 3.334 1.00 0.00 30 TRP A N 7
ATOM 11547 C CA . TRP A 1 30 ? 8.838 4.203 3.938 1.00 0.00 30 TRP A CA 7
ATOM 11548 C C . TRP A 1 30 ? 7.648 4.195 2.986 1.00 0.00 30 TRP A C 7
ATOM 11549 O O . TRP A 1 30 ? 7.722 4.731 1.880 1.00 0.00 30 TRP A O 7
ATOM 11570 N N . PHE A 1 31 ? 6.551 3.585 3.421 1.00 0.00 31 PHE A N 7
ATOM 11571 C CA . PHE A 1 31 ? 5.344 3.507 2.606 1.00 0.00 31 PHE A CA 7
ATOM 11572 C C . PHE A 1 31 ? 4.230 4.363 3.201 1.00 0.00 31 PHE A C 7
ATOM 11573 O O . PHE A 1 31 ? 4.012 4.363 4.413 1.00 0.00 31 PHE A O 7
ATOM 11590 N N . PHE A 1 32 ? 3.527 5.091 2.340 1.00 0.00 32 PHE A N 7
ATOM 11591 C CA . PHE A 1 32 ? 2.435 5.953 2.780 1.00 0.00 32 PHE A CA 7
ATOM 11592 C C . PHE A 1 32 ? 1.394 6.117 1.677 1.00 0.00 32 PHE A C 7
ATOM 11593 O O . PHE A 1 32 ? 1.731 6.390 0.525 1.00 0.00 32 PHE A O 7
ATOM 11610 N N . TYR A 1 33 ? 0.127 5.946 2.038 1.00 0.00 33 TYR A N 7
ATOM 11611 C CA . TYR A 1 33 ? -0.965 6.072 1.079 1.00 0.00 33 TYR A CA 7
ATOM 11612 C C . TYR A 1 33 ? -1.411 7.525 0.949 1.00 0.00 33 TYR A C 7
ATOM 11613 O O . TYR A 1 33 ? -1.456 8.263 1.934 1.00 0.00 33 TYR A O 7
ATOM 11631 N N . ASP A 1 34 ? -1.741 7.928 -0.273 1.00 0.00 34 ASP A N 7
ATOM 11632 C CA . ASP A 1 34 ? -2.186 9.292 -0.533 1.00 0.00 34 ASP A CA 7
ATOM 11633 C C . ASP A 1 34 ? -3.697 9.342 -0.738 1.00 0.00 34 ASP A C 7
ATOM 11634 O O . ASP A 1 34 ? -4.256 8.545 -1.490 1.00 0.00 34 ASP A O 7
ATOM 11643 N N . GLU A 1 35 ? -4.350 10.281 -0.062 1.00 0.00 35 GLU A N 7
ATOM 11644 C CA . GLU A 1 35 ? -5.797 10.432 -0.168 1.00 0.00 35 GLU A CA 7
ATOM 11645 C C . GLU A 1 35 ? -6.158 11.507 -1.189 1.00 0.00 35 GLU A C 7
ATOM 11646 O O . GLU A 1 35 ? -7.251 12.071 -1.152 1.00 0.00 35 GLU A O 7
ATOM 11658 N N . ARG A 1 36 ? -5.230 11.786 -2.100 1.00 0.00 36 ARG A N 7
ATOM 11659 C CA . ARG A 1 36 ? -5.449 12.794 -3.130 1.00 0.00 36 ARG A CA 7
ATOM 11660 C C . ARG A 1 36 ? -5.651 12.142 -4.495 1.00 0.00 36 ARG A C 7
ATOM 11661 O O . ARG A 1 36 ? -6.578 12.484 -5.228 1.00 0.00 36 ARG A O 7
ATOM 11682 N N . LYS A 1 37 ? -4.775 11.200 -4.829 1.00 0.00 37 LYS A N 7
ATOM 11683 C CA . LYS A 1 37 ? -4.855 10.498 -6.105 1.00 0.00 37 LYS A CA 7
ATOM 11684 C C . LYS A 1 37 ? -5.246 9.038 -5.899 1.00 0.00 37 LYS A C 7
ATOM 11685 O O . LYS A 1 37 ? -5.324 8.266 -6.856 1.00 0.00 37 LYS A O 7
ATOM 11704 N N . CYS A 1 38 ? -5.493 8.667 -4.648 1.00 0.00 38 CYS A N 7
ATOM 11705 C CA . CYS A 1 38 ? -5.877 7.300 -4.318 1.00 0.00 38 CYS A CA 7
ATOM 11706 C C . CYS A 1 38 ? -4.804 6.311 -4.763 1.00 0.00 38 CYS A C 7
ATOM 11707 O O . CYS A 1 38 ? -5.091 5.347 -5.472 1.00 0.00 38 CYS A O 7
ATOM 11715 N N . GLN A 1 39 ? -3.567 6.559 -4.343 1.00 0.00 39 GLN A N 7
ATOM 11716 C CA . GLN A 1 39 ? -2.451 5.691 -4.701 1.00 0.00 39 GLN A CA 7
ATOM 11717 C C . GLN A 1 39 ? -1.550 5.439 -3.497 1.00 0.00 39 GLN A C 7
ATOM 11718 O O . GLN A 1 39 ? -1.713 6.060 -2.446 1.00 0.00 39 GLN A O 7
ATOM 11732 N N . LEU A 1 40 ? -0.599 4.526 -3.658 1.00 0.00 40 LEU A N 7
ATOM 11733 C CA . LEU A 1 40 ? 0.330 4.191 -2.583 1.00 0.00 40 LEU A CA 7
ATOM 11734 C C . LEU A 1 40 ? 1.739 4.673 -2.912 1.00 0.00 40 LEU A C 7
ATOM 11735 O O . LEU A 1 40 ? 2.437 4.071 -3.729 1.00 0.00 40 LEU A O 7
ATOM 11751 N N . TYR A 1 41 ? 2.152 5.759 -2.269 1.00 0.00 41 TYR A N 7
ATOM 11752 C CA . TYR A 1 41 ? 3.479 6.322 -2.493 1.00 0.00 41 TYR A CA 7
ATOM 11753 C C . TYR A 1 41 ? 4.436 5.921 -1.375 1.00 0.00 41 TYR A C 7
ATOM 11754 O O . TYR A 1 41 ? 4.065 5.902 -0.201 1.00 0.00 41 TYR A O 7
ATOM 11772 N N . TYR A 1 42 ? 5.670 5.602 -1.749 1.00 0.00 42 TYR A N 7
ATOM 11773 C CA . TYR A 1 42 ? 6.682 5.199 -0.779 1.00 0.00 42 TYR A CA 7
ATOM 11774 C C . TYR A 1 42 ? 8.045 5.781 -1.142 1.00 0.00 42 TYR A C 7
ATOM 11775 O O . TYR A 1 42 ? 8.399 5.879 -2.317 1.00 0.00 42 TYR A O 7
ATOM 11793 N N . SER A 1 43 ? 8.807 6.164 -0.122 1.00 0.00 43 SER A N 7
ATOM 11794 C CA . SER A 1 43 ? 10.131 6.739 -0.331 1.00 0.00 43 SER A CA 7
ATOM 11795 C C . SER A 1 43 ? 11.137 6.163 0.661 1.00 0.00 43 SER A C 7
ATOM 11796 O O . SER A 1 43 ? 10.764 5.469 1.607 1.00 0.00 43 SER A O 7
ATOM 11804 N N . ARG A 1 44 ? 12.413 6.457 0.437 1.00 0.00 44 ARG A N 7
ATOM 11805 C CA . ARG A 1 44 ? 13.474 5.968 1.310 1.00 0.00 44 ARG A CA 7
ATOM 11806 C C . ARG A 1 44 ? 13.191 6.330 2.765 1.00 0.00 44 ARG A C 7
ATOM 11807 O O . ARG A 1 44 ? 13.479 5.555 3.678 1.00 0.00 44 ARG A O 7
ATOM 11828 N N . THR A 1 45 ? 12.625 7.515 2.976 1.00 0.00 45 THR A N 7
ATOM 11829 C CA . THR A 1 45 ? 12.304 7.981 4.319 1.00 0.00 45 THR A CA 7
ATOM 11830 C C . THR A 1 45 ? 11.095 8.909 4.305 1.00 0.00 45 THR A C 7
ATOM 11831 O O . THR A 1 45 ? 10.679 9.386 3.249 1.00 0.00 45 THR A O 7
ATOM 11842 N N . ALA A 1 46 ? 10.536 9.162 5.483 1.00 0.00 46 ALA A N 7
ATOM 11843 C CA . ALA A 1 46 ? 9.375 10.036 5.606 1.00 0.00 46 ALA A CA 7
ATOM 11844 C C . ALA A 1 46 ? 9.767 11.498 5.421 1.00 0.00 46 ALA A C 7
ATOM 11845 O O . ALA A 1 46 ? 8.938 12.330 5.053 1.00 0.00 46 ALA A O 7
ATOM 11852 N N . GLN A 1 47 ? 11.035 11.804 5.678 1.00 0.00 47 GLN A N 7
ATOM 11853 C CA . GLN A 1 47 ? 11.535 13.166 5.540 1.00 0.00 47 GLN A CA 7
ATOM 11854 C C . GLN A 1 47 ? 11.589 13.581 4.074 1.00 0.00 47 GLN A C 7
ATOM 11855 O O . GLN A 1 47 ? 11.838 14.744 3.756 1.00 0.00 47 GLN A O 7
ATOM 11869 N N . ASP A 1 48 ? 11.353 12.623 3.184 1.00 0.00 48 ASP A N 7
ATOM 11870 C CA . ASP A 1 48 ? 11.374 12.888 1.750 1.00 0.00 48 ASP A CA 7
ATOM 11871 C C . ASP A 1 48 ? 10.069 13.535 1.299 1.00 0.00 48 ASP A C 7
ATOM 11872 O O . ASP A 1 48 ? 8.993 12.956 1.447 1.00 0.00 48 ASP A O 7
ATOM 11881 N N . ALA A 1 49 ? 10.171 14.740 0.747 1.00 0.00 49 ALA A N 7
ATOM 11882 C CA . ALA A 1 49 ? 8.999 15.466 0.273 1.00 0.00 49 ALA A CA 7
ATOM 11883 C C . ALA A 1 49 ? 8.479 14.874 -1.033 1.00 0.00 49 ALA A C 7
ATOM 11884 O O . ALA A 1 49 ? 7.319 15.068 -1.393 1.00 0.00 49 ALA A O 7
ATOM 11891 N N . ASN A 1 50 ? 9.345 14.153 -1.737 1.00 0.00 50 ASN A N 7
ATOM 11892 C CA . ASN A 1 50 ? 8.972 13.535 -3.004 1.00 0.00 50 ASN A CA 7
ATOM 11893 C C . ASN A 1 50 ? 9.088 12.015 -2.923 1.00 0.00 50 ASN A C 7
ATOM 11894 O O . ASN A 1 50 ? 10.144 11.465 -2.610 1.00 0.00 50 ASN A O 7
ATOM 11905 N N . PRO A 1 51 ? 7.978 11.321 -3.211 1.00 0.00 51 PRO A N 7
ATOM 11906 C CA . PRO A 1 51 ? 7.930 9.856 -3.179 1.00 0.00 51 PRO A CA 7
ATOM 11907 C C . PRO A 1 51 ? 8.736 9.224 -4.309 1.00 0.00 51 PRO A C 7
ATOM 11908 O O . PRO A 1 51 ? 8.656 9.657 -5.459 1.00 0.00 51 PRO A O 7
ATOM 11919 N N . LEU A 1 52 ? 9.511 8.199 -3.974 1.00 0.00 52 LEU A N 7
ATOM 11920 C CA . LEU A 1 52 ? 10.332 7.507 -4.961 1.00 0.00 52 LEU A CA 7
ATOM 11921 C C . LEU A 1 52 ? 9.470 6.932 -6.080 1.00 0.00 52 LEU A C 7
ATOM 11922 O O . LEU A 1 52 ? 9.755 7.129 -7.261 1.00 0.00 52 LEU A O 7
ATOM 11938 N N . ASP A 1 53 ? 8.413 6.223 -5.700 1.00 0.00 53 ASP A N 7
ATOM 11939 C CA . ASP A 1 53 ? 7.506 5.622 -6.671 1.00 0.00 53 ASP A CA 7
ATOM 11940 C C . ASP A 1 53 ? 6.099 5.495 -6.095 1.00 0.00 53 ASP A C 7
ATOM 11941 O O . ASP A 1 53 ? 5.885 5.706 -4.901 1.00 0.00 53 ASP A O 7
ATOM 11950 N N . SER A 1 54 ? 5.143 5.149 -6.952 1.00 0.00 54 SER A N 7
ATOM 11951 C CA . SER A 1 54 ? 3.756 4.999 -6.529 1.00 0.00 54 SER A CA 7
ATOM 11952 C C . SER A 1 54 ? 3.112 3.789 -7.199 1.00 0.00 54 SER A C 7
ATOM 11953 O O . SER A 1 54 ? 3.549 3.350 -8.263 1.00 0.00 54 SER A O 7
ATOM 11961 N N . ILE A 1 55 ? 2.071 3.256 -6.568 1.00 0.00 55 ILE A N 7
ATOM 11962 C CA . ILE A 1 55 ? 1.366 2.098 -7.103 1.00 0.00 55 ILE A CA 7
ATOM 11963 C C . ILE A 1 55 ? -0.141 2.328 -7.113 1.00 0.00 55 ILE A C 7
ATOM 11964 O O . ILE A 1 55 ? -0.731 2.687 -6.094 1.00 0.00 55 ILE A O 7
ATOM 11980 N N . ASP A 1 56 ? -0.759 2.119 -8.270 1.00 0.00 56 ASP A N 7
ATOM 11981 C CA . ASP A 1 56 ? -2.199 2.301 -8.413 1.00 0.00 56 ASP A CA 7
ATOM 11982 C C . ASP A 1 56 ? -2.959 1.158 -7.747 1.00 0.00 56 ASP A C 7
ATOM 11983 O O . ASP A 1 56 ? -3.053 0.058 -8.294 1.00 0.00 56 ASP A O 7
ATOM 11992 N N . LEU A 1 57 ? -3.500 1.425 -6.564 1.00 0.00 57 LEU A N 7
ATOM 11993 C CA . LEU A 1 57 ? -4.253 0.419 -5.822 1.00 0.00 57 LEU A CA 7
ATOM 11994 C C . LEU A 1 57 ? -5.644 0.230 -6.418 1.00 0.00 57 LEU A C 7
ATOM 11995 O O . LEU A 1 57 ? -6.305 -0.778 -6.169 1.00 0.00 57 LEU A O 7
ATOM 12011 N N . SER A 1 58 ? -6.080 1.204 -7.209 1.00 0.00 58 SER A N 7
ATOM 12012 C CA . SER A 1 58 ? -7.394 1.146 -7.841 1.00 0.00 58 SER A CA 7
ATOM 12013 C C . SER A 1 58 ? -7.603 -0.196 -8.536 1.00 0.00 58 SER A C 7
ATOM 12014 O O . SER A 1 58 ? -8.722 -0.702 -8.609 1.00 0.00 58 SER A O 7
ATOM 12022 N N . SER A 1 59 ? -6.516 -0.767 -9.045 1.00 0.00 59 SER A N 7
ATOM 12023 C CA . SER A 1 59 ? -6.579 -2.049 -9.738 1.00 0.00 59 SER A CA 7
ATOM 12024 C C . SER A 1 59 ? -5.501 -2.998 -9.224 1.00 0.00 59 SER A C 7
ATOM 12025 O O . SER A 1 59 ? -5.010 -3.854 -9.959 1.00 0.00 59 SER A O 7
ATOM 12033 N N . ALA A 1 60 ? -5.138 -2.840 -7.955 1.00 0.00 60 ALA A N 7
ATOM 12034 C CA . ALA A 1 60 ? -4.121 -3.683 -7.340 1.00 0.00 60 ALA A CA 7
ATOM 12035 C C . ALA A 1 60 ? -4.749 -4.697 -6.390 1.00 0.00 60 ALA A C 7
ATOM 12036 O O . ALA A 1 60 ? -5.660 -4.369 -5.630 1.00 0.00 60 ALA A O 7
ATOM 12043 N N . VAL A 1 61 ? -4.256 -5.930 -6.437 1.00 0.00 61 VAL A N 7
ATOM 12044 C CA . VAL A 1 61 ? -4.769 -6.992 -5.580 1.00 0.00 61 VAL A CA 7
ATOM 12045 C C . VAL A 1 61 ? -3.719 -7.437 -4.568 1.00 0.00 61 VAL A C 7
ATOM 12046 O O . VAL A 1 61 ? -2.653 -7.930 -4.939 1.00 0.00 61 VAL A O 7
ATOM 12059 N N . PHE A 1 62 ? -4.026 -7.260 -3.287 1.00 0.00 62 PHE A N 7
ATOM 12060 C CA . PHE A 1 62 ? -3.109 -7.643 -2.221 1.00 0.00 62 PHE A CA 7
ATOM 12061 C C . PHE A 1 62 ? -3.277 -9.116 -1.861 1.00 0.00 62 PHE A C 7
ATOM 12062 O O . PHE A 1 62 ? -4.396 -9.599 -1.683 1.00 0.00 62 PHE A O 7
ATOM 12079 N N . ASP A 1 63 ? -2.158 -9.825 -1.755 1.00 0.00 63 ASP A N 7
ATOM 12080 C CA . ASP A 1 63 ? -2.181 -11.243 -1.416 1.00 0.00 63 ASP A CA 7
ATOM 12081 C C . ASP A 1 63 ? -1.199 -11.548 -0.289 1.00 0.00 63 ASP A C 7
ATOM 12082 O O . ASP A 1 63 ? -0.382 -10.703 0.081 1.00 0.00 63 ASP A O 7
ATOM 12091 N N . CYS A 1 64 ? -1.285 -12.757 0.252 1.00 0.00 64 CYS A N 7
ATOM 12092 C CA . CYS A 1 64 ? -0.405 -13.173 1.339 1.00 0.00 64 CYS A CA 7
ATOM 12093 C C . CYS A 1 64 ? 0.538 -14.281 0.881 1.00 0.00 64 CYS A C 7
ATOM 12094 O O . CYS A 1 64 ? 0.151 -15.164 0.117 1.00 0.00 64 CYS A O 7
ATOM 12102 N N . LYS A 1 65 ? 1.779 -14.226 1.353 1.00 0.00 65 LYS A N 7
ATOM 12103 C CA . LYS A 1 65 ? 2.779 -15.224 0.993 1.00 0.00 65 LYS A CA 7
ATOM 12104 C C . LYS A 1 65 ? 2.512 -16.545 1.708 1.00 0.00 65 LYS A C 7
ATOM 12105 O O . LYS A 1 65 ? 1.565 -16.660 2.485 1.00 0.00 65 LYS A O 7
ATOM 12124 N N . ALA A 1 66 ? 3.354 -17.538 1.439 1.00 0.00 66 ALA A N 7
ATOM 12125 C CA . ALA A 1 66 ? 3.210 -18.849 2.059 1.00 0.00 66 ALA A CA 7
ATOM 12126 C C . ALA A 1 66 ? 3.647 -18.817 3.520 1.00 0.00 66 ALA A C 7
ATOM 12127 O O . ALA A 1 66 ? 3.128 -19.563 4.350 1.00 0.00 66 ALA A O 7
ATOM 12134 N N . ASP A 1 67 ? 4.605 -17.949 3.827 1.00 0.00 67 ASP A N 7
ATOM 12135 C CA . ASP A 1 67 ? 5.112 -17.819 5.188 1.00 0.00 67 ASP A CA 7
ATOM 12136 C C . ASP A 1 67 ? 4.462 -16.636 5.899 1.00 0.00 67 ASP A C 7
ATOM 12137 O O . ASP A 1 67 ? 5.104 -15.947 6.691 1.00 0.00 67 ASP A O 7
ATOM 12146 N N . ALA A 1 68 ? 3.185 -16.407 5.610 1.00 0.00 68 ALA A N 7
ATOM 12147 C CA . ALA A 1 68 ? 2.449 -15.308 6.223 1.00 0.00 68 ALA A CA 7
ATOM 12148 C C . ALA A 1 68 ? 2.578 -15.341 7.742 1.00 0.00 68 ALA A C 7
ATOM 12149 O O . ALA A 1 68 ? 2.443 -14.314 8.407 1.00 0.00 68 ALA A O 7
ATOM 12156 N N . GLU A 1 69 ? 2.839 -16.526 8.284 1.00 0.00 69 GLU A N 7
ATOM 12157 C CA . GLU A 1 69 ? 2.984 -16.690 9.726 1.00 0.00 69 GLU A CA 7
ATOM 12158 C C . GLU A 1 69 ? 3.837 -15.572 10.318 1.00 0.00 69 GLU A C 7
ATOM 12159 O O . GLU A 1 69 ? 3.684 -15.213 11.484 1.00 0.00 69 GLU A O 7
ATOM 12171 N N . GLU A 1 70 ? 4.736 -15.027 9.504 1.00 0.00 70 GLU A N 7
ATOM 12172 C CA . GLU A 1 70 ? 5.614 -13.951 9.947 1.00 0.00 70 GLU A CA 7
ATOM 12173 C C . GLU A 1 70 ? 4.997 -12.587 9.649 1.00 0.00 70 GLU A C 7
ATOM 12174 O O . GLU A 1 70 ? 5.164 -11.638 10.413 1.00 0.00 70 GLU A O 7
ATOM 12186 N N . GLY A 1 71 ? 4.283 -12.499 8.531 1.00 0.00 71 GLY A N 7
ATOM 12187 C CA . GLY A 1 71 ? 3.653 -11.249 8.150 1.00 0.00 71 GLY A CA 7
ATOM 12188 C C . GLY A 1 71 ? 4.165 -10.721 6.824 1.00 0.00 71 GLY A C 7
ATOM 12189 O O . GLY A 1 71 ? 4.707 -9.617 6.756 1.00 0.00 71 GLY A O 7
ATOM 12193 N N . ILE A 1 72 ? 3.996 -11.511 5.769 1.00 0.00 72 ILE A N 7
ATOM 12194 C CA . ILE A 1 72 ? 4.446 -11.117 4.440 1.00 0.00 72 ILE A CA 7
ATOM 12195 C C . ILE A 1 72 ? 3.290 -11.115 3.446 1.00 0.00 72 ILE A C 7
ATOM 12196 O O . ILE A 1 72 ? 2.439 -12.005 3.465 1.00 0.00 72 ILE A O 7
ATOM 12212 N N . PHE A 1 73 ? 3.265 -10.109 2.578 1.00 0.00 73 PHE A N 7
ATOM 12213 C CA . PHE A 1 73 ? 2.213 -9.992 1.574 1.00 0.00 73 PHE A CA 7
ATOM 12214 C C . PHE A 1 73 ? 2.794 -9.590 0.222 1.00 0.00 73 PHE A C 7
ATOM 12215 O O . PHE A 1 73 ? 4.000 -9.385 0.090 1.00 0.00 73 PHE A O 7
ATOM 12232 N N . GLU A 1 74 ? 1.927 -9.480 -0.779 1.00 0.00 74 GLU A N 7
ATOM 12233 C CA . GLU A 1 74 ? 2.354 -9.104 -2.122 1.00 0.00 74 GLU A CA 7
ATOM 12234 C C . GLU A 1 74 ? 1.230 -8.394 -2.871 1.00 0.00 74 GLU A C 7
ATOM 12235 O O . GLU A 1 74 ? 0.098 -8.875 -2.914 1.00 0.00 74 GLU A O 7
ATOM 12247 N N . ILE A 1 75 ? 1.553 -7.247 -3.461 1.00 0.00 75 ILE A N 7
ATOM 12248 C CA . ILE A 1 75 ? 0.572 -6.471 -4.209 1.00 0.00 75 ILE A CA 7
ATOM 12249 C C . ILE A 1 75 ? 0.695 -6.727 -5.707 1.00 0.00 75 ILE A C 7
ATOM 12250 O O . ILE A 1 75 ? 1.659 -6.302 -6.344 1.00 0.00 75 ILE A O 7
ATOM 12266 N N . LYS A 1 76 ? -0.288 -7.424 -6.266 1.00 0.00 76 LYS A N 7
ATOM 12267 C CA . LYS A 1 76 ? -0.293 -7.736 -7.690 1.00 0.00 76 LYS A CA 7
ATOM 12268 C C . LYS A 1 76 ? -0.952 -6.616 -8.489 1.00 0.00 76 LYS A C 7
ATOM 12269 O O . LYS A 1 76 ? -2.125 -6.300 -8.286 1.00 0.00 76 LYS A O 7
ATOM 12288 N N . THR A 1 77 ? -0.191 -6.018 -9.401 1.00 0.00 77 THR A N 7
ATOM 12289 C CA . THR A 1 77 ? -0.701 -4.934 -10.231 1.00 0.00 77 THR A CA 7
ATOM 12290 C C . THR A 1 77 ? -0.409 -5.187 -11.705 1.00 0.00 77 THR A C 7
ATOM 12291 O O . THR A 1 77 ? 0.528 -5.900 -12.064 1.00 0.00 77 THR A O 7
ATOM 12302 N N . PRO A 1 78 ? -1.228 -4.588 -12.583 1.00 0.00 78 PRO A N 7
ATOM 12303 C CA . PRO A 1 78 ? -1.076 -4.732 -14.034 1.00 0.00 78 PRO A CA 7
ATOM 12304 C C . PRO A 1 78 ? 0.167 -4.022 -14.560 1.00 0.00 78 PRO A C 7
ATOM 12305 O O . PRO A 1 78 ? 0.408 -3.984 -15.767 1.00 0.00 78 PRO A O 7
ATOM 12316 N N . SER A 1 79 ? 0.954 -3.461 -13.647 1.00 0.00 79 SER A N 7
ATOM 12317 C CA . SER A 1 79 ? 2.170 -2.749 -14.020 1.00 0.00 79 SER A CA 7
ATOM 12318 C C . SER A 1 79 ? 3.407 -3.482 -13.509 1.00 0.00 79 SER A C 7
ATOM 12319 O O . SER A 1 79 ? 4.354 -3.721 -14.259 1.00 0.00 79 SER A O 7
ATOM 12327 N N . ARG A 1 80 ? 3.390 -3.837 -12.229 1.00 0.00 80 ARG A N 7
ATOM 12328 C CA . ARG A 1 80 ? 4.510 -4.542 -11.616 1.00 0.00 80 ARG A CA 7
ATOM 12329 C C . ARG A 1 80 ? 4.115 -5.115 -10.259 1.00 0.00 80 ARG A C 7
ATOM 12330 O O . ARG A 1 80 ? 3.657 -4.390 -9.376 1.00 0.00 80 ARG A O 7
ATOM 12351 N N . VAL A 1 81 ? 4.294 -6.423 -10.100 1.00 0.00 81 VAL A N 7
ATOM 12352 C CA . VAL A 1 81 ? 3.957 -7.094 -8.850 1.00 0.00 81 VAL A CA 7
ATOM 12353 C C . VAL A 1 81 ? 4.979 -6.780 -7.764 1.00 0.00 81 VAL A C 7
ATOM 12354 O O . VAL A 1 81 ? 6.127 -7.220 -7.833 1.00 0.00 81 VAL A O 7
ATOM 12367 N N . ILE A 1 82 ? 4.555 -6.017 -6.763 1.00 0.00 82 ILE A N 7
ATOM 12368 C CA . ILE A 1 82 ? 5.434 -5.645 -5.661 1.00 0.00 82 ILE A CA 7
ATOM 12369 C C . ILE A 1 82 ? 5.340 -6.652 -4.519 1.00 0.00 82 ILE A C 7
ATOM 12370 O O . ILE A 1 82 ? 4.336 -7.350 -4.372 1.00 0.00 82 ILE A O 7
ATOM 12386 N N . THR A 1 83 ? 6.393 -6.721 -3.710 1.00 0.00 83 THR A N 7
ATOM 12387 C CA . THR A 1 83 ? 6.429 -7.641 -2.580 1.00 0.00 83 THR A CA 7
ATOM 12388 C C . THR A 1 83 ? 6.888 -6.934 -1.310 1.00 0.00 83 THR A C 7
ATOM 12389 O O . THR A 1 83 ? 8.074 -6.649 -1.140 1.00 0.00 83 THR A O 7
ATOM 12400 N N . LEU A 1 84 ? 5.942 -6.655 -0.420 1.00 0.00 84 LEU A N 7
ATOM 12401 C CA . LEU A 1 84 ? 6.250 -5.982 0.837 1.00 0.00 84 LEU A CA 7
ATOM 12402 C C . LEU A 1 84 ? 5.812 -6.827 2.029 1.00 0.00 84 LEU A C 7
ATOM 12403 O O . LEU A 1 84 ? 4.858 -7.600 1.939 1.00 0.00 84 LEU A O 7
ATOM 12419 N N . LYS A 1 85 ? 6.513 -6.673 3.147 1.00 0.00 85 LYS A N 7
ATOM 12420 C CA . LYS A 1 85 ? 6.196 -7.418 4.359 1.00 0.00 85 LYS A CA 7
ATOM 12421 C C . LYS A 1 85 ? 5.947 -6.473 5.530 1.00 0.00 85 LYS A C 7
ATOM 12422 O O . LYS A 1 85 ? 6.457 -5.353 5.555 1.00 0.00 85 LYS A O 7
ATOM 12441 N N . ALA A 1 86 ? 5.162 -6.932 6.499 1.00 0.00 86 ALA A N 7
ATOM 12442 C CA . ALA A 1 86 ? 4.850 -6.128 7.674 1.00 0.00 86 ALA A CA 7
ATOM 12443 C C . ALA A 1 86 ? 5.594 -6.639 8.903 1.00 0.00 86 ALA A C 7
ATOM 12444 O O . ALA A 1 86 ? 6.340 -7.615 8.827 1.00 0.00 86 ALA A O 7
ATOM 12451 N N . ALA A 1 87 ? 5.388 -5.973 10.034 1.00 0.00 87 ALA A N 7
ATOM 12452 C CA . ALA A 1 87 ? 6.039 -6.361 11.279 1.00 0.00 87 ALA A CA 7
ATOM 12453 C C . ALA A 1 87 ? 5.609 -7.760 11.710 1.00 0.00 87 ALA A C 7
ATOM 12454 O O . ALA A 1 87 ? 6.411 -8.695 11.710 1.00 0.00 87 ALA A O 7
ATOM 12461 N N . THR A 1 88 ? 4.339 -7.897 12.078 1.00 0.00 88 THR A N 7
ATOM 12462 C CA . THR A 1 88 ? 3.804 -9.181 12.513 1.00 0.00 88 THR A CA 7
ATOM 12463 C C . THR A 1 88 ? 2.639 -9.618 11.633 1.00 0.00 88 THR A C 7
ATOM 12464 O O . THR A 1 88 ? 2.259 -8.916 10.695 1.00 0.00 88 THR A O 7
ATOM 12475 N N . LYS A 1 89 ? 2.075 -10.781 11.940 1.00 0.00 89 LYS A N 7
ATOM 12476 C CA . LYS A 1 89 ? 0.951 -11.312 11.178 1.00 0.00 89 LYS A CA 7
ATOM 12477 C C . LYS A 1 89 ? -0.238 -10.358 11.226 1.00 0.00 89 LYS A C 7
ATOM 12478 O O . LYS A 1 89 ? -0.936 -10.172 10.230 1.00 0.00 89 LYS A O 7
ATOM 12497 N N . GLN A 1 90 ? -0.461 -9.756 12.390 1.00 0.00 90 GLN A N 7
ATOM 12498 C CA . GLN A 1 90 ? -1.566 -8.821 12.566 1.00 0.00 90 GLN A CA 7
ATOM 12499 C C . GLN A 1 90 ? -1.278 -7.499 11.862 1.00 0.00 90 GLN A C 7
ATOM 12500 O O . GLN A 1 90 ? -2.195 -6.747 11.534 1.00 0.00 90 GLN A O 7
ATOM 12514 N N . ALA A 1 91 ? 0.002 -7.223 11.634 1.00 0.00 91 ALA A N 7
ATOM 12515 C CA . ALA A 1 91 ? 0.411 -5.992 10.967 1.00 0.00 91 ALA A CA 7
ATOM 12516 C C . ALA A 1 91 ? -0.108 -5.946 9.534 1.00 0.00 91 ALA A C 7
ATOM 12517 O O . ALA A 1 91 ? -0.923 -5.093 9.186 1.00 0.00 91 ALA A O 7
ATOM 12524 N N . MET A 1 92 ? 0.372 -6.869 8.706 1.00 0.00 92 MET A N 7
ATOM 12525 C CA . MET A 1 92 ? -0.044 -6.933 7.310 1.00 0.00 92 MET A CA 7
ATOM 12526 C C . MET A 1 92 ? -1.565 -6.968 7.197 1.00 0.00 92 MET A C 7
ATOM 12527 O O . MET A 1 92 ? -2.158 -6.215 6.424 1.00 0.00 92 MET A O 7
ATOM 12541 N N . LEU A 1 93 ? -2.191 -7.847 7.972 1.00 0.00 93 LEU A N 7
ATOM 12542 C CA . LEU A 1 93 ? -3.644 -7.981 7.958 1.00 0.00 93 LEU A CA 7
ATOM 12543 C C . LEU A 1 93 ? -4.316 -6.612 7.956 1.00 0.00 93 LEU A C 7
ATOM 12544 O O . LEU A 1 93 ? -5.334 -6.409 7.293 1.00 0.00 93 LEU A O 7
ATOM 12560 N N . TYR A 1 94 ? -3.741 -5.675 8.702 1.00 0.00 94 TYR A N 7
ATOM 12561 C CA . TYR A 1 94 ? -4.285 -4.325 8.786 1.00 0.00 94 TYR A CA 7
ATOM 12562 C C . TYR A 1 94 ? -4.117 -3.586 7.462 1.00 0.00 94 TYR A C 7
ATOM 12563 O O . TYR A 1 94 ? -5.043 -2.933 6.981 1.00 0.00 94 TYR A O 7
ATOM 12581 N N . TRP A 1 95 ? -2.929 -3.694 6.878 1.00 0.00 95 TRP A N 7
ATOM 12582 C CA . TRP A 1 95 ? -2.638 -3.037 5.609 1.00 0.00 95 TRP A CA 7
ATOM 12583 C C . TRP A 1 95 ? -3.520 -3.590 4.495 1.00 0.00 95 TRP A C 7
ATOM 12584 O O . TRP A 1 95 ? -4.175 -2.835 3.776 1.00 0.00 95 TRP A O 7
ATOM 12605 N N . LEU A 1 96 ? -3.534 -4.911 4.358 1.00 0.00 96 LEU A N 7
ATOM 12606 C CA . LEU A 1 96 ? -4.337 -5.566 3.331 1.00 0.00 96 LEU A CA 7
ATOM 12607 C C . LEU A 1 96 ? -5.803 -5.160 3.446 1.00 0.00 96 LEU A C 7
ATOM 12608 O O . LEU A 1 96 ? -6.443 -4.821 2.451 1.00 0.00 96 LEU A O 7
ATOM 12624 N N . GLN A 1 97 ? -6.328 -5.197 4.667 1.00 0.00 97 GLN A N 7
ATOM 12625 C CA . GLN A 1 97 ? -7.718 -4.831 4.911 1.00 0.00 97 GLN A CA 7
ATOM 12626 C C . GLN A 1 97 ? -7.960 -3.361 4.587 1.00 0.00 97 GLN A C 7
ATOM 12627 O O . GLN A 1 97 ? -8.864 -3.025 3.822 1.00 0.00 97 GLN A O 7
ATOM 12641 N N . GLN A 1 98 ? -7.146 -2.489 5.175 1.00 0.00 98 GLN A N 7
ATOM 12642 C CA . GLN A 1 98 ? -7.273 -1.054 4.949 1.00 0.00 98 GLN A CA 7
ATOM 12643 C C . GLN A 1 98 ? -7.079 -0.716 3.474 1.00 0.00 98 GLN A C 7
ATOM 12644 O O . GLN A 1 98 ? -7.997 -0.228 2.812 1.00 0.00 98 GLN A O 7
ATOM 12658 N N . LEU A 1 99 ? -5.881 -0.978 2.965 1.00 0.00 99 LEU A N 7
ATOM 12659 C CA . LEU A 1 99 ? -5.566 -0.701 1.568 1.00 0.00 99 LEU A CA 7
ATOM 12660 C C . LEU A 1 99 ? -6.786 -0.924 0.680 1.00 0.00 99 LEU A C 7
ATOM 12661 O O . LEU A 1 99 ? -7.042 -0.152 -0.244 1.00 0.00 99 LEU A O 7
ATOM 12677 N N . GLN A 1 100 ? -7.536 -1.982 0.969 1.00 0.00 100 GLN A N 7
ATOM 12678 C CA . GLN A 1 100 ? -8.730 -2.305 0.197 1.00 0.00 100 GLN A CA 7
ATOM 12679 C C . GLN A 1 100 ? -9.783 -1.211 0.340 1.00 0.00 100 GLN A C 7
ATOM 12680 O O . GLN A 1 100 ? -10.341 -0.740 -0.650 1.00 0.00 100 GLN A O 7
ATOM 12694 N N . MET A 1 101 ? -10.050 -0.812 1.580 1.00 0.00 101 MET A N 7
ATOM 12695 C CA . MET A 1 101 ? -11.036 0.228 1.852 1.00 0.00 101 MET A CA 7
ATOM 12696 C C . MET A 1 101 ? -10.935 1.354 0.827 1.00 0.00 101 MET A C 7
ATOM 12697 O O . MET A 1 101 ? -11.940 1.779 0.257 1.00 0.00 101 MET A O 7
ATOM 12711 N N . LYS A 1 102 ? -9.717 1.832 0.598 1.00 0.00 102 LYS A N 7
ATOM 12712 C CA . LYS A 1 102 ? -9.485 2.908 -0.359 1.00 0.00 102 LYS A CA 7
ATOM 12713 C C . LYS A 1 102 ? -10.015 2.533 -1.739 1.00 0.00 102 LYS A C 7
ATOM 12714 O O . LYS A 1 102 ? -10.907 3.194 -2.272 1.00 0.00 102 LYS A O 7
ATOM 12733 N N . ARG A 1 103 ? -9.463 1.468 -2.311 1.00 0.00 103 ARG A N 7
ATOM 12734 C CA . ARG A 1 103 ? -9.881 1.006 -3.629 1.00 0.00 103 ARG A CA 7
ATOM 12735 C C . ARG A 1 103 ? -11.357 0.618 -3.626 1.00 0.00 103 ARG A C 7
ATOM 12736 O O . ARG A 1 103 ? -12.172 1.234 -4.313 1.00 0.00 103 ARG A O 7
ATOM 12757 N N . TRP A 1 104 ? -11.693 -0.405 -2.849 1.00 0.00 104 TRP A N 7
ATOM 12758 C CA . TRP A 1 104 ? -13.071 -0.875 -2.757 1.00 0.00 104 TRP A CA 7
ATOM 12759 C C . TRP A 1 104 ? -14.047 0.297 -2.760 1.00 0.00 104 TRP A C 7
ATOM 12760 O O . TRP A 1 104 ? -15.022 0.301 -3.510 1.00 0.00 104 TRP A O 7
ATOM 12781 N N . GLU A 1 105 ? -13.777 1.289 -1.917 1.00 0.00 105 GLU A N 7
ATOM 12782 C CA . GLU A 1 105 ? -14.633 2.465 -1.824 1.00 0.00 105 GLU A CA 7
ATOM 12783 C C . GLU A 1 105 ? -14.880 3.070 -3.203 1.00 0.00 105 GLU A C 7
ATOM 12784 O O . GLU A 1 105 ? -16.024 3.283 -3.604 1.00 0.00 105 GLU A O 7
ATOM 12796 N N . PHE A 1 106 ? -13.798 3.344 -3.924 1.00 0.00 106 PHE A N 7
ATOM 12797 C CA . PHE A 1 106 ? -13.895 3.925 -5.258 1.00 0.00 106 PHE A CA 7
ATOM 12798 C C . PHE A 1 106 ? -14.871 3.136 -6.125 1.00 0.00 106 PHE A C 7
ATOM 12799 O O . PHE A 1 106 ? -15.747 3.710 -6.773 1.00 0.00 106 PHE A O 7
ATOM 12816 N N . HIS A 1 107 ? -14.714 1.816 -6.132 1.00 0.00 107 HIS A N 7
ATOM 12817 C CA . HIS A 1 107 ? -15.582 0.947 -6.919 1.00 0.00 107 HIS A CA 7
ATOM 12818 C C . HIS A 1 107 ? -17.042 1.131 -6.519 1.00 0.00 107 HIS A C 7
ATOM 12819 O O . HIS A 1 107 ? -17.904 1.357 -7.367 1.00 0.00 107 HIS A O 7
ATOM 12834 N N . ASN A 1 108 ? -17.313 1.031 -5.222 1.00 0.00 108 ASN A N 7
ATOM 12835 C CA . ASN A 1 108 ? -18.669 1.185 -4.710 1.00 0.00 108 ASN A CA 7
ATOM 12836 C C . ASN A 1 108 ? -19.357 2.390 -5.345 1.00 0.00 108 ASN A C 7
ATOM 12837 O O . ASN A 1 108 ? -20.511 2.308 -5.766 1.00 0.00 108 ASN A O 7
ATOM 12848 N N . SER A 1 109 ? -18.641 3.507 -5.411 1.00 0.00 109 SER A N 7
ATOM 12849 C CA . SER A 1 109 ? -19.183 4.730 -5.991 1.00 0.00 109 SER A CA 7
ATOM 12850 C C . SER A 1 109 ? -20.050 4.416 -7.207 1.00 0.00 109 SER A C 7
ATOM 12851 O O . SER A 1 109 ? -19.790 3.478 -7.961 1.00 0.00 109 SER A O 7
ATOM 12859 N N . PRO A 1 110 ? -21.106 5.220 -7.402 1.00 0.00 110 PRO A N 7
ATOM 12860 C CA . PRO A 1 110 ? -22.033 5.049 -8.524 1.00 0.00 110 PRO A CA 7
ATOM 12861 C C . PRO A 1 110 ? -21.394 5.400 -9.863 1.00 0.00 110 PRO A C 7
ATOM 12862 O O . PRO A 1 110 ? -20.902 6.509 -10.072 1.00 0.00 110 PRO A O 7
ATOM 12873 N N . PRO A 1 111 ? -21.400 4.435 -10.795 1.00 0.00 111 PRO A N 7
ATOM 12874 C CA . PRO A 1 111 ? -20.825 4.619 -12.130 1.00 0.00 111 PRO A CA 7
ATOM 12875 C C . PRO A 1 111 ? -21.642 5.584 -12.984 1.00 0.00 111 PRO A C 7
ATOM 12876 O O . PRO A 1 111 ? -22.598 6.193 -12.507 1.00 0.00 111 PRO A O 7
ATOM 12887 N N . ALA A 1 112 ? -21.258 5.716 -14.250 1.00 0.00 112 ALA A N 7
ATOM 12888 C CA . ALA A 1 112 ? -21.956 6.604 -15.171 1.00 0.00 112 ALA A CA 7
ATOM 12889 C C . ALA A 1 112 ? -23.428 6.225 -15.290 1.00 0.00 112 ALA A C 7
ATOM 12890 O O . ALA A 1 112 ? -23.843 5.126 -14.919 1.00 0.00 112 ALA A O 7
ATOM 12897 N N . PRO A 1 113 ? -24.239 7.153 -15.819 1.00 0.00 113 PRO A N 7
ATOM 12898 C CA . PRO A 1 113 ? -25.678 6.938 -15.998 1.00 0.00 113 PRO A CA 7
ATOM 12899 C C . PRO A 1 113 ? -25.980 5.914 -17.087 1.00 0.00 113 PRO A C 7
ATOM 12900 O O . PRO A 1 113 ? -26.167 6.268 -18.251 1.00 0.00 113 PRO A O 7
ATOM 12911 N N . SER A 1 114 ? -26.025 4.643 -16.701 1.00 0.00 114 SER A N 7
ATOM 12912 C CA . SER A 1 114 ? -26.300 3.567 -17.645 1.00 0.00 114 SER A CA 7
ATOM 12913 C C . SER A 1 114 ? -26.416 2.227 -16.924 1.00 0.00 114 SER A C 7
ATOM 12914 O O . SER A 1 114 ? -25.863 2.043 -15.841 1.00 0.00 114 SER A O 7
ATOM 12922 N N . GLY A 1 115 ? -27.142 1.294 -17.534 1.00 0.00 115 GLY A N 7
ATOM 12923 C CA . GLY A 1 115 ? -27.318 -0.016 -16.936 1.00 0.00 115 GLY A CA 7
ATOM 12924 C C . GLY A 1 115 ? -26.346 -1.040 -17.487 1.00 0.00 115 GLY A C 7
ATOM 12925 O O . GLY A 1 115 ? -26.375 -1.383 -18.669 1.00 0.00 115 GLY A O 7
ATOM 12929 N N . PRO A 1 116 ? -25.458 -1.546 -16.618 1.00 0.00 116 PRO A N 7
ATOM 12930 C CA . PRO A 1 116 ? -24.454 -2.543 -17.002 1.00 0.00 116 PRO A CA 7
ATOM 12931 C C . PRO A 1 116 ? -25.075 -3.902 -17.308 1.00 0.00 116 PRO A C 7
ATOM 12932 O O . PRO A 1 116 ? -26.291 -4.073 -17.222 1.00 0.00 116 PRO A O 7
ATOM 12943 N N . SER A 1 117 ? -24.232 -4.865 -17.666 1.00 0.00 117 SER A N 7
ATOM 12944 C CA . SER A 1 117 ? -24.699 -6.208 -17.988 1.00 0.00 117 SER A CA 7
ATOM 12945 C C . SER A 1 117 ? -23.998 -7.250 -17.121 1.00 0.00 117 SER A C 7
ATOM 12946 O O . SER A 1 117 ? -22.868 -7.648 -17.401 1.00 0.00 117 SER A O 7
ATOM 12954 N N . SER A 1 118 ? -24.679 -7.687 -16.066 1.00 0.00 118 SER A N 7
ATOM 12955 C CA . SER A 1 118 ? -24.122 -8.679 -15.155 1.00 0.00 118 SER A CA 7
ATOM 12956 C C . SER A 1 118 ? -24.444 -10.093 -15.628 1.00 0.00 118 SER A C 7
ATOM 12957 O O . SER A 1 118 ? -25.186 -10.284 -16.591 1.00 0.00 118 SER A O 7
ATOM 12965 N N . GLY A 1 119 ? -23.880 -11.083 -14.943 1.00 0.00 119 GLY A N 7
ATOM 12966 C CA . GLY A 1 119 ? -24.118 -12.468 -15.307 1.00 0.00 119 GLY A CA 7
ATOM 12967 C C . GLY A 1 119 ? -23.600 -12.800 -16.692 1.00 0.00 119 GLY A C 7
ATOM 12968 O O . GLY A 1 119 ? -23.253 -13.947 -16.974 1.00 0.00 119 GLY A O 7
ATOM 12972 N N . GLY A 1 1 ? -18.309 14.356 4.670 1.00 0.00 1 GLY A N 8
ATOM 12973 C CA . GLY A 1 1 ? -19.049 15.556 4.326 1.00 0.00 1 GLY A CA 8
ATOM 12974 C C . GLY A 1 1 ? -19.517 16.319 5.549 1.00 0.00 1 GLY A C 8
ATOM 12975 O O . GLY A 1 1 ? -18.755 17.084 6.141 1.00 0.00 1 GLY A O 8
ATOM 12979 N N . SER A 1 2 ? -20.774 16.114 5.928 1.00 0.00 2 SER A N 8
ATOM 12980 C CA . SER A 1 2 ? -21.344 16.793 7.085 1.00 0.00 2 SER A CA 8
ATOM 12981 C C . SER A 1 2 ? -20.618 16.389 8.365 1.00 0.00 2 SER A C 8
ATOM 12982 O O . SER A 1 2 ? -20.084 17.234 9.082 1.00 0.00 2 SER A O 8
ATOM 12990 N N . SER A 1 3 ? -20.603 15.089 8.644 1.00 0.00 3 SER A N 8
ATOM 12991 C CA . SER A 1 3 ? -19.946 14.571 9.838 1.00 0.00 3 SER A CA 8
ATOM 12992 C C . SER A 1 3 ? -18.439 14.795 9.769 1.00 0.00 3 SER A C 8
ATOM 12993 O O . SER A 1 3 ? -17.794 14.454 8.778 1.00 0.00 3 SER A O 8
ATOM 13001 N N . GLY A 1 4 ? -17.883 15.371 10.831 1.00 0.00 4 GLY A N 8
ATOM 13002 C CA . GLY A 1 4 ? -16.456 15.631 10.871 1.00 0.00 4 GLY A CA 8
ATOM 13003 C C . GLY A 1 4 ? -15.646 14.379 11.144 1.00 0.00 4 GLY A C 8
ATOM 13004 O O . GLY A 1 4 ? -14.884 14.322 12.109 1.00 0.00 4 GLY A O 8
ATOM 13008 N N . SER A 1 5 ? -15.811 13.372 10.292 1.00 0.00 5 SER A N 8
ATOM 13009 C CA . SER A 1 5 ? -15.094 12.112 10.449 1.00 0.00 5 SER A CA 8
ATOM 13010 C C . SER A 1 5 ? -14.219 11.830 9.230 1.00 0.00 5 SER A C 8
ATOM 13011 O O . SER A 1 5 ? -14.163 10.702 8.742 1.00 0.00 5 SER A O 8
ATOM 13019 N N . SER A 1 6 ? -13.539 12.864 8.745 1.00 0.00 6 SER A N 8
ATOM 13020 C CA . SER A 1 6 ? -12.671 12.729 7.582 1.00 0.00 6 SER A CA 8
ATOM 13021 C C . SER A 1 6 ? -11.202 12.793 7.991 1.00 0.00 6 SER A C 8
ATOM 13022 O O . SER A 1 6 ? -10.717 13.828 8.445 1.00 0.00 6 SER A O 8
ATOM 13030 N N . GLY A 1 7 ? -10.499 11.677 7.825 1.00 0.00 7 GLY A N 8
ATOM 13031 C CA . GLY A 1 7 ? -9.093 11.626 8.181 1.00 0.00 7 GLY A CA 8
ATOM 13032 C C . GLY A 1 7 ? -8.553 10.210 8.209 1.00 0.00 7 GLY A C 8
ATOM 13033 O O . GLY A 1 7 ? -7.863 9.819 9.151 1.00 0.00 7 GLY A O 8
ATOM 13037 N N . LYS A 1 8 ? -8.869 9.437 7.175 1.00 0.00 8 LYS A N 8
ATOM 13038 C CA . LYS A 1 8 ? -8.412 8.056 7.084 1.00 0.00 8 LYS A CA 8
ATOM 13039 C C . LYS A 1 8 ? -7.005 7.985 6.498 1.00 0.00 8 LYS A C 8
ATOM 13040 O O . LYS A 1 8 ? -6.832 7.797 5.294 1.00 0.00 8 LYS A O 8
ATOM 13059 N N . LYS A 1 9 ? -6.003 8.137 7.357 1.00 0.00 9 LYS A N 8
ATOM 13060 C CA . LYS A 1 9 ? -4.611 8.088 6.926 1.00 0.00 9 LYS A CA 8
ATOM 13061 C C . LYS A 1 9 ? -4.038 6.684 7.093 1.00 0.00 9 LYS A C 8
ATOM 13062 O O . LYS A 1 9 ? -4.194 6.060 8.144 1.00 0.00 9 LYS A O 8
ATOM 13081 N N . LEU A 1 10 ? -3.375 6.193 6.053 1.00 0.00 10 LEU A N 8
ATOM 13082 C CA . LEU A 1 10 ? -2.777 4.863 6.085 1.00 0.00 10 LEU A CA 8
ATOM 13083 C C . LEU A 1 10 ? -1.310 4.915 5.669 1.00 0.00 10 LEU A C 8
ATOM 13084 O O . LEU A 1 10 ? -0.995 5.019 4.483 1.00 0.00 10 LEU A O 8
ATOM 13100 N N . CYS A 1 11 ? -0.419 4.839 6.651 1.00 0.00 11 CYS A N 8
ATOM 13101 C CA . CYS A 1 11 ? 1.015 4.875 6.387 1.00 0.00 11 CYS A CA 8
ATOM 13102 C C . CYS A 1 11 ? 1.766 3.945 7.334 1.00 0.00 11 CYS A C 8
ATOM 13103 O O . CYS A 1 11 ? 1.269 3.600 8.405 1.00 0.00 11 CYS A O 8
ATOM 13111 N N . GLY A 1 12 ? 2.967 3.541 6.930 1.00 0.00 12 GLY A N 8
ATOM 13112 C CA . GLY A 1 12 ? 3.766 2.653 7.753 1.00 0.00 12 GLY A CA 8
ATOM 13113 C C . GLY A 1 12 ? 5.014 2.169 7.041 1.00 0.00 12 GLY A C 8
ATOM 13114 O O . GLY A 1 12 ? 5.001 1.949 5.830 1.00 0.00 12 GLY A O 8
ATOM 13118 N N . TYR A 1 13 ? 6.096 2.005 7.794 1.00 0.00 13 TYR A N 8
ATOM 13119 C CA . TYR A 1 13 ? 7.360 1.549 7.227 1.00 0.00 13 TYR A CA 8
ATOM 13120 C C . TYR A 1 13 ? 7.286 0.073 6.848 1.00 0.00 13 TYR A C 8
ATOM 13121 O O . TYR A 1 13 ? 6.916 -0.772 7.665 1.00 0.00 13 TYR A O 8
ATOM 13139 N N . LEU A 1 14 ? 7.640 -0.231 5.605 1.00 0.00 14 LEU A N 8
ATOM 13140 C CA . LEU A 1 14 ? 7.615 -1.605 5.116 1.00 0.00 14 LEU A CA 8
ATOM 13141 C C . LEU A 1 14 ? 8.939 -1.971 4.452 1.00 0.00 14 LEU A C 8
ATOM 13142 O O . LEU A 1 14 ? 9.765 -1.103 4.172 1.00 0.00 14 LEU A O 8
ATOM 13158 N N . SER A 1 15 ? 9.132 -3.262 4.200 1.00 0.00 15 SER A N 8
ATOM 13159 C CA . SER A 1 15 ? 10.355 -3.743 3.570 1.00 0.00 15 SER A CA 8
ATOM 13160 C C . SER A 1 15 ? 10.062 -4.337 2.196 1.00 0.00 15 SER A C 8
ATOM 13161 O O . SER A 1 15 ? 9.332 -5.321 2.075 1.00 0.00 15 SER A O 8
ATOM 13169 N N . LYS A 1 16 ? 10.636 -3.732 1.162 1.00 0.00 16 LYS A N 8
ATOM 13170 C CA . LYS A 1 16 ? 10.439 -4.199 -0.205 1.00 0.00 16 LYS A CA 8
ATOM 13171 C C . LYS A 1 16 ? 11.505 -5.221 -0.590 1.00 0.00 16 LYS A C 8
ATOM 13172 O O . LYS A 1 16 ? 12.697 -4.997 -0.382 1.00 0.00 16 LYS A O 8
ATOM 13191 N N . PHE A 1 17 ? 11.067 -6.342 -1.152 1.00 0.00 17 PHE A N 8
ATOM 13192 C CA . PHE A 1 17 ? 11.984 -7.398 -1.567 1.00 0.00 17 PHE A CA 8
ATOM 13193 C C . PHE A 1 17 ? 12.670 -7.037 -2.881 1.00 0.00 17 PHE A C 8
ATOM 13194 O O . PHE A 1 17 ? 12.076 -6.402 -3.751 1.00 0.00 17 PHE A O 8
ATOM 13211 N N . GLY A 1 18 ? 13.928 -7.447 -3.017 1.00 0.00 18 GLY A N 8
ATOM 13212 C CA . GLY A 1 18 ? 14.676 -7.157 -4.226 1.00 0.00 18 GLY A CA 8
ATOM 13213 C C . GLY A 1 18 ? 13.809 -7.202 -5.469 1.00 0.00 18 GLY A C 8
ATOM 13214 O O . GLY A 1 18 ? 12.794 -7.897 -5.502 1.00 0.00 18 GLY A O 8
ATOM 13218 N N . GLY A 1 19 ? 14.208 -6.457 -6.495 1.00 0.00 19 GLY A N 8
ATOM 13219 C CA . GLY A 1 19 ? 13.448 -6.427 -7.730 1.00 0.00 19 GLY A CA 8
ATOM 13220 C C . GLY A 1 19 ? 14.215 -5.782 -8.868 1.00 0.00 19 GLY A C 8
ATOM 13221 O O . GLY A 1 19 ? 14.853 -6.469 -9.666 1.00 0.00 19 GLY A O 8
ATOM 13225 N N . LYS A 1 20 ? 14.153 -4.457 -8.944 1.00 0.00 20 LYS A N 8
ATOM 13226 C CA . LYS A 1 20 ? 14.847 -3.717 -9.992 1.00 0.00 20 LYS A CA 8
ATOM 13227 C C . LYS A 1 20 ? 16.259 -3.345 -9.552 1.00 0.00 20 LYS A C 8
ATOM 13228 O O . LYS A 1 20 ? 16.551 -2.179 -9.291 1.00 0.00 20 LYS A O 8
ATOM 13247 N N . GLY A 1 21 ? 17.132 -4.345 -9.474 1.00 0.00 21 GLY A N 8
ATOM 13248 C CA . GLY A 1 21 ? 18.504 -4.101 -9.067 1.00 0.00 21 GLY A CA 8
ATOM 13249 C C . GLY A 1 21 ? 19.427 -5.249 -9.423 1.00 0.00 21 GLY A C 8
ATOM 13250 O O . GLY A 1 21 ? 19.004 -6.267 -9.972 1.00 0.00 21 GLY A O 8
ATOM 13254 N N . PRO A 1 22 ? 20.722 -5.092 -9.110 1.00 0.00 22 PRO A N 8
ATOM 13255 C CA . PRO A 1 22 ? 21.734 -6.113 -9.393 1.00 0.00 22 PRO A CA 8
ATOM 13256 C C . PRO A 1 22 ? 21.571 -7.350 -8.515 1.00 0.00 22 PRO A C 8
ATOM 13257 O O . PRO A 1 22 ? 21.702 -8.479 -8.988 1.00 0.00 22 PRO A O 8
ATOM 13268 N N . ILE A 1 23 ? 21.285 -7.129 -7.237 1.00 0.00 23 ILE A N 8
ATOM 13269 C CA . ILE A 1 23 ? 21.103 -8.226 -6.295 1.00 0.00 23 ILE A CA 8
ATOM 13270 C C . ILE A 1 23 ? 19.666 -8.281 -5.786 1.00 0.00 23 ILE A C 8
ATOM 13271 O O . ILE A 1 23 ? 18.831 -7.460 -6.165 1.00 0.00 23 ILE A O 8
ATOM 13287 N N . ARG A 1 24 ? 19.387 -9.252 -4.923 1.00 0.00 24 ARG A N 8
ATOM 13288 C CA . ARG A 1 24 ? 18.051 -9.413 -4.361 1.00 0.00 24 ARG A CA 8
ATOM 13289 C C . ARG A 1 24 ? 18.100 -9.413 -2.836 1.00 0.00 24 ARG A C 8
ATOM 13290 O O . ARG A 1 24 ? 18.853 -10.172 -2.228 1.00 0.00 24 ARG A O 8
ATOM 13311 N N . GLY A 1 25 ? 17.290 -8.554 -2.223 1.00 0.00 25 GLY A N 8
ATOM 13312 C CA . GLY A 1 25 ? 17.256 -8.470 -0.775 1.00 0.00 25 GLY A CA 8
ATOM 13313 C C . GLY A 1 25 ? 16.268 -7.435 -0.276 1.00 0.00 25 GLY A C 8
ATOM 13314 O O . GLY A 1 25 ? 15.995 -6.448 -0.960 1.00 0.00 25 GLY A O 8
ATOM 13318 N N . TRP A 1 26 ? 15.730 -7.659 0.917 1.00 0.00 26 TRP A N 8
ATOM 13319 C CA . TRP A 1 26 ? 14.764 -6.737 1.505 1.00 0.00 26 TRP A CA 8
ATOM 13320 C C . TRP A 1 26 ? 15.392 -5.368 1.738 1.00 0.00 26 TRP A C 8
ATOM 13321 O O . TRP A 1 26 ? 16.612 -5.242 1.845 1.00 0.00 26 TRP A O 8
ATOM 13342 N N . LYS A 1 27 ? 14.551 -4.342 1.818 1.00 0.00 27 LYS A N 8
ATOM 13343 C CA . LYS A 1 27 ? 15.023 -2.980 2.040 1.00 0.00 27 LYS A CA 8
ATOM 13344 C C . LYS A 1 27 ? 14.005 -2.176 2.842 1.00 0.00 27 LYS A C 8
ATOM 13345 O O . LYS A 1 27 ? 12.834 -2.092 2.471 1.00 0.00 27 LYS A O 8
ATOM 13364 N N . SER A 1 28 ? 14.459 -1.586 3.943 1.00 0.00 28 SER A N 8
ATOM 13365 C CA . SER A 1 28 ? 13.586 -0.790 4.799 1.00 0.00 28 SER A CA 8
ATOM 13366 C C . SER A 1 28 ? 13.303 0.571 4.170 1.00 0.00 28 SER A C 8
ATOM 13367 O O . SER A 1 28 ? 14.221 1.345 3.898 1.00 0.00 28 SER A O 8
ATOM 13375 N N . ARG A 1 29 ? 12.025 0.855 3.941 1.00 0.00 29 ARG A N 8
ATOM 13376 C CA . ARG A 1 29 ? 11.619 2.121 3.343 1.00 0.00 29 ARG A CA 8
ATOM 13377 C C . ARG A 1 29 ? 10.301 2.607 3.941 1.00 0.00 29 ARG A C 8
ATOM 13378 O O . ARG A 1 29 ? 9.605 1.857 4.626 1.00 0.00 29 ARG A O 8
ATOM 13399 N N . TRP A 1 30 ? 9.967 3.865 3.677 1.00 0.00 30 TRP A N 8
ATOM 13400 C CA . TRP A 1 30 ? 8.733 4.451 4.190 1.00 0.00 30 TRP A CA 8
ATOM 13401 C C . TRP A 1 30 ? 7.609 4.335 3.166 1.00 0.00 30 TRP A C 8
ATOM 13402 O O . TRP A 1 30 ? 7.790 4.660 1.992 1.00 0.00 30 TRP A O 8
ATOM 13423 N N . PHE A 1 31 ? 6.449 3.871 3.617 1.00 0.00 31 PHE A N 8
ATOM 13424 C CA . PHE A 1 31 ? 5.296 3.712 2.739 1.00 0.00 31 PHE A CA 8
ATOM 13425 C C . PHE A 1 31 ? 4.104 4.512 3.256 1.00 0.00 31 PHE A C 8
ATOM 13426 O O . PHE A 1 31 ? 3.819 4.519 4.454 1.00 0.00 31 PHE A O 8
ATOM 13443 N N . PHE A 1 32 ? 3.411 5.187 2.344 1.00 0.00 32 PHE A N 8
ATOM 13444 C CA . PHE A 1 32 ? 2.251 5.992 2.707 1.00 0.00 32 PHE A CA 8
ATOM 13445 C C . PHE A 1 32 ? 1.241 6.036 1.564 1.00 0.00 32 PHE A C 8
ATOM 13446 O O . PHE A 1 32 ? 1.614 6.044 0.391 1.00 0.00 32 PHE A O 8
ATOM 13463 N N . TYR A 1 33 ? -0.040 6.065 1.916 1.00 0.00 33 TYR A N 8
ATOM 13464 C CA . TYR A 1 33 ? -1.105 6.105 0.921 1.00 0.00 33 TYR A CA 8
ATOM 13465 C C . TYR A 1 33 ? -1.538 7.542 0.645 1.00 0.00 33 TYR A C 8
ATOM 13466 O O . TYR A 1 33 ? -1.548 8.383 1.543 1.00 0.00 33 TYR A O 8
ATOM 13484 N N . ASP A 1 34 ? -1.896 7.814 -0.605 1.00 0.00 34 ASP A N 8
ATOM 13485 C CA . ASP A 1 34 ? -2.333 9.148 -1.002 1.00 0.00 34 ASP A CA 8
ATOM 13486 C C . ASP A 1 34 ? -3.840 9.180 -1.234 1.00 0.00 34 ASP A C 8
ATOM 13487 O O . ASP A 1 34 ? -4.397 8.290 -1.877 1.00 0.00 34 ASP A O 8
ATOM 13496 N N . GLU A 1 35 ? -4.494 10.210 -0.706 1.00 0.00 35 GLU A N 8
ATOM 13497 C CA . GLU A 1 35 ? -5.937 10.355 -0.855 1.00 0.00 35 GLU A CA 8
ATOM 13498 C C . GLU A 1 35 ? -6.272 11.335 -1.976 1.00 0.00 35 GLU A C 8
ATOM 13499 O O . GLU A 1 35 ? -7.372 11.885 -2.025 1.00 0.00 35 GLU A O 8
ATOM 13511 N N . ARG A 1 36 ? -5.316 11.547 -2.874 1.00 0.00 36 ARG A N 8
ATOM 13512 C CA . ARG A 1 36 ? -5.508 12.461 -3.994 1.00 0.00 36 ARG A CA 8
ATOM 13513 C C . ARG A 1 36 ? -5.743 11.690 -5.290 1.00 0.00 36 ARG A C 8
ATOM 13514 O O . ARG A 1 36 ? -6.610 12.046 -6.088 1.00 0.00 36 ARG A O 8
ATOM 13535 N N . LYS A 1 37 ? -4.964 10.633 -5.493 1.00 0.00 37 LYS A N 8
ATOM 13536 C CA . LYS A 1 37 ? -5.087 9.811 -6.692 1.00 0.00 37 LYS A CA 8
ATOM 13537 C C . LYS A 1 37 ? -5.297 8.345 -6.327 1.00 0.00 37 LYS A C 8
ATOM 13538 O O . LYS A 1 37 ? -5.123 7.457 -7.162 1.00 0.00 37 LYS A O 8
ATOM 13557 N N . CYS A 1 38 ? -5.671 8.100 -5.076 1.00 0.00 38 CYS A N 8
ATOM 13558 C CA . CYS A 1 38 ? -5.906 6.741 -4.601 1.00 0.00 38 CYS A CA 8
ATOM 13559 C C . CYS A 1 38 ? -4.733 5.831 -4.954 1.00 0.00 38 CYS A C 8
ATOM 13560 O O . CYS A 1 38 ? -4.925 4.686 -5.362 1.00 0.00 38 CYS A O 8
ATOM 13568 N N . GLN A 1 39 ? -3.520 6.351 -4.797 1.00 0.00 39 GLN A N 8
ATOM 13569 C CA . GLN A 1 39 ? -2.316 5.586 -5.102 1.00 0.00 39 GLN A CA 8
ATOM 13570 C C . GLN A 1 39 ? -1.428 5.456 -3.869 1.00 0.00 39 GLN A C 8
ATOM 13571 O O . GLN A 1 39 ? -1.460 6.302 -2.975 1.00 0.00 39 GLN A O 8
ATOM 13585 N N . LEU A 1 40 ? -0.636 4.390 -3.827 1.00 0.00 40 LEU A N 8
ATOM 13586 C CA . LEU A 1 40 ? 0.262 4.148 -2.704 1.00 0.00 40 LEU A CA 8
ATOM 13587 C C . LEU A 1 40 ? 1.661 4.677 -3.001 1.00 0.00 40 LEU A C 8
ATOM 13588 O O . LEU A 1 40 ? 2.409 4.084 -3.778 1.00 0.00 40 LEU A O 8
ATOM 13604 N N . TYR A 1 41 ? 2.010 5.796 -2.375 1.00 0.00 41 TYR A N 8
ATOM 13605 C CA . TYR A 1 41 ? 3.319 6.407 -2.573 1.00 0.00 41 TYR A CA 8
ATOM 13606 C C . TYR A 1 41 ? 4.268 6.040 -1.436 1.00 0.00 41 TYR A C 8
ATOM 13607 O O . TYR A 1 41 ? 3.922 6.159 -0.260 1.00 0.00 41 TYR A O 8
ATOM 13625 N N . TYR A 1 42 ? 5.466 5.593 -1.795 1.00 0.00 42 TYR A N 8
ATOM 13626 C CA . TYR A 1 42 ? 6.466 5.206 -0.806 1.00 0.00 42 TYR A CA 8
ATOM 13627 C C . TYR A 1 42 ? 7.812 5.857 -1.110 1.00 0.00 42 TYR A C 8
ATOM 13628 O O . TYR A 1 42 ? 8.212 5.970 -2.269 1.00 0.00 42 TYR A O 8
ATOM 13646 N N . SER A 1 43 ? 8.507 6.282 -0.060 1.00 0.00 43 SER A N 8
ATOM 13647 C CA . SER A 1 43 ? 9.807 6.923 -0.212 1.00 0.00 43 SER A CA 8
ATOM 13648 C C . SER A 1 43 ? 10.796 6.401 0.826 1.00 0.00 43 SER A C 8
ATOM 13649 O O . SER A 1 43 ? 10.459 5.548 1.646 1.00 0.00 43 SER A O 8
ATOM 13657 N N . ARG A 1 44 ? 12.019 6.921 0.783 1.00 0.00 44 ARG A N 8
ATOM 13658 C CA . ARG A 1 44 ? 13.058 6.507 1.718 1.00 0.00 44 ARG A CA 8
ATOM 13659 C C . ARG A 1 44 ? 12.694 6.904 3.146 1.00 0.00 44 ARG A C 8
ATOM 13660 O O . ARG A 1 44 ? 12.960 6.165 4.094 1.00 0.00 44 ARG A O 8
ATOM 13681 N N . THR A 1 45 ? 12.083 8.076 3.292 1.00 0.00 45 THR A N 8
ATOM 13682 C CA . THR A 1 45 ? 11.684 8.571 4.603 1.00 0.00 45 THR A CA 8
ATOM 13683 C C . THR A 1 45 ? 10.302 9.213 4.550 1.00 0.00 45 THR A C 8
ATOM 13684 O O . THR A 1 45 ? 9.756 9.445 3.473 1.00 0.00 45 THR A O 8
ATOM 13695 N N . ALA A 1 46 ? 9.743 9.499 5.722 1.00 0.00 46 ALA A N 8
ATOM 13696 C CA . ALA A 1 46 ? 8.426 10.117 5.808 1.00 0.00 46 ALA A CA 8
ATOM 13697 C C . ALA A 1 46 ? 8.513 11.626 5.601 1.00 0.00 46 ALA A C 8
ATOM 13698 O O . ALA A 1 46 ? 7.523 12.272 5.259 1.00 0.00 46 ALA A O 8
ATOM 13705 N N . GLN A 1 47 ? 9.702 12.180 5.812 1.00 0.00 47 GLN A N 8
ATOM 13706 C CA . GLN A 1 47 ? 9.917 13.613 5.649 1.00 0.00 47 GLN A CA 8
ATOM 13707 C C . GLN A 1 47 ? 10.272 13.950 4.205 1.00 0.00 47 GLN A C 8
ATOM 13708 O O . GLN A 1 47 ? 10.473 15.114 3.860 1.00 0.00 47 GLN A O 8
ATOM 13722 N N . ASP A 1 48 ? 10.349 12.923 3.365 1.00 0.00 48 ASP A N 8
ATOM 13723 C CA . ASP A 1 48 ? 10.680 13.110 1.957 1.00 0.00 48 ASP A CA 8
ATOM 13724 C C . ASP A 1 48 ? 9.443 13.507 1.156 1.00 0.00 48 ASP A C 8
ATOM 13725 O O . ASP A 1 48 ? 8.660 12.654 0.741 1.00 0.00 48 ASP A O 8
ATOM 13734 N N . ALA A 1 49 ? 9.275 14.808 0.944 1.00 0.00 49 ALA A N 8
ATOM 13735 C CA . ALA A 1 49 ? 8.135 15.318 0.193 1.00 0.00 49 ALA A CA 8
ATOM 13736 C C . ALA A 1 49 ? 8.066 14.690 -1.195 1.00 0.00 49 ALA A C 8
ATOM 13737 O O . ALA A 1 49 ? 6.991 14.573 -1.781 1.00 0.00 49 ALA A O 8
ATOM 13744 N N . ASN A 1 50 ? 9.221 14.288 -1.715 1.00 0.00 50 ASN A N 8
ATOM 13745 C CA . ASN A 1 50 ? 9.292 13.673 -3.035 1.00 0.00 50 ASN A CA 8
ATOM 13746 C C . ASN A 1 50 ? 9.337 12.152 -2.925 1.00 0.00 50 ASN A C 8
ATOM 13747 O O . ASN A 1 50 ? 10.369 11.557 -2.613 1.00 0.00 50 ASN A O 8
ATOM 13758 N N . PRO A 1 51 ? 8.191 11.506 -3.187 1.00 0.00 51 PRO A N 8
ATOM 13759 C CA . PRO A 1 51 ? 8.073 10.046 -3.125 1.00 0.00 51 PRO A CA 8
ATOM 13760 C C . PRO A 1 51 ? 8.835 9.354 -4.250 1.00 0.00 51 PRO A C 8
ATOM 13761 O O . PRO A 1 51 ? 8.782 9.782 -5.404 1.00 0.00 51 PRO A O 8
ATOM 13772 N N . LEU A 1 52 ? 9.543 8.283 -3.908 1.00 0.00 52 LEU A N 8
ATOM 13773 C CA . LEU A 1 52 ? 10.316 7.532 -4.891 1.00 0.00 52 LEU A CA 8
ATOM 13774 C C . LEU A 1 52 ? 9.427 7.057 -6.036 1.00 0.00 52 LEU A C 8
ATOM 13775 O O . LEU A 1 52 ? 9.677 7.370 -7.200 1.00 0.00 52 LEU A O 8
ATOM 13791 N N . ASP A 1 53 ? 8.386 6.304 -5.697 1.00 0.00 53 ASP A N 8
ATOM 13792 C CA . ASP A 1 53 ? 7.457 5.789 -6.697 1.00 0.00 53 ASP A CA 8
ATOM 13793 C C . ASP A 1 53 ? 6.080 5.550 -6.086 1.00 0.00 53 ASP A C 8
ATOM 13794 O O . ASP A 1 53 ? 5.907 5.629 -4.870 1.00 0.00 53 ASP A O 8
ATOM 13803 N N . SER A 1 54 ? 5.103 5.259 -6.938 1.00 0.00 54 SER A N 8
ATOM 13804 C CA . SER A 1 54 ? 3.739 5.013 -6.483 1.00 0.00 54 SER A CA 8
ATOM 13805 C C . SER A 1 54 ? 3.184 3.731 -7.097 1.00 0.00 54 SER A C 8
ATOM 13806 O O . SER A 1 54 ? 3.721 3.218 -8.079 1.00 0.00 54 SER A O 8
ATOM 13814 N N . ILE A 1 55 ? 2.106 3.221 -6.512 1.00 0.00 55 ILE A N 8
ATOM 13815 C CA . ILE A 1 55 ? 1.478 2.000 -7.001 1.00 0.00 55 ILE A CA 8
ATOM 13816 C C . ILE A 1 55 ? -0.035 2.165 -7.105 1.00 0.00 55 ILE A C 8
ATOM 13817 O O . ILE A 1 55 ? -0.689 2.600 -6.157 1.00 0.00 55 ILE A O 8
ATOM 13833 N N . ASP A 1 56 ? -0.584 1.813 -8.262 1.00 0.00 56 ASP A N 8
ATOM 13834 C CA . ASP A 1 56 ? -2.021 1.919 -8.490 1.00 0.00 56 ASP A CA 8
ATOM 13835 C C . ASP A 1 56 ? -2.770 0.812 -7.756 1.00 0.00 56 ASP A C 8
ATOM 13836 O O . ASP A 1 56 ? -2.793 -0.337 -8.199 1.00 0.00 56 ASP A O 8
ATOM 13845 N N . LEU A 1 57 ? -3.382 1.164 -6.631 1.00 0.00 57 LEU A N 8
ATOM 13846 C CA . LEU A 1 57 ? -4.132 0.201 -5.833 1.00 0.00 57 LEU A CA 8
ATOM 13847 C C . LEU A 1 57 ? -5.528 -0.015 -6.410 1.00 0.00 57 LEU A C 8
ATOM 13848 O O . LEU A 1 57 ? -6.090 -1.105 -6.310 1.00 0.00 57 LEU A O 8
ATOM 13864 N N . SER A 1 58 ? -6.080 1.032 -7.016 1.00 0.00 58 SER A N 8
ATOM 13865 C CA . SER A 1 58 ? -7.410 0.958 -7.608 1.00 0.00 58 SER A CA 8
ATOM 13866 C C . SER A 1 58 ? -7.576 -0.327 -8.413 1.00 0.00 58 SER A C 8
ATOM 13867 O O . SER A 1 58 ? -8.687 -0.831 -8.578 1.00 0.00 58 SER A O 8
ATOM 13875 N N . SER A 1 59 ? -6.462 -0.852 -8.914 1.00 0.00 59 SER A N 8
ATOM 13876 C CA . SER A 1 59 ? -6.483 -2.076 -9.706 1.00 0.00 59 SER A CA 8
ATOM 13877 C C . SER A 1 59 ? -5.394 -3.040 -9.244 1.00 0.00 59 SER A C 8
ATOM 13878 O O . SER A 1 59 ? -4.764 -3.717 -10.056 1.00 0.00 59 SER A O 8
ATOM 13886 N N . ALA A 1 60 ? -5.179 -3.096 -7.934 1.00 0.00 60 ALA A N 8
ATOM 13887 C CA . ALA A 1 60 ? -4.168 -3.978 -7.363 1.00 0.00 60 ALA A CA 8
ATOM 13888 C C . ALA A 1 60 ? -4.795 -4.979 -6.399 1.00 0.00 60 ALA A C 8
ATOM 13889 O O . ALA A 1 60 ? -5.772 -4.671 -5.716 1.00 0.00 60 ALA A O 8
ATOM 13896 N N . VAL A 1 61 ? -4.226 -6.180 -6.347 1.00 0.00 61 VAL A N 8
ATOM 13897 C CA . VAL A 1 61 ? -4.730 -7.227 -5.466 1.00 0.00 61 VAL A CA 8
ATOM 13898 C C . VAL A 1 61 ? -3.683 -7.624 -4.431 1.00 0.00 61 VAL A C 8
ATOM 13899 O O . VAL A 1 61 ? -2.601 -8.100 -4.777 1.00 0.00 61 VAL A O 8
ATOM 13912 N N . PHE A 1 62 ? -4.011 -7.425 -3.159 1.00 0.00 62 PHE A N 8
ATOM 13913 C CA . PHE A 1 62 ? -3.099 -7.762 -2.072 1.00 0.00 62 PHE A CA 8
ATOM 13914 C C . PHE A 1 62 ? -3.241 -9.230 -1.678 1.00 0.00 62 PHE A C 8
ATOM 13915 O O . PHE A 1 62 ? -4.313 -9.672 -1.265 1.00 0.00 62 PHE A O 8
ATOM 13932 N N . ASP A 1 63 ? -2.152 -9.979 -1.810 1.00 0.00 63 ASP A N 8
ATOM 13933 C CA . ASP A 1 63 ? -2.154 -11.397 -1.467 1.00 0.00 63 ASP A CA 8
ATOM 13934 C C . ASP A 1 63 ? -1.184 -11.681 -0.325 1.00 0.00 63 ASP A C 8
ATOM 13935 O O . ASP A 1 63 ? -0.326 -10.856 -0.006 1.00 0.00 63 ASP A O 8
ATOM 13944 N N . CYS A 1 64 ? -1.326 -12.851 0.288 1.00 0.00 64 CYS A N 8
ATOM 13945 C CA . CYS A 1 64 ? -0.464 -13.243 1.397 1.00 0.00 64 CYS A CA 8
ATOM 13946 C C . CYS A 1 64 ? 0.576 -14.263 0.943 1.00 0.00 64 CYS A C 8
ATOM 13947 O O . CYS A 1 64 ? 0.261 -15.207 0.219 1.00 0.00 64 CYS A O 8
ATOM 13955 N N . LYS A 1 65 ? 1.818 -14.064 1.372 1.00 0.00 65 LYS A N 8
ATOM 13956 C CA . LYS A 1 65 ? 2.906 -14.965 1.010 1.00 0.00 65 LYS A CA 8
ATOM 13957 C C . LYS A 1 65 ? 2.718 -16.333 1.660 1.00 0.00 65 LYS A C 8
ATOM 13958 O O . LYS A 1 65 ? 1.834 -16.517 2.495 1.00 0.00 65 LYS A O 8
ATOM 13977 N N . ALA A 1 66 ? 3.557 -17.287 1.271 1.00 0.00 66 ALA A N 8
ATOM 13978 C CA . ALA A 1 66 ? 3.486 -18.636 1.818 1.00 0.00 66 ALA A CA 8
ATOM 13979 C C . ALA A 1 66 ? 3.957 -18.666 3.268 1.00 0.00 66 ALA A C 8
ATOM 13980 O O . ALA A 1 66 ? 3.465 -19.455 4.075 1.00 0.00 66 ALA A O 8
ATOM 13987 N N . ASP A 1 67 ? 4.914 -17.803 3.592 1.00 0.00 67 ASP A N 8
ATOM 13988 C CA . ASP A 1 67 ? 5.452 -17.731 4.946 1.00 0.00 67 ASP A CA 8
ATOM 13989 C C . ASP A 1 67 ? 4.798 -16.598 5.730 1.00 0.00 67 ASP A C 8
ATOM 13990 O O . ASP A 1 67 ? 5.406 -16.023 6.633 1.00 0.00 67 ASP A O 8
ATOM 13999 N N . ALA A 1 68 ? 3.556 -16.281 5.379 1.00 0.00 68 ALA A N 8
ATOM 14000 C CA . ALA A 1 68 ? 2.820 -15.217 6.050 1.00 0.00 68 ALA A CA 8
ATOM 14001 C C . ALA A 1 68 ? 2.970 -15.317 7.564 1.00 0.00 68 ALA A C 8
ATOM 14002 O O . ALA A 1 68 ? 2.818 -14.326 8.278 1.00 0.00 68 ALA A O 8
ATOM 14009 N N . GLU A 1 69 ? 3.270 -16.519 8.047 1.00 0.00 69 GLU A N 8
ATOM 14010 C CA . GLU A 1 69 ? 3.439 -16.746 9.477 1.00 0.00 69 GLU A CA 8
ATOM 14011 C C . GLU A 1 69 ? 4.231 -15.610 10.119 1.00 0.00 69 GLU A C 8
ATOM 14012 O O . GLU A 1 69 ? 4.042 -15.295 11.293 1.00 0.00 69 GLU A O 8
ATOM 14024 N N . GLU A 1 70 ? 5.117 -15.000 9.339 1.00 0.00 70 GLU A N 8
ATOM 14025 C CA . GLU A 1 70 ? 5.938 -13.900 9.831 1.00 0.00 70 GLU A CA 8
ATOM 14026 C C . GLU A 1 70 ? 5.289 -12.555 9.520 1.00 0.00 70 GLU A C 8
ATOM 14027 O O . GLU A 1 70 ? 5.527 -11.564 10.210 1.00 0.00 70 GLU A O 8
ATOM 14039 N N . GLY A 1 71 ? 4.466 -12.528 8.476 1.00 0.00 71 GLY A N 8
ATOM 14040 C CA . GLY A 1 71 ? 3.796 -11.300 8.090 1.00 0.00 71 GLY A CA 8
ATOM 14041 C C . GLY A 1 71 ? 4.305 -10.750 6.773 1.00 0.00 71 GLY A C 8
ATOM 14042 O O . GLY A 1 71 ? 4.770 -9.612 6.706 1.00 0.00 71 GLY A O 8
ATOM 14046 N N . ILE A 1 72 ? 4.218 -11.560 5.723 1.00 0.00 72 ILE A N 8
ATOM 14047 C CA . ILE A 1 72 ? 4.674 -11.147 4.401 1.00 0.00 72 ILE A CA 8
ATOM 14048 C C . ILE A 1 72 ? 3.545 -11.228 3.380 1.00 0.00 72 ILE A C 8
ATOM 14049 O O . ILE A 1 72 ? 2.836 -12.232 3.300 1.00 0.00 72 ILE A O 8
ATOM 14065 N N . PHE A 1 73 ? 3.384 -10.165 2.598 1.00 0.00 73 PHE A N 8
ATOM 14066 C CA . PHE A 1 73 ? 2.341 -10.116 1.580 1.00 0.00 73 PHE A CA 8
ATOM 14067 C C . PHE A 1 73 ? 2.907 -9.639 0.245 1.00 0.00 73 PHE A C 8
ATOM 14068 O O . PHE A 1 73 ? 4.094 -9.334 0.136 1.00 0.00 73 PHE A O 8
ATOM 14085 N N . GLU A 1 74 ? 2.047 -9.578 -0.767 1.00 0.00 74 GLU A N 8
ATOM 14086 C CA . GLU A 1 74 ? 2.461 -9.140 -2.095 1.00 0.00 74 GLU A CA 8
ATOM 14087 C C . GLU A 1 74 ? 1.305 -8.471 -2.832 1.00 0.00 74 GLU A C 8
ATOM 14088 O O . GLU A 1 74 ? 0.201 -9.012 -2.898 1.00 0.00 74 GLU A O 8
ATOM 14100 N N . ILE A 1 75 ? 1.567 -7.291 -3.384 1.00 0.00 75 ILE A N 8
ATOM 14101 C CA . ILE A 1 75 ? 0.549 -6.548 -4.116 1.00 0.00 75 ILE A CA 8
ATOM 14102 C C . ILE A 1 75 ? 0.661 -6.795 -5.617 1.00 0.00 75 ILE A C 8
ATOM 14103 O O . ILE A 1 75 ? 1.565 -6.282 -6.276 1.00 0.00 75 ILE A O 8
ATOM 14119 N N . LYS A 1 76 ? -0.265 -7.584 -6.151 1.00 0.00 76 LYS A N 8
ATOM 14120 C CA . LYS A 1 76 ? -0.274 -7.899 -7.575 1.00 0.00 76 LYS A CA 8
ATOM 14121 C C . LYS A 1 76 ? -0.971 -6.800 -8.370 1.00 0.00 76 LYS A C 8
ATOM 14122 O O . LYS A 1 76 ? -2.142 -6.498 -8.137 1.00 0.00 76 LYS A O 8
ATOM 14141 N N . THR A 1 77 ? -0.245 -6.205 -9.312 1.00 0.00 77 THR A N 8
ATOM 14142 C CA . THR A 1 77 ? -0.794 -5.140 -10.142 1.00 0.00 77 THR A CA 8
ATOM 14143 C C . THR A 1 77 ? -0.543 -5.411 -11.621 1.00 0.00 77 THR A C 8
ATOM 14144 O O . THR A 1 77 ? 0.415 -6.086 -11.999 1.00 0.00 77 THR A O 8
ATOM 14155 N N . PRO A 1 78 ? -1.421 -4.873 -12.480 1.00 0.00 78 PRO A N 8
ATOM 14156 C CA . PRO A 1 78 ? -1.314 -5.042 -13.932 1.00 0.00 78 PRO A CA 8
ATOM 14157 C C . PRO A 1 78 ? -0.129 -4.284 -14.518 1.00 0.00 78 PRO A C 8
ATOM 14158 O O . PRO A 1 78 ? 0.053 -4.242 -15.735 1.00 0.00 78 PRO A O 8
ATOM 14169 N N . SER A 1 79 ? 0.676 -3.686 -13.645 1.00 0.00 79 SER A N 8
ATOM 14170 C CA . SER A 1 79 ? 1.843 -2.927 -14.077 1.00 0.00 79 SER A CA 8
ATOM 14171 C C . SER A 1 79 ? 3.126 -3.544 -13.530 1.00 0.00 79 SER A C 8
ATOM 14172 O O . SER A 1 79 ? 4.098 -3.734 -14.261 1.00 0.00 79 SER A O 8
ATOM 14180 N N . ARG A 1 80 ? 3.121 -3.856 -12.238 1.00 0.00 80 ARG A N 8
ATOM 14181 C CA . ARG A 1 80 ? 4.284 -4.451 -11.591 1.00 0.00 80 ARG A CA 8
ATOM 14182 C C . ARG A 1 80 ? 3.918 -5.005 -10.217 1.00 0.00 80 ARG A C 8
ATOM 14183 O O . ARG A 1 80 ? 3.457 -4.271 -9.343 1.00 0.00 80 ARG A O 8
ATOM 14204 N N . VAL A 1 81 ? 4.127 -6.305 -10.033 1.00 0.00 81 VAL A N 8
ATOM 14205 C CA . VAL A 1 81 ? 3.820 -6.957 -8.766 1.00 0.00 81 VAL A CA 8
ATOM 14206 C C . VAL A 1 81 ? 4.846 -6.595 -7.699 1.00 0.00 81 VAL A C 8
ATOM 14207 O O . VAL A 1 81 ? 6.028 -6.917 -7.826 1.00 0.00 81 VAL A O 8
ATOM 14220 N N . ILE A 1 82 ? 4.387 -5.925 -6.647 1.00 0.00 82 ILE A N 8
ATOM 14221 C CA . ILE A 1 82 ? 5.266 -5.521 -5.557 1.00 0.00 82 ILE A CA 8
ATOM 14222 C C . ILE A 1 82 ? 5.183 -6.502 -4.392 1.00 0.00 82 ILE A C 8
ATOM 14223 O O . ILE A 1 82 ? 4.188 -7.208 -4.230 1.00 0.00 82 ILE A O 8
ATOM 14239 N N . THR A 1 83 ? 6.236 -6.539 -3.581 1.00 0.00 83 THR A N 8
ATOM 14240 C CA . THR A 1 83 ? 6.283 -7.432 -2.430 1.00 0.00 83 THR A CA 8
ATOM 14241 C C . THR A 1 83 ? 6.753 -6.695 -1.181 1.00 0.00 83 THR A C 8
ATOM 14242 O O . THR A 1 83 ? 7.924 -6.330 -1.067 1.00 0.00 83 THR A O 8
ATOM 14253 N N . LEU A 1 84 ? 5.834 -6.480 -0.246 1.00 0.00 84 LEU A N 8
ATOM 14254 C CA . LEU A 1 84 ? 6.156 -5.787 0.997 1.00 0.00 84 LEU A CA 8
ATOM 14255 C C . LEU A 1 84 ? 5.754 -6.624 2.207 1.00 0.00 84 LEU A C 8
ATOM 14256 O O . LEU A 1 84 ? 4.809 -7.411 2.146 1.00 0.00 84 LEU A O 8
ATOM 14272 N N . LYS A 1 85 ? 6.477 -6.448 3.308 1.00 0.00 85 LYS A N 8
ATOM 14273 C CA . LYS A 1 85 ? 6.196 -7.184 4.534 1.00 0.00 85 LYS A CA 8
ATOM 14274 C C . LYS A 1 85 ? 5.883 -6.229 5.682 1.00 0.00 85 LYS A C 8
ATOM 14275 O O . LYS A 1 85 ? 6.302 -5.072 5.671 1.00 0.00 85 LYS A O 8
ATOM 14294 N N . ALA A 1 86 ? 5.147 -6.723 6.673 1.00 0.00 86 ALA A N 8
ATOM 14295 C CA . ALA A 1 86 ? 4.782 -5.914 7.829 1.00 0.00 86 ALA A CA 8
ATOM 14296 C C . ALA A 1 86 ? 5.548 -6.356 9.072 1.00 0.00 86 ALA A C 8
ATOM 14297 O O . ALA A 1 86 ? 6.324 -7.310 9.027 1.00 0.00 86 ALA A O 8
ATOM 14304 N N . ALA A 1 87 ? 5.325 -5.656 10.179 1.00 0.00 87 ALA A N 8
ATOM 14305 C CA . ALA A 1 87 ? 5.993 -5.978 11.434 1.00 0.00 87 ALA A CA 8
ATOM 14306 C C . ALA A 1 87 ? 5.719 -7.420 11.848 1.00 0.00 87 ALA A C 8
ATOM 14307 O O . ALA A 1 87 ? 6.646 -8.201 12.067 1.00 0.00 87 ALA A O 8
ATOM 14314 N N . THR A 1 88 ? 4.440 -7.768 11.953 1.00 0.00 88 THR A N 8
ATOM 14315 C CA . THR A 1 88 ? 4.045 -9.116 12.342 1.00 0.00 88 THR A CA 8
ATOM 14316 C C . THR A 1 88 ? 2.985 -9.672 11.398 1.00 0.00 88 THR A C 8
ATOM 14317 O O . THR A 1 88 ? 2.564 -9.001 10.456 1.00 0.00 88 THR A O 8
ATOM 14328 N N . LYS A 1 89 ? 2.557 -10.903 11.656 1.00 0.00 89 LYS A N 8
ATOM 14329 C CA . LYS A 1 89 ? 1.544 -11.550 10.831 1.00 0.00 89 LYS A CA 8
ATOM 14330 C C . LYS A 1 89 ? 0.237 -10.765 10.859 1.00 0.00 89 LYS A C 8
ATOM 14331 O O . LYS A 1 89 ? -0.383 -10.540 9.820 1.00 0.00 89 LYS A O 8
ATOM 14350 N N . GLN A 1 90 ? -0.174 -10.351 12.052 1.00 0.00 90 GLN A N 8
ATOM 14351 C CA . GLN A 1 90 ? -1.408 -9.590 12.213 1.00 0.00 90 GLN A CA 8
ATOM 14352 C C . GLN A 1 90 ? -1.248 -8.173 11.672 1.00 0.00 90 GLN A C 8
ATOM 14353 O O . GLN A 1 90 ? -2.232 -7.503 11.359 1.00 0.00 90 GLN A O 8
ATOM 14367 N N . ALA A 1 91 ? -0.002 -7.723 11.563 1.00 0.00 91 ALA A N 8
ATOM 14368 C CA . ALA A 1 91 ? 0.286 -6.387 11.057 1.00 0.00 91 ALA A CA 8
ATOM 14369 C C . ALA A 1 91 ? -0.194 -6.229 9.619 1.00 0.00 91 ALA A C 8
ATOM 14370 O O . ALA A 1 91 ? -0.909 -5.281 9.293 1.00 0.00 91 ALA A O 8
ATOM 14377 N N . MET A 1 92 ? 0.204 -7.163 8.761 1.00 0.00 92 MET A N 8
ATOM 14378 C CA . MET A 1 92 ? -0.187 -7.127 7.357 1.00 0.00 92 MET A CA 8
ATOM 14379 C C . MET A 1 92 ? -1.702 -7.024 7.216 1.00 0.00 92 MET A C 8
ATOM 14380 O O . MET A 1 92 ? -2.210 -6.254 6.400 1.00 0.00 92 MET A O 8
ATOM 14394 N N . LEU A 1 93 ? -2.420 -7.805 8.016 1.00 0.00 93 LEU A N 8
ATOM 14395 C CA . LEU A 1 93 ? -3.878 -7.803 7.981 1.00 0.00 93 LEU A CA 8
ATOM 14396 C C . LEU A 1 93 ? -4.419 -6.378 7.906 1.00 0.00 93 LEU A C 8
ATOM 14397 O O . LEU A 1 93 ? -5.323 -6.087 7.123 1.00 0.00 93 LEU A O 8
ATOM 14413 N N . TYR A 1 94 ? -3.857 -5.495 8.724 1.00 0.00 94 TYR A N 8
ATOM 14414 C CA . TYR A 1 94 ? -4.283 -4.101 8.751 1.00 0.00 94 TYR A CA 8
ATOM 14415 C C . TYR A 1 94 ? -4.021 -3.425 7.408 1.00 0.00 94 TYR A C 8
ATOM 14416 O O . TYR A 1 94 ? -4.849 -2.659 6.915 1.00 0.00 94 TYR A O 8
ATOM 14434 N N . TRP A 1 95 ? -2.865 -3.716 6.823 1.00 0.00 95 TRP A N 8
ATOM 14435 C CA . TRP A 1 95 ? -2.494 -3.138 5.536 1.00 0.00 95 TRP A CA 8
ATOM 14436 C C . TRP A 1 95 ? -3.400 -3.655 4.425 1.00 0.00 95 TRP A C 8
ATOM 14437 O O . TRP A 1 95 ? -3.995 -2.874 3.681 1.00 0.00 95 TRP A O 8
ATOM 14458 N N . LEU A 1 96 ? -3.501 -4.975 4.316 1.00 0.00 96 LEU A N 8
ATOM 14459 C CA . LEU A 1 96 ? -4.336 -5.597 3.295 1.00 0.00 96 LEU A CA 8
ATOM 14460 C C . LEU A 1 96 ? -5.793 -5.171 3.448 1.00 0.00 96 LEU A C 8
ATOM 14461 O O . LEU A 1 96 ? -6.483 -4.922 2.460 1.00 0.00 96 LEU A O 8
ATOM 14477 N N . GLN A 1 97 ? -6.252 -5.088 4.693 1.00 0.00 97 GLN A N 8
ATOM 14478 C CA . GLN A 1 97 ? -7.626 -4.691 4.975 1.00 0.00 97 GLN A CA 8
ATOM 14479 C C . GLN A 1 97 ? -7.851 -3.224 4.625 1.00 0.00 97 GLN A C 8
ATOM 14480 O O . GLN A 1 97 ? -8.754 -2.891 3.859 1.00 0.00 97 GLN A O 8
ATOM 14494 N N . GLN A 1 98 ? -7.023 -2.352 5.192 1.00 0.00 98 GLN A N 8
ATOM 14495 C CA . GLN A 1 98 ? -7.133 -0.920 4.940 1.00 0.00 98 GLN A CA 8
ATOM 14496 C C . GLN A 1 98 ? -6.932 -0.610 3.461 1.00 0.00 98 GLN A C 8
ATOM 14497 O O . GLN A 1 98 ? -7.820 -0.066 2.803 1.00 0.00 98 GLN A O 8
ATOM 14511 N N . LEU A 1 99 ? -5.760 -0.959 2.943 1.00 0.00 99 LEU A N 8
ATOM 14512 C CA . LEU A 1 99 ? -5.441 -0.718 1.540 1.00 0.00 99 LEU A CA 8
ATOM 14513 C C . LEU A 1 99 ? -6.682 -0.871 0.665 1.00 0.00 99 LEU A C 8
ATOM 14514 O O . LEU A 1 99 ? -6.958 -0.029 -0.188 1.00 0.00 99 LEU A O 8
ATOM 14530 N N . GLN A 1 100 ? -7.426 -1.951 0.886 1.00 0.00 100 GLN A N 8
ATOM 14531 C CA . GLN A 1 100 ? -8.638 -2.212 0.119 1.00 0.00 100 GLN A CA 8
ATOM 14532 C C . GLN A 1 100 ? -9.644 -1.079 0.288 1.00 0.00 100 GLN A C 8
ATOM 14533 O O . GLN A 1 100 ? -10.108 -0.497 -0.692 1.00 0.00 100 GLN A O 8
ATOM 14547 N N . MET A 1 101 ? -9.977 -0.772 1.537 1.00 0.00 101 MET A N 8
ATOM 14548 C CA . MET A 1 101 ? -10.929 0.293 1.834 1.00 0.00 101 MET A CA 8
ATOM 14549 C C . MET A 1 101 ? -10.802 1.432 0.827 1.00 0.00 101 MET A C 8
ATOM 14550 O O . MET A 1 101 ? -11.801 1.933 0.312 1.00 0.00 101 MET A O 8
ATOM 14564 N N . LYS A 1 102 ? -9.567 1.836 0.551 1.00 0.00 102 LYS A N 8
ATOM 14565 C CA . LYS A 1 102 ? -9.308 2.915 -0.395 1.00 0.00 102 LYS A CA 8
ATOM 14566 C C . LYS A 1 102 ? -9.814 2.552 -1.787 1.00 0.00 102 LYS A C 8
ATOM 14567 O O . LYS A 1 102 ? -10.559 3.313 -2.405 1.00 0.00 102 LYS A O 8
ATOM 14586 N N . ARG A 1 103 ? -9.407 1.384 -2.274 1.00 0.00 103 ARG A N 8
ATOM 14587 C CA . ARG A 1 103 ? -9.821 0.920 -3.593 1.00 0.00 103 ARG A CA 8
ATOM 14588 C C . ARG A 1 103 ? -11.319 0.632 -3.623 1.00 0.00 103 ARG A C 8
ATOM 14589 O O . ARG A 1 103 ? -12.059 1.225 -4.408 1.00 0.00 103 ARG A O 8
ATOM 14610 N N . TRP A 1 104 ? -11.758 -0.281 -2.764 1.00 0.00 104 TRP A N 8
ATOM 14611 C CA . TRP A 1 104 ? -13.168 -0.648 -2.694 1.00 0.00 104 TRP A CA 8
ATOM 14612 C C . TRP A 1 104 ? -14.049 0.593 -2.601 1.00 0.00 104 TRP A C 8
ATOM 14613 O O . TRP A 1 104 ? -15.107 0.660 -3.225 1.00 0.00 104 TRP A O 8
ATOM 14634 N N . GLU A 1 105 ? -13.605 1.572 -1.819 1.00 0.00 105 GLU A N 8
ATOM 14635 C CA . GLU A 1 105 ? -14.356 2.810 -1.646 1.00 0.00 105 GLU A CA 8
ATOM 14636 C C . GLU A 1 105 ? -14.648 3.462 -2.995 1.00 0.00 105 GLU A C 8
ATOM 14637 O O . GLU A 1 105 ? -15.784 3.839 -3.282 1.00 0.00 105 GLU A O 8
ATOM 14649 N N . PHE A 1 106 ? -13.613 3.593 -3.819 1.00 0.00 106 PHE A N 8
ATOM 14650 C CA . PHE A 1 106 ? -13.757 4.201 -5.136 1.00 0.00 106 PHE A CA 8
ATOM 14651 C C . PHE A 1 106 ? -14.811 3.468 -5.961 1.00 0.00 106 PHE A C 8
ATOM 14652 O O . PHE A 1 106 ? -15.644 4.091 -6.620 1.00 0.00 106 PHE A O 8
ATOM 14669 N N . HIS A 1 107 ? -14.768 2.140 -5.920 1.00 0.00 107 HIS A N 8
ATOM 14670 C CA . HIS A 1 107 ? -15.718 1.321 -6.663 1.00 0.00 107 HIS A CA 8
ATOM 14671 C C . HIS A 1 107 ? -17.146 1.582 -6.192 1.00 0.00 107 HIS A C 8
ATOM 14672 O O . HIS A 1 107 ? -18.048 1.794 -7.001 1.00 0.00 107 HIS A O 8
ATOM 14687 N N . ASN A 1 108 ? -17.342 1.563 -4.877 1.00 0.00 108 ASN A N 8
ATOM 14688 C CA . ASN A 1 108 ? -18.660 1.797 -4.298 1.00 0.00 108 ASN A CA 8
ATOM 14689 C C . ASN A 1 108 ? -19.185 3.178 -4.679 1.00 0.00 108 ASN A C 8
ATOM 14690 O O . ASN A 1 108 ? -20.297 3.312 -5.190 1.00 0.00 108 ASN A O 8
ATOM 14701 N N . SER A 1 109 ? -18.376 4.202 -4.428 1.00 0.00 109 SER A N 8
ATOM 14702 C CA . SER A 1 109 ? -18.759 5.574 -4.741 1.00 0.00 109 SER A CA 8
ATOM 14703 C C . SER A 1 109 ? -18.588 5.859 -6.230 1.00 0.00 109 SER A C 8
ATOM 14704 O O . SER A 1 109 ? -17.630 5.419 -6.866 1.00 0.00 109 SER A O 8
ATOM 14712 N N . PRO A 1 110 ? -19.540 6.613 -6.800 1.00 0.00 110 PRO A N 8
ATOM 14713 C CA . PRO A 1 110 ? -19.518 6.975 -8.220 1.00 0.00 110 PRO A CA 8
ATOM 14714 C C . PRO A 1 110 ? -18.402 7.960 -8.550 1.00 0.00 110 PRO A C 8
ATOM 14715 O O . PRO A 1 110 ? -17.973 8.753 -7.712 1.00 0.00 110 PRO A O 8
ATOM 14726 N N . PRO A 1 111 ? -17.918 7.911 -9.800 1.00 0.00 111 PRO A N 8
ATOM 14727 C CA . PRO A 1 111 ? -16.846 8.794 -10.270 1.00 0.00 111 PRO A CA 8
ATOM 14728 C C . PRO A 1 111 ? -17.303 10.243 -10.398 1.00 0.00 111 PRO A C 8
ATOM 14729 O O . PRO A 1 111 ? -18.447 10.513 -10.761 1.00 0.00 111 PRO A O 8
ATOM 14740 N N . ALA A 1 112 ? -16.400 11.172 -10.099 1.00 0.00 112 ALA A N 8
ATOM 14741 C CA . ALA A 1 112 ? -16.710 12.594 -10.183 1.00 0.00 112 ALA A CA 8
ATOM 14742 C C . ALA A 1 112 ? -16.930 13.022 -11.630 1.00 0.00 112 ALA A C 8
ATOM 14743 O O . ALA A 1 112 ? -16.268 12.545 -12.552 1.00 0.00 112 ALA A O 8
ATOM 14750 N N . PRO A 1 113 ? -17.882 13.944 -11.837 1.00 0.00 113 PRO A N 8
ATOM 14751 C CA . PRO A 1 113 ? -18.212 14.457 -13.170 1.00 0.00 113 PRO A CA 8
ATOM 14752 C C . PRO A 1 113 ? -17.103 15.332 -13.744 1.00 0.00 113 PRO A C 8
ATOM 14753 O O . PRO A 1 113 ? -16.983 16.507 -13.396 1.00 0.00 113 PRO A O 8
ATOM 14764 N N . SER A 1 114 ? -16.295 14.753 -14.626 1.00 0.00 114 SER A N 8
ATOM 14765 C CA . SER A 1 114 ? -15.193 15.480 -15.246 1.00 0.00 114 SER A CA 8
ATOM 14766 C C . SER A 1 114 ? -15.590 15.992 -16.628 1.00 0.00 114 SER A C 8
ATOM 14767 O O . SER A 1 114 ? -16.194 15.270 -17.420 1.00 0.00 114 SER A O 8
ATOM 14775 N N . GLY A 1 115 ? -15.245 17.245 -16.909 1.00 0.00 115 GLY A N 8
ATOM 14776 C CA . GLY A 1 115 ? -15.573 17.834 -18.194 1.00 0.00 115 GLY A CA 8
ATOM 14777 C C . GLY A 1 115 ? -14.730 17.272 -19.321 1.00 0.00 115 GLY A C 8
ATOM 14778 O O . GLY A 1 115 ? -15.220 16.552 -20.192 1.00 0.00 115 GLY A O 8
ATOM 14782 N N . PRO A 1 116 ? -13.431 17.604 -19.316 1.00 0.00 116 PRO A N 8
ATOM 14783 C CA . PRO A 1 116 ? -12.490 17.139 -20.340 1.00 0.00 116 PRO A CA 8
ATOM 14784 C C . PRO A 1 116 ? -12.210 15.644 -20.233 1.00 0.00 116 PRO A C 8
ATOM 14785 O O . PRO A 1 116 ? -11.588 15.186 -19.274 1.00 0.00 116 PRO A O 8
ATOM 14796 N N . SER A 1 117 ? -12.672 14.888 -21.224 1.00 0.00 117 SER A N 8
ATOM 14797 C CA . SER A 1 117 ? -12.473 13.443 -21.239 1.00 0.00 117 SER A CA 8
ATOM 14798 C C . SER A 1 117 ? -11.680 13.017 -22.471 1.00 0.00 117 SER A C 8
ATOM 14799 O O . SER A 1 117 ? -12.042 13.347 -23.600 1.00 0.00 117 SER A O 8
ATOM 14807 N N . SER A 1 118 ? -10.597 12.281 -22.244 1.00 0.00 118 SER A N 8
ATOM 14808 C CA . SER A 1 118 ? -9.749 11.812 -23.335 1.00 0.00 118 SER A CA 8
ATOM 14809 C C . SER A 1 118 ? -9.813 10.293 -23.457 1.00 0.00 118 SER A C 8
ATOM 14810 O O . SER A 1 118 ? -10.261 9.603 -22.543 1.00 0.00 118 SER A O 8
ATOM 14818 N N . GLY A 1 119 ? -9.361 9.778 -24.597 1.00 0.00 119 GLY A N 8
ATOM 14819 C CA . GLY A 1 119 ? -9.376 8.344 -24.820 1.00 0.00 119 GLY A CA 8
ATOM 14820 C C . GLY A 1 119 ? -8.264 7.890 -25.745 1.00 0.00 119 GLY A C 8
ATOM 14821 O O . GLY A 1 119 ? -7.945 6.703 -25.807 1.00 0.00 119 GLY A O 8
ATOM 14825 N N . GLY A 1 1 ? -18.866 -4.796 4.189 1.00 0.00 1 GLY A N 9
ATOM 14826 C CA . GLY A 1 1 ? -18.021 -4.280 5.250 1.00 0.00 1 GLY A CA 9
ATOM 14827 C C . GLY A 1 1 ? -17.824 -2.780 5.156 1.00 0.00 1 GLY A C 9
ATOM 14828 O O . GLY A 1 1 ? -16.756 -2.310 4.763 1.00 0.00 1 GLY A O 9
ATOM 14832 N N . SER A 1 2 ? -18.857 -2.025 5.517 1.00 0.00 2 SER A N 9
ATOM 14833 C CA . SER A 1 2 ? -18.795 -0.569 5.466 1.00 0.00 2 SER A CA 9
ATOM 14834 C C . SER A 1 2 ? -17.769 -0.035 6.461 1.00 0.00 2 SER A C 9
ATOM 14835 O O . SER A 1 2 ? -17.215 -0.786 7.262 1.00 0.00 2 SER A O 9
ATOM 14843 N N . SER A 1 3 ? -17.521 1.270 6.402 1.00 0.00 3 SER A N 9
ATOM 14844 C CA . SER A 1 3 ? -16.559 1.906 7.294 1.00 0.00 3 SER A CA 9
ATOM 14845 C C . SER A 1 3 ? -17.260 2.856 8.260 1.00 0.00 3 SER A C 9
ATOM 14846 O O . SER A 1 3 ? -18.336 3.376 7.967 1.00 0.00 3 SER A O 9
ATOM 14854 N N . GLY A 1 4 ? -16.641 3.078 9.416 1.00 0.00 4 GLY A N 9
ATOM 14855 C CA . GLY A 1 4 ? -17.219 3.965 10.409 1.00 0.00 4 GLY A CA 9
ATOM 14856 C C . GLY A 1 4 ? -16.711 5.387 10.281 1.00 0.00 4 GLY A C 9
ATOM 14857 O O . GLY A 1 4 ? -16.333 5.823 9.194 1.00 0.00 4 GLY A O 9
ATOM 14861 N N . SER A 1 5 ? -16.705 6.114 11.394 1.00 0.00 5 SER A N 9
ATOM 14862 C CA . SER A 1 5 ? -16.246 7.498 11.401 1.00 0.00 5 SER A CA 9
ATOM 14863 C C . SER A 1 5 ? -14.807 7.590 11.900 1.00 0.00 5 SER A C 9
ATOM 14864 O O . SER A 1 5 ? -14.529 7.358 13.076 1.00 0.00 5 SER A O 9
ATOM 14872 N N . SER A 1 6 ? -13.895 7.931 10.995 1.00 0.00 6 SER A N 9
ATOM 14873 C CA . SER A 1 6 ? -12.483 8.051 11.340 1.00 0.00 6 SER A CA 9
ATOM 14874 C C . SER A 1 6 ? -11.678 8.582 10.157 1.00 0.00 6 SER A C 9
ATOM 14875 O O . SER A 1 6 ? -12.128 8.533 9.014 1.00 0.00 6 SER A O 9
ATOM 14883 N N . GLY A 1 7 ? -10.483 9.089 10.444 1.00 0.00 7 GLY A N 9
ATOM 14884 C CA . GLY A 1 7 ? -9.633 9.622 9.395 1.00 0.00 7 GLY A CA 9
ATOM 14885 C C . GLY A 1 7 ? -9.205 8.562 8.400 1.00 0.00 7 GLY A C 9
ATOM 14886 O O . GLY A 1 7 ? -9.125 7.380 8.737 1.00 0.00 7 GLY A O 9
ATOM 14890 N N . LYS A 1 8 ? -8.929 8.983 7.171 1.00 0.00 8 LYS A N 9
ATOM 14891 C CA . LYS A 1 8 ? -8.507 8.061 6.122 1.00 0.00 8 LYS A CA 9
ATOM 14892 C C . LYS A 1 8 ? -6.989 8.072 5.967 1.00 0.00 8 LYS A C 9
ATOM 14893 O O . LYS A 1 8 ? -6.468 8.001 4.854 1.00 0.00 8 LYS A O 9
ATOM 14912 N N . LYS A 1 9 ? -6.285 8.161 7.090 1.00 0.00 9 LYS A N 9
ATOM 14913 C CA . LYS A 1 9 ? -4.827 8.178 7.080 1.00 0.00 9 LYS A CA 9
ATOM 14914 C C . LYS A 1 9 ? -4.265 6.768 7.228 1.00 0.00 9 LYS A C 9
ATOM 14915 O O . LYS A 1 9 ? -4.537 6.080 8.213 1.00 0.00 9 LYS A O 9
ATOM 14934 N N . LEU A 1 10 ? -3.480 6.343 6.244 1.00 0.00 10 LEU A N 9
ATOM 14935 C CA . LEU A 1 10 ? -2.878 5.015 6.265 1.00 0.00 10 LEU A CA 9
ATOM 14936 C C . LEU A 1 10 ? -1.395 5.083 5.915 1.00 0.00 10 LEU A C 9
ATOM 14937 O O . LEU A 1 10 ? -1.029 5.289 4.757 1.00 0.00 10 LEU A O 9
ATOM 14953 N N . CYS A 1 11 ? -0.545 4.907 6.921 1.00 0.00 11 CYS A N 9
ATOM 14954 C CA . CYS A 1 11 ? 0.898 4.947 6.719 1.00 0.00 11 CYS A CA 9
ATOM 14955 C C . CYS A 1 11 ? 1.593 3.864 7.537 1.00 0.00 11 CYS A C 9
ATOM 14956 O O . CYS A 1 11 ? 1.019 3.321 8.481 1.00 0.00 11 CYS A O 9
ATOM 14964 N N . GLY A 1 12 ? 2.831 3.552 7.168 1.00 0.00 12 GLY A N 9
ATOM 14965 C CA . GLY A 1 12 ? 3.583 2.533 7.877 1.00 0.00 12 GLY A CA 9
ATOM 14966 C C . GLY A 1 12 ? 4.782 2.044 7.090 1.00 0.00 12 GLY A C 9
ATOM 14967 O O . GLY A 1 12 ? 4.707 1.873 5.873 1.00 0.00 12 GLY A O 9
ATOM 14971 N N . TYR A 1 13 ? 5.892 1.820 7.785 1.00 0.00 13 TYR A N 9
ATOM 14972 C CA . TYR A 1 13 ? 7.114 1.351 7.142 1.00 0.00 13 TYR A CA 9
ATOM 14973 C C . TYR A 1 13 ? 6.936 -0.062 6.597 1.00 0.00 13 TYR A C 9
ATOM 14974 O O . TYR A 1 13 ? 6.107 -0.830 7.088 1.00 0.00 13 TYR A O 9
ATOM 14992 N N . LEU A 1 14 ? 7.720 -0.400 5.580 1.00 0.00 14 LEU A N 9
ATOM 14993 C CA . LEU A 1 14 ? 7.651 -1.722 4.966 1.00 0.00 14 LEU A CA 9
ATOM 14994 C C . LEU A 1 14 ? 8.999 -2.117 4.371 1.00 0.00 14 LEU A C 9
ATOM 14995 O O . LEU A 1 14 ? 9.909 -1.294 4.268 1.00 0.00 14 LEU A O 9
ATOM 15011 N N . SER A 1 15 ? 9.119 -3.381 3.978 1.00 0.00 15 SER A N 9
ATOM 15012 C CA . SER A 1 15 ? 10.356 -3.886 3.394 1.00 0.00 15 SER A CA 9
ATOM 15013 C C . SER A 1 15 ? 10.124 -4.374 1.967 1.00 0.00 15 SER A C 9
ATOM 15014 O O . SER A 1 15 ? 9.290 -5.247 1.725 1.00 0.00 15 SER A O 9
ATOM 15022 N N . LYS A 1 16 ? 10.867 -3.804 1.025 1.00 0.00 16 LYS A N 9
ATOM 15023 C CA . LYS A 1 16 ? 10.745 -4.179 -0.378 1.00 0.00 16 LYS A CA 9
ATOM 15024 C C . LYS A 1 16 ? 11.784 -5.232 -0.752 1.00 0.00 16 LYS A C 9
ATOM 15025 O O . LYS A 1 16 ? 12.988 -4.988 -0.667 1.00 0.00 16 LYS A O 9
ATOM 15044 N N . PHE A 1 17 ? 11.311 -6.403 -1.167 1.00 0.00 17 PHE A N 9
ATOM 15045 C CA . PHE A 1 17 ? 12.199 -7.492 -1.554 1.00 0.00 17 PHE A CA 9
ATOM 15046 C C . PHE A 1 17 ? 12.778 -7.254 -2.946 1.00 0.00 17 PHE A C 9
ATOM 15047 O O . PHE A 1 17 ? 13.970 -6.991 -3.098 1.00 0.00 17 PHE A O 9
ATOM 15064 N N . GLY A 1 18 ? 11.923 -7.348 -3.960 1.00 0.00 18 GLY A N 9
ATOM 15065 C CA . GLY A 1 18 ? 12.367 -7.141 -5.326 1.00 0.00 18 GLY A CA 9
ATOM 15066 C C . GLY A 1 18 ? 11.400 -6.291 -6.127 1.00 0.00 18 GLY A C 9
ATOM 15067 O O . GLY A 1 18 ? 10.185 -6.409 -5.974 1.00 0.00 18 GLY A O 9
ATOM 15071 N N . GLY A 1 19 ? 11.941 -5.430 -6.984 1.00 0.00 19 GLY A N 9
ATOM 15072 C CA . GLY A 1 19 ? 11.104 -4.568 -7.798 1.00 0.00 19 GLY A CA 9
ATOM 15073 C C . GLY A 1 19 ? 11.911 -3.703 -8.746 1.00 0.00 19 GLY A C 9
ATOM 15074 O O . GLY A 1 19 ? 12.234 -4.122 -9.857 1.00 0.00 19 GLY A O 9
ATOM 15078 N N . LYS A 1 20 ? 12.235 -2.492 -8.307 1.00 0.00 20 LYS A N 9
ATOM 15079 C CA . LYS A 1 20 ? 13.009 -1.564 -9.124 1.00 0.00 20 LYS A CA 9
ATOM 15080 C C . LYS A 1 20 ? 14.490 -1.928 -9.106 1.00 0.00 20 LYS A C 9
ATOM 15081 O O . LYS A 1 20 ? 15.325 -1.196 -9.635 1.00 0.00 20 LYS A O 9
ATOM 15100 N N . GLY A 1 21 ? 14.808 -3.065 -8.494 1.00 0.00 21 GLY A N 9
ATOM 15101 C CA . GLY A 1 21 ? 16.189 -3.506 -8.420 1.00 0.00 21 GLY A CA 9
ATOM 15102 C C . GLY A 1 21 ? 16.451 -4.735 -9.268 1.00 0.00 21 GLY A C 9
ATOM 15103 O O . GLY A 1 21 ? 15.576 -5.580 -9.461 1.00 0.00 21 GLY A O 9
ATOM 15107 N N . PRO A 1 22 ? 17.680 -4.846 -9.792 1.00 0.00 22 PRO A N 9
ATOM 15108 C CA . PRO A 1 22 ? 18.083 -5.977 -10.634 1.00 0.00 22 PRO A CA 9
ATOM 15109 C C . PRO A 1 22 ? 18.196 -7.276 -9.844 1.00 0.00 22 PRO A C 9
ATOM 15110 O O . PRO A 1 22 ? 18.230 -8.363 -10.421 1.00 0.00 22 PRO A O 9
ATOM 15121 N N . ILE A 1 23 ? 18.253 -7.156 -8.522 1.00 0.00 23 ILE A N 9
ATOM 15122 C CA . ILE A 1 23 ? 18.361 -8.322 -7.653 1.00 0.00 23 ILE A CA 9
ATOM 15123 C C . ILE A 1 23 ? 17.213 -8.368 -6.650 1.00 0.00 23 ILE A C 9
ATOM 15124 O O . ILE A 1 23 ? 16.409 -7.439 -6.569 1.00 0.00 23 ILE A O 9
ATOM 15140 N N . ARG A 1 24 ? 17.145 -9.453 -5.886 1.00 0.00 24 ARG A N 9
ATOM 15141 C CA . ARG A 1 24 ? 16.097 -9.620 -4.887 1.00 0.00 24 ARG A CA 9
ATOM 15142 C C . ARG A 1 24 ? 16.654 -9.435 -3.479 1.00 0.00 24 ARG A C 9
ATOM 15143 O O . ARG A 1 24 ? 17.794 -9.802 -3.198 1.00 0.00 24 ARG A O 9
ATOM 15164 N N . GLY A 1 25 ? 15.840 -8.863 -2.596 1.00 0.00 25 GLY A N 9
ATOM 15165 C CA . GLY A 1 25 ? 16.269 -8.639 -1.228 1.00 0.00 25 GLY A CA 9
ATOM 15166 C C . GLY A 1 25 ? 15.477 -7.543 -0.544 1.00 0.00 25 GLY A C 9
ATOM 15167 O O . GLY A 1 25 ? 15.245 -6.482 -1.123 1.00 0.00 25 GLY A O 9
ATOM 15171 N N . TRP A 1 26 ? 15.059 -7.800 0.690 1.00 0.00 26 TRP A N 9
ATOM 15172 C CA . TRP A 1 26 ? 14.285 -6.827 1.453 1.00 0.00 26 TRP A CA 9
ATOM 15173 C C . TRP A 1 26 ? 15.084 -5.546 1.670 1.00 0.00 26 TRP A C 9
ATOM 15174 O O . TRP A 1 26 ? 16.315 -5.555 1.627 1.00 0.00 26 TRP A O 9
ATOM 15195 N N . LYS A 1 27 ? 14.378 -4.446 1.905 1.00 0.00 27 LYS A N 9
ATOM 15196 C CA . LYS A 1 27 ? 15.021 -3.157 2.130 1.00 0.00 27 LYS A CA 9
ATOM 15197 C C . LYS A 1 27 ? 14.265 -2.348 3.179 1.00 0.00 27 LYS A C 9
ATOM 15198 O O . LYS A 1 27 ? 13.232 -2.784 3.687 1.00 0.00 27 LYS A O 9
ATOM 15217 N N . SER A 1 28 ? 14.786 -1.167 3.498 1.00 0.00 28 SER A N 9
ATOM 15218 C CA . SER A 1 28 ? 14.160 -0.298 4.489 1.00 0.00 28 SER A CA 9
ATOM 15219 C C . SER A 1 28 ? 13.694 1.006 3.849 1.00 0.00 28 SER A C 9
ATOM 15220 O O . SER A 1 28 ? 14.503 1.876 3.526 1.00 0.00 28 SER A O 9
ATOM 15228 N N . ARG A 1 29 ? 12.383 1.135 3.671 1.00 0.00 29 ARG A N 9
ATOM 15229 C CA . ARG A 1 29 ? 11.808 2.331 3.069 1.00 0.00 29 ARG A CA 9
ATOM 15230 C C . ARG A 1 29 ? 10.479 2.686 3.730 1.00 0.00 29 ARG A C 9
ATOM 15231 O O . ARG A 1 29 ? 9.792 1.819 4.270 1.00 0.00 29 ARG A O 9
ATOM 15252 N N . TRP A 1 30 ? 10.124 3.965 3.683 1.00 0.00 30 TRP A N 9
ATOM 15253 C CA . TRP A 1 30 ? 8.877 4.435 4.277 1.00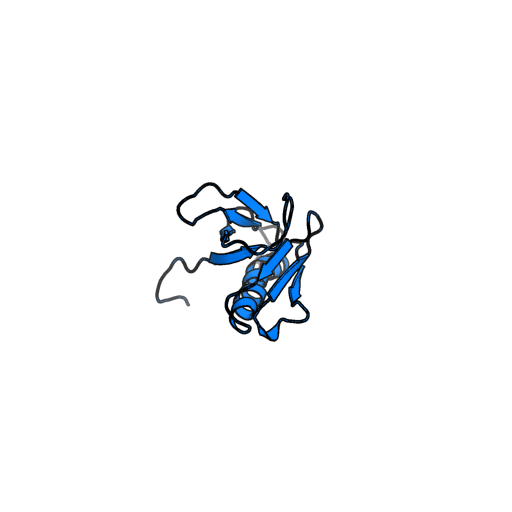 0.00 30 TRP A CA 9
ATOM 15254 C C . TRP A 1 30 ? 7.743 4.404 3.258 1.00 0.00 30 TRP A C 9
ATOM 15255 O O . TRP A 1 30 ? 7.846 4.995 2.183 1.00 0.00 30 TRP A O 9
ATOM 15276 N N . PHE A 1 31 ? 6.662 3.713 3.603 1.00 0.00 31 PHE A N 9
ATOM 15277 C CA . PHE A 1 31 ? 5.509 3.606 2.718 1.00 0.00 31 PHE A CA 9
ATOM 15278 C C . PHE A 1 31 ? 4.316 4.371 3.283 1.00 0.00 31 PHE A C 9
ATOM 15279 O O . PHE A 1 31 ? 4.062 4.345 4.488 1.00 0.00 31 PHE A O 9
ATOM 15296 N N . PHE A 1 32 ? 3.587 5.051 2.405 1.00 0.00 32 PHE A N 9
ATOM 15297 C CA . PHE A 1 32 ? 2.421 5.826 2.815 1.00 0.00 32 PHE A CA 9
ATOM 15298 C C . PHE A 1 32 ? 1.406 5.924 1.680 1.00 0.00 32 PHE A C 9
ATOM 15299 O O . PHE A 1 32 ? 1.775 6.000 0.508 1.00 0.00 32 PHE A O 9
ATOM 15316 N N . TYR A 1 33 ? 0.127 5.922 2.036 1.00 0.00 33 TYR A N 9
ATOM 15317 C CA . TYR A 1 33 ? -0.942 6.008 1.049 1.00 0.00 33 TYR A CA 9
ATOM 15318 C C . TYR A 1 33 ? -1.382 7.454 0.846 1.00 0.00 33 TYR A C 9
ATOM 15319 O O . TYR A 1 33 ? -1.311 8.271 1.765 1.00 0.00 33 TYR A O 9
ATOM 15337 N N . ASP A 1 34 ? -1.836 7.764 -0.363 1.00 0.00 34 ASP A N 9
ATOM 15338 C CA . ASP A 1 34 ? -2.290 9.111 -0.688 1.00 0.00 34 ASP A CA 9
ATOM 15339 C C . ASP A 1 34 ? -3.795 9.133 -0.937 1.00 0.00 34 ASP A C 9
ATOM 15340 O O . ASP A 1 34 ? -4.310 8.361 -1.746 1.00 0.00 34 ASP A O 9
ATOM 15349 N N . GLU A 1 35 ? -4.493 10.021 -0.237 1.00 0.00 35 GLU A N 9
ATOM 15350 C CA . GLU A 1 35 ? -5.939 10.140 -0.382 1.00 0.00 35 GLU A CA 9
ATOM 15351 C C . GLU A 1 35 ? -6.296 11.209 -1.410 1.00 0.00 35 GLU A C 9
ATOM 15352 O O . GLU A 1 35 ? -7.401 11.753 -1.399 1.00 0.00 35 GLU A O 9
ATOM 15364 N N . ARG A 1 36 ? -5.353 11.506 -2.298 1.00 0.00 36 ARG A N 9
ATOM 15365 C CA . ARG A 1 36 ? -5.566 12.511 -3.333 1.00 0.00 36 ARG A CA 9
ATOM 15366 C C . ARG A 1 36 ? -5.713 11.857 -4.704 1.00 0.00 36 ARG A C 9
ATOM 15367 O O . ARG A 1 36 ? -6.620 12.188 -5.468 1.00 0.00 36 ARG A O 9
ATOM 15388 N N . LYS A 1 37 ? -4.814 10.928 -5.009 1.00 0.00 37 LYS A N 9
ATOM 15389 C CA . LYS A 1 37 ? -4.842 10.226 -6.287 1.00 0.00 37 LYS A CA 9
ATOM 15390 C C . LYS A 1 37 ? -5.153 8.746 -6.089 1.00 0.00 37 LYS A C 9
ATOM 15391 O O . LYS A 1 37 ? -5.079 7.955 -7.030 1.00 0.00 37 LYS A O 9
ATOM 15410 N N . CYS A 1 38 ? -5.502 8.379 -4.861 1.00 0.00 38 CYS A N 9
ATOM 15411 C CA . CYS A 1 38 ? -5.826 6.994 -4.539 1.00 0.00 38 CYS A CA 9
ATOM 15412 C C . CYS A 1 38 ? -4.682 6.064 -4.930 1.00 0.00 38 CYS A C 9
ATOM 15413 O O . CYS A 1 38 ? -4.908 4.973 -5.454 1.00 0.00 38 CYS A O 9
ATOM 15421 N N . GLN A 1 39 ? -3.455 6.503 -4.672 1.00 0.00 39 GLN A N 9
ATOM 15422 C CA . GLN A 1 39 ? -2.275 5.710 -4.999 1.00 0.00 39 GLN A CA 9
ATOM 15423 C C . GLN A 1 39 ? -1.375 5.546 -3.779 1.00 0.00 39 GLN A C 9
ATOM 15424 O O . GLN A 1 39 ? -1.425 6.346 -2.844 1.00 0.00 39 GLN A O 9
ATOM 15438 N N . LEU A 1 40 ? -0.551 4.503 -3.794 1.00 0.00 40 LEU A N 9
ATOM 15439 C CA . LEU A 1 40 ? 0.361 4.233 -2.688 1.00 0.00 40 LEU A CA 9
ATOM 15440 C C . LEU A 1 40 ? 1.762 4.751 -3.000 1.00 0.00 40 LEU A C 9
ATOM 15441 O O . LEU A 1 40 ? 2.448 4.226 -3.876 1.00 0.00 40 LEU A O 9
ATOM 15457 N N . TYR A 1 41 ? 2.180 5.782 -2.274 1.00 0.00 41 TYR A N 9
ATOM 15458 C CA . TYR A 1 41 ? 3.499 6.371 -2.473 1.00 0.00 41 TYR A CA 9
ATOM 15459 C C . TYR A 1 41 ? 4.460 5.940 -1.369 1.00 0.00 41 TYR A C 9
ATOM 15460 O O . TYR A 1 41 ? 4.062 5.767 -0.217 1.00 0.00 41 TYR A O 9
ATOM 15478 N N . TYR A 1 42 ? 5.727 5.770 -1.730 1.00 0.00 42 TYR A N 9
ATOM 15479 C CA . TYR A 1 42 ? 6.746 5.358 -0.772 1.00 0.00 42 TYR A CA 9
ATOM 15480 C C . TYR A 1 42 ? 8.089 6.007 -1.092 1.00 0.00 42 TYR A C 9
ATOM 15481 O O . TYR A 1 42 ? 8.393 6.293 -2.250 1.00 0.00 42 TYR A O 9
ATOM 15499 N N . SER A 1 43 ? 8.889 6.237 -0.056 1.00 0.00 43 SER A N 9
ATOM 15500 C CA . SER A 1 43 ? 10.199 6.855 -0.225 1.00 0.00 43 SER A CA 9
ATOM 15501 C C . SER A 1 43 ? 11.220 6.232 0.723 1.00 0.00 43 SER A C 9
ATOM 15502 O O . SER A 1 43 ? 10.920 5.271 1.431 1.00 0.00 43 SER A O 9
ATOM 15510 N N . ARG A 1 44 ? 12.428 6.787 0.729 1.00 0.00 44 ARG A N 9
ATOM 15511 C CA . ARG A 1 44 ? 13.494 6.286 1.588 1.00 0.00 44 ARG A CA 9
ATOM 15512 C C . ARG A 1 44 ? 13.145 6.483 3.060 1.00 0.00 44 ARG A C 9
ATOM 15513 O O . ARG A 1 44 ? 13.489 5.659 3.907 1.00 0.00 44 ARG A O 9
ATOM 15534 N N . THR A 1 45 ? 12.459 7.583 3.358 1.00 0.00 45 THR A N 9
ATOM 15535 C CA . THR A 1 45 ? 12.065 7.890 4.727 1.00 0.00 45 THR A CA 9
ATOM 15536 C C . THR A 1 45 ? 10.740 8.644 4.761 1.00 0.00 45 THR A C 9
ATOM 15537 O O . THR A 1 45 ? 10.151 8.930 3.720 1.00 0.00 45 THR A O 9
ATOM 15548 N N . ALA A 1 46 ? 10.278 8.963 5.966 1.00 0.00 46 ALA A N 9
ATOM 15549 C CA . ALA A 1 46 ? 9.023 9.686 6.135 1.00 0.00 46 ALA A CA 9
ATOM 15550 C C . ALA A 1 46 ? 9.242 11.192 6.046 1.00 0.00 46 ALA A C 9
ATOM 15551 O O . ALA A 1 46 ? 8.303 11.951 5.806 1.00 0.00 46 ALA A O 9
ATOM 15558 N N . GLN A 1 47 ? 10.486 11.618 6.241 1.00 0.00 47 GLN A N 9
ATOM 15559 C CA . GLN A 1 47 ? 10.826 13.035 6.184 1.00 0.00 47 GLN A CA 9
ATOM 15560 C C . GLN A 1 47 ? 10.867 13.526 4.741 1.00 0.00 47 GLN A C 9
ATOM 15561 O O . GLN A 1 47 ? 10.764 14.725 4.480 1.00 0.00 47 GLN A O 9
ATOM 15575 N N . ASP A 1 48 ? 11.018 12.594 3.807 1.00 0.00 48 ASP A N 9
ATOM 15576 C CA . ASP A 1 48 ? 11.072 12.932 2.389 1.00 0.00 48 ASP A CA 9
ATOM 15577 C C . ASP A 1 48 ? 9.670 13.149 1.829 1.00 0.00 48 ASP A C 9
ATOM 15578 O O . ASP A 1 48 ? 9.156 12.320 1.078 1.00 0.00 48 ASP A O 9
ATOM 15587 N N . ALA A 1 49 ? 9.056 14.268 2.199 1.00 0.00 49 ALA A N 9
ATOM 15588 C CA . ALA A 1 49 ? 7.714 14.594 1.733 1.00 0.00 49 ALA A CA 9
ATOM 15589 C C . ALA A 1 49 ? 7.520 14.170 0.281 1.00 0.00 49 ALA A C 9
ATOM 15590 O O . ALA A 1 49 ? 6.413 13.827 -0.132 1.00 0.00 49 ALA A O 9
ATOM 15597 N N . ASN A 1 50 ? 8.603 14.197 -0.489 1.00 0.00 50 ASN A N 9
ATOM 15598 C CA . ASN A 1 50 ? 8.550 13.816 -1.896 1.00 0.00 50 ASN A CA 9
ATOM 15599 C C . ASN A 1 50 ? 8.792 12.319 -2.064 1.00 0.00 50 ASN A C 9
ATOM 15600 O O . ASN A 1 50 ? 9.904 11.821 -1.884 1.00 0.00 50 ASN A O 9
ATOM 15611 N N . PRO A 1 51 ? 7.728 11.584 -2.417 1.00 0.00 51 PRO A N 9
ATOM 15612 C CA . PRO A 1 51 ? 7.799 10.133 -2.619 1.00 0.00 51 PRO A CA 9
ATOM 15613 C C . PRO A 1 51 ? 8.594 9.760 -3.865 1.00 0.00 51 PRO A C 9
ATOM 15614 O O . PRO A 1 51 ? 8.612 10.501 -4.848 1.00 0.00 51 PRO A O 9
ATOM 15625 N N . LEU A 1 52 ? 9.251 8.606 -3.818 1.00 0.00 52 LEU A N 9
ATOM 15626 C CA . LEU A 1 52 ? 10.048 8.133 -4.944 1.00 0.00 52 LEU A CA 9
ATOM 15627 C C . LEU A 1 52 ? 9.152 7.630 -6.072 1.00 0.00 52 LEU A C 9
ATOM 15628 O O . LEU A 1 52 ? 9.244 8.098 -7.207 1.00 0.00 52 LEU A O 9
ATOM 15644 N N . ASP A 1 53 ? 8.286 6.675 -5.751 1.00 0.00 53 ASP A N 9
ATOM 15645 C CA . ASP A 1 53 ? 7.371 6.111 -6.737 1.00 0.00 53 ASP A CA 9
ATOM 15646 C C . ASP A 1 53 ? 6.011 5.819 -6.111 1.00 0.00 53 ASP A C 9
ATOM 15647 O O . ASP A 1 53 ? 5.869 5.807 -4.888 1.00 0.00 53 ASP A O 9
ATOM 15656 N N . SER A 1 54 ? 5.013 5.587 -6.958 1.00 0.00 54 SER A N 9
ATOM 15657 C CA . SER A 1 54 ? 3.662 5.301 -6.488 1.00 0.00 54 SER A CA 9
ATOM 15658 C C . SER A 1 54 ? 3.137 4.007 -7.101 1.00 0.00 54 SER A C 9
ATOM 15659 O O . SER A 1 54 ? 3.593 3.580 -8.162 1.00 0.00 54 SER A O 9
ATOM 15667 N N . ILE A 1 55 ? 2.174 3.387 -6.426 1.00 0.00 55 ILE A N 9
ATOM 15668 C CA . ILE A 1 55 ? 1.585 2.143 -6.904 1.00 0.00 55 ILE A CA 9
ATOM 15669 C C . ILE A 1 55 ? 0.062 2.211 -6.880 1.00 0.00 55 ILE A C 9
ATOM 15670 O O . ILE A 1 55 ? -0.550 2.263 -5.813 1.00 0.00 55 ILE A O 9
ATOM 15686 N N . ASP A 1 56 ? -0.544 2.207 -8.062 1.00 0.00 56 ASP A N 9
ATOM 15687 C CA . ASP A 1 56 ? -1.996 2.265 -8.177 1.00 0.00 56 ASP A CA 9
ATOM 15688 C C . ASP A 1 56 ? -2.646 1.087 -7.459 1.00 0.00 56 ASP A C 9
ATOM 15689 O O . ASP A 1 56 ? -2.355 -0.073 -7.758 1.00 0.00 56 ASP A O 9
ATOM 15698 N N . LEU A 1 57 ? -3.525 1.390 -6.511 1.00 0.00 57 LEU A N 9
ATOM 15699 C CA . LEU A 1 57 ? -4.216 0.355 -5.749 1.00 0.00 57 LEU A CA 9
ATOM 15700 C C . LEU A 1 57 ? -5.598 0.079 -6.334 1.00 0.00 57 LEU A C 9
ATOM 15701 O O . LEU A 1 57 ? -6.322 -0.793 -5.855 1.00 0.00 57 LEU A O 9
ATOM 15717 N N . SER A 1 58 ? -5.955 0.828 -7.372 1.00 0.00 58 SER A N 9
ATOM 15718 C CA . SER A 1 58 ? -7.251 0.666 -8.021 1.00 0.00 58 SER A CA 9
ATOM 15719 C C . SER A 1 58 ? -7.387 -0.731 -8.619 1.00 0.00 58 SER A C 9
ATOM 15720 O O . SER A 1 58 ? -8.444 -1.356 -8.530 1.00 0.00 58 SER A O 9
ATOM 15728 N N . SER A 1 59 ? -6.310 -1.215 -9.230 1.00 0.00 59 SER A N 9
ATOM 15729 C CA . SER A 1 59 ? -6.309 -2.536 -9.847 1.00 0.00 59 SER A CA 9
ATOM 15730 C C . SER A 1 59 ? -5.239 -3.426 -9.223 1.00 0.00 59 SER A C 9
ATOM 15731 O O . SER A 1 59 ? -4.711 -4.328 -9.872 1.00 0.00 59 SER A O 9
ATOM 15739 N N . ALA A 1 60 ? -4.925 -3.165 -7.958 1.00 0.00 60 ALA A N 9
ATOM 15740 C CA . ALA A 1 60 ? -3.919 -3.942 -7.244 1.00 0.00 60 ALA A CA 9
ATOM 15741 C C . ALA A 1 60 ? -4.570 -4.923 -6.275 1.00 0.00 60 ALA A C 9
ATOM 15742 O O . ALA A 1 60 ? -5.503 -4.570 -5.552 1.00 0.00 60 ALA A O 9
ATOM 15749 N N . VAL A 1 61 ? -4.073 -6.155 -6.264 1.00 0.00 61 VAL A N 9
ATOM 15750 C CA . VAL A 1 61 ? -4.606 -7.187 -5.382 1.00 0.00 61 VAL A CA 9
ATOM 15751 C C . VAL A 1 61 ? -3.575 -7.607 -4.341 1.00 0.00 61 VAL A C 9
ATOM 15752 O O . VAL A 1 61 ? -2.521 -8.146 -4.678 1.00 0.00 61 VAL A O 9
ATOM 15765 N N . PHE A 1 62 ? -3.887 -7.357 -3.073 1.00 0.00 62 PHE A N 9
ATOM 15766 C CA . PHE A 1 62 ? -2.987 -7.708 -1.981 1.00 0.00 62 PHE A CA 9
ATOM 15767 C C . PHE A 1 62 ? -3.197 -9.156 -1.548 1.00 0.00 62 PHE A C 9
ATOM 15768 O O . PHE A 1 62 ? -4.279 -9.529 -1.095 1.00 0.00 62 PHE A O 9
ATOM 15785 N N . ASP A 1 63 ? -2.155 -9.967 -1.690 1.00 0.00 63 ASP A N 9
ATOM 15786 C CA . ASP A 1 63 ? -2.224 -11.374 -1.314 1.00 0.00 63 ASP A CA 9
ATOM 15787 C C . ASP A 1 63 ? -1.238 -11.685 -0.192 1.00 0.00 63 ASP A C 9
ATOM 15788 O O . ASP A 1 63 ? -0.300 -10.925 0.053 1.00 0.00 63 ASP A O 9
ATOM 15797 N N . CYS A 1 64 ? -1.457 -12.806 0.487 1.00 0.00 64 CYS A N 9
ATOM 15798 C CA . CYS A 1 64 ? -0.589 -13.217 1.585 1.00 0.00 64 CYS A CA 9
ATOM 15799 C C . CYS A 1 64 ? 0.227 -14.448 1.202 1.00 0.00 64 CYS A C 9
ATOM 15800 O O . CYS A 1 64 ? -0.327 -15.480 0.823 1.00 0.00 64 CYS A O 9
ATOM 15808 N N . LYS A 1 65 ? 1.546 -14.331 1.302 1.00 0.00 65 LYS A N 9
ATOM 15809 C CA . LYS A 1 65 ? 2.440 -15.433 0.966 1.00 0.00 65 LYS A CA 9
ATOM 15810 C C . LYS A 1 65 ? 2.186 -16.634 1.871 1.00 0.00 65 LYS A C 9
ATOM 15811 O O . LYS A 1 65 ? 1.420 -16.550 2.831 1.00 0.00 65 LYS A O 9
ATOM 15830 N N . ALA A 1 66 ? 2.836 -17.751 1.561 1.00 0.00 66 ALA A N 9
ATOM 15831 C CA . ALA A 1 66 ? 2.683 -18.968 2.349 1.00 0.00 66 ALA A CA 9
ATOM 15832 C C . ALA A 1 66 ? 3.265 -18.793 3.747 1.00 0.00 66 ALA A C 9
ATOM 15833 O O . ALA A 1 66 ? 2.703 -19.279 4.729 1.00 0.00 66 ALA A O 9
ATOM 15840 N N . ASP A 1 67 ? 4.394 -18.098 3.831 1.00 0.00 67 ASP A N 9
ATOM 15841 C CA . ASP A 1 67 ? 5.052 -17.859 5.110 1.00 0.00 67 ASP A CA 9
ATOM 15842 C C . ASP A 1 67 ? 4.466 -16.632 5.801 1.00 0.00 67 ASP A C 9
ATOM 15843 O O . ASP A 1 67 ? 5.175 -15.897 6.489 1.00 0.00 67 ASP A O 9
ATOM 15852 N N . ALA A 1 68 ? 3.169 -16.415 5.612 1.00 0.00 68 ALA A N 9
ATOM 15853 C CA . ALA A 1 68 ? 2.488 -15.278 6.218 1.00 0.00 68 ALA A CA 9
ATOM 15854 C C . ALA A 1 68 ? 2.583 -15.328 7.739 1.00 0.00 68 ALA A C 9
ATOM 15855 O O . ALA A 1 68 ? 2.440 -14.308 8.412 1.00 0.00 68 ALA A O 9
ATOM 15862 N N . GLU A 1 69 ? 2.825 -16.521 8.274 1.00 0.00 69 GLU A N 9
ATOM 15863 C CA . GLU A 1 69 ? 2.938 -16.702 9.716 1.00 0.00 69 GLU A CA 9
ATOM 15864 C C . GLU A 1 69 ? 3.816 -15.618 10.334 1.00 0.00 69 GLU A C 9
ATOM 15865 O O . GLU A 1 69 ? 3.721 -15.334 11.527 1.00 0.00 69 GLU A O 9
ATOM 15877 N N . GLU A 1 70 ? 4.671 -15.017 9.512 1.00 0.00 70 GLU A N 9
ATOM 15878 C CA . GLU A 1 70 ? 5.568 -13.966 9.978 1.00 0.00 70 GLU A CA 9
ATOM 15879 C C . GLU A 1 70 ? 4.975 -12.586 9.707 1.00 0.00 70 GLU A C 9
ATOM 15880 O O . GLU A 1 70 ? 5.219 -11.637 10.451 1.00 0.00 70 GLU A O 9
ATOM 15892 N N . GLY A 1 71 ? 4.194 -12.483 8.636 1.00 0.00 71 GLY A N 9
ATOM 15893 C CA . GLY A 1 71 ? 3.579 -11.217 8.285 1.00 0.00 71 GLY A CA 9
ATOM 15894 C C . GLY A 1 71 ? 4.081 -10.675 6.961 1.00 0.00 71 GLY A C 9
ATOM 15895 O O . GLY A 1 71 ? 4.578 -9.551 6.891 1.00 0.00 71 GLY A O 9
ATOM 15899 N N . ILE A 1 72 ? 3.952 -11.477 5.909 1.00 0.00 72 ILE A N 9
ATOM 15900 C CA . ILE A 1 72 ? 4.397 -11.071 4.582 1.00 0.00 72 ILE A CA 9
ATOM 15901 C C . ILE A 1 72 ? 3.245 -11.101 3.583 1.00 0.00 72 ILE A C 9
ATOM 15902 O O . ILE A 1 72 ? 2.365 -11.959 3.658 1.00 0.00 72 ILE A O 9
ATOM 15918 N N . PHE A 1 73 ? 3.257 -10.158 2.646 1.00 0.00 73 PHE A N 9
ATOM 15919 C CA . PHE A 1 73 ? 2.214 -10.076 1.631 1.00 0.00 73 PHE A CA 9
ATOM 15920 C C . PHE A 1 73 ? 2.805 -9.715 0.271 1.00 0.00 73 PHE A C 9
ATOM 15921 O O . PHE A 1 73 ? 4.018 -9.563 0.132 1.00 0.00 73 PHE A O 9
ATOM 15938 N N . GLU A 1 74 ? 1.938 -9.579 -0.727 1.00 0.00 74 GLU A N 9
ATOM 15939 C CA . GLU A 1 74 ? 2.374 -9.236 -2.076 1.00 0.00 74 GLU A CA 9
ATOM 15940 C C . GLU A 1 74 ? 1.284 -8.473 -2.823 1.00 0.00 74 GLU A C 9
ATOM 15941 O O . GLU A 1 74 ? 0.124 -8.885 -2.839 1.00 0.00 74 GLU A O 9
ATOM 15953 N N . ILE A 1 75 ? 1.667 -7.360 -3.440 1.00 0.00 75 ILE A N 9
ATOM 15954 C CA . ILE A 1 75 ? 0.723 -6.540 -4.189 1.00 0.00 75 ILE A CA 9
ATOM 15955 C C . ILE A 1 75 ? 0.836 -6.802 -5.687 1.00 0.00 75 ILE A C 9
ATOM 15956 O O . ILE A 1 75 ? 1.766 -6.331 -6.343 1.00 0.00 75 ILE A O 9
ATOM 15972 N N . LYS A 1 76 ? -0.118 -7.555 -6.224 1.00 0.00 76 LYS A N 9
ATOM 15973 C CA . LYS A 1 76 ? -0.129 -7.877 -7.646 1.00 0.00 76 LYS A CA 9
ATOM 15974 C C . LYS A 1 76 ? -0.843 -6.792 -8.445 1.00 0.00 76 LYS A C 9
ATOM 15975 O O . LYS A 1 76 ? -2.027 -6.528 -8.233 1.00 0.00 76 LYS A O 9
ATOM 15994 N N . THR A 1 77 ? -0.117 -6.166 -9.365 1.00 0.00 77 THR A N 9
ATOM 15995 C CA . THR A 1 77 ? -0.681 -5.109 -10.196 1.00 0.00 77 THR A CA 9
ATOM 15996 C C . THR A 1 77 ? -0.388 -5.355 -11.672 1.00 0.00 77 THR A C 9
ATOM 15997 O O . THR A 1 77 ? 0.577 -6.028 -12.034 1.00 0.00 77 THR A O 9
ATOM 16008 N N . PRO A 1 78 ? -1.239 -4.797 -12.545 1.00 0.00 78 PRO A N 9
ATOM 16009 C CA . PRO A 1 78 ? -1.091 -4.941 -13.997 1.00 0.00 78 PRO A CA 9
ATOM 16010 C C . PRO A 1 78 ? 0.116 -4.179 -14.535 1.00 0.00 78 PRO A C 9
ATOM 16011 O O . PRO A 1 78 ? 0.352 -4.145 -15.742 1.00 0.00 78 PRO A O 9
ATOM 16022 N N . SER A 1 79 ? 0.876 -3.568 -13.631 1.00 0.00 79 SER A N 9
ATOM 16023 C CA . SER A 1 79 ? 2.056 -2.804 -14.016 1.00 0.00 79 SER A CA 9
ATOM 16024 C C . SER A 1 79 ? 3.329 -3.484 -13.520 1.00 0.00 79 SER A C 9
ATOM 16025 O O . SER A 1 79 ? 4.283 -3.667 -14.277 1.00 0.00 79 SER A O 9
ATOM 16033 N N . ARG A 1 80 ? 3.336 -3.856 -12.245 1.00 0.00 80 ARG A N 9
ATOM 16034 C CA . ARG A 1 80 ? 4.491 -4.514 -11.647 1.00 0.00 80 ARG A CA 9
ATOM 16035 C C . ARG A 1 80 ? 4.129 -5.126 -10.296 1.00 0.00 80 ARG A C 9
ATOM 16036 O O . ARG A 1 80 ? 3.636 -4.437 -9.403 1.00 0.00 80 ARG A O 9
ATOM 16057 N N . VAL A 1 81 ? 4.378 -6.424 -10.155 1.00 0.00 81 VAL A N 9
ATOM 16058 C CA . VAL A 1 81 ? 4.079 -7.129 -8.914 1.00 0.00 81 VAL A CA 9
ATOM 16059 C C . VAL A 1 81 ? 5.086 -6.775 -7.825 1.00 0.00 81 VAL A C 9
ATOM 16060 O O . VAL A 1 81 ? 6.273 -7.079 -7.941 1.00 0.00 81 VAL A O 9
ATOM 16073 N N . ILE A 1 82 ? 4.603 -6.131 -6.768 1.00 0.00 82 ILE A N 9
ATOM 16074 C CA . ILE A 1 82 ? 5.461 -5.737 -5.657 1.00 0.00 82 ILE A CA 9
ATOM 16075 C C . ILE A 1 82 ? 5.313 -6.696 -4.481 1.00 0.00 82 ILE A C 9
ATOM 16076 O O . ILE A 1 82 ? 4.235 -7.244 -4.243 1.00 0.00 82 ILE A O 9
ATOM 16092 N N . THR A 1 83 ? 6.402 -6.895 -3.746 1.00 0.00 83 THR A N 9
ATOM 16093 C CA . THR A 1 83 ? 6.394 -7.788 -2.594 1.00 0.00 83 THR A CA 9
ATOM 16094 C C . THR A 1 83 ? 6.856 -7.064 -1.334 1.00 0.00 83 THR A C 9
ATOM 16095 O O . THR A 1 83 ? 8.026 -6.703 -1.207 1.00 0.00 83 THR A O 9
ATOM 16106 N N . LEU A 1 84 ? 5.929 -6.855 -0.405 1.00 0.00 84 LEU A N 9
ATOM 16107 C CA . LEU A 1 84 ? 6.242 -6.173 0.847 1.00 0.00 84 LEU A CA 9
ATOM 16108 C C . LEU A 1 84 ? 5.779 -6.997 2.045 1.00 0.00 84 LEU A C 9
ATOM 16109 O O . LEU A 1 84 ? 4.826 -7.771 1.949 1.00 0.00 84 LEU A O 9
ATOM 16125 N N . LYS A 1 85 ? 6.457 -6.822 3.173 1.00 0.00 85 LYS A N 9
ATOM 16126 C CA . LYS A 1 85 ? 6.115 -7.546 4.392 1.00 0.00 85 LYS A CA 9
ATOM 16127 C C . LYS A 1 85 ? 5.850 -6.579 5.542 1.00 0.00 85 LYS A C 9
ATOM 16128 O O . LYS A 1 85 ? 6.446 -5.505 5.612 1.00 0.00 85 LYS A O 9
ATOM 16147 N N . ALA A 1 86 ? 4.953 -6.969 6.442 1.00 0.00 86 ALA A N 9
ATOM 16148 C CA . ALA A 1 86 ? 4.612 -6.138 7.590 1.00 0.00 86 ALA A CA 9
ATOM 16149 C C . ALA A 1 86 ? 5.280 -6.656 8.860 1.00 0.00 86 ALA A C 9
ATOM 16150 O O . ALA A 1 86 ? 5.888 -7.726 8.860 1.00 0.00 86 ALA A O 9
ATOM 16157 N N . ALA A 1 87 ? 5.164 -5.889 9.939 1.00 0.00 87 ALA A N 9
ATOM 16158 C CA . ALA A 1 87 ? 5.756 -6.271 11.215 1.00 0.00 87 ALA A CA 9
ATOM 16159 C C . ALA A 1 87 ? 5.432 -7.721 11.558 1.00 0.00 87 ALA A C 9
ATOM 16160 O O . ALA A 1 87 ? 6.327 -8.560 11.661 1.00 0.00 87 ALA A O 9
ATOM 16167 N N . THR A 1 88 ? 4.146 -8.009 11.735 1.00 0.00 88 THR A N 9
ATOM 16168 C CA . THR A 1 88 ? 3.705 -9.358 12.069 1.00 0.00 88 THR A CA 9
ATOM 16169 C C . THR A 1 88 ? 2.459 -9.740 11.277 1.00 0.00 88 THR A C 9
ATOM 16170 O O . THR A 1 88 ? 1.889 -8.917 10.561 1.00 0.00 88 THR A O 9
ATOM 16181 N N . LYS A 1 89 ? 2.042 -10.994 11.410 1.00 0.00 89 LYS A N 9
ATOM 16182 C CA . LYS A 1 89 ? 0.862 -11.487 10.708 1.00 0.00 89 LYS A CA 9
ATOM 16183 C C . LYS A 1 89 ? -0.295 -10.501 10.832 1.00 0.00 89 LYS A C 9
ATOM 16184 O O . LYS A 1 89 ? -1.101 -10.358 9.913 1.00 0.00 89 LYS A O 9
ATOM 16203 N N . GLN A 1 90 ? -0.370 -9.823 11.973 1.00 0.00 90 GLN A N 9
ATOM 16204 C CA . GLN A 1 90 ? -1.429 -8.850 12.215 1.00 0.00 90 GLN A CA 9
ATOM 16205 C C . GLN A 1 90 ? -1.158 -7.552 11.463 1.00 0.00 90 GLN A C 9
ATOM 16206 O O . GLN A 1 90 ? -2.052 -6.992 10.830 1.00 0.00 90 GLN A O 9
ATOM 16220 N N . ALA A 1 91 ? 0.082 -7.079 11.537 1.00 0.00 91 ALA A N 9
ATOM 16221 C CA . ALA A 1 91 ? 0.471 -5.847 10.862 1.00 0.00 91 ALA A CA 9
ATOM 16222 C C . ALA A 1 91 ? -0.037 -5.825 9.424 1.00 0.00 91 ALA A C 9
ATOM 16223 O O . ALA A 1 91 ? -0.713 -4.883 9.010 1.00 0.00 91 ALA A O 9
ATOM 16230 N N . MET A 1 92 ? 0.293 -6.867 8.669 1.00 0.00 92 MET A N 9
ATOM 16231 C CA . MET A 1 92 ? -0.132 -6.967 7.277 1.00 0.00 92 MET A CA 9
ATOM 16232 C C . MET A 1 92 ? -1.653 -6.995 7.174 1.00 0.00 92 MET A C 9
ATOM 16233 O O . MET A 1 92 ? -2.240 -6.330 6.318 1.00 0.00 92 MET A O 9
ATOM 16247 N N . LEU A 1 93 ? -2.287 -7.767 8.048 1.00 0.00 93 LEU A N 9
ATOM 16248 C CA . LEU A 1 93 ? -3.742 -7.882 8.055 1.00 0.00 93 LEU A CA 9
ATOM 16249 C C . LEU A 1 93 ? -4.396 -6.504 8.059 1.00 0.00 93 LEU A C 9
ATOM 16250 O O . LEU A 1 93 ? -5.481 -6.320 7.506 1.00 0.00 93 LEU A O 9
ATOM 16266 N N . TYR A 1 94 ? -3.730 -5.540 8.685 1.00 0.00 94 TYR A N 9
ATOM 16267 C CA . TYR A 1 94 ? -4.247 -4.179 8.761 1.00 0.00 94 TYR A CA 9
ATOM 16268 C C . TYR A 1 94 ? -4.079 -3.457 7.428 1.00 0.00 94 TYR A C 9
ATOM 16269 O O . TYR A 1 94 ? -4.939 -2.677 7.019 1.00 0.00 94 TYR A O 9
ATOM 16287 N N . TRP A 1 95 ? -2.966 -3.723 6.755 1.00 0.00 95 TRP A N 9
ATOM 16288 C CA . TRP A 1 95 ? -2.684 -3.100 5.466 1.00 0.00 95 TRP A CA 9
ATOM 16289 C C . TRP A 1 95 ? -3.602 -3.653 4.382 1.00 0.00 95 TRP A C 9
ATOM 16290 O O . TRP A 1 95 ? -4.243 -2.895 3.652 1.00 0.00 95 TRP A O 9
ATOM 16311 N N . LEU A 1 96 ? -3.661 -4.976 4.281 1.00 0.00 96 LEU A N 9
ATOM 16312 C CA . LEU A 1 96 ? -4.502 -5.630 3.284 1.00 0.00 96 LEU A CA 9
ATOM 16313 C C . LEU A 1 96 ? -5.960 -5.208 3.440 1.00 0.00 96 LEU A C 9
ATOM 16314 O O . LEU A 1 96 ? -6.641 -4.921 2.455 1.00 0.00 96 LEU A O 9
ATOM 16330 N N . GLN A 1 97 ? -6.430 -5.169 4.682 1.00 0.00 97 GLN A N 9
ATOM 16331 C CA . GLN A 1 97 ? -7.806 -4.780 4.966 1.00 0.00 97 GLN A CA 9
ATOM 16332 C C . GLN A 1 97 ? -8.035 -3.308 4.637 1.00 0.00 97 GLN A C 9
ATOM 16333 O O . GLN A 1 97 ? -8.903 -2.971 3.832 1.00 0.00 97 GLN A O 9
ATOM 16347 N N . GLN A 1 98 ? -7.250 -2.438 5.265 1.00 0.00 98 GLN A N 9
ATOM 16348 C CA . GLN A 1 98 ? -7.369 -1.003 5.039 1.00 0.00 98 GLN A CA 9
ATOM 16349 C C . GLN A 1 98 ? -7.166 -0.665 3.565 1.00 0.00 98 GLN A C 9
ATOM 16350 O O . GLN A 1 98 ? -8.061 -0.126 2.913 1.00 0.00 98 GLN A O 9
ATOM 16364 N N . LEU A 1 99 ? -5.986 -0.985 3.047 1.00 0.00 99 LEU A N 9
ATOM 16365 C CA . LEU A 1 99 ? -5.666 -0.715 1.649 1.00 0.00 99 LEU A CA 9
ATOM 16366 C C . LEU A 1 99 ? -6.898 -0.881 0.766 1.00 0.00 99 LEU A C 9
ATOM 16367 O O . LEU A 1 99 ? -7.198 -0.023 -0.064 1.00 0.00 99 LEU A O 9
ATOM 16383 N N . GLN A 1 100 ? -7.609 -1.988 0.953 1.00 0.00 100 GLN A N 9
ATOM 16384 C CA . GLN A 1 100 ? -8.811 -2.265 0.174 1.00 0.00 100 GLN A CA 9
ATOM 16385 C C . GLN A 1 100 ? -9.818 -1.127 0.306 1.00 0.00 100 GLN A C 9
ATOM 16386 O O . GLN A 1 100 ? -10.245 -0.545 -0.691 1.00 0.00 100 GLN A O 9
ATOM 16400 N N . MET A 1 101 ? -10.195 -0.817 1.542 1.00 0.00 101 MET A N 9
ATOM 16401 C CA . MET A 1 101 ? -11.152 0.252 1.803 1.00 0.00 101 MET A CA 9
ATOM 16402 C C . MET A 1 101 ? -10.974 1.396 0.809 1.00 0.00 101 MET A C 9
ATOM 16403 O O . MET A 1 101 ? -11.944 1.884 0.228 1.00 0.00 101 MET A O 9
ATOM 16417 N N . LYS A 1 102 ? -9.730 1.820 0.618 1.00 0.00 102 LYS A N 9
ATOM 16418 C CA . LYS A 1 102 ? -9.424 2.905 -0.306 1.00 0.00 102 LYS A CA 9
ATOM 16419 C C . LYS A 1 102 ? -9.889 2.565 -1.718 1.00 0.00 102 LYS A C 9
ATOM 16420 O O . LYS A 1 102 ? -10.579 3.356 -2.362 1.00 0.00 102 LYS A O 9
ATOM 16439 N N . ARG A 1 103 ? -9.509 1.384 -2.193 1.00 0.00 103 ARG A N 9
ATOM 16440 C CA . ARG A 1 103 ? -9.887 0.939 -3.529 1.00 0.00 103 ARG A CA 9
ATOM 16441 C C . ARG A 1 103 ? -11.368 0.574 -3.581 1.00 0.00 103 ARG A C 9
ATOM 16442 O O . ARG A 1 103 ? -12.152 1.220 -4.276 1.00 0.00 103 ARG A O 9
ATOM 16463 N N . TRP A 1 104 ? -11.742 -0.464 -2.842 1.00 0.00 104 TRP A N 9
ATOM 16464 C CA . TRP A 1 104 ? -13.129 -0.915 -2.805 1.00 0.00 104 TRP A CA 9
ATOM 16465 C C . TRP A 1 104 ? -14.086 0.271 -2.772 1.00 0.00 104 TRP A C 9
ATOM 16466 O O . TRP A 1 104 ? -15.119 0.263 -3.440 1.00 0.00 104 TRP A O 9
ATOM 16487 N N . GLU A 1 105 ? -13.736 1.288 -1.991 1.00 0.00 105 GLU A N 9
ATOM 16488 C CA . GLU A 1 105 ? -14.566 2.480 -1.872 1.00 0.00 105 GLU A CA 9
ATOM 16489 C C . GLU A 1 105 ? -14.880 3.064 -3.246 1.00 0.00 105 GLU A C 9
ATOM 16490 O O . GLU A 1 105 ? -16.036 3.100 -3.669 1.00 0.00 105 GLU A O 9
ATOM 16502 N N . PHE A 1 106 ? -13.843 3.521 -3.939 1.00 0.00 106 PHE A N 9
ATOM 16503 C CA . PHE A 1 106 ? -14.006 4.105 -5.266 1.00 0.00 106 PHE A CA 9
ATOM 16504 C C . PHE A 1 106 ? -15.039 3.329 -6.078 1.00 0.00 106 PHE A C 9
ATOM 16505 O O . PHE A 1 106 ? -15.858 3.916 -6.786 1.00 0.00 106 PHE A O 9
ATOM 16522 N N . HIS A 1 107 ? -14.993 2.004 -5.971 1.00 0.00 107 HIS A N 9
ATOM 16523 C CA . HIS A 1 107 ? -15.923 1.146 -6.696 1.00 0.00 107 HIS A CA 9
ATOM 16524 C C . HIS A 1 107 ? -17.349 1.341 -6.188 1.00 0.00 107 HIS A C 9
ATOM 16525 O O . HIS A 1 107 ? -18.297 1.378 -6.972 1.00 0.00 107 HIS A O 9
ATOM 16540 N N . ASN A 1 108 ? -17.492 1.463 -4.873 1.00 0.00 108 ASN A N 9
ATOM 16541 C CA . ASN A 1 108 ? -18.802 1.652 -4.261 1.00 0.00 108 ASN A CA 9
ATOM 16542 C C . ASN A 1 108 ? -19.283 3.090 -4.438 1.00 0.00 108 ASN A C 9
ATOM 16543 O O . ASN A 1 108 ? -20.322 3.337 -5.049 1.00 0.00 108 ASN A O 9
ATOM 16554 N N . SER A 1 109 ? -18.518 4.034 -3.899 1.00 0.00 109 SER A N 9
ATOM 16555 C CA . SER A 1 109 ? -18.867 5.447 -3.994 1.00 0.00 109 SER A CA 9
ATOM 16556 C C . SER A 1 109 ? -17.655 6.279 -4.400 1.00 0.00 109 SER A C 9
ATOM 16557 O O . SER A 1 109 ? -16.977 6.882 -3.568 1.00 0.00 109 SER A O 9
ATOM 16565 N N . PRO A 1 110 ? -17.376 6.315 -5.711 1.00 0.00 110 PRO A N 9
ATOM 16566 C CA . PRO A 1 110 ? -16.245 7.071 -6.259 1.00 0.00 110 PRO A CA 9
ATOM 16567 C C . PRO A 1 110 ? -16.454 8.578 -6.163 1.00 0.00 110 PRO A C 9
ATOM 16568 O O . PRO A 1 110 ? -17.524 9.102 -6.474 1.00 0.00 110 PRO A O 9
ATOM 16579 N N . PRO A 1 111 ? -15.409 9.294 -5.723 1.00 0.00 111 PRO A N 9
ATOM 16580 C CA . PRO A 1 111 ? -15.454 10.752 -5.576 1.00 0.00 111 PRO A CA 9
ATOM 16581 C C . PRO A 1 111 ? -15.503 11.468 -6.922 1.00 0.00 111 PRO A C 9
ATOM 16582 O O . PRO A 1 111 ? -15.351 10.846 -7.973 1.00 0.00 111 PRO A O 9
ATOM 16593 N N . ALA A 1 112 ? -15.716 12.780 -6.881 1.00 0.00 112 ALA A N 9
ATOM 16594 C CA . ALA A 1 112 ? -15.783 13.581 -8.097 1.00 0.00 112 ALA A CA 9
ATOM 16595 C C . ALA A 1 112 ? -14.424 13.647 -8.786 1.00 0.00 112 ALA A C 9
ATOM 16596 O O . ALA A 1 112 ? -13.375 13.514 -8.156 1.00 0.00 112 ALA A O 9
ATOM 16603 N N . PRO A 1 113 ? -14.441 13.858 -10.110 1.00 0.00 113 PRO A N 9
ATOM 16604 C CA . PRO A 1 113 ? -13.218 13.946 -10.914 1.00 0.00 113 PRO A CA 9
ATOM 16605 C C . PRO A 1 113 ? -12.424 15.216 -10.623 1.00 0.00 113 PRO A C 9
ATOM 16606 O O . PRO A 1 113 ? -12.906 16.117 -9.937 1.00 0.00 113 PRO A O 9
ATOM 16617 N N . SER A 1 114 ? -11.206 15.280 -11.151 1.00 0.00 114 SER A N 9
ATOM 16618 C CA . SER A 1 114 ? -10.345 16.439 -10.945 1.00 0.00 114 SER A CA 9
ATOM 16619 C C . SER A 1 114 ? -9.742 16.909 -12.266 1.00 0.00 114 SER A C 9
ATOM 16620 O O . SER A 1 114 ? -9.770 16.191 -13.264 1.00 0.00 114 SER A O 9
ATOM 16628 N N . GLY A 1 115 ? -9.197 18.122 -12.262 1.00 0.00 115 GLY A N 9
ATOM 16629 C CA . GLY A 1 115 ? -8.596 18.669 -13.464 1.00 0.00 115 GLY A CA 9
ATOM 16630 C C . GLY A 1 115 ? -9.628 19.060 -14.502 1.00 0.00 115 GLY A C 9
ATOM 16631 O O . GLY A 1 115 ? -10.538 18.295 -14.823 1.00 0.00 115 GLY A O 9
ATOM 16635 N N . PRO A 1 116 ? -9.495 20.279 -15.045 1.00 0.00 116 PRO A N 9
ATOM 16636 C CA . PRO A 1 116 ? -10.416 20.799 -16.061 1.00 0.00 116 PRO A CA 9
ATOM 16637 C C . PRO A 1 116 ? -10.270 20.080 -17.398 1.00 0.00 116 PRO A C 9
ATOM 16638 O O . PRO A 1 116 ? -11.260 19.679 -18.009 1.00 0.00 116 PRO A O 9
ATOM 16649 N N . SER A 1 117 ? -9.028 19.921 -17.846 1.00 0.00 117 SER A N 9
ATOM 16650 C CA . SER A 1 117 ? -8.753 19.253 -19.113 1.00 0.00 117 SER A CA 9
ATOM 16651 C C . SER A 1 117 ? -9.672 18.050 -19.304 1.00 0.00 117 SER A C 9
ATOM 16652 O O . SER A 1 117 ? -9.461 16.994 -18.708 1.00 0.00 117 SER A O 9
ATOM 16660 N N . SER A 1 118 ? -10.692 18.219 -20.139 1.00 0.00 118 SER A N 9
ATOM 16661 C CA . SER A 1 118 ? -11.647 17.149 -20.406 1.00 0.00 118 SER A CA 9
ATOM 16662 C C . SER A 1 118 ? -11.992 17.088 -21.891 1.00 0.00 118 SER A C 9
ATOM 16663 O O . SER A 1 118 ? -12.457 18.068 -22.473 1.00 0.00 118 SER A O 9
ATOM 16671 N N . GLY A 1 119 ? -11.761 15.929 -22.499 1.00 0.00 119 GLY A N 9
ATOM 16672 C CA . GLY A 1 119 ? -12.052 15.760 -23.910 1.00 0.00 119 GLY A CA 9
ATOM 16673 C C . GLY A 1 119 ? -13.397 15.103 -24.150 1.00 0.00 119 GLY A C 9
ATOM 16674 O O . GLY A 1 119 ? -13.969 15.221 -25.234 1.00 0.00 119 GLY A O 9
ATOM 16678 N N . GLY A 1 1 ? -19.055 -6.469 10.248 1.00 0.00 1 GLY A N 10
ATOM 16679 C CA . GLY A 1 1 ? -19.236 -5.069 9.908 1.00 0.00 1 GLY A CA 10
ATOM 16680 C C . GLY A 1 1 ? -17.932 -4.389 9.542 1.00 0.00 1 GLY A C 10
ATOM 16681 O O . GLY A 1 1 ? -17.033 -4.265 10.374 1.00 0.00 1 GLY A O 10
ATOM 16685 N N . SER A 1 2 ? -17.827 -3.947 8.292 1.00 0.00 2 SER A N 10
ATOM 16686 C CA . SER A 1 2 ? -16.621 -3.281 7.816 1.00 0.00 2 SER A CA 10
ATOM 16687 C C . SER A 1 2 ? -16.511 -1.875 8.399 1.00 0.00 2 SER A C 10
ATOM 16688 O O . SER A 1 2 ? -15.418 -1.410 8.724 1.00 0.00 2 SER A O 10
ATOM 16696 N N . SER A 1 3 ? -17.650 -1.204 8.530 1.00 0.00 3 SER A N 10
ATOM 16697 C CA . SER A 1 3 ? -17.683 0.150 9.070 1.00 0.00 3 SER A CA 10
ATOM 16698 C C . SER A 1 3 ? -16.949 0.219 10.406 1.00 0.00 3 SER A C 10
ATOM 16699 O O . SER A 1 3 ? -17.401 -0.339 11.405 1.00 0.00 3 SER A O 10
ATOM 16707 N N . GLY A 1 4 ? -15.812 0.908 10.415 1.00 0.00 4 GLY A N 10
ATOM 16708 C CA . GLY A 1 4 ? -15.033 1.038 11.632 1.00 0.00 4 GLY A CA 10
ATOM 16709 C C . GLY A 1 4 ? -14.217 2.316 11.665 1.00 0.00 4 GLY A C 10
ATOM 16710 O O . GLY A 1 4 ? -14.215 3.033 12.665 1.00 0.00 4 GLY A O 10
ATOM 16714 N N . SER A 1 5 ? -13.522 2.600 10.569 1.00 0.00 5 SER A N 10
ATOM 16715 C CA . SER A 1 5 ? -12.694 3.797 10.478 1.00 0.00 5 SER A CA 10
ATOM 16716 C C . SER A 1 5 ? -13.441 4.921 9.765 1.00 0.00 5 SER A C 10
ATOM 16717 O O . SER A 1 5 ? -13.838 4.781 8.609 1.00 0.00 5 SER A O 10
ATOM 16725 N N . SER A 1 6 ? -13.626 6.036 10.464 1.00 0.00 6 SER A N 10
ATOM 16726 C CA . SER A 1 6 ? -14.328 7.184 9.901 1.00 0.00 6 SER A CA 10
ATOM 16727 C C . SER A 1 6 ? -13.394 8.018 9.030 1.00 0.00 6 SER A C 10
ATOM 16728 O O . SER A 1 6 ? -13.762 8.443 7.936 1.00 0.00 6 SER A O 10
ATOM 16736 N N . GLY A 1 7 ? -12.181 8.247 9.525 1.00 0.00 7 GLY A N 10
ATOM 16737 C CA . GLY A 1 7 ? -11.212 9.029 8.779 1.00 0.00 7 GLY A CA 10
ATOM 16738 C C . GLY A 1 7 ? -9.838 9.012 9.419 1.00 0.00 7 GLY A C 10
ATOM 16739 O O . GLY A 1 7 ? -9.571 9.763 10.357 1.00 0.00 7 GLY A O 10
ATOM 16743 N N . LYS A 1 8 ? -8.962 8.150 8.912 1.00 0.00 8 LYS A N 10
ATOM 16744 C CA . LYS A 1 8 ? -7.608 8.036 9.439 1.00 0.00 8 LYS A CA 10
ATOM 16745 C C . LYS A 1 8 ? -6.632 7.614 8.345 1.00 0.00 8 LYS A C 10
ATOM 16746 O O . LYS A 1 8 ? -6.657 6.474 7.882 1.00 0.00 8 LYS A O 10
ATOM 16765 N N . LYS A 1 9 ? -5.772 8.541 7.937 1.00 0.00 9 LYS A N 10
ATOM 16766 C CA . LYS A 1 9 ? -4.785 8.266 6.900 1.00 0.00 9 LYS A CA 10
ATOM 16767 C C . LYS A 1 9 ? -4.187 6.874 7.073 1.00 0.00 9 LYS A C 10
ATOM 16768 O O . LYS A 1 9 ? -4.263 6.284 8.152 1.00 0.00 9 LYS A O 10
ATOM 16787 N N . LEU A 1 10 ? -3.590 6.354 6.006 1.00 0.00 10 LEU A N 10
ATOM 16788 C CA . LEU A 1 10 ? -2.976 5.031 6.041 1.00 0.00 10 LEU A CA 10
ATOM 16789 C C . LEU A 1 10 ? -1.495 5.108 5.685 1.00 0.00 10 LEU A C 10
ATOM 16790 O O . LEU A 1 10 ? -1.135 5.299 4.523 1.00 0.00 10 LEU A O 10
ATOM 16806 N N . CYS A 1 11 ? -0.641 4.956 6.691 1.00 0.00 11 CYS A N 10
ATOM 16807 C CA . CYS A 1 11 ? 0.802 5.007 6.484 1.00 0.00 11 CYS A CA 10
ATOM 16808 C C . CYS A 1 11 ? 1.516 4.007 7.387 1.00 0.00 11 CYS A C 10
ATOM 16809 O O . CYS A 1 11 ? 0.938 3.498 8.346 1.00 0.00 11 CYS A O 10
ATOM 16817 N N . GLY A 1 12 ? 2.778 3.730 7.072 1.00 0.00 12 GLY A N 10
ATOM 16818 C CA . GLY A 1 12 ? 3.550 2.791 7.864 1.00 0.00 12 GLY A CA 10
ATOM 16819 C C . GLY A 1 12 ? 4.833 2.368 7.175 1.00 0.00 12 GLY A C 10
ATOM 16820 O O . GLY A 1 12 ? 4.931 2.417 5.948 1.00 0.00 12 GLY A O 10
ATOM 16824 N N . TYR A 1 13 ? 5.818 1.955 7.964 1.00 0.00 13 TYR A N 10
ATOM 16825 C CA . TYR A 1 13 ? 7.102 1.526 7.422 1.00 0.00 13 TYR A CA 10
ATOM 16826 C C . TYR A 1 13 ? 7.046 0.069 6.975 1.00 0.00 13 TYR A C 10
ATOM 16827 O O . TYR A 1 13 ? 6.500 -0.787 7.674 1.00 0.00 13 TYR A O 10
ATOM 16845 N N . LEU A 1 14 ? 7.615 -0.208 5.807 1.00 0.00 14 LEU A N 10
ATOM 16846 C CA . LEU A 1 14 ? 7.632 -1.562 5.265 1.00 0.00 14 LEU A CA 10
ATOM 16847 C C . LEU A 1 14 ? 9.005 -1.904 4.697 1.00 0.00 14 LEU A C 10
ATOM 16848 O O . LEU A 1 14 ? 9.914 -1.074 4.700 1.00 0.00 14 LEU A O 10
ATOM 16864 N N . SER A 1 15 ? 9.149 -3.132 4.209 1.00 0.00 15 SER A N 10
ATOM 16865 C CA . SER A 1 15 ? 10.412 -3.585 3.639 1.00 0.00 15 SER A CA 10
ATOM 16866 C C . SER A 1 15 ? 10.251 -3.920 2.159 1.00 0.00 15 SER A C 10
ATOM 16867 O O . SER A 1 15 ? 9.618 -4.913 1.800 1.00 0.00 15 SER A O 10
ATOM 16875 N N . LYS A 1 16 ? 10.829 -3.083 1.304 1.00 0.00 16 LYS A N 10
ATOM 16876 C CA . LYS A 1 16 ? 10.752 -3.289 -0.138 1.00 0.00 16 LYS A CA 10
ATOM 16877 C C . LYS A 1 16 ? 11.735 -4.365 -0.587 1.00 0.00 16 LYS A C 10
ATOM 16878 O O . LYS A 1 16 ? 12.945 -4.140 -0.620 1.00 0.00 16 LYS A O 10
ATOM 16897 N N . PHE A 1 17 ? 11.207 -5.534 -0.935 1.00 0.00 17 PHE A N 10
ATOM 16898 C CA . PHE A 1 17 ? 12.039 -6.645 -1.383 1.00 0.00 17 PHE A CA 10
ATOM 16899 C C . PHE A 1 17 ? 12.541 -6.410 -2.804 1.00 0.00 17 PHE A C 10
ATOM 16900 O O . PHE A 1 17 ? 11.996 -5.587 -3.539 1.00 0.00 17 PHE A O 10
ATOM 16917 N N . GLY A 1 18 ? 13.586 -7.139 -3.185 1.00 0.00 18 GLY A N 10
ATOM 16918 C CA . GLY A 1 18 ? 14.145 -6.995 -4.516 1.00 0.00 18 GLY A CA 10
ATOM 16919 C C . GLY A 1 18 ? 14.841 -5.663 -4.712 1.00 0.00 18 GLY A C 10
ATOM 16920 O O . GLY A 1 18 ? 15.849 -5.380 -4.064 1.00 0.00 18 GLY A O 10
ATOM 16924 N N . GLY A 1 19 ? 14.304 -4.842 -5.609 1.00 0.00 19 GLY A N 10
ATOM 16925 C CA . GLY A 1 19 ? 14.895 -3.543 -5.873 1.00 0.00 19 GLY A CA 10
ATOM 16926 C C . GLY A 1 19 ? 15.909 -3.585 -6.999 1.00 0.00 19 GLY A C 10
ATOM 16927 O O . GLY A 1 19 ? 16.209 -4.652 -7.535 1.00 0.00 19 GLY A O 10
ATOM 16931 N N . LYS A 1 20 ? 16.440 -2.421 -7.359 1.00 0.00 20 LYS A N 10
ATOM 16932 C CA . LYS A 1 20 ? 17.426 -2.328 -8.429 1.00 0.00 20 LYS A CA 10
ATOM 16933 C C . LYS A 1 20 ? 18.838 -2.531 -7.886 1.00 0.00 20 LYS A C 10
ATOM 16934 O O . LYS A 1 20 ? 19.766 -1.817 -8.262 1.00 0.00 20 LYS A O 10
ATOM 16953 N N . GLY A 1 21 ? 18.991 -3.511 -7.001 1.00 0.00 21 GLY A N 10
ATOM 16954 C CA . GLY A 1 21 ? 20.292 -3.791 -6.422 1.00 0.00 21 GLY A CA 10
ATOM 16955 C C . GLY A 1 21 ? 20.934 -5.032 -7.011 1.00 0.00 21 GLY A C 10
ATOM 16956 O O . GLY A 1 21 ? 20.307 -5.787 -7.754 1.00 0.00 21 GLY A O 10
ATOM 16960 N N . PRO A 1 22 ? 22.214 -5.255 -6.679 1.00 0.00 22 PRO A N 10
ATOM 16961 C CA . PRO A 1 22 ? 22.969 -6.412 -7.170 1.00 0.00 22 PRO A CA 10
ATOM 16962 C C . PRO A 1 22 ? 22.480 -7.723 -6.564 1.00 0.00 22 PRO A C 10
ATOM 16963 O O . PRO A 1 22 ? 22.346 -8.729 -7.262 1.00 0.00 22 PRO A O 10
ATOM 16974 N N . ILE A 1 23 ? 22.216 -7.705 -5.262 1.00 0.00 23 ILE A N 10
ATOM 16975 C CA . ILE A 1 23 ? 21.740 -8.893 -4.563 1.00 0.00 23 ILE A CA 10
ATOM 16976 C C . ILE A 1 23 ? 20.252 -8.787 -4.249 1.00 0.00 23 ILE A C 10
ATOM 16977 O O . ILE A 1 23 ? 19.630 -7.750 -4.480 1.00 0.00 23 ILE A O 10
ATOM 16993 N N . ARG A 1 24 ? 19.686 -9.867 -3.720 1.00 0.00 24 ARG A N 10
ATOM 16994 C CA . ARG A 1 24 ? 18.270 -9.896 -3.374 1.00 0.00 24 ARG A CA 10
ATOM 16995 C C . ARG A 1 24 ? 18.082 -9.963 -1.861 1.00 0.00 24 ARG A C 10
ATOM 16996 O O . ARG A 1 24 ? 18.558 -10.889 -1.206 1.00 0.00 24 ARG A O 10
ATOM 17017 N N . GLY A 1 25 ? 17.383 -8.974 -1.312 1.00 0.00 25 GLY A N 10
ATOM 17018 C CA . GLY A 1 25 ? 17.144 -8.939 0.119 1.00 0.00 25 GLY A CA 10
ATOM 17019 C C . GLY A 1 25 ? 16.251 -7.785 0.530 1.00 0.00 25 GLY A C 10
ATOM 17020 O O . GLY A 1 25 ? 16.307 -6.707 -0.061 1.00 0.00 25 GLY A O 10
ATOM 17024 N N . TRP A 1 26 ? 15.425 -8.012 1.544 1.00 0.00 26 TRP A N 10
ATOM 17025 C CA . TRP A 1 26 ? 14.514 -6.982 2.033 1.00 0.00 26 TRP A CA 10
ATOM 17026 C C . TRP A 1 26 ? 15.278 -5.724 2.429 1.00 0.00 26 TRP A C 10
ATOM 17027 O O . TRP A 1 26 ? 16.414 -5.796 2.898 1.00 0.00 26 TRP A O 10
ATOM 17048 N N . LYS A 1 27 ? 14.648 -4.570 2.238 1.00 0.00 27 LYS A N 10
ATOM 17049 C CA . LYS A 1 27 ? 15.267 -3.294 2.577 1.00 0.00 27 LYS A CA 10
ATOM 17050 C C . LYS A 1 27 ? 14.262 -2.362 3.247 1.00 0.00 27 LYS A C 10
ATOM 17051 O O . LYS A 1 27 ? 13.136 -2.206 2.776 1.00 0.00 27 LYS A O 10
ATOM 17070 N N . SER A 1 28 ? 14.678 -1.745 4.348 1.00 0.00 28 SER A N 10
ATOM 17071 C CA . SER A 1 28 ? 13.813 -0.830 5.084 1.00 0.00 28 SER A CA 10
ATOM 17072 C C . SER A 1 28 ? 13.399 0.349 4.209 1.00 0.00 28 SER A C 10
ATOM 17073 O O . SER A 1 28 ? 14.244 1.080 3.693 1.00 0.00 28 SER A O 10
ATOM 17081 N N . ARG A 1 29 ? 12.092 0.526 4.047 1.00 0.00 29 ARG A N 10
ATOM 17082 C CA . ARG A 1 29 ? 11.564 1.615 3.233 1.00 0.00 29 ARG A CA 10
ATOM 17083 C C . ARG A 1 29 ? 10.305 2.203 3.863 1.00 0.00 29 ARG A C 10
ATOM 17084 O O . ARG A 1 29 ? 9.599 1.526 4.611 1.00 0.00 29 ARG A O 10
ATOM 17105 N N . TRP A 1 30 ? 10.030 3.466 3.556 1.00 0.00 30 TRP A N 10
ATOM 17106 C CA . TRP A 1 30 ? 8.856 4.145 4.093 1.00 0.00 30 TRP A CA 10
ATOM 17107 C C . TRP A 1 30 ? 7.731 4.181 3.065 1.00 0.00 30 TRP A C 10
ATOM 17108 O O . TRP A 1 30 ? 7.928 4.617 1.930 1.00 0.00 30 TRP A O 10
ATOM 17129 N N . PHE A 1 31 ? 6.551 3.722 3.468 1.00 0.00 31 PHE A N 10
ATOM 17130 C CA . PHE A 1 31 ? 5.395 3.701 2.581 1.00 0.00 31 PHE A CA 10
ATOM 17131 C C . PHE A 1 31 ? 4.269 4.569 3.135 1.00 0.00 31 PHE A C 10
ATOM 17132 O O . PHE A 1 31 ? 4.093 4.677 4.349 1.00 0.00 31 PHE A O 10
ATOM 17149 N N . PHE A 1 32 ? 3.508 5.186 2.236 1.00 0.00 32 PHE A N 10
ATOM 17150 C CA . PHE A 1 32 ? 2.400 6.046 2.634 1.00 0.00 32 PHE A CA 10
ATOM 17151 C C . PHE A 1 32 ? 1.392 6.195 1.498 1.00 0.00 32 PHE A C 10
ATOM 17152 O O . PHE A 1 32 ? 1.761 6.498 0.363 1.00 0.00 32 PHE A O 10
ATOM 17169 N N . TYR A 1 33 ? 0.120 5.981 1.812 1.00 0.00 33 TYR A N 10
ATOM 17170 C CA . TYR A 1 33 ? -0.942 6.088 0.818 1.00 0.00 33 TYR A CA 10
ATOM 17171 C C . TYR A 1 33 ? -1.323 7.546 0.584 1.00 0.00 33 TYR A C 10
ATOM 17172 O O . TYR A 1 33 ? -1.190 8.385 1.474 1.00 0.00 33 TYR A O 10
ATOM 17190 N N . ASP A 1 34 ? -1.798 7.840 -0.622 1.00 0.00 34 ASP A N 10
ATOM 17191 C CA . ASP A 1 34 ? -2.202 9.196 -0.975 1.00 0.00 34 ASP A CA 10
ATOM 17192 C C . ASP A 1 34 ? -3.707 9.271 -1.212 1.00 0.00 34 ASP A C 10
ATOM 17193 O O . ASP A 1 34 ? -4.260 8.498 -1.994 1.00 0.00 34 ASP A O 10
ATOM 17202 N N . GLU A 1 35 ? -4.362 10.206 -0.532 1.00 0.00 35 GLU A N 10
ATOM 17203 C CA . GLU A 1 35 ? -5.804 10.380 -0.669 1.00 0.00 35 GLU A CA 10
ATOM 17204 C C . GLU A 1 35 ? -6.127 11.426 -1.732 1.00 0.00 35 GLU A C 10
ATOM 17205 O O . GLU A 1 35 ? -7.181 12.062 -1.691 1.00 0.00 35 GLU A O 10
ATOM 17217 N N . ARG A 1 36 ? -5.214 11.598 -2.681 1.00 0.00 36 ARG A N 10
ATOM 17218 C CA . ARG A 1 36 ? -5.401 12.567 -3.754 1.00 0.00 36 ARG A CA 10
ATOM 17219 C C . ARG A 1 36 ? -5.651 11.864 -5.085 1.00 0.00 36 ARG A C 10
ATOM 17220 O O . ARG A 1 36 ? -6.522 12.266 -5.858 1.00 0.00 36 ARG A O 10
ATOM 17241 N N . LYS A 1 37 ? -4.883 10.812 -5.346 1.00 0.00 37 LYS A N 10
ATOM 17242 C CA . LYS A 1 37 ? -5.021 10.052 -6.583 1.00 0.00 37 LYS A CA 10
ATOM 17243 C C . LYS A 1 37 ? -5.278 8.577 -6.288 1.00 0.00 37 LYS A C 10
ATOM 17244 O O . LYS A 1 37 ? -5.266 7.743 -7.194 1.00 0.00 37 LYS A O 10
ATOM 17263 N N . CYS A 1 38 ? -5.510 8.264 -5.019 1.00 0.00 38 CYS A N 10
ATOM 17264 C CA . CYS A 1 38 ? -5.771 6.889 -4.606 1.00 0.00 38 CYS A CA 10
ATOM 17265 C C . CYS A 1 38 ? -4.612 5.976 -4.993 1.00 0.00 38 CYS A C 10
ATOM 17266 O O . CYS A 1 38 ? -4.815 4.923 -5.596 1.00 0.00 38 CYS A O 10
ATOM 17274 N N . GLN A 1 39 ? -3.398 6.389 -4.644 1.00 0.00 39 GLN A N 10
ATOM 17275 C CA . GLN A 1 39 ? -2.207 5.609 -4.957 1.00 0.00 39 GLN A CA 10
ATOM 17276 C C . GLN A 1 39 ? -1.312 5.464 -3.731 1.00 0.00 39 GLN A C 10
ATOM 17277 O O . GLN A 1 39 ? -1.352 6.292 -2.819 1.00 0.00 39 GLN A O 10
ATOM 17291 N N . LEU A 1 40 ? -0.506 4.409 -3.714 1.00 0.00 40 LEU A N 10
ATOM 17292 C CA . LEU A 1 40 ? 0.400 4.155 -2.599 1.00 0.00 40 LEU A CA 10
ATOM 17293 C C . LEU A 1 40 ? 1.813 4.628 -2.926 1.00 0.00 40 LEU A C 10
ATOM 17294 O O . LEU A 1 40 ? 2.530 3.987 -3.694 1.00 0.00 40 LEU A O 10
ATOM 17310 N N . TYR A 1 41 ? 2.206 5.752 -2.337 1.00 0.00 41 TYR A N 10
ATOM 17311 C CA . TYR A 1 41 ? 3.533 6.310 -2.566 1.00 0.00 41 TYR A CA 10
ATOM 17312 C C . TYR A 1 41 ? 4.485 5.936 -1.433 1.00 0.00 41 TYR A C 10
ATOM 17313 O O . TYR A 1 41 ? 4.123 5.998 -0.258 1.00 0.00 41 TYR A O 10
ATOM 17331 N N . TYR A 1 42 ? 5.702 5.549 -1.796 1.00 0.00 42 TYR A N 10
ATOM 17332 C CA . TYR A 1 42 ? 6.707 5.163 -0.812 1.00 0.00 42 TYR A CA 10
ATOM 17333 C C . TYR A 1 42 ? 8.054 5.804 -1.129 1.00 0.00 42 TYR A C 10
ATOM 17334 O O . TYR A 1 42 ? 8.400 6.006 -2.293 1.00 0.00 42 TYR A O 10
ATOM 17352 N N . SER A 1 43 ? 8.811 6.122 -0.083 1.00 0.00 43 SER A N 10
ATOM 17353 C CA . SER A 1 43 ? 10.120 6.743 -0.248 1.00 0.00 43 SER A CA 10
ATOM 17354 C C . SER A 1 43 ? 11.124 6.165 0.745 1.00 0.00 43 SER A C 10
ATOM 17355 O O . SER A 1 43 ? 10.785 5.307 1.560 1.00 0.00 43 SER A O 10
ATOM 17363 N N . ARG A 1 44 ? 12.362 6.642 0.670 1.00 0.00 44 ARG A N 10
ATOM 17364 C CA . ARG A 1 44 ? 13.417 6.173 1.560 1.00 0.00 44 ARG A CA 10
ATOM 17365 C C . ARG A 1 44 ? 13.056 6.438 3.018 1.00 0.00 44 ARG A C 10
ATOM 17366 O O . ARG A 1 44 ? 13.327 5.618 3.896 1.00 0.00 44 ARG A O 10
ATOM 17387 N N . THR A 1 45 ? 12.441 7.590 3.271 1.00 0.00 45 THR A N 10
ATOM 17388 C CA . THR A 1 45 ? 12.044 7.964 4.622 1.00 0.00 45 THR A CA 10
ATOM 17389 C C . THR A 1 45 ? 10.732 8.740 4.614 1.00 0.00 45 THR A C 10
ATOM 17390 O O . THR A 1 45 ? 10.170 9.018 3.555 1.00 0.00 45 THR A O 10
ATOM 17401 N N . ALA A 1 46 ? 10.249 9.088 5.802 1.00 0.00 46 ALA A N 10
ATOM 17402 C CA . ALA A 1 46 ? 9.004 9.835 5.932 1.00 0.00 46 ALA A CA 10
ATOM 17403 C C . ALA A 1 46 ? 9.264 11.338 5.938 1.00 0.00 46 ALA A C 10
ATOM 17404 O O . ALA A 1 46 ? 8.519 12.102 6.552 1.00 0.00 46 ALA A O 10
ATOM 17411 N N . GLN A 1 47 ? 10.323 11.754 5.252 1.00 0.00 47 GLN A N 10
ATOM 17412 C CA . GLN A 1 47 ? 10.681 13.166 5.181 1.00 0.00 47 GLN A CA 10
ATOM 17413 C C . GLN A 1 47 ? 10.799 13.625 3.732 1.00 0.00 47 GLN A C 10
ATOM 17414 O O . GLN A 1 47 ? 10.674 14.813 3.434 1.00 0.00 47 GLN A O 10
ATOM 17428 N N . ASP A 1 48 ? 11.042 12.676 2.834 1.00 0.00 48 ASP A N 10
ATOM 17429 C CA . ASP A 1 48 ? 11.177 12.983 1.415 1.00 0.00 48 ASP A CA 10
ATOM 17430 C C . ASP A 1 48 ? 9.817 13.282 0.792 1.00 0.00 48 ASP A C 10
ATOM 17431 O O . ASP A 1 48 ? 9.049 12.370 0.487 1.00 0.00 48 ASP A O 10
ATOM 17440 N N . ALA A 1 49 ? 9.525 14.565 0.606 1.00 0.00 49 ALA A N 10
ATOM 17441 C CA . ALA A 1 49 ? 8.259 14.984 0.019 1.00 0.00 49 ALA A CA 10
ATOM 17442 C C . ALA A 1 49 ? 8.062 14.365 -1.361 1.00 0.00 49 ALA A C 10
ATOM 17443 O O . ALA A 1 49 ? 6.939 14.273 -1.855 1.00 0.00 49 ALA A O 10
ATOM 17450 N N . ASN A 1 50 ? 9.161 13.944 -1.977 1.00 0.00 50 ASN A N 10
ATOM 17451 C CA . ASN A 1 50 ? 9.109 13.335 -3.302 1.00 0.00 50 ASN A CA 10
ATOM 17452 C C . ASN A 1 50 ? 9.202 11.815 -3.205 1.00 0.00 50 ASN A C 10
ATOM 17453 O O . ASN A 1 50 ? 10.268 11.247 -2.968 1.00 0.00 50 ASN A O 10
ATOM 17464 N N . PRO A 1 51 ? 8.059 11.139 -3.395 1.00 0.00 51 PRO A N 10
ATOM 17465 C CA . PRO A 1 51 ? 7.985 9.676 -3.335 1.00 0.00 51 PRO A CA 10
ATOM 17466 C C . PRO A 1 51 ? 8.688 9.012 -4.514 1.00 0.00 51 PRO A C 10
ATOM 17467 O O . PRO A 1 51 ? 8.475 9.387 -5.668 1.00 0.00 51 PRO A O 10
ATOM 17478 N N . LEU A 1 52 ? 9.525 8.024 -4.218 1.00 0.00 52 LEU A N 10
ATOM 17479 C CA . LEU A 1 52 ? 10.259 7.306 -5.254 1.00 0.00 52 LEU A CA 10
ATOM 17480 C C . LEU A 1 52 ? 9.318 6.826 -6.355 1.00 0.00 52 LEU A C 10
ATOM 17481 O O . LEU A 1 52 ? 9.466 7.198 -7.518 1.00 0.00 52 LEU A O 10
ATOM 17497 N N . ASP A 1 53 ? 8.349 5.998 -5.977 1.00 0.00 53 ASP A N 10
ATOM 17498 C CA . ASP A 1 53 ? 7.381 5.469 -6.931 1.00 0.00 53 ASP A CA 10
ATOM 17499 C C . ASP A 1 53 ? 6.018 5.280 -6.274 1.00 0.00 53 ASP A C 10
ATOM 17500 O O . ASP A 1 53 ? 5.907 5.252 -5.048 1.00 0.00 53 ASP A O 10
ATOM 17509 N N . SER A 1 54 ? 4.982 5.151 -7.097 1.00 0.00 54 SER A N 10
ATOM 17510 C CA . SER A 1 54 ? 3.625 4.970 -6.595 1.00 0.00 54 SER A CA 10
ATOM 17511 C C . SER A 1 54 ? 2.973 3.742 -7.225 1.00 0.00 54 SER A C 10
ATOM 17512 O O . SER A 1 54 ? 3.370 3.299 -8.303 1.00 0.00 54 SER A O 10
ATOM 17520 N N . ILE A 1 55 ? 1.970 3.199 -6.544 1.00 0.00 55 ILE A N 10
ATOM 17521 C CA . ILE A 1 55 ? 1.261 2.024 -7.036 1.00 0.00 55 ILE A CA 10
ATOM 17522 C C . ILE A 1 55 ? -0.246 2.256 -7.049 1.00 0.00 55 ILE A C 10
ATOM 17523 O O . ILE A 1 55 ? -0.845 2.570 -6.020 1.00 0.00 55 ILE A O 10
ATOM 17539 N N . ASP A 1 56 ? -0.853 2.098 -8.220 1.00 0.00 56 ASP A N 10
ATOM 17540 C CA . ASP A 1 56 ? -2.291 2.287 -8.367 1.00 0.00 56 ASP A CA 10
ATOM 17541 C C . ASP A 1 56 ? -3.060 1.169 -7.671 1.00 0.00 56 ASP A C 10
ATOM 17542 O O . ASP A 1 56 ? -3.200 0.070 -8.209 1.00 0.00 56 ASP A O 10
ATOM 17551 N N . LEU A 1 57 ? -3.557 1.457 -6.473 1.00 0.00 57 LEU A N 10
ATOM 17552 C CA . LEU A 1 57 ? -4.312 0.475 -5.702 1.00 0.00 57 LEU A CA 10
ATOM 17553 C C . LEU A 1 57 ? -5.703 0.271 -6.294 1.00 0.00 57 LEU A C 10
ATOM 17554 O O . LEU A 1 57 ? -6.346 -0.751 -6.054 1.00 0.00 57 LEU A O 10
ATOM 17570 N N . SER A 1 58 ? -6.160 1.249 -7.070 1.00 0.00 58 SER A N 10
ATOM 17571 C CA . SER A 1 58 ? -7.475 1.177 -7.695 1.00 0.00 58 SER A CA 10
ATOM 17572 C C . SER A 1 58 ? -7.698 -0.190 -8.336 1.00 0.00 58 SER A C 10
ATOM 17573 O O . SER A 1 58 ? -8.803 -0.732 -8.298 1.00 0.00 58 SER A O 10
ATOM 17581 N N . SER A 1 59 ? -6.641 -0.740 -8.924 1.00 0.00 59 SER A N 10
ATOM 17582 C CA . SER A 1 59 ? -6.722 -2.041 -9.577 1.00 0.00 59 SER A CA 10
ATOM 17583 C C . SER A 1 59 ? -5.608 -2.963 -9.090 1.00 0.00 59 SER A C 10
ATOM 17584 O O . SER A 1 59 ? -5.054 -3.746 -9.861 1.00 0.00 59 SER A O 10
ATOM 17592 N N . ALA A 1 60 ? -5.285 -2.863 -7.805 1.00 0.00 60 ALA A N 10
ATOM 17593 C CA . ALA A 1 60 ? -4.239 -3.688 -7.214 1.00 0.00 60 ALA A CA 10
ATOM 17594 C C . ALA A 1 60 ? -4.829 -4.727 -6.267 1.00 0.00 60 ALA A C 10
ATOM 17595 O O . ALA A 1 60 ? -5.717 -4.423 -5.470 1.00 0.00 60 ALA A O 10
ATOM 17602 N N . VAL A 1 61 ? -4.330 -5.956 -6.358 1.00 0.00 61 VAL A N 10
ATOM 17603 C CA . VAL A 1 61 ? -4.807 -7.040 -5.509 1.00 0.00 61 VAL A CA 10
ATOM 17604 C C . VAL A 1 61 ? -3.753 -7.440 -4.483 1.00 0.00 61 VAL A C 10
ATOM 17605 O O . VAL A 1 61 ? -2.626 -7.785 -4.837 1.00 0.00 61 VAL A O 10
ATOM 17618 N N . PHE A 1 62 ? -4.128 -7.392 -3.209 1.00 0.00 62 PHE A N 10
ATOM 17619 C CA . PHE A 1 62 ? -3.214 -7.748 -2.129 1.00 0.00 62 PHE A CA 10
ATOM 17620 C C . PHE A 1 62 ? -3.392 -9.209 -1.727 1.00 0.00 62 PHE A C 10
ATOM 17621 O O . PHE A 1 62 ? -4.511 -9.674 -1.512 1.00 0.00 62 PHE A O 10
ATOM 17638 N N . ASP A 1 63 ? -2.279 -9.929 -1.628 1.00 0.00 63 ASP A N 10
ATOM 17639 C CA . ASP A 1 63 ? -2.310 -11.337 -1.252 1.00 0.00 63 ASP A CA 10
ATOM 17640 C C . ASP A 1 63 ? -1.256 -11.640 -0.191 1.00 0.00 63 ASP A C 10
ATOM 17641 O O . ASP A 1 63 ? -0.469 -10.769 0.181 1.00 0.00 63 ASP A O 10
ATOM 17650 N N . CYS A 1 64 ? -1.248 -12.877 0.291 1.00 0.00 64 CYS A N 10
ATOM 17651 C CA . CYS A 1 64 ? -0.291 -13.294 1.311 1.00 0.00 64 CYS A CA 10
ATOM 17652 C C . CYS A 1 64 ? 0.659 -14.354 0.763 1.00 0.00 64 CYS A C 10
ATOM 17653 O O . CYS A 1 64 ? 0.243 -15.272 0.056 1.00 0.00 64 CYS A O 10
ATOM 17661 N N . LYS A 1 65 ? 1.939 -14.219 1.093 1.00 0.00 65 LYS A N 10
ATOM 17662 C CA . LYS A 1 65 ? 2.951 -15.164 0.634 1.00 0.00 65 LYS A CA 10
ATOM 17663 C C . LYS A 1 65 ? 2.849 -16.482 1.395 1.00 0.00 65 LYS A C 10
ATOM 17664 O O . LYS A 1 65 ? 1.975 -16.653 2.244 1.00 0.00 65 LYS A O 10
ATOM 17683 N N . ALA A 1 66 ? 3.750 -17.409 1.087 1.00 0.00 66 ALA A N 10
ATOM 17684 C CA . ALA A 1 66 ? 3.763 -18.710 1.745 1.00 0.00 66 ALA A CA 10
ATOM 17685 C C . ALA A 1 66 ? 4.203 -18.585 3.200 1.00 0.00 66 ALA A C 10
ATOM 17686 O O . ALA A 1 66 ? 3.675 -19.267 4.078 1.00 0.00 66 ALA A O 10
ATOM 17693 N N . ASP A 1 67 ? 5.172 -17.711 3.447 1.00 0.00 67 ASP A N 10
ATOM 17694 C CA . ASP A 1 67 ? 5.682 -17.496 4.796 1.00 0.00 67 ASP A CA 10
ATOM 17695 C C . ASP A 1 67 ? 4.892 -16.403 5.509 1.00 0.00 67 ASP A C 10
ATOM 17696 O O . ASP A 1 67 ? 5.404 -15.742 6.412 1.00 0.00 67 ASP A O 10
ATOM 17705 N N . ALA A 1 68 ? 3.643 -16.218 5.095 1.00 0.00 68 ALA A N 10
ATOM 17706 C CA . ALA A 1 68 ? 2.782 -15.206 5.694 1.00 0.00 68 ALA A CA 10
ATOM 17707 C C . ALA A 1 68 ? 2.769 -15.326 7.214 1.00 0.00 68 ALA A C 10
ATOM 17708 O O . ALA A 1 68 ? 2.447 -14.370 7.918 1.00 0.00 68 ALA A O 10
ATOM 17715 N N . GLU A 1 69 ? 3.121 -16.507 7.713 1.00 0.00 69 GLU A N 10
ATOM 17716 C CA . GLU A 1 69 ? 3.148 -16.751 9.151 1.00 0.00 69 GLU A CA 10
ATOM 17717 C C . GLU A 1 69 ? 3.973 -15.686 9.868 1.00 0.00 69 GLU A C 10
ATOM 17718 O O . GLU A 1 69 ? 3.774 -15.428 11.054 1.00 0.00 69 GLU A O 10
ATOM 17730 N N . GLU A 1 70 ? 4.900 -15.073 9.138 1.00 0.00 70 GLU A N 10
ATOM 17731 C CA . GLU A 1 70 ? 5.756 -14.038 9.705 1.00 0.00 70 GLU A CA 10
ATOM 17732 C C . GLU A 1 70 ? 5.151 -12.654 9.491 1.00 0.00 70 GLU A C 10
ATOM 17733 O O . GLU A 1 70 ? 5.382 -11.735 10.275 1.00 0.00 70 GLU A O 10
ATOM 17745 N N . GLY A 1 71 ? 4.374 -12.513 8.421 1.00 0.00 71 GLY A N 10
ATOM 17746 C CA . GLY A 1 71 ? 3.748 -11.238 8.121 1.00 0.00 71 GLY A CA 10
ATOM 17747 C C . GLY A 1 71 ? 4.210 -10.662 6.797 1.00 0.00 71 GLY A C 10
ATOM 17748 O O . GLY A 1 71 ? 4.690 -9.530 6.739 1.00 0.00 71 GLY A O 10
ATOM 17752 N N . ILE A 1 72 ? 4.066 -11.444 5.732 1.00 0.00 72 ILE A N 10
ATOM 17753 C CA . ILE A 1 72 ? 4.473 -11.004 4.403 1.00 0.00 72 ILE A CA 10
ATOM 17754 C C . ILE A 1 72 ? 3.308 -11.072 3.421 1.00 0.00 72 ILE A C 10
ATOM 17755 O O . ILE A 1 72 ? 2.463 -11.964 3.504 1.00 0.00 72 ILE A O 10
ATOM 17771 N N . PHE A 1 73 ? 3.269 -10.124 2.491 1.00 0.00 73 PHE A N 10
ATOM 17772 C CA . PHE A 1 73 ? 2.208 -10.076 1.491 1.00 0.00 73 PHE A CA 10
ATOM 17773 C C . PHE A 1 73 ? 2.751 -9.613 0.143 1.00 0.00 73 PHE A C 10
ATOM 17774 O O . PHE A 1 73 ? 3.929 -9.279 0.019 1.00 0.00 73 PHE A O 10
ATOM 17791 N N . GLU A 1 74 ? 1.884 -9.596 -0.864 1.00 0.00 74 GLU A N 10
ATOM 17792 C CA . GLU A 1 74 ? 2.277 -9.175 -2.204 1.00 0.00 74 GLU A CA 10
ATOM 17793 C C . GLU A 1 74 ? 1.137 -8.435 -2.898 1.00 0.00 74 GLU A C 10
ATOM 17794 O O . GLU A 1 74 ? -0.020 -8.850 -2.827 1.00 0.00 74 GLU A O 10
ATOM 17806 N N . ILE A 1 75 ? 1.473 -7.338 -3.567 1.00 0.00 75 ILE A N 10
ATOM 17807 C CA . ILE A 1 75 ? 0.479 -6.540 -4.275 1.00 0.00 75 ILE A CA 10
ATOM 17808 C C . ILE A 1 75 ? 0.586 -6.739 -5.783 1.00 0.00 75 ILE A C 10
ATOM 17809 O O . ILE A 1 75 ? 1.482 -6.196 -6.430 1.00 0.00 75 ILE A O 10
ATOM 17825 N N . LYS A 1 76 ? -0.334 -7.521 -6.338 1.00 0.00 76 LYS A N 10
ATOM 17826 C CA . LYS A 1 76 ? -0.346 -7.790 -7.770 1.00 0.00 76 LYS A CA 10
ATOM 17827 C C . LYS A 1 76 ? -1.014 -6.650 -8.533 1.00 0.00 76 LYS A C 10
ATOM 17828 O O . LYS A 1 76 ? -2.200 -6.375 -8.346 1.00 0.00 76 LYS A O 10
ATOM 17847 N N . THR A 1 77 ? -0.246 -5.990 -9.394 1.00 0.00 77 THR A N 10
ATOM 17848 C CA . THR A 1 77 ? -0.763 -4.880 -10.184 1.00 0.00 77 THR A CA 10
ATOM 17849 C C . THR A 1 77 ? -0.427 -5.054 -11.661 1.00 0.00 77 THR A C 10
ATOM 17850 O O . THR A 1 77 ? 0.570 -5.677 -12.027 1.00 0.00 77 THR A O 10
ATOM 17861 N N . PRO A 1 78 ? -1.276 -4.489 -12.533 1.00 0.00 78 PRO A N 10
ATOM 17862 C CA . PRO A 1 78 ? -1.088 -4.566 -13.984 1.00 0.00 78 PRO A CA 10
ATOM 17863 C C . PRO A 1 78 ? 0.103 -3.741 -14.460 1.00 0.00 78 PRO A C 10
ATOM 17864 O O . PRO A 1 78 ? 0.367 -3.649 -15.659 1.00 0.00 78 PRO A O 10
ATOM 17875 N N . SER A 1 79 ? 0.819 -3.145 -13.513 1.00 0.00 79 SER A N 10
ATOM 17876 C CA . SER A 1 79 ? 1.981 -2.324 -13.836 1.00 0.00 79 SER A CA 10
ATOM 17877 C C . SER A 1 79 ? 3.268 -2.996 -13.365 1.00 0.00 79 SER A C 10
ATOM 17878 O O . SER A 1 79 ? 4.226 -3.128 -14.126 1.00 0.00 79 SER A O 10
ATOM 17886 N N . ARG A 1 80 ? 3.281 -3.417 -12.104 1.00 0.00 80 ARG A N 10
ATOM 17887 C CA . ARG A 1 80 ? 4.449 -4.073 -11.530 1.00 0.00 80 ARG A CA 10
ATOM 17888 C C . ARG A 1 80 ? 4.099 -4.745 -10.205 1.00 0.00 80 ARG A C 10
ATOM 17889 O O . ARG A 1 80 ? 3.498 -4.129 -9.325 1.00 0.00 80 ARG A O 10
ATOM 17910 N N . VAL A 1 81 ? 4.480 -6.011 -10.072 1.00 0.00 81 VAL A N 10
ATOM 17911 C CA . VAL A 1 81 ? 4.207 -6.767 -8.855 1.00 0.00 81 VAL A CA 10
ATOM 17912 C C . VAL A 1 81 ? 5.124 -6.328 -7.718 1.00 0.00 81 VAL A C 10
ATOM 17913 O O . VAL A 1 81 ? 6.347 -6.332 -7.857 1.00 0.00 81 VAL A O 10
ATOM 17926 N N . ILE A 1 82 ? 4.524 -5.950 -6.594 1.00 0.00 82 ILE A N 10
ATOM 17927 C CA . ILE A 1 82 ? 5.287 -5.510 -5.433 1.00 0.00 82 ILE A CA 10
ATOM 17928 C C . ILE A 1 82 ? 5.213 -6.534 -4.306 1.00 0.00 82 ILE A C 10
ATOM 17929 O O . ILE A 1 82 ? 4.157 -7.111 -4.044 1.00 0.00 82 ILE A O 10
ATOM 17945 N N . THR A 1 83 ? 6.342 -6.756 -3.640 1.00 0.00 83 THR A N 10
ATOM 17946 C CA . THR A 1 83 ? 6.406 -7.711 -2.540 1.00 0.00 83 THR A CA 10
ATOM 17947 C C . THR A 1 83 ? 6.905 -7.045 -1.263 1.00 0.00 83 THR A C 10
ATOM 17948 O O . THR A 1 83 ? 8.109 -6.869 -1.073 1.00 0.00 83 THR A O 10
ATOM 17959 N N . LEU A 1 84 ? 5.974 -6.678 -0.390 1.00 0.00 84 LEU A N 10
ATOM 17960 C CA . LEU A 1 84 ? 6.320 -6.032 0.872 1.00 0.00 84 LEU A CA 10
ATOM 17961 C C . LEU A 1 84 ? 5.907 -6.897 2.058 1.00 0.00 84 LEU A C 10
ATOM 17962 O O . LEU A 1 84 ? 5.064 -7.786 1.929 1.00 0.00 84 LEU A O 10
ATOM 17978 N N . LYS A 1 85 ? 6.504 -6.631 3.214 1.00 0.00 85 LYS A N 10
ATOM 17979 C CA . LYS A 1 85 ? 6.197 -7.382 4.426 1.00 0.00 85 LYS A CA 10
ATOM 17980 C C . LYS A 1 85 ? 6.009 -6.444 5.614 1.00 0.00 85 LYS A C 10
ATOM 17981 O O . LYS A 1 85 ? 6.695 -5.429 5.731 1.00 0.00 85 LYS A O 10
ATOM 18000 N N . ALA A 1 86 ? 5.075 -6.792 6.494 1.00 0.00 86 ALA A N 10
ATOM 18001 C CA . ALA A 1 86 ? 4.800 -5.983 7.675 1.00 0.00 86 ALA A CA 10
ATOM 18002 C C . ALA A 1 86 ? 5.608 -6.468 8.874 1.00 0.00 86 ALA A C 10
ATOM 18003 O O . ALA A 1 86 ? 6.361 -7.436 8.776 1.00 0.00 86 ALA A O 10
ATOM 18010 N N . ALA A 1 87 ? 5.448 -5.788 10.004 1.00 0.00 87 ALA A N 10
ATOM 18011 C CA . ALA A 1 87 ? 6.161 -6.151 11.222 1.00 0.00 87 ALA A CA 10
ATOM 18012 C C . ALA A 1 87 ? 5.816 -7.571 11.658 1.00 0.00 87 ALA A C 10
ATOM 18013 O O . ALA A 1 87 ? 6.682 -8.446 11.705 1.00 0.00 87 ALA A O 10
ATOM 18020 N N . THR A 1 88 ? 4.546 -7.795 11.978 1.00 0.00 88 THR A N 10
ATOM 18021 C CA . THR A 1 88 ? 4.087 -9.108 12.412 1.00 0.00 88 THR A CA 10
ATOM 18022 C C . THR A 1 88 ? 3.036 -9.666 11.459 1.00 0.00 88 THR A C 10
ATOM 18023 O O . THR A 1 88 ? 2.674 -9.024 10.473 1.00 0.00 88 THR A O 10
ATOM 18034 N N . LYS A 1 89 ? 2.548 -10.865 11.759 1.00 0.00 89 LYS A N 10
ATOM 18035 C CA . LYS A 1 89 ? 1.537 -11.510 10.931 1.00 0.00 89 LYS A CA 10
ATOM 18036 C C . LYS A 1 89 ? 0.239 -10.709 10.934 1.00 0.00 89 LYS A C 10
ATOM 18037 O O . LYS A 1 89 ? -0.367 -10.488 9.886 1.00 0.00 89 LYS A O 10
ATOM 18056 N N . GLN A 1 90 ? -0.181 -10.276 12.119 1.00 0.00 90 GLN A N 10
ATOM 18057 C CA . GLN A 1 90 ? -1.406 -9.498 12.257 1.00 0.00 90 GLN A CA 10
ATOM 18058 C C . GLN A 1 90 ? -1.223 -8.089 11.703 1.00 0.00 90 GLN A C 10
ATOM 18059 O O . GLN A 1 90 ? -2.196 -7.401 11.395 1.00 0.00 90 GLN A O 10
ATOM 18073 N N . ALA A 1 91 ? 0.031 -7.666 11.579 1.00 0.00 91 ALA A N 10
ATOM 18074 C CA . ALA A 1 91 ? 0.342 -6.340 11.061 1.00 0.00 91 ALA A CA 10
ATOM 18075 C C . ALA A 1 91 ? -0.152 -6.181 9.627 1.00 0.00 91 ALA A C 10
ATOM 18076 O O . ALA A 1 91 ? -0.860 -5.227 9.306 1.00 0.00 91 ALA A O 10
ATOM 18083 N N . MET A 1 92 ? 0.228 -7.122 8.768 1.00 0.00 92 MET A N 10
ATOM 18084 C CA . MET A 1 92 ? -0.177 -7.086 7.368 1.00 0.00 92 MET A CA 10
ATOM 18085 C C . MET A 1 92 ? -1.695 -6.996 7.243 1.00 0.00 92 MET A C 10
ATOM 18086 O O . MET A 1 92 ? -2.217 -6.246 6.418 1.00 0.00 92 MET A O 10
ATOM 18100 N N . LEU A 1 93 ? -2.398 -7.766 8.066 1.00 0.00 93 LEU A N 10
ATOM 18101 C CA . LEU A 1 93 ? -3.857 -7.774 8.048 1.00 0.00 93 LEU A CA 10
ATOM 18102 C C . LEU A 1 93 ? -4.408 -6.354 7.970 1.00 0.00 93 LEU A C 10
ATOM 18103 O O . LEU A 1 93 ? -5.334 -6.077 7.207 1.00 0.00 93 LEU A O 10
ATOM 18119 N N . TYR A 1 94 ? -3.831 -5.457 8.762 1.00 0.00 94 TYR A N 10
ATOM 18120 C CA . TYR A 1 94 ? -4.265 -4.065 8.783 1.00 0.00 94 TYR A CA 10
ATOM 18121 C C . TYR A 1 94 ? -4.026 -3.399 7.431 1.00 0.00 94 TYR A C 10
ATOM 18122 O O . TYR A 1 94 ? -4.878 -2.669 6.927 1.00 0.00 94 TYR A O 10
ATOM 18140 N N . TRP A 1 95 ? -2.860 -3.658 6.850 1.00 0.00 95 TRP A N 10
ATOM 18141 C CA . TRP A 1 95 ? -2.507 -3.086 5.556 1.00 0.00 95 TRP A CA 10
ATOM 18142 C C . TRP A 1 95 ? -3.406 -3.636 4.454 1.00 0.00 95 TRP A C 10
ATOM 18143 O O . TRP A 1 95 ? -4.059 -2.878 3.735 1.00 0.00 95 TRP A O 10
ATOM 18164 N N . LEU A 1 96 ? -3.435 -4.958 4.326 1.00 0.00 96 LEU A N 10
ATOM 18165 C CA . LEU A 1 96 ? -4.254 -5.610 3.310 1.00 0.00 96 LEU A CA 10
ATOM 18166 C C . LEU A 1 96 ? -5.705 -5.147 3.401 1.00 0.00 96 LEU A C 10
ATOM 18167 O O . LEU A 1 96 ? -6.311 -4.775 2.397 1.00 0.00 96 LEU A O 10
ATOM 18183 N N . GLN A 1 97 ? -6.253 -5.171 4.611 1.00 0.00 97 GLN A N 10
ATOM 18184 C CA . GLN A 1 97 ? -7.632 -4.752 4.833 1.00 0.00 97 GLN A CA 10
ATOM 18185 C C . GLN A 1 97 ? -7.828 -3.292 4.435 1.00 0.00 97 GLN A C 10
ATOM 18186 O O . GLN A 1 97 ? -8.550 -2.989 3.486 1.00 0.00 97 GLN A O 10
ATOM 18200 N N . GLN A 1 98 ? -7.180 -2.392 5.169 1.00 0.00 98 GLN A N 10
ATOM 18201 C CA . GLN A 1 98 ? -7.285 -0.964 4.893 1.00 0.00 98 GLN A CA 10
ATOM 18202 C C . GLN A 1 98 ? -7.018 -0.674 3.420 1.00 0.00 98 GLN A C 10
ATOM 18203 O O . GLN A 1 98 ? -7.874 -0.134 2.718 1.00 0.00 98 GLN A O 10
ATOM 18217 N N . LEU A 1 99 ? -5.826 -1.034 2.957 1.00 0.00 99 LEU A N 10
ATOM 18218 C CA . LEU A 1 99 ? -5.446 -0.812 1.566 1.00 0.00 99 LEU A CA 10
ATOM 18219 C C . LEU A 1 99 ? -6.651 -0.957 0.643 1.00 0.00 99 LEU A C 10
ATOM 18220 O O . LEU A 1 99 ? -6.812 -0.191 -0.307 1.00 0.00 99 LEU A O 10
ATOM 18236 N N . GLN A 1 100 ? -7.495 -1.942 0.930 1.00 0.00 100 GLN A N 10
ATOM 18237 C CA . GLN A 1 100 ? -8.687 -2.186 0.125 1.00 0.00 100 GLN A CA 10
ATOM 18238 C C . GLN A 1 100 ? -9.718 -1.081 0.331 1.00 0.00 100 GLN A C 10
ATOM 18239 O O . GLN A 1 100 ? -10.228 -0.508 -0.631 1.00 0.00 100 GLN A O 10
ATOM 18253 N N . MET A 1 101 ? -10.020 -0.787 1.592 1.00 0.00 101 MET A N 10
ATOM 18254 C CA . MET A 1 101 ? -10.990 0.250 1.923 1.00 0.00 101 MET A CA 10
ATOM 18255 C C . MET A 1 101 ? -10.914 1.403 0.928 1.00 0.00 101 MET A C 10
ATOM 18256 O O . MET A 1 101 ? -11.923 1.804 0.347 1.00 0.00 101 MET A O 10
ATOM 18270 N N . LYS A 1 102 ? -9.711 1.934 0.735 1.00 0.00 102 LYS A N 10
ATOM 18271 C CA . LYS A 1 102 ? -9.502 3.042 -0.190 1.00 0.00 102 LYS A CA 10
ATOM 18272 C C . LYS A 1 102 ? -10.002 2.685 -1.587 1.00 0.00 102 LYS A C 10
ATOM 18273 O O . LYS A 1 102 ? -10.817 3.403 -2.167 1.00 0.00 102 LYS A O 10
ATOM 18292 N N . ARG A 1 103 ? -9.510 1.572 -2.120 1.00 0.00 103 ARG A N 10
ATOM 18293 C CA . ARG A 1 103 ? -9.907 1.120 -3.448 1.00 0.00 103 ARG A CA 10
ATOM 18294 C C . ARG A 1 103 ? -11.386 0.745 -3.475 1.00 0.00 103 ARG A C 10
ATOM 18295 O O . ARG A 1 103 ? -12.186 1.384 -4.159 1.00 0.00 103 ARG A O 10
ATOM 18316 N N . TRP A 1 104 ? -11.741 -0.294 -2.728 1.00 0.00 104 TRP A N 10
ATOM 18317 C CA . TRP A 1 104 ? -13.124 -0.754 -2.667 1.00 0.00 104 TRP A CA 10
ATOM 18318 C C . TRP A 1 104 ? -14.088 0.426 -2.608 1.00 0.00 104 TRP A C 10
ATOM 18319 O O . TRP A 1 104 ? -15.120 0.429 -3.278 1.00 0.00 104 TRP A O 10
ATOM 18340 N N . GLU A 1 105 ? -13.745 1.426 -1.802 1.00 0.00 105 GLU A N 10
ATOM 18341 C CA . GLU A 1 105 ? -14.582 2.611 -1.656 1.00 0.00 105 GLU A CA 10
ATOM 18342 C C . GLU A 1 105 ? -14.795 3.295 -3.004 1.00 0.00 105 GLU A C 10
ATOM 18343 O O . GLU A 1 105 ? -15.885 3.788 -3.297 1.00 0.00 105 GLU A O 10
ATOM 18355 N N . PHE A 1 106 ? -13.746 3.323 -3.819 1.00 0.00 106 PHE A N 10
ATOM 18356 C CA . PHE A 1 106 ? -13.817 3.948 -5.135 1.00 0.00 106 PHE A CA 10
ATOM 18357 C C . PHE A 1 106 ? -14.764 3.180 -6.052 1.00 0.00 106 PHE A C 10
ATOM 18358 O O . PHE A 1 106 ? -15.480 3.772 -6.860 1.00 0.00 106 PHE A O 10
ATOM 18375 N N . HIS A 1 107 ? -14.762 1.857 -5.920 1.00 0.00 107 HIS A N 10
ATOM 18376 C CA . HIS A 1 107 ? -15.621 1.006 -6.737 1.00 0.00 107 HIS A CA 10
ATOM 18377 C C . HIS A 1 107 ? -17.091 1.225 -6.389 1.00 0.00 107 HIS A C 10
ATOM 18378 O O . HIS A 1 107 ? -17.941 1.314 -7.274 1.00 0.00 107 HIS A O 10
ATOM 18393 N N . ASN A 1 108 ? -17.381 1.309 -5.095 1.00 0.00 108 ASN A N 10
ATOM 18394 C CA . ASN A 1 108 ? -18.748 1.515 -4.630 1.00 0.00 108 ASN A CA 10
ATOM 18395 C C . ASN A 1 108 ? -19.169 2.971 -4.808 1.00 0.00 108 ASN A C 10
ATOM 18396 O O . ASN A 1 108 ? -20.327 3.261 -5.109 1.00 0.00 108 ASN A O 10
ATOM 18407 N N . SER A 1 109 ? -18.220 3.883 -4.620 1.00 0.00 109 SER A N 10
ATOM 18408 C CA . SER A 1 109 ? -18.493 5.309 -4.756 1.00 0.00 109 SER A CA 10
ATOM 18409 C C . SER A 1 109 ? -19.534 5.562 -5.842 1.00 0.00 109 SER A C 10
ATOM 18410 O O . SER A 1 109 ? -19.224 5.624 -7.032 1.00 0.00 109 SER A O 10
ATOM 18418 N N . PRO A 1 110 ? -20.799 5.711 -5.424 1.00 0.00 110 PRO A N 10
ATOM 18419 C CA . PRO A 1 110 ? -21.913 5.961 -6.344 1.00 0.00 110 PRO A CA 10
ATOM 18420 C C . PRO A 1 110 ? -21.851 7.351 -6.966 1.00 0.00 110 PRO A C 10
ATOM 18421 O O . PRO A 1 110 ? -21.060 8.204 -6.562 1.00 0.00 110 PRO A O 10
ATOM 18432 N N . PRO A 1 111 ? -22.703 7.588 -7.974 1.00 0.00 111 PRO A N 10
ATOM 18433 C CA . PRO A 1 111 ? -22.765 8.875 -8.673 1.00 0.00 111 PRO A CA 10
ATOM 18434 C C . PRO A 1 111 ? -23.339 9.984 -7.797 1.00 0.00 111 PRO A C 10
ATOM 18435 O O . PRO A 1 111 ? -23.883 9.721 -6.725 1.00 0.00 111 PRO A O 10
ATOM 18446 N N . ALA A 1 112 ? -23.214 11.223 -8.261 1.00 0.00 112 ALA A N 10
ATOM 18447 C CA . ALA A 1 112 ? -23.723 12.371 -7.521 1.00 0.00 112 ALA A CA 10
ATOM 18448 C C . ALA A 1 112 ? -25.041 12.038 -6.830 1.00 0.00 112 ALA A C 10
ATOM 18449 O O . ALA A 1 112 ? -25.868 11.287 -7.347 1.00 0.00 112 ALA A O 10
ATOM 18456 N N . PRO A 1 113 ? -25.243 12.609 -5.634 1.00 0.00 113 PRO A N 10
ATOM 18457 C CA . PRO A 1 113 ? -26.460 12.387 -4.846 1.00 0.00 113 PRO A CA 10
ATOM 18458 C C . PRO A 1 113 ? -27.685 13.042 -5.475 1.00 0.00 113 PRO A C 10
ATOM 18459 O O . PRO A 1 113 ? -27.572 14.049 -6.174 1.00 0.00 113 PRO A O 10
ATOM 18470 N N . SER A 1 114 ? -28.855 12.465 -5.222 1.00 0.00 114 SER A N 10
ATOM 18471 C CA . SER A 1 114 ? -30.101 12.991 -5.767 1.00 0.00 114 SER A CA 10
ATOM 18472 C C . SER A 1 114 ? -31.305 12.341 -5.093 1.00 0.00 114 SER A C 10
ATOM 18473 O O . SER A 1 114 ? -31.604 11.170 -5.326 1.00 0.00 114 SER A O 10
ATOM 18481 N N . GLY A 1 115 ? -31.995 13.110 -4.257 1.00 0.00 115 GLY A N 10
ATOM 18482 C CA . GLY A 1 115 ? -33.160 12.593 -3.562 1.00 0.00 115 GLY A CA 10
ATOM 18483 C C . GLY A 1 115 ? -32.891 12.336 -2.093 1.00 0.00 115 GLY A C 10
ATOM 18484 O O . GLY A 1 115 ? -31.776 11.999 -1.693 1.00 0.00 115 GLY A O 10
ATOM 18488 N N . PRO A 1 116 ? -33.930 12.496 -1.260 1.00 0.00 116 PRO A N 10
ATOM 18489 C CA . PRO A 1 116 ? -33.825 12.285 0.187 1.00 0.00 116 PRO A CA 10
ATOM 18490 C C . PRO A 1 116 ? -33.639 10.815 0.546 1.00 0.00 116 PRO A C 10
ATOM 18491 O O . PRO A 1 116 ? -34.592 10.037 0.530 1.00 0.00 116 PRO A O 10
ATOM 18502 N N . SER A 1 117 ? -32.405 10.441 0.870 1.00 0.00 117 SER A N 10
ATOM 18503 C CA . SER A 1 117 ? -32.093 9.063 1.230 1.00 0.00 117 SER A CA 10
ATOM 18504 C C . SER A 1 117 ? -33.200 8.463 2.092 1.00 0.00 117 SER A C 10
ATOM 18505 O O . SER A 1 117 ? -33.690 7.368 1.819 1.00 0.00 117 SER A O 10
ATOM 18513 N N . SER A 1 118 ? -33.588 9.190 3.135 1.00 0.00 118 SER A N 10
ATOM 18514 C CA . SER A 1 118 ? -34.634 8.730 4.041 1.00 0.00 118 SER A CA 10
ATOM 18515 C C . SER A 1 118 ? -35.399 9.910 4.632 1.00 0.00 118 SER A C 10
ATOM 18516 O O . SER A 1 118 ? -34.819 10.951 4.935 1.00 0.00 118 SER A O 10
ATOM 18524 N N . GLY A 1 119 ? -36.708 9.738 4.794 1.00 0.00 119 GLY A N 10
ATOM 18525 C CA . GLY A 1 119 ? -37.532 10.796 5.348 1.00 0.00 119 GLY A CA 10
ATOM 18526 C C . GLY A 1 119 ? -37.473 10.844 6.862 1.00 0.00 119 GLY A C 10
ATOM 18527 O O . GLY A 1 119 ? -37.578 9.814 7.527 1.00 0.00 119 GLY A O 10
ATOM 18531 N N . GLY A 1 1 ? -17.481 0.725 8.542 1.00 0.00 1 GLY A N 11
ATOM 18532 C CA . GLY A 1 1 ? -17.710 -0.694 8.342 1.00 0.00 1 GLY A CA 11
ATOM 18533 C C . GLY A 1 1 ? -18.929 -0.969 7.484 1.00 0.00 1 GLY A C 11
ATOM 18534 O O . GLY A 1 1 ? -18.803 -1.338 6.316 1.00 0.00 1 GLY A O 11
ATOM 18538 N N . SER A 1 2 ? -20.112 -0.791 8.063 1.00 0.00 2 SER A N 11
ATOM 18539 C CA . SER A 1 2 ? -21.358 -1.028 7.345 1.00 0.00 2 SER A CA 11
ATOM 18540 C C . SER A 1 2 ? -22.028 0.291 6.969 1.00 0.00 2 SER A C 11
ATOM 18541 O O . SER A 1 2 ? -22.263 0.567 5.793 1.00 0.00 2 SER A O 11
ATOM 18549 N N . SER A 1 3 ? -22.331 1.101 7.978 1.00 0.00 3 SER A N 11
ATOM 18550 C CA . SER A 1 3 ? -22.977 2.390 7.755 1.00 0.00 3 SER A CA 11
ATOM 18551 C C . SER A 1 3 ? -22.115 3.529 8.291 1.00 0.00 3 SER A C 11
ATOM 18552 O O . SER A 1 3 ? -22.166 3.857 9.475 1.00 0.00 3 SER A O 11
ATOM 18560 N N . GLY A 1 4 ? -21.323 4.129 7.407 1.00 0.00 4 GLY A N 11
ATOM 18561 C CA . GLY A 1 4 ? -20.461 5.225 7.809 1.00 0.00 4 GLY A CA 11
ATOM 18562 C C . GLY A 1 4 ? -19.134 4.746 8.364 1.00 0.00 4 GLY A C 11
ATOM 18563 O O . GLY A 1 4 ? -19.097 3.907 9.263 1.00 0.00 4 GLY A O 11
ATOM 18567 N N . SER A 1 5 ? -18.042 5.279 7.826 1.00 0.00 5 SER A N 11
ATOM 18568 C CA . SER A 1 5 ? -16.707 4.897 8.269 1.00 0.00 5 SER A CA 11
ATOM 18569 C C . SER A 1 5 ? -15.776 6.105 8.296 1.00 0.00 5 SER A C 11
ATOM 18570 O O . SER A 1 5 ? -15.960 7.061 7.542 1.00 0.00 5 SER A O 11
ATOM 18578 N N . SER A 1 6 ? -14.776 6.055 9.169 1.00 0.00 6 SER A N 11
ATOM 18579 C CA . SER A 1 6 ? -13.817 7.146 9.298 1.00 0.00 6 SER A CA 11
ATOM 18580 C C . SER A 1 6 ? -12.676 6.760 10.234 1.00 0.00 6 SER A C 11
ATOM 18581 O O . SER A 1 6 ? -12.866 5.998 11.181 1.00 0.00 6 SER A O 11
ATOM 18589 N N . GLY A 1 7 ? -11.489 7.292 9.961 1.00 0.00 7 GLY A N 11
ATOM 18590 C CA . GLY A 1 7 ? -10.334 6.993 10.787 1.00 0.00 7 GLY A CA 11
ATOM 18591 C C . GLY A 1 7 ? -9.132 7.848 10.436 1.00 0.00 7 GLY A C 11
ATOM 18592 O O . GLY A 1 7 ? -9.261 8.862 9.750 1.00 0.00 7 GLY A O 11
ATOM 18596 N N . LYS A 1 8 ? -7.959 7.439 10.908 1.00 0.00 8 LYS A N 11
ATOM 18597 C CA . LYS A 1 8 ? -6.729 8.174 10.641 1.00 0.00 8 LYS A CA 11
ATOM 18598 C C . LYS A 1 8 ? -6.082 7.700 9.344 1.00 0.00 8 LYS A C 11
ATOM 18599 O O . LYS A 1 8 ? -6.340 6.589 8.879 1.00 0.00 8 LYS A O 11
ATOM 18618 N N . LYS A 1 9 ? -5.238 8.547 8.764 1.00 0.00 9 LYS A N 11
ATOM 18619 C CA . LYS A 1 9 ? -4.551 8.214 7.522 1.00 0.00 9 LYS A CA 11
ATOM 18620 C C . LYS A 1 9 ? -3.904 6.835 7.611 1.00 0.00 9 LYS A C 11
ATOM 18621 O O . LYS A 1 9 ? -3.653 6.325 8.703 1.00 0.00 9 LYS A O 11
ATOM 18640 N N . LEU A 1 10 ? -3.636 6.237 6.455 1.00 0.00 10 LEU A N 11
ATOM 18641 C CA . LEU A 1 10 ? -3.017 4.918 6.402 1.00 0.00 10 LEU A CA 11
ATOM 18642 C C . LEU A 1 10 ? -1.555 5.019 5.978 1.00 0.00 10 LEU A C 11
ATOM 18643 O O . LEU A 1 10 ? -1.254 5.243 4.805 1.00 0.00 10 LEU A O 11
ATOM 18659 N N . CYS A 1 11 ? -0.653 4.850 6.937 1.00 0.00 11 CYS A N 11
ATOM 18660 C CA . CYS A 1 11 ? 0.778 4.921 6.663 1.00 0.00 11 CYS A CA 11
ATOM 18661 C C . CYS A 1 11 ? 1.544 3.904 7.503 1.00 0.00 11 CYS A C 11
ATOM 18662 O O . CYS A 1 11 ? 1.032 3.395 8.499 1.00 0.00 11 CYS A O 11
ATOM 18670 N N . GLY A 1 12 ? 2.774 3.611 7.092 1.00 0.00 12 GLY A N 11
ATOM 18671 C CA . GLY A 1 12 ? 3.590 2.654 7.817 1.00 0.00 12 GLY A CA 11
ATOM 18672 C C . GLY A 1 12 ? 4.776 2.171 7.005 1.00 0.00 12 GLY A C 11
ATOM 18673 O O . GLY A 1 12 ? 4.683 2.021 5.786 1.00 0.00 12 GLY A O 11
ATOM 18677 N N . TYR A 1 13 ? 5.893 1.928 7.680 1.00 0.00 13 TYR A N 11
ATOM 18678 C CA . TYR A 1 13 ? 7.103 1.462 7.013 1.00 0.00 13 TYR A CA 11
ATOM 18679 C C . TYR A 1 13 ? 6.977 -0.006 6.617 1.00 0.00 13 TYR A C 11
ATOM 18680 O O . TYR A 1 13 ? 6.162 -0.743 7.173 1.00 0.00 13 TYR A O 11
ATOM 18698 N N . LEU A 1 14 ? 7.789 -0.423 5.652 1.00 0.00 14 LEU A N 11
ATOM 18699 C CA . LEU A 1 14 ? 7.770 -1.803 5.180 1.00 0.00 14 LEU A CA 11
ATOM 18700 C C . LEU A 1 14 ? 9.124 -2.198 4.598 1.00 0.00 14 LEU A C 11
ATOM 18701 O O . LEU A 1 14 ? 10.026 -1.369 4.481 1.00 0.00 14 LEU A O 11
ATOM 18717 N N . SER A 1 15 ? 9.258 -3.469 4.234 1.00 0.00 15 SER A N 11
ATOM 18718 C CA . SER A 1 15 ? 10.502 -3.975 3.666 1.00 0.00 15 SER A CA 11
ATOM 18719 C C . SER A 1 15 ? 10.283 -4.480 2.243 1.00 0.00 15 SER A C 11
ATOM 18720 O O . SER A 1 15 ? 9.561 -5.452 2.020 1.00 0.00 15 SER A O 11
ATOM 18728 N N . LYS A 1 16 ? 10.913 -3.814 1.282 1.00 0.00 16 LYS A N 11
ATOM 18729 C CA . LYS A 1 16 ? 10.790 -4.194 -0.121 1.00 0.00 16 LYS A CA 11
ATOM 18730 C C . LYS A 1 16 ? 11.778 -5.302 -0.473 1.00 0.00 16 LYS A C 11
ATOM 18731 O O . LYS A 1 16 ? 12.989 -5.138 -0.324 1.00 0.00 16 LYS A O 11
ATOM 18750 N N . PHE A 1 17 ? 11.253 -6.429 -0.941 1.00 0.00 17 PHE A N 11
ATOM 18751 C CA . PHE A 1 17 ? 12.089 -7.564 -1.315 1.00 0.00 17 PHE A CA 11
ATOM 18752 C C . PHE A 1 17 ? 12.761 -7.324 -2.664 1.00 0.00 17 PHE A C 11
ATOM 18753 O O . PHE A 1 17 ? 12.349 -6.453 -3.428 1.00 0.00 17 PHE A O 11
ATOM 18770 N N . GLY A 1 18 ? 13.799 -8.105 -2.948 1.00 0.00 18 GLY A N 11
ATOM 18771 C CA . GLY A 1 18 ? 14.512 -7.962 -4.204 1.00 0.00 18 GLY A CA 11
ATOM 18772 C C . GLY A 1 18 ? 14.658 -6.513 -4.626 1.00 0.00 18 GLY A C 11
ATOM 18773 O O . GLY A 1 18 ? 15.418 -5.757 -4.022 1.00 0.00 18 GLY A O 11
ATOM 18777 N N . GLY A 1 19 ? 13.930 -6.125 -5.669 1.00 0.00 19 GLY A N 11
ATOM 18778 C CA . GLY A 1 19 ? 13.999 -4.759 -6.155 1.00 0.00 19 GLY A CA 11
ATOM 18779 C C . GLY A 1 19 ? 15.349 -4.425 -6.757 1.00 0.00 19 GLY A C 11
ATOM 18780 O O . GLY A 1 19 ? 16.011 -5.288 -7.334 1.00 0.00 19 GLY A O 11
ATOM 18784 N N . LYS A 1 20 ? 15.759 -3.168 -6.624 1.00 0.00 20 LYS A N 11
ATOM 18785 C CA . LYS A 1 20 ? 17.039 -2.720 -7.160 1.00 0.00 20 LYS A CA 11
ATOM 18786 C C . LYS A 1 20 ? 18.179 -3.595 -6.649 1.00 0.00 20 LYS A C 11
ATOM 18787 O O . LYS A 1 20 ? 17.967 -4.497 -5.840 1.00 0.00 20 LYS A O 11
ATOM 18806 N N . GLY A 1 21 ? 19.389 -3.321 -7.126 1.00 0.00 21 GLY A N 11
ATOM 18807 C CA . GLY A 1 21 ? 20.545 -4.091 -6.704 1.00 0.00 21 GLY A CA 11
ATOM 18808 C C . GLY A 1 21 ? 20.724 -5.358 -7.516 1.00 0.00 21 GLY A C 11
ATOM 18809 O O . GLY A 1 21 ? 19.768 -5.915 -8.057 1.00 0.00 21 GLY A O 11
ATOM 18813 N N . PRO A 1 22 ? 21.975 -5.833 -7.611 1.00 0.00 22 PRO A N 11
ATOM 18814 C CA . PRO A 1 22 ? 22.306 -7.048 -8.362 1.00 0.00 22 PRO A CA 11
ATOM 18815 C C . PRO A 1 22 ? 21.773 -8.309 -7.690 1.00 0.00 22 PRO A C 11
ATOM 18816 O O . PRO A 1 22 ? 21.533 -9.321 -8.349 1.00 0.00 22 PRO A O 11
ATOM 18827 N N . ILE A 1 23 ? 21.591 -8.240 -6.376 1.00 0.00 23 ILE A N 11
ATOM 18828 C CA . ILE A 1 23 ? 21.085 -9.376 -5.615 1.00 0.00 23 ILE A CA 11
ATOM 18829 C C . ILE A 1 23 ? 19.749 -9.047 -4.958 1.00 0.00 23 ILE A C 11
ATOM 18830 O O . ILE A 1 23 ? 19.288 -7.907 -5.003 1.00 0.00 23 ILE A O 11
ATOM 18846 N N . ARG A 1 24 ? 19.133 -10.054 -4.347 1.00 0.00 24 ARG A N 11
ATOM 18847 C CA . ARG A 1 24 ? 17.850 -9.871 -3.679 1.00 0.00 24 ARG A CA 11
ATOM 18848 C C . ARG A 1 24 ? 18.034 -9.750 -2.170 1.00 0.00 24 ARG A C 11
ATOM 18849 O O . ARG A 1 24 ? 18.944 -10.347 -1.595 1.00 0.00 24 ARG A O 11
ATOM 18870 N N . GLY A 1 25 ? 17.164 -8.973 -1.532 1.00 0.00 25 GLY A N 11
ATOM 18871 C CA . GLY A 1 25 ? 17.249 -8.787 -0.096 1.00 0.00 25 GLY A CA 11
ATOM 18872 C C . GLY A 1 25 ? 16.300 -7.717 0.408 1.00 0.00 25 GLY A C 11
ATOM 18873 O O . GLY A 1 25 ? 16.166 -6.659 -0.206 1.00 0.00 25 GLY A O 11
ATOM 18877 N N . TRP A 1 26 ? 15.639 -7.994 1.526 1.00 0.00 26 TRP A N 11
ATOM 18878 C CA . TRP A 1 26 ? 14.696 -7.047 2.110 1.00 0.00 26 TRP A CA 11
ATOM 18879 C C . TRP A 1 26 ? 15.388 -5.734 2.459 1.00 0.00 26 TRP A C 11
ATOM 18880 O O . TRP A 1 26 ? 16.483 -5.728 3.023 1.00 0.00 26 TRP A O 11
ATOM 18901 N N . LYS A 1 27 ? 14.745 -4.622 2.119 1.00 0.00 27 LYS A N 11
ATOM 18902 C CA . LYS A 1 27 ? 15.298 -3.302 2.398 1.00 0.00 27 LYS A CA 11
ATOM 18903 C C . LYS A 1 27 ? 14.266 -2.414 3.085 1.00 0.00 27 LYS A C 11
ATOM 18904 O O . LYS A 1 27 ? 13.087 -2.426 2.730 1.00 0.00 27 LYS A O 11
ATOM 18923 N N . SER A 1 28 ? 14.717 -1.643 4.070 1.00 0.00 28 SER A N 11
ATOM 18924 C CA . SER A 1 28 ? 13.832 -0.750 4.808 1.00 0.00 28 SER A CA 11
ATOM 18925 C C . SER A 1 28 ? 13.390 0.421 3.936 1.00 0.00 28 SER A C 11
ATOM 18926 O O . SER A 1 28 ? 14.218 1.170 3.417 1.00 0.00 28 SER A O 11
ATOM 18934 N N . ARG A 1 29 ? 12.079 0.572 3.779 1.00 0.00 29 ARG A N 11
ATOM 18935 C CA . ARG A 1 29 ? 11.525 1.650 2.968 1.00 0.00 29 ARG A CA 11
ATOM 18936 C C . ARG A 1 29 ? 10.300 2.261 3.640 1.00 0.00 29 ARG A C 11
ATOM 18937 O O . ARG A 1 29 ? 9.587 1.587 4.384 1.00 0.00 29 ARG A O 11
ATOM 18958 N N . TRP A 1 30 ? 10.062 3.540 3.374 1.00 0.00 30 TRP A N 11
ATOM 18959 C CA . TRP A 1 30 ? 8.922 4.242 3.953 1.00 0.00 30 TRP A CA 11
ATOM 18960 C C . TRP A 1 30 ? 7.740 4.248 2.991 1.00 0.00 30 TRP A C 11
ATOM 18961 O O . TRP A 1 30 ? 7.816 4.819 1.903 1.00 0.00 30 TRP A O 11
ATOM 18982 N N . PHE A 1 31 ? 6.647 3.611 3.399 1.00 0.00 31 PHE A N 11
ATOM 18983 C CA . PHE A 1 31 ? 5.448 3.543 2.571 1.00 0.00 31 PHE A CA 11
ATOM 18984 C C . PHE A 1 31 ? 4.330 4.396 3.163 1.00 0.00 31 PHE A C 11
ATOM 18985 O O . PHE A 1 31 ? 4.163 4.463 4.381 1.00 0.00 31 PHE A O 11
ATOM 19002 N N . PHE A 1 32 ? 3.567 5.048 2.292 1.00 0.00 32 PHE A N 11
ATOM 19003 C CA . PHE A 1 32 ? 2.465 5.899 2.727 1.00 0.00 32 PHE A CA 11
ATOM 19004 C C . PHE A 1 32 ? 1.423 6.046 1.622 1.00 0.00 32 PHE A C 11
ATOM 19005 O O . PHE A 1 32 ? 1.760 6.302 0.466 1.00 0.00 32 PHE A O 11
ATOM 19022 N N . TYR A 1 33 ? 0.156 5.882 1.987 1.00 0.00 33 TYR A N 11
ATOM 19023 C CA . TYR A 1 33 ? -0.936 5.993 1.027 1.00 0.00 33 TYR A CA 11
ATOM 19024 C C . TYR A 1 33 ? -1.312 7.453 0.797 1.00 0.00 33 TYR A C 11
ATOM 19025 O O . TYR A 1 33 ? -1.244 8.275 1.711 1.00 0.00 33 TYR A O 11
ATOM 19043 N N . ASP A 1 34 ? -1.709 7.768 -0.431 1.00 0.00 34 ASP A N 11
ATOM 19044 C CA . ASP A 1 34 ? -2.098 9.128 -0.784 1.00 0.00 34 ASP A CA 11
ATOM 19045 C C . ASP A 1 34 ? -3.598 9.213 -1.051 1.00 0.00 34 ASP A C 11
ATOM 19046 O O . ASP A 1 34 ? -4.151 8.403 -1.795 1.00 0.00 34 ASP A O 11
ATOM 19055 N N . GLU A 1 35 ? -4.249 10.197 -0.439 1.00 0.00 35 GLU A N 11
ATOM 19056 C CA . GLU A 1 35 ? -5.685 10.385 -0.610 1.00 0.00 35 GLU A CA 11
ATOM 19057 C C . GLU A 1 35 ? -5.972 11.497 -1.614 1.00 0.00 35 GLU A C 11
ATOM 19058 O O . GLU A 1 35 ? -7.032 12.122 -1.578 1.00 0.00 35 GLU A O 11
ATOM 19070 N N . ARG A 1 36 ? -5.019 11.739 -2.509 1.00 0.00 36 ARG A N 11
ATOM 19071 C CA . ARG A 1 36 ? -5.169 12.777 -3.522 1.00 0.00 36 ARG A CA 11
ATOM 19072 C C . ARG A 1 36 ? -5.364 12.163 -4.905 1.00 0.00 36 ARG A C 11
ATOM 19073 O O . ARG A 1 36 ? -6.271 12.547 -5.644 1.00 0.00 36 ARG A O 11
ATOM 19094 N N . LYS A 1 37 ? -4.508 11.207 -5.249 1.00 0.00 37 LYS A N 11
ATOM 19095 C CA . LYS A 1 37 ? -4.586 10.539 -6.542 1.00 0.00 37 LYS A CA 11
ATOM 19096 C C . LYS A 1 37 ? -4.921 9.060 -6.371 1.00 0.00 37 LYS A C 11
ATOM 19097 O O . LYS A 1 37 ? -4.816 8.277 -7.316 1.00 0.00 37 LYS A O 11
ATOM 19116 N N . CYS A 1 38 ? -5.324 8.686 -5.162 1.00 0.00 38 CYS A N 11
ATOM 19117 C CA . CYS A 1 38 ? -5.676 7.301 -4.868 1.00 0.00 38 CYS A CA 11
ATOM 19118 C C . CYS A 1 38 ? -4.542 6.358 -5.258 1.00 0.00 38 CYS A C 11
ATOM 19119 O O . CYS A 1 38 ? -4.766 5.343 -5.916 1.00 0.00 38 CYS A O 11
ATOM 19127 N N . GLN A 1 39 ? -3.325 6.703 -4.848 1.00 0.00 39 GLN A N 11
ATOM 19128 C CA . GLN A 1 39 ? -2.156 5.888 -5.157 1.00 0.00 39 GLN A CA 11
ATOM 19129 C C . GLN A 1 39 ? -1.280 5.703 -3.922 1.00 0.00 39 GLN A C 11
ATOM 19130 O O . GLN A 1 39 ? -1.228 6.571 -3.049 1.00 0.00 39 GLN A O 11
ATOM 19144 N N . LEU A 1 40 ? -0.593 4.568 -3.855 1.00 0.00 40 LEU A N 11
ATOM 19145 C CA . LEU A 1 40 ? 0.282 4.269 -2.727 1.00 0.00 40 LEU A CA 11
ATOM 19146 C C . LEU A 1 40 ? 1.719 4.682 -3.028 1.00 0.00 40 LEU A C 11
ATOM 19147 O O . LEU A 1 40 ? 2.419 4.021 -3.796 1.00 0.00 40 LEU A O 11
ATOM 19163 N N . TYR A 1 41 ? 2.154 5.779 -2.417 1.00 0.00 41 TYR A N 11
ATOM 19164 C CA . TYR A 1 41 ? 3.509 6.280 -2.619 1.00 0.00 41 TYR A CA 11
ATOM 19165 C C . TYR A 1 41 ? 4.433 5.823 -1.495 1.00 0.00 41 TYR A C 11
ATOM 19166 O O . TYR A 1 41 ? 4.006 5.666 -0.351 1.00 0.00 41 TYR A O 11
ATOM 19184 N N . TYR A 1 42 ? 5.701 5.612 -1.829 1.00 0.00 42 TYR A N 11
ATOM 19185 C CA . TYR A 1 42 ? 6.686 5.172 -0.849 1.00 0.00 42 TYR A CA 11
ATOM 19186 C C . TYR A 1 42 ? 8.060 5.759 -1.157 1.00 0.00 42 TYR A C 11
ATOM 19187 O O . TYR A 1 42 ? 8.481 5.812 -2.312 1.00 0.00 42 TYR A O 11
ATOM 19205 N N . SER A 1 43 ? 8.755 6.200 -0.113 1.00 0.00 43 SER A N 11
ATOM 19206 C CA . SER A 1 43 ? 10.081 6.787 -0.269 1.00 0.00 43 SER A CA 11
ATOM 19207 C C . SER A 1 43 ? 11.054 6.212 0.755 1.00 0.00 43 SER A C 11
ATOM 19208 O O . SER A 1 43 ? 10.701 5.328 1.536 1.00 0.00 43 SER A O 11
ATOM 19216 N N . ARG A 1 44 ? 12.282 6.721 0.746 1.00 0.00 44 ARG A N 11
ATOM 19217 C CA . ARG A 1 44 ? 13.308 6.258 1.672 1.00 0.00 44 ARG A CA 11
ATOM 19218 C C . ARG A 1 44 ? 12.876 6.484 3.118 1.00 0.00 44 ARG A C 11
ATOM 19219 O O . ARG A 1 44 ? 12.937 5.574 3.946 1.00 0.00 44 ARG A O 11
ATOM 19240 N N . THR A 1 45 ? 12.440 7.704 3.417 1.00 0.00 45 THR A N 11
ATOM 19241 C CA . THR A 1 45 ? 12.000 8.051 4.762 1.00 0.00 45 THR A CA 11
ATOM 19242 C C . THR A 1 45 ? 10.788 8.975 4.723 1.00 0.00 45 THR A C 11
ATOM 19243 O O . THR A 1 45 ? 10.299 9.328 3.650 1.00 0.00 45 THR A O 11
ATOM 19254 N N . ALA A 1 46 ? 10.308 9.363 5.900 1.00 0.00 46 ALA A N 11
ATOM 19255 C CA . ALA A 1 46 ? 9.154 10.248 5.999 1.00 0.00 46 ALA A CA 11
ATOM 19256 C C . ALA A 1 46 ? 9.548 11.696 5.730 1.00 0.00 46 ALA A C 11
ATOM 19257 O O . ALA A 1 46 ? 8.713 12.514 5.344 1.00 0.00 46 ALA A O 11
ATOM 19264 N N . GLN A 1 47 ? 10.824 12.006 5.936 1.00 0.00 47 GLN A N 11
ATOM 19265 C CA . GLN A 1 47 ? 11.328 13.356 5.716 1.00 0.00 47 GLN A CA 11
ATOM 19266 C C . GLN A 1 47 ? 11.339 13.697 4.229 1.00 0.00 47 GLN A C 11
ATOM 19267 O O . GLN A 1 47 ? 11.083 14.837 3.842 1.00 0.00 47 GLN A O 11
ATOM 19281 N N . ASP A 1 48 ? 11.639 12.702 3.401 1.00 0.00 48 ASP A N 11
ATOM 19282 C CA . ASP A 1 48 ? 11.684 12.897 1.957 1.00 0.00 48 ASP A CA 11
ATOM 19283 C C . ASP A 1 48 ? 10.276 13.021 1.381 1.00 0.00 48 ASP A C 11
ATOM 19284 O O . ASP A 1 48 ? 9.833 12.171 0.610 1.00 0.00 48 ASP A O 11
ATOM 19293 N N . ALA A 1 49 ? 9.578 14.085 1.764 1.00 0.00 49 ALA A N 11
ATOM 19294 C CA . ALA A 1 49 ? 8.222 14.321 1.285 1.00 0.00 49 ALA A CA 11
ATOM 19295 C C . ALA A 1 49 ? 8.048 13.816 -0.143 1.00 0.00 49 ALA A C 11
ATOM 19296 O O . ALA A 1 49 ? 7.011 13.252 -0.490 1.00 0.00 49 ALA A O 11
ATOM 19303 N N . ASN A 1 50 ? 9.069 14.023 -0.968 1.00 0.00 50 ASN A N 11
ATOM 19304 C CA . ASN A 1 50 ? 9.028 13.590 -2.360 1.00 0.00 50 ASN A CA 11
ATOM 19305 C C . ASN A 1 50 ? 9.080 12.068 -2.457 1.00 0.00 50 ASN A C 11
ATOM 19306 O O . ASN A 1 50 ? 10.092 11.436 -2.154 1.00 0.00 50 ASN A O 11
ATOM 19317 N N . PRO A 1 51 ? 7.963 11.465 -2.891 1.00 0.00 51 PRO A N 11
ATOM 19318 C CA . PRO A 1 51 ? 7.856 10.010 -3.040 1.00 0.00 51 PRO A CA 11
ATOM 19319 C C . PRO A 1 51 ? 8.706 9.481 -4.190 1.00 0.00 51 PRO A C 11
ATOM 19320 O O . PRO A 1 51 ? 8.840 10.131 -5.228 1.00 0.00 51 PRO A O 11
ATOM 19331 N N . LEU A 1 52 ? 9.279 8.298 -4.000 1.00 0.00 52 LEU A N 11
ATOM 19332 C CA . LEU A 1 52 ? 10.117 7.680 -5.022 1.00 0.00 52 LEU A CA 11
ATOM 19333 C C . LEU A 1 52 ? 9.266 7.103 -6.148 1.00 0.00 52 LEU A C 11
ATOM 19334 O O . LEU A 1 52 ? 9.499 7.385 -7.323 1.00 0.00 52 LEU A O 11
ATOM 19350 N N . ASP A 1 53 ? 8.277 6.295 -5.780 1.00 0.00 53 ASP A N 11
ATOM 19351 C CA . ASP A 1 53 ? 7.388 5.680 -6.759 1.00 0.00 53 ASP A CA 11
ATOM 19352 C C . ASP A 1 53 ? 5.993 5.479 -6.175 1.00 0.00 53 ASP A C 11
ATOM 19353 O O . ASP A 1 53 ? 5.823 5.407 -4.958 1.00 0.00 53 ASP A O 11
ATOM 19362 N N . SER A 1 54 ? 4.998 5.391 -7.052 1.00 0.00 54 SER A N 11
ATOM 19363 C CA . SER A 1 54 ? 3.616 5.204 -6.623 1.00 0.00 54 SER A CA 11
ATOM 19364 C C . SER A 1 54 ? 3.012 3.960 -7.266 1.00 0.00 54 SER A C 11
ATOM 19365 O O . SER A 1 54 ? 3.396 3.569 -8.369 1.00 0.00 54 SER A O 11
ATOM 19373 N N . ILE A 1 55 ? 2.065 3.342 -6.569 1.00 0.00 55 ILE A N 11
ATOM 19374 C CA . ILE A 1 55 ? 1.406 2.142 -7.071 1.00 0.00 55 ILE A CA 11
ATOM 19375 C C . ILE A 1 55 ? -0.111 2.299 -7.050 1.00 0.00 55 ILE A C 11
ATOM 19376 O O . ILE A 1 55 ? -0.711 2.491 -5.993 1.00 0.00 55 ILE A O 11
ATOM 19392 N N . ASP A 1 56 ? -0.725 2.213 -8.225 1.00 0.00 56 ASP A N 11
ATOM 19393 C CA . ASP A 1 56 ? -2.172 2.342 -8.343 1.00 0.00 56 ASP A CA 11
ATOM 19394 C C . ASP A 1 56 ? -2.878 1.161 -7.685 1.00 0.00 56 ASP A C 11
ATOM 19395 O O . ASP A 1 56 ? -2.902 0.056 -8.230 1.00 0.00 56 ASP A O 11
ATOM 19404 N N . LEU A 1 57 ? -3.450 1.399 -6.510 1.00 0.00 57 LEU A N 11
ATOM 19405 C CA . LEU A 1 57 ? -4.156 0.355 -5.776 1.00 0.00 57 LEU A CA 11
ATOM 19406 C C . LEU A 1 57 ? -5.479 0.012 -6.453 1.00 0.00 57 LEU A C 11
ATOM 19407 O O . LEU A 1 57 ? -5.985 -1.102 -6.322 1.00 0.00 57 LEU A O 11
ATOM 19423 N N . SER A 1 58 ? -6.033 0.977 -7.180 1.00 0.00 58 SER A N 11
ATOM 19424 C CA . SER A 1 58 ? -7.298 0.779 -7.878 1.00 0.00 58 SER A CA 11
ATOM 19425 C C . SER A 1 58 ? -7.291 -0.536 -8.652 1.00 0.00 58 SER A C 11
ATOM 19426 O O . SER A 1 58 ? -8.228 -1.328 -8.559 1.00 0.00 58 SER A O 11
ATOM 19434 N N . SER A 1 59 ? -6.227 -0.760 -9.416 1.00 0.00 59 SER A N 11
ATOM 19435 C CA . SER A 1 59 ? -6.098 -1.976 -10.210 1.00 0.00 59 SER A CA 11
ATOM 19436 C C . SER A 1 59 ? -5.042 -2.903 -9.616 1.00 0.00 59 SER A C 11
ATOM 19437 O O . SER A 1 59 ? -4.342 -3.609 -10.340 1.00 0.00 59 SER A O 11
ATOM 19445 N N . ALA A 1 60 ? -4.935 -2.895 -8.291 1.00 0.00 60 ALA A N 11
ATOM 19446 C CA . ALA A 1 60 ? -3.967 -3.736 -7.598 1.00 0.00 60 ALA A CA 11
ATOM 19447 C C . ALA A 1 60 ? -4.665 -4.751 -6.699 1.00 0.00 60 ALA A C 11
ATOM 19448 O O . ALA A 1 60 ? -5.797 -4.537 -6.266 1.00 0.00 60 ALA A O 11
ATOM 19455 N N . VAL A 1 61 ? -3.983 -5.858 -6.423 1.00 0.00 61 VAL A N 11
ATOM 19456 C CA . VAL A 1 61 ? -4.538 -6.907 -5.576 1.00 0.00 61 VAL A CA 11
ATOM 19457 C C . VAL A 1 61 ? -3.530 -7.354 -4.523 1.00 0.00 61 VAL A C 11
ATOM 19458 O O . VAL A 1 61 ? -2.445 -7.834 -4.851 1.00 0.00 61 VAL A O 11
ATOM 19471 N N . PHE A 1 62 ? -3.896 -7.193 -3.255 1.00 0.00 62 PHE A N 11
ATOM 19472 C CA . PHE A 1 62 ? -3.024 -7.580 -2.153 1.00 0.00 62 PHE A CA 11
ATOM 19473 C C . PHE A 1 62 ? -3.219 -9.050 -1.795 1.00 0.00 62 PHE A C 11
ATOM 19474 O O . PHE A 1 62 ? -4.348 -9.526 -1.672 1.00 0.00 62 PHE A O 11
ATOM 19491 N N . ASP A 1 63 ? -2.111 -9.765 -1.630 1.00 0.00 63 ASP A N 11
ATOM 19492 C CA . ASP A 1 63 ? -2.159 -11.181 -1.285 1.00 0.00 63 ASP A CA 11
ATOM 19493 C C . ASP A 1 63 ? -1.132 -11.513 -0.207 1.00 0.00 63 ASP A C 11
ATOM 19494 O O . ASP A 1 63 ? -0.211 -10.736 0.047 1.00 0.00 63 ASP A O 11
ATOM 19503 N N . CYS A 1 64 ? -1.297 -12.670 0.423 1.00 0.00 64 CYS A N 11
ATOM 19504 C CA . CYS A 1 64 ? -0.385 -13.105 1.476 1.00 0.00 64 CYS A CA 11
ATOM 19505 C C . CYS A 1 64 ? 0.532 -14.216 0.976 1.00 0.00 64 CYS A C 11
ATOM 19506 O O . CYS A 1 64 ? 0.074 -15.198 0.391 1.00 0.00 64 CYS A O 11
ATOM 19514 N N . LYS A 1 65 ? 1.830 -14.055 1.208 1.00 0.00 65 LYS A N 11
ATOM 19515 C CA . LYS A 1 65 ? 2.813 -15.044 0.782 1.00 0.00 65 LYS A CA 11
ATOM 19516 C C . LYS A 1 65 ? 2.620 -16.360 1.528 1.00 0.00 65 LYS A C 11
ATOM 19517 O O . LYS A 1 65 ? 1.765 -16.466 2.407 1.00 0.00 65 LYS A O 11
ATOM 19536 N N . ALA A 1 66 ? 3.420 -17.359 1.173 1.00 0.00 66 ALA A N 11
ATOM 19537 C CA . ALA A 1 66 ? 3.339 -18.667 1.812 1.00 0.00 66 ALA A CA 11
ATOM 19538 C C . ALA A 1 66 ? 3.710 -18.581 3.288 1.00 0.00 66 ALA A C 11
ATOM 19539 O O . ALA A 1 66 ? 3.017 -19.130 4.145 1.00 0.00 66 ALA A O 11
ATOM 19546 N N . ASP A 1 67 ? 4.806 -17.889 3.579 1.00 0.00 67 ASP A N 11
ATOM 19547 C CA . ASP A 1 67 ? 5.269 -17.731 4.953 1.00 0.00 67 ASP A CA 11
ATOM 19548 C C . ASP A 1 67 ? 4.546 -16.577 5.640 1.00 0.00 67 ASP A C 11
ATOM 19549 O O . ASP A 1 67 ? 5.137 -15.847 6.435 1.00 0.00 67 ASP A O 11
ATOM 19558 N N . ALA A 1 68 ? 3.264 -16.417 5.327 1.00 0.00 68 ALA A N 11
ATOM 19559 C CA . ALA A 1 68 ? 2.460 -15.353 5.915 1.00 0.00 68 ALA A CA 11
ATOM 19560 C C . ALA A 1 68 ? 2.568 -15.360 7.436 1.00 0.00 68 ALA A C 11
ATOM 19561 O O . ALA A 1 68 ? 2.445 -14.319 8.080 1.00 0.00 68 ALA A O 11
ATOM 19568 N N . GLU A 1 69 ? 2.797 -16.541 8.003 1.00 0.00 69 GLU A N 11
ATOM 19569 C CA . GLU A 1 69 ? 2.919 -16.682 9.449 1.00 0.00 69 GLU A CA 11
ATOM 19570 C C . GLU A 1 69 ? 3.775 -15.563 10.034 1.00 0.00 69 GLU A C 11
ATOM 19571 O O . GLU A 1 69 ? 3.548 -15.119 11.159 1.00 0.00 69 GLU A O 11
ATOM 19583 N N . GLU A 1 70 ? 4.759 -15.113 9.262 1.00 0.00 70 GLU A N 11
ATOM 19584 C CA . GLU A 1 70 ? 5.650 -14.048 9.705 1.00 0.00 70 GLU A CA 11
ATOM 19585 C C . GLU A 1 70 ? 5.011 -12.679 9.490 1.00 0.00 70 GLU A C 11
ATOM 19586 O O . GLU A 1 70 ? 5.197 -11.762 10.288 1.00 0.00 70 GLU A O 11
ATOM 19598 N N . GLY A 1 71 ? 4.257 -12.549 8.402 1.00 0.00 71 GLY A N 11
ATOM 19599 C CA . GLY A 1 71 ? 3.602 -11.290 8.099 1.00 0.00 71 GLY A CA 11
ATOM 19600 C C . GLY A 1 71 ? 4.077 -10.689 6.792 1.00 0.00 71 GLY A C 11
ATOM 19601 O O . GLY A 1 71 ? 4.588 -9.569 6.766 1.00 0.00 71 GLY A O 11
ATOM 19605 N N . ILE A 1 72 ? 3.911 -11.435 5.705 1.00 0.00 72 ILE A N 11
ATOM 19606 C CA . ILE A 1 72 ? 4.328 -10.968 4.388 1.00 0.00 72 ILE A CA 11
ATOM 19607 C C . ILE A 1 72 ? 3.153 -10.941 3.417 1.00 0.00 72 ILE A C 11
ATOM 19608 O O . ILE A 1 72 ? 2.222 -11.738 3.530 1.00 0.00 72 ILE A O 11
ATOM 19624 N N . PHE A 1 73 ? 3.204 -10.019 2.461 1.00 0.00 73 PHE A N 11
ATOM 19625 C CA . PHE A 1 73 ? 2.144 -9.887 1.469 1.00 0.00 73 PHE A CA 11
ATOM 19626 C C . PHE A 1 73 ? 2.719 -9.522 0.103 1.00 0.00 73 PHE A C 11
ATOM 19627 O O . PHE A 1 73 ? 3.930 -9.371 -0.050 1.00 0.00 73 PHE A O 11
ATOM 19644 N N . GLU A 1 74 ? 1.840 -9.384 -0.885 1.00 0.00 74 GLU A N 11
ATOM 19645 C CA . GLU A 1 74 ? 2.261 -9.038 -2.237 1.00 0.00 74 GLU A CA 11
ATOM 19646 C C . GLU A 1 74 ? 1.161 -8.278 -2.972 1.00 0.00 74 GLU A C 11
ATOM 19647 O O . GLU A 1 74 ? -0.008 -8.664 -2.932 1.00 0.00 74 GLU A O 11
ATOM 19659 N N . ILE A 1 75 ? 1.543 -7.195 -3.640 1.00 0.00 75 ILE A N 11
ATOM 19660 C CA . ILE A 1 75 ? 0.590 -6.381 -4.384 1.00 0.00 75 ILE A CA 11
ATOM 19661 C C . ILE A 1 75 ? 0.725 -6.610 -5.886 1.00 0.00 75 ILE A C 11
ATOM 19662 O O . ILE A 1 75 ? 1.645 -6.098 -6.523 1.00 0.00 75 ILE A O 11
ATOM 19678 N N . LYS A 1 76 ? -0.200 -7.382 -6.446 1.00 0.00 76 LYS A N 11
ATOM 19679 C CA . LYS A 1 76 ? -0.188 -7.678 -7.874 1.00 0.00 76 LYS A CA 11
ATOM 19680 C C . LYS A 1 76 ? -0.806 -6.535 -8.671 1.00 0.00 76 LYS A C 11
ATOM 19681 O O . LYS A 1 76 ? -1.979 -6.203 -8.496 1.00 0.00 76 LYS A O 11
ATOM 19700 N N . THR A 1 77 ? -0.009 -5.934 -9.551 1.00 0.00 77 THR A N 11
ATOM 19701 C CA . THR A 1 77 ? -0.478 -4.828 -10.376 1.00 0.00 77 THR A CA 11
ATOM 19702 C C . THR A 1 77 ? -0.149 -5.061 -11.846 1.00 0.00 77 THR A C 11
ATOM 19703 O O . THR A 1 77 ? 0.805 -5.759 -12.190 1.00 0.00 77 THR A O 11
ATOM 19714 N N . PRO A 1 78 ? -0.955 -4.463 -12.736 1.00 0.00 78 PRO A N 11
ATOM 19715 C CA . PRO A 1 78 ? -0.768 -4.590 -14.184 1.00 0.00 78 PRO A CA 11
ATOM 19716 C C . PRO A 1 78 ? 0.477 -3.858 -14.674 1.00 0.00 78 PRO A C 11
ATOM 19717 O O . PRO A 1 78 ? 0.765 -3.838 -15.870 1.00 0.00 78 PRO A O 11
ATOM 19728 N N . SER A 1 79 ? 1.211 -3.260 -13.742 1.00 0.00 79 SER A N 11
ATOM 19729 C CA . SER A 1 79 ? 2.424 -2.524 -14.080 1.00 0.00 79 SER A CA 11
ATOM 19730 C C . SER A 1 79 ? 3.664 -3.273 -13.602 1.00 0.00 79 SER A C 11
ATOM 19731 O O . SER A 1 79 ? 4.588 -3.524 -14.376 1.00 0.00 79 SER A O 11
ATOM 19739 N N . ARG A 1 80 ? 3.677 -3.626 -12.321 1.00 0.00 80 ARG A N 11
ATOM 19740 C CA . ARG A 1 80 ? 4.804 -4.345 -11.738 1.00 0.00 80 ARG A CA 11
ATOM 19741 C C . ARG A 1 80 ? 4.429 -4.936 -10.382 1.00 0.00 80 ARG A C 11
ATOM 19742 O O . ARG A 1 80 ? 3.884 -4.246 -9.521 1.00 0.00 80 ARG A O 11
ATOM 19763 N N . VAL A 1 81 ? 4.725 -6.219 -10.200 1.00 0.00 81 VAL A N 11
ATOM 19764 C CA . VAL A 1 81 ? 4.420 -6.904 -8.949 1.00 0.00 81 VAL A CA 11
ATOM 19765 C C . VAL A 1 81 ? 5.375 -6.476 -7.841 1.00 0.00 81 VAL A C 11
ATOM 19766 O O . VAL A 1 81 ? 6.594 -6.553 -7.995 1.00 0.00 81 VAL A O 11
ATOM 19779 N N . ILE A 1 82 ? 4.814 -6.026 -6.724 1.00 0.00 82 ILE A N 11
ATOM 19780 C CA . ILE A 1 82 ? 5.616 -5.588 -5.589 1.00 0.00 82 ILE A CA 11
ATOM 19781 C C . ILE A 1 82 ? 5.515 -6.574 -4.430 1.00 0.00 82 ILE A C 11
ATOM 19782 O O . ILE A 1 82 ? 4.462 -7.168 -4.196 1.00 0.00 82 ILE A O 11
ATOM 19798 N N . THR A 1 83 ? 6.617 -6.743 -3.706 1.00 0.00 83 THR A N 11
ATOM 19799 C CA . THR A 1 83 ? 6.653 -7.656 -2.571 1.00 0.00 83 THR A CA 11
ATOM 19800 C C . THR A 1 83 ? 7.081 -6.935 -1.298 1.00 0.00 83 THR A C 11
ATOM 19801 O O . THR A 1 83 ? 8.241 -6.548 -1.152 1.00 0.00 83 THR A O 11
ATOM 19812 N N . LEU A 1 84 ? 6.139 -6.758 -0.379 1.00 0.00 84 LEU A N 11
ATOM 19813 C CA . LEU A 1 84 ? 6.419 -6.083 0.884 1.00 0.00 84 LEU A CA 11
ATOM 19814 C C . LEU A 1 84 ? 6.013 -6.954 2.069 1.00 0.00 84 LEU A C 11
ATOM 19815 O O . LEU A 1 84 ? 5.246 -7.906 1.920 1.00 0.00 84 LEU A O 11
ATOM 19831 N N . LYS A 1 85 ? 6.530 -6.621 3.246 1.00 0.00 85 LYS A N 11
ATOM 19832 C CA . LYS A 1 85 ? 6.220 -7.369 4.458 1.00 0.00 85 LYS A CA 11
ATOM 19833 C C . LYS A 1 85 ? 5.974 -6.426 5.632 1.00 0.00 85 LYS A C 11
ATOM 19834 O O . LYS A 1 85 ? 6.463 -5.297 5.646 1.00 0.00 85 LYS A O 11
ATOM 19853 N N . ALA A 1 86 ? 5.213 -6.898 6.615 1.00 0.00 86 ALA A N 11
ATOM 19854 C CA . ALA A 1 86 ? 4.906 -6.098 7.794 1.00 0.00 86 ALA A CA 11
ATOM 19855 C C . ALA A 1 86 ? 5.608 -6.650 9.030 1.00 0.00 86 ALA A C 11
ATOM 19856 O O . ALA A 1 86 ? 6.305 -7.661 8.960 1.00 0.00 86 ALA A O 11
ATOM 19863 N N . ALA A 1 87 ? 5.419 -5.978 10.161 1.00 0.00 87 ALA A N 11
ATOM 19864 C CA . ALA A 1 87 ? 6.033 -6.403 11.413 1.00 0.00 87 ALA A CA 11
ATOM 19865 C C . ALA A 1 87 ? 5.631 -7.831 11.765 1.00 0.00 87 ALA A C 11
ATOM 19866 O O . ALA A 1 87 ? 6.475 -8.724 11.842 1.00 0.00 87 ALA A O 11
ATOM 19873 N N . THR A 1 88 ? 4.335 -8.041 11.979 1.00 0.00 88 THR A N 11
ATOM 19874 C CA . THR A 1 88 ? 3.822 -9.360 12.325 1.00 0.00 88 THR A CA 11
ATOM 19875 C C . THR A 1 88 ? 2.625 -9.729 11.455 1.00 0.00 88 THR A C 11
ATOM 19876 O O . THR A 1 88 ? 2.191 -8.944 10.612 1.00 0.00 88 THR A O 11
ATOM 19887 N N . LYS A 1 89 ? 2.095 -10.929 11.666 1.00 0.00 89 LYS A N 11
ATOM 19888 C CA . LYS A 1 89 ? 0.946 -11.403 10.902 1.00 0.00 89 LYS A CA 11
ATOM 19889 C C . LYS A 1 89 ? -0.239 -10.457 11.059 1.00 0.00 89 LYS A C 11
ATOM 19890 O O . LYS A 1 89 ? -0.972 -10.202 10.104 1.00 0.00 89 LYS A O 11
ATOM 19909 N N . GLN A 1 90 ? -0.421 -9.938 12.270 1.00 0.00 90 GLN A N 11
ATOM 19910 C CA . GLN A 1 90 ? -1.517 -9.019 12.550 1.00 0.00 90 GLN A CA 11
ATOM 19911 C C . GLN A 1 90 ? -1.281 -7.670 11.880 1.00 0.00 90 GLN A C 11
ATOM 19912 O O . GLN A 1 90 ? -2.228 -6.960 11.541 1.00 0.00 90 GLN A O 11
ATOM 19926 N N . ALA A 1 91 ? -0.013 -7.321 11.692 1.00 0.00 91 ALA A N 11
ATOM 19927 C CA . ALA A 1 91 ? 0.347 -6.058 11.061 1.00 0.00 91 ALA A CA 11
ATOM 19928 C C . ALA A 1 91 ? -0.189 -5.984 9.636 1.00 0.00 91 ALA A C 11
ATOM 19929 O O . ALA A 1 91 ? -1.038 -5.149 9.324 1.00 0.00 91 ALA A O 11
ATOM 19936 N N . MET A 1 92 ? 0.313 -6.862 8.773 1.00 0.00 92 MET A N 11
ATOM 19937 C CA . MET A 1 92 ? -0.117 -6.896 7.380 1.00 0.00 92 MET A CA 11
ATOM 19938 C C . MET A 1 92 ? -1.639 -6.914 7.281 1.00 0.00 92 MET A C 11
ATOM 19939 O O . MET A 1 92 ? -2.227 -6.203 6.465 1.00 0.00 92 MET A O 11
ATOM 19953 N N . LEU A 1 93 ? -2.272 -7.732 8.116 1.00 0.00 93 LEU A N 11
ATOM 19954 C CA . LEU A 1 93 ? -3.727 -7.843 8.122 1.00 0.00 93 LEU A CA 11
ATOM 19955 C C . LEU A 1 93 ? -4.378 -6.464 8.100 1.00 0.00 93 LEU A C 11
ATOM 19956 O O . LEU A 1 93 ? -5.407 -6.263 7.455 1.00 0.00 93 LEU A O 11
ATOM 19972 N N . TYR A 1 94 ? -3.771 -5.517 8.807 1.00 0.00 94 TYR A N 11
ATOM 19973 C CA . TYR A 1 94 ? -4.292 -4.157 8.870 1.00 0.00 94 TYR A CA 11
ATOM 19974 C C . TYR A 1 94 ? -4.091 -3.435 7.541 1.00 0.00 94 TYR A C 11
ATOM 19975 O O . TYR A 1 94 ? -4.945 -2.664 7.105 1.00 0.00 94 TYR A O 11
ATOM 19993 N N . TRP A 1 95 ? -2.955 -3.692 6.902 1.00 0.00 95 TRP A N 11
ATOM 19994 C CA . TRP A 1 95 ? -2.640 -3.068 5.622 1.00 0.00 95 TRP A CA 11
ATOM 19995 C C . TRP A 1 95 ? -3.517 -3.633 4.511 1.00 0.00 95 TRP A C 11
ATOM 19996 O O . TRP A 1 95 ? -4.170 -2.885 3.781 1.00 0.00 95 TRP A O 11
ATOM 20017 N N . LEU A 1 96 ? -3.529 -4.955 4.387 1.00 0.00 96 LEU A N 11
ATOM 20018 C CA . LEU A 1 96 ? -4.328 -5.620 3.363 1.00 0.00 96 LEU A CA 11
ATOM 20019 C C . LEU A 1 96 ? -5.799 -5.237 3.485 1.00 0.00 96 LEU A C 11
ATOM 20020 O O . LEU A 1 96 ? -6.474 -5.002 2.484 1.00 0.00 96 LEU A O 11
ATOM 20036 N N . GLN A 1 97 ? -6.288 -5.175 4.720 1.00 0.00 97 GLN A N 11
ATOM 20037 C CA . GLN A 1 97 ? -7.679 -4.818 4.973 1.00 0.00 97 GLN A CA 11
ATOM 20038 C C . GLN A 1 97 ? -7.945 -3.364 4.598 1.00 0.00 97 GLN A C 11
ATOM 20039 O O . GLN A 1 97 ? -8.751 -3.079 3.712 1.00 0.00 97 GLN A O 11
ATOM 20053 N N . GLN A 1 98 ? -7.263 -2.448 5.279 1.00 0.00 98 GLN A N 11
ATOM 20054 C CA . GLN A 1 98 ? -7.428 -1.023 5.017 1.00 0.00 98 GLN A CA 11
ATOM 20055 C C . GLN A 1 98 ? -7.171 -0.706 3.548 1.00 0.00 98 GLN A C 11
ATOM 20056 O O . GLN A 1 98 ? -8.045 -0.188 2.852 1.00 0.00 98 GLN A O 11
ATOM 20070 N N . LEU A 1 99 ? -5.968 -1.021 3.081 1.00 0.00 99 LEU A N 11
ATOM 20071 C CA . LEU A 1 99 ? -5.595 -0.769 1.693 1.00 0.00 99 LEU A CA 11
ATOM 20072 C C . LEU A 1 99 ? -6.800 -0.921 0.770 1.00 0.00 99 LEU A C 11
ATOM 20073 O O . LEU A 1 99 ? -6.970 -0.152 -0.175 1.00 0.00 99 LEU A O 11
ATOM 20089 N N . GLN A 1 100 ? -7.634 -1.917 1.053 1.00 0.00 100 GLN A N 11
ATOM 20090 C CA . GLN A 1 100 ? -8.824 -2.168 0.249 1.00 0.00 100 GLN A CA 11
ATOM 20091 C C . GLN A 1 100 ? -9.844 -1.048 0.422 1.00 0.00 100 GLN A C 11
ATOM 20092 O O . GLN A 1 100 ? -10.354 -0.502 -0.557 1.00 0.00 100 GLN A O 11
ATOM 20106 N N . MET A 1 101 ? -10.138 -0.710 1.673 1.00 0.00 101 MET A N 11
ATOM 20107 C CA . MET A 1 101 ? -11.098 0.347 1.974 1.00 0.00 101 MET A CA 11
ATOM 20108 C C . MET A 1 101 ? -11.013 1.468 0.943 1.00 0.00 101 MET A C 11
ATOM 20109 O O . MET A 1 101 ? -12.019 1.858 0.350 1.00 0.00 101 MET A O 11
ATOM 20123 N N . LYS A 1 102 ? -9.806 1.983 0.733 1.00 0.00 102 LYS A N 11
ATOM 20124 C CA . LYS A 1 102 ? -9.589 3.059 -0.226 1.00 0.00 102 LYS A CA 11
ATOM 20125 C C . LYS A 1 102 ? -10.087 2.660 -1.612 1.00 0.00 102 LYS A C 11
ATOM 20126 O O . LYS A 1 102 ? -10.929 3.341 -2.198 1.00 0.00 102 LYS A O 11
ATOM 20145 N N . ARG A 1 103 ? -9.562 1.554 -2.129 1.00 0.00 103 ARG A N 11
ATOM 20146 C CA . ARG A 1 103 ? -9.954 1.066 -3.446 1.00 0.00 103 ARG A CA 11
ATOM 20147 C C . ARG A 1 103 ? -11.426 0.663 -3.460 1.00 0.00 103 ARG A C 11
ATOM 20148 O O . ARG A 1 103 ? -12.241 1.279 -4.147 1.00 0.00 103 ARG A O 11
ATOM 20169 N N . TRP A 1 104 ? -11.757 -0.373 -2.699 1.00 0.00 104 TRP A N 11
ATOM 20170 C CA . TRP A 1 104 ? -13.131 -0.859 -2.625 1.00 0.00 104 TRP A CA 11
ATOM 20171 C C . TRP A 1 104 ? -14.119 0.303 -2.615 1.00 0.00 104 TRP A C 11
ATOM 20172 O O . TRP A 1 104 ? -15.173 0.237 -3.246 1.00 0.00 104 TRP A O 11
ATOM 20193 N N . GLU A 1 105 ? -13.770 1.365 -1.895 1.00 0.00 105 GLU A N 11
ATOM 20194 C CA . GLU A 1 105 ? -14.628 2.540 -1.804 1.00 0.00 105 GLU A CA 11
ATOM 20195 C C . GLU A 1 105 ? -15.002 3.050 -3.193 1.00 0.00 105 GLU A C 11
ATOM 20196 O O . GLU A 1 105 ? -16.181 3.163 -3.528 1.00 0.00 105 GLU A O 11
ATOM 20208 N N . PHE A 1 106 ? -13.989 3.357 -3.996 1.00 0.00 106 PHE A N 11
ATOM 20209 C CA . PHE A 1 106 ? -14.210 3.857 -5.348 1.00 0.00 106 PHE A CA 11
ATOM 20210 C C . PHE A 1 106 ? -15.163 2.945 -6.116 1.00 0.00 106 PHE A C 11
ATOM 20211 O O . PHE A 1 106 ? -16.041 3.414 -6.841 1.00 0.00 106 PHE A O 11
ATOM 20228 N N . HIS A 1 107 ? -14.982 1.638 -5.952 1.00 0.00 107 HIS A N 11
ATOM 20229 C CA . HIS A 1 107 ? -15.825 0.659 -6.629 1.00 0.00 107 HIS A CA 11
ATOM 20230 C C . HIS A 1 107 ? -17.268 0.756 -6.144 1.00 0.00 107 HIS A C 11
ATOM 20231 O O . HIS A 1 107 ? -18.174 1.060 -6.919 1.00 0.00 107 HIS A O 11
ATOM 20246 N N . ASN A 1 108 ? -17.474 0.496 -4.857 1.00 0.00 108 ASN A N 11
ATOM 20247 C CA . ASN A 1 108 ? -18.808 0.553 -4.270 1.00 0.00 108 ASN A CA 11
ATOM 20248 C C . ASN A 1 108 ? -19.497 1.870 -4.613 1.00 0.00 108 ASN A C 11
ATOM 20249 O O . ASN A 1 108 ? -20.675 1.891 -4.971 1.00 0.00 108 ASN A O 11
ATOM 20260 N N . SER A 1 109 ? -18.755 2.967 -4.501 1.00 0.00 109 SER A N 11
ATOM 20261 C CA . SER A 1 109 ? -19.296 4.289 -4.797 1.00 0.00 109 SER A CA 11
ATOM 20262 C C . SER A 1 109 ? -20.304 4.220 -5.940 1.00 0.00 109 SER A C 11
ATOM 20263 O O . SER A 1 109 ? -19.999 3.772 -7.045 1.00 0.00 109 SER A O 11
ATOM 20271 N N . PRO A 1 110 ? -21.536 4.676 -5.668 1.00 0.00 110 PRO A N 11
ATOM 20272 C CA . PRO A 1 110 ? -22.615 4.678 -6.660 1.00 0.00 110 PRO A CA 11
ATOM 20273 C C . PRO A 1 110 ? -22.378 5.694 -7.773 1.00 0.00 110 PRO A C 11
ATOM 20274 O O . PRO A 1 110 ? -21.787 6.753 -7.563 1.00 0.00 110 PRO A O 11
ATOM 20285 N N . PRO A 1 111 ? -22.850 5.366 -8.985 1.00 0.00 111 PRO A N 11
ATOM 20286 C CA . PRO A 1 111 ? -22.702 6.238 -10.154 1.00 0.00 111 PRO A CA 11
ATOM 20287 C C . PRO A 1 111 ? -23.559 7.495 -10.052 1.00 0.00 111 PRO A C 11
ATOM 20288 O O . PRO A 1 111 ? -24.249 7.708 -9.056 1.00 0.00 111 PRO A O 11
ATOM 20299 N N . ALA A 1 112 ? -23.510 8.324 -11.089 1.00 0.00 112 ALA A N 11
ATOM 20300 C CA . ALA A 1 112 ? -24.284 9.559 -11.117 1.00 0.00 112 ALA A CA 11
ATOM 20301 C C . ALA A 1 112 ? -25.619 9.386 -10.401 1.00 0.00 112 ALA A C 11
ATOM 20302 O O . ALA A 1 112 ? -26.213 8.307 -10.395 1.00 0.00 112 ALA A O 11
ATOM 20309 N N . PRO A 1 113 ? -26.105 10.472 -9.782 1.00 0.00 113 PRO A N 11
ATOM 20310 C CA . PRO A 1 113 ? -27.375 10.465 -9.051 1.00 0.00 113 PRO A CA 11
ATOM 20311 C C . PRO A 1 113 ? -28.578 10.338 -9.980 1.00 0.00 113 PRO A C 11
ATOM 20312 O O . PRO A 1 113 ? -28.428 10.286 -11.200 1.00 0.00 113 PRO A O 11
ATOM 20323 N N . SER A 1 114 ? -29.770 10.287 -9.394 1.00 0.00 114 SER A N 11
ATOM 20324 C CA . SER A 1 114 ? -30.998 10.162 -10.169 1.00 0.00 114 SER A CA 11
ATOM 20325 C C . SER A 1 114 ? -32.173 10.799 -9.433 1.00 0.00 114 SER A C 11
ATOM 20326 O O . SER A 1 114 ? -32.047 11.215 -8.282 1.00 0.00 114 SER A O 11
ATOM 20334 N N . GLY A 1 115 ? -33.317 10.871 -10.107 1.00 0.00 115 GLY A N 11
ATOM 20335 C CA . GLY A 1 115 ? -34.499 11.457 -9.502 1.00 0.00 115 GLY A CA 11
ATOM 20336 C C . GLY A 1 115 ? -34.739 10.954 -8.093 1.00 0.00 115 GLY A C 11
ATOM 20337 O O . GLY A 1 115 ? -34.829 9.751 -7.847 1.00 0.00 115 GLY A O 11
ATOM 20341 N N . PRO A 1 116 ? -34.846 11.889 -7.136 1.00 0.00 116 PRO A N 11
ATOM 20342 C CA . PRO A 1 116 ? -35.078 11.557 -5.728 1.00 0.00 116 PRO A CA 11
ATOM 20343 C C . PRO A 1 116 ? -36.480 11.008 -5.484 1.00 0.00 116 PRO A C 11
ATOM 20344 O O . PRO A 1 116 ? -36.858 10.727 -4.347 1.00 0.00 116 PRO A O 11
ATOM 20355 N N . SER A 1 117 ? -37.246 10.858 -6.560 1.00 0.00 117 SER A N 11
ATOM 20356 C CA . SER A 1 117 ? -38.608 10.345 -6.462 1.00 0.00 117 SER A CA 11
ATOM 20357 C C . SER A 1 117 ? -38.718 9.302 -5.354 1.00 0.00 117 SER A C 11
ATOM 20358 O O . SER A 1 117 ? -37.828 8.469 -5.181 1.00 0.00 117 SER A O 11
ATOM 20366 N N . SER A 1 118 ? -39.815 9.355 -4.607 1.00 0.00 118 SER A N 11
ATOM 20367 C CA . SER A 1 118 ? -40.041 8.418 -3.513 1.00 0.00 118 SER A CA 11
ATOM 20368 C C . SER A 1 118 ? -41.406 7.749 -3.644 1.00 0.00 118 SER A C 11
ATOM 20369 O O . SER A 1 118 ? -42.435 8.343 -3.322 1.00 0.00 118 SER A O 11
ATOM 20377 N N . GLY A 1 119 ? -41.407 6.507 -4.118 1.00 0.00 119 GLY A N 11
ATOM 20378 C CA . GLY A 1 119 ? -42.650 5.777 -4.284 1.00 0.00 119 GLY A CA 11
ATOM 20379 C C . GLY A 1 119 ? -42.455 4.454 -4.999 1.00 0.00 119 GLY A C 11
ATOM 20380 O O . GLY A 1 119 ? -42.024 4.422 -6.151 1.00 0.00 119 GLY A O 11
ATOM 20384 N N . GLY A 1 1 ? -25.630 16.849 -0.961 1.00 0.00 1 GLY A N 12
ATOM 20385 C CA . GLY A 1 1 ? -25.384 15.459 -1.297 1.00 0.00 1 GLY A CA 12
ATOM 20386 C C . GLY A 1 1 ? -24.968 14.636 -0.093 1.00 0.00 1 GLY A C 12
ATOM 20387 O O . GLY A 1 1 ? -24.650 15.185 0.962 1.00 0.00 1 GLY A O 12
ATOM 20391 N N . SER A 1 2 ? -24.973 13.316 -0.250 1.00 0.00 2 SER A N 12
ATOM 20392 C CA . SER A 1 2 ? -24.599 12.416 0.835 1.00 0.00 2 SER A CA 12
ATOM 20393 C C . SER A 1 2 ? -23.278 12.846 1.466 1.00 0.00 2 SER A C 12
ATOM 20394 O O . SER A 1 2 ? -22.483 13.553 0.848 1.00 0.00 2 SER A O 12
ATOM 20402 N N . SER A 1 3 ? -23.052 12.414 2.703 1.00 0.00 3 SER A N 12
ATOM 20403 C CA . SER A 1 3 ? -21.830 12.756 3.421 1.00 0.00 3 SER A CA 12
ATOM 20404 C C . SER A 1 3 ? -21.358 11.586 4.278 1.00 0.00 3 SER A C 12
ATOM 20405 O O . SER A 1 3 ? -22.001 11.222 5.262 1.00 0.00 3 SER A O 12
ATOM 20413 N N . GLY A 1 4 ? -20.227 10.999 3.896 1.00 0.00 4 GLY A N 12
ATOM 20414 C CA . GLY A 1 4 ? -19.687 9.875 4.639 1.00 0.00 4 GLY A CA 12
ATOM 20415 C C . GLY A 1 4 ? -18.863 10.313 5.833 1.00 0.00 4 GLY A C 12
ATOM 20416 O O . GLY A 1 4 ? -19.055 11.408 6.361 1.00 0.00 4 GLY A O 12
ATOM 20420 N N . SER A 1 5 ? -17.943 9.454 6.262 1.00 0.00 5 SER A N 12
ATOM 20421 C CA . SER A 1 5 ? -17.090 9.756 7.406 1.00 0.00 5 SER A CA 12
ATOM 20422 C C . SER A 1 5 ? -15.636 9.913 6.973 1.00 0.00 5 SER A C 12
ATOM 20423 O O . SER A 1 5 ? -15.218 9.367 5.952 1.00 0.00 5 SER A O 12
ATOM 20431 N N . SER A 1 6 ? -14.870 10.665 7.757 1.00 0.00 6 SER A N 12
ATOM 20432 C CA . SER A 1 6 ? -13.463 10.898 7.454 1.00 0.00 6 SER A CA 12
ATOM 20433 C C . SER A 1 6 ? -12.616 9.687 7.836 1.00 0.00 6 SER A C 12
ATOM 20434 O O . SER A 1 6 ? -12.775 9.121 8.917 1.00 0.00 6 SER A O 12
ATOM 20442 N N . GLY A 1 7 ? -11.716 9.296 6.940 1.00 0.00 7 GLY A N 12
ATOM 20443 C CA . GLY A 1 7 ? -10.857 8.155 7.200 1.00 0.00 7 GLY A CA 12
ATOM 20444 C C . GLY A 1 7 ? -9.479 8.564 7.680 1.00 0.00 7 GLY A C 12
ATOM 20445 O O . GLY A 1 7 ? -8.903 9.534 7.185 1.00 0.00 7 GLY A O 12
ATOM 20449 N N . LYS A 1 8 ? -8.947 7.825 8.648 1.00 0.00 8 LYS A N 12
ATOM 20450 C CA . LYS A 1 8 ? -7.628 8.116 9.196 1.00 0.00 8 LYS A CA 12
ATOM 20451 C C . LYS A 1 8 ? -6.533 7.774 8.190 1.00 0.00 8 LYS A C 12
ATOM 20452 O O . LYS A 1 8 ? -6.515 6.680 7.625 1.00 0.00 8 LYS A O 12
ATOM 20471 N N . LYS A 1 9 ? -5.621 8.715 7.972 1.00 0.00 9 LYS A N 12
ATOM 20472 C CA . LYS A 1 9 ? -4.521 8.513 7.037 1.00 0.00 9 LYS A CA 12
ATOM 20473 C C . LYS A 1 9 ? -3.874 7.148 7.245 1.00 0.00 9 LYS A C 12
ATOM 20474 O O . LYS A 1 9 ? -3.603 6.744 8.376 1.00 0.00 9 LYS A O 12
ATOM 20493 N N . LEU A 1 10 ? -3.627 6.442 6.147 1.00 0.00 10 LEU A N 12
ATOM 20494 C CA . LEU A 1 10 ? -3.009 5.122 6.208 1.00 0.00 10 LEU A CA 12
ATOM 20495 C C . LEU A 1 10 ? -1.538 5.190 5.809 1.00 0.00 10 LEU A C 12
ATOM 20496 O O . LEU A 1 10 ? -1.211 5.404 4.641 1.00 0.00 10 LEU A O 12
ATOM 20512 N N . CYS A 1 11 ? -0.657 5.004 6.785 1.00 0.00 11 CYS A N 12
ATOM 20513 C CA . CYS A 1 11 ? 0.780 5.043 6.536 1.00 0.00 11 CYS A CA 12
ATOM 20514 C C . CYS A 1 11 ? 1.508 4.012 7.392 1.00 0.00 11 CYS A C 12
ATOM 20515 O O . CYS A 1 11 ? 0.944 3.467 8.340 1.00 0.00 11 CYS A O 12
ATOM 20523 N N . GLY A 1 12 ? 2.766 3.749 7.050 1.00 0.00 12 GLY A N 12
ATOM 20524 C CA . GLY A 1 12 ? 3.551 2.783 7.797 1.00 0.00 12 GLY A CA 12
ATOM 20525 C C . GLY A 1 12 ? 4.798 2.349 7.052 1.00 0.00 12 GLY A C 12
ATOM 20526 O O . GLY A 1 12 ? 4.832 2.369 5.821 1.00 0.00 12 GLY A O 12
ATOM 20530 N N . TYR A 1 13 ? 5.825 1.959 7.798 1.00 0.00 13 TYR A N 12
ATOM 20531 C CA . TYR A 1 13 ? 7.081 1.522 7.201 1.00 0.00 13 TYR A CA 12
ATOM 20532 C C . TYR A 1 13 ? 7.004 0.059 6.776 1.00 0.00 13 TYR A C 12
ATOM 20533 O O . TYR A 1 13 ? 6.450 -0.778 7.490 1.00 0.00 13 TYR A O 12
ATOM 20551 N N . LEU A 1 14 ? 7.563 -0.242 5.610 1.00 0.00 14 LEU A N 12
ATOM 20552 C CA . LEU A 1 14 ? 7.560 -1.605 5.089 1.00 0.00 14 LEU A CA 12
ATOM 20553 C C . LEU A 1 14 ? 8.936 -1.987 4.554 1.00 0.00 14 LEU A C 12
ATOM 20554 O O . LEU A 1 14 ? 9.821 -1.141 4.429 1.00 0.00 14 LEU A O 12
ATOM 20570 N N . SER A 1 15 ? 9.108 -3.267 4.239 1.00 0.00 15 SER A N 12
ATOM 20571 C CA . SER A 1 15 ? 10.377 -3.762 3.719 1.00 0.00 15 SER A CA 12
ATOM 20572 C C . SER A 1 15 ? 10.208 -4.312 2.305 1.00 0.00 15 SER A C 12
ATOM 20573 O O . SER A 1 15 ? 9.679 -5.406 2.111 1.00 0.00 15 SER A O 12
ATOM 20581 N N . LYS A 1 16 ? 10.662 -3.543 1.321 1.00 0.00 16 LYS A N 12
ATOM 20582 C CA . LYS A 1 16 ? 10.563 -3.951 -0.076 1.00 0.00 16 LYS A CA 12
ATOM 20583 C C . LYS A 1 16 ? 11.661 -4.948 -0.431 1.00 0.00 16 LYS A C 12
ATOM 20584 O O . LYS A 1 16 ? 12.824 -4.760 -0.072 1.00 0.00 16 LYS A O 12
ATOM 20603 N N . PHE A 1 17 ? 11.286 -6.008 -1.138 1.00 0.00 17 PHE A N 12
ATOM 20604 C CA . PHE A 1 17 ? 12.240 -7.035 -1.542 1.00 0.00 17 PHE A CA 12
ATOM 20605 C C . PHE A 1 17 ? 12.703 -6.812 -2.979 1.00 0.00 17 PHE A C 12
ATOM 20606 O O . PHE A 1 17 ? 12.015 -6.170 -3.772 1.00 0.00 17 PHE A O 12
ATOM 20623 N N . GLY A 1 18 ? 13.875 -7.348 -3.307 1.00 0.00 18 GLY A N 12
ATOM 20624 C CA . GLY A 1 18 ? 14.410 -7.197 -4.647 1.00 0.00 18 GLY A CA 12
ATOM 20625 C C . GLY A 1 18 ? 14.863 -5.779 -4.934 1.00 0.00 18 GLY A C 12
ATOM 20626 O O . GLY A 1 18 ? 15.730 -5.245 -4.244 1.00 0.00 18 GLY A O 12
ATOM 20630 N N . GLY A 1 19 ? 14.275 -5.167 -5.958 1.00 0.00 19 GLY A N 12
ATOM 20631 C CA . GLY A 1 19 ? 14.638 -3.809 -6.318 1.00 0.00 19 GLY A CA 12
ATOM 20632 C C . GLY A 1 19 ? 15.826 -3.755 -7.258 1.00 0.00 19 GLY A C 12
ATOM 20633 O O . GLY A 1 19 ? 16.080 -4.701 -8.005 1.00 0.00 19 GLY A O 12
ATOM 20637 N N . LYS A 1 20 ? 16.556 -2.646 -7.223 1.00 0.00 20 LYS A N 12
ATOM 20638 C CA . LYS A 1 20 ? 17.725 -2.471 -8.078 1.00 0.00 20 LYS A CA 12
ATOM 20639 C C . LYS A 1 20 ? 18.886 -3.334 -7.595 1.00 0.00 20 LYS A C 12
ATOM 20640 O O . LYS A 1 20 ? 19.556 -3.001 -6.619 1.00 0.00 20 LYS A O 12
ATOM 20659 N N . GLY A 1 21 ? 19.120 -4.445 -8.288 1.00 0.00 21 GLY A N 12
ATOM 20660 C CA . GLY A 1 21 ? 20.202 -5.338 -7.915 1.00 0.00 21 GLY A CA 12
ATOM 20661 C C . GLY A 1 21 ? 20.041 -6.723 -8.508 1.00 0.00 21 GLY A C 12
ATOM 20662 O O . GLY A 1 21 ? 18.931 -7.233 -8.658 1.00 0.00 21 GLY A O 12
ATOM 20666 N N . PRO A 1 22 ? 21.171 -7.356 -8.859 1.00 0.00 22 PRO A N 12
ATOM 20667 C CA . PRO A 1 22 ? 21.177 -8.699 -9.446 1.00 0.00 22 PRO A CA 12
ATOM 20668 C C . PRO A 1 22 ? 20.772 -9.772 -8.442 1.00 0.00 22 PRO A C 12
ATOM 20669 O O . PRO A 1 22 ? 20.646 -10.946 -8.791 1.00 0.00 22 PRO A O 12
ATOM 20680 N N . ILE A 1 23 ? 20.568 -9.362 -7.194 1.00 0.00 23 ILE A N 12
ATOM 20681 C CA . ILE A 1 23 ? 20.175 -10.290 -6.140 1.00 0.00 23 ILE A CA 12
ATOM 20682 C C . ILE A 1 23 ? 18.896 -9.828 -5.450 1.00 0.00 23 ILE A C 12
ATOM 20683 O O . ILE A 1 23 ? 18.431 -8.708 -5.667 1.00 0.00 23 ILE A O 12
ATOM 20699 N N . ARG A 1 24 ? 18.333 -10.696 -4.617 1.00 0.00 24 ARG A N 12
ATOM 20700 C CA . ARG A 1 24 ? 17.108 -10.377 -3.894 1.00 0.00 24 ARG A CA 12
ATOM 20701 C C . ARG A 1 24 ? 17.401 -10.106 -2.421 1.00 0.00 24 ARG A C 12
ATOM 20702 O O . ARG A 1 24 ? 18.029 -10.917 -1.742 1.00 0.00 24 ARG A O 12
ATOM 20723 N N . GLY A 1 25 ? 16.942 -8.957 -1.933 1.00 0.00 25 GLY A N 12
ATOM 20724 C CA . GLY A 1 25 ? 17.165 -8.599 -0.545 1.00 0.00 25 GLY A CA 12
ATOM 20725 C C . GLY A 1 25 ? 16.154 -7.589 -0.037 1.00 0.00 25 GLY A C 12
ATOM 20726 O O . GLY A 1 25 ? 15.689 -6.734 -0.791 1.00 0.00 25 GLY A O 12
ATOM 20730 N N . TRP A 1 26 ? 15.812 -7.690 1.242 1.00 0.00 26 TRP A N 12
ATOM 20731 C CA . TRP A 1 26 ? 14.848 -6.779 1.849 1.00 0.00 26 TRP A CA 12
ATOM 20732 C C . TRP A 1 26 ? 15.473 -5.410 2.095 1.00 0.00 26 TRP A C 12
ATOM 20733 O O . TRP A 1 26 ? 16.674 -5.299 2.344 1.00 0.00 26 TRP A O 12
ATOM 20754 N N . LYS A 1 27 ? 14.651 -4.368 2.023 1.00 0.00 27 LYS A N 12
ATOM 20755 C CA . LYS A 1 27 ? 15.123 -3.005 2.240 1.00 0.00 27 LYS A CA 12
ATOM 20756 C C . LYS A 1 27 ? 14.106 -2.198 3.041 1.00 0.00 27 LYS A C 12
ATOM 20757 O O . LYS A 1 27 ? 12.933 -2.122 2.675 1.00 0.00 27 LYS A O 12
ATOM 20776 N N . SER A 1 28 ? 14.563 -1.597 4.134 1.00 0.00 28 SER A N 12
ATOM 20777 C CA . SER A 1 28 ? 13.692 -0.797 4.988 1.00 0.00 28 SER A CA 12
ATOM 20778 C C . SER A 1 28 ? 13.339 0.526 4.316 1.00 0.00 28 SER A C 12
ATOM 20779 O O . SER A 1 28 ? 14.172 1.428 4.220 1.00 0.00 28 SER A O 12
ATOM 20787 N N . ARG A 1 29 ? 12.098 0.635 3.853 1.00 0.00 29 ARG A N 12
ATOM 20788 C CA . ARG A 1 29 ? 11.634 1.848 3.189 1.00 0.00 29 ARG A CA 12
ATOM 20789 C C . ARG A 1 29 ? 10.385 2.398 3.873 1.00 0.00 29 ARG A C 12
ATOM 20790 O O . ARG A 1 29 ? 9.806 1.749 4.744 1.00 0.00 29 ARG A O 12
ATOM 20811 N N . TRP A 1 30 ? 9.977 3.596 3.471 1.00 0.00 30 TRP A N 12
ATOM 20812 C CA . TRP A 1 30 ? 8.798 4.233 4.046 1.00 0.00 30 TRP A CA 12
ATOM 20813 C C . TRP A 1 30 ? 7.646 4.247 3.047 1.00 0.00 30 TRP A C 12
ATOM 20814 O O . TRP A 1 30 ? 7.789 4.735 1.926 1.00 0.00 30 TRP A O 12
ATOM 20835 N N . PHE A 1 31 ? 6.503 3.708 3.460 1.00 0.00 31 PHE A N 12
ATOM 20836 C CA . PHE A 1 31 ? 5.327 3.658 2.601 1.00 0.00 31 PHE A CA 12
ATOM 20837 C C . PHE A 1 31 ? 4.185 4.480 3.192 1.00 0.00 31 PHE A C 12
ATOM 20838 O O . PHE A 1 31 ? 3.928 4.430 4.396 1.00 0.00 31 PHE A O 12
ATOM 20855 N N . PHE A 1 32 ? 3.504 5.236 2.338 1.00 0.00 32 PHE A N 12
ATOM 20856 C CA . PHE A 1 32 ? 2.390 6.070 2.776 1.00 0.00 32 PHE A CA 12
ATOM 20857 C C . PHE A 1 32 ? 1.330 6.178 1.684 1.00 0.00 32 PHE A C 12
ATOM 20858 O O . PHE A 1 32 ? 1.650 6.286 0.500 1.00 0.00 32 PHE A O 12
ATOM 20875 N N . TYR A 1 33 ? 0.066 6.147 2.091 1.00 0.00 33 TYR A N 12
ATOM 20876 C CA . TYR A 1 33 ? -1.043 6.238 1.148 1.00 0.00 33 TYR A CA 12
ATOM 20877 C C . TYR A 1 33 ? -1.360 7.694 0.819 1.00 0.00 33 TYR A C 12
ATOM 20878 O O . TYR A 1 33 ? -1.308 8.564 1.688 1.00 0.00 33 TYR A O 12
ATOM 20896 N N . ASP A 1 34 ? -1.690 7.950 -0.442 1.00 0.00 34 ASP A N 12
ATOM 20897 C CA . ASP A 1 34 ? -2.018 9.299 -0.888 1.00 0.00 34 ASP A CA 12
ATOM 20898 C C . ASP A 1 34 ? -3.491 9.402 -1.271 1.00 0.00 34 ASP A C 12
ATOM 20899 O O . ASP A 1 34 ? -3.873 9.078 -2.395 1.00 0.00 34 ASP A O 12
ATOM 20908 N N . GLU A 1 35 ? -4.313 9.852 -0.328 1.00 0.00 35 GLU A N 12
ATOM 20909 C CA . GLU A 1 35 ? -5.744 9.995 -0.568 1.00 0.00 35 GLU A CA 12
ATOM 20910 C C . GLU A 1 35 ? -6.019 11.119 -1.563 1.00 0.00 35 GLU A C 12
ATOM 20911 O O . GLU A 1 35 ? -7.167 11.368 -1.932 1.00 0.00 35 GLU A O 12
ATOM 20923 N N . ARG A 1 36 ? -4.958 11.794 -1.993 1.00 0.00 36 ARG A N 12
ATOM 20924 C CA . ARG A 1 36 ? -5.085 12.892 -2.943 1.00 0.00 36 ARG A CA 12
ATOM 20925 C C . ARG A 1 36 ? -5.183 12.366 -4.372 1.00 0.00 36 ARG A C 12
ATOM 20926 O O . ARG A 1 36 ? -5.981 12.854 -5.172 1.00 0.00 36 ARG A O 12
ATOM 20947 N N . LYS A 1 37 ? -4.365 11.367 -4.687 1.00 0.00 37 LYS A N 12
ATOM 20948 C CA . LYS A 1 37 ? -4.359 10.773 -6.018 1.00 0.00 37 LYS A CA 12
ATOM 20949 C C . LYS A 1 37 ? -4.736 9.297 -5.957 1.00 0.00 37 LYS A C 12
ATOM 20950 O O . LYS A 1 37 ? -4.515 8.550 -6.911 1.00 0.00 37 LYS A O 12
ATOM 20969 N N . CYS A 1 38 ? -5.306 8.883 -4.831 1.00 0.00 38 CYS A N 12
ATOM 20970 C CA . CYS A 1 38 ? -5.715 7.495 -4.647 1.00 0.00 38 CYS A CA 12
ATOM 20971 C C . CYS A 1 38 ? -4.601 6.540 -5.062 1.00 0.00 38 CYS A C 12
ATOM 20972 O O . CYS A 1 38 ? -4.847 5.537 -5.732 1.00 0.00 38 CYS A O 12
ATOM 20980 N N . GLN A 1 39 ? -3.374 6.860 -4.662 1.00 0.00 39 GLN A N 12
ATOM 20981 C CA . GLN A 1 39 ? -2.222 6.032 -4.995 1.00 0.00 39 GLN A CA 12
ATOM 20982 C C . GLN A 1 39 ? -1.338 5.812 -3.772 1.00 0.00 39 GLN A C 12
ATOM 20983 O O . GLN A 1 39 ? -1.362 6.600 -2.825 1.00 0.00 39 GLN A O 12
ATOM 20997 N N . LEU A 1 40 ? -0.559 4.736 -3.797 1.00 0.00 40 LEU A N 12
ATOM 20998 C CA . LEU A 1 40 ? 0.334 4.411 -2.690 1.00 0.00 40 LEU A CA 12
ATOM 20999 C C . LEU A 1 40 ? 1.771 4.805 -3.015 1.00 0.00 40 LEU A C 12
ATOM 21000 O O . LEU A 1 40 ? 2.424 4.177 -3.848 1.00 0.00 40 LEU A O 12
ATOM 21016 N N . TYR A 1 41 ? 2.258 5.848 -2.351 1.00 0.00 41 TYR A N 12
ATOM 21017 C CA . TYR A 1 41 ? 3.618 6.326 -2.570 1.00 0.00 41 TYR A CA 12
ATOM 21018 C C . TYR A 1 41 ? 4.537 5.894 -1.431 1.00 0.00 41 TYR A C 12
ATOM 21019 O O . TYR A 1 41 ? 4.109 5.779 -0.283 1.00 0.00 41 TYR A O 12
ATOM 21037 N N . TYR A 1 42 ? 5.802 5.658 -1.759 1.00 0.00 42 TYR A N 12
ATOM 21038 C CA . TYR A 1 42 ? 6.783 5.237 -0.765 1.00 0.00 42 TYR A CA 12
ATOM 21039 C C . TYR A 1 42 ? 8.163 5.800 -1.090 1.00 0.00 42 TYR A C 12
ATOM 21040 O O . TYR A 1 42 ? 8.549 5.894 -2.255 1.00 0.00 42 TYR A O 12
ATOM 21058 N N . SER A 1 43 ? 8.903 6.171 -0.050 1.00 0.00 43 SER A N 12
ATOM 21059 C CA . SER A 1 43 ? 10.240 6.728 -0.223 1.00 0.00 43 SER A CA 12
ATOM 21060 C C . SER A 1 43 ? 11.207 6.148 0.805 1.00 0.00 43 SER A C 12
ATOM 21061 O O . SER A 1 43 ? 10.792 5.655 1.854 1.00 0.00 43 SER A O 12
ATOM 21069 N N . ARG A 1 44 ? 12.498 6.212 0.496 1.00 0.00 44 ARG A N 12
ATOM 21070 C CA . ARG A 1 44 ? 13.524 5.693 1.391 1.00 0.00 44 ARG A CA 12
ATOM 21071 C C . ARG A 1 44 ? 13.208 6.043 2.842 1.00 0.00 44 ARG A C 12
ATOM 21072 O O . ARG A 1 44 ? 13.460 5.252 3.753 1.00 0.00 44 ARG A O 12
ATOM 21093 N N . THR A 1 45 ? 12.654 7.233 3.051 1.00 0.00 45 THR A N 12
ATOM 21094 C CA . THR A 1 45 ? 12.305 7.689 4.391 1.00 0.00 45 THR A CA 12
ATOM 21095 C C . THR A 1 45 ? 11.230 8.769 4.341 1.00 0.00 45 THR A C 12
ATOM 21096 O O . THR A 1 45 ? 10.943 9.324 3.281 1.00 0.00 45 THR A O 12
ATOM 21107 N N . ALA A 1 46 ? 10.639 9.062 5.495 1.00 0.00 46 ALA A N 12
ATOM 21108 C CA . ALA A 1 46 ? 9.597 10.077 5.583 1.00 0.00 46 ALA A CA 12
ATOM 21109 C C . ALA A 1 46 ? 10.162 11.468 5.314 1.00 0.00 46 ALA A C 12
ATOM 21110 O O . ALA A 1 46 ? 9.480 12.327 4.756 1.00 0.00 46 ALA A O 12
ATOM 21117 N N . GLN A 1 47 ? 11.411 11.682 5.715 1.00 0.00 47 GLN A N 12
ATOM 21118 C CA . GLN A 1 47 ? 12.066 12.970 5.518 1.00 0.00 47 GLN A CA 12
ATOM 21119 C C . GLN A 1 47 ? 12.024 13.383 4.051 1.00 0.00 47 GLN A C 12
ATOM 21120 O O . GLN A 1 47 ? 11.827 14.556 3.732 1.00 0.00 47 GLN A O 12
ATOM 21134 N N . ASP A 1 48 ? 12.210 12.413 3.163 1.00 0.00 48 ASP A N 12
ATOM 21135 C CA . ASP A 1 48 ? 12.193 12.676 1.728 1.00 0.00 48 ASP A CA 12
ATOM 21136 C C . ASP A 1 48 ? 10.763 12.842 1.224 1.00 0.00 48 ASP A C 12
ATOM 21137 O O . ASP A 1 48 ? 10.224 11.960 0.555 1.00 0.00 48 ASP A O 12
ATOM 21146 N N . ALA A 1 49 ? 10.153 13.977 1.549 1.00 0.00 49 ALA A N 12
ATOM 21147 C CA . ALA A 1 49 ? 8.787 14.259 1.128 1.00 0.00 49 ALA A CA 12
ATOM 21148 C C . ALA A 1 49 ? 8.526 13.731 -0.279 1.00 0.00 49 ALA A C 12
ATOM 21149 O O . ALA A 1 49 ? 7.440 13.234 -0.574 1.00 0.00 49 ALA A O 12
ATOM 21156 N N . ASN A 1 50 ? 9.529 13.844 -1.144 1.00 0.00 50 ASN A N 12
ATOM 21157 C CA . ASN A 1 50 ? 9.407 13.379 -2.521 1.00 0.00 50 ASN A CA 12
ATOM 21158 C C . ASN A 1 50 ? 9.346 11.855 -2.577 1.00 0.00 50 ASN A C 12
ATOM 21159 O O . ASN A 1 50 ? 10.319 11.159 -2.285 1.00 0.00 50 ASN A O 12
ATOM 21170 N N . PRO A 1 51 ? 8.177 11.324 -2.962 1.00 0.00 51 PRO A N 12
ATOM 21171 C CA . PRO A 1 51 ? 7.961 9.877 -3.067 1.00 0.00 51 PRO A CA 12
ATOM 21172 C C . PRO A 1 51 ? 8.735 9.259 -4.226 1.00 0.00 51 PRO A C 12
ATOM 21173 O O . PRO A 1 51 ? 8.541 9.630 -5.384 1.00 0.00 51 PRO A O 12
ATOM 21184 N N . LEU A 1 52 ? 9.612 8.313 -3.907 1.00 0.00 52 LEU A N 12
ATOM 21185 C CA . LEU A 1 52 ? 10.416 7.641 -4.922 1.00 0.00 52 LEU A CA 12
ATOM 21186 C C . LEU A 1 52 ? 9.538 7.121 -6.056 1.00 0.00 52 LEU A C 12
ATOM 21187 O O . LEU A 1 52 ? 9.746 7.461 -7.221 1.00 0.00 52 LEU A O 12
ATOM 21203 N N . ASP A 1 53 ? 8.556 6.298 -5.706 1.00 0.00 53 ASP A N 12
ATOM 21204 C CA . ASP A 1 53 ? 7.643 5.734 -6.694 1.00 0.00 53 ASP A CA 12
ATOM 21205 C C . ASP A 1 53 ? 6.249 5.550 -6.103 1.00 0.00 53 ASP A C 12
ATOM 21206 O O . ASP A 1 53 ? 6.058 5.656 -4.892 1.00 0.00 53 ASP A O 12
ATOM 21215 N N . SER A 1 54 ? 5.277 5.275 -6.967 1.00 0.00 54 SER A N 12
ATOM 21216 C CA . SER A 1 54 ? 3.899 5.081 -6.531 1.00 0.00 54 SER A CA 12
ATOM 21217 C C . SER A 1 54 ? 3.309 3.814 -7.143 1.00 0.00 54 SER A C 12
ATOM 21218 O O . SER A 1 54 ? 3.779 3.332 -8.174 1.00 0.00 54 SER A O 12
ATOM 21226 N N . ILE A 1 55 ? 2.277 3.279 -6.500 1.00 0.00 55 ILE A N 12
ATOM 21227 C CA . ILE A 1 55 ? 1.621 2.069 -6.980 1.00 0.00 55 ILE A CA 12
ATOM 21228 C C . ILE A 1 55 ? 0.105 2.233 -6.994 1.00 0.00 55 ILE A C 12
ATOM 21229 O O . ILE A 1 55 ? -0.517 2.435 -5.952 1.00 0.00 55 ILE A O 12
ATOM 21245 N N . ASP A 1 56 ? -0.482 2.144 -8.182 1.00 0.00 56 ASP A N 12
ATOM 21246 C CA . ASP A 1 56 ? -1.927 2.280 -8.333 1.00 0.00 56 ASP A CA 12
ATOM 21247 C C . ASP A 1 56 ? -2.657 1.156 -7.604 1.00 0.00 56 ASP A C 12
ATOM 21248 O O . ASP A 1 56 ? -2.646 0.006 -8.044 1.00 0.00 56 ASP A O 12
ATOM 21257 N N . LEU A 1 57 ? -3.290 1.497 -6.487 1.00 0.00 57 LEU A N 12
ATOM 21258 C CA . LEU A 1 57 ? -4.026 0.516 -5.695 1.00 0.00 57 LEU A CA 12
ATOM 21259 C C . LEU A 1 57 ? -5.358 0.174 -6.353 1.00 0.00 57 LEU A C 12
ATOM 21260 O O . LEU A 1 57 ? -5.843 -0.953 -6.249 1.00 0.00 57 LEU A O 12
ATOM 21276 N N . SER A 1 58 ? -5.946 1.154 -7.033 1.00 0.00 58 SER A N 12
ATOM 21277 C CA . SER A 1 58 ? -7.223 0.958 -7.708 1.00 0.00 58 SER A CA 12
ATOM 21278 C C . SER A 1 58 ? -7.299 -0.431 -8.335 1.00 0.00 58 SER A C 12
ATOM 21279 O O . SER A 1 58 ? -8.271 -1.161 -8.139 1.00 0.00 58 SER A O 12
ATOM 21287 N N . SER A 1 59 ? -6.265 -0.790 -9.089 1.00 0.00 59 SER A N 12
ATOM 21288 C CA . SER A 1 59 ? -6.215 -2.089 -9.749 1.00 0.00 59 SER A CA 12
ATOM 21289 C C . SER A 1 59 ? -5.092 -2.947 -9.174 1.00 0.00 59 SER A C 12
ATOM 21290 O O . SER A 1 59 ? -4.359 -3.606 -9.911 1.00 0.00 59 SER A O 12
ATOM 21298 N N . ALA A 1 60 ? -4.965 -2.934 -7.851 1.00 0.00 60 ALA A N 12
ATOM 21299 C CA . ALA A 1 60 ? -3.935 -3.712 -7.175 1.00 0.00 60 ALA A CA 12
ATOM 21300 C C . ALA A 1 60 ? -4.551 -4.717 -6.207 1.00 0.00 60 ALA A C 12
ATOM 21301 O O . ALA A 1 60 ? -5.341 -4.351 -5.336 1.00 0.00 60 ALA A O 12
ATOM 21308 N N . VAL A 1 61 ? -4.186 -5.985 -6.364 1.00 0.00 61 VAL A N 12
ATOM 21309 C CA . VAL A 1 61 ? -4.703 -7.042 -5.504 1.00 0.00 61 VAL A CA 12
ATOM 21310 C C . VAL A 1 61 ? -3.675 -7.448 -4.453 1.00 0.00 61 VAL A C 12
ATOM 21311 O O . VAL A 1 61 ? -2.581 -7.904 -4.784 1.00 0.00 61 VAL A O 12
ATOM 21324 N N . PHE A 1 62 ? -4.035 -7.278 -3.185 1.00 0.00 62 PHE A N 12
ATOM 21325 C CA . PHE A 1 62 ? -3.144 -7.626 -2.085 1.00 0.00 62 PHE A CA 12
ATOM 21326 C C . PHE A 1 62 ? -3.336 -9.081 -1.668 1.00 0.00 62 PHE A C 12
ATOM 21327 O O . PHE A 1 62 ? -4.449 -9.508 -1.361 1.00 0.00 62 PHE A O 12
ATOM 21344 N N . ASP A 1 63 ? -2.244 -9.838 -1.662 1.00 0.00 63 ASP A N 12
ATOM 21345 C CA . ASP A 1 63 ? -2.291 -11.245 -1.283 1.00 0.00 63 ASP A CA 12
ATOM 21346 C C . ASP A 1 63 ? -1.292 -11.542 -0.169 1.00 0.00 63 ASP A C 12
ATOM 21347 O O . ASP A 1 63 ? -0.498 -10.680 0.212 1.00 0.00 63 ASP A O 12
ATOM 21356 N N . CYS A 1 64 ? -1.337 -12.764 0.349 1.00 0.00 64 CYS A N 12
ATOM 21357 C CA . CYS A 1 64 ? -0.436 -13.174 1.421 1.00 0.00 64 CYS A CA 12
ATOM 21358 C C . CYS A 1 64 ? 0.436 -14.345 0.980 1.00 0.00 64 CYS A C 12
ATOM 21359 O O . CYS A 1 64 ? -0.053 -15.314 0.399 1.00 0.00 64 CYS A O 12
ATOM 21367 N N . LYS A 1 65 ? 1.732 -14.248 1.259 1.00 0.00 65 LYS A N 12
ATOM 21368 C CA . LYS A 1 65 ? 2.674 -15.298 0.891 1.00 0.00 65 LYS A CA 12
ATOM 21369 C C . LYS A 1 65 ? 2.451 -16.549 1.735 1.00 0.00 65 LYS A C 12
ATOM 21370 O O . LYS A 1 65 ? 1.620 -16.557 2.642 1.00 0.00 65 LYS A O 12
ATOM 21389 N N . ALA A 1 66 ? 3.200 -17.604 1.431 1.00 0.00 66 ALA A N 12
ATOM 21390 C CA . ALA A 1 66 ? 3.086 -18.859 2.164 1.00 0.00 66 ALA A CA 12
ATOM 21391 C C . ALA A 1 66 ? 3.534 -18.691 3.612 1.00 0.00 66 ALA A C 12
ATOM 21392 O O . ALA A 1 66 ? 2.882 -19.182 4.534 1.00 0.00 66 ALA A O 12
ATOM 21399 N N . ASP A 1 67 ? 4.649 -17.996 3.805 1.00 0.00 67 ASP A N 12
ATOM 21400 C CA . ASP A 1 67 ? 5.183 -17.763 5.142 1.00 0.00 67 ASP A CA 12
ATOM 21401 C C . ASP A 1 67 ? 4.507 -16.562 5.796 1.00 0.00 67 ASP A C 12
ATOM 21402 O O . ASP A 1 67 ? 5.136 -15.815 6.545 1.00 0.00 67 ASP A O 12
ATOM 21411 N N . ALA A 1 68 ? 3.222 -16.383 5.507 1.00 0.00 68 ALA A N 12
ATOM 21412 C CA . ALA A 1 68 ? 2.461 -15.273 6.067 1.00 0.00 68 ALA A CA 12
ATOM 21413 C C . ALA A 1 68 ? 2.570 -15.246 7.588 1.00 0.00 68 ALA A C 12
ATOM 21414 O O . ALA A 1 68 ? 2.582 -14.178 8.199 1.00 0.00 68 ALA A O 12
ATOM 21421 N N . GLU A 1 69 ? 2.648 -16.427 8.193 1.00 0.00 69 GLU A N 12
ATOM 21422 C CA . GLU A 1 69 ? 2.754 -16.537 9.643 1.00 0.00 69 GLU A CA 12
ATOM 21423 C C . GLU A 1 69 ? 3.637 -15.428 10.209 1.00 0.00 69 GLU A C 12
ATOM 21424 O O . GLU A 1 69 ? 3.393 -14.926 11.306 1.00 0.00 69 GLU A O 12
ATOM 21436 N N . GLU A 1 70 ? 4.664 -15.053 9.453 1.00 0.00 70 GLU A N 12
ATOM 21437 C CA . GLU A 1 70 ? 5.584 -14.005 9.880 1.00 0.00 70 GLU A CA 12
ATOM 21438 C C . GLU A 1 70 ? 4.994 -12.623 9.617 1.00 0.00 70 GLU A C 12
ATOM 21439 O O . GLU A 1 70 ? 5.096 -11.724 10.450 1.00 0.00 70 GLU A O 12
ATOM 21451 N N . GLY A 1 71 ? 4.376 -12.461 8.450 1.00 0.00 71 GLY A N 12
ATOM 21452 C CA . GLY A 1 71 ? 3.780 -11.186 8.097 1.00 0.00 71 GLY A CA 12
ATOM 21453 C C . GLY A 1 71 ? 4.263 -10.671 6.756 1.00 0.00 71 GLY A C 12
ATOM 21454 O O . GLY A 1 71 ? 4.851 -9.592 6.674 1.00 0.00 71 GLY A O 12
ATOM 21458 N N . ILE A 1 72 ? 4.018 -11.444 5.704 1.00 0.00 72 ILE A N 12
ATOM 21459 C CA . ILE A 1 72 ? 4.434 -11.059 4.361 1.00 0.00 72 ILE A CA 12
ATOM 21460 C C . ILE A 1 72 ? 3.255 -11.079 3.394 1.00 0.00 72 ILE A C 12
ATOM 21461 O O . ILE A 1 72 ? 2.372 -11.932 3.492 1.00 0.00 72 ILE A O 12
ATOM 21477 N N . PHE A 1 73 ? 3.249 -10.135 2.459 1.00 0.00 73 PHE A N 12
ATOM 21478 C CA . PHE A 1 73 ? 2.179 -10.044 1.472 1.00 0.00 73 PHE A CA 12
ATOM 21479 C C . PHE A 1 73 ? 2.738 -9.712 0.092 1.00 0.00 73 PHE A C 12
ATOM 21480 O O . PHE A 1 73 ? 3.946 -9.549 -0.076 1.00 0.00 73 PHE A O 12
ATOM 21497 N N . GLU A 1 74 ? 1.850 -9.613 -0.892 1.00 0.00 74 GLU A N 12
ATOM 21498 C CA . GLU A 1 74 ? 2.255 -9.302 -2.258 1.00 0.00 74 GLU A CA 12
ATOM 21499 C C . GLU A 1 74 ? 1.168 -8.513 -2.982 1.00 0.00 74 GLU A C 12
ATOM 21500 O O . GLU A 1 74 ? -0.013 -8.853 -2.909 1.00 0.00 74 GLU A O 12
ATOM 21512 N N . ILE A 1 75 ? 1.576 -7.458 -3.679 1.00 0.00 75 ILE A N 12
ATOM 21513 C CA . ILE A 1 75 ? 0.638 -6.620 -4.416 1.00 0.00 75 ILE A CA 12
ATOM 21514 C C . ILE A 1 75 ? 0.719 -6.891 -5.914 1.00 0.00 75 ILE A C 12
ATOM 21515 O O . ILE A 1 75 ? 1.625 -6.409 -6.595 1.00 0.00 75 ILE A O 12
ATOM 21531 N N . LYS A 1 76 ? -0.234 -7.664 -6.423 1.00 0.00 76 LYS A N 12
ATOM 21532 C CA . LYS A 1 76 ? -0.273 -7.997 -7.842 1.00 0.00 76 LYS A CA 12
ATOM 21533 C C . LYS A 1 76 ? -0.904 -6.867 -8.649 1.00 0.00 76 LYS A C 12
ATOM 21534 O O . LYS A 1 76 ? -2.089 -6.566 -8.496 1.00 0.00 76 LYS A O 12
ATOM 21553 N N . THR A 1 77 ? -0.106 -6.243 -9.510 1.00 0.00 77 THR A N 12
ATOM 21554 C CA . THR A 1 77 ? -0.586 -5.147 -10.341 1.00 0.00 77 THR A CA 12
ATOM 21555 C C . THR A 1 77 ? -0.298 -5.407 -11.815 1.00 0.00 77 THR A C 12
ATOM 21556 O O . THR A 1 77 ? 0.659 -6.094 -12.174 1.00 0.00 77 THR A O 12
ATOM 21567 N N . PRO A 1 78 ? -1.143 -4.845 -12.693 1.00 0.00 78 PRO A N 12
ATOM 21568 C CA . PRO A 1 78 ? -0.998 -5.002 -14.143 1.00 0.00 78 PRO A CA 12
ATOM 21569 C C . PRO A 1 78 ? 0.217 -4.258 -14.688 1.00 0.00 78 PRO A C 12
ATOM 21570 O O . PRO A 1 78 ? 0.470 -4.262 -15.892 1.00 0.00 78 PRO A O 12
ATOM 21581 N N . SER A 1 79 ? 0.966 -3.622 -13.793 1.00 0.00 79 SER A N 12
ATOM 21582 C CA . SER A 1 79 ? 2.153 -2.871 -14.185 1.00 0.00 79 SER A CA 12
ATOM 21583 C C . SER A 1 79 ? 3.418 -3.542 -13.659 1.00 0.00 79 SER A C 12
ATOM 21584 O O . SER A 1 79 ? 4.382 -3.740 -14.399 1.00 0.00 79 SER A O 12
ATOM 21592 N N . ARG A 1 80 ? 3.407 -3.890 -12.377 1.00 0.00 80 ARG A N 12
ATOM 21593 C CA . ARG A 1 80 ? 4.553 -4.538 -11.751 1.00 0.00 80 ARG A CA 12
ATOM 21594 C C . ARG A 1 80 ? 4.169 -5.137 -10.401 1.00 0.00 80 ARG A C 12
ATOM 21595 O O . ARG A 1 80 ? 3.624 -4.449 -9.537 1.00 0.00 80 ARG A O 12
ATOM 21616 N N . VAL A 1 81 ? 4.457 -6.423 -10.226 1.00 0.00 81 VAL A N 12
ATOM 21617 C CA . VAL A 1 81 ? 4.142 -7.115 -8.982 1.00 0.00 81 VAL A CA 12
ATOM 21618 C C . VAL A 1 81 ? 5.103 -6.710 -7.870 1.00 0.00 81 VAL A C 12
ATOM 21619 O O . VAL A 1 81 ? 6.312 -6.920 -7.974 1.00 0.00 81 VAL A O 12
ATOM 21632 N N . ILE A 1 82 ? 4.558 -6.129 -6.807 1.00 0.00 82 ILE A N 12
ATOM 21633 C CA . ILE A 1 82 ? 5.367 -5.696 -5.674 1.00 0.00 82 ILE A CA 12
ATOM 21634 C C . ILE A 1 82 ? 5.293 -6.701 -4.530 1.00 0.00 82 ILE A C 12
ATOM 21635 O O . ILE A 1 82 ? 4.268 -7.352 -4.325 1.00 0.00 82 ILE A O 12
ATOM 21651 N N . THR A 1 83 ? 6.387 -6.821 -3.784 1.00 0.00 83 THR A N 12
ATOM 21652 C CA . THR A 1 83 ? 6.447 -7.746 -2.659 1.00 0.00 83 THR A CA 12
ATOM 21653 C C . THR A 1 83 ? 6.913 -7.040 -1.391 1.00 0.00 83 THR A C 12
ATOM 21654 O O . THR A 1 83 ? 8.109 -6.815 -1.198 1.00 0.00 83 THR A O 12
ATOM 21665 N N . LEU A 1 84 ? 5.964 -6.693 -0.530 1.00 0.00 84 LEU A N 12
ATOM 21666 C CA . LEU A 1 84 ? 6.278 -6.013 0.722 1.00 0.00 84 LEU A CA 12
ATOM 21667 C C . LEU A 1 84 ? 5.878 -6.867 1.921 1.00 0.00 84 LEU A C 12
ATOM 21668 O O . LEU A 1 84 ? 4.988 -7.712 1.826 1.00 0.00 84 LEU A O 12
ATOM 21684 N N . LYS A 1 85 ? 6.540 -6.639 3.050 1.00 0.00 85 LYS A N 12
ATOM 21685 C CA . LYS A 1 85 ? 6.253 -7.384 4.270 1.00 0.00 85 LYS A CA 12
ATOM 21686 C C . LYS A 1 85 ? 6.005 -6.437 5.440 1.00 0.00 85 LYS A C 12
ATOM 21687 O O . LYS A 1 85 ? 6.497 -5.309 5.453 1.00 0.00 85 LYS A O 12
ATOM 21706 N N . ALA A 1 86 ? 5.241 -6.904 6.422 1.00 0.00 86 ALA A N 12
ATOM 21707 C CA . ALA A 1 86 ? 4.931 -6.100 7.597 1.00 0.00 86 ALA A CA 12
ATOM 21708 C C . ALA A 1 86 ? 5.589 -6.678 8.846 1.00 0.00 86 ALA A C 12
ATOM 21709 O O . ALA A 1 86 ? 6.239 -7.721 8.791 1.00 0.00 86 ALA A O 12
ATOM 21716 N N . ALA A 1 87 ? 5.416 -5.992 9.971 1.00 0.00 87 ALA A N 12
ATOM 21717 C CA . ALA A 1 87 ? 5.992 -6.438 11.234 1.00 0.00 87 ALA A CA 12
ATOM 21718 C C . ALA A 1 87 ? 5.609 -7.884 11.532 1.00 0.00 87 ALA A C 12
ATOM 21719 O O . ALA A 1 87 ? 6.435 -8.791 11.426 1.00 0.00 87 ALA A O 12
ATOM 21726 N N . THR A 1 88 ? 4.350 -8.093 11.906 1.00 0.00 88 THR A N 12
ATOM 21727 C CA . THR A 1 88 ? 3.858 -9.428 12.221 1.00 0.00 88 THR A CA 12
ATOM 21728 C C . THR A 1 88 ? 2.628 -9.771 11.389 1.00 0.00 88 THR A C 12
ATOM 21729 O O . THR A 1 88 ? 2.114 -8.934 10.646 1.00 0.00 88 THR A O 12
ATOM 21740 N N . LYS A 1 89 ? 2.157 -11.007 11.519 1.00 0.00 89 LYS A N 12
ATOM 21741 C CA . LYS A 1 89 ? 0.985 -11.461 10.781 1.00 0.00 89 LYS A CA 12
ATOM 21742 C C . LYS A 1 89 ? -0.171 -10.478 10.937 1.00 0.00 89 LYS A C 12
ATOM 21743 O O . LYS A 1 89 ? -0.942 -10.261 10.003 1.00 0.00 89 LYS A O 12
ATOM 21762 N N . GLN A 1 90 ? -0.283 -9.887 12.122 1.00 0.00 90 GLN A N 12
ATOM 21763 C CA . GLN A 1 90 ? -1.345 -8.927 12.399 1.00 0.00 90 GLN A CA 12
ATOM 21764 C C . GLN A 1 90 ? -1.089 -7.608 11.675 1.00 0.00 90 GLN A C 12
ATOM 21765 O O . GLN A 1 90 ? -2.020 -6.954 11.208 1.00 0.00 90 GLN A O 12
ATOM 21779 N N . ALA A 1 91 ? 0.180 -7.224 11.588 1.00 0.00 91 ALA A N 12
ATOM 21780 C CA . ALA A 1 91 ? 0.559 -5.985 10.920 1.00 0.00 91 ALA A CA 12
ATOM 21781 C C . ALA A 1 91 ? 0.005 -5.935 9.500 1.00 0.00 91 ALA A C 12
ATOM 21782 O O . ALA A 1 91 ? -0.800 -5.065 9.169 1.00 0.00 91 ALA A O 12
ATOM 21789 N N . MET A 1 92 ? 0.442 -6.872 8.666 1.00 0.00 92 MET A N 12
ATOM 21790 C CA . MET A 1 92 ? -0.012 -6.934 7.281 1.00 0.00 92 MET A CA 12
ATOM 21791 C C . MET A 1 92 ? -1.535 -6.966 7.209 1.00 0.00 92 MET A C 12
ATOM 21792 O O . MET A 1 92 ? -2.144 -6.252 6.412 1.00 0.00 92 MET A O 12
ATOM 21806 N N . LEU A 1 93 ? -2.145 -7.797 8.047 1.00 0.00 93 LEU A N 12
ATOM 21807 C CA . LEU A 1 93 ? -3.599 -7.922 8.078 1.00 0.00 93 LEU A CA 12
ATOM 21808 C C . LEU A 1 93 ? -4.263 -6.549 8.084 1.00 0.00 93 LEU A C 12
ATOM 21809 O O . LEU A 1 93 ? -5.311 -6.353 7.469 1.00 0.00 93 LEU A O 12
ATOM 21825 N N . TYR A 1 94 ? -3.645 -5.602 8.781 1.00 0.00 94 TYR A N 12
ATOM 21826 C CA . TYR A 1 94 ? -4.177 -4.247 8.868 1.00 0.00 94 TYR A CA 12
ATOM 21827 C C . TYR A 1 94 ? -4.022 -3.515 7.539 1.00 0.00 94 TYR A C 12
ATOM 21828 O O . TYR A 1 94 ? -4.910 -2.774 7.118 1.00 0.00 94 TYR A O 12
ATOM 21846 N N . TRP A 1 95 ? -2.888 -3.730 6.881 1.00 0.00 95 TRP A N 12
ATOM 21847 C CA . TRP A 1 95 ? -2.615 -3.091 5.599 1.00 0.00 95 TRP A CA 12
ATOM 21848 C C . TRP A 1 95 ? -3.509 -3.665 4.505 1.00 0.00 95 TRP A C 12
ATOM 21849 O O . TRP A 1 95 ? -4.201 -2.925 3.803 1.00 0.00 95 TRP A O 12
ATOM 21870 N N . LEU A 1 96 ? -3.491 -4.985 4.364 1.00 0.00 96 LEU A N 12
ATOM 21871 C CA . LEU A 1 96 ? -4.302 -5.658 3.354 1.00 0.00 96 LEU A CA 12
ATOM 21872 C C . LEU A 1 96 ? -5.764 -5.239 3.462 1.00 0.00 96 LEU A C 12
ATOM 21873 O O . LEU A 1 96 ? -6.405 -4.927 2.459 1.00 0.00 96 LEU A O 12
ATOM 21889 N N . GLN A 1 97 ? -6.284 -5.233 4.685 1.00 0.00 97 GLN A N 12
ATOM 21890 C CA . GLN A 1 97 ? -7.671 -4.850 4.923 1.00 0.00 97 GLN A CA 12
ATOM 21891 C C . GLN A 1 97 ? -7.910 -3.396 4.530 1.00 0.00 97 GLN A C 12
ATOM 21892 O O . GLN A 1 97 ? -8.664 -3.112 3.601 1.00 0.00 97 GLN A O 12
ATOM 21906 N N . GLN A 1 98 ? -7.262 -2.481 5.244 1.00 0.00 98 GLN A N 12
ATOM 21907 C CA . GLN A 1 98 ? -7.406 -1.057 4.970 1.00 0.00 98 GLN A CA 12
ATOM 21908 C C . GLN A 1 98 ? -7.141 -0.756 3.498 1.00 0.00 98 GLN A C 12
ATOM 21909 O O . GLN A 1 98 ? -8.006 -0.232 2.795 1.00 0.00 98 GLN A O 12
ATOM 21923 N N . LEU A 1 99 ? -5.942 -1.092 3.037 1.00 0.00 99 LEU A N 12
ATOM 21924 C CA . LEU A 1 99 ? -5.563 -0.858 1.648 1.00 0.00 99 LEU A CA 12
ATOM 21925 C C . LEU A 1 99 ? -6.766 -1.008 0.722 1.00 0.00 99 LEU A C 12
ATOM 21926 O O . LEU A 1 99 ? -6.932 -0.239 -0.224 1.00 0.00 99 LEU A O 12
ATOM 21942 N N . GLN A 1 100 ? -7.603 -2.001 1.005 1.00 0.00 100 GLN A N 12
ATOM 21943 C CA . GLN A 1 100 ? -8.792 -2.250 0.198 1.00 0.00 100 GLN A CA 12
ATOM 21944 C C . GLN A 1 100 ? -9.825 -1.145 0.396 1.00 0.00 100 GLN A C 12
ATOM 21945 O O . GLN A 1 100 ? -10.336 -0.580 -0.570 1.00 0.00 100 GLN A O 12
ATOM 21959 N N . MET A 1 101 ? -10.127 -0.843 1.654 1.00 0.00 101 MET A N 12
ATOM 21960 C CA . MET A 1 101 ? -11.099 0.195 1.978 1.00 0.00 101 MET A CA 12
ATOM 21961 C C . MET A 1 101 ? -11.021 1.344 0.977 1.00 0.00 101 MET A C 12
ATOM 21962 O O . MET A 1 101 ? -12.029 1.739 0.391 1.00 0.00 101 MET A O 12
ATOM 21976 N N . LYS A 1 102 ? -9.819 1.877 0.787 1.00 0.00 102 LYS A N 12
ATOM 21977 C CA . LYS A 1 102 ? -9.609 2.979 -0.144 1.00 0.00 102 LYS A CA 12
ATOM 21978 C C . LYS A 1 102 ? -10.110 2.617 -1.538 1.00 0.00 102 LYS A C 12
ATOM 21979 O O . LYS A 1 102 ? -10.965 3.304 -2.098 1.00 0.00 102 LYS A O 12
ATOM 21998 N N . ARG A 1 103 ? -9.574 1.535 -2.092 1.00 0.00 103 ARG A N 12
ATOM 21999 C CA . ARG A 1 103 ? -9.968 1.082 -3.421 1.00 0.00 103 ARG A CA 12
ATOM 22000 C C . ARG A 1 103 ? -11.440 0.684 -3.446 1.00 0.00 103 ARG A C 12
ATOM 22001 O O . ARG A 1 103 ? -12.253 1.314 -4.123 1.00 0.00 103 ARG A O 12
ATOM 22022 N N . TRP A 1 104 ? -11.776 -0.365 -2.704 1.00 0.00 104 TRP A N 12
ATOM 22023 C CA . TRP A 1 104 ? -13.151 -0.848 -2.642 1.00 0.00 104 TRP A CA 12
ATOM 22024 C C . TRP A 1 104 ? -14.135 0.316 -2.598 1.00 0.00 104 TRP A C 12
ATOM 22025 O O . TRP A 1 104 ? -15.166 0.293 -3.270 1.00 0.00 104 TRP A O 12
ATOM 22046 N N . GLU A 1 105 ? -13.810 1.331 -1.805 1.00 0.00 105 GLU A N 12
ATOM 22047 C CA . GLU A 1 105 ? -14.667 2.504 -1.675 1.00 0.00 105 GLU A CA 12
ATOM 22048 C C . GLU A 1 105 ? -15.006 3.084 -3.045 1.00 0.00 105 GLU A C 12
ATOM 22049 O O . GLU A 1 105 ? -16.170 3.349 -3.348 1.00 0.00 105 GLU A O 12
ATOM 22061 N N . PHE A 1 106 ? -13.982 3.279 -3.868 1.00 0.00 106 PHE A N 12
ATOM 22062 C CA . PHE A 1 106 ? -14.170 3.830 -5.205 1.00 0.00 106 PHE A CA 12
ATOM 22063 C C . PHE A 1 106 ? -15.177 3.002 -5.998 1.00 0.00 106 PHE A C 12
ATOM 22064 O O . PHE A 1 106 ? -16.116 3.540 -6.585 1.00 0.00 106 PHE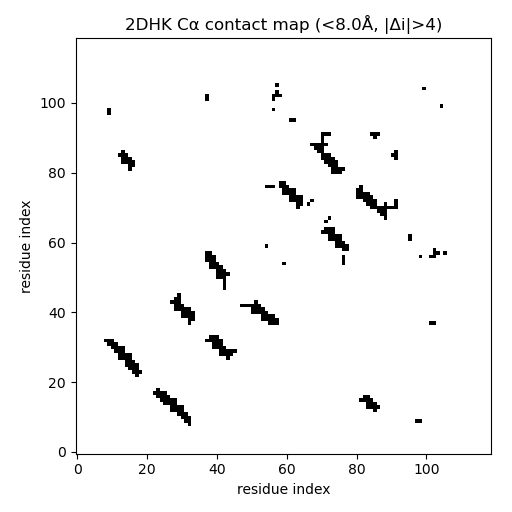 A O 12
ATOM 22081 N N . HIS A 1 107 ? -14.975 1.688 -6.010 1.00 0.00 107 HIS A N 12
ATOM 22082 C CA . HIS A 1 107 ? -15.865 0.784 -6.730 1.00 0.00 107 HIS A CA 12
ATOM 22083 C C . HIS A 1 107 ? -17.318 1.018 -6.329 1.00 0.00 107 HIS A C 12
ATOM 22084 O O . HIS A 1 107 ? -18.216 0.989 -7.170 1.00 0.00 107 HIS A O 12
ATOM 22099 N N . ASN A 1 108 ? -17.541 1.250 -5.040 1.00 0.00 108 ASN A N 12
ATOM 22100 C CA . ASN A 1 108 ? -18.886 1.488 -4.527 1.00 0.00 108 ASN A CA 12
ATOM 22101 C C . ASN A 1 108 ? -19.369 2.887 -4.897 1.00 0.00 108 ASN A C 12
ATOM 22102 O O . ASN A 1 108 ? -20.513 3.070 -5.313 1.00 0.00 108 ASN A O 12
ATOM 22113 N N . SER A 1 109 ? -18.489 3.871 -4.743 1.00 0.00 109 SER A N 12
ATOM 22114 C CA . SER A 1 109 ? -18.826 5.254 -5.058 1.00 0.00 109 SER A CA 12
ATOM 22115 C C . SER A 1 109 ? -19.800 5.323 -6.230 1.00 0.00 109 SER A C 12
ATOM 22116 O O . SER A 1 109 ? -19.411 5.280 -7.397 1.00 0.00 109 SER A O 12
ATOM 22124 N N . PRO A 1 110 ? -21.099 5.433 -5.913 1.00 0.00 110 PRO A N 12
ATOM 22125 C CA . PRO A 1 110 ? -22.157 5.510 -6.924 1.00 0.00 110 PRO A CA 12
ATOM 22126 C C . PRO A 1 110 ? -22.132 6.829 -7.690 1.00 0.00 110 PRO A C 12
ATOM 22127 O O . PRO A 1 110 ? -21.424 7.770 -7.329 1.00 0.00 110 PRO A O 12
ATOM 22138 N N . PRO A 1 111 ? -22.921 6.901 -8.771 1.00 0.00 111 PRO A N 12
ATOM 22139 C CA . PRO A 1 111 ? -23.008 8.101 -9.609 1.00 0.00 111 PRO A CA 12
ATOM 22140 C C . PRO A 1 111 ? -23.708 9.255 -8.899 1.00 0.00 111 PRO A C 12
ATOM 22141 O O . PRO A 1 111 ? -24.212 9.097 -7.788 1.00 0.00 111 PRO A O 12
ATOM 22152 N N . ALA A 1 112 ? -23.736 10.413 -9.549 1.00 0.00 112 ALA A N 12
ATOM 22153 C CA . ALA A 1 112 ? -24.377 11.593 -8.981 1.00 0.00 112 ALA A CA 12
ATOM 22154 C C . ALA A 1 112 ? -25.896 11.481 -9.055 1.00 0.00 112 ALA A C 12
ATOM 22155 O O . ALA A 1 112 ? -26.458 10.943 -10.009 1.00 0.00 112 ALA A O 12
ATOM 22162 N N . PRO A 1 113 ? -26.579 12.000 -8.024 1.00 0.00 113 PRO A N 12
ATOM 22163 C CA . PRO A 1 113 ? -28.043 11.971 -7.949 1.00 0.00 113 PRO A CA 12
ATOM 22164 C C . PRO A 1 113 ? -28.695 12.894 -8.973 1.00 0.00 113 PRO A C 12
ATOM 22165 O O . PRO A 1 113 ? -29.918 13.027 -9.013 1.00 0.00 113 PRO A O 12
ATOM 22176 N N . SER A 1 114 ? -27.870 13.530 -9.799 1.00 0.00 114 SER A N 12
ATOM 22177 C CA . SER A 1 114 ? -28.367 14.444 -10.821 1.00 0.00 114 SER A CA 12
ATOM 22178 C C . SER A 1 114 ? -29.701 13.960 -11.381 1.00 0.00 114 SER A C 12
ATOM 22179 O O . SER A 1 114 ? -29.754 12.997 -12.144 1.00 0.00 114 SER A O 12
ATOM 22187 N N . GLY A 1 115 ? -30.778 14.637 -10.994 1.00 0.00 115 GLY A N 12
ATOM 22188 C CA . GLY A 1 115 ? -32.098 14.262 -11.466 1.00 0.00 115 GLY A CA 12
ATOM 22189 C C . GLY A 1 115 ? -33.149 15.304 -11.137 1.00 0.00 115 GLY A C 12
ATOM 22190 O O . GLY A 1 115 ? -33.359 15.660 -9.977 1.00 0.00 115 GLY A O 12
ATOM 22194 N N . PRO A 1 116 ? -33.829 15.813 -12.175 1.00 0.00 116 PRO A N 12
ATOM 22195 C CA . PRO A 1 116 ? -34.874 16.828 -12.015 1.00 0.00 116 PRO A CA 12
ATOM 22196 C C . PRO A 1 116 ? -36.125 16.273 -11.342 1.00 0.00 116 PRO A C 12
ATOM 22197 O O . PRO A 1 116 ? -36.460 15.099 -11.505 1.00 0.00 116 PRO A O 12
ATOM 22208 N N . SER A 1 117 ? -36.811 17.123 -10.585 1.00 0.00 117 SER A N 12
ATOM 22209 C CA . SER A 1 117 ? -38.023 16.715 -9.884 1.00 0.00 117 SER A CA 12
ATOM 22210 C C . SER A 1 117 ? -39.135 16.378 -10.873 1.00 0.00 117 SER A C 12
ATOM 22211 O O . SER A 1 117 ? -39.011 16.627 -12.072 1.00 0.00 117 SER A O 12
ATOM 22219 N N . SER A 1 118 ? -40.221 15.809 -10.360 1.00 0.00 118 SER A N 12
ATOM 22220 C CA . SER A 1 118 ? -41.355 15.433 -11.197 1.00 0.00 118 SER A CA 12
ATOM 22221 C C . SER A 1 118 ? -42.079 16.670 -11.718 1.00 0.00 118 SER A C 12
ATOM 22222 O O . SER A 1 118 ? -42.733 17.385 -10.960 1.00 0.00 118 SER A O 12
ATOM 22230 N N . GLY A 1 119 ? -41.958 16.916 -13.019 1.00 0.00 119 GLY A N 12
ATOM 22231 C CA . GLY A 1 119 ? -42.606 18.067 -13.620 1.00 0.00 119 GLY A CA 12
ATOM 22232 C C . GLY A 1 119 ? -44.116 18.011 -13.500 1.00 0.00 119 GLY A C 12
ATOM 22233 O O . GLY A 1 119 ? -44.699 16.930 -13.426 1.00 0.00 119 GLY A O 12
ATOM 22237 N N . GLY A 1 1 ? -30.606 5.868 5.066 1.00 0.00 1 GLY A N 13
ATOM 22238 C CA . GLY A 1 1 ? -29.698 5.355 6.075 1.00 0.00 1 GLY A CA 13
ATOM 22239 C C . GLY A 1 1 ? -28.500 6.258 6.292 1.00 0.00 1 GLY A C 13
ATOM 22240 O O . GLY A 1 1 ? -28.380 7.304 5.654 1.00 0.00 1 GLY A O 13
ATOM 22244 N N . SER A 1 2 ? -27.612 5.856 7.195 1.00 0.00 2 SER A N 13
ATOM 22245 C CA . SER A 1 2 ? -26.421 6.640 7.498 1.00 0.00 2 SER A CA 13
ATOM 22246 C C . SER A 1 2 ? -25.499 6.718 6.285 1.00 0.00 2 SER A C 13
ATOM 22247 O O . SER A 1 2 ? -25.349 5.747 5.543 1.00 0.00 2 SER A O 13
ATOM 22255 N N . SER A 1 3 ? -24.884 7.880 6.091 1.00 0.00 3 SER A N 13
ATOM 22256 C CA . SER A 1 3 ? -23.979 8.087 4.966 1.00 0.00 3 SER A CA 13
ATOM 22257 C C . SER A 1 3 ? -22.792 8.953 5.377 1.00 0.00 3 SER A C 13
ATOM 22258 O O . SER A 1 3 ? -22.928 9.871 6.184 1.00 0.00 3 SER A O 13
ATOM 22266 N N . GLY A 1 4 ? -21.625 8.652 4.814 1.00 0.00 4 GLY A N 13
ATOM 22267 C CA . GLY A 1 4 ? -20.430 9.411 5.133 1.00 0.00 4 GLY A CA 13
ATOM 22268 C C . GLY A 1 4 ? -19.648 8.804 6.282 1.00 0.00 4 GLY A C 13
ATOM 22269 O O . GLY A 1 4 ? -20.231 8.322 7.253 1.00 0.00 4 GLY A O 13
ATOM 22273 N N . SER A 1 5 ? -18.323 8.827 6.171 1.00 0.00 5 SER A N 13
ATOM 22274 C CA . SER A 1 5 ? -17.460 8.270 7.206 1.00 0.00 5 SER A CA 13
ATOM 22275 C C . SER A 1 5 ? -15.994 8.571 6.910 1.00 0.00 5 SER A C 13
ATOM 22276 O O . SER A 1 5 ? -15.489 8.256 5.832 1.00 0.00 5 SER A O 13
ATOM 22284 N N . SER A 1 6 ? -15.315 9.183 7.875 1.00 0.00 6 SER A N 13
ATOM 22285 C CA . SER A 1 6 ? -13.908 9.530 7.718 1.00 0.00 6 SER A CA 13
ATOM 22286 C C . SER A 1 6 ? -13.042 8.746 8.699 1.00 0.00 6 SER A C 13
ATOM 22287 O O . SER A 1 6 ? -13.546 7.955 9.495 1.00 0.00 6 SER A O 13
ATOM 22295 N N . GLY A 1 7 ? -11.733 8.972 8.635 1.00 0.00 7 GLY A N 13
ATOM 22296 C CA . GLY A 1 7 ? -10.817 8.279 9.522 1.00 0.00 7 GLY A CA 13
ATOM 22297 C C . GLY A 1 7 ? -9.491 9.001 9.665 1.00 0.00 7 GLY A C 13
ATOM 22298 O O . GLY A 1 7 ? -9.449 10.162 10.074 1.00 0.00 7 GLY A O 13
ATOM 22302 N N . LYS A 1 8 ? -8.405 8.314 9.330 1.00 0.00 8 LYS A N 13
ATOM 22303 C CA . LYS A 1 8 ? -7.072 8.895 9.423 1.00 0.00 8 LYS A CA 13
ATOM 22304 C C . LYS A 1 8 ? -6.241 8.551 8.191 1.00 0.00 8 LYS A C 13
ATOM 22305 O O . LYS A 1 8 ? -6.735 7.930 7.250 1.00 0.00 8 LYS A O 13
ATOM 22324 N N . LYS A 1 9 ? -4.976 8.959 8.203 1.00 0.00 9 LYS A N 13
ATOM 22325 C CA . LYS A 1 9 ? -4.075 8.692 7.088 1.00 0.00 9 LYS A CA 13
ATOM 22326 C C . LYS A 1 9 ? -3.437 7.313 7.223 1.00 0.00 9 LYS A C 13
ATOM 22327 O O . LYS A 1 9 ? -2.879 6.975 8.268 1.00 0.00 9 LYS A O 13
ATOM 22346 N N . LEU A 1 10 ? -3.520 6.522 6.159 1.00 0.00 10 LEU A N 13
ATOM 22347 C CA . LEU A 1 10 ? -2.949 5.179 6.158 1.00 0.00 10 LEU A CA 13
ATOM 22348 C C . LEU A 1 10 ? -1.485 5.211 5.732 1.00 0.00 10 LEU A C 13
ATOM 22349 O O . LEU A 1 10 ? -1.176 5.349 4.548 1.00 0.00 10 LEU A O 13
ATOM 22365 N N . CYS A 1 11 ? -0.589 5.080 6.703 1.00 0.00 11 CYS A N 13
ATOM 22366 C CA . CYS A 1 11 ? 0.844 5.092 6.429 1.00 0.00 11 CYS A CA 13
ATOM 22367 C C . CYS A 1 11 ? 1.579 4.108 7.333 1.00 0.00 11 CYS A C 13
ATOM 22368 O O . CYS A 1 11 ? 1.052 3.678 8.358 1.00 0.00 11 CYS A O 13
ATOM 22376 N N . GLY A 1 12 ? 2.801 3.754 6.944 1.00 0.00 12 GLY A N 13
ATOM 22377 C CA . GLY A 1 12 ? 3.588 2.822 7.729 1.00 0.00 12 GLY A CA 13
ATOM 22378 C C . GLY A 1 12 ? 4.803 2.313 6.979 1.00 0.00 12 GLY A C 13
ATOM 22379 O O . GLY A 1 12 ? 4.790 2.223 5.751 1.00 0.00 12 GLY A O 13
ATOM 22383 N N . TYR A 1 13 ? 5.856 1.983 7.718 1.00 0.00 13 TYR A N 13
ATOM 22384 C CA . TYR A 1 13 ? 7.087 1.485 7.114 1.00 0.00 13 TYR A CA 13
ATOM 22385 C C . TYR A 1 13 ? 6.946 0.018 6.721 1.00 0.00 13 TYR A C 13
ATOM 22386 O O . TYR A 1 13 ? 6.195 -0.735 7.343 1.00 0.00 13 TYR A O 13
ATOM 22404 N N . LEU A 1 14 ? 7.675 -0.383 5.685 1.00 0.00 14 LEU A N 13
ATOM 22405 C CA . LEU A 1 14 ? 7.634 -1.760 5.207 1.00 0.00 14 LEU A CA 13
ATOM 22406 C C . LEU A 1 14 ? 8.985 -2.181 4.640 1.00 0.00 14 LEU A C 13
ATOM 22407 O O . LEU A 1 14 ? 9.888 -1.358 4.487 1.00 0.00 14 LEU A O 13
ATOM 22423 N N . SER A 1 15 ? 9.117 -3.466 4.327 1.00 0.00 15 SER A N 13
ATOM 22424 C CA . SER A 1 15 ? 10.359 -3.996 3.778 1.00 0.00 15 SER A CA 13
ATOM 22425 C C . SER A 1 15 ? 10.168 -4.435 2.329 1.00 0.00 15 SER A C 13
ATOM 22426 O O . SER A 1 15 ? 9.458 -5.401 2.049 1.00 0.00 15 SER A O 13
ATOM 22434 N N . LYS A 1 16 ? 10.807 -3.718 1.411 1.00 0.00 16 LYS A N 13
ATOM 22435 C CA . LYS A 1 16 ? 10.711 -4.032 -0.009 1.00 0.00 16 LYS A CA 13
ATOM 22436 C C . LYS A 1 16 ? 11.709 -5.119 -0.395 1.00 0.00 16 LYS A C 13
ATOM 22437 O O . LYS A 1 16 ? 12.916 -4.964 -0.204 1.00 0.00 16 LYS A O 13
ATOM 22456 N N . PHE A 1 17 ? 11.199 -6.218 -0.941 1.00 0.00 17 PHE A N 13
ATOM 22457 C CA . PHE A 1 17 ? 12.046 -7.330 -1.354 1.00 0.00 17 PHE A CA 13
ATOM 22458 C C . PHE A 1 17 ? 12.294 -7.295 -2.860 1.00 0.00 17 PHE A C 13
ATOM 22459 O O . PHE A 1 17 ? 11.369 -7.451 -3.656 1.00 0.00 17 PHE A O 13
ATOM 22476 N N . GLY A 1 18 ? 13.550 -7.087 -3.242 1.00 0.00 18 GLY A N 13
ATOM 22477 C CA . GLY A 1 18 ? 13.898 -7.034 -4.650 1.00 0.00 18 GLY A CA 13
ATOM 22478 C C . GLY A 1 18 ? 14.781 -5.848 -4.985 1.00 0.00 18 GLY A C 13
ATOM 22479 O O . GLY A 1 18 ? 14.704 -4.806 -4.336 1.00 0.00 18 GLY A O 13
ATOM 22483 N N . GLY A 1 19 ? 15.623 -6.007 -6.001 1.00 0.00 19 GLY A N 13
ATOM 22484 C CA . GLY A 1 19 ? 16.513 -4.933 -6.402 1.00 0.00 19 GLY A CA 13
ATOM 22485 C C . GLY A 1 19 ? 17.799 -4.916 -5.599 1.00 0.00 19 GLY A C 13
ATOM 22486 O O . GLY A 1 19 ? 18.326 -3.850 -5.280 1.00 0.00 19 GLY A O 13
ATOM 22490 N N . LYS A 1 20 ? 18.305 -6.099 -5.269 1.00 0.00 20 LYS A N 13
ATOM 22491 C CA . LYS A 1 20 ? 19.537 -6.217 -4.498 1.00 0.00 20 LYS A CA 13
ATOM 22492 C C . LYS A 1 20 ? 20.704 -6.618 -5.395 1.00 0.00 20 LYS A C 13
ATOM 22493 O O . LYS A 1 20 ? 21.676 -7.216 -4.935 1.00 0.00 20 LYS A O 13
ATOM 22512 N N . GLY A 1 21 ? 20.602 -6.281 -6.677 1.00 0.00 21 GLY A N 13
ATOM 22513 C CA . GLY A 1 21 ? 21.657 -6.613 -7.617 1.00 0.00 21 GLY A CA 13
ATOM 22514 C C . GLY A 1 21 ? 21.477 -7.988 -8.229 1.00 0.00 21 GLY A C 13
ATOM 22515 O O . GLY A 1 21 ? 20.466 -8.278 -8.869 1.00 0.00 21 GLY A O 13
ATOM 22519 N N . PRO A 1 22 ? 22.476 -8.862 -8.036 1.00 0.00 22 PRO A N 13
ATOM 22520 C CA . PRO A 1 22 ? 22.447 -10.227 -8.567 1.00 0.00 22 PRO A CA 13
ATOM 22521 C C . PRO A 1 22 ? 21.415 -11.102 -7.863 1.00 0.00 22 PRO A C 13
ATOM 22522 O O . PRO A 1 22 ? 20.902 -12.060 -8.441 1.00 0.00 22 PRO A O 13
ATOM 22533 N N . ILE A 1 23 ? 21.115 -10.765 -6.613 1.00 0.00 23 ILE A N 13
ATOM 22534 C CA . ILE A 1 23 ? 20.143 -11.519 -5.832 1.00 0.00 23 ILE A CA 13
ATOM 22535 C C . ILE A 1 23 ? 19.040 -10.609 -5.301 1.00 0.00 23 ILE A C 13
ATOM 22536 O O . ILE A 1 23 ? 19.120 -9.386 -5.419 1.00 0.00 23 ILE A O 13
ATOM 22552 N N . ARG A 1 24 ? 18.013 -11.215 -4.714 1.00 0.00 24 ARG A N 13
ATOM 22553 C CA . ARG A 1 24 ? 16.893 -10.459 -4.164 1.00 0.00 24 ARG A CA 13
ATOM 22554 C C . ARG A 1 24 ? 16.958 -10.424 -2.640 1.00 0.00 24 ARG A C 13
ATOM 22555 O O . ARG A 1 24 ? 17.290 -11.421 -1.999 1.00 0.00 24 ARG A O 13
ATOM 22576 N N . GLY A 1 25 ? 16.639 -9.268 -2.066 1.00 0.00 25 GLY A N 13
ATOM 22577 C CA . GLY A 1 25 ? 16.668 -9.124 -0.622 1.00 0.00 25 GLY A CA 13
ATOM 22578 C C . GLY A 1 25 ? 15.736 -8.035 -0.129 1.00 0.00 25 GLY A C 13
ATOM 22579 O O . GLY A 1 25 ? 15.193 -7.267 -0.923 1.00 0.00 25 GLY A O 13
ATOM 22583 N N . TRP A 1 26 ? 15.549 -7.969 1.184 1.00 0.00 26 TRP A N 13
ATOM 22584 C CA . TRP A 1 26 ? 14.674 -6.966 1.781 1.00 0.00 26 TRP A CA 13
ATOM 22585 C C . TRP A 1 26 ? 15.391 -5.628 1.915 1.00 0.00 26 TRP A C 13
ATOM 22586 O O . TRP A 1 26 ? 16.615 -5.578 2.045 1.00 0.00 26 TRP A O 13
ATOM 22607 N N . LYS A 1 27 ? 14.623 -4.544 1.882 1.00 0.00 27 LYS A N 13
ATOM 22608 C CA . LYS A 1 27 ? 15.185 -3.204 2.001 1.00 0.00 27 LYS A CA 13
ATOM 22609 C C . LYS A 1 27 ? 14.236 -2.281 2.758 1.00 0.00 27 LYS A C 13
ATOM 22610 O O . LYS A 1 27 ? 13.040 -2.234 2.471 1.00 0.00 27 LYS A O 13
ATOM 22629 N N . SER A 1 28 ? 14.777 -1.547 3.726 1.00 0.00 28 SER A N 13
ATOM 22630 C CA . SER A 1 28 ? 13.977 -0.627 4.526 1.00 0.00 28 SER A CA 13
ATOM 22631 C C . SER A 1 28 ? 13.445 0.517 3.669 1.00 0.00 28 SER A C 13
ATOM 22632 O O . SER A 1 28 ? 14.215 1.273 3.076 1.00 0.00 28 SER A O 13
ATOM 22640 N N . ARG A 1 29 ? 12.123 0.637 3.608 1.00 0.00 29 ARG A N 13
ATOM 22641 C CA . ARG A 1 29 ? 11.487 1.688 2.823 1.00 0.00 29 ARG A CA 13
ATOM 22642 C C . ARG A 1 29 ? 10.227 2.198 3.517 1.00 0.00 29 ARG A C 13
ATOM 22643 O O . ARG A 1 29 ? 9.596 1.476 4.288 1.00 0.00 29 ARG A O 13
ATOM 22664 N N . TRP A 1 30 ? 9.869 3.446 3.238 1.00 0.00 30 TRP A N 13
ATOM 22665 C CA . TRP A 1 30 ? 8.686 4.053 3.836 1.00 0.00 30 TRP A CA 13
ATOM 22666 C C . TRP A 1 30 ? 7.527 4.080 2.844 1.00 0.00 30 TRP A C 13
ATOM 22667 O O . TRP A 1 30 ? 7.675 4.546 1.715 1.00 0.00 30 TRP A O 13
ATOM 22688 N N . PHE A 1 31 ? 6.375 3.576 3.274 1.00 0.00 31 PHE A N 13
ATOM 22689 C CA . PHE A 1 31 ? 5.191 3.541 2.423 1.00 0.00 31 PHE A CA 13
ATOM 22690 C C . PHE A 1 31 ? 4.071 4.391 3.015 1.00 0.00 31 PHE A C 13
ATOM 22691 O O . PHE A 1 31 ? 3.768 4.298 4.205 1.00 0.00 31 PHE A O 13
ATOM 22708 N N . PHE A 1 32 ? 3.459 5.220 2.176 1.00 0.00 32 PHE A N 13
ATOM 22709 C CA . PHE A 1 32 ? 2.373 6.089 2.616 1.00 0.00 32 PHE A CA 13
ATOM 22710 C C . PHE A 1 32 ? 1.321 6.241 1.520 1.00 0.00 32 PHE A C 13
ATOM 22711 O O . PHE A 1 32 ? 1.643 6.567 0.377 1.00 0.00 32 PHE A O 13
ATOM 22728 N N . TYR A 1 33 ? 0.065 6.003 1.878 1.00 0.00 33 TYR A N 13
ATOM 22729 C CA . TYR A 1 33 ? -1.034 6.111 0.926 1.00 0.00 33 TYR A CA 13
ATOM 22730 C C . TYR A 1 33 ? -1.380 7.572 0.656 1.00 0.00 33 TYR A C 13
ATOM 22731 O O . TYR A 1 33 ? -1.249 8.425 1.534 1.00 0.00 33 TYR A O 13
ATOM 22749 N N . ASP A 1 34 ? -1.823 7.852 -0.565 1.00 0.00 34 ASP A N 13
ATOM 22750 C CA . ASP A 1 34 ? -2.190 9.209 -0.952 1.00 0.00 34 ASP A CA 13
ATOM 22751 C C . ASP A 1 34 ? -3.660 9.281 -1.353 1.00 0.00 34 ASP A C 13
ATOM 22752 O O . ASP A 1 34 ? -4.051 8.778 -2.406 1.00 0.00 34 ASP A O 13
ATOM 22761 N N . GLU A 1 35 ? -4.470 9.909 -0.506 1.00 0.00 35 GLU A N 13
ATOM 22762 C CA . GLU A 1 35 ? -5.897 10.044 -0.773 1.00 0.00 35 GLU A CA 13
ATOM 22763 C C . GLU A 1 35 ? -6.150 11.076 -1.868 1.00 0.00 35 GLU A C 13
ATOM 22764 O O . GLU A 1 35 ? -7.278 11.238 -2.334 1.00 0.00 35 GLU A O 13
ATOM 22776 N N . ARG A 1 36 ? -5.093 11.772 -2.273 1.00 0.00 36 ARG A N 13
ATOM 22777 C CA . ARG A 1 36 ? -5.201 12.789 -3.312 1.00 0.00 36 ARG A CA 13
ATOM 22778 C C . ARG A 1 36 ? -5.360 12.147 -4.687 1.00 0.00 36 ARG A C 13
ATOM 22779 O O . ARG A 1 36 ? -6.213 12.551 -5.478 1.00 0.00 36 ARG A O 13
ATOM 22800 N N . LYS A 1 37 ? -4.533 11.146 -4.966 1.00 0.00 37 LYS A N 13
ATOM 22801 C CA . LYS A 1 37 ? -4.581 10.446 -6.245 1.00 0.00 37 LYS A CA 13
ATOM 22802 C C . LYS A 1 37 ? -4.907 8.970 -6.045 1.00 0.00 37 LYS A C 13
ATOM 22803 O O . LYS A 1 37 ? -4.655 8.145 -6.925 1.00 0.00 37 LYS A O 13
ATOM 22822 N N . CYS A 1 38 ? -5.468 8.644 -4.886 1.00 0.00 38 CYS A N 13
ATOM 22823 C CA . CYS A 1 38 ? -5.829 7.266 -4.572 1.00 0.00 38 CYS A CA 13
ATOM 22824 C C . CYS A 1 38 ? -4.691 6.312 -4.924 1.00 0.00 38 CYS A C 13
ATOM 22825 O O . CYS A 1 38 ? -4.926 5.189 -5.370 1.00 0.00 38 CYS A O 13
ATOM 22833 N N . GLN A 1 39 ? -3.459 6.769 -4.722 1.00 0.00 39 GLN A N 13
ATOM 22834 C CA . GLN A 1 39 ? -2.286 5.957 -5.020 1.00 0.00 39 GLN A CA 13
ATOM 22835 C C . GLN A 1 39 ? -1.402 5.803 -3.787 1.00 0.00 39 GLN A C 13
ATOM 22836 O O . GLN A 1 39 ? -1.428 6.640 -2.883 1.00 0.00 39 GLN A O 13
ATOM 22850 N N . LEU A 1 40 ? -0.621 4.729 -3.755 1.00 0.00 40 LEU A N 13
ATOM 22851 C CA . LEU A 1 40 ? 0.272 4.466 -2.631 1.00 0.00 40 LEU A CA 13
ATOM 22852 C C . LEU A 1 40 ? 1.707 4.850 -2.974 1.00 0.00 40 LEU A C 13
ATOM 22853 O O . LEU A 1 40 ? 2.377 4.163 -3.746 1.00 0.00 40 LEU A O 13
ATOM 22869 N N . TYR A 1 41 ? 2.174 5.951 -2.395 1.00 0.00 41 TYR A N 13
ATOM 22870 C CA . TYR A 1 41 ? 3.530 6.427 -2.639 1.00 0.00 41 TYR A CA 13
ATOM 22871 C C . TYR A 1 41 ? 4.467 6.005 -1.511 1.00 0.00 41 TYR A C 13
ATOM 22872 O O . TYR A 1 41 ? 4.103 6.051 -0.336 1.00 0.00 41 TYR A O 13
ATOM 22890 N N . TYR A 1 42 ? 5.676 5.594 -1.878 1.00 0.00 42 TYR A N 13
ATOM 22891 C CA . TYR A 1 42 ? 6.666 5.162 -0.899 1.00 0.00 42 TYR A CA 13
ATOM 22892 C C . TYR A 1 42 ? 8.015 5.823 -1.161 1.00 0.00 42 TYR A C 13
ATOM 22893 O O . TYR A 1 42 ? 8.460 5.922 -2.305 1.00 0.00 42 TYR A O 13
ATOM 22911 N N . SER A 1 43 ? 8.663 6.274 -0.092 1.00 0.00 43 SER A N 13
ATOM 22912 C CA . SER A 1 43 ? 9.961 6.930 -0.204 1.00 0.00 43 SER A CA 13
ATOM 22913 C C . SER A 1 43 ? 10.959 6.331 0.782 1.00 0.00 43 SER A C 13
ATOM 22914 O O . SER A 1 43 ? 10.628 5.419 1.540 1.00 0.00 43 SER A O 13
ATOM 22922 N N . ARG A 1 44 ? 12.182 6.850 0.765 1.00 0.00 44 ARG A N 13
ATOM 22923 C CA . ARG A 1 44 ? 13.230 6.366 1.656 1.00 0.00 44 ARG A CA 13
ATOM 22924 C C . ARG A 1 44 ? 12.899 6.688 3.110 1.00 0.00 44 ARG A C 13
ATOM 22925 O O . ARG A 1 44 ? 13.307 5.972 4.025 1.00 0.00 44 ARG A O 13
ATOM 22946 N N . THR A 1 45 ? 12.157 7.772 3.316 1.00 0.00 45 THR A N 13
ATOM 22947 C CA . THR A 1 45 ? 11.773 8.190 4.658 1.00 0.00 45 THR A CA 13
ATOM 22948 C C . THR A 1 45 ? 10.336 8.701 4.685 1.00 0.00 45 THR A C 13
ATOM 22949 O O . THR A 1 45 ? 9.631 8.650 3.678 1.00 0.00 45 THR A O 13
ATOM 22960 N N . ALA A 1 46 ? 9.910 9.194 5.843 1.00 0.00 46 ALA A N 13
ATOM 22961 C CA . ALA A 1 46 ? 8.558 9.717 5.999 1.00 0.00 46 ALA A CA 13
ATOM 22962 C C . ALA A 1 46 ? 8.516 11.218 5.731 1.00 0.00 46 ALA A C 13
ATOM 22963 O O . ALA A 1 46 ? 7.449 11.830 5.752 1.00 0.00 46 ALA A O 13
ATOM 22970 N N . GLN A 1 47 ? 9.683 11.803 5.482 1.00 0.00 47 GLN A N 13
ATOM 22971 C CA . GLN A 1 47 ? 9.777 13.233 5.212 1.00 0.00 47 GLN A CA 13
ATOM 22972 C C . GLN A 1 47 ? 10.396 13.488 3.842 1.00 0.00 47 GLN A C 13
ATOM 22973 O O . GLN A 1 47 ? 11.035 14.517 3.621 1.00 0.00 47 GLN A O 13
ATOM 22987 N N . ASP A 1 48 ? 10.202 12.546 2.926 1.00 0.00 48 ASP A N 13
ATOM 22988 C CA . ASP A 1 48 ? 10.740 12.670 1.576 1.00 0.00 48 ASP A CA 13
ATOM 22989 C C . ASP A 1 48 ? 9.893 13.622 0.738 1.00 0.00 48 ASP A C 13
ATOM 22990 O O . ASP A 1 48 ? 8.898 13.218 0.137 1.00 0.00 48 ASP A O 13
ATOM 22999 N N . ALA A 1 49 ? 10.294 14.889 0.704 1.00 0.00 49 ALA A N 13
ATOM 23000 C CA . ALA A 1 49 ? 9.573 15.898 -0.061 1.00 0.00 49 ALA A CA 13
ATOM 23001 C C . ALA A 1 49 ? 8.981 15.304 -1.334 1.00 0.00 49 ALA A C 13
ATOM 23002 O O . ALA A 1 49 ? 7.852 15.615 -1.710 1.00 0.00 49 ALA A O 13
ATOM 23009 N N . ASN A 1 50 ? 9.753 14.447 -1.995 1.00 0.00 50 ASN A N 13
ATOM 23010 C CA . ASN A 1 50 ? 9.305 13.809 -3.228 1.00 0.00 50 ASN A CA 13
ATOM 23011 C C . ASN A 1 50 ? 9.340 12.290 -3.099 1.00 0.00 50 ASN A C 13
ATOM 23012 O O . ASN A 1 50 ? 10.367 11.693 -2.777 1.00 0.00 50 ASN A O 13
ATOM 23023 N N . PRO A 1 51 ? 8.191 11.647 -3.357 1.00 0.00 51 PRO A N 13
ATOM 23024 C CA . PRO A 1 51 ? 8.065 10.189 -3.278 1.00 0.00 51 PRO A CA 13
ATOM 23025 C C . PRO A 1 51 ? 8.826 9.479 -4.392 1.00 0.00 51 PRO A C 13
ATOM 23026 O O . PRO A 1 51 ? 8.828 9.927 -5.539 1.00 0.00 51 PRO A O 13
ATOM 23037 N N . LEU A 1 52 ? 9.471 8.370 -4.048 1.00 0.00 52 LEU A N 13
ATOM 23038 C CA . LEU A 1 52 ? 10.236 7.597 -5.020 1.00 0.00 52 LEU A CA 13
ATOM 23039 C C . LEU A 1 52 ? 9.334 7.082 -6.138 1.00 0.00 52 LEU A C 13
ATOM 23040 O O . LEU A 1 52 ? 9.548 7.385 -7.311 1.00 0.00 52 LEU A O 13
ATOM 23056 N N . ASP A 1 53 ? 8.324 6.304 -5.764 1.00 0.00 53 ASP A N 13
ATOM 23057 C CA . ASP A 1 53 ? 7.387 5.749 -6.734 1.00 0.00 53 ASP A CA 13
ATOM 23058 C C . ASP A 1 53 ? 6.016 5.532 -6.102 1.00 0.00 53 ASP A C 13
ATOM 23059 O O . ASP A 1 53 ? 5.858 5.636 -4.886 1.00 0.00 53 ASP A O 13
ATOM 23068 N N . SER A 1 54 ? 5.026 5.231 -6.937 1.00 0.00 54 SER A N 13
ATOM 23069 C CA . SER A 1 54 ? 3.667 5.004 -6.461 1.00 0.00 54 SER A CA 13
ATOM 23070 C C . SER A 1 54 ? 3.109 3.695 -7.012 1.00 0.00 54 SER A C 13
ATOM 23071 O O . SER A 1 54 ? 3.637 3.141 -7.977 1.00 0.00 54 SER A O 13
ATOM 23079 N N . ILE A 1 55 ? 2.040 3.207 -6.392 1.00 0.00 55 ILE A N 13
ATOM 23080 C CA . ILE A 1 55 ? 1.410 1.964 -6.821 1.00 0.00 55 ILE A CA 13
ATOM 23081 C C . ILE A 1 55 ? -0.102 2.124 -6.932 1.00 0.00 55 ILE A C 13
ATOM 23082 O O . ILE A 1 55 ? -0.790 2.328 -5.931 1.00 0.00 55 ILE A O 13
ATOM 23098 N N . ASP A 1 56 ? -0.614 2.029 -8.154 1.00 0.00 56 ASP A N 13
ATOM 23099 C CA . ASP A 1 56 ? -2.046 2.160 -8.395 1.00 0.00 56 ASP A CA 13
ATOM 23100 C C . ASP A 1 56 ? -2.816 1.025 -7.728 1.00 0.00 56 ASP A C 13
ATOM 23101 O O . ASP A 1 56 ? -2.882 -0.088 -8.252 1.00 0.00 56 ASP A O 13
ATOM 23110 N N . LEU A 1 57 ? -3.397 1.312 -6.568 1.00 0.00 57 LEU A N 13
ATOM 23111 C CA . LEU A 1 57 ? -4.162 0.315 -5.827 1.00 0.00 57 LEU A CA 13
ATOM 23112 C C . LEU A 1 57 ? -5.477 0.003 -6.534 1.00 0.00 57 LEU A C 13
ATOM 23113 O O . LEU A 1 57 ? -6.057 -1.066 -6.342 1.00 0.00 57 LEU A O 13
ATOM 23129 N N . SER A 1 58 ? -5.940 0.942 -7.352 1.00 0.00 58 SER A N 13
ATOM 23130 C CA . SER A 1 58 ? -7.188 0.767 -8.087 1.00 0.00 58 SER A CA 13
ATOM 23131 C C . SER A 1 58 ? -7.206 -0.572 -8.817 1.00 0.00 58 SER A C 13
ATOM 23132 O O . SER A 1 58 ? -8.257 -1.194 -8.971 1.00 0.00 58 SER A O 13
ATOM 23140 N N . SER A 1 59 ? -6.034 -1.009 -9.266 1.00 0.00 59 SER A N 13
ATOM 23141 C CA . SER A 1 59 ? -5.914 -2.273 -9.984 1.00 0.00 59 SER A CA 13
ATOM 23142 C C . SER A 1 59 ? -4.828 -3.149 -9.366 1.00 0.00 59 SER A C 13
ATOM 23143 O O . SER A 1 59 ? -4.176 -3.929 -10.058 1.00 0.00 59 SER A O 13
ATOM 23151 N N . ALA A 1 60 ? -4.642 -3.012 -8.057 1.00 0.00 60 ALA A N 13
ATOM 23152 C CA . ALA A 1 60 ? -3.638 -3.792 -7.343 1.00 0.00 60 ALA A CA 13
ATOM 23153 C C . ALA A 1 60 ? -4.290 -4.755 -6.357 1.00 0.00 60 ALA A C 13
ATOM 23154 O O . ALA A 1 60 ? -5.012 -4.338 -5.451 1.00 0.00 60 ALA A O 13
ATOM 23161 N N . VAL A 1 61 ? -4.031 -6.046 -6.539 1.00 0.00 61 VAL A N 13
ATOM 23162 C CA . VAL A 1 61 ? -4.593 -7.069 -5.665 1.00 0.00 61 VAL A CA 13
ATOM 23163 C C . VAL A 1 61 ? -3.609 -7.452 -4.565 1.00 0.00 61 VAL A C 13
ATOM 23164 O O . VAL A 1 61 ? -2.484 -7.867 -4.840 1.00 0.00 61 VAL A O 13
ATOM 23177 N N . PHE A 1 62 ? -4.042 -7.310 -3.316 1.00 0.00 62 PHE A N 13
ATOM 23178 C CA . PHE A 1 62 ? -3.199 -7.640 -2.173 1.00 0.00 62 PHE A CA 13
ATOM 23179 C C . PHE A 1 62 ? -3.298 -9.125 -1.836 1.00 0.00 62 PHE A C 13
ATOM 23180 O O . PHE A 1 62 ? -4.374 -9.630 -1.514 1.00 0.00 62 PHE A O 13
ATOM 23197 N N . ASP A 1 63 ? -2.168 -9.819 -1.913 1.00 0.00 63 ASP A N 13
ATOM 23198 C CA . ASP A 1 63 ? -2.125 -11.247 -1.616 1.00 0.00 63 ASP A CA 13
ATOM 23199 C C . ASP A 1 63 ? -1.187 -11.531 -0.448 1.00 0.00 63 ASP A C 13
ATOM 23200 O O . ASP A 1 63 ? -0.305 -10.729 -0.138 1.00 0.00 63 ASP A O 13
ATOM 23209 N N . CYS A 1 64 ? -1.383 -12.675 0.197 1.00 0.00 64 CYS A N 13
ATOM 23210 C CA . CYS A 1 64 ? -0.555 -13.065 1.333 1.00 0.00 64 CYS A CA 13
ATOM 23211 C C . CYS A 1 64 ? 0.294 -14.286 0.994 1.00 0.00 64 CYS A C 13
ATOM 23212 O O . CYS A 1 64 ? -0.230 -15.374 0.758 1.00 0.00 64 CYS A O 13
ATOM 23220 N N . LYS A 1 65 ? 1.609 -14.097 0.970 1.00 0.00 65 LYS A N 13
ATOM 23221 C CA . LYS A 1 65 ? 2.532 -15.182 0.659 1.00 0.00 65 LYS A CA 13
ATOM 23222 C C . LYS A 1 65 ? 2.188 -16.435 1.457 1.00 0.00 65 LYS A C 13
ATOM 23223 O O . LYS A 1 65 ? 1.302 -16.415 2.311 1.00 0.00 65 LYS A O 13
ATOM 23242 N N . ALA A 1 66 ? 2.893 -17.525 1.172 1.00 0.00 66 ALA A N 13
ATOM 23243 C CA . ALA A 1 66 ? 2.664 -18.786 1.866 1.00 0.00 66 ALA A CA 13
ATOM 23244 C C . ALA A 1 66 ? 3.188 -18.729 3.297 1.00 0.00 66 ALA A C 13
ATOM 23245 O O . ALA A 1 66 ? 2.564 -19.256 4.218 1.00 0.00 66 ALA A O 13
ATOM 23252 N N . ASP A 1 67 ? 4.337 -18.088 3.476 1.00 0.00 67 ASP A N 13
ATOM 23253 C CA . ASP A 1 67 ? 4.945 -17.962 4.795 1.00 0.00 67 ASP A CA 13
ATOM 23254 C C . ASP A 1 67 ? 4.371 -16.764 5.546 1.00 0.00 67 ASP A C 13
ATOM 23255 O O . ASP A 1 67 ? 5.082 -16.084 6.286 1.00 0.00 67 ASP A O 13
ATOM 23264 N N . ALA A 1 68 ? 3.081 -16.512 5.349 1.00 0.00 68 ALA A N 13
ATOM 23265 C CA . ALA A 1 68 ? 2.412 -15.398 6.008 1.00 0.00 68 ALA A CA 13
ATOM 23266 C C . ALA A 1 68 ? 2.521 -15.511 7.525 1.00 0.00 68 ALA A C 13
ATOM 23267 O O . ALA A 1 68 ? 2.362 -14.524 8.243 1.00 0.00 68 ALA A O 13
ATOM 23274 N N . GLU A 1 69 ? 2.792 -16.720 8.006 1.00 0.00 69 GLU A N 13
ATOM 23275 C CA . GLU A 1 69 ? 2.921 -16.961 9.438 1.00 0.00 69 GLU A CA 13
ATOM 23276 C C . GLU A 1 69 ? 3.747 -15.863 10.102 1.00 0.00 69 GLU A C 13
ATOM 23277 O O . GLU A 1 69 ? 3.547 -15.545 11.274 1.00 0.00 69 GLU A O 13
ATOM 23289 N N . GLU A 1 70 ? 4.675 -15.289 9.344 1.00 0.00 70 GLU A N 13
ATOM 23290 C CA . GLU A 1 70 ? 5.533 -14.228 9.860 1.00 0.00 70 GLU A CA 13
ATOM 23291 C C . GLU A 1 70 ? 4.904 -12.857 9.624 1.00 0.00 70 GLU A C 13
ATOM 23292 O O . GLU A 1 70 ? 5.083 -11.935 10.418 1.00 0.00 70 GLU A O 13
ATOM 23304 N N . GLY A 1 71 ? 4.168 -12.732 8.524 1.00 0.00 71 GLY A N 13
ATOM 23305 C CA . GLY A 1 71 ? 3.525 -11.472 8.201 1.00 0.00 71 GLY A CA 13
ATOM 23306 C C . GLY A 1 71 ? 4.048 -10.867 6.913 1.00 0.00 71 GLY A C 13
ATOM 23307 O O . GLY A 1 71 ? 4.527 -9.733 6.902 1.00 0.00 71 GLY A O 13
ATOM 23311 N N . ILE A 1 72 ? 3.956 -11.625 5.826 1.00 0.00 72 ILE A N 13
ATOM 23312 C CA . ILE A 1 72 ? 4.425 -11.157 4.527 1.00 0.00 72 ILE A CA 13
ATOM 23313 C C . ILE A 1 72 ? 3.297 -11.163 3.501 1.00 0.00 72 ILE A C 13
ATOM 23314 O O . ILE A 1 72 ? 2.472 -12.077 3.475 1.00 0.00 72 ILE A O 13
ATOM 23330 N N . PHE A 1 73 ? 3.268 -10.139 2.655 1.00 0.00 73 PHE A N 13
ATOM 23331 C CA . PHE A 1 73 ? 2.242 -10.026 1.625 1.00 0.00 73 PHE A CA 13
ATOM 23332 C C . PHE A 1 73 ? 2.852 -9.594 0.295 1.00 0.00 73 PHE A C 13
ATOM 23333 O O . PHE A 1 73 ? 4.060 -9.385 0.194 1.00 0.00 73 PHE A O 13
ATOM 23350 N N . GLU A 1 74 ? 2.006 -9.462 -0.722 1.00 0.00 74 GLU A N 13
ATOM 23351 C CA . GLU A 1 74 ? 2.462 -9.056 -2.046 1.00 0.00 74 GLU A CA 13
ATOM 23352 C C . GLU A 1 74 ? 1.338 -8.376 -2.823 1.00 0.00 74 GLU A C 13
ATOM 23353 O O . GLU A 1 74 ? 0.226 -8.898 -2.911 1.00 0.00 74 GLU A O 13
ATOM 23365 N N . ILE A 1 75 ? 1.637 -7.209 -3.385 1.00 0.00 75 ILE A N 13
ATOM 23366 C CA . ILE A 1 75 ? 0.653 -6.458 -4.155 1.00 0.00 75 ILE A CA 13
ATOM 23367 C C . ILE A 1 75 ? 0.840 -6.682 -5.652 1.00 0.00 75 ILE A C 13
ATOM 23368 O O . ILE A 1 75 ? 1.781 -6.166 -6.255 1.00 0.00 75 ILE A O 13
ATOM 23384 N N . LYS A 1 76 ? -0.064 -7.452 -6.247 1.00 0.00 76 LYS A N 13
ATOM 23385 C CA . LYS A 1 76 ? -0.002 -7.742 -7.674 1.00 0.00 76 LYS A CA 13
ATOM 23386 C C . LYS A 1 76 ? -0.689 -6.645 -8.483 1.00 0.00 76 LYS A C 13
ATOM 23387 O O . LYS A 1 76 ? -1.866 -6.351 -8.275 1.00 0.00 76 LYS A O 13
ATOM 23406 N N . THR A 1 77 ? 0.054 -6.044 -9.407 1.00 0.00 77 THR A N 13
ATOM 23407 C CA . THR A 1 77 ? -0.483 -4.981 -10.246 1.00 0.00 77 THR A CA 13
ATOM 23408 C C . THR A 1 77 ? -0.193 -5.244 -11.720 1.00 0.00 77 THR A C 13
ATOM 23409 O O . THR A 1 77 ? 0.764 -5.932 -12.076 1.00 0.00 77 THR A O 13
ATOM 23420 N N . PRO A 1 78 ? -1.038 -4.684 -12.599 1.00 0.00 78 PRO A N 13
ATOM 23421 C CA . PRO A 1 78 ? -0.891 -4.844 -14.049 1.00 0.00 78 PRO A CA 13
ATOM 23422 C C . PRO A 1 78 ? 0.324 -4.101 -14.594 1.00 0.00 78 PRO A C 13
ATOM 23423 O O . PRO A 1 78 ? 0.521 -4.021 -15.806 1.00 0.00 78 PRO A O 13
ATOM 23434 N N . SER A 1 79 ? 1.136 -3.561 -13.691 1.00 0.00 79 SER A N 13
ATOM 23435 C CA . SER A 1 79 ? 2.330 -2.822 -14.082 1.00 0.00 79 SER A CA 13
ATOM 23436 C C . SER A 1 79 ? 3.587 -3.496 -13.541 1.00 0.00 79 SER A C 13
ATOM 23437 O O . SER A 1 79 ? 4.552 -3.714 -14.275 1.00 0.00 79 SER A O 13
ATOM 23445 N N . ARG A 1 80 ? 3.568 -3.824 -12.254 1.00 0.00 80 ARG A N 13
ATOM 23446 C CA . ARG A 1 80 ? 4.706 -4.472 -11.613 1.00 0.00 80 ARG A CA 13
ATOM 23447 C C . ARG A 1 80 ? 4.319 -5.023 -10.244 1.00 0.00 80 ARG A C 13
ATOM 23448 O O . ARG A 1 80 ? 3.768 -4.307 -9.408 1.00 0.00 80 ARG A O 13
ATOM 23469 N N . VAL A 1 81 ? 4.609 -6.301 -10.023 1.00 0.00 81 VAL A N 13
ATOM 23470 C CA . VAL A 1 81 ? 4.292 -6.949 -8.756 1.00 0.00 81 VAL A CA 13
ATOM 23471 C C . VAL A 1 81 ? 5.285 -6.549 -7.670 1.00 0.00 81 VAL A C 13
ATOM 23472 O O . VAL A 1 81 ? 6.492 -6.739 -7.820 1.00 0.00 81 VAL A O 13
ATOM 23485 N N . ILE A 1 82 ? 4.769 -5.996 -6.578 1.00 0.00 82 ILE A N 13
ATOM 23486 C CA . ILE A 1 82 ? 5.611 -5.571 -5.467 1.00 0.00 82 ILE A CA 13
ATOM 23487 C C . ILE A 1 82 ? 5.527 -6.557 -4.306 1.00 0.00 82 ILE A C 13
ATOM 23488 O O . ILE A 1 82 ? 4.528 -7.258 -4.142 1.00 0.00 82 ILE A O 13
ATOM 23504 N N . THR A 1 83 ? 6.583 -6.605 -3.500 1.00 0.00 83 THR A N 13
ATOM 23505 C CA . THR A 1 83 ? 6.630 -7.503 -2.353 1.00 0.00 83 THR A CA 13
ATOM 23506 C C . THR A 1 83 ? 6.949 -6.743 -1.072 1.00 0.00 83 THR A C 13
ATOM 23507 O O . THR A 1 83 ? 8.090 -6.336 -0.847 1.00 0.00 83 THR A O 13
ATOM 23518 N N . LEU A 1 84 ? 5.937 -6.555 -0.233 1.00 0.00 84 LEU A N 13
ATOM 23519 C CA . LEU A 1 84 ? 6.110 -5.844 1.029 1.00 0.00 84 LEU A CA 13
ATOM 23520 C C . LEU A 1 84 ? 5.627 -6.690 2.202 1.00 0.00 84 LEU A C 13
ATOM 23521 O O . LEU A 1 84 ? 4.598 -7.360 2.117 1.00 0.00 84 LEU A O 13
ATOM 23537 N N . LYS A 1 85 ? 6.376 -6.653 3.299 1.00 0.00 85 LYS A N 13
ATOM 23538 C CA . LYS A 1 85 ? 6.023 -7.413 4.493 1.00 0.00 85 LYS A CA 13
ATOM 23539 C C . LYS A 1 85 ? 5.692 -6.481 5.654 1.00 0.00 85 LYS A C 13
ATOM 23540 O O . LYS A 1 85 ? 6.013 -5.293 5.619 1.00 0.00 85 LYS A O 13
ATOM 23559 N N . ALA A 1 86 ? 5.051 -7.028 6.681 1.00 0.00 86 ALA A N 13
ATOM 23560 C CA . ALA A 1 86 ? 4.681 -6.246 7.854 1.00 0.00 86 ALA A CA 13
ATOM 23561 C C . ALA A 1 86 ? 5.304 -6.825 9.120 1.00 0.00 86 ALA A C 13
ATOM 23562 O O . ALA A 1 86 ? 5.797 -7.952 9.120 1.00 0.00 86 ALA A O 13
ATOM 23569 N N . ALA A 1 87 ? 5.280 -6.045 10.196 1.00 0.00 87 ALA A N 13
ATOM 23570 C CA . ALA A 1 87 ? 5.841 -6.482 11.468 1.00 0.00 87 ALA A CA 13
ATOM 23571 C C . ALA A 1 87 ? 5.506 -7.944 11.743 1.00 0.00 87 ALA A C 13
ATOM 23572 O O . ALA A 1 87 ? 6.375 -8.815 11.676 1.00 0.00 87 ALA A O 13
ATOM 23579 N N . THR A 1 88 ? 4.241 -8.208 12.055 1.00 0.00 88 THR A N 13
ATOM 23580 C CA . THR A 1 88 ? 3.792 -9.564 12.342 1.00 0.00 88 THR A CA 13
ATOM 23581 C C . THR A 1 88 ? 2.617 -9.954 11.452 1.00 0.00 88 THR A C 13
ATOM 23582 O O . THR A 1 88 ? 2.184 -9.177 10.602 1.00 0.00 88 THR A O 13
ATOM 23593 N N . LYS A 1 89 ? 2.104 -11.164 11.654 1.00 0.00 89 LYS A N 13
ATOM 23594 C CA . LYS A 1 89 ? 0.978 -11.658 10.871 1.00 0.00 89 LYS A CA 13
ATOM 23595 C C . LYS A 1 89 ? -0.221 -10.722 10.993 1.00 0.00 89 LYS A C 13
ATOM 23596 O O . LYS A 1 89 ? -0.974 -10.537 10.038 1.00 0.00 89 LYS A O 13
ATOM 23615 N N . GLN A 1 90 ? -0.390 -10.135 12.173 1.00 0.00 90 GLN A N 13
ATOM 23616 C CA . GLN A 1 90 ? -1.497 -9.218 12.418 1.00 0.00 90 GLN A CA 13
ATOM 23617 C C . GLN A 1 90 ? -1.249 -7.873 11.744 1.00 0.00 90 GLN A C 13
ATOM 23618 O O . GLN A 1 90 ? -2.189 -7.178 11.360 1.00 0.00 90 GLN A O 13
ATOM 23632 N N . ALA A 1 91 ? 0.022 -7.512 11.604 1.00 0.00 91 ALA A N 13
ATOM 23633 C CA . ALA A 1 91 ? 0.394 -6.251 10.974 1.00 0.00 91 ALA A CA 13
ATOM 23634 C C . ALA A 1 91 ? -0.134 -6.175 9.545 1.00 0.00 91 ALA A C 13
ATOM 23635 O O . ALA A 1 91 ? -0.944 -5.308 9.218 1.00 0.00 91 ALA A O 13
ATOM 23642 N N . MET A 1 92 ? 0.333 -7.086 8.698 1.00 0.00 92 MET A N 13
ATOM 23643 C CA . MET A 1 92 ? -0.093 -7.121 7.303 1.00 0.00 92 MET A CA 13
ATOM 23644 C C . MET A 1 92 ? -1.614 -7.092 7.199 1.00 0.00 92 MET A C 13
ATOM 23645 O O . MET A 1 92 ? -2.177 -6.353 6.390 1.00 0.00 92 MET A O 13
ATOM 23659 N N . LEU A 1 93 ? -2.275 -7.901 8.020 1.00 0.00 93 LEU A N 13
ATOM 23660 C CA . LEU A 1 93 ? -3.732 -7.968 8.019 1.00 0.00 93 LEU A CA 13
ATOM 23661 C C . LEU A 1 93 ? -4.342 -6.570 8.014 1.00 0.00 93 LEU A C 13
ATOM 23662 O O . LEU A 1 93 ? -5.358 -6.327 7.363 1.00 0.00 93 LEU A O 13
ATOM 23678 N N . TYR A 1 94 ? -3.713 -5.653 8.742 1.00 0.00 94 TYR A N 13
ATOM 23679 C CA . TYR A 1 94 ? -4.194 -4.279 8.821 1.00 0.00 94 TYR A CA 13
ATOM 23680 C C . TYR A 1 94 ? -4.001 -3.557 7.491 1.00 0.00 94 TYR A C 13
ATOM 23681 O O . TYR A 1 94 ? -4.871 -2.807 7.048 1.00 0.00 94 TYR A O 13
ATOM 23699 N N . TRP A 1 95 ? -2.856 -3.790 6.860 1.00 0.00 95 TRP A N 13
ATOM 23700 C CA . TRP A 1 95 ? -2.549 -3.162 5.580 1.00 0.00 95 TRP A CA 13
ATOM 23701 C C . TRP A 1 95 ? -3.440 -3.716 4.474 1.00 0.00 95 TRP A C 13
ATOM 23702 O O . TRP A 1 95 ? -4.109 -2.963 3.766 1.00 0.00 95 TRP A O 13
ATOM 23723 N N . LEU A 1 96 ? -3.445 -5.037 4.330 1.00 0.00 96 LEU A N 13
ATOM 23724 C CA . LEU A 1 96 ? -4.255 -5.692 3.309 1.00 0.00 96 LEU A CA 13
ATOM 23725 C C . LEU A 1 96 ? -5.720 -5.286 3.433 1.00 0.00 96 LEU A C 13
ATOM 23726 O O . LEU A 1 96 ? -6.393 -5.044 2.432 1.00 0.00 96 LEU A O 13
ATOM 23742 N N . GLN A 1 97 ? -6.206 -5.211 4.668 1.00 0.00 97 GLN A N 13
ATOM 23743 C CA . GLN A 1 97 ? -7.591 -4.833 4.922 1.00 0.00 97 GLN A CA 13
ATOM 23744 C C . GLN A 1 97 ? -7.834 -3.375 4.545 1.00 0.00 97 GLN A C 13
ATOM 23745 O O . GLN A 1 97 ? -8.624 -3.081 3.648 1.00 0.00 97 GLN A O 13
ATOM 23759 N N . GLN A 1 98 ? -7.152 -2.468 5.237 1.00 0.00 98 GLN A N 13
ATOM 23760 C CA . GLN A 1 98 ? -7.296 -1.041 4.974 1.00 0.00 98 GLN A CA 13
ATOM 23761 C C . GLN A 1 98 ? -7.041 -0.730 3.503 1.00 0.00 98 GLN A C 13
ATOM 23762 O O . GLN A 1 98 ? -7.907 -0.188 2.813 1.00 0.00 98 GLN A O 13
ATOM 23776 N N . LEU A 1 99 ? -5.850 -1.074 3.028 1.00 0.00 99 LEU A N 13
ATOM 23777 C CA . LEU A 1 99 ? -5.481 -0.831 1.638 1.00 0.00 99 LEU A CA 13
ATOM 23778 C C . LEU A 1 99 ? -6.694 -0.956 0.722 1.00 0.00 99 LEU A C 13
ATOM 23779 O O . LEU A 1 99 ? -6.860 -0.174 -0.213 1.00 0.00 99 LEU A O 13
ATOM 23795 N N . GLN A 1 100 ? -7.540 -1.943 1.001 1.00 0.00 100 GLN A N 13
ATOM 23796 C CA . GLN A 1 100 ? -8.739 -2.169 0.203 1.00 0.00 100 GLN A CA 13
ATOM 23797 C C . GLN A 1 100 ? -9.745 -1.039 0.401 1.00 0.00 100 GLN A C 13
ATOM 23798 O O . GLN A 1 100 ? -10.245 -0.465 -0.566 1.00 0.00 100 GLN A O 13
ATOM 23812 N N . MET A 1 101 ? -10.037 -0.727 1.659 1.00 0.00 101 MET A N 13
ATOM 23813 C CA . MET A 1 101 ? -10.983 0.335 1.983 1.00 0.00 101 MET A CA 13
ATOM 23814 C C . MET A 1 101 ? -10.889 1.473 0.972 1.00 0.00 101 MET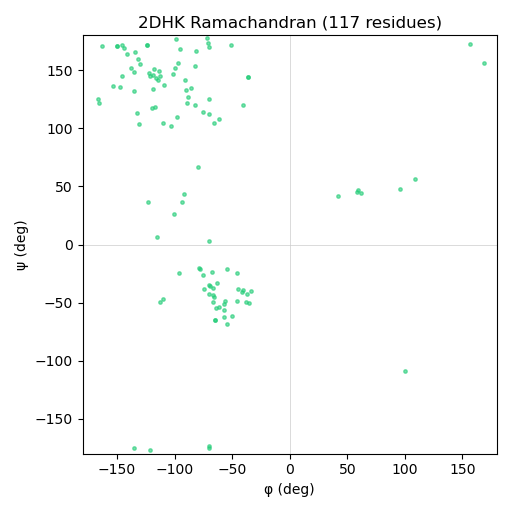 A C 13
ATOM 23815 O O . MET A 1 101 ? -11.892 1.883 0.388 1.00 0.00 101 MET A O 13
ATOM 23829 N N . LYS A 1 102 ? -9.678 1.981 0.770 1.00 0.00 102 LYS A N 13
ATOM 23830 C CA . LYS A 1 102 ? -9.452 3.072 -0.171 1.00 0.00 102 LYS A CA 13
ATOM 23831 C C . LYS A 1 102 ? -9.969 2.709 -1.559 1.00 0.00 102 LYS A C 13
ATOM 23832 O O . LYS A 1 102 ? -10.830 3.394 -2.110 1.00 0.00 102 LYS A O 13
ATOM 23851 N N . ARG A 1 103 ? -9.439 1.626 -2.118 1.00 0.00 103 ARG A N 13
ATOM 23852 C CA . ARG A 1 103 ? -9.847 1.172 -3.442 1.00 0.00 103 ARG A CA 13
ATOM 23853 C C . ARG A 1 103 ? -11.323 0.785 -3.453 1.00 0.00 103 ARG A C 13
ATOM 23854 O O . ARG A 1 103 ? -12.136 1.419 -4.126 1.00 0.00 103 ARG A O 13
ATOM 23875 N N . TRP A 1 104 ? -11.661 -0.259 -2.704 1.00 0.00 104 TRP A N 13
ATOM 23876 C CA . TRP A 1 104 ? -13.039 -0.730 -2.628 1.00 0.00 104 TRP A CA 13
ATOM 23877 C C . TRP A 1 104 ? -14.013 0.441 -2.566 1.00 0.00 104 TRP A C 13
ATOM 23878 O O . TRP A 1 104 ? -15.051 0.432 -3.226 1.00 0.00 104 TRP A O 13
ATOM 23899 N N . GLU A 1 105 ? -13.670 1.449 -1.770 1.00 0.00 105 GLU A N 13
ATOM 23900 C CA . GLU A 1 105 ? -14.516 2.628 -1.623 1.00 0.00 105 GLU A CA 13
ATOM 23901 C C . GLU A 1 105 ? -14.888 3.204 -2.986 1.00 0.00 105 GLU A C 13
ATOM 23902 O O . GLU A 1 105 ? -16.059 3.467 -3.262 1.00 0.00 105 GLU A O 13
ATOM 23914 N N . PHE A 1 106 ? -13.884 3.397 -3.835 1.00 0.00 106 PHE A N 13
ATOM 23915 C CA . PHE A 1 106 ? -14.105 3.943 -5.169 1.00 0.00 106 PHE A CA 13
ATOM 23916 C C . PHE A 1 106 ? -15.120 3.104 -5.939 1.00 0.00 106 PHE A C 13
ATOM 23917 O O . PHE A 1 106 ? -16.048 3.637 -6.548 1.00 0.00 106 PHE A O 13
ATOM 23934 N N . HIS A 1 107 ? -14.937 1.788 -5.907 1.00 0.00 107 HIS A N 13
ATOM 23935 C CA . HIS A 1 107 ? -15.837 0.874 -6.601 1.00 0.00 107 HIS A CA 13
ATOM 23936 C C . HIS A 1 107 ? -17.268 1.031 -6.096 1.00 0.00 107 HIS A C 13
ATOM 23937 O O . HIS A 1 107 ? -18.218 1.010 -6.877 1.00 0.00 107 HIS A O 13
ATOM 23952 N N . ASN A 1 108 ? -17.413 1.189 -4.784 1.00 0.00 108 ASN A N 13
ATOM 23953 C CA . ASN A 1 108 ? -18.728 1.349 -4.175 1.00 0.00 108 ASN A CA 13
ATOM 23954 C C . ASN A 1 108 ? -19.351 2.685 -4.567 1.00 0.00 108 ASN A C 13
ATOM 23955 O O . ASN A 1 108 ? -20.510 2.746 -4.975 1.00 0.00 108 ASN A O 13
ATOM 23966 N N . SER A 1 109 ? -18.572 3.755 -4.440 1.00 0.00 109 SER A N 13
ATOM 23967 C CA . SER A 1 109 ? -19.047 5.091 -4.777 1.00 0.00 109 SER A CA 13
ATOM 23968 C C . SER A 1 109 ? -19.894 5.062 -6.046 1.00 0.00 109 SER A C 13
ATOM 23969 O O . SER A 1 109 ? -19.830 4.127 -6.844 1.00 0.00 109 SER A O 13
ATOM 23977 N N . PRO A 1 110 ? -20.706 6.112 -6.239 1.00 0.00 110 PRO A N 13
ATOM 23978 C CA . PRO A 1 110 ? -21.581 6.232 -7.408 1.00 0.00 110 PRO A CA 13
ATOM 23979 C C . PRO A 1 110 ? -20.799 6.477 -8.695 1.00 0.00 110 PRO A C 13
ATOM 23980 O O . PRO A 1 110 ? -19.737 7.099 -8.695 1.00 0.00 110 PRO A O 13
ATOM 23991 N N . PRO A 1 111 ? -21.335 5.977 -9.818 1.00 0.00 111 PRO A N 13
ATOM 23992 C CA . PRO A 1 111 ? -20.704 6.131 -11.132 1.00 0.00 111 PRO A CA 13
ATOM 23993 C C . PRO A 1 111 ? -20.751 7.570 -11.633 1.00 0.00 111 PRO A C 13
ATOM 23994 O O . PRO A 1 111 ? -21.586 8.362 -11.198 1.00 0.00 111 PRO A O 13
ATOM 24005 N N . ALA A 1 112 ? -19.849 7.902 -12.551 1.00 0.00 112 ALA A N 13
ATOM 24006 C CA . ALA A 1 112 ? -19.789 9.246 -13.113 1.00 0.00 112 ALA A CA 13
ATOM 24007 C C . ALA A 1 112 ? -20.283 9.260 -14.556 1.00 0.00 112 ALA A C 13
ATOM 24008 O O . ALA A 1 112 ? -20.469 8.217 -15.184 1.00 0.00 112 ALA A O 13
ATOM 24015 N N . PRO A 1 113 ? -20.502 10.468 -15.095 1.00 0.00 113 PRO A N 13
ATOM 24016 C CA . PRO A 1 113 ? -20.978 10.647 -16.470 1.00 0.00 113 PRO A CA 13
ATOM 24017 C C . PRO A 1 113 ? -19.922 10.269 -17.503 1.00 0.00 113 PRO A C 13
ATOM 24018 O O . PRO A 1 113 ? -20.192 10.253 -18.704 1.00 0.00 113 PRO A O 13
ATOM 24029 N N . SER A 1 114 ? -18.718 9.965 -17.027 1.00 0.00 114 SER A N 13
ATOM 24030 C CA . SER A 1 114 ? -17.620 9.590 -17.911 1.00 0.00 114 SER A CA 13
ATOM 24031 C C . SER A 1 114 ? -17.025 8.248 -17.497 1.00 0.00 114 SER A C 13
ATOM 24032 O O . SER A 1 114 ? -17.418 7.666 -16.487 1.00 0.00 114 SER A O 13
ATOM 24040 N N . GLY A 1 115 ? -16.073 7.761 -18.288 1.00 0.00 115 GLY A N 13
ATOM 24041 C CA . GLY A 1 115 ? -15.437 6.491 -17.989 1.00 0.00 115 GLY A CA 13
ATOM 24042 C C . GLY A 1 115 ? -15.236 5.638 -19.226 1.00 0.00 115 GLY A C 13
ATOM 24043 O O . GLY A 1 115 ? -15.533 6.052 -20.347 1.00 0.00 115 GLY A O 13
ATOM 24047 N N . PRO A 1 116 ? -14.719 4.417 -19.029 1.00 0.00 116 PRO A N 13
ATOM 24048 C CA . PRO A 1 116 ? -14.466 3.478 -20.126 1.00 0.00 116 PRO A CA 13
ATOM 24049 C C . PRO A 1 116 ? -15.755 2.941 -20.739 1.00 0.00 116 PRO A C 13
ATOM 24050 O O . PRO A 1 116 ? -15.735 2.309 -21.795 1.00 0.00 116 PRO A O 13
ATOM 24061 N N . SER A 1 117 ? -16.874 3.196 -20.069 1.00 0.00 117 SER A N 13
ATOM 24062 C CA . SER A 1 117 ? -18.172 2.734 -20.546 1.00 0.00 117 SER A CA 13
ATOM 24063 C C . SER A 1 117 ? -18.719 3.667 -21.621 1.00 0.00 117 SER A C 13
ATOM 24064 O O . SER A 1 117 ? -18.461 4.871 -21.604 1.00 0.00 117 SER A O 13
ATOM 24072 N N . SER A 1 118 ? -19.475 3.103 -22.557 1.00 0.00 118 SER A N 13
ATOM 24073 C CA . SER A 1 118 ? -20.056 3.883 -23.644 1.00 0.00 118 SER A CA 13
ATOM 24074 C C . SER A 1 118 ? -21.542 3.576 -23.799 1.00 0.00 118 SER A C 13
ATOM 24075 O O . SER A 1 118 ? -21.921 2.510 -24.284 1.00 0.00 118 SER A O 13
ATOM 24083 N N . GLY A 1 119 ? -22.382 4.519 -23.382 1.00 0.00 119 GLY A N 13
ATOM 24084 C CA . GLY A 1 119 ? -23.817 4.332 -23.482 1.00 0.00 119 GLY A CA 13
ATOM 24085 C C . GLY A 1 119 ? -24.549 5.620 -23.803 1.00 0.00 119 GLY A C 13
ATOM 24086 O O . GLY A 1 119 ? -25.778 5.672 -23.756 1.00 0.00 119 GLY A O 13
ATOM 24090 N N . GLY A 1 1 ? -25.439 16.429 4.657 1.00 0.00 1 GLY A N 14
ATOM 24091 C CA . GLY A 1 1 ? -24.790 16.640 5.938 1.00 0.00 1 GLY A CA 14
ATOM 24092 C C . GLY A 1 1 ? -23.311 16.312 5.899 1.00 0.00 1 GLY A C 14
ATOM 24093 O O . GLY A 1 1 ? -22.468 17.208 5.933 1.00 0.00 1 GLY A O 14
ATOM 24097 N N . SER A 1 2 ? -22.994 15.023 5.831 1.00 0.00 2 SER A N 14
ATOM 24098 C CA . SER A 1 2 ? -21.606 14.578 5.793 1.00 0.00 2 SER A CA 14
ATOM 24099 C C . SER A 1 2 ? -21.359 13.669 4.593 1.00 0.00 2 SER A C 14
ATOM 24100 O O . SER A 1 2 ? -21.743 12.500 4.596 1.00 0.00 2 SER A O 14
ATOM 24108 N N . SER A 1 3 ? -20.714 14.216 3.567 1.00 0.00 3 SER A N 14
ATOM 24109 C CA . SER A 1 3 ? -20.419 13.458 2.358 1.00 0.00 3 SER A CA 14
ATOM 24110 C C . SER A 1 3 ? -18.931 13.521 2.027 1.00 0.00 3 SER A C 14
ATOM 24111 O O . SER A 1 3 ? -18.488 14.383 1.269 1.00 0.00 3 SER A O 14
ATOM 24119 N N . GLY A 1 4 ? -18.163 12.601 2.602 1.00 0.00 4 GLY A N 14
ATOM 24120 C CA . GLY A 1 4 ? -16.733 12.569 2.357 1.00 0.00 4 GLY A CA 14
ATOM 24121 C C . GLY A 1 4 ? -15.928 13.010 3.564 1.00 0.00 4 GLY A C 14
ATOM 24122 O O . GLY A 1 4 ? -16.043 12.427 4.642 1.00 0.00 4 GLY A O 14
ATOM 24126 N N . SER A 1 5 ? -15.109 14.041 3.382 1.00 0.00 5 SER A N 14
ATOM 24127 C CA . SER A 1 5 ? -14.277 14.556 4.464 1.00 0.00 5 SER A CA 14
ATOM 24128 C C . SER A 1 5 ? -13.722 13.416 5.312 1.00 0.00 5 SER A C 14
ATOM 24129 O O . SER A 1 5 ? -13.690 13.500 6.540 1.00 0.00 5 SER A O 14
ATOM 24137 N N . SER A 1 6 ? -13.286 12.351 4.648 1.00 0.00 6 SER A N 14
ATOM 24138 C CA . SER A 1 6 ? -12.735 11.191 5.340 1.00 0.00 6 SER A CA 14
ATOM 24139 C C . SER A 1 6 ? -11.656 11.613 6.333 1.00 0.00 6 SER A C 14
ATOM 24140 O O . SER A 1 6 ? -10.963 12.609 6.128 1.00 0.00 6 SER A O 14
ATOM 24148 N N . GLY A 1 7 ? -11.519 10.846 7.410 1.00 0.00 7 GLY A N 14
ATOM 24149 C CA . GLY A 1 7 ? -10.523 11.156 8.419 1.00 0.00 7 GLY A CA 14
ATOM 24150 C C . GLY A 1 7 ? -9.804 9.920 8.923 1.00 0.00 7 GLY A C 14
ATOM 24151 O O . GLY A 1 7 ? -10.140 9.383 9.978 1.00 0.00 7 GLY A O 14
ATOM 24155 N N . LYS A 1 8 ? -8.813 9.465 8.165 1.00 0.00 8 LYS A N 14
ATOM 24156 C CA . LYS A 1 8 ? -8.043 8.284 8.538 1.00 0.00 8 LYS A CA 14
ATOM 24157 C C . LYS A 1 8 ? -6.760 8.189 7.719 1.00 0.00 8 LYS A C 14
ATOM 24158 O O . LYS A 1 8 ? -6.794 7.904 6.522 1.00 0.00 8 LYS A O 14
ATOM 24177 N N . LYS A 1 9 ? -5.628 8.428 8.373 1.00 0.00 9 LYS A N 14
ATOM 24178 C CA . LYS A 1 9 ? -4.332 8.367 7.707 1.00 0.00 9 LYS A CA 14
ATOM 24179 C C . LYS A 1 9 ? -3.768 6.951 7.742 1.00 0.00 9 LYS A C 14
ATOM 24180 O O . LYS A 1 9 ? -3.744 6.307 8.793 1.00 0.00 9 LYS A O 14
ATOM 24199 N N . LEU A 1 10 ? -3.314 6.470 6.590 1.00 0.00 10 LEU A N 14
ATOM 24200 C CA . LEU A 1 10 ? -2.748 5.130 6.490 1.00 0.00 10 LEU A CA 14
ATOM 24201 C C . LEU A 1 10 ? -1.292 5.186 6.040 1.00 0.00 10 LEU A C 14
ATOM 24202 O O . LEU A 1 10 ? -1.004 5.353 4.854 1.00 0.00 10 LEU A O 14
ATOM 24218 N N . CYS A 1 11 ? -0.377 5.042 6.993 1.00 0.00 11 CYS A N 14
ATOM 24219 C CA . CYS A 1 11 ? 1.050 5.075 6.694 1.00 0.00 11 CYS A CA 14
ATOM 24220 C C . CYS A 1 11 ? 1.811 4.082 7.567 1.00 0.00 11 CYS A C 14
ATOM 24221 O O . CYS A 1 11 ? 1.317 3.649 8.607 1.00 0.00 11 CYS A O 14
ATOM 24229 N N . GLY A 1 12 ? 3.017 3.725 7.135 1.00 0.00 12 GLY A N 14
ATOM 24230 C CA . GLY A 1 12 ? 3.826 2.784 7.887 1.00 0.00 12 GLY A CA 14
ATOM 24231 C C . GLY A 1 12 ? 5.062 2.345 7.128 1.00 0.00 12 GLY A C 14
ATOM 24232 O O . GLY A 1 12 ? 5.127 2.477 5.905 1.00 0.00 12 GLY A O 14
ATOM 24236 N N . TYR A 1 13 ? 6.045 1.824 7.853 1.00 0.00 13 TYR A N 14
ATOM 24237 C CA . TYR A 1 13 ? 7.288 1.368 7.240 1.00 0.00 13 TYR A CA 14
ATOM 24238 C C . TYR A 1 13 ? 7.180 -0.092 6.811 1.00 0.00 13 TYR A C 14
ATOM 24239 O O . TYR A 1 13 ? 6.681 -0.936 7.557 1.00 0.00 13 TYR A O 14
ATOM 24257 N N . LEU A 1 14 ? 7.651 -0.383 5.604 1.00 0.00 14 LEU A N 14
ATOM 24258 C CA . LEU A 1 14 ? 7.609 -1.741 5.073 1.00 0.00 14 LEU A CA 14
ATOM 24259 C C . LEU A 1 14 ? 8.967 -2.148 4.511 1.00 0.00 14 LEU A C 14
ATOM 24260 O O . LEU A 1 14 ? 9.872 -1.323 4.388 1.00 0.00 14 LEU A O 14
ATOM 24276 N N . SER A 1 15 ? 9.102 -3.426 4.168 1.00 0.00 15 SER A N 14
ATOM 24277 C CA . SER A 1 15 ? 10.350 -3.943 3.620 1.00 0.00 15 SER A CA 14
ATOM 24278 C C . SER A 1 15 ? 10.204 -4.250 2.133 1.00 0.00 15 SER A C 14
ATOM 24279 O O . SER A 1 15 ? 9.289 -4.964 1.721 1.00 0.00 15 SER A O 14
ATOM 24287 N N . LYS A 1 16 ? 11.112 -3.706 1.330 1.00 0.00 16 LYS A N 14
ATOM 24288 C CA . LYS A 1 16 ? 11.087 -3.922 -0.112 1.00 0.00 16 LYS A CA 14
ATOM 24289 C C . LYS A 1 16 ? 12.026 -5.057 -0.508 1.00 0.00 16 LYS A C 14
ATOM 24290 O O . LYS A 1 16 ? 13.226 -5.005 -0.241 1.00 0.00 16 LYS A O 14
ATOM 24309 N N . PHE A 1 17 ? 11.471 -6.081 -1.149 1.00 0.00 17 PHE A N 14
ATOM 24310 C CA . PHE A 1 17 ? 12.259 -7.228 -1.583 1.00 0.00 17 PHE A CA 14
ATOM 24311 C C . PHE A 1 17 ? 12.758 -7.037 -3.013 1.00 0.00 17 PHE A C 14
ATOM 24312 O O . PHE A 1 17 ? 11.966 -6.903 -3.945 1.00 0.00 17 PHE A O 14
ATOM 24329 N N . GLY A 1 18 ? 14.077 -7.023 -3.177 1.00 0.00 18 GLY A N 14
ATOM 24330 C CA . GLY A 1 18 ? 14.659 -6.846 -4.494 1.00 0.00 18 GLY A CA 14
ATOM 24331 C C . GLY A 1 18 ? 15.832 -5.886 -4.486 1.00 0.00 18 GLY A C 14
ATOM 24332 O O . GLY A 1 18 ? 15.847 -4.907 -5.231 1.00 0.00 18 GLY A O 14
ATOM 24336 N N . GLY A 1 19 ? 16.818 -6.165 -3.639 1.00 0.00 19 GLY A N 14
ATOM 24337 C CA . GLY A 1 19 ? 17.986 -5.308 -3.551 1.00 0.00 19 GLY A CA 14
ATOM 24338 C C . GLY A 1 19 ? 18.914 -5.469 -4.739 1.00 0.00 19 GLY A C 14
ATOM 24339 O O . GLY A 1 19 ? 18.723 -6.357 -5.570 1.00 0.00 19 GLY A O 14
ATOM 24343 N N . LYS A 1 20 ? 19.921 -4.607 -4.822 1.00 0.00 20 LYS A N 14
ATOM 24344 C CA . LYS A 1 20 ? 20.883 -4.656 -5.917 1.00 0.00 20 LYS A CA 14
ATOM 24345 C C . LYS A 1 20 ? 22.020 -5.620 -5.599 1.00 0.00 20 LYS A C 14
ATOM 24346 O O . LYS A 1 20 ? 22.297 -5.907 -4.435 1.00 0.00 20 LYS A O 14
ATOM 24365 N N . GLY A 1 21 ? 22.678 -6.117 -6.642 1.00 0.00 21 GLY A N 14
ATOM 24366 C CA . GLY A 1 21 ? 23.779 -7.043 -6.452 1.00 0.00 21 GLY A CA 14
ATOM 24367 C C . GLY A 1 21 ? 23.479 -8.422 -7.006 1.00 0.00 21 GLY A C 14
ATOM 24368 O O . GLY A 1 21 ? 22.534 -8.615 -7.771 1.00 0.00 21 GLY A O 14
ATOM 24372 N N . PRO A 1 22 ? 24.299 -9.411 -6.619 1.00 0.00 22 PRO A N 14
ATOM 24373 C CA . PRO A 1 22 ? 24.137 -10.796 -7.071 1.00 0.00 22 PRO A CA 14
ATOM 24374 C C . PRO A 1 22 ? 22.898 -11.458 -6.478 1.00 0.00 22 PRO A C 14
ATOM 24375 O O . PRO A 1 22 ? 22.294 -12.334 -7.098 1.00 0.00 22 PRO A O 14
ATOM 24386 N N . ILE A 1 23 ? 22.525 -11.035 -5.275 1.00 0.00 23 ILE A N 14
ATOM 24387 C CA . ILE A 1 23 ? 21.356 -11.586 -4.600 1.00 0.00 23 ILE A CA 14
ATOM 24388 C C . ILE A 1 23 ? 20.362 -10.489 -4.237 1.00 0.00 23 ILE A C 14
ATOM 24389 O O . ILE A 1 23 ? 20.656 -9.301 -4.372 1.00 0.00 23 ILE A O 14
ATOM 24405 N N . ARG A 1 24 ? 19.184 -10.894 -3.773 1.00 0.00 24 ARG A N 14
ATOM 24406 C CA . ARG A 1 24 ? 18.146 -9.945 -3.390 1.00 0.00 24 ARG A CA 14
ATOM 24407 C C . ARG A 1 24 ? 17.862 -10.026 -1.893 1.00 0.00 24 ARG A C 14
ATOM 24408 O O . ARG A 1 24 ? 17.972 -11.091 -1.286 1.00 0.00 24 ARG A O 14
ATOM 24429 N N . GLY A 1 25 ? 17.497 -8.892 -1.302 1.00 0.00 25 GLY A N 14
ATOM 24430 C CA . GLY A 1 25 ? 17.204 -8.856 0.119 1.00 0.00 25 GLY A CA 14
ATOM 24431 C C . GLY A 1 25 ? 16.319 -7.686 0.499 1.00 0.00 25 GLY A C 14
ATOM 24432 O O . GLY A 1 25 ? 16.378 -6.626 -0.126 1.00 0.00 25 GLY A O 14
ATOM 24436 N N . TRP A 1 26 ? 15.496 -7.876 1.523 1.00 0.00 26 TRP A N 14
ATOM 24437 C CA . TRP A 1 26 ? 14.594 -6.827 1.984 1.00 0.00 26 TRP A CA 14
ATOM 24438 C C . TRP A 1 26 ? 15.336 -5.506 2.152 1.00 0.00 26 TRP A C 14
ATOM 24439 O O . TRP A 1 26 ? 16.562 -5.479 2.253 1.00 0.00 26 TRP A O 14
ATOM 24460 N N . LYS A 1 27 ? 14.585 -4.410 2.181 1.00 0.00 27 LYS A N 14
ATOM 24461 C CA . LYS A 1 27 ? 15.170 -3.084 2.337 1.00 0.00 27 LYS A CA 14
ATOM 24462 C C . LYS A 1 27 ? 14.229 -2.161 3.104 1.00 0.00 27 LYS A C 14
ATOM 24463 O O . LYS A 1 27 ? 13.042 -2.071 2.791 1.00 0.00 27 LYS A O 14
ATOM 24482 N N . SER A 1 28 ? 14.767 -1.475 4.107 1.00 0.00 28 SER A N 14
ATOM 24483 C CA . SER A 1 28 ? 13.974 -0.559 4.919 1.00 0.00 28 SER A CA 14
ATOM 24484 C C . SER A 1 28 ? 13.485 0.621 4.086 1.00 0.00 28 SER A C 14
ATOM 24485 O O . SER A 1 28 ? 14.245 1.543 3.788 1.00 0.00 28 SER A O 14
ATOM 24493 N N . ARG A 1 29 ? 12.210 0.586 3.713 1.00 0.00 29 ARG A N 14
ATOM 24494 C CA . ARG A 1 29 ? 11.618 1.652 2.913 1.00 0.00 29 ARG A CA 14
ATOM 24495 C C . ARG A 1 29 ? 10.308 2.132 3.531 1.00 0.00 29 ARG A C 14
ATOM 24496 O O . ARG A 1 29 ? 9.515 1.333 4.029 1.00 0.00 29 ARG A O 14
ATOM 24517 N N . TRP A 1 30 ? 10.089 3.441 3.496 1.00 0.00 30 TRP A N 14
ATOM 24518 C CA . TRP A 1 30 ? 8.875 4.028 4.053 1.00 0.00 30 TRP A CA 14
ATOM 24519 C C . TRP A 1 30 ? 7.742 4.007 3.033 1.00 0.00 30 TRP A C 14
ATOM 24520 O O . TRP A 1 30 ? 7.936 4.355 1.868 1.00 0.00 30 TRP A O 14
ATOM 24541 N N . PHE A 1 31 ? 6.559 3.597 3.477 1.00 0.00 31 PHE A N 14
ATOM 24542 C CA . PHE A 1 31 ? 5.395 3.531 2.602 1.00 0.00 31 PHE A CA 14
ATOM 24543 C C . PHE A 1 31 ? 4.239 4.349 3.171 1.00 0.00 31 PHE A C 14
ATOM 24544 O O . PHE A 1 31 ? 3.937 4.273 4.362 1.00 0.00 31 PHE A O 14
ATOM 24561 N N . PHE A 1 32 ? 3.596 5.131 2.310 1.00 0.00 32 PHE A N 14
ATOM 24562 C CA . PHE A 1 32 ? 2.475 5.965 2.726 1.00 0.00 32 PHE A CA 14
ATOM 24563 C C . PHE A 1 32 ? 1.424 6.053 1.623 1.00 0.00 32 PHE A C 14
ATOM 24564 O O . PHE A 1 32 ? 1.755 6.205 0.446 1.00 0.00 32 PHE A O 14
ATOM 24581 N N . TYR A 1 33 ? 0.158 5.956 2.011 1.00 0.00 33 TYR A N 14
ATOM 24582 C CA . TYR A 1 33 ? -0.942 6.022 1.056 1.00 0.00 33 TYR A CA 14
ATOM 24583 C C . TYR A 1 33 ? -1.378 7.465 0.825 1.00 0.00 33 TYR A C 14
ATOM 24584 O O . TYR A 1 33 ? -1.477 8.254 1.765 1.00 0.00 33 TYR A O 14
ATOM 24602 N N . ASP A 1 34 ? -1.637 7.804 -0.433 1.00 0.00 34 ASP A N 14
ATOM 24603 C CA . ASP A 1 34 ? -2.064 9.152 -0.790 1.00 0.00 34 ASP A CA 14
ATOM 24604 C C . ASP A 1 34 ? -3.583 9.229 -0.901 1.00 0.00 34 ASP A C 14
ATOM 24605 O O . ASP A 1 34 ? -4.216 8.358 -1.498 1.00 0.00 34 ASP A O 14
ATOM 24614 N N . GLU A 1 35 ? -4.162 10.276 -0.321 1.00 0.00 35 GLU A N 14
ATOM 24615 C CA . GLU A 1 35 ? -5.607 10.465 -0.354 1.00 0.00 35 GLU A CA 14
ATOM 24616 C C . GLU A 1 35 ? -5.994 11.528 -1.378 1.00 0.00 35 GLU A C 14
ATOM 24617 O O . GLU A 1 35 ? -7.021 12.193 -1.241 1.00 0.00 35 GLU A O 14
ATOM 24629 N N . ARG A 1 36 ? -5.164 11.682 -2.405 1.00 0.00 36 ARG A N 14
ATOM 24630 C CA . ARG A 1 36 ? -5.418 12.665 -3.451 1.00 0.00 36 ARG A CA 14
ATOM 24631 C C . ARG A 1 36 ? -5.686 11.979 -4.787 1.00 0.00 36 ARG A C 14
ATOM 24632 O O . ARG A 1 36 ? -6.654 12.299 -5.479 1.00 0.00 36 ARG A O 14
ATOM 24653 N N . LYS A 1 37 ? -4.823 11.034 -5.146 1.00 0.00 37 LYS A N 14
ATOM 24654 C CA . LYS A 1 37 ? -4.966 10.302 -6.399 1.00 0.00 37 LYS A CA 14
ATOM 24655 C C . LYS A 1 37 ? -5.243 8.825 -6.137 1.00 0.00 37 LYS A C 14
ATOM 24656 O O . LYS A 1 37 ? -5.209 8.005 -7.055 1.00 0.00 37 LYS A O 14
ATOM 24675 N N . CYS A 1 38 ? -5.518 8.493 -4.880 1.00 0.00 38 CYS A N 14
ATOM 24676 C CA . CYS A 1 38 ? -5.801 7.114 -4.498 1.00 0.00 38 CYS A CA 14
ATOM 24677 C C . CYS A 1 38 ? -4.662 6.189 -4.915 1.00 0.00 38 CYS A C 14
ATOM 24678 O O . CYS A 1 38 ? -4.894 5.124 -5.485 1.00 0.00 38 CYS A O 14
ATOM 24686 N N . GLN A 1 39 ? -3.433 6.606 -4.627 1.00 0.00 39 GLN A N 14
ATOM 24687 C CA . GLN A 1 39 ? -2.259 5.815 -4.975 1.00 0.00 39 GLN A CA 14
ATOM 24688 C C . GLN A 1 39 ? -1.352 5.626 -3.764 1.00 0.00 39 GLN A C 14
ATOM 24689 O O . GLN A 1 39 ? -1.360 6.436 -2.836 1.00 0.00 39 GLN A O 14
ATOM 24703 N N . LEU A 1 40 ? -0.572 4.551 -3.777 1.00 0.00 40 LEU A N 14
ATOM 24704 C CA . LEU A 1 40 ? 0.342 4.254 -2.679 1.00 0.00 40 LEU A CA 14
ATOM 24705 C C . LEU A 1 40 ? 1.751 4.746 -2.994 1.00 0.00 40 LEU A C 14
ATOM 24706 O O . LEU A 1 40 ? 2.438 4.186 -3.849 1.00 0.00 40 LEU A O 14
ATOM 24722 N N . TYR A 1 41 ? 2.175 5.794 -2.298 1.00 0.00 41 TYR A N 14
ATOM 24723 C CA . TYR A 1 41 ? 3.503 6.361 -2.503 1.00 0.00 41 TYR A CA 14
ATOM 24724 C C . TYR A 1 41 ? 4.454 5.942 -1.386 1.00 0.00 41 TYR A C 14
ATOM 24725 O O . TYR A 1 41 ? 4.124 6.042 -0.204 1.00 0.00 41 TYR A O 14
ATOM 24743 N N . TYR A 1 42 ? 5.636 5.473 -1.770 1.00 0.00 42 TYR A N 14
ATOM 24744 C CA . TYR A 1 42 ? 6.635 5.036 -0.803 1.00 0.00 42 TYR A CA 14
ATOM 24745 C C . TYR A 1 42 ? 8.002 5.632 -1.125 1.00 0.00 42 TYR A C 14
ATOM 24746 O O . TYR A 1 42 ? 8.419 5.668 -2.283 1.00 0.00 42 TYR A O 14
ATOM 24764 N N . SER A 1 43 ? 8.697 6.097 -0.092 1.00 0.00 43 SER A N 14
ATOM 24765 C CA . SER A 1 43 ? 10.016 6.694 -0.264 1.00 0.00 43 SER A CA 14
ATOM 24766 C C . SER A 1 43 ? 11.007 6.122 0.744 1.00 0.00 43 SER A C 14
ATOM 24767 O O . SER A 1 43 ? 10.628 5.379 1.650 1.00 0.00 43 SER A O 14
ATOM 24775 N N . ARG A 1 44 ? 12.278 6.472 0.580 1.00 0.00 44 ARG A N 14
ATOM 24776 C CA . ARG A 1 44 ? 13.325 5.993 1.474 1.00 0.00 44 ARG A CA 14
ATOM 24777 C C . ARG A 1 44 ? 13.018 6.367 2.921 1.00 0.00 44 ARG A C 14
ATOM 24778 O O . ARG A 1 44 ? 13.391 5.652 3.852 1.00 0.00 44 ARG A O 14
ATOM 24799 N N . THR A 1 45 ? 12.334 7.493 3.103 1.00 0.00 45 THR A N 14
ATOM 24800 C CA . THR A 1 45 ? 11.978 7.963 4.436 1.00 0.00 45 THR A CA 14
ATOM 24801 C C . THR A 1 45 ? 10.571 8.550 4.454 1.00 0.00 45 THR A C 14
ATOM 24802 O O . THR A 1 45 ? 9.924 8.666 3.414 1.00 0.00 45 THR A O 14
ATOM 24813 N N . ALA A 1 46 ? 10.105 8.920 5.642 1.00 0.00 46 ALA A N 14
ATOM 24814 C CA . ALA A 1 46 ? 8.775 9.497 5.795 1.00 0.00 46 ALA A CA 14
ATOM 24815 C C . ALA A 1 46 ? 8.808 11.009 5.599 1.00 0.00 46 ALA A C 14
ATOM 24816 O O . ALA A 1 46 ? 7.778 11.677 5.684 1.00 0.00 46 ALA A O 14
ATOM 24823 N N . GLN A 1 47 ? 9.997 11.542 5.337 1.00 0.00 47 GLN A N 14
ATOM 24824 C CA . GLN A 1 47 ? 10.163 12.976 5.131 1.00 0.00 47 GLN A CA 14
ATOM 24825 C C . GLN A 1 47 ? 10.755 13.263 3.755 1.00 0.00 47 GLN A C 14
ATOM 24826 O O . GLN A 1 47 ? 11.386 14.299 3.544 1.00 0.00 47 GLN A O 14
ATOM 24840 N N . ASP A 1 48 ? 10.548 12.340 2.823 1.00 0.00 48 ASP A N 14
ATOM 24841 C CA . ASP A 1 48 ? 11.060 12.494 1.466 1.00 0.00 48 ASP A CA 14
ATOM 24842 C C . ASP A 1 48 ? 10.140 13.383 0.635 1.00 0.00 48 ASP A C 14
ATOM 24843 O O . ASP A 1 48 ? 9.040 12.977 0.262 1.00 0.00 48 ASP A O 14
ATOM 24852 N N . ALA A 1 49 ? 10.598 14.598 0.351 1.00 0.00 49 ALA A N 14
ATOM 24853 C CA . ALA A 1 49 ? 9.817 15.544 -0.436 1.00 0.00 49 ALA A CA 14
ATOM 24854 C C . ALA A 1 49 ? 9.228 14.874 -1.673 1.00 0.00 49 ALA A C 14
ATOM 24855 O O . ALA A 1 49 ? 8.113 15.187 -2.088 1.00 0.00 49 ALA A O 14
ATOM 24862 N N . ASN A 1 50 ? 9.985 13.952 -2.258 1.00 0.00 50 ASN A N 14
ATOM 24863 C CA . ASN A 1 50 ? 9.538 13.239 -3.449 1.00 0.00 50 ASN A CA 14
ATOM 24864 C C . ASN A 1 50 ? 9.571 11.730 -3.225 1.00 0.00 50 ASN A C 14
ATOM 24865 O O . ASN A 1 50 ? 10.603 11.151 -2.882 1.00 0.00 50 ASN A O 14
ATOM 24876 N N . PRO A 1 51 ? 8.417 11.077 -3.422 1.00 0.00 51 PRO A N 14
ATOM 24877 C CA . PRO A 1 51 ? 8.287 9.627 -3.248 1.00 0.00 51 PRO A CA 14
ATOM 24878 C C . PRO A 1 51 ? 9.028 8.845 -4.328 1.00 0.00 51 PRO A C 14
ATOM 24879 O O . PRO A 1 51 ? 9.023 9.228 -5.499 1.00 0.00 51 PRO A O 14
ATOM 24890 N N . LEU A 1 52 ? 9.663 7.749 -3.928 1.00 0.00 52 LEU A N 14
ATOM 24891 C CA . LEU A 1 52 ? 10.407 6.913 -4.863 1.00 0.00 52 LEU A CA 14
ATOM 24892 C C . LEU A 1 52 ? 9.522 6.472 -6.024 1.00 0.00 52 LEU A C 14
ATOM 24893 O O . LEU A 1 52 ? 9.828 6.738 -7.187 1.00 0.00 52 LEU A O 14
ATOM 24909 N N . ASP A 1 53 ? 8.423 5.799 -5.701 1.00 0.00 53 ASP A N 14
ATOM 24910 C CA . ASP A 1 53 ? 7.491 5.324 -6.717 1.00 0.00 53 ASP A CA 14
ATOM 24911 C C . ASP A 1 53 ? 6.081 5.205 -6.148 1.00 0.00 53 ASP A C 14
ATOM 24912 O O . ASP A 1 53 ? 5.889 5.220 -4.932 1.00 0.00 53 ASP A O 14
ATOM 24921 N N . SER A 1 54 ? 5.098 5.088 -7.035 1.00 0.00 54 SER A N 14
ATOM 24922 C CA . SER A 1 54 ? 3.705 4.971 -6.620 1.00 0.00 54 SER A CA 14
ATOM 24923 C C . SER A 1 54 ? 3.050 3.749 -7.256 1.00 0.00 54 SER A C 14
ATOM 24924 O O . SER A 1 54 ? 3.488 3.269 -8.302 1.00 0.00 54 SER A O 14
ATOM 24932 N N . ILE A 1 55 ? 1.998 3.249 -6.616 1.00 0.00 55 ILE A N 14
ATOM 24933 C CA . ILE A 1 55 ? 1.281 2.084 -7.119 1.00 0.00 55 ILE A CA 14
ATOM 24934 C C . ILE A 1 55 ? -0.226 2.315 -7.100 1.00 0.00 55 ILE A C 14
ATOM 24935 O O . ILE A 1 55 ? -0.810 2.585 -6.051 1.00 0.00 55 ILE A O 14
ATOM 24951 N N . ASP A 1 56 ? -0.850 2.206 -8.268 1.00 0.00 56 ASP A N 14
ATOM 24952 C CA . ASP A 1 56 ? -2.291 2.400 -8.386 1.00 0.00 56 ASP A CA 14
ATOM 24953 C C . ASP A 1 56 ? -3.049 1.245 -7.741 1.00 0.00 56 ASP A C 14
ATOM 24954 O O . ASP A 1 56 ? -3.182 0.170 -8.328 1.00 0.00 56 ASP A O 14
ATOM 24963 N N . LEU A 1 57 ? -3.545 1.473 -6.530 1.00 0.00 57 LEU A N 14
ATOM 24964 C CA . LEU A 1 57 ? -4.290 0.450 -5.803 1.00 0.00 57 LEU A CA 14
ATOM 24965 C C . LEU A 1 57 ? -5.630 0.172 -6.476 1.00 0.00 57 LEU A C 14
ATOM 24966 O O . LEU A 1 57 ? -6.201 -0.908 -6.323 1.00 0.00 57 LEU A O 14
ATOM 24982 N N . SER A 1 58 ? -6.126 1.152 -7.224 1.00 0.00 58 SER A N 14
ATOM 24983 C CA . SER A 1 58 ? -7.400 1.014 -7.920 1.00 0.00 58 SER A CA 14
ATOM 24984 C C . SER A 1 58 ? -7.477 -0.323 -8.651 1.00 0.00 58 SER A C 14
ATOM 24985 O O . SER A 1 58 ? -8.544 -0.928 -8.751 1.00 0.00 58 SER A O 14
ATOM 24993 N N . SER A 1 59 ? -6.337 -0.778 -9.161 1.00 0.00 59 SER A N 14
ATOM 24994 C CA . SER A 1 59 ? -6.274 -2.041 -9.887 1.00 0.00 59 SER A CA 14
ATOM 24995 C C . SER A 1 59 ? -5.180 -2.940 -9.319 1.00 0.00 59 SER A C 14
ATOM 24996 O O . SER A 1 59 ? -4.626 -3.783 -10.024 1.00 0.00 59 SER A O 14
ATOM 25004 N N . ALA A 1 60 ? -4.875 -2.753 -8.039 1.00 0.00 60 ALA A N 14
ATOM 25005 C CA . ALA A 1 60 ? -3.849 -3.548 -7.375 1.00 0.00 60 ALA A CA 14
ATOM 25006 C C . ALA A 1 60 ? -4.469 -4.528 -6.385 1.00 0.00 60 ALA A C 14
ATOM 25007 O O . ALA A 1 60 ? -5.401 -4.184 -5.656 1.00 0.00 60 ALA A O 14
ATOM 25014 N N . VAL A 1 61 ? -3.948 -5.750 -6.364 1.00 0.00 61 VAL A N 14
ATOM 25015 C CA . VAL A 1 61 ? -4.451 -6.781 -5.463 1.00 0.00 61 VAL A CA 14
ATOM 25016 C C . VAL A 1 61 ? -3.384 -7.199 -4.457 1.00 0.00 61 VAL A C 14
ATOM 25017 O O . VAL A 1 61 ? -2.238 -7.460 -4.823 1.00 0.00 61 VAL A O 14
ATOM 25030 N N . PHE A 1 62 ? -3.769 -7.262 -3.186 1.00 0.00 62 PHE A N 14
ATOM 25031 C CA . PHE A 1 62 ? -2.845 -7.649 -2.126 1.00 0.00 62 PHE A CA 14
ATOM 25032 C C . PHE A 1 62 ? -3.056 -9.106 -1.727 1.00 0.00 62 PHE A C 14
ATOM 25033 O O . PHE A 1 62 ? -4.168 -9.516 -1.395 1.00 0.00 62 PHE A O 14
ATOM 25050 N N . ASP A 1 63 ? -1.979 -9.884 -1.761 1.00 0.00 63 ASP A N 14
ATOM 25051 C CA . ASP A 1 63 ? -2.045 -11.296 -1.403 1.00 0.00 63 ASP A CA 14
ATOM 25052 C C . ASP A 1 63 ? -1.061 -11.618 -0.282 1.00 0.00 63 ASP A C 14
ATOM 25053 O O . ASP A 1 63 ? -0.101 -10.880 -0.054 1.00 0.00 63 ASP A O 14
ATOM 25062 N N . CYS A 1 64 ? -1.306 -12.722 0.415 1.00 0.00 64 CYS A N 14
ATOM 25063 C CA . CYS A 1 64 ? -0.442 -13.141 1.513 1.00 0.00 64 CYS A CA 14
ATOM 25064 C C . CYS A 1 64 ? 0.481 -14.274 1.077 1.00 0.00 64 CYS A C 14
ATOM 25065 O O . CYS A 1 64 ? 0.027 -15.298 0.567 1.00 0.00 64 CYS A O 14
ATOM 25073 N N . LYS A 1 65 ? 1.780 -14.083 1.280 1.00 0.00 65 LYS A N 14
ATOM 25074 C CA . LYS A 1 65 ? 2.769 -15.088 0.909 1.00 0.00 65 LYS A CA 14
ATOM 25075 C C . LYS A 1 65 ? 2.478 -16.417 1.597 1.00 0.00 65 LYS A C 14
ATOM 25076 O O . LYS A 1 65 ? 1.521 -16.535 2.361 1.00 0.00 65 LYS A O 14
ATOM 25095 N N . ALA A 1 66 ? 3.312 -17.415 1.323 1.00 0.00 66 ALA A N 14
ATOM 25096 C CA . ALA A 1 66 ? 3.146 -18.735 1.919 1.00 0.00 66 ALA A CA 14
ATOM 25097 C C . ALA A 1 66 ? 3.484 -18.712 3.406 1.00 0.00 66 ALA A C 14
ATOM 25098 O O . ALA A 1 66 ? 2.873 -19.425 4.202 1.00 0.00 66 ALA A O 14
ATOM 25105 N N . ASP A 1 67 ? 4.461 -17.890 3.773 1.00 0.00 67 ASP A N 14
ATOM 25106 C CA . ASP A 1 67 ? 4.880 -17.775 5.165 1.00 0.00 67 ASP A CA 14
ATOM 25107 C C . ASP A 1 67 ? 4.204 -16.585 5.839 1.00 0.00 67 ASP A C 14
ATOM 25108 O O . ASP A 1 67 ? 4.805 -15.907 6.672 1.00 0.00 67 ASP A O 14
ATOM 25117 N N . ALA A 1 68 ? 2.951 -16.336 5.472 1.00 0.00 68 ALA A N 14
ATOM 25118 C CA . ALA A 1 68 ? 2.193 -15.229 6.041 1.00 0.00 68 ALA A CA 14
ATOM 25119 C C . ALA A 1 68 ? 2.229 -15.266 7.565 1.00 0.00 68 ALA A C 14
ATOM 25120 O O . ALA A 1 68 ? 2.098 -14.234 8.223 1.00 0.00 68 ALA A O 14
ATOM 25127 N N . GLU A 1 69 ? 2.406 -16.461 8.120 1.00 0.00 69 GLU A N 14
ATOM 25128 C CA . GLU A 1 69 ? 2.457 -16.631 9.567 1.00 0.00 69 GLU A CA 14
ATOM 25129 C C . GLU A 1 69 ? 3.386 -15.600 10.203 1.00 0.00 69 GLU A C 14
ATOM 25130 O O . GLU A 1 69 ? 3.261 -15.284 11.386 1.00 0.00 69 GLU A O 14
ATOM 25142 N N . GLU A 1 70 ? 4.317 -15.081 9.409 1.00 0.00 70 GLU A N 14
ATOM 25143 C CA . GLU A 1 70 ? 5.267 -14.087 9.895 1.00 0.00 70 GLU A CA 14
ATOM 25144 C C . GLU A 1 70 ? 4.746 -12.673 9.655 1.00 0.00 70 GLU A C 14
ATOM 25145 O O . GLU A 1 70 ? 4.932 -11.782 10.483 1.00 0.00 70 GLU A O 14
ATOM 25157 N N . GLY A 1 71 ? 4.092 -12.475 8.515 1.00 0.00 71 GLY A N 14
ATOM 25158 C CA . GLY A 1 71 ? 3.554 -11.168 8.185 1.00 0.00 71 GLY A CA 14
ATOM 25159 C C . GLY A 1 71 ? 4.095 -10.633 6.874 1.00 0.00 71 GLY A C 14
ATOM 25160 O O . GLY A 1 71 ? 4.722 -9.573 6.840 1.00 0.00 71 GLY A O 14
ATOM 25164 N N . ILE A 1 72 ? 3.853 -11.366 5.793 1.00 0.00 72 ILE A N 14
ATOM 25165 C CA . ILE A 1 72 ? 4.321 -10.959 4.473 1.00 0.00 72 ILE A CA 14
ATOM 25166 C C . ILE A 1 72 ? 3.172 -10.921 3.471 1.00 0.00 72 ILE A C 14
ATOM 25167 O O . ILE A 1 72 ? 2.267 -11.753 3.516 1.00 0.00 72 ILE A O 14
ATOM 25183 N N . PHE A 1 73 ? 3.217 -9.949 2.565 1.00 0.00 73 PHE A N 14
ATOM 25184 C CA . PHE A 1 73 ? 2.181 -9.802 1.549 1.00 0.00 73 PHE A CA 14
ATOM 25185 C C . PHE A 1 73 ? 2.790 -9.425 0.202 1.00 0.00 73 PHE A C 14
ATOM 25186 O O . PHE A 1 73 ? 3.997 -9.217 0.092 1.00 0.00 73 PHE A O 14
ATOM 25203 N N . GLU A 1 74 ? 1.943 -9.338 -0.819 1.00 0.00 74 GLU A N 14
ATOM 25204 C CA . GLU A 1 74 ? 2.398 -8.986 -2.159 1.00 0.00 74 GLU A CA 14
ATOM 25205 C C . GLU A 1 74 ? 1.317 -8.222 -2.918 1.00 0.00 74 GLU A C 14
ATOM 25206 O O . GLU A 1 74 ? 0.157 -8.636 -2.953 1.00 0.00 74 GLU A O 14
ATOM 25218 N N . ILE A 1 75 ? 1.704 -7.104 -3.522 1.00 0.00 75 ILE A N 14
ATOM 25219 C CA . ILE A 1 75 ? 0.769 -6.282 -4.280 1.00 0.00 75 ILE A CA 14
ATOM 25220 C C . ILE A 1 75 ? 0.931 -6.506 -5.780 1.00 0.00 75 ILE A C 14
ATOM 25221 O O . ILE A 1 75 ? 1.888 -6.031 -6.390 1.00 0.00 75 ILE A O 14
ATOM 25237 N N . LYS A 1 76 ? -0.014 -7.231 -6.369 1.00 0.00 76 LYS A N 14
ATOM 25238 C CA . LYS A 1 76 ? 0.020 -7.516 -7.798 1.00 0.00 76 LYS A CA 14
ATOM 25239 C C . LYS A 1 76 ? -0.601 -6.374 -8.596 1.00 0.00 76 LYS A C 14
ATOM 25240 O O . LYS A 1 76 ? -1.752 -5.999 -8.370 1.00 0.00 76 LYS A O 14
ATOM 25259 N N . THR A 1 77 ? 0.168 -5.825 -9.532 1.00 0.00 77 THR A N 14
ATOM 25260 C CA . THR A 1 77 ? -0.307 -4.726 -10.363 1.00 0.00 77 THR A CA 14
ATOM 25261 C C . THR A 1 77 ? -0.058 -5.007 -11.841 1.00 0.00 77 THR A C 14
ATOM 25262 O O . THR A 1 77 ? 0.861 -5.738 -12.212 1.00 0.00 77 THR A O 14
ATOM 25273 N N . PRO A 1 78 ? -0.894 -4.414 -12.706 1.00 0.00 78 PRO A N 14
ATOM 25274 C CA . PRO A 1 78 ? -0.783 -4.585 -14.157 1.00 0.00 78 PRO A CA 14
ATOM 25275 C C . PRO A 1 78 ? 0.453 -3.899 -14.729 1.00 0.00 78 PRO A C 14
ATOM 25276 O O . PRO A 1 78 ? 0.650 -3.865 -15.944 1.00 0.00 78 PRO A O 14
ATOM 25287 N N . SER A 1 79 ? 1.283 -3.353 -13.846 1.00 0.00 79 SER A N 14
ATOM 25288 C CA . SER A 1 79 ? 2.499 -2.664 -14.263 1.00 0.00 79 SER A CA 14
ATOM 25289 C C . SER A 1 79 ? 3.737 -3.362 -13.708 1.00 0.00 79 SER A C 14
ATOM 25290 O O . SER A 1 79 ? 4.707 -3.597 -14.429 1.00 0.00 79 SER A O 14
ATOM 25298 N N . ARG A 1 80 ? 3.695 -3.691 -12.421 1.00 0.00 80 ARG A N 14
ATOM 25299 C CA . ARG A 1 80 ? 4.813 -4.360 -11.767 1.00 0.00 80 ARG A CA 14
ATOM 25300 C C . ARG A 1 80 ? 4.397 -4.910 -10.406 1.00 0.00 80 ARG A C 14
ATOM 25301 O O . ARG A 1 80 ? 3.966 -4.163 -9.528 1.00 0.00 80 ARG A O 14
ATOM 25322 N N . VAL A 1 81 ? 4.527 -6.223 -10.239 1.00 0.00 81 VAL A N 14
ATOM 25323 C CA . VAL A 1 81 ? 4.165 -6.873 -8.985 1.00 0.00 81 VAL A CA 14
ATOM 25324 C C . VAL A 1 81 ? 5.191 -6.578 -7.896 1.00 0.00 81 VAL A C 14
ATOM 25325 O O . VAL A 1 81 ? 6.368 -6.915 -8.030 1.00 0.00 81 VAL A O 14
ATOM 25338 N N . ILE A 1 82 ? 4.736 -5.946 -6.819 1.00 0.00 82 ILE A N 14
ATOM 25339 C CA . ILE A 1 82 ? 5.614 -5.606 -5.706 1.00 0.00 82 ILE A CA 14
ATOM 25340 C C . ILE A 1 82 ? 5.445 -6.589 -4.553 1.00 0.00 82 ILE A C 14
ATOM 25341 O O . ILE A 1 82 ? 4.379 -7.182 -4.378 1.00 0.00 82 ILE A O 14
ATOM 25357 N N . THR A 1 83 ? 6.502 -6.757 -3.765 1.00 0.00 83 THR A N 14
ATOM 25358 C CA . THR A 1 83 ? 6.471 -7.667 -2.627 1.00 0.00 83 THR A CA 14
ATOM 25359 C C . THR A 1 83 ? 6.926 -6.967 -1.351 1.00 0.00 83 THR A C 14
ATOM 25360 O O . THR A 1 83 ? 8.101 -6.629 -1.201 1.00 0.00 83 THR A O 14
ATOM 25371 N N . LEU A 1 84 ? 5.990 -6.753 -0.433 1.00 0.00 84 LEU A N 14
ATOM 25372 C CA . LEU A 1 84 ? 6.295 -6.094 0.832 1.00 0.00 84 LEU A CA 14
ATOM 25373 C C . LEU A 1 84 ? 5.798 -6.924 2.012 1.00 0.00 84 LEU A C 14
ATOM 25374 O O . LEU A 1 84 ? 4.782 -7.612 1.917 1.00 0.00 84 LEU A O 14
ATOM 25390 N N . LYS A 1 85 ? 6.521 -6.852 3.125 1.00 0.00 85 LYS A N 14
ATOM 25391 C CA . LYS A 1 85 ? 6.153 -7.593 4.325 1.00 0.00 85 LYS A CA 14
ATOM 25392 C C . LYS A 1 85 ? 6.029 -6.659 5.525 1.00 0.00 85 LYS A C 14
ATOM 25393 O O . LYS A 1 85 ? 6.745 -5.663 5.624 1.00 0.00 85 LYS A O 14
ATOM 25412 N N . ALA A 1 86 ? 5.118 -6.988 6.434 1.00 0.00 86 ALA A N 14
ATOM 25413 C CA . ALA A 1 86 ? 4.903 -6.180 7.628 1.00 0.00 86 ALA A CA 14
ATOM 25414 C C . ALA A 1 86 ? 5.551 -6.823 8.849 1.00 0.00 86 ALA A C 14
ATOM 25415 O O . ALA A 1 86 ? 6.089 -7.927 8.770 1.00 0.00 86 ALA A O 14
ATOM 25422 N N . ALA A 1 87 ? 5.497 -6.124 9.979 1.00 0.00 87 ALA A N 14
ATOM 25423 C CA . ALA A 1 87 ? 6.078 -6.628 11.217 1.00 0.00 87 ALA A CA 14
ATOM 25424 C C . ALA A 1 87 ? 5.604 -8.048 11.508 1.00 0.00 87 ALA A C 14
ATOM 25425 O O . ALA A 1 87 ? 6.359 -9.009 11.359 1.00 0.00 87 ALA A O 14
ATOM 25432 N N . THR A 1 88 ? 4.348 -8.174 11.925 1.00 0.00 88 THR A N 14
ATOM 25433 C CA . THR A 1 88 ? 3.774 -9.476 12.239 1.00 0.00 88 THR A CA 14
ATOM 25434 C C . THR A 1 88 ? 2.576 -9.778 11.346 1.00 0.00 88 THR A C 14
ATOM 25435 O O . THR A 1 88 ? 2.237 -8.996 10.457 1.00 0.00 88 THR A O 14
ATOM 25446 N N . LYS A 1 89 ? 1.936 -10.917 11.588 1.00 0.00 89 LYS A N 14
ATOM 25447 C CA . LYS A 1 89 ? 0.773 -11.323 10.808 1.00 0.00 89 LYS A CA 14
ATOM 25448 C C . LYS A 1 89 ? -0.379 -10.342 10.998 1.00 0.00 89 LYS A C 14
ATOM 25449 O O . LYS A 1 89 ? -1.105 -10.033 10.053 1.00 0.00 89 LYS A O 14
ATOM 25468 N N . GLN A 1 90 ? -0.540 -9.855 12.224 1.00 0.00 90 GLN A N 14
ATOM 25469 C CA . GLN A 1 90 ? -1.604 -8.908 12.536 1.00 0.00 90 GLN A CA 14
ATOM 25470 C C . GLN A 1 90 ? -1.342 -7.558 11.876 1.00 0.00 90 GLN A C 14
ATOM 25471 O O . GLN A 1 90 ? -2.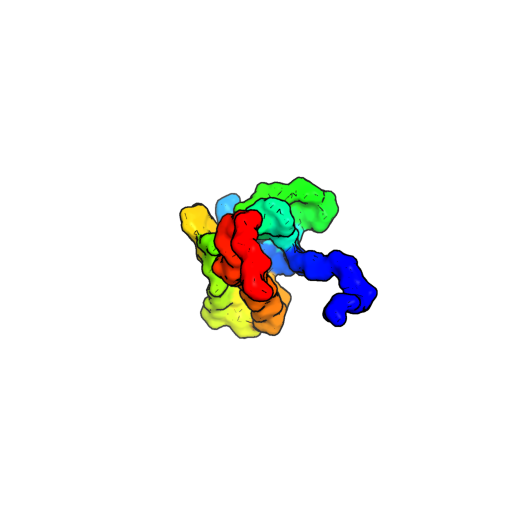263 -6.769 11.668 1.00 0.00 90 GLN A O 14
ATOM 25485 N N . ALA A 1 91 ? -0.080 -7.299 11.549 1.00 0.00 91 ALA A N 14
ATOM 25486 C CA . ALA A 1 91 ? 0.303 -6.046 10.911 1.00 0.00 91 ALA A CA 14
ATOM 25487 C C . ALA A 1 91 ? -0.223 -5.975 9.482 1.00 0.00 91 ALA A C 14
ATOM 25488 O O . ALA A 1 91 ? -1.057 -5.129 9.159 1.00 0.00 91 ALA A O 14
ATOM 25495 N N . MET A 1 92 ? 0.271 -6.867 8.630 1.00 0.00 92 MET A N 14
ATOM 25496 C CA . MET A 1 92 ? -0.151 -6.905 7.234 1.00 0.00 92 MET A CA 14
ATOM 25497 C C . MET A 1 92 ? -1.672 -6.930 7.126 1.00 0.00 92 MET A C 14
ATOM 25498 O O . MET A 1 92 ? -2.257 -6.242 6.288 1.00 0.00 92 MET A O 14
ATOM 25512 N N . LEU A 1 93 ? -2.308 -7.727 7.978 1.00 0.00 93 LEU A N 14
ATOM 25513 C CA . LEU A 1 93 ? -3.762 -7.843 7.978 1.00 0.00 93 LEU A CA 14
ATOM 25514 C C . LEU A 1 93 ? -4.417 -6.465 7.989 1.00 0.00 93 LEU A C 14
ATOM 25515 O O . LEU A 1 93 ? -5.467 -6.262 7.378 1.00 0.00 93 LEU A O 14
ATOM 25531 N N . TYR A 1 94 ? -3.791 -5.523 8.684 1.00 0.00 94 TYR A N 14
ATOM 25532 C CA . TYR A 1 94 ? -4.313 -4.165 8.774 1.00 0.00 94 TYR A CA 14
ATOM 25533 C C . TYR A 1 94 ? -4.111 -3.415 7.461 1.00 0.00 94 TYR A C 14
ATOM 25534 O O . TYR A 1 94 ? -4.959 -2.624 7.048 1.00 0.00 94 TYR A O 14
ATOM 25552 N N . TRP A 1 95 ? -2.982 -3.670 6.810 1.00 0.00 95 TRP A N 14
ATOM 25553 C CA . TRP A 1 95 ? -2.667 -3.019 5.543 1.00 0.00 95 TRP A CA 14
ATOM 25554 C C . TRP A 1 95 ? -3.567 -3.538 4.427 1.00 0.00 95 TRP A C 14
ATOM 25555 O O . TRP A 1 95 ? -4.196 -2.759 3.710 1.00 0.00 95 TRP A O 14
ATOM 25576 N N . LEU A 1 96 ? -3.624 -4.858 4.284 1.00 0.00 96 LEU A N 14
ATOM 25577 C CA . LEU A 1 96 ? -4.448 -5.481 3.255 1.00 0.00 96 LEU A CA 14
ATOM 25578 C C . LEU A 1 96 ? -5.905 -5.051 3.389 1.00 0.00 96 LEU A C 14
ATOM 25579 O O . LEU A 1 96 ? -6.547 -4.684 2.404 1.00 0.00 96 LEU A O 14
ATOM 25595 N N . GLN A 1 97 ? -6.420 -5.096 4.613 1.00 0.00 97 GLN A N 14
ATOM 25596 C CA . GLN A 1 97 ? -7.801 -4.709 4.875 1.00 0.00 97 GLN A CA 14
ATOM 25597 C C . GLN A 1 97 ? -8.019 -3.230 4.575 1.00 0.00 97 GLN A C 14
ATOM 25598 O O . GLN A 1 97 ? -8.891 -2.870 3.785 1.00 0.00 97 GLN A O 14
ATOM 25612 N N . GLN A 1 98 ? -7.220 -2.378 5.210 1.00 0.00 98 GLN A N 14
ATOM 25613 C CA . GLN A 1 98 ? -7.326 -0.938 5.010 1.00 0.00 98 GLN A CA 14
ATOM 25614 C C . GLN A 1 98 ? -7.145 -0.577 3.539 1.00 0.00 98 GLN A C 14
ATOM 25615 O O . GLN A 1 98 ? -8.063 -0.067 2.896 1.00 0.00 98 GLN A O 14
ATOM 25629 N N . LEU A 1 99 ? -5.955 -0.844 3.013 1.00 0.00 99 LEU A N 14
ATOM 25630 C CA . LEU A 1 99 ? -5.652 -0.547 1.617 1.00 0.00 99 LEU A CA 14
ATOM 25631 C C . LEU A 1 99 ? -6.876 -0.773 0.734 1.00 0.00 99 LEU A C 14
ATOM 25632 O O . LEU A 1 99 ? -7.179 0.037 -0.141 1.00 0.00 99 LEU A O 14
ATOM 25648 N N . GLN A 1 100 ? -7.575 -1.878 0.973 1.00 0.00 100 GLN A N 14
ATOM 25649 C CA . GLN A 1 100 ? -8.767 -2.209 0.200 1.00 0.00 100 GLN A CA 14
ATOM 25650 C C . GLN A 1 100 ? -9.834 -1.132 0.358 1.00 0.00 100 GLN A C 14
ATOM 25651 O O . GLN A 1 100 ? -10.310 -0.567 -0.627 1.00 0.00 100 GLN A O 14
ATOM 25665 N N . MET A 1 101 ? -10.207 -0.852 1.603 1.00 0.00 101 MET A N 14
ATOM 25666 C CA . MET A 1 101 ? -11.218 0.158 1.889 1.00 0.00 101 MET A CA 14
ATOM 25667 C C . MET A 1 101 ? -11.121 1.319 0.903 1.00 0.00 101 MET A C 14
ATOM 25668 O O . MET A 1 101 ? -12.124 1.744 0.329 1.00 0.00 101 MET A O 14
ATOM 25682 N N . LYS A 1 102 ? -9.909 1.826 0.711 1.00 0.00 102 LYS A N 14
ATOM 25683 C CA . LYS A 1 102 ? -9.680 2.937 -0.205 1.00 0.00 102 LYS A CA 14
ATOM 25684 C C . LYS A 1 102 ? -10.127 2.577 -1.618 1.00 0.00 102 LYS A C 14
ATOM 25685 O O . LYS A 1 102 ? -10.911 3.299 -2.235 1.00 0.00 102 LYS A O 14
ATOM 25704 N N . ARG A 1 103 ? -9.626 1.455 -2.125 1.00 0.00 103 ARG A N 14
ATOM 25705 C CA . ARG A 1 103 ? -9.975 1.000 -3.466 1.00 0.00 103 ARG A CA 14
ATOM 25706 C C . ARG A 1 103 ? -11.436 0.566 -3.529 1.00 0.00 103 ARG A C 14
ATOM 25707 O O . ARG A 1 103 ? -12.241 1.163 -4.244 1.00 0.00 103 ARG A O 14
ATOM 25728 N N . TRP A 1 104 ? -11.771 -0.477 -2.778 1.00 0.00 104 TRP A N 14
ATOM 25729 C CA . TRP A 1 104 ? -13.136 -0.991 -2.750 1.00 0.00 104 TRP A CA 14
ATOM 25730 C C . TRP A 1 104 ? -14.146 0.149 -2.700 1.00 0.00 104 TRP A C 14
ATOM 25731 O O . TRP A 1 104 ? -15.145 0.136 -3.419 1.00 0.00 104 TRP A O 14
ATOM 25752 N N . GLU A 1 105 ? -13.880 1.134 -1.848 1.00 0.00 105 GLU A N 14
ATOM 25753 C CA . GLU A 1 105 ? -14.768 2.282 -1.706 1.00 0.00 105 GLU A CA 14
ATOM 25754 C C . GLU A 1 105 ? -15.123 2.868 -3.070 1.00 0.00 105 GLU A C 14
ATOM 25755 O O . GLU A 1 105 ? -16.297 3.001 -3.414 1.00 0.00 105 GLU A O 14
ATOM 25767 N N . PHE A 1 106 ? -14.099 3.216 -3.842 1.00 0.00 106 PHE A N 14
ATOM 25768 C CA . PHE A 1 106 ? -14.301 3.789 -5.167 1.00 0.00 106 PHE A CA 14
ATOM 25769 C C . PHE A 1 106 ? -15.254 2.928 -5.992 1.00 0.00 106 PHE A C 14
ATOM 25770 O O . PHE A 1 106 ? -16.118 3.444 -6.702 1.00 0.00 106 PHE A O 14
ATOM 25787 N N . HIS A 1 107 ? -15.088 1.613 -5.894 1.00 0.00 107 HIS A N 14
ATOM 25788 C CA . HIS A 1 107 ? -15.933 0.679 -6.631 1.00 0.00 107 HIS A CA 14
ATOM 25789 C C . HIS A 1 107 ? -17.380 0.765 -6.156 1.00 0.00 107 HIS A C 14
ATOM 25790 O O . HIS A 1 107 ? -18.300 0.359 -6.864 1.00 0.00 107 HIS A O 14
ATOM 25805 N N . ASN A 1 108 ? -17.573 1.295 -4.952 1.00 0.00 108 ASN A N 14
ATOM 25806 C CA . ASN A 1 108 ? -18.908 1.432 -4.382 1.00 0.00 108 ASN A CA 14
ATOM 25807 C C . ASN A 1 108 ? -19.512 2.789 -4.733 1.00 0.00 108 ASN A C 14
ATOM 25808 O O . ASN A 1 108 ? -20.628 2.869 -5.245 1.00 0.00 108 ASN A O 14
ATOM 25819 N N . SER A 1 109 ? -18.766 3.853 -4.453 1.00 0.00 109 SER A N 14
ATOM 25820 C CA . SER A 1 109 ? -19.229 5.206 -4.735 1.00 0.00 109 SER A CA 14
ATOM 25821 C C . SER A 1 109 ? -20.091 5.234 -5.994 1.00 0.00 109 SER A C 14
ATOM 25822 O O . SER A 1 109 ? -19.593 5.301 -7.117 1.00 0.00 109 SER A O 14
ATOM 25830 N N . PRO A 1 110 ? -21.418 5.181 -5.802 1.00 0.00 110 PRO A N 14
ATOM 25831 C CA . PRO A 1 110 ? -22.379 5.199 -6.908 1.00 0.00 110 PRO A CA 14
ATOM 25832 C C . PRO A 1 110 ? -22.435 6.554 -7.605 1.00 0.00 110 PRO A C 14
ATOM 25833 O O . PRO A 1 110 ? -22.226 7.603 -6.994 1.00 0.00 110 PRO A O 14
ATOM 25844 N N . PRO A 1 111 ? -22.725 6.536 -8.915 1.00 0.00 111 PRO A N 14
ATOM 25845 C CA . PRO A 1 111 ? -22.816 7.756 -9.723 1.00 0.00 111 PRO A CA 14
ATOM 25846 C C . PRO A 1 111 ? -24.036 8.598 -9.365 1.00 0.00 111 PRO A C 14
ATOM 25847 O O . PRO A 1 111 ? -24.767 8.282 -8.426 1.00 0.00 111 PRO A O 14
ATOM 25858 N N . ALA A 1 112 ? -24.251 9.671 -10.119 1.00 0.00 112 ALA A N 14
ATOM 25859 C CA . ALA A 1 112 ? -25.384 10.556 -9.883 1.00 0.00 112 ALA A CA 14
ATOM 25860 C C . ALA A 1 112 ? -26.698 9.783 -9.898 1.00 0.00 112 ALA A C 14
ATOM 25861 O O . ALA A 1 112 ? -26.882 8.840 -10.668 1.00 0.00 112 ALA A O 14
ATOM 25868 N N . PRO A 1 113 ? -27.635 10.189 -9.028 1.00 0.00 113 PRO A N 14
ATOM 25869 C CA . PRO A 1 113 ? -28.948 9.547 -8.923 1.00 0.00 113 PRO A CA 14
ATOM 25870 C C . PRO A 1 113 ? -29.824 9.815 -10.141 1.00 0.00 113 PRO A C 14
ATOM 25871 O O . PRO A 1 113 ? -30.034 10.966 -10.525 1.00 0.00 113 PRO A O 14
ATOM 25882 N N . SER A 1 114 ? -30.334 8.747 -10.745 1.00 0.00 114 SER A N 14
ATOM 25883 C CA . SER A 1 114 ? -31.185 8.868 -11.923 1.00 0.00 114 SER A CA 14
ATOM 25884 C C . SER A 1 114 ? -32.473 8.069 -11.747 1.00 0.00 114 SER A C 14
ATOM 25885 O O . SER A 1 114 ? -32.442 6.861 -11.518 1.00 0.00 114 SER A O 14
ATOM 25893 N N . GLY A 1 115 ? -33.607 8.755 -11.855 1.00 0.00 115 GLY A N 14
ATOM 25894 C CA . GLY A 1 115 ? -34.891 8.096 -11.705 1.00 0.00 115 GLY A CA 14
ATOM 25895 C C . GLY A 1 115 ? -36.031 9.079 -11.529 1.00 0.00 115 GLY A C 14
ATOM 25896 O O . GLY A 1 115 ? -36.347 9.863 -12.425 1.00 0.00 115 GLY A O 14
ATOM 25900 N N . PRO A 1 116 ? -36.672 9.044 -10.352 1.00 0.00 116 PRO A N 14
ATOM 25901 C CA . PRO A 1 116 ? -37.795 9.931 -10.035 1.00 0.00 116 PRO A CA 14
ATOM 25902 C C . PRO A 1 116 ? -37.357 11.382 -9.864 1.00 0.00 116 PRO A C 14
ATOM 25903 O O . PRO A 1 116 ? -36.165 11.673 -9.767 1.00 0.00 116 PRO A O 14
ATOM 25914 N N . SER A 1 117 ? -38.328 12.288 -9.829 1.00 0.00 117 SER A N 14
ATOM 25915 C CA . SER A 1 117 ? -38.042 13.710 -9.673 1.00 0.00 117 SER A CA 14
ATOM 25916 C C . SER A 1 117 ? -38.216 14.143 -8.221 1.00 0.00 117 SER A C 14
ATOM 25917 O O . SER A 1 117 ? -39.269 13.932 -7.620 1.00 0.00 117 SER A O 14
ATOM 25925 N N . SER A 1 118 ? -37.174 14.751 -7.662 1.00 0.00 118 SER A N 14
ATOM 25926 C CA . SER A 1 118 ? -37.208 15.211 -6.279 1.00 0.00 118 SER A CA 14
ATOM 25927 C C . SER A 1 118 ? -38.605 15.696 -5.903 1.00 0.00 118 SER A C 14
ATOM 25928 O O . SER A 1 118 ? -39.287 16.339 -6.700 1.00 0.00 118 SER A O 14
ATOM 25936 N N . GLY A 1 119 ? -39.024 15.382 -4.681 1.00 0.00 119 GLY A N 14
ATOM 25937 C CA . GLY A 1 119 ? -40.337 15.793 -4.218 1.00 0.00 119 GLY A CA 14
ATOM 25938 C C . GLY A 1 119 ? -40.468 17.299 -4.108 1.00 0.00 119 GLY A C 14
ATOM 25939 O O . GLY A 1 119 ? -40.047 18.032 -5.002 1.00 0.00 119 GLY A O 14
ATOM 25943 N N . GLY A 1 1 ? -12.749 -9.182 17.775 1.00 0.00 1 GLY A N 15
ATOM 25944 C CA . GLY A 1 1 ? -12.464 -8.141 18.744 1.00 0.00 1 GLY A CA 15
ATOM 25945 C C . GLY A 1 1 ? -11.285 -7.279 18.339 1.00 0.00 1 GLY A C 15
ATOM 25946 O O . GLY A 1 1 ? -10.135 -7.713 18.413 1.00 0.00 1 GLY A O 15
ATOM 25950 N N . SER A 1 2 ? -11.570 -6.055 17.907 1.00 0.00 2 SER A N 15
ATOM 25951 C CA . SER A 1 2 ? -10.525 -5.131 17.483 1.00 0.00 2 SER A CA 15
ATOM 25952 C C . SER A 1 2 ? -11.067 -3.709 17.377 1.00 0.00 2 SER A C 15
ATOM 25953 O O . SER A 1 2 ? -12.221 -3.498 17.004 1.00 0.00 2 SER A O 15
ATOM 25961 N N . SER A 1 3 ? -10.225 -2.735 17.708 1.00 0.00 3 SER A N 15
ATOM 25962 C CA . SER A 1 3 ? -10.619 -1.332 17.655 1.00 0.00 3 SER A CA 15
ATOM 25963 C C . SER A 1 3 ? -10.343 -0.743 16.275 1.00 0.00 3 SER A C 15
ATOM 25964 O O . SER A 1 3 ? -11.231 -0.174 15.642 1.00 0.00 3 SER A O 15
ATOM 25972 N N . GLY A 1 4 ? -9.103 -0.883 15.815 1.00 0.00 4 GLY A N 15
ATOM 25973 C CA . GLY A 1 4 ? -8.731 -0.360 14.514 1.00 0.00 4 GLY A CA 15
ATOM 25974 C C . GLY A 1 4 ? -8.716 1.156 14.481 1.00 0.00 4 GLY A C 15
ATOM 25975 O O . GLY A 1 4 ? -9.486 1.775 13.747 1.00 0.00 4 GLY A O 15
ATOM 25979 N N . SER A 1 5 ? -7.840 1.755 15.281 1.00 0.00 5 SER A N 15
ATOM 25980 C CA . SER A 1 5 ? -7.732 3.208 15.345 1.00 0.00 5 SER A CA 15
ATOM 25981 C C . SER A 1 5 ? -6.879 3.740 14.197 1.00 0.00 5 SER A C 15
ATOM 25982 O O . SER A 1 5 ? -5.961 3.067 13.727 1.00 0.00 5 SER A O 15
ATOM 25990 N N . SER A 1 6 ? -7.189 4.953 13.751 1.00 0.00 6 SER A N 15
ATOM 25991 C CA . SER A 1 6 ? -6.454 5.576 12.656 1.00 0.00 6 SER A CA 15
ATOM 25992 C C . SER A 1 6 ? -6.820 7.051 12.525 1.00 0.00 6 SER A C 15
ATOM 25993 O O . SER A 1 6 ? -7.983 7.428 12.665 1.00 0.00 6 SER A O 15
ATOM 26001 N N . GLY A 1 7 ? -5.817 7.882 12.256 1.00 0.00 7 GLY A N 15
ATOM 26002 C CA . GLY A 1 7 ? -6.053 9.306 12.111 1.00 0.00 7 GLY A CA 15
ATOM 26003 C C . GLY A 1 7 ? -6.274 9.714 10.668 1.00 0.00 7 GLY A C 15
ATOM 26004 O O . GLY A 1 7 ? -5.544 10.547 10.131 1.00 0.00 7 GLY A O 15
ATOM 26008 N N . LYS A 1 8 ? -7.283 9.124 10.036 1.00 0.00 8 LYS A N 15
ATOM 26009 C CA . LYS A 1 8 ? -7.600 9.429 8.646 1.00 0.00 8 LYS A CA 15
ATOM 26010 C C . LYS A 1 8 ? -6.338 9.430 7.789 1.00 0.00 8 LYS A C 15
ATOM 26011 O O . LYS A 1 8 ? -6.154 10.300 6.937 1.00 0.00 8 LYS A O 15
ATOM 26030 N N . LYS A 1 9 ? -5.472 8.449 8.018 1.00 0.00 9 LYS A N 15
ATOM 26031 C CA . LYS A 1 9 ? -4.228 8.334 7.265 1.00 0.00 9 LYS A CA 15
ATOM 26032 C C . LYS A 1 9 ? -3.632 6.938 7.409 1.00 0.00 9 LYS A C 15
ATOM 26033 O O . LYS A 1 9 ? -3.564 6.392 8.511 1.00 0.00 9 LYS A O 15
ATOM 26052 N N . LEU A 1 10 ? -3.198 6.366 6.291 1.00 0.00 10 LEU A N 15
ATOM 26053 C CA . LEU A 1 10 ? -2.605 5.034 6.293 1.00 0.00 10 LEU A CA 15
ATOM 26054 C C . LEU A 1 10 ? -1.148 5.086 5.846 1.00 0.00 10 LEU A C 15
ATOM 26055 O O . LEU A 1 10 ? -0.857 5.182 4.654 1.00 0.00 10 LEU A O 15
ATOM 26071 N N . CYS A 1 11 ? -0.236 5.020 6.810 1.00 0.00 11 CYS A N 15
ATOM 26072 C CA . CYS A 1 11 ? 1.192 5.058 6.516 1.00 0.00 11 CYS A CA 15
ATOM 26073 C C . CYS A 1 11 ? 1.965 4.136 7.454 1.00 0.00 11 CYS A C 15
ATOM 26074 O O . CYS A 1 11 ? 1.557 3.907 8.591 1.00 0.00 11 CYS A O 15
ATOM 26082 N N . GLY A 1 12 ? 3.084 3.608 6.967 1.00 0.00 12 GLY A N 15
ATOM 26083 C CA . GLY A 1 12 ? 3.896 2.715 7.773 1.00 0.00 12 GLY A CA 15
ATOM 26084 C C . GLY A 1 12 ? 5.159 2.276 7.060 1.00 0.00 12 GLY A C 15
ATOM 26085 O O . GLY A 1 12 ? 5.217 2.276 5.830 1.00 0.00 12 GLY A O 15
ATOM 26089 N N . TYR A 1 13 ? 6.173 1.902 7.832 1.00 0.00 13 TYR A N 15
ATOM 26090 C CA . TYR A 1 13 ? 7.443 1.462 7.266 1.00 0.00 13 TYR A CA 15
ATOM 26091 C C . TYR A 1 13 ? 7.394 -0.019 6.905 1.00 0.00 13 TYR A C 15
ATOM 26092 O O . TYR A 1 13 ? 7.050 -0.862 7.734 1.00 0.00 13 TYR A O 15
ATOM 26110 N N . LEU A 1 14 ? 7.743 -0.330 5.661 1.00 0.00 14 LEU A N 15
ATOM 26111 C CA . LEU A 1 14 ? 7.741 -1.710 5.188 1.00 0.00 14 LEU A CA 15
ATOM 26112 C C . LEU A 1 14 ? 9.077 -2.067 4.544 1.00 0.00 14 LEU A C 15
ATOM 26113 O O . LEU A 1 14 ? 9.853 -1.186 4.173 1.00 0.00 14 LEU A O 15
ATOM 26129 N N . SER A 1 15 ? 9.337 -3.363 4.413 1.00 0.00 15 SER A N 15
ATOM 26130 C CA . SER A 1 15 ? 10.580 -3.837 3.815 1.00 0.00 15 SER A CA 15
ATOM 26131 C C . SER A 1 15 ? 10.348 -4.310 2.383 1.00 0.00 15 SER A C 15
ATOM 26132 O O . SER A 1 15 ? 9.722 -5.345 2.152 1.00 0.00 15 SER A O 15
ATOM 26140 N N . LYS A 1 16 ? 10.858 -3.545 1.424 1.00 0.00 16 LYS A N 15
ATOM 26141 C CA . LYS A 1 16 ? 10.710 -3.884 0.014 1.00 0.00 16 LYS A CA 15
ATOM 26142 C C . LYS A 1 16 ? 11.783 -4.875 -0.423 1.00 0.00 16 LYS A C 15
ATOM 26143 O O . LYS A 1 16 ? 12.974 -4.563 -0.406 1.00 0.00 16 LYS A O 15
ATOM 26162 N N . PHE A 1 17 ? 11.355 -6.070 -0.816 1.00 0.00 17 PHE A N 15
ATOM 26163 C CA . PHE A 1 17 ? 12.280 -7.107 -1.259 1.00 0.00 17 PHE A CA 15
ATOM 26164 C C . PHE A 1 17 ? 12.842 -6.780 -2.639 1.00 0.00 17 PHE A C 15
ATOM 26165 O O . PHE A 1 17 ? 12.109 -6.735 -3.626 1.00 0.00 17 PHE A O 15
ATOM 26182 N N . GLY A 1 18 ? 14.151 -6.553 -2.700 1.00 0.00 18 GLY A N 15
ATOM 26183 C CA . GLY A 1 18 ? 14.790 -6.233 -3.963 1.00 0.00 18 GLY A CA 15
ATOM 26184 C C . GLY A 1 18 ? 16.281 -6.000 -3.816 1.00 0.00 18 GLY A C 15
ATOM 26185 O O . GLY A 1 18 ? 16.712 -5.196 -2.990 1.00 0.00 18 GLY A O 15
ATOM 26189 N N . GLY A 1 19 ? 17.071 -6.708 -4.617 1.00 0.00 19 GLY A N 15
ATOM 26190 C CA . GLY A 1 19 ? 18.514 -6.562 -4.555 1.00 0.00 19 GLY A CA 15
ATOM 26191 C C . GLY A 1 19 ? 19.191 -6.932 -5.860 1.00 0.00 19 GLY A C 15
ATOM 26192 O O . GLY A 1 19 ? 19.213 -8.100 -6.247 1.00 0.00 19 GLY A O 15
ATOM 26196 N N . LYS A 1 20 ? 19.744 -5.934 -6.541 1.00 0.00 20 LYS A N 15
ATOM 26197 C CA . LYS A 1 20 ? 20.425 -6.159 -7.811 1.00 0.00 20 LYS A CA 15
ATOM 26198 C C . LYS A 1 20 ? 21.214 -7.463 -7.781 1.00 0.00 20 LYS A C 15
ATOM 26199 O O . LYS A 1 20 ? 22.345 -7.505 -7.299 1.00 0.00 20 LYS A O 15
ATOM 26218 N N . GLY A 1 21 ? 20.610 -8.527 -8.301 1.00 0.00 21 GLY A N 15
ATOM 26219 C CA . GLY A 1 21 ? 21.272 -9.819 -8.325 1.00 0.00 21 GLY A CA 15
ATOM 26220 C C . GLY A 1 21 ? 20.435 -10.911 -7.690 1.00 0.00 21 GLY A C 15
ATOM 26221 O O . GLY A 1 21 ? 19.333 -10.671 -7.197 1.00 0.00 21 GLY A O 15
ATOM 26225 N N . PRO A 1 22 ? 20.961 -12.145 -7.698 1.00 0.00 22 PRO A N 15
ATOM 26226 C CA . PRO A 1 22 ? 20.271 -13.304 -7.123 1.00 0.00 22 PRO A CA 15
ATOM 26227 C C . PRO A 1 22 ? 20.198 -13.238 -5.602 1.00 0.00 22 PRO A C 15
ATOM 26228 O O . PRO A 1 22 ? 19.521 -14.049 -4.968 1.00 0.00 22 PRO A O 15
ATOM 26239 N N . ILE A 1 23 ? 20.899 -12.270 -5.021 1.00 0.00 23 ILE A N 15
ATOM 26240 C CA . ILE A 1 23 ? 20.912 -12.099 -3.574 1.00 0.00 23 ILE A CA 15
ATOM 26241 C C . ILE A 1 23 ? 19.729 -11.256 -3.109 1.00 0.00 23 ILE A C 15
ATOM 26242 O O . ILE A 1 23 ? 19.727 -10.732 -1.996 1.00 0.00 23 ILE A O 15
ATOM 26258 N N . ARG A 1 24 ? 18.724 -11.132 -3.970 1.00 0.00 24 ARG A N 15
ATOM 26259 C CA . ARG A 1 24 ? 17.534 -10.353 -3.648 1.00 0.00 24 ARG A CA 15
ATOM 26260 C C . ARG A 1 24 ? 17.247 -10.393 -2.150 1.00 0.00 24 ARG A C 15
ATOM 26261 O O . ARG A 1 24 ? 16.883 -11.434 -1.605 1.00 0.00 24 ARG A O 15
ATOM 26282 N N . GLY A 1 25 ? 17.414 -9.251 -1.489 1.00 0.00 25 GLY A N 15
ATOM 26283 C CA . GLY A 1 25 ? 17.169 -9.178 -0.061 1.00 0.00 25 GLY A CA 15
ATOM 26284 C C . GLY A 1 25 ? 16.137 -8.127 0.297 1.00 0.00 25 GLY A C 15
ATOM 26285 O O . GLY A 1 25 ? 15.665 -7.391 -0.569 1.00 0.00 25 GLY A O 15
ATOM 26289 N N . TRP A 1 26 ? 15.785 -8.058 1.576 1.00 0.00 26 TRP A N 15
ATOM 26290 C CA . TRP A 1 26 ? 14.801 -7.091 2.046 1.00 0.00 26 TRP A CA 15
ATOM 26291 C C . TRP A 1 26 ? 15.428 -5.711 2.209 1.00 0.00 26 TRP A C 15
ATOM 26292 O O . TRP A 1 26 ? 16.582 -5.587 2.621 1.00 0.00 26 TRP A O 15
ATOM 26313 N N . LYS A 1 27 ? 14.662 -4.675 1.884 1.00 0.00 27 LYS A N 15
ATOM 26314 C CA . LYS A 1 27 ? 15.142 -3.303 1.995 1.00 0.00 27 LYS A CA 15
ATOM 26315 C C . LYS A 1 27 ? 14.137 -2.434 2.745 1.00 0.00 27 LYS A C 15
ATOM 26316 O O . LYS A 1 27 ? 12.939 -2.474 2.466 1.00 0.00 27 LYS A O 15
ATOM 26335 N N . SER A 1 28 ? 14.634 -1.648 3.695 1.00 0.00 28 SER A N 15
ATOM 26336 C CA . SER A 1 28 ? 13.778 -0.771 4.486 1.00 0.00 28 SER A CA 15
ATOM 26337 C C . SER A 1 28 ? 13.299 0.415 3.654 1.00 0.00 28 SER A C 15
ATOM 26338 O O . SER A 1 28 ? 14.103 1.211 3.168 1.00 0.00 28 SER A O 15
ATOM 26346 N N . ARG A 1 29 ? 11.984 0.525 3.494 1.00 0.00 29 ARG A N 15
ATOM 26347 C CA . ARG A 1 29 ? 11.397 1.612 2.720 1.00 0.00 29 ARG A CA 15
ATOM 26348 C C . ARG A 1 29 ? 10.199 2.213 3.450 1.00 0.00 29 ARG A C 15
ATOM 26349 O O . ARG A 1 29 ? 9.506 1.524 4.198 1.00 0.00 29 ARG A O 15
ATOM 26370 N N . TRP A 1 30 ? 9.963 3.501 3.227 1.00 0.00 30 TRP A N 15
ATOM 26371 C CA . TRP A 1 30 ? 8.849 4.195 3.864 1.00 0.00 30 TRP A CA 15
ATOM 26372 C C . TRP A 1 30 ? 7.648 4.268 2.928 1.00 0.00 30 TRP A C 15
ATOM 26373 O O . TRP A 1 30 ? 7.698 4.925 1.888 1.00 0.00 30 TRP A O 15
ATOM 26394 N N . PHE A 1 31 ? 6.568 3.590 3.304 1.00 0.00 31 PHE A N 15
ATOM 26395 C CA . PHE A 1 31 ? 5.353 3.579 2.498 1.00 0.00 31 PHE A CA 15
ATOM 26396 C C . PHE A 1 31 ? 4.278 4.464 3.121 1.00 0.00 31 PHE A C 15
ATOM 26397 O O . PHE A 1 31 ? 4.149 4.536 4.343 1.00 0.00 31 PHE A O 15
ATOM 26414 N N . PHE A 1 32 ? 3.509 5.137 2.272 1.00 0.00 32 PHE A N 15
ATOM 26415 C CA . PHE A 1 32 ? 2.446 6.020 2.738 1.00 0.00 32 PHE A CA 15
ATOM 26416 C C . PHE A 1 32 ? 1.406 6.243 1.644 1.00 0.00 32 PHE A C 15
ATOM 26417 O O . PHE A 1 32 ? 1.739 6.643 0.528 1.00 0.00 32 PHE A O 15
ATOM 26434 N N . TYR A 1 33 ? 0.145 5.982 1.972 1.00 0.00 33 TYR A N 15
ATOM 26435 C CA . TYR A 1 33 ? -0.944 6.151 1.017 1.00 0.00 33 TYR A CA 15
ATOM 26436 C C . TYR A 1 33 ? -1.372 7.613 0.933 1.00 0.00 33 TYR A C 15
ATOM 26437 O O . TYR A 1 33 ? -1.315 8.346 1.920 1.00 0.00 33 TYR A O 15
ATOM 26455 N N . ASP A 1 34 ? -1.800 8.029 -0.254 1.00 0.00 34 ASP A N 15
ATOM 26456 C CA . ASP A 1 34 ? -2.240 9.403 -0.469 1.00 0.00 34 ASP A CA 15
ATOM 26457 C C . ASP A 1 34 ? -3.756 9.470 -0.627 1.00 0.00 34 ASP A C 15
ATOM 26458 O O . ASP A 1 34 ? -4.349 8.671 -1.351 1.00 0.00 34 ASP A O 15
ATOM 26467 N N . GLU A 1 35 ? -4.376 10.427 0.055 1.00 0.00 35 GLU A N 15
ATOM 26468 C CA . GLU A 1 35 ? -5.823 10.596 -0.009 1.00 0.00 35 GLU A CA 15
ATOM 26469 C C . GLU A 1 35 ? -6.199 11.696 -0.998 1.00 0.00 35 GLU A C 15
ATOM 26470 O O . GLU A 1 35 ? -7.256 12.316 -0.880 1.00 0.00 35 GLU A O 15
ATOM 26482 N N . ARG A 1 36 ? -5.325 11.932 -1.971 1.00 0.00 36 ARG A N 15
ATOM 26483 C CA . ARG A 1 36 ? -5.564 12.958 -2.979 1.00 0.00 36 ARG A CA 15
ATOM 26484 C C . ARG A 1 36 ? -5.840 12.328 -4.341 1.00 0.00 36 ARG A C 15
ATOM 26485 O O . ARG A 1 36 ? -6.795 12.696 -5.026 1.00 0.00 36 ARG A O 15
ATOM 26506 N N . LYS A 1 37 ? -4.998 11.376 -4.729 1.00 0.00 37 LYS A N 15
ATOM 26507 C CA . LYS A 1 37 ? -5.150 10.694 -6.008 1.00 0.00 37 LYS A CA 15
ATOM 26508 C C . LYS A 1 37 ? -5.593 9.248 -5.804 1.00 0.00 37 LYS A C 15
ATOM 26509 O O . LYS A 1 37 ? -5.894 8.540 -6.766 1.00 0.00 37 LYS A O 15
ATOM 26528 N N . CYS A 1 38 ? -5.633 8.818 -4.548 1.00 0.00 38 CYS A N 15
ATOM 26529 C CA . CYS A 1 38 ? -6.040 7.457 -4.218 1.00 0.00 38 CYS A CA 15
ATOM 26530 C C . CYS A 1 38 ? -4.975 6.452 -4.646 1.00 0.00 38 CYS A C 15
ATOM 26531 O O . CYS A 1 38 ? -5.288 5.412 -5.225 1.00 0.00 38 CYS A O 15
ATOM 26539 N N . GLN A 1 39 ? -3.718 6.772 -4.358 1.00 0.00 39 GLN A N 15
ATOM 26540 C CA . GLN A 1 39 ? -2.607 5.897 -4.716 1.00 0.00 39 GLN A CA 15
ATOM 26541 C C . GLN A 1 39 ? -1.683 5.676 -3.523 1.00 0.00 39 GLN A C 15
ATOM 26542 O O . GLN A 1 39 ? -1.735 6.414 -2.539 1.00 0.00 39 GLN A O 15
ATOM 26556 N N . LEU A 1 40 ? -0.837 4.655 -3.618 1.00 0.00 40 LEU A N 15
ATOM 26557 C CA . LEU A 1 40 ? 0.099 4.336 -2.546 1.00 0.00 40 LEU A CA 15
ATOM 26558 C C . LEU A 1 40 ? 1.515 4.770 -2.913 1.00 0.00 40 LEU A C 15
ATOM 26559 O O . LEU A 1 40 ? 2.181 4.128 -3.724 1.00 0.00 40 LEU A O 15
ATOM 26575 N N . TYR A 1 41 ? 1.968 5.863 -2.308 1.00 0.00 41 TYR A N 15
ATOM 26576 C CA . TYR A 1 41 ? 3.305 6.383 -2.571 1.00 0.00 41 TYR A CA 15
ATOM 26577 C C . TYR A 1 41 ? 4.286 5.932 -1.494 1.00 0.00 41 TYR A C 15
ATOM 26578 O O . TYR A 1 41 ? 3.912 5.746 -0.335 1.00 0.00 41 TYR A O 15
ATOM 26596 N N . TYR A 1 42 ? 5.544 5.760 -1.884 1.00 0.00 42 TYR A N 15
ATOM 26597 C CA . TYR A 1 42 ? 6.581 5.330 -0.953 1.00 0.00 42 TYR A CA 15
ATOM 26598 C C . TYR A 1 42 ? 7.923 5.966 -1.301 1.00 0.00 42 TYR A C 15
ATOM 26599 O O . TYR A 1 42 ? 8.213 6.233 -2.467 1.00 0.00 42 TYR A O 15
ATOM 26617 N N . SER A 1 43 ? 8.740 6.204 -0.280 1.00 0.00 43 SER A N 15
ATOM 26618 C CA . SER A 1 43 ? 10.052 6.811 -0.476 1.00 0.00 43 SER A CA 15
ATOM 26619 C C . SER A 1 43 ? 11.090 6.168 0.439 1.00 0.00 43 SER A C 15
ATOM 26620 O O . SER A 1 43 ? 10.745 5.490 1.407 1.00 0.00 43 SER A O 15
ATOM 26628 N N . ARG A 1 44 ? 12.362 6.387 0.125 1.00 0.00 44 ARG A N 15
ATOM 26629 C CA . ARG A 1 44 ? 13.452 5.829 0.917 1.00 0.00 44 ARG A CA 15
ATOM 26630 C C . ARG A 1 44 ? 13.256 6.132 2.400 1.00 0.00 44 ARG A C 15
ATOM 26631 O O . ARG A 1 44 ? 13.549 5.299 3.259 1.00 0.00 44 ARG A O 15
ATOM 26652 N N . THR A 1 45 ? 12.759 7.329 2.694 1.00 0.00 45 THR A N 15
ATOM 26653 C CA . THR A 1 45 ? 12.526 7.742 4.072 1.00 0.00 45 THR A CA 15
ATOM 26654 C C . THR A 1 45 ? 11.380 8.744 4.159 1.00 0.00 45 THR A C 15
ATOM 26655 O O . THR A 1 45 ? 11.006 9.362 3.163 1.00 0.00 45 THR A O 15
ATOM 26666 N N . ALA A 1 46 ? 10.826 8.899 5.357 1.00 0.00 46 ALA A N 15
ATOM 26667 C CA . ALA A 1 46 ? 9.724 9.828 5.575 1.00 0.00 46 ALA A CA 15
ATOM 26668 C C . ALA A 1 46 ? 10.181 11.273 5.399 1.00 0.00 46 ALA A C 15
ATOM 26669 O O . ALA A 1 46 ? 9.362 12.175 5.229 1.00 0.00 46 ALA A O 15
ATOM 26676 N N . GLN A 1 47 ? 11.492 11.483 5.442 1.00 0.00 47 GLN A N 15
ATOM 26677 C CA . GLN A 1 47 ? 12.057 12.818 5.289 1.00 0.00 47 GLN A CA 15
ATOM 26678 C C . GLN A 1 47 ? 11.998 13.271 3.834 1.00 0.00 47 GLN A C 15
ATOM 26679 O O . GLN A 1 47 ? 12.191 14.448 3.531 1.00 0.00 47 GLN A O 15
ATOM 26693 N N . ASP A 1 48 ? 11.731 12.328 2.937 1.00 0.00 48 ASP A N 15
ATOM 26694 C CA . ASP A 1 48 ? 11.647 12.629 1.513 1.00 0.00 48 ASP A CA 15
ATOM 26695 C C . ASP A 1 48 ? 10.268 13.175 1.154 1.00 0.00 48 ASP A C 15
ATOM 26696 O O . ASP A 1 48 ? 9.274 12.450 1.193 1.00 0.00 48 ASP A O 15
ATOM 26705 N N . ALA A 1 49 ? 10.216 14.456 0.804 1.00 0.00 49 ALA A N 15
ATOM 26706 C CA . ALA A 1 49 ? 8.960 15.098 0.438 1.00 0.00 49 ALA A CA 15
ATOM 26707 C C . ALA A 1 49 ? 8.449 14.579 -0.902 1.00 0.00 49 ALA A C 15
ATOM 26708 O O . ALA A 1 49 ? 7.264 14.693 -1.211 1.00 0.00 49 ALA A O 15
ATOM 26715 N N . ASN A 1 50 ? 9.352 14.010 -1.694 1.00 0.00 50 ASN A N 15
ATOM 26716 C CA . ASN A 1 50 ? 8.992 13.475 -3.002 1.00 0.00 50 ASN A CA 15
ATOM 26717 C C . ASN A 1 50 ? 9.056 11.950 -3.003 1.00 0.00 50 ASN A C 15
ATOM 26718 O O . ASN A 1 50 ? 10.108 11.349 -2.783 1.00 0.00 50 ASN A O 15
ATOM 26729 N N . PRO A 1 51 ? 7.905 11.310 -3.256 1.00 0.00 51 PRO A N 15
ATOM 26730 C CA . PRO A 1 51 ? 7.805 9.848 -3.293 1.00 0.00 51 PRO A CA 15
ATOM 26731 C C . PRO A 1 51 ? 8.518 9.248 -4.500 1.00 0.00 51 PRO A C 15
ATOM 26732 O O . PRO A 1 51 ? 8.332 9.698 -5.631 1.00 0.00 51 PRO A O 15
ATOM 26743 N N . LEU A 1 52 ? 9.334 8.229 -4.252 1.00 0.00 52 LEU A N 15
ATOM 26744 C CA . LEU A 1 52 ? 10.075 7.566 -5.320 1.00 0.00 52 LEU A CA 15
ATOM 26745 C C . LEU A 1 52 ? 9.127 6.993 -6.367 1.00 0.00 52 LEU A C 15
ATOM 26746 O O . LEU A 1 52 ? 9.223 7.319 -7.551 1.00 0.00 52 LEU A O 15
ATOM 26762 N N . ASP A 1 53 ? 8.210 6.140 -5.924 1.00 0.00 53 ASP A N 15
ATOM 26763 C CA . ASP A 1 53 ? 7.240 5.525 -6.823 1.00 0.00 53 ASP A CA 15
ATOM 26764 C C . ASP A 1 53 ? 5.919 5.268 -6.104 1.00 0.00 53 ASP A C 15
ATOM 26765 O O . ASP A 1 53 ? 5.876 5.177 -4.877 1.00 0.00 53 ASP A O 15
ATOM 26774 N N . SER A 1 54 ? 4.844 5.154 -6.876 1.00 0.00 54 SER A N 15
ATOM 26775 C CA . SER A 1 54 ? 3.520 4.913 -6.313 1.00 0.00 54 SER A CA 15
ATOM 26776 C C . SER A 1 54 ? 2.891 3.663 -6.921 1.00 0.00 54 SER A C 15
ATOM 26777 O O . SER A 1 54 ? 3.331 3.178 -7.963 1.00 0.00 54 SER A O 15
ATOM 26785 N N . ILE A 1 55 ? 1.859 3.148 -6.261 1.00 0.00 55 ILE A N 15
ATOM 26786 C CA . ILE A 1 55 ? 1.168 1.955 -6.735 1.00 0.00 55 ILE A CA 15
ATOM 26787 C C . ILE A 1 55 ? -0.342 2.168 -6.759 1.00 0.00 55 ILE A C 15
ATOM 26788 O O . ILE A 1 55 ? -0.959 2.424 -5.725 1.00 0.00 55 ILE A O 15
ATOM 26804 N N . ASP A 1 56 ? -0.930 2.057 -7.945 1.00 0.00 56 ASP A N 15
ATOM 26805 C CA . ASP A 1 56 ? -2.369 2.235 -8.104 1.00 0.00 56 ASP A CA 15
ATOM 26806 C C . ASP A 1 56 ? -3.132 1.074 -7.473 1.00 0.00 56 ASP A C 15
ATOM 26807 O O . ASP A 1 56 ? -3.236 -0.005 -8.058 1.00 0.00 56 ASP A O 15
ATOM 26816 N N . LEU A 1 57 ? -3.664 1.302 -6.278 1.00 0.00 57 LEU A N 15
ATOM 26817 C CA . LEU A 1 57 ? -4.418 0.275 -5.567 1.00 0.00 57 LEU A CA 15
ATOM 26818 C C . LEU A 1 57 ? -5.782 0.055 -6.213 1.00 0.00 57 LEU A C 15
ATOM 26819 O O . LEU A 1 57 ? -6.469 -0.922 -5.917 1.00 0.00 57 LEU A O 15
ATOM 26835 N N . SER A 1 58 ? -6.165 0.968 -7.099 1.00 0.00 58 SER A N 15
ATOM 26836 C CA . SER A 1 58 ? -7.448 0.874 -7.787 1.00 0.00 58 SER A CA 15
ATOM 26837 C C . SER A 1 58 ? -7.569 -0.452 -8.532 1.00 0.00 58 SER A C 15
ATOM 26838 O O . SER A 1 58 ? -8.653 -1.030 -8.620 1.00 0.00 58 SER A O 15
ATOM 26846 N N . SER A 1 59 ? -6.449 -0.928 -9.066 1.00 0.00 59 SER A N 15
ATOM 26847 C CA . SER A 1 59 ? -6.430 -2.184 -9.806 1.00 0.00 59 SER A CA 15
ATOM 26848 C C . SER A 1 59 ? -5.349 -3.116 -9.267 1.00 0.00 59 SER A C 15
ATOM 26849 O O . SER A 1 59 ? -4.831 -3.967 -9.989 1.00 0.00 59 SER A O 15
ATOM 26857 N N . ALA A 1 60 ? -5.013 -2.947 -7.992 1.00 0.00 60 ALA A N 15
ATOM 26858 C CA . ALA A 1 60 ? -3.996 -3.774 -7.354 1.00 0.00 60 ALA A CA 15
ATOM 26859 C C . ALA A 1 60 ? -4.628 -4.799 -6.420 1.00 0.00 60 ALA A C 15
ATOM 26860 O O . ALA A 1 60 ? -5.645 -4.528 -5.781 1.00 0.00 60 ALA A O 15
ATOM 26867 N N . VAL A 1 61 ? -4.021 -5.979 -6.345 1.00 0.00 61 VAL A N 15
ATOM 26868 C CA . VAL A 1 61 ? -4.524 -7.046 -5.488 1.00 0.00 61 VAL A CA 15
ATOM 26869 C C . VAL A 1 61 ? -3.504 -7.420 -4.420 1.00 0.00 61 VAL A C 15
ATOM 26870 O O . VAL A 1 61 ? -2.339 -7.683 -4.722 1.00 0.00 61 VAL A O 15
ATOM 26883 N N . PHE A 1 62 ? -3.948 -7.443 -3.167 1.00 0.00 62 PHE A N 15
ATOM 26884 C CA . PHE A 1 62 ? -3.073 -7.785 -2.052 1.00 0.00 62 PHE A CA 15
ATOM 26885 C C . PHE A 1 62 ? -3.204 -9.262 -1.691 1.00 0.00 62 PHE A C 15
ATOM 26886 O O . PHE A 1 62 ? -4.309 -9.771 -1.503 1.00 0.00 62 PHE A O 15
ATOM 26903 N N . ASP A 1 63 ? -2.068 -9.945 -1.597 1.00 0.00 63 ASP A N 15
ATOM 26904 C CA . ASP A 1 63 ? -2.054 -11.363 -1.259 1.00 0.00 63 ASP A CA 15
ATOM 26905 C C . ASP A 1 63 ? -1.094 -11.637 -0.105 1.00 0.00 63 ASP A C 15
ATOM 26906 O O . ASP A 1 63 ? -0.183 -10.851 0.157 1.00 0.00 63 ASP A O 15
ATOM 26915 N N . CYS A 1 64 ? -1.306 -12.755 0.580 1.00 0.00 64 CYS A N 15
ATOM 26916 C CA . CYS A 1 64 ? -0.461 -13.132 1.708 1.00 0.00 64 CYS A CA 15
ATOM 26917 C C . CYS A 1 64 ? 0.522 -14.228 1.308 1.00 0.00 64 CYS A C 15
ATOM 26918 O O . CYS A 1 64 ? 0.135 -15.378 1.100 1.00 0.00 64 CYS A O 15
ATOM 26926 N N . LYS A 1 65 ? 1.795 -13.863 1.202 1.00 0.00 65 LYS A N 15
ATOM 26927 C CA . LYS A 1 65 ? 2.835 -14.815 0.827 1.00 0.00 65 LYS A CA 15
ATOM 26928 C C . LYS A 1 65 ? 2.575 -16.180 1.454 1.00 0.00 65 LYS A C 15
ATOM 26929 O O . LYS A 1 65 ? 1.881 -16.288 2.465 1.00 0.00 65 LYS A O 15
ATOM 26948 N N . ALA A 1 66 ? 3.136 -17.221 0.848 1.00 0.00 66 ALA A N 15
ATOM 26949 C CA . ALA A 1 66 ? 2.967 -18.580 1.349 1.00 0.00 66 ALA A CA 15
ATOM 26950 C C . ALA A 1 66 ? 3.377 -18.679 2.815 1.00 0.00 66 ALA A C 15
ATOM 26951 O O . ALA A 1 66 ? 2.712 -19.341 3.612 1.00 0.00 66 ALA A O 15
ATOM 26958 N N . ASP A 1 67 ? 4.475 -18.018 3.163 1.00 0.00 67 ASP A N 15
ATOM 26959 C CA . ASP A 1 67 ? 4.974 -18.031 4.533 1.00 0.00 67 ASP A CA 15
ATOM 26960 C C . ASP A 1 67 ? 4.458 -16.824 5.311 1.00 0.00 67 ASP A C 15
ATOM 26961 O O . ASP A 1 67 ? 5.169 -16.258 6.141 1.00 0.00 67 ASP A O 15
ATOM 26970 N N . ALA A 1 68 ? 3.217 -16.436 5.036 1.00 0.00 68 ALA A N 15
ATOM 26971 C CA . ALA A 1 68 ? 2.606 -15.298 5.711 1.00 0.00 68 ALA A CA 15
ATOM 26972 C C . ALA A 1 68 ? 2.663 -15.461 7.226 1.00 0.00 68 ALA A C 15
ATOM 26973 O O . ALA A 1 68 ? 2.576 -14.484 7.968 1.00 0.00 68 ALA A O 15
ATOM 26980 N N . GLU A 1 69 ? 2.811 -16.703 7.677 1.00 0.00 69 GLU A N 15
ATOM 26981 C CA . GLU A 1 69 ? 2.878 -16.993 9.105 1.00 0.00 69 GLU A CA 15
ATOM 26982 C C . GLU A 1 69 ? 3.686 -15.926 9.839 1.00 0.00 69 GLU A C 15
ATOM 26983 O O . GLU A 1 69 ? 3.443 -15.649 11.013 1.00 0.00 69 GLU A O 15
ATOM 26995 N N . GLU A 1 70 ? 4.647 -15.333 9.138 1.00 0.00 70 GLU A N 15
ATOM 26996 C CA . GLU A 1 70 ? 5.490 -14.298 9.724 1.00 0.00 70 GLU A CA 15
ATOM 26997 C C . GLU A 1 70 ? 4.869 -12.917 9.534 1.00 0.00 70 GLU A C 15
ATOM 26998 O O . GLU A 1 70 ? 4.920 -12.073 10.428 1.00 0.00 70 GLU A O 15
ATOM 27010 N N . GLY A 1 71 ? 4.282 -12.694 8.362 1.00 0.00 71 GLY A N 15
ATOM 27011 C CA . GLY A 1 71 ? 3.660 -11.415 8.075 1.00 0.00 71 GLY A CA 15
ATOM 27012 C C . GLY A 1 71 ? 4.154 -10.808 6.777 1.00 0.00 71 GLY A C 15
ATOM 27013 O O . GLY A 1 71 ? 4.603 -9.661 6.752 1.00 0.00 71 GLY A O 15
ATOM 27017 N N . ILE A 1 72 ? 4.075 -11.578 5.697 1.00 0.00 72 ILE A N 15
ATOM 27018 C CA . ILE A 1 72 ? 4.519 -11.109 4.391 1.00 0.00 72 ILE A CA 15
ATOM 27019 C C . ILE A 1 72 ? 3.383 -11.157 3.374 1.00 0.00 72 ILE A C 15
ATOM 27020 O O . ILE A 1 72 ? 2.599 -12.106 3.348 1.00 0.00 72 ILE A O 15
ATOM 27036 N N . PHE A 1 73 ? 3.301 -10.128 2.537 1.00 0.00 73 PHE A N 15
ATOM 27037 C CA . PHE A 1 73 ? 2.262 -10.052 1.518 1.00 0.00 73 PHE A CA 15
ATOM 27038 C C . PHE A 1 73 ? 2.838 -9.575 0.188 1.00 0.00 73 PHE A C 15
ATOM 27039 O O . PHE A 1 73 ? 3.997 -9.169 0.113 1.00 0.00 73 PHE A O 15
ATOM 27056 N N . GLU A 1 74 ? 2.019 -9.628 -0.858 1.00 0.00 74 GLU A N 15
ATOM 27057 C CA . GLU A 1 74 ? 2.448 -9.203 -2.186 1.00 0.00 74 GLU A CA 15
ATOM 27058 C C . GLU A 1 74 ? 1.325 -8.468 -2.911 1.00 0.00 74 GLU A C 15
ATOM 27059 O O . GLU A 1 74 ? 0.179 -8.920 -2.922 1.00 0.00 74 GLU A O 15
ATOM 27071 N N . ILE A 1 75 ? 1.661 -7.333 -3.515 1.00 0.00 75 ILE A N 15
ATOM 27072 C CA . ILE A 1 75 ? 0.682 -6.536 -4.243 1.00 0.00 75 ILE A CA 15
ATOM 27073 C C . ILE A 1 75 ? 0.820 -6.736 -5.748 1.00 0.00 75 ILE A C 15
ATOM 27074 O O . ILE A 1 75 ? 1.723 -6.185 -6.378 1.00 0.00 75 ILE A O 15
ATOM 27090 N N . LYS A 1 76 ? -0.082 -7.526 -6.320 1.00 0.00 76 LYS A N 15
ATOM 27091 C CA . LYS A 1 76 ? -0.064 -7.797 -7.752 1.00 0.00 76 LYS A CA 15
ATOM 27092 C C . LYS A 1 76 ? -0.727 -6.664 -8.529 1.00 0.00 76 LYS A C 15
ATOM 27093 O O . LYS A 1 76 ? -1.911 -6.380 -8.345 1.00 0.00 76 LYS A O 15
ATOM 27112 N N . THR A 1 77 ? 0.044 -6.019 -9.399 1.00 0.00 77 THR A N 15
ATOM 27113 C CA . THR A 1 77 ? -0.467 -4.917 -10.203 1.00 0.00 77 THR A CA 15
ATOM 27114 C C . THR A 1 77 ? -0.135 -5.112 -11.678 1.00 0.00 77 THR A C 15
ATOM 27115 O O . THR A 1 77 ? 0.841 -5.771 -12.038 1.00 0.00 77 THR A O 15
ATOM 27126 N N . PRO A 1 78 ? -0.964 -4.526 -12.555 1.00 0.00 78 PRO A N 15
ATOM 27127 C CA . PRO A 1 78 ? -0.777 -4.620 -14.006 1.00 0.00 78 PRO A CA 15
ATOM 27128 C C . PRO A 1 78 ? 0.441 -3.838 -14.486 1.00 0.00 78 PRO A C 15
ATOM 27129 O O . PRO A 1 78 ? 0.712 -3.766 -15.684 1.00 0.00 78 PRO A O 15
ATOM 27140 N N . SER A 1 79 ? 1.173 -3.255 -13.542 1.00 0.00 79 SER A N 15
ATOM 27141 C CA . SER A 1 79 ? 2.361 -2.475 -13.869 1.00 0.00 79 SER A CA 15
ATOM 27142 C C . SER A 1 79 ? 3.627 -3.199 -13.420 1.00 0.00 79 SER A C 15
ATOM 27143 O O . SER A 1 79 ? 4.553 -3.399 -14.206 1.00 0.00 79 SER A O 15
ATOM 27151 N N . ARG A 1 80 ? 3.658 -3.589 -12.150 1.00 0.00 80 ARG A N 15
ATOM 27152 C CA . ARG A 1 80 ? 4.810 -4.290 -11.594 1.00 0.00 80 ARG A CA 15
ATOM 27153 C C . ARG A 1 80 ? 4.462 -4.928 -10.253 1.00 0.00 80 ARG A C 15
ATOM 27154 O O . ARG A 1 80 ? 3.873 -4.288 -9.382 1.00 0.00 80 ARG A O 15
ATOM 27175 N N . VAL A 1 81 ? 4.831 -6.196 -10.093 1.00 0.00 81 VAL A N 15
ATOM 27176 C CA . VAL A 1 81 ? 4.559 -6.921 -8.858 1.00 0.00 81 VAL A CA 15
ATOM 27177 C C . VAL A 1 81 ? 5.508 -6.488 -7.746 1.00 0.00 81 VAL A C 15
ATOM 27178 O O . VAL A 1 81 ? 6.727 -6.501 -7.917 1.00 0.00 81 VAL A O 15
ATOM 27191 N N . ILE A 1 82 ? 4.941 -6.106 -6.607 1.00 0.00 82 ILE A N 15
ATOM 27192 C CA . ILE A 1 82 ? 5.737 -5.670 -5.466 1.00 0.00 82 ILE A CA 15
ATOM 27193 C C . ILE A 1 82 ? 5.655 -6.676 -4.323 1.00 0.00 82 ILE A C 15
ATOM 27194 O O . ILE A 1 82 ? 4.684 -7.425 -4.207 1.00 0.00 82 ILE A O 15
ATOM 27210 N N . THR A 1 83 ? 6.680 -6.687 -3.477 1.00 0.00 83 THR A N 15
ATOM 27211 C CA . THR A 1 83 ? 6.725 -7.600 -2.341 1.00 0.00 83 THR A CA 15
ATOM 27212 C C . THR A 1 83 ? 7.119 -6.868 -1.063 1.00 0.00 83 THR A C 15
ATOM 27213 O O . THR A 1 83 ? 8.260 -6.429 -0.913 1.00 0.00 83 THR A O 15
ATOM 27224 N N . LEU A 1 84 ? 6.169 -6.742 -0.143 1.00 0.00 84 LEU A N 15
ATOM 27225 C CA . LEU A 1 84 ? 6.417 -6.064 1.125 1.00 0.00 84 LEU A CA 15
ATOM 27226 C C . LEU A 1 84 ? 6.000 -6.940 2.301 1.00 0.00 84 LEU A C 15
ATOM 27227 O O . LEU A 1 84 ? 5.212 -7.873 2.147 1.00 0.00 84 LEU A O 15
ATOM 27243 N N . LYS A 1 85 ? 6.533 -6.632 3.479 1.00 0.00 85 LYS A N 15
ATOM 27244 C CA . LYS A 1 85 ? 6.214 -7.388 4.685 1.00 0.00 85 LYS A CA 15
ATOM 27245 C C . LYS A 1 85 ? 5.925 -6.452 5.854 1.00 0.00 85 LYS A C 15
ATOM 27246 O O . LYS A 1 85 ? 6.576 -5.420 6.010 1.00 0.00 85 LYS A O 15
ATOM 27265 N N . ALA A 1 86 ? 4.945 -6.821 6.672 1.00 0.00 86 ALA A N 15
ATOM 27266 C CA . ALA A 1 86 ? 4.572 -6.016 7.829 1.00 0.00 86 ALA A CA 15
ATOM 27267 C C . ALA A 1 86 ? 5.345 -6.448 9.070 1.00 0.00 86 ALA A C 15
ATOM 27268 O O . ALA A 1 86 ? 6.103 -7.416 9.035 1.00 0.00 86 ALA A O 15
ATOM 27275 N N . ALA A 1 87 ? 5.147 -5.723 10.166 1.00 0.00 87 ALA A N 15
ATOM 27276 C CA . ALA A 1 87 ? 5.824 -6.032 11.419 1.00 0.00 87 ALA A CA 15
ATOM 27277 C C . ALA A 1 87 ? 5.553 -7.470 11.850 1.00 0.00 87 ALA A C 15
ATOM 27278 O O . ALA A 1 87 ? 6.481 -8.250 12.066 1.00 0.00 87 ALA A O 15
ATOM 27285 N N . THR A 1 88 ? 4.275 -7.814 11.973 1.00 0.00 88 THR A N 15
ATOM 27286 C CA . THR A 1 88 ? 3.882 -9.158 12.380 1.00 0.00 88 THR A CA 15
ATOM 27287 C C . THR A 1 88 ? 2.860 -9.747 11.414 1.00 0.00 88 THR A C 15
ATOM 27288 O O . THR A 1 88 ? 2.482 -9.112 10.429 1.00 0.00 88 THR A O 15
ATOM 27299 N N . LYS A 1 89 ? 2.416 -10.966 11.701 1.00 0.00 89 LYS A N 15
ATOM 27300 C CA . LYS A 1 89 ? 1.436 -11.642 10.859 1.00 0.00 89 LYS A CA 15
ATOM 27301 C C . LYS A 1 89 ? 0.110 -10.890 10.857 1.00 0.00 89 LYS A C 15
ATOM 27302 O O . LYS A 1 89 ? -0.510 -10.711 9.809 1.00 0.00 89 LYS A O 15
ATOM 27321 N N . GLN A 1 90 ? -0.319 -10.451 12.036 1.00 0.00 90 GLN A N 15
ATOM 27322 C CA . GLN A 1 90 ? -1.572 -9.717 12.168 1.00 0.00 90 GLN A CA 15
ATOM 27323 C C . GLN A 1 90 ? -1.424 -8.290 11.653 1.00 0.00 90 GLN A C 15
ATOM 27324 O O . GLN A 1 90 ? -2.414 -7.593 11.431 1.00 0.00 90 GLN A O 15
ATOM 27338 N N . ALA A 1 91 ? -0.180 -7.860 11.464 1.00 0.00 91 ALA A N 15
ATOM 27339 C CA . ALA A 1 91 ? 0.097 -6.516 10.973 1.00 0.00 91 ALA A CA 15
ATOM 27340 C C . ALA A 1 91 ? -0.403 -6.340 9.543 1.00 0.00 91 ALA A C 15
ATOM 27341 O O . ALA A 1 91 ? -1.270 -5.509 9.277 1.00 0.00 91 ALA A O 15
ATOM 27348 N N . MET A 1 92 ? 0.151 -7.126 8.626 1.00 0.00 92 MET A N 15
ATOM 27349 C CA . MET A 1 92 ? -0.240 -7.057 7.223 1.00 0.00 92 MET A CA 15
ATOM 27350 C C . MET A 1 92 ? -1.752 -6.906 7.087 1.00 0.00 92 MET A C 15
ATOM 27351 O O . MET A 1 92 ? -2.236 -6.106 6.286 1.00 0.00 92 MET A O 15
ATOM 27365 N N . LEU A 1 93 ? -2.492 -7.680 7.873 1.00 0.00 93 LEU A N 15
ATOM 27366 C CA . LEU A 1 93 ? -3.949 -7.634 7.840 1.00 0.00 93 LEU A CA 15
ATOM 27367 C C . LEU A 1 93 ? -4.447 -6.193 7.783 1.00 0.00 93 LEU A C 15
ATOM 27368 O O . LEU A 1 93 ? -5.224 -5.828 6.901 1.00 0.00 93 LEU A O 15
ATOM 27384 N N . TYR A 1 94 ? -3.991 -5.378 8.728 1.00 0.00 94 TYR A N 15
ATOM 27385 C CA . TYR A 1 94 ? -4.390 -3.976 8.786 1.00 0.00 94 TYR A CA 15
ATOM 27386 C C . TYR A 1 94 ? -4.117 -3.277 7.458 1.00 0.00 94 TYR A C 15
ATOM 27387 O O . TYR A 1 94 ? -4.909 -2.451 7.004 1.00 0.00 94 TYR A O 15
ATOM 27405 N N . TRP A 1 95 ? -2.991 -3.614 6.840 1.00 0.00 95 TRP A N 15
ATOM 27406 C CA . TRP A 1 95 ? -2.612 -3.020 5.563 1.00 0.00 95 TRP A CA 15
ATOM 27407 C C . TRP A 1 95 ? -3.533 -3.498 4.446 1.00 0.00 95 TRP A C 15
ATOM 27408 O O . TRP A 1 95 ? -4.115 -2.691 3.719 1.00 0.00 95 TRP A O 15
ATOM 27429 N N . LEU A 1 96 ? -3.662 -4.813 4.313 1.00 0.00 96 LEU A N 15
ATOM 27430 C CA . LEU A 1 96 ? -4.514 -5.399 3.284 1.00 0.00 96 LEU A CA 15
ATOM 27431 C C . LEU A 1 96 ? -5.942 -4.876 3.396 1.00 0.00 96 LEU A C 15
ATOM 27432 O O . LEU A 1 96 ? -6.527 -4.425 2.412 1.00 0.00 96 LEU A O 15
ATOM 27448 N N . GLN A 1 97 ? -6.496 -4.939 4.603 1.00 0.00 97 GLN A N 15
ATOM 27449 C CA . GLN A 1 97 ? -7.856 -4.470 4.844 1.00 0.00 97 GLN A CA 15
ATOM 27450 C C . GLN A 1 97 ? -7.992 -2.992 4.495 1.00 0.00 97 GLN A C 15
ATOM 27451 O O . GLN A 1 97 ? -8.816 -2.615 3.663 1.00 0.00 97 GLN A O 15
ATOM 27465 N N . GLN A 1 98 ? -7.179 -2.160 5.138 1.00 0.00 98 GLN A N 15
ATOM 27466 C CA . GLN A 1 98 ? -7.210 -0.722 4.896 1.00 0.00 98 GLN A CA 15
ATOM 27467 C C . GLN A 1 98 ? -7.025 -0.416 3.414 1.00 0.00 98 GLN A C 15
ATOM 27468 O O . GLN A 1 98 ? -7.907 0.156 2.772 1.00 0.00 98 GLN A O 15
ATOM 27482 N N . LEU A 1 99 ? -5.873 -0.799 2.875 1.00 0.00 99 LEU A N 15
ATOM 27483 C CA . LEU A 1 99 ? -5.571 -0.565 1.467 1.00 0.00 99 LEU A CA 15
ATOM 27484 C C . LEU A 1 99 ? -6.801 -0.812 0.598 1.00 0.00 99 LEU A C 15
ATOM 27485 O O . LEU A 1 99 ? -7.065 -0.066 -0.345 1.00 0.00 99 LEU A O 15
ATOM 27501 N N . GLN A 1 100 ? -7.549 -1.860 0.925 1.00 0.00 100 GLN A N 15
ATOM 27502 C CA . GLN A 1 100 ? -8.752 -2.203 0.175 1.00 0.00 100 GLN A CA 15
ATOM 27503 C C . GLN A 1 100 ? -9.804 -1.106 0.303 1.00 0.00 100 GLN A C 15
ATOM 27504 O O . GLN A 1 100 ? -10.357 -0.644 -0.694 1.00 0.00 100 GLN A O 15
ATOM 27518 N N . MET A 1 101 ? -10.077 -0.696 1.537 1.00 0.00 101 MET A N 15
ATOM 27519 C CA . MET A 1 101 ? -11.063 0.347 1.795 1.00 0.00 101 MET A CA 15
ATOM 27520 C C . MET A 1 101 ? -10.962 1.460 0.756 1.00 0.00 101 MET A C 15
ATOM 27521 O O . MET A 1 101 ? -11.975 1.982 0.290 1.00 0.00 101 MET A O 15
ATOM 27535 N N . LYS A 1 102 ? -9.734 1.818 0.398 1.00 0.00 102 LYS A N 15
ATOM 27536 C CA . LYS A 1 102 ? -9.500 2.868 -0.587 1.00 0.00 102 LYS A CA 15
ATOM 27537 C C . LYS A 1 102 ? -10.049 2.466 -1.952 1.00 0.00 102 LYS A C 15
ATOM 27538 O O . LYS A 1 102 ? -10.892 3.160 -2.521 1.00 0.00 102 LYS A O 15
ATOM 27557 N N . ARG A 1 103 ? -9.567 1.342 -2.471 1.00 0.00 103 ARG A N 15
ATOM 27558 C CA . ARG A 1 103 ? -10.011 0.848 -3.769 1.00 0.00 103 ARG A CA 15
ATOM 27559 C C . ARG A 1 103 ? -11.494 0.492 -3.737 1.00 0.00 103 ARG A C 15
ATOM 27560 O O . ARG A 1 103 ? -12.292 1.051 -4.490 1.00 0.00 103 ARG A O 15
ATOM 27581 N N . TRP A 1 104 ? -11.855 -0.440 -2.863 1.00 0.00 104 TRP A N 15
ATOM 27582 C CA . TRP A 1 104 ? -13.243 -0.870 -2.734 1.00 0.00 104 TRP A CA 15
ATOM 27583 C C . TRP A 1 104 ? -14.183 0.329 -2.689 1.00 0.00 104 TRP A C 15
ATOM 27584 O O . TRP A 1 104 ? -15.242 0.322 -3.316 1.00 0.00 104 TRP A O 15
ATOM 27605 N N . GLU A 1 105 ? -13.789 1.357 -1.944 1.00 0.00 105 GLU A N 15
ATOM 27606 C CA . GLU A 1 105 ? -14.598 2.563 -1.818 1.00 0.00 105 GLU A CA 15
ATOM 27607 C C . GLU A 1 105 ? -14.940 3.135 -3.191 1.00 0.00 105 GLU A C 15
ATOM 27608 O O . GLU A 1 105 ? -16.111 3.242 -3.557 1.00 0.00 105 GLU A O 15
ATOM 27620 N N . PHE A 1 106 ? -13.910 3.500 -3.947 1.00 0.00 106 PHE A N 15
ATOM 27621 C CA . PHE A 1 106 ? -14.100 4.062 -5.279 1.00 0.00 106 PHE A CA 15
ATOM 27622 C C . PHE A 1 106 ? -15.154 3.278 -6.055 1.00 0.00 106 PHE A C 15
ATOM 27623 O O . PHE A 1 106 ? -16.057 3.858 -6.658 1.00 0.00 106 PHE A O 15
ATOM 27640 N N . HIS A 1 107 ? -15.032 1.954 -6.034 1.00 0.00 107 HIS A N 15
ATOM 27641 C CA . HIS A 1 107 ? -15.974 1.089 -6.736 1.00 0.00 107 HIS A CA 15
ATOM 27642 C C . HIS A 1 107 ? -17.390 1.281 -6.202 1.00 0.00 107 HIS A C 15
ATOM 27643 O O . HIS A 1 107 ? -18.354 1.303 -6.966 1.00 0.00 107 HIS A O 15
ATOM 27658 N N . ASN A 1 108 ? -17.507 1.420 -4.885 1.00 0.00 108 ASN A N 15
ATOM 27659 C CA . ASN A 1 108 ? -18.806 1.610 -4.249 1.00 0.00 108 ASN A CA 15
ATOM 27660 C C . ASN A 1 108 ? -19.403 2.963 -4.623 1.00 0.00 108 ASN A C 15
ATOM 27661 O O . ASN A 1 108 ? -20.539 3.045 -5.089 1.00 0.00 108 ASN A O 15
ATOM 27672 N N . SER A 1 109 ? -18.627 4.023 -4.417 1.00 0.00 109 SER A N 15
ATOM 27673 C CA . SER A 1 109 ? -19.080 5.373 -4.729 1.00 0.00 109 SER A CA 15
ATOM 27674 C C . SER A 1 109 ? -19.898 5.388 -6.017 1.00 0.00 109 SER A C 15
ATOM 27675 O O . SER A 1 109 ? -19.436 4.976 -7.081 1.00 0.00 109 SER A O 15
ATOM 27683 N N . PRO A 1 110 ? -21.144 5.874 -5.920 1.00 0.00 110 PRO A N 15
ATOM 27684 C CA . PRO A 1 110 ? -22.054 5.956 -7.066 1.00 0.00 110 PRO A CA 15
ATOM 27685 C C . PRO A 1 110 ? -21.617 7.008 -8.079 1.00 0.00 110 PRO A C 15
ATOM 27686 O O . PRO A 1 110 ? -21.323 8.153 -7.734 1.00 0.00 110 PRO A O 15
ATOM 27697 N N . PRO A 1 111 ? -21.574 6.615 -9.361 1.00 0.00 111 PRO A N 15
ATOM 27698 C CA . PRO A 1 111 ? -21.175 7.510 -10.451 1.00 0.00 111 PRO A CA 15
ATOM 27699 C C . PRO A 1 111 ? -22.212 8.597 -10.717 1.00 0.00 111 PRO A C 15
ATOM 27700 O O . PRO A 1 111 ? -23.362 8.488 -10.292 1.00 0.00 111 PRO A O 15
ATOM 27711 N N . ALA A 1 112 ? -21.797 9.643 -11.423 1.00 0.00 112 ALA A N 15
ATOM 27712 C CA . ALA A 1 112 ? -22.691 10.748 -11.748 1.00 0.00 112 ALA A CA 15
ATOM 27713 C C . ALA A 1 112 ? -23.998 10.239 -12.346 1.00 0.00 112 ALA A C 15
ATOM 27714 O O . ALA A 1 112 ? -24.050 9.184 -12.978 1.00 0.00 112 ALA A O 15
ATOM 27721 N N . PRO A 1 113 ? -25.080 11.005 -12.144 1.00 0.00 113 PRO A N 15
ATOM 27722 C CA . PRO A 1 113 ? -26.408 10.651 -12.655 1.00 0.00 113 PRO A CA 15
ATOM 27723 C C . PRO A 1 113 ? -26.493 10.762 -14.173 1.00 0.00 113 PRO A C 15
ATOM 27724 O O . PRO A 1 113 ? -26.918 11.787 -14.707 1.00 0.00 113 PRO A O 15
ATOM 27735 N N . SER A 1 114 ? -26.086 9.702 -14.863 1.00 0.00 114 SER A N 15
ATOM 27736 C CA . SER A 1 114 ? -26.113 9.682 -16.321 1.00 0.00 114 SER A CA 15
ATOM 27737 C C . SER A 1 114 ? -26.257 8.255 -16.842 1.00 0.00 114 SER A C 15
ATOM 27738 O O . SER A 1 114 ? -25.442 7.386 -16.537 1.00 0.00 114 SER A O 15
ATOM 27746 N N . GLY A 1 115 ? -27.301 8.023 -17.632 1.00 0.00 115 GLY A N 15
ATOM 27747 C CA . GLY A 1 115 ? -27.534 6.701 -18.183 1.00 0.00 115 GLY A CA 15
ATOM 27748 C C . GLY A 1 115 ? -28.844 6.100 -17.713 1.00 0.00 115 GLY A C 15
ATOM 27749 O O . GLY A 1 115 ? -29.767 6.807 -17.308 1.00 0.00 115 GLY A O 15
ATOM 27753 N N . PRO A 1 116 ? -28.939 4.763 -17.767 1.00 0.00 116 PRO A N 15
ATOM 27754 C CA . PRO A 1 116 ? -30.142 4.037 -17.349 1.00 0.00 116 PRO A CA 15
ATOM 27755 C C . PRO A 1 116 ? -30.355 4.090 -15.840 1.00 0.00 116 PRO A C 15
ATOM 27756 O O . PRO A 1 116 ? -29.413 4.307 -15.077 1.00 0.00 116 PRO A O 15
ATOM 27767 N N . SER A 1 117 ? -31.599 3.889 -15.415 1.00 0.00 117 SER A N 15
ATOM 27768 C CA . SER A 1 117 ? -31.936 3.917 -13.996 1.00 0.00 117 SER A CA 15
ATOM 27769 C C . SER A 1 117 ? -31.427 2.662 -13.292 1.00 0.00 117 SER A C 15
ATOM 27770 O O . SER A 1 117 ? -31.579 2.512 -12.080 1.00 0.00 117 SER A O 15
ATOM 27778 N N . SER A 1 118 ? -30.822 1.763 -14.062 1.00 0.00 118 SER A N 15
ATOM 27779 C CA . SER A 1 118 ? -30.294 0.519 -13.515 1.00 0.00 118 SER A CA 15
ATOM 27780 C C . SER A 1 118 ? -28.811 0.657 -13.184 1.00 0.00 118 SER A C 15
ATOM 27781 O O . SER A 1 118 ? -28.388 0.404 -12.057 1.00 0.00 118 SER A O 15
ATOM 27789 N N . GLY A 1 119 ? -28.025 1.061 -14.178 1.00 0.00 119 GLY A N 15
ATOM 27790 C CA . GLY A 1 119 ? -26.598 1.227 -13.974 1.00 0.00 119 GLY A CA 15
ATOM 27791 C C . GLY A 1 119 ? -25.775 0.355 -14.902 1.00 0.00 119 GLY A C 15
ATOM 27792 O O . GLY A 1 119 ? -25.877 -0.871 -14.865 1.00 0.00 119 GLY A O 15
ATOM 27796 N N . GLY A 1 1 ? -23.145 -2.068 4.576 1.00 0.00 1 GLY A N 16
ATOM 27797 C CA . GLY A 1 1 ? -22.812 -2.766 5.804 1.00 0.00 1 GLY A CA 16
ATOM 27798 C C . GLY A 1 1 ? -22.113 -1.872 6.808 1.00 0.00 1 GLY A C 16
ATOM 27799 O O . GLY A 1 1 ? -22.484 -1.836 7.981 1.00 0.00 1 GLY A O 16
ATOM 27803 N N . SER A 1 2 ? -21.098 -1.148 6.347 1.00 0.00 2 SER A N 16
ATOM 27804 C CA . SER A 1 2 ? -20.341 -0.253 7.215 1.00 0.00 2 SER A CA 16
ATOM 27805 C C . SER A 1 2 ? -19.911 1.001 6.460 1.00 0.00 2 SER A C 16
ATOM 27806 O O . SER A 1 2 ? -19.439 0.925 5.326 1.00 0.00 2 SER A O 16
ATOM 27814 N N . SER A 1 3 ? -20.079 2.155 7.099 1.00 0.00 3 SER A N 16
ATOM 27815 C CA . SER A 1 3 ? -19.712 3.427 6.487 1.00 0.00 3 SER A CA 16
ATOM 27816 C C . SER A 1 3 ? -19.455 4.488 7.553 1.00 0.00 3 SER A C 16
ATOM 27817 O O . SER A 1 3 ? -20.225 4.631 8.501 1.00 0.00 3 SER A O 16
ATOM 27825 N N . GLY A 1 4 ? -18.365 5.231 7.388 1.00 0.00 4 GLY A N 16
ATOM 27826 C CA . GLY A 1 4 ? -18.024 6.270 8.343 1.00 0.00 4 GLY A CA 16
ATOM 27827 C C . GLY A 1 4 ? -16.545 6.600 8.338 1.00 0.00 4 GLY A C 16
ATOM 27828 O O . GLY A 1 4 ? -15.796 6.137 9.198 1.00 0.00 4 GLY A O 16
ATOM 27832 N N . SER A 1 5 ? -16.122 7.401 7.365 1.00 0.00 5 SER A N 16
ATOM 27833 C CA . SER A 1 5 ? -14.721 7.788 7.249 1.00 0.00 5 SER A CA 16
ATOM 27834 C C . SER A 1 5 ? -14.471 9.134 7.922 1.00 0.00 5 SER A C 16
ATOM 27835 O O . SER A 1 5 ? -14.569 10.185 7.288 1.00 0.00 5 SER A O 16
ATOM 27843 N N . SER A 1 6 ? -14.148 9.093 9.210 1.00 0.00 6 SER A N 16
ATOM 27844 C CA . SER A 1 6 ? -13.888 10.309 9.972 1.00 0.00 6 SER A CA 16
ATOM 27845 C C . SER A 1 6 ? -12.433 10.745 9.820 1.00 0.00 6 SER A C 16
ATOM 27846 O O . SER A 1 6 ? -11.804 11.191 10.778 1.00 0.00 6 SER A O 16
ATOM 27854 N N . GLY A 1 7 ? -11.906 10.610 8.607 1.00 0.00 7 GLY A N 16
ATOM 27855 C CA . GLY A 1 7 ? -10.530 10.993 8.350 1.00 0.00 7 GLY A CA 16
ATOM 27856 C C . GLY A 1 7 ? -9.535 10.080 9.039 1.00 0.00 7 GLY A C 16
ATOM 27857 O O . GLY A 1 7 ? -9.544 9.949 10.263 1.00 0.00 7 GLY A O 16
ATOM 27861 N N . LYS A 1 8 ? -8.675 9.443 8.251 1.00 0.00 8 LYS A N 16
ATOM 27862 C CA . LYS A 1 8 ? -7.670 8.536 8.790 1.00 0.00 8 LYS A CA 16
ATOM 27863 C C . LYS A 1 8 ? -6.541 8.315 7.788 1.00 0.00 8 LYS A C 16
ATOM 27864 O O . LYS A 1 8 ? -6.778 7.909 6.650 1.00 0.00 8 LYS A O 16
ATOM 27883 N N . LYS A 1 9 ? -5.313 8.585 8.218 1.00 0.00 9 LYS A N 16
ATOM 27884 C CA . LYS A 1 9 ? -4.147 8.414 7.359 1.00 0.00 9 LYS A CA 16
ATOM 27885 C C . LYS A 1 9 ? -3.600 6.994 7.462 1.00 0.00 9 LYS A C 16
ATOM 27886 O O . LYS A 1 9 ? -3.617 6.386 8.533 1.00 0.00 9 LYS A O 16
ATOM 27905 N N . LEU A 1 10 ? -3.112 6.470 6.342 1.00 0.00 10 LEU A N 16
ATOM 27906 C CA . LEU A 1 10 ? -2.558 5.121 6.306 1.00 0.00 10 LEU A CA 16
ATOM 27907 C C . LEU A 1 10 ? -1.104 5.142 5.846 1.00 0.00 10 LEU A C 16
ATOM 27908 O O . LEU A 1 10 ? -0.821 5.286 4.656 1.00 0.00 10 LEU A O 16
ATOM 27924 N N . CYS A 1 11 ? -0.186 4.997 6.795 1.00 0.00 11 CYS A N 16
ATOM 27925 C CA . CYS A 1 11 ? 1.240 4.998 6.487 1.00 0.00 11 CYS A CA 16
ATOM 27926 C C . CYS A 1 11 ? 1.988 4.005 7.371 1.00 0.00 11 CYS A C 16
ATOM 27927 O O . CYS A 1 11 ? 1.483 3.580 8.409 1.00 0.00 11 CYS A O 16
ATOM 27935 N N . GLY A 1 12 ? 3.195 3.639 6.951 1.00 0.00 12 GLY A N 16
ATOM 27936 C CA . GLY A 1 12 ? 3.993 2.698 7.715 1.00 0.00 12 GLY A CA 16
ATOM 27937 C C . GLY A 1 12 ? 5.209 2.214 6.951 1.00 0.00 12 GLY A C 16
ATOM 27938 O O . GLY A 1 12 ? 5.258 2.308 5.724 1.00 0.00 12 GLY A O 16
ATOM 27942 N N . TYR A 1 13 ? 6.194 1.696 7.676 1.00 0.00 13 TYR A N 16
ATOM 27943 C CA . TYR A 1 13 ? 7.418 1.199 7.059 1.00 0.00 13 TYR A CA 16
ATOM 27944 C C . TYR A 1 13 ? 7.256 -0.252 6.619 1.00 0.00 13 TYR A C 16
ATOM 27945 O O . TYR A 1 13 ? 6.779 -1.095 7.381 1.00 0.00 13 TYR A O 16
ATOM 27963 N N . LEU A 1 14 ? 7.657 -0.538 5.385 1.00 0.00 14 LEU A N 16
ATOM 27964 C CA . LEU A 1 14 ? 7.558 -1.888 4.841 1.00 0.00 14 LEU A CA 16
ATOM 27965 C C . LEU A 1 14 ? 8.874 -2.315 4.200 1.00 0.00 14 LEU A C 16
ATOM 27966 O O . LEU A 1 14 ? 9.780 -1.501 4.018 1.00 0.00 14 LEU A O 16
ATOM 27982 N N . SER A 1 15 ? 8.972 -3.596 3.859 1.00 0.00 15 SER A N 16
ATOM 27983 C CA . SER A 1 15 ? 10.179 -4.131 3.239 1.00 0.00 15 SER A CA 16
ATOM 27984 C C . SER A 1 15 ? 9.874 -4.693 1.854 1.00 0.00 15 SER A C 16
ATOM 27985 O O . SER A 1 15 ? 9.213 -5.723 1.720 1.00 0.00 15 SER A O 16
ATOM 27993 N N . LYS A 1 16 ? 10.361 -4.009 0.824 1.00 0.00 16 LYS A N 16
ATOM 27994 C CA . LYS A 1 16 ? 10.144 -4.438 -0.552 1.00 0.00 16 LYS A CA 16
ATOM 27995 C C . LYS A 1 16 ? 11.247 -5.389 -1.006 1.00 0.00 16 LYS A C 16
ATOM 27996 O O . LYS A 1 16 ? 12.335 -4.956 -1.388 1.00 0.00 16 LYS A O 16
ATOM 28015 N N . PHE A 1 17 ? 10.959 -6.685 -0.964 1.00 0.00 17 PHE A N 16
ATOM 28016 C CA . PHE A 1 17 ? 11.926 -7.697 -1.371 1.00 0.00 17 PHE A CA 16
ATOM 28017 C C . PHE A 1 17 ? 12.588 -7.316 -2.692 1.00 0.00 17 PHE A C 16
ATOM 28018 O O . PHE A 1 17 ? 11.932 -6.823 -3.609 1.00 0.00 17 PHE A O 16
ATOM 28035 N N . GLY A 1 18 ? 13.894 -7.548 -2.782 1.00 0.00 18 GLY A N 16
ATOM 28036 C CA . GLY A 1 18 ? 14.624 -7.223 -3.993 1.00 0.00 18 GLY A CA 16
ATOM 28037 C C . GLY A 1 18 ? 14.307 -5.832 -4.506 1.00 0.00 18 GLY A C 16
ATOM 28038 O O . GLY A 1 18 ? 13.575 -5.079 -3.865 1.00 0.00 18 GLY A O 16
ATOM 28042 N N . GLY A 1 19 ? 14.861 -5.490 -5.665 1.00 0.00 19 GLY A N 16
ATOM 28043 C CA . GLY A 1 19 ? 14.622 -4.180 -6.242 1.00 0.00 19 GLY A CA 16
ATOM 28044 C C . GLY A 1 19 ? 15.612 -3.141 -5.752 1.00 0.00 19 GLY A C 16
ATOM 28045 O O . GLY A 1 19 ? 16.398 -3.403 -4.841 1.00 0.00 19 GLY A O 16
ATOM 28049 N N . LYS A 1 20 ? 15.575 -1.959 -6.358 1.00 0.00 20 LYS A N 16
ATOM 28050 C CA . LYS A 1 20 ? 16.475 -0.876 -5.978 1.00 0.00 20 LYS A CA 16
ATOM 28051 C C . LYS A 1 20 ? 17.930 -1.273 -6.206 1.00 0.00 20 LYS A C 16
ATOM 28052 O O . LYS A 1 20 ? 18.817 -0.880 -5.449 1.00 0.00 20 LYS A O 16
ATOM 28071 N N . GLY A 1 21 ? 18.169 -2.054 -7.256 1.00 0.00 21 GLY A N 16
ATOM 28072 C CA . GLY A 1 21 ? 19.518 -2.490 -7.565 1.00 0.00 21 GLY A CA 16
ATOM 28073 C C . GLY A 1 21 ? 19.585 -3.962 -7.921 1.00 0.00 21 GLY A C 16
ATOM 28074 O O . GLY A 1 21 ? 18.569 -4.656 -7.977 1.00 0.00 21 GLY A O 16
ATOM 28078 N N . PRO A 1 22 ? 20.805 -4.460 -8.170 1.00 0.00 22 PRO A N 16
ATOM 28079 C CA . PRO A 1 22 ? 21.030 -5.863 -8.528 1.00 0.00 22 PRO A CA 16
ATOM 28080 C C . PRO A 1 22 ? 20.776 -6.808 -7.358 1.00 0.00 22 PRO A C 16
ATOM 28081 O O . PRO A 1 22 ? 20.759 -8.027 -7.526 1.00 0.00 22 PRO A O 16
ATOM 28092 N N . ILE A 1 23 ? 20.580 -6.236 -6.174 1.00 0.00 23 ILE A N 16
ATOM 28093 C CA . ILE A 1 23 ? 20.327 -7.028 -4.977 1.00 0.00 23 ILE A CA 16
ATOM 28094 C C . ILE A 1 23 ? 18.869 -7.472 -4.911 1.00 0.00 23 ILE A C 16
ATOM 28095 O O . ILE A 1 23 ? 17.959 -6.693 -5.193 1.00 0.00 23 ILE A O 16
ATOM 28111 N N . ARG A 1 24 ? 18.656 -8.729 -4.534 1.00 0.00 24 ARG A N 16
ATOM 28112 C CA . ARG A 1 24 ? 17.309 -9.277 -4.430 1.00 0.00 24 ARG A CA 16
ATOM 28113 C C . ARG A 1 24 ? 16.879 -9.387 -2.970 1.00 0.00 24 ARG A C 16
ATOM 28114 O O . ARG A 1 24 ? 15.833 -9.958 -2.662 1.00 0.00 24 ARG A O 16
ATOM 28135 N N . GLY A 1 25 ? 17.694 -8.838 -2.075 1.00 0.00 25 GLY A N 16
ATOM 28136 C CA . GLY A 1 25 ? 17.381 -8.886 -0.658 1.00 0.00 25 GLY A CA 16
ATOM 28137 C C . GLY A 1 25 ? 16.391 -7.814 -0.246 1.00 0.00 25 GLY A C 16
ATOM 28138 O O . GLY A 1 25 ? 16.106 -6.895 -1.014 1.00 0.00 25 GLY A O 16
ATOM 28142 N N . TRP A 1 26 ? 15.866 -7.933 0.968 1.00 0.00 26 TRP A N 16
ATOM 28143 C CA . TRP A 1 26 ? 14.900 -6.967 1.480 1.00 0.00 26 TRP A CA 16
ATOM 28144 C C . TRP A 1 26 ? 15.577 -5.638 1.800 1.00 0.00 26 TRP A C 16
ATOM 28145 O O . TRP A 1 26 ? 16.794 -5.577 1.977 1.00 0.00 26 TRP A O 16
ATOM 28166 N N . LYS A 1 27 ? 14.781 -4.577 1.874 1.00 0.00 27 LYS A N 16
ATOM 28167 C CA . LYS A 1 27 ? 15.303 -3.249 2.174 1.00 0.00 27 LYS A CA 16
ATOM 28168 C C . LYS A 1 27 ? 14.291 -2.436 2.976 1.00 0.00 27 LYS A C 16
ATOM 28169 O O . LYS A 1 27 ? 13.083 -2.639 2.856 1.00 0.00 27 LYS A O 16
ATOM 28188 N N . SER A 1 28 ? 14.793 -1.514 3.792 1.00 0.00 28 SER A N 16
ATOM 28189 C CA . SER A 1 28 ? 13.933 -0.672 4.615 1.00 0.00 28 SER A CA 16
ATOM 28190 C C . SER A 1 28 ? 13.435 0.533 3.824 1.00 0.00 28 SER A C 16
ATOM 28191 O O . SER A 1 28 ? 14.218 1.396 3.428 1.00 0.00 28 SER A O 16
ATOM 28199 N N . ARG A 1 29 ? 12.126 0.584 3.597 1.00 0.00 29 ARG A N 16
ATOM 28200 C CA . ARG A 1 29 ? 11.522 1.681 2.852 1.00 0.00 29 ARG A CA 16
ATOM 28201 C C . ARG A 1 29 ? 10.261 2.183 3.549 1.00 0.00 29 ARG A C 16
ATOM 28202 O O . ARG A 1 29 ? 9.570 1.421 4.226 1.00 0.00 29 ARG A O 16
ATOM 28223 N N . TRP A 1 30 ? 9.969 3.467 3.380 1.00 0.00 30 TRP A N 16
ATOM 28224 C CA . TRP A 1 30 ? 8.791 4.070 3.994 1.00 0.00 30 TRP A CA 16
ATOM 28225 C C . TRP A 1 30 ? 7.635 4.140 3.002 1.00 0.00 30 TRP A C 16
ATOM 28226 O O . TRP A 1 30 ? 7.801 4.602 1.873 1.00 0.00 30 TRP A O 16
ATOM 28247 N N . PHE A 1 31 ? 6.465 3.679 3.430 1.00 0.00 31 PHE A N 16
ATOM 28248 C CA . PHE A 1 31 ? 5.281 3.689 2.578 1.00 0.00 31 PHE A CA 16
ATOM 28249 C C . PHE A 1 31 ? 4.177 4.545 3.192 1.00 0.00 31 PHE A C 16
ATOM 28250 O O . PHE A 1 31 ? 4.073 4.663 4.413 1.00 0.00 31 PHE A O 16
ATOM 28267 N N . PHE A 1 32 ? 3.354 5.141 2.335 1.00 0.00 32 PHE A N 16
ATOM 28268 C CA . PHE A 1 32 ? 2.258 5.987 2.791 1.00 0.00 32 PHE A CA 16
ATOM 28269 C C . PHE A 1 32 ? 1.211 6.161 1.694 1.00 0.00 32 PHE A C 16
ATOM 28270 O O . PHE A 1 32 ? 1.541 6.474 0.550 1.00 0.00 32 PHE A O 16
ATOM 28287 N N . TYR A 1 33 ? -0.051 5.954 2.052 1.00 0.00 33 TYR A N 16
ATOM 28288 C CA . TYR A 1 33 ? -1.147 6.084 1.098 1.00 0.00 33 TYR A CA 16
ATOM 28289 C C . TYR A 1 33 ? -1.550 7.545 0.928 1.00 0.00 33 TYR A C 16
ATOM 28290 O O . TYR A 1 33 ? -1.828 8.242 1.904 1.00 0.00 33 TYR A O 16
ATOM 28308 N N . ASP A 1 34 ? -1.580 8.002 -0.319 1.00 0.00 34 ASP A N 16
ATOM 28309 C CA . ASP A 1 34 ? -1.952 9.380 -0.620 1.00 0.00 34 ASP A CA 16
ATOM 28310 C C . ASP A 1 34 ? -3.429 9.477 -0.986 1.00 0.00 34 ASP A C 16
ATOM 28311 O O . ASP A 1 34 ? -3.807 9.269 -2.139 1.00 0.00 34 ASP A O 16
ATOM 28320 N N . GLU A 1 35 ? -4.259 9.794 0.003 1.00 0.00 35 GLU A N 16
ATOM 28321 C CA . GLU A 1 35 ? -5.696 9.916 -0.216 1.00 0.00 35 GLU A CA 16
ATOM 28322 C C . GLU A 1 35 ? -6.007 11.085 -1.147 1.00 0.00 35 GLU A C 16
ATOM 28323 O O . GLU A 1 35 ? -7.155 11.291 -1.539 1.00 0.00 35 GLU A O 16
ATOM 28335 N N . ARG A 1 36 ? -4.975 11.846 -1.496 1.00 0.00 36 ARG A N 16
ATOM 28336 C CA . ARG A 1 36 ? -5.137 12.995 -2.378 1.00 0.00 36 ARG A CA 16
ATOM 28337 C C . ARG A 1 36 ? -5.370 12.546 -3.818 1.00 0.00 36 ARG A C 16
ATOM 28338 O O . ARG A 1 36 ? -6.256 13.058 -4.504 1.00 0.00 36 ARG A O 16
ATOM 28359 N N . LYS A 1 37 ? -4.569 11.587 -4.270 1.00 0.00 37 LYS A N 16
ATOM 28360 C CA . LYS A 1 37 ? -4.687 11.068 -5.628 1.00 0.00 37 LYS A CA 16
ATOM 28361 C C . LYS A 1 37 ? -5.144 9.613 -5.615 1.00 0.00 37 LYS A C 16
ATOM 28362 O O . LYS A 1 37 ? -5.196 8.960 -6.658 1.00 0.00 37 LYS A O 16
ATOM 28381 N N . CYS A 1 38 ? -5.476 9.112 -4.431 1.00 0.00 38 CYS A N 16
ATOM 28382 C CA . CYS A 1 38 ? -5.929 7.733 -4.283 1.00 0.00 38 CYS A CA 16
ATOM 28383 C C . CYS A 1 38 ? -4.862 6.755 -4.763 1.00 0.00 38 CYS A C 16
ATOM 28384 O O . CYS A 1 38 ? -5.139 5.865 -5.567 1.00 0.00 38 CYS A O 16
ATOM 28392 N N . GLN A 1 39 ? -3.642 6.929 -4.266 1.00 0.00 39 GLN A N 16
ATOM 28393 C CA . GLN A 1 39 ? -2.532 6.062 -4.647 1.00 0.00 39 GLN A CA 16
ATOM 28394 C C . GLN A 1 39 ? -1.656 5.738 -3.441 1.00 0.00 39 GLN A C 16
ATOM 28395 O O . GLN A 1 39 ? -1.875 6.255 -2.345 1.00 0.00 39 GLN A O 16
ATOM 28409 N N . LEU A 1 40 ? -0.664 4.880 -3.650 1.00 0.00 40 LEU A N 16
ATOM 28410 C CA . LEU A 1 40 ? 0.246 4.486 -2.580 1.00 0.00 40 LEU A CA 16
ATOM 28411 C C . LEU A 1 40 ? 1.677 4.904 -2.901 1.00 0.00 40 LEU A C 16
ATOM 28412 O O . LEU A 1 40 ? 2.328 4.316 -3.765 1.00 0.00 40 LEU A O 16
ATOM 28428 N N . TYR A 1 41 ? 2.162 5.922 -2.199 1.00 0.00 41 TYR A N 16
ATOM 28429 C CA . TYR A 1 41 ? 3.517 6.419 -2.409 1.00 0.00 41 TYR A CA 16
ATOM 28430 C C . TYR A 1 41 ? 4.456 5.919 -1.317 1.00 0.00 41 TYR A C 16
ATOM 28431 O O . TYR A 1 41 ? 4.052 5.742 -0.167 1.00 0.00 41 TYR A O 16
ATOM 28449 N N . TYR A 1 42 ? 5.713 5.694 -1.684 1.00 0.00 42 TYR A N 16
ATOM 28450 C CA . TYR A 1 42 ? 6.711 5.212 -0.736 1.00 0.00 42 TYR A CA 16
ATOM 28451 C C . TYR A 1 42 ? 8.083 5.807 -1.041 1.00 0.00 42 TYR A C 16
ATOM 28452 O O . TYR A 1 42 ? 8.511 5.849 -2.194 1.00 0.00 42 TYR A O 16
ATOM 28470 N N . SER A 1 43 ? 8.767 6.265 0.002 1.00 0.00 43 SER A N 16
ATOM 28471 C CA . SER A 1 43 ? 10.089 6.860 -0.152 1.00 0.00 43 SER A CA 16
ATOM 28472 C C . SER A 1 43 ? 11.044 6.348 0.921 1.00 0.00 43 SER A C 16
ATOM 28473 O O . SER A 1 43 ? 10.694 5.474 1.714 1.00 0.00 43 SER A O 16
ATOM 28481 N N . ARG A 1 44 ? 12.254 6.899 0.940 1.00 0.00 44 ARG A N 16
ATOM 28482 C CA . ARG A 1 44 ? 13.261 6.498 1.915 1.00 0.00 44 ARG A CA 16
ATOM 28483 C C . ARG A 1 44 ? 12.760 6.723 3.339 1.00 0.00 44 ARG A C 16
ATOM 28484 O O . ARG A 1 44 ? 12.851 5.837 4.189 1.00 0.00 44 ARG A O 16
ATOM 28505 N N . THR A 1 45 ? 12.229 7.916 3.593 1.00 0.00 45 THR A N 16
ATOM 28506 C CA . THR A 1 45 ? 11.715 8.258 4.913 1.00 0.00 45 THR A CA 16
ATOM 28507 C C . THR A 1 45 ? 10.353 8.935 4.814 1.00 0.00 45 THR A C 16
ATOM 28508 O O . THR A 1 45 ? 9.843 9.168 3.718 1.00 0.00 45 THR A O 16
ATOM 28519 N N . ALA A 1 46 ? 9.767 9.247 5.965 1.00 0.00 46 ALA A N 16
ATOM 28520 C CA . ALA A 1 46 ? 8.465 9.900 6.007 1.00 0.00 46 ALA A CA 16
ATOM 28521 C C . ALA A 1 46 ? 8.597 11.404 5.798 1.00 0.00 46 ALA A C 16
ATOM 28522 O O . ALA A 1 46 ? 7.620 12.084 5.484 1.00 0.00 46 ALA A O 16
ATOM 28529 N N . GLN A 1 47 ? 9.811 11.917 5.973 1.00 0.00 47 GLN A N 16
ATOM 28530 C CA . GLN A 1 47 ? 10.069 13.342 5.805 1.00 0.00 47 GLN A CA 16
ATOM 28531 C C . GLN A 1 47 ? 10.518 13.649 4.380 1.00 0.00 47 GLN A C 16
ATOM 28532 O O . GLN A 1 47 ? 11.056 14.722 4.105 1.00 0.00 47 GLN A O 16
ATOM 28546 N N . ASP A 1 48 ? 10.294 12.700 3.477 1.00 0.00 48 ASP A N 16
ATOM 28547 C CA . ASP A 1 48 ? 10.675 12.869 2.080 1.00 0.00 48 ASP A CA 16
ATOM 28548 C C . ASP A 1 48 ? 9.684 13.772 1.352 1.00 0.00 48 ASP A C 16
ATOM 28549 O O . ASP A 1 48 ? 8.527 13.405 1.151 1.00 0.00 48 ASP A O 16
ATOM 28558 N N . ALA A 1 49 ? 10.146 14.955 0.959 1.00 0.00 49 ALA A N 16
ATOM 28559 C CA . ALA A 1 49 ? 9.301 15.909 0.253 1.00 0.00 49 ALA A CA 16
ATOM 28560 C C . ALA A 1 49 ? 8.808 15.332 -1.069 1.00 0.00 49 ALA A C 16
ATOM 28561 O O . ALA A 1 49 ? 7.739 15.698 -1.557 1.00 0.00 49 ALA A O 16
ATOM 28568 N N . ASN A 1 50 ? 9.594 14.428 -1.645 1.00 0.00 50 ASN A N 16
ATOM 28569 C CA . ASN A 1 50 ? 9.237 13.801 -2.913 1.00 0.00 50 ASN A CA 16
ATOM 28570 C C . ASN A 1 50 ? 9.334 12.282 -2.815 1.00 0.00 50 ASN A C 16
ATOM 28571 O O . ASN A 1 50 ? 10.388 11.721 -2.516 1.00 0.00 50 ASN A O 16
ATOM 28582 N N . PRO A 1 51 ? 8.209 11.599 -3.073 1.00 0.00 51 PRO A N 16
ATOM 28583 C CA . PRO A 1 51 ? 8.141 10.136 -3.021 1.00 0.00 51 PRO A CA 16
ATOM 28584 C C . PRO A 1 51 ? 8.916 9.479 -4.158 1.00 0.00 51 PRO A C 16
ATOM 28585 O O . PRO A 1 51 ? 8.927 9.977 -5.285 1.00 0.00 51 PRO A O 16
ATOM 28596 N N . LEU A 1 52 ? 9.564 8.359 -3.857 1.00 0.00 52 LEU A N 16
ATOM 28597 C CA . LEU A 1 52 ? 10.342 7.633 -4.855 1.00 0.00 52 LEU A CA 16
ATOM 28598 C C . LEU A 1 52 ? 9.443 7.107 -5.969 1.00 0.00 52 LEU A C 16
ATOM 28599 O O . LEU A 1 52 ? 9.667 7.389 -7.146 1.00 0.00 52 LEU A O 16
ATOM 28615 N N . ASP A 1 53 ? 8.425 6.342 -5.589 1.00 0.00 53 ASP A N 16
ATOM 28616 C CA . ASP A 1 53 ? 7.490 5.779 -6.556 1.00 0.00 53 ASP A CA 16
ATOM 28617 C C . ASP A 1 53 ? 6.099 5.637 -5.946 1.00 0.00 53 ASP A C 16
ATOM 28618 O O . ASP A 1 53 ? 5.916 5.815 -4.742 1.00 0.00 53 ASP A O 16
ATOM 28627 N N . SER A 1 54 ? 5.120 5.315 -6.787 1.00 0.00 54 SER A N 16
ATOM 28628 C CA . SER A 1 54 ? 3.744 5.154 -6.331 1.00 0.00 54 SER A CA 16
ATOM 28629 C C . SER A 1 54 ? 3.137 3.868 -6.883 1.00 0.00 54 SER A C 16
ATOM 28630 O O . SER A 1 54 ? 3.637 3.299 -7.854 1.00 0.00 54 SER A O 16
ATOM 28638 N N . ILE A 1 55 ? 2.055 3.416 -6.258 1.00 0.00 55 ILE A N 16
ATOM 28639 C CA . ILE A 1 55 ? 1.378 2.198 -6.686 1.00 0.00 55 ILE A CA 16
ATOM 28640 C C . ILE A 1 55 ? -0.132 2.400 -6.745 1.00 0.00 55 ILE A C 16
ATOM 28641 O O . IL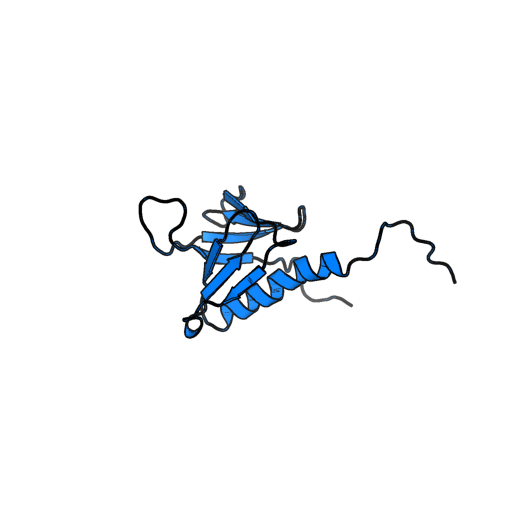E A 1 55 ? -0.763 2.741 -5.745 1.00 0.00 55 ILE A O 16
ATOM 28657 N N . ASP A 1 56 ? -0.706 2.186 -7.924 1.00 0.00 56 ASP A N 16
ATOM 28658 C CA . ASP A 1 56 ? -2.143 2.342 -8.114 1.00 0.00 56 ASP A CA 16
ATOM 28659 C C . ASP A 1 56 ? -2.903 1.170 -7.501 1.00 0.00 56 ASP A C 16
ATOM 28660 O O . ASP A 1 56 ? -2.977 0.089 -8.087 1.00 0.00 56 ASP A O 16
ATOM 28669 N N . LEU A 1 57 ? -3.465 1.390 -6.318 1.00 0.00 57 LEU A N 16
ATOM 28670 C CA . LEU A 1 57 ? -4.218 0.352 -5.623 1.00 0.00 57 LEU A CA 16
ATOM 28671 C C . LEU A 1 57 ? -5.570 0.122 -6.291 1.00 0.00 57 LEU A C 16
ATOM 28672 O O . LEU A 1 57 ? -6.202 -0.916 -6.094 1.00 0.00 57 LEU A O 16
ATOM 28688 N N . SER A 1 58 ? -6.007 1.096 -7.083 1.00 0.00 58 SER A N 16
ATOM 28689 C CA . SER A 1 58 ? -7.285 1.000 -7.779 1.00 0.00 58 SER A CA 16
ATOM 28690 C C . SER A 1 58 ? -7.417 -0.343 -8.490 1.00 0.00 58 SER A C 16
ATOM 28691 O O . SER A 1 58 ? -8.502 -0.921 -8.553 1.00 0.00 58 SER A O 16
ATOM 28699 N N . SER A 1 59 ? -6.303 -0.835 -9.024 1.00 0.00 59 SER A N 16
ATOM 28700 C CA . SER A 1 59 ? -6.294 -2.109 -9.734 1.00 0.00 59 SER A CA 16
ATOM 28701 C C . SER A 1 59 ? -5.212 -3.031 -9.181 1.00 0.00 59 SER A C 16
ATOM 28702 O O . SER A 1 59 ? -4.645 -3.846 -9.908 1.00 0.00 59 SER A O 16
ATOM 28710 N N . ALA A 1 60 ? -4.933 -2.896 -7.889 1.00 0.00 60 ALA A N 16
ATOM 28711 C CA . ALA A 1 60 ? -3.921 -3.718 -7.236 1.00 0.00 60 ALA A CA 16
ATOM 28712 C C . ALA A 1 60 ? -4.561 -4.737 -6.300 1.00 0.00 60 ALA A C 16
ATOM 28713 O O . ALA A 1 60 ? -5.540 -4.438 -5.617 1.00 0.00 60 ALA A O 16
ATOM 28720 N N . VAL A 1 61 ? -4.003 -5.943 -6.274 1.00 0.00 61 VAL A N 16
ATOM 28721 C CA . VAL A 1 61 ? -4.520 -7.007 -5.421 1.00 0.00 61 VAL A CA 16
ATOM 28722 C C . VAL A 1 61 ? -3.482 -7.438 -4.391 1.00 0.00 61 VAL A C 16
ATOM 28723 O O . VAL A 1 61 ? -2.424 -7.962 -4.741 1.00 0.00 61 VAL A O 16
ATOM 28736 N N . PHE A 1 62 ? -3.792 -7.215 -3.118 1.00 0.00 62 PHE A N 16
ATOM 28737 C CA . PHE A 1 62 ? -2.885 -7.581 -2.036 1.00 0.00 62 PHE A CA 16
ATOM 28738 C C . PHE A 1 62 ? -3.108 -9.027 -1.605 1.00 0.00 62 PHE A C 16
ATOM 28739 O O . PHE A 1 62 ? -4.233 -9.433 -1.310 1.00 0.00 62 PHE A O 16
ATOM 28756 N N . ASP A 1 63 ? -2.029 -9.801 -1.572 1.00 0.00 63 ASP A N 16
ATOM 28757 C CA . ASP A 1 63 ? -2.105 -11.203 -1.177 1.00 0.00 63 ASP A CA 16
ATOM 28758 C C . ASP A 1 63 ? -1.044 -11.531 -0.131 1.00 0.00 63 ASP A C 16
ATOM 28759 O O . ASP A 1 63 ? -0.109 -10.759 0.082 1.00 0.00 63 ASP A O 16
ATOM 28768 N N . CYS A 1 64 ? -1.196 -12.680 0.518 1.00 0.00 64 CYS A N 16
ATOM 28769 C CA . CYS A 1 64 ? -0.252 -13.110 1.543 1.00 0.00 64 CYS A CA 16
ATOM 28770 C C . CYS A 1 64 ? 0.609 -14.265 1.041 1.00 0.00 64 CYS A C 16
ATOM 28771 O O . CYS A 1 64 ? 0.107 -15.205 0.425 1.00 0.00 64 CYS A O 16
ATOM 28779 N N . LYS A 1 65 ? 1.908 -14.186 1.306 1.00 0.00 65 LYS A N 16
ATOM 28780 C CA . LYS A 1 65 ? 2.840 -15.224 0.881 1.00 0.00 65 LYS A CA 16
ATOM 28781 C C . LYS A 1 65 ? 2.616 -16.512 1.667 1.00 0.00 65 LYS A C 16
ATOM 28782 O O . LYS A 1 65 ? 1.718 -16.591 2.505 1.00 0.00 65 LYS A O 16
ATOM 28801 N N . ALA A 1 66 ? 3.439 -17.519 1.392 1.00 0.00 66 ALA A N 16
ATOM 28802 C CA . ALA A 1 66 ? 3.333 -18.801 2.076 1.00 0.00 66 ALA A CA 16
ATOM 28803 C C . ALA A 1 66 ? 3.837 -18.701 3.512 1.00 0.00 66 ALA A C 16
ATOM 28804 O O . ALA A 1 66 ? 3.279 -19.318 4.420 1.00 0.00 66 ALA A O 16
ATOM 28811 N N . ASP A 1 67 ? 4.894 -17.922 3.710 1.00 0.00 67 ASP A N 16
ATOM 28812 C CA . ASP A 1 67 ? 5.473 -17.741 5.036 1.00 0.00 67 ASP A CA 16
ATOM 28813 C C . ASP A 1 67 ? 4.863 -16.530 5.735 1.00 0.00 67 ASP A C 16
ATOM 28814 O O . ASP A 1 67 ? 5.560 -15.774 6.411 1.00 0.00 67 ASP A O 16
ATOM 28823 N N . ALA A 1 68 ? 3.556 -16.352 5.566 1.00 0.00 68 ALA A N 16
ATOM 28824 C CA . ALA A 1 68 ? 2.852 -15.234 6.181 1.00 0.00 68 ALA A CA 16
ATOM 28825 C C . ALA A 1 68 ? 3.018 -15.247 7.697 1.00 0.00 68 ALA A C 16
ATOM 28826 O O . ALA A 1 68 ? 2.763 -14.247 8.367 1.00 0.00 68 ALA A O 16
ATOM 28833 N N . GLU A 1 69 ? 3.447 -16.387 8.231 1.00 0.00 69 GLU A N 16
ATOM 28834 C CA . GLU A 1 69 ? 3.645 -16.530 9.668 1.00 0.00 69 GLU A CA 16
ATOM 28835 C C . GLU A 1 69 ? 4.339 -15.299 10.246 1.00 0.00 69 GLU A C 16
ATOM 28836 O O . GLU A 1 69 ? 4.089 -14.913 11.388 1.00 0.00 69 GLU A O 16
ATOM 28848 N N . GLU A 1 70 ? 5.211 -14.690 9.450 1.00 0.00 70 GLU A N 16
ATOM 28849 C CA . GLU A 1 70 ? 5.942 -13.505 9.883 1.00 0.00 70 GLU A CA 16
ATOM 28850 C C . GLU A 1 70 ? 5.189 -12.233 9.504 1.00 0.00 70 GLU A C 16
ATOM 28851 O O . GLU A 1 70 ? 5.296 -11.210 10.180 1.00 0.00 70 GLU A O 16
ATOM 28863 N N . GLY A 1 71 ? 4.427 -12.304 8.416 1.00 0.00 71 GLY A N 16
ATOM 28864 C CA . GLY A 1 71 ? 3.668 -11.153 7.965 1.00 0.00 71 GLY A CA 16
ATOM 28865 C C . GLY A 1 71 ? 4.161 -10.619 6.635 1.00 0.00 71 GLY A C 16
ATOM 28866 O O . GLY A 1 71 ? 4.505 -9.442 6.520 1.00 0.00 71 GLY A O 16
ATOM 28870 N N . ILE A 1 72 ? 4.195 -11.485 5.628 1.00 0.00 72 ILE A N 16
ATOM 28871 C CA . ILE A 1 72 ? 4.650 -11.093 4.299 1.00 0.00 72 ILE A CA 16
ATOM 28872 C C . ILE A 1 72 ? 3.509 -11.152 3.289 1.00 0.00 72 ILE A C 16
ATOM 28873 O O . ILE A 1 72 ? 2.752 -12.121 3.247 1.00 0.00 72 ILE A O 16
ATOM 28889 N N . PHE A 1 73 ? 3.394 -10.108 2.474 1.00 0.00 73 PHE A N 16
ATOM 28890 C CA . PHE A 1 73 ? 2.346 -10.040 1.462 1.00 0.00 73 PHE A CA 16
ATOM 28891 C C . PHE A 1 73 ? 2.921 -9.626 0.111 1.00 0.00 73 PHE A C 16
ATOM 28892 O O . PHE A 1 73 ? 4.125 -9.407 -0.022 1.00 0.00 73 PHE A O 16
ATOM 28909 N N . GLU A 1 74 ? 2.052 -9.523 -0.889 1.00 0.00 74 GLU A N 16
ATOM 28910 C CA . GLU A 1 74 ? 2.473 -9.137 -2.231 1.00 0.00 74 GLU A CA 16
ATOM 28911 C C . GLU A 1 74 ? 1.366 -8.371 -2.950 1.00 0.00 74 GLU A C 16
ATOM 28912 O O . GLU A 1 74 ? 0.203 -8.774 -2.927 1.00 0.00 74 GLU A O 16
ATOM 28924 N N . ILE A 1 75 ? 1.737 -7.266 -3.587 1.00 0.00 75 ILE A N 16
ATOM 28925 C CA . ILE A 1 75 ? 0.777 -6.445 -4.313 1.00 0.00 75 ILE A CA 16
ATOM 28926 C C . ILE A 1 75 ? 0.856 -6.703 -5.814 1.00 0.00 75 ILE A C 16
ATOM 28927 O O . ILE A 1 75 ? 1.736 -6.184 -6.500 1.00 0.00 75 ILE A O 16
ATOM 28943 N N . LYS A 1 76 ? -0.073 -7.509 -6.319 1.00 0.00 76 LYS A N 16
ATOM 28944 C CA . LYS A 1 76 ? -0.112 -7.836 -7.739 1.00 0.00 76 LYS A CA 16
ATOM 28945 C C . LYS A 1 76 ? -0.807 -6.733 -8.532 1.00 0.00 76 LYS A C 16
ATOM 28946 O O . LYS A 1 76 ? -1.985 -6.446 -8.316 1.00 0.00 76 LYS A O 16
ATOM 28965 N N . THR A 1 77 ? -0.071 -6.118 -9.453 1.00 0.00 77 THR A N 16
ATOM 28966 C CA . THR A 1 77 ? -0.617 -5.048 -10.278 1.00 0.00 77 THR A CA 16
ATOM 28967 C C . THR A 1 77 ? -0.335 -5.295 -11.756 1.00 0.00 77 THR A C 16
ATOM 28968 O O . THR A 1 77 ? 0.612 -5.990 -12.124 1.00 0.00 77 THR A O 16
ATOM 28979 N N . PRO A 1 78 ? -1.175 -4.713 -12.625 1.00 0.00 78 PRO A N 16
ATOM 28980 C CA . PRO A 1 78 ? -1.035 -4.854 -14.077 1.00 0.00 78 PRO A CA 16
ATOM 28981 C C . PRO A 1 78 ? 0.188 -4.120 -14.616 1.00 0.00 78 PRO A C 16
ATOM 28982 O O . PRO A 1 78 ? 0.414 -4.076 -15.825 1.00 0.00 78 PRO A O 16
ATOM 28993 N N . SER A 1 79 ? 0.974 -3.545 -13.711 1.00 0.00 79 SER A N 16
ATOM 28994 C CA . SER A 1 79 ? 2.173 -2.810 -14.097 1.00 0.00 79 SER A CA 16
ATOM 28995 C C . SER A 1 79 ? 3.429 -3.522 -13.604 1.00 0.00 79 SER A C 16
ATOM 28996 O O . SER A 1 79 ? 4.339 -3.808 -14.382 1.00 0.00 79 SER A O 16
ATOM 29004 N N . ARG A 1 80 ? 3.471 -3.803 -12.306 1.00 0.00 80 ARG A N 16
ATOM 29005 C CA . ARG A 1 80 ? 4.615 -4.480 -11.708 1.00 0.00 80 ARG A CA 16
ATOM 29006 C C . ARG A 1 80 ? 4.263 -5.025 -10.326 1.00 0.00 80 ARG A C 16
ATOM 29007 O O . ARG A 1 80 ? 3.755 -4.299 -9.472 1.00 0.00 80 ARG A O 16
ATOM 29028 N N . VAL A 1 81 ? 4.538 -6.308 -10.114 1.00 0.00 81 VAL A N 16
ATOM 29029 C CA . VAL A 1 81 ? 4.251 -6.950 -8.837 1.00 0.00 81 VAL A CA 16
ATOM 29030 C C . VAL A 1 81 ? 5.246 -6.515 -7.767 1.00 0.00 81 VAL A C 16
ATOM 29031 O O . VAL A 1 81 ? 6.429 -6.322 -8.048 1.00 0.00 81 VAL A O 16
ATOM 29044 N N . ILE A 1 82 ? 4.759 -6.362 -6.541 1.00 0.00 82 ILE A N 16
ATOM 29045 C CA . ILE A 1 82 ? 5.606 -5.951 -5.428 1.00 0.00 82 ILE A CA 16
ATOM 29046 C C . ILE A 1 82 ? 5.451 -6.895 -4.241 1.00 0.00 82 ILE A C 16
ATOM 29047 O O . ILE A 1 82 ? 4.401 -7.511 -4.055 1.00 0.00 82 ILE A O 16
ATOM 29063 N N . THR A 1 83 ? 6.505 -7.004 -3.438 1.00 0.00 83 THR A N 16
ATOM 29064 C CA . THR A 1 83 ? 6.487 -7.873 -2.267 1.00 0.00 83 THR A CA 16
ATOM 29065 C C . THR A 1 83 ? 6.874 -7.106 -1.008 1.00 0.00 83 THR A C 16
ATOM 29066 O O . THR A 1 83 ? 8.057 -6.910 -0.727 1.00 0.00 83 THR A O 16
ATOM 29077 N N . LEU A 1 84 ? 5.871 -6.676 -0.251 1.00 0.00 84 LEU A N 16
ATOM 29078 C CA . LEU A 1 84 ? 6.106 -5.931 0.981 1.00 0.00 84 LEU A CA 16
ATOM 29079 C C . LEU A 1 84 ? 5.769 -6.779 2.203 1.00 0.00 84 LEU A C 16
ATOM 29080 O O . LEU A 1 84 ? 4.985 -7.724 2.119 1.00 0.00 84 LEU A O 16
ATOM 29096 N N . LYS A 1 85 ? 6.364 -6.432 3.339 1.00 0.00 85 LYS A N 16
ATOM 29097 C CA . LYS A 1 85 ? 6.124 -7.158 4.581 1.00 0.00 85 LYS A CA 16
ATOM 29098 C C . LYS A 1 85 ? 5.734 -6.202 5.704 1.00 0.00 85 LYS A C 16
ATOM 29099 O O . LYS A 1 85 ? 6.078 -5.021 5.674 1.00 0.00 85 LYS A O 16
ATOM 29118 N N . ALA A 1 86 ? 5.014 -6.721 6.693 1.00 0.00 86 ALA A N 16
ATOM 29119 C CA . ALA A 1 86 ? 4.580 -5.914 7.827 1.00 0.00 86 ALA A CA 16
ATOM 29120 C C . ALA A 1 86 ? 5.290 -6.340 9.107 1.00 0.00 86 ALA A C 16
ATOM 29121 O O . ALA A 1 86 ? 5.953 -7.376 9.145 1.00 0.00 86 ALA A O 16
ATOM 29128 N N . ALA A 1 87 ? 5.148 -5.533 10.154 1.00 0.00 87 ALA A N 16
ATOM 29129 C CA . ALA A 1 87 ? 5.775 -5.827 11.436 1.00 0.00 87 ALA A CA 16
ATOM 29130 C C . ALA A 1 87 ? 5.494 -7.263 11.868 1.00 0.00 87 ALA A C 16
ATOM 29131 O O . ALA A 1 87 ? 6.414 -8.021 12.178 1.00 0.00 87 ALA A O 16
ATOM 29138 N N . THR A 1 88 ? 4.217 -7.631 11.887 1.00 0.00 88 THR A N 16
ATOM 29139 C CA . THR A 1 88 ? 3.815 -8.975 12.283 1.00 0.00 88 THR A CA 16
ATOM 29140 C C . THR A 1 88 ? 2.661 -9.479 11.424 1.00 0.00 88 THR A C 16
ATOM 29141 O O . THR A 1 88 ? 2.191 -8.781 10.525 1.00 0.00 88 THR A O 16
ATOM 29152 N N . LYS A 1 89 ? 2.207 -10.695 11.706 1.00 0.00 89 LYS A N 16
ATOM 29153 C CA . LYS A 1 89 ? 1.105 -11.293 10.961 1.00 0.00 89 LYS A CA 16
ATOM 29154 C C . LYS A 1 89 ? -0.154 -10.439 11.071 1.00 0.00 89 LYS A C 16
ATOM 29155 O O . LYS A 1 89 ? -0.901 -10.292 10.104 1.00 0.00 89 LYS A O 16
ATOM 29174 N N . GLN A 1 90 ? -0.380 -9.876 12.254 1.00 0.00 90 GLN A N 16
ATOM 29175 C CA . GLN A 1 90 ? -1.548 -9.035 12.488 1.00 0.00 90 GLN A CA 16
ATOM 29176 C C . GLN A 1 90 ? -1.367 -7.662 11.849 1.00 0.00 90 GLN A C 16
ATOM 29177 O O . GLN A 1 90 ? -2.336 -6.933 11.636 1.00 0.00 90 GLN A O 16
ATOM 29191 N N . ALA A 1 91 ? -0.120 -7.315 11.546 1.00 0.00 91 ALA A N 16
ATOM 29192 C CA . ALA A 1 91 ? 0.187 -6.030 10.931 1.00 0.00 91 ALA A CA 16
ATOM 29193 C C . ALA A 1 91 ? -0.319 -5.975 9.493 1.00 0.00 91 ALA A C 16
ATOM 29194 O O . ALA A 1 91 ? -1.196 -5.177 9.164 1.00 0.00 91 ALA A O 16
ATOM 29201 N N . MET A 1 92 ? 0.240 -6.828 8.641 1.00 0.00 92 MET A N 16
ATOM 29202 C CA . MET A 1 92 ? -0.156 -6.876 7.238 1.00 0.00 92 MET A CA 16
ATOM 29203 C C . MET A 1 92 ? -1.675 -6.873 7.102 1.00 0.00 92 MET A C 16
ATOM 29204 O O . MET A 1 92 ? -2.234 -6.138 6.286 1.00 0.00 92 MET A O 16
ATOM 29218 N N . LEU A 1 93 ? -2.339 -7.698 7.904 1.00 0.00 93 LEU A N 16
ATOM 29219 C CA . LEU A 1 93 ? -3.795 -7.790 7.873 1.00 0.00 93 LEU A CA 16
ATOM 29220 C C . LEU A 1 93 ? -4.428 -6.402 7.865 1.00 0.00 93 LEU A C 16
ATOM 29221 O O . LEU A 1 93 ? -5.444 -6.176 7.208 1.00 0.00 93 LEU A O 16
ATOM 29237 N N . TYR A 1 94 ? -3.819 -5.475 8.597 1.00 0.00 94 TYR A N 16
ATOM 29238 C CA . TYR A 1 94 ? -4.323 -4.109 8.674 1.00 0.00 94 TYR A CA 16
ATOM 29239 C C . TYR A 1 94 ? -4.107 -3.373 7.356 1.00 0.00 94 TYR A C 16
ATOM 29240 O O . TYR A 1 94 ? -4.953 -2.591 6.923 1.00 0.00 94 TYR A O 16
ATOM 29258 N N . TRP A 1 95 ? -2.969 -3.631 6.722 1.00 0.00 95 TRP A N 16
ATOM 29259 C CA . TRP A 1 95 ? -2.641 -2.994 5.451 1.00 0.00 95 TRP A CA 16
ATOM 29260 C C . TRP A 1 95 ? -3.548 -3.503 4.337 1.00 0.00 95 TRP A C 16
ATOM 29261 O O . TRP A 1 95 ? -4.132 -2.717 3.590 1.00 0.00 95 TRP A O 16
ATOM 29282 N N . LEU A 1 96 ? -3.661 -4.823 4.228 1.00 0.00 96 LEU A N 16
ATOM 29283 C CA . LEU A 1 96 ? -4.498 -5.437 3.203 1.00 0.00 96 LEU A CA 16
ATOM 29284 C C . LEU A 1 96 ? -5.961 -5.052 3.393 1.00 0.00 96 LEU A C 16
ATOM 29285 O O . LEU A 1 96 ? -6.672 -4.783 2.424 1.00 0.00 96 LEU A O 16
ATOM 29301 N N . GLN A 1 97 ? -6.404 -5.025 4.646 1.00 0.00 97 GLN A N 16
ATOM 29302 C CA . GLN A 1 97 ? -7.783 -4.671 4.961 1.00 0.00 97 GLN A CA 16
ATOM 29303 C C . GLN A 1 97 ? -8.046 -3.197 4.672 1.00 0.00 97 GLN A C 16
ATOM 29304 O O . GLN A 1 97 ? -9.031 -2.849 4.022 1.00 0.00 97 GLN A O 16
ATOM 29318 N N . GLN A 1 98 ? -7.158 -2.336 5.161 1.00 0.00 98 GLN A N 16
ATOM 29319 C CA . GLN A 1 98 ? -7.296 -0.899 4.955 1.00 0.00 98 GLN A CA 16
ATOM 29320 C C . GLN A 1 98 ? -7.104 -0.538 3.486 1.00 0.00 98 GLN A C 16
ATOM 29321 O O . GLN A 1 98 ? -8.009 -0.001 2.845 1.00 0.00 98 GLN A O 16
ATOM 29335 N N . LEU A 1 99 ? -5.922 -0.836 2.958 1.00 0.00 99 LEU A N 16
ATOM 29336 C CA . LEU A 1 99 ? -5.611 -0.542 1.564 1.00 0.00 99 LEU A CA 16
ATOM 29337 C C . LEU A 1 99 ? -6.831 -0.764 0.675 1.00 0.00 99 LEU A C 16
ATOM 29338 O O . LEU A 1 99 ? -7.100 0.023 -0.232 1.00 0.00 99 LEU A O 16
ATOM 29354 N N . GLN A 1 100 ? -7.567 -1.837 0.946 1.00 0.00 100 GLN A N 16
ATOM 29355 C CA . GLN A 1 100 ? -8.759 -2.160 0.172 1.00 0.00 100 GLN A CA 16
ATOM 29356 C C . GLN A 1 100 ? -9.826 -1.084 0.341 1.00 0.00 100 GLN A C 16
ATOM 29357 O O . GLN A 1 100 ? -10.319 -0.525 -0.639 1.00 0.00 100 GLN A O 16
ATOM 29371 N N . MET A 1 101 ? -10.179 -0.798 1.590 1.00 0.00 101 MET A N 16
ATOM 29372 C CA . MET A 1 101 ? -11.187 0.212 1.887 1.00 0.00 101 MET A CA 16
ATOM 29373 C C . MET A 1 101 ? -11.121 1.358 0.883 1.00 0.00 101 MET A C 16
ATOM 29374 O O . MET A 1 101 ? -12.137 1.764 0.319 1.00 0.00 101 MET A O 16
ATOM 29388 N N . LYS A 1 102 ? -9.917 1.878 0.664 1.00 0.00 102 LYS A N 16
ATOM 29389 C CA . LYS A 1 102 ? -9.717 2.977 -0.273 1.00 0.00 102 LYS A CA 16
ATOM 29390 C C . LYS A 1 102 ? -10.166 2.584 -1.677 1.00 0.00 102 LYS A C 16
ATOM 29391 O O . LYS A 1 102 ? -10.969 3.280 -2.299 1.00 0.00 102 LYS A O 16
ATOM 29410 N N . ARG A 1 103 ? -9.644 1.465 -2.168 1.00 0.00 103 ARG A N 16
ATOM 29411 C CA . ARG A 1 103 ? -9.992 0.981 -3.499 1.00 0.00 103 ARG A CA 16
ATOM 29412 C C . ARG A 1 103 ? -11.450 0.536 -3.551 1.00 0.00 103 ARG A C 16
ATOM 29413 O O . ARG A 1 103 ? -12.262 1.120 -4.270 1.00 0.00 103 ARG A O 16
ATOM 29434 N N . TRP A 1 104 ? -11.775 -0.500 -2.786 1.00 0.00 104 TRP A N 16
ATOM 29435 C CA . TRP A 1 104 ? -13.136 -1.023 -2.746 1.00 0.00 104 TRP A CA 16
ATOM 29436 C C . TRP A 1 104 ? -14.155 0.112 -2.724 1.00 0.00 104 TRP A C 16
ATOM 29437 O O . TRP A 1 104 ? -15.194 0.036 -3.379 1.00 0.00 104 TRP A O 16
ATOM 29458 N N . GLU A 1 105 ? -13.850 1.161 -1.968 1.00 0.00 105 GLU A N 16
ATOM 29459 C CA . GLU A 1 105 ? -14.741 2.310 -1.861 1.00 0.00 105 GLU A CA 16
ATOM 29460 C C . GLU A 1 105 ? -15.031 2.903 -3.237 1.00 0.00 105 GLU A C 16
ATOM 29461 O O . GLU A 1 105 ? -16.183 3.168 -3.581 1.00 0.00 105 GLU A O 16
ATOM 29473 N N . PHE A 1 106 ? -13.977 3.109 -4.020 1.00 0.00 106 PHE A N 16
ATOM 29474 C CA . PHE A 1 106 ? -14.117 3.672 -5.358 1.00 0.00 106 PHE A CA 16
ATOM 29475 C C . PHE A 1 106 ? -15.027 2.804 -6.221 1.00 0.00 106 PHE A C 16
ATOM 29476 O O . PHE A 1 106 ? -15.885 3.311 -6.945 1.00 0.00 106 PHE A O 16
ATOM 29493 N N . HIS A 1 107 ? -14.834 1.491 -6.139 1.00 0.00 107 HIS A N 16
ATOM 29494 C CA . HIS A 1 107 ? -15.637 0.550 -6.912 1.00 0.00 107 HIS A CA 16
ATOM 29495 C C . HIS A 1 107 ? -17.100 0.602 -6.481 1.00 0.00 107 HIS A C 16
ATOM 29496 O O . HIS A 1 107 ? -17.998 0.721 -7.312 1.00 0.00 107 HIS A O 16
ATOM 29511 N N . ASN A 1 108 ? -17.330 0.510 -5.175 1.00 0.00 108 ASN A N 16
ATOM 29512 C CA . ASN A 1 108 ? -18.683 0.545 -4.633 1.00 0.00 108 ASN A CA 16
ATOM 29513 C C . ASN A 1 108 ? -19.380 1.854 -4.992 1.00 0.00 108 ASN A C 16
ATOM 29514 O O . ASN A 1 108 ? -20.429 1.855 -5.635 1.00 0.00 108 ASN A O 16
ATOM 29525 N N . SER A 1 109 ? -18.787 2.968 -4.573 1.00 0.00 109 SER A N 16
ATOM 29526 C CA . SER A 1 109 ? -19.352 4.284 -4.848 1.00 0.00 109 SER A CA 16
ATOM 29527 C C . SER A 1 109 ? -19.374 4.564 -6.347 1.00 0.00 109 SER A C 16
ATOM 29528 O O . SER A 1 109 ? -18.437 4.243 -7.078 1.00 0.00 109 SER A O 16
ATOM 29536 N N . PRO A 1 110 ? -20.471 5.176 -6.818 1.00 0.00 110 PRO A N 16
ATOM 29537 C CA . PRO A 1 110 ? -20.643 5.513 -8.235 1.00 0.00 110 PRO A CA 16
ATOM 29538 C C . PRO A 1 110 ? -19.707 6.631 -8.682 1.00 0.00 110 PRO A C 16
ATOM 29539 O O . PRO A 1 110 ? -19.635 7.696 -8.068 1.00 0.00 110 PRO A O 16
ATOM 29550 N N . PRO A 1 111 ? -18.973 6.386 -9.777 1.00 0.00 111 PRO A N 16
ATOM 29551 C CA . PRO A 1 111 ? -18.029 7.361 -10.332 1.00 0.00 111 PRO A CA 16
ATOM 29552 C C . PRO A 1 111 ? -18.734 8.561 -10.954 1.00 0.00 111 PRO A C 16
ATOM 29553 O O . PRO A 1 111 ? -19.955 8.565 -11.106 1.00 0.00 111 PRO A O 16
ATOM 29564 N N . ALA A 1 112 ? -17.957 9.578 -11.312 1.00 0.00 112 ALA A N 16
ATOM 29565 C CA . ALA A 1 112 ? -18.507 10.783 -11.919 1.00 0.00 112 ALA A CA 16
ATOM 29566 C C . ALA A 1 112 ? -19.023 10.502 -13.327 1.00 0.00 112 ALA A C 16
ATOM 29567 O O . ALA A 1 112 ? -18.532 9.618 -14.029 1.00 0.00 112 ALA A O 16
ATOM 29574 N N . PRO A 1 113 ? -20.038 11.270 -13.750 1.00 0.00 113 PRO A N 16
ATOM 29575 C CA . PRO A 1 113 ? -20.642 11.122 -15.077 1.00 0.00 113 PRO A CA 16
ATOM 29576 C C . PRO A 1 113 ? -19.707 11.571 -16.194 1.00 0.00 113 PRO A C 16
ATOM 29577 O O . PRO A 1 113 ? -19.857 11.161 -17.345 1.00 0.00 113 PRO A O 16
ATOM 29588 N N . SER A 1 114 ? -18.741 12.416 -15.847 1.00 0.00 114 SER A N 16
ATOM 29589 C CA . SER A 1 114 ? -17.782 12.923 -16.822 1.00 0.00 114 SER A CA 16
ATOM 29590 C C . SER A 1 114 ? -17.222 11.789 -17.674 1.00 0.00 114 SER A C 16
ATOM 29591 O O . SER A 1 114 ? -17.215 11.865 -18.902 1.00 0.00 114 SER A O 16
ATOM 29599 N N . GLY A 1 115 ? -16.752 10.736 -17.012 1.00 0.00 115 GLY A N 16
ATOM 29600 C CA . GLY A 1 115 ? -16.195 9.600 -17.723 1.00 0.00 115 GLY A CA 16
ATOM 29601 C C . GLY A 1 115 ? -14.799 9.872 -18.248 1.00 0.00 115 GLY A C 16
ATOM 29602 O O . GLY A 1 115 ? -14.355 11.017 -18.327 1.00 0.00 115 GLY A O 16
ATOM 29606 N N . PRO A 1 116 ? -14.082 8.800 -18.617 1.00 0.00 116 PRO A N 16
ATOM 29607 C CA . PRO A 1 116 ? -12.718 8.903 -19.142 1.00 0.00 116 PRO A CA 16
ATOM 29608 C C . PRO A 1 116 ? -12.677 9.530 -20.531 1.00 0.00 116 PRO A C 16
ATOM 29609 O O . PRO A 1 116 ? -13.620 9.397 -21.311 1.00 0.00 116 PRO A O 16
ATOM 29620 N N . SER A 1 117 ? -11.578 10.215 -20.834 1.00 0.00 117 SER A N 16
ATOM 29621 C CA . SER A 1 117 ? -11.416 10.866 -22.129 1.00 0.00 117 SER A CA 16
ATOM 29622 C C . SER A 1 117 ? -12.539 11.869 -22.377 1.00 0.00 117 SER A C 16
ATOM 29623 O O . SER A 1 117 ? -13.084 11.948 -23.477 1.00 0.00 117 SER A O 16
ATOM 29631 N N . SER A 1 118 ? -12.878 12.635 -21.345 1.00 0.00 118 SER A N 16
ATOM 29632 C CA . SER A 1 118 ? -13.938 13.631 -21.448 1.00 0.00 118 SER A CA 16
ATOM 29633 C C . SER A 1 118 ? -13.532 14.760 -22.390 1.00 0.00 118 SER A C 16
ATOM 29634 O O . SER A 1 118 ? -12.694 15.595 -22.053 1.00 0.00 118 SER A O 16
ATOM 29642 N N . GLY A 1 119 ? -14.135 14.778 -23.576 1.00 0.00 119 GLY A N 16
ATOM 29643 C CA . GLY A 1 119 ? -13.824 15.808 -24.550 1.00 0.00 119 GLY A CA 16
ATOM 29644 C C . GLY A 1 119 ? -13.248 15.238 -25.831 1.00 0.00 119 GLY A C 16
ATOM 29645 O O . GLY A 1 119 ? -12.740 15.978 -26.674 1.00 0.00 119 GLY A O 16
ATOM 29649 N N . GLY A 1 1 ? -18.922 2.813 17.439 1.00 0.00 1 GLY A N 17
ATOM 29650 C CA . GLY A 1 1 ? -19.780 3.982 17.477 1.00 0.00 1 GLY A CA 17
ATOM 29651 C C . GLY A 1 1 ? -19.115 5.210 16.887 1.00 0.00 1 GLY A C 17
ATOM 29652 O O . GLY A 1 1 ? -18.346 5.893 17.564 1.00 0.00 1 GLY A O 17
ATOM 29656 N N . SER A 1 2 ? -19.408 5.490 15.622 1.00 0.00 2 SER A N 17
ATOM 29657 C CA . SER A 1 2 ? -18.828 6.640 14.939 1.00 0.00 2 SER A CA 17
ATOM 29658 C C . SER A 1 2 ? -19.586 7.918 15.288 1.00 0.00 2 SER A C 17
ATOM 29659 O O . SER A 1 2 ? -20.815 7.956 15.242 1.00 0.00 2 SER A O 17
ATOM 29667 N N . SER A 1 3 ? -18.842 8.963 15.636 1.00 0.00 3 SER A N 17
ATOM 29668 C CA . SER A 1 3 ? -19.443 10.242 15.997 1.00 0.00 3 SER A CA 17
ATOM 29669 C C . SER A 1 3 ? -18.810 11.382 15.204 1.00 0.00 3 SER A C 17
ATOM 29670 O O . SER A 1 3 ? -19.494 12.108 14.484 1.00 0.00 3 SER A O 17
ATOM 29678 N N . GLY A 1 4 ? -17.496 11.533 15.342 1.00 0.00 4 GLY A N 17
ATOM 29679 C CA . GLY A 1 4 ? -16.791 12.585 14.634 1.00 0.00 4 GLY A CA 17
ATOM 29680 C C . GLY A 1 4 ? -15.354 12.215 14.325 1.00 0.00 4 GLY A C 17
ATOM 29681 O O . GLY A 1 4 ? -14.982 11.043 14.381 1.00 0.00 4 GLY A O 17
ATOM 29685 N N . SER A 1 5 ? -14.544 13.216 13.997 1.00 0.00 5 SER A N 17
ATOM 29686 C CA . SER A 1 5 ? -13.141 12.989 13.672 1.00 0.00 5 SER A CA 17
ATOM 29687 C C . SER A 1 5 ? -12.990 11.826 12.696 1.00 0.00 5 SER A C 17
ATOM 29688 O O . SER A 1 5 ? -12.176 10.927 12.906 1.00 0.00 5 SER A O 17
ATOM 29696 N N . SER A 1 6 ? -13.782 11.852 11.629 1.00 0.00 6 SER A N 17
ATOM 29697 C CA . SER A 1 6 ? -13.740 10.798 10.621 1.00 0.00 6 SER A CA 17
ATOM 29698 C C . SER A 1 6 ? -12.520 10.956 9.719 1.00 0.00 6 SER A C 17
ATOM 29699 O O . SER A 1 6 ? -12.379 11.956 9.016 1.00 0.00 6 SER A O 17
ATOM 29707 N N . GLY A 1 7 ? -11.639 9.961 9.746 1.00 0.00 7 GLY A N 17
ATOM 29708 C CA . GLY A 1 7 ? -10.442 10.008 8.927 1.00 0.00 7 GLY A CA 17
ATOM 29709 C C . GLY A 1 7 ? -9.235 9.421 9.631 1.00 0.00 7 GLY A C 17
ATOM 29710 O O . GLY A 1 7 ? -8.714 10.007 10.581 1.00 0.00 7 GLY A O 17
ATOM 29714 N N . LYS A 1 8 ? -8.788 8.259 9.167 1.00 0.00 8 LYS A N 17
ATOM 29715 C CA . LYS A 1 8 ? -7.634 7.591 9.758 1.00 0.00 8 LYS A CA 17
ATOM 29716 C C . LYS A 1 8 ? -6.570 7.306 8.703 1.00 0.00 8 LYS A C 17
ATOM 29717 O O . LYS A 1 8 ? -6.544 6.229 8.107 1.00 0.00 8 LYS A O 17
ATOM 29736 N N . LYS A 1 9 ? -5.694 8.279 8.476 1.00 0.00 9 LYS A N 17
ATOM 29737 C CA . LYS A 1 9 ? -4.625 8.133 7.495 1.00 0.00 9 LYS A CA 17
ATOM 29738 C C . LYS A 1 9 ? -4.047 6.722 7.525 1.00 0.00 9 LYS A C 17
ATOM 29739 O O . LYS A 1 9 ? -4.152 6.019 8.531 1.00 0.00 9 LYS A O 17
ATOM 29758 N N . LEU A 1 10 ? -3.436 6.314 6.419 1.00 0.00 10 LEU A N 17
ATOM 29759 C CA . LEU A 1 10 ? -2.839 4.986 6.320 1.00 0.00 10 LEU A CA 17
ATOM 29760 C C . LEU A 1 10 ? -1.372 5.077 5.911 1.00 0.00 10 LEU A C 17
ATOM 29761 O O . LEU A 1 10 ? -1.056 5.305 4.743 1.00 0.00 10 LEU A O 17
ATOM 29777 N N . CYS A 1 11 ? -0.482 4.896 6.879 1.00 0.00 11 CYS A N 17
ATOM 29778 C CA . CYS A 1 11 ? 0.952 4.957 6.620 1.00 0.00 11 CYS A CA 17
ATOM 29779 C C . CYS A 1 11 ? 1.701 3.927 7.460 1.00 0.00 11 CYS A C 17
ATOM 29780 O O . CYS A 1 11 ? 1.169 3.405 8.439 1.00 0.00 11 CYS A O 17
ATOM 29788 N N . GLY A 1 12 ? 2.938 3.638 7.069 1.00 0.00 12 GLY A N 17
ATOM 29789 C CA . GLY A 1 12 ? 3.739 2.670 7.795 1.00 0.00 12 GLY A CA 17
ATOM 29790 C C . GLY A 1 12 ? 4.959 2.223 7.014 1.00 0.00 12 GLY A C 17
ATOM 29791 O O . GLY A 1 12 ? 4.943 2.203 5.783 1.00 0.00 12 GLY A O 17
ATOM 29795 N N . TYR A 1 13 ? 6.020 1.867 7.730 1.00 0.00 13 TYR A N 17
ATOM 29796 C CA . TYR A 1 13 ? 7.255 1.423 7.096 1.00 0.00 13 TYR A CA 17
ATOM 29797 C C . TYR A 1 13 ? 7.149 -0.035 6.657 1.00 0.00 13 TYR A C 17
ATOM 29798 O O . TYR A 1 13 ? 6.635 -0.881 7.390 1.00 0.00 13 TYR A O 17
ATOM 29816 N N . LEU A 1 14 ? 7.640 -0.321 5.456 1.00 0.00 14 LEU A N 17
ATOM 29817 C CA . LEU A 1 14 ? 7.602 -1.676 4.918 1.00 0.00 14 LEU A CA 17
ATOM 29818 C C . LEU A 1 14 ? 8.938 -2.047 4.282 1.00 0.00 14 LEU A C 17
ATOM 29819 O O . LEU A 1 14 ? 9.819 -1.201 4.127 1.00 0.00 14 LEU A O 17
ATOM 29835 N N . SER A 1 15 ? 9.081 -3.316 3.914 1.00 0.00 15 SER A N 17
ATOM 29836 C CA . SER A 1 15 ? 10.310 -3.800 3.296 1.00 0.00 15 SER A CA 17
ATOM 29837 C C . SER A 1 15 ? 10.036 -4.353 1.902 1.00 0.00 15 SER A C 17
ATOM 29838 O O . SER A 1 15 ? 9.344 -5.360 1.745 1.00 0.00 15 SER A O 17
ATOM 29846 N N . LYS A 1 16 ? 10.583 -3.688 0.890 1.00 0.00 16 LYS A N 17
ATOM 29847 C CA . LYS A 1 16 ? 10.400 -4.112 -0.493 1.00 0.00 16 LYS A CA 17
ATOM 29848 C C . LYS A 1 16 ? 11.419 -5.182 -0.874 1.00 0.00 16 LYS A C 17
ATOM 29849 O O . LYS A 1 16 ? 12.627 -4.969 -0.765 1.00 0.00 16 LYS A O 17
ATOM 29868 N N . PHE A 1 17 ? 10.924 -6.331 -1.321 1.00 0.00 17 PHE A N 17
ATOM 29869 C CA . PHE A 1 17 ? 11.792 -7.434 -1.719 1.00 0.00 17 PHE A CA 17
ATOM 29870 C C . PHE A 1 17 ? 12.260 -7.265 -3.161 1.00 0.00 17 PHE A C 17
ATOM 29871 O O . PHE A 1 17 ? 11.473 -7.385 -4.099 1.00 0.00 17 PHE A O 17
ATOM 29888 N N . GLY A 1 18 ? 13.549 -6.984 -3.330 1.00 0.00 18 GLY A N 17
ATOM 29889 C CA . GLY A 1 18 ? 14.100 -6.802 -4.660 1.00 0.00 18 GLY A CA 17
ATOM 29890 C C . GLY A 1 18 ? 14.174 -5.343 -5.063 1.00 0.00 18 GLY A C 17
ATOM 29891 O O . GLY A 1 18 ? 13.238 -4.806 -5.653 1.00 0.00 18 GLY A O 17
ATOM 29895 N N . GLY A 1 19 ? 15.291 -4.697 -4.741 1.00 0.00 19 GLY A N 17
ATOM 29896 C CA . GLY A 1 19 ? 15.462 -3.296 -5.078 1.00 0.00 19 GLY A CA 17
ATOM 29897 C C . GLY A 1 19 ? 16.912 -2.858 -5.018 1.00 0.00 19 GLY A C 17
ATOM 29898 O O . GLY A 1 19 ? 17.358 -2.046 -5.829 1.00 0.00 19 GLY A O 17
ATOM 29902 N N . LYS A 1 20 ? 17.652 -3.396 -4.054 1.00 0.00 20 LYS A N 17
ATOM 29903 C CA . LYS A 1 20 ? 19.060 -3.057 -3.890 1.00 0.00 20 LYS A CA 17
ATOM 29904 C C . LYS A 1 20 ? 19.751 -2.930 -5.244 1.00 0.00 20 LYS A C 17
ATOM 29905 O O . LYS A 1 20 ? 20.354 -1.902 -5.550 1.00 0.00 20 LYS A O 17
ATOM 29924 N N . GLY A 1 21 ? 19.656 -3.981 -6.053 1.00 0.00 21 GLY A N 17
ATOM 29925 C CA . GLY A 1 21 ? 20.276 -3.965 -7.365 1.00 0.00 21 GLY A CA 17
ATOM 29926 C C . GLY A 1 21 ? 20.110 -5.281 -8.100 1.00 0.00 21 GLY A C 17
ATOM 29927 O O . GLY A 1 21 ? 18.995 -5.741 -8.349 1.00 0.00 21 GLY A O 17
ATOM 29931 N N . PRO A 1 22 ? 21.239 -5.907 -8.463 1.00 0.00 22 PRO A N 17
ATOM 29932 C CA . PRO A 1 22 ? 21.240 -7.185 -9.180 1.00 0.00 22 PRO A CA 17
ATOM 29933 C C . PRO A 1 22 ? 20.763 -8.341 -8.307 1.00 0.00 22 PRO A C 17
ATOM 29934 O O . PRO A 1 22 ? 20.328 -9.376 -8.813 1.00 0.00 22 PRO A O 17
ATOM 29945 N N . ILE A 1 23 ? 20.847 -8.157 -6.993 1.00 0.00 23 ILE A N 17
ATOM 29946 C CA . ILE A 1 23 ? 20.422 -9.184 -6.050 1.00 0.00 23 ILE A CA 17
ATOM 29947 C C . ILE A 1 23 ? 19.095 -8.816 -5.397 1.00 0.00 23 ILE A C 17
ATOM 29948 O O . ILE A 1 23 ? 18.746 -7.639 -5.297 1.00 0.00 23 ILE A O 17
ATOM 29964 N N . ARG A 1 24 ? 18.359 -9.829 -4.952 1.00 0.00 24 ARG A N 17
ATOM 29965 C CA . ARG A 1 24 ? 17.069 -9.612 -4.307 1.00 0.00 24 ARG A CA 17
ATOM 29966 C C . ARG A 1 24 ? 17.210 -9.636 -2.788 1.00 0.00 24 ARG A C 17
ATOM 29967 O O . ARG A 1 24 ? 17.806 -10.553 -2.224 1.00 0.00 24 ARG A O 17
ATOM 29988 N N . GLY A 1 25 ? 16.658 -8.621 -2.131 1.00 0.00 25 GLY A N 17
ATOM 29989 C CA . GLY A 1 25 ? 16.733 -8.545 -0.684 1.00 0.00 25 GLY A CA 17
ATOM 29990 C C . GLY A 1 25 ? 15.776 -7.522 -0.106 1.00 0.00 25 GLY A C 17
ATOM 29991 O O . GLY A 1 25 ? 15.400 -6.563 -0.781 1.00 0.00 25 GLY A O 17
ATOM 29995 N N . TRP A 1 26 ? 15.378 -7.727 1.144 1.00 0.00 26 TRP A N 17
ATOM 29996 C CA . TRP A 1 26 ? 14.456 -6.814 1.812 1.00 0.00 26 TRP A CA 17
ATOM 29997 C C . TRP A 1 26 ? 15.164 -5.528 2.222 1.00 0.00 26 TRP A C 17
ATOM 29998 O O . TRP A 1 26 ? 16.193 -5.562 2.897 1.00 0.00 26 TRP A O 17
ATOM 30019 N N . LYS A 1 27 ? 14.607 -4.394 1.811 1.00 0.00 27 LYS A N 17
ATOM 30020 C CA . LYS A 1 27 ? 15.185 -3.096 2.137 1.00 0.00 27 LYS A CA 17
ATOM 30021 C C . LYS A 1 27 ? 14.203 -2.250 2.942 1.00 0.00 27 LYS A C 17
ATOM 30022 O O . LYS A 1 27 ? 13.001 -2.254 2.674 1.00 0.00 27 LYS A O 17
ATOM 30041 N N . SER A 1 28 ? 14.722 -1.525 3.927 1.00 0.00 28 SER A N 17
ATOM 30042 C CA . SER A 1 28 ? 13.890 -0.676 4.772 1.00 0.00 28 SER A CA 17
ATOM 30043 C C . SER A 1 28 ? 13.518 0.614 4.047 1.00 0.00 28 SER A C 17
ATOM 30044 O O . SER A 1 28 ? 14.385 1.416 3.700 1.00 0.00 28 SER A O 17
ATOM 30052 N N . ARG A 1 29 ? 12.222 0.806 3.823 1.00 0.00 29 ARG A N 17
ATOM 30053 C CA . ARG A 1 29 ? 11.734 1.997 3.139 1.00 0.00 29 ARG A CA 17
ATOM 30054 C C . ARG A 1 29 ? 10.455 2.514 3.792 1.00 0.00 29 ARG A C 17
ATOM 30055 O O . ARG A 1 29 ? 9.764 1.776 4.495 1.00 0.00 29 ARG A O 17
ATOM 30076 N N . TRP A 1 30 ? 10.149 3.784 3.556 1.00 0.00 30 TRP A N 17
ATOM 30077 C CA . TRP A 1 30 ? 8.954 4.400 4.123 1.00 0.00 30 TRP A CA 17
ATOM 30078 C C . TRP A 1 30 ? 7.797 4.357 3.130 1.00 0.00 30 TRP A C 17
ATOM 30079 O O . TRP A 1 30 ? 7.892 4.899 2.029 1.00 0.00 30 TRP A O 17
ATOM 30100 N N . PHE A 1 31 ? 6.706 3.711 3.527 1.00 0.00 31 PHE A N 17
ATOM 30101 C CA . PHE A 1 31 ? 5.531 3.598 2.671 1.00 0.00 31 PHE A CA 17
ATOM 30102 C C . PHE A 1 31 ? 4.358 4.384 3.251 1.00 0.00 31 PHE A C 17
ATOM 30103 O O . PHE A 1 31 ? 4.111 4.353 4.456 1.00 0.00 31 PHE A O 17
ATOM 30120 N N . PHE A 1 32 ? 3.640 5.088 2.383 1.00 0.00 32 PHE A N 17
ATOM 30121 C CA . PHE A 1 32 ? 2.494 5.884 2.807 1.00 0.00 32 PHE A CA 17
ATOM 30122 C C . PHE A 1 32 ? 1.463 5.994 1.688 1.00 0.00 32 PHE A C 17
ATOM 30123 O O . PHE A 1 32 ? 1.816 6.137 0.517 1.00 0.00 32 PHE A O 17
ATOM 30140 N N . TYR A 1 33 ? 0.189 5.926 2.056 1.00 0.00 33 TYR A N 17
ATOM 30141 C CA . TYR A 1 33 ? -0.894 6.015 1.084 1.00 0.00 33 TYR A CA 17
ATOM 30142 C C . TYR A 1 33 ? -1.225 7.470 0.769 1.00 0.00 33 TYR A C 17
ATOM 30143 O O . TYR A 1 33 ? -0.959 8.367 1.570 1.00 0.00 33 TYR A O 17
ATOM 30161 N N . ASP A 1 34 ? -1.808 7.697 -0.404 1.00 0.00 34 ASP A N 17
ATOM 30162 C CA . ASP A 1 34 ? -2.178 9.043 -0.826 1.00 0.00 34 ASP A CA 17
ATOM 30163 C C . ASP A 1 34 ? -3.648 9.100 -1.232 1.00 0.00 34 ASP A C 17
ATOM 30164 O O . ASP A 1 34 ? -4.028 8.604 -2.292 1.00 0.00 34 ASP A O 17
ATOM 30173 N N . GLU A 1 35 ? -4.468 9.707 -0.380 1.00 0.00 35 GLU A N 17
ATOM 30174 C CA . GLU A 1 35 ? -5.896 9.827 -0.650 1.00 0.00 35 GLU A CA 17
ATOM 30175 C C . GLU A 1 35 ? -6.166 10.926 -1.674 1.00 0.00 35 GLU A C 17
ATOM 30176 O O . GLU A 1 35 ? -7.294 11.091 -2.140 1.00 0.00 35 GLU A O 17
ATOM 30188 N N . ARG A 1 36 ? -5.124 11.674 -2.018 1.00 0.00 36 ARG A N 17
ATOM 30189 C CA . ARG A 1 36 ? -5.248 12.759 -2.985 1.00 0.00 36 ARG A CA 17
ATOM 30190 C C . ARG A 1 36 ? -5.405 12.211 -4.400 1.00 0.00 36 ARG A C 17
ATOM 30191 O O . ARG A 1 36 ? -6.262 12.661 -5.161 1.00 0.00 36 ARG A O 17
ATOM 30212 N N . LYS A 1 37 ? -4.572 11.235 -4.747 1.00 0.00 37 LYS A N 17
ATOM 30213 C CA . LYS A 1 37 ? -4.618 10.624 -6.070 1.00 0.00 37 LYS A CA 17
ATOM 30214 C C . LYS A 1 37 ? -4.967 9.143 -5.973 1.00 0.00 37 LYS A C 17
ATOM 30215 O O . LYS A 1 37 ? -4.801 8.392 -6.935 1.00 0.00 37 LYS A O 17
ATOM 30234 N N . CYS A 1 38 ? -5.452 8.729 -4.807 1.00 0.00 38 CYS A N 17
ATOM 30235 C CA . CYS A 1 38 ? -5.826 7.337 -4.585 1.00 0.00 38 CYS A CA 17
ATOM 30236 C C . CYS A 1 38 ? -4.696 6.398 -4.996 1.00 0.00 38 CYS A C 17
ATOM 30237 O O . CYS A 1 38 ? -4.920 5.411 -5.696 1.00 0.00 38 CYS A O 17
ATOM 30245 N N . GLN A 1 39 ? -3.482 6.715 -4.557 1.00 0.00 39 GLN A N 17
ATOM 30246 C CA . GLN A 1 39 ? -2.317 5.901 -4.882 1.00 0.00 39 GLN A CA 17
ATOM 30247 C C . GLN A 1 39 ? -1.389 5.774 -3.678 1.00 0.00 39 GLN A C 17
ATOM 30248 O O . GLN A 1 39 ? -1.353 6.651 -2.813 1.00 0.00 39 GLN A O 17
ATOM 30262 N N . LEU A 1 40 ? -0.640 4.678 -3.627 1.00 0.00 40 LEU A N 17
ATOM 30263 C CA . LEU A 1 40 ? 0.288 4.436 -2.528 1.00 0.00 40 LEU A CA 17
ATOM 30264 C C . LEU A 1 40 ? 1.698 4.885 -2.898 1.00 0.00 40 LEU A C 17
ATOM 30265 O O . LEU A 1 40 ? 2.320 4.330 -3.804 1.00 0.00 40 LEU A O 17
ATOM 30281 N N . TYR A 1 41 ? 2.198 5.891 -2.189 1.00 0.00 41 TYR A N 17
ATOM 30282 C CA . TYR A 1 41 ? 3.535 6.415 -2.442 1.00 0.00 41 TYR A CA 17
ATOM 30283 C C . TYR A 1 41 ? 4.496 6.018 -1.326 1.00 0.00 41 TYR A C 17
ATOM 30284 O O . TYR A 1 41 ? 4.089 5.826 -0.180 1.00 0.00 41 TYR A O 17
ATOM 30302 N N . TYR A 1 42 ? 5.773 5.897 -1.670 1.00 0.00 42 TYR A N 17
ATOM 30303 C CA . TYR A 1 42 ? 6.794 5.521 -0.699 1.00 0.00 42 TYR A CA 17
ATOM 30304 C C . TYR A 1 42 ? 8.122 6.203 -1.013 1.00 0.00 42 TYR A C 17
ATOM 30305 O O . TYR A 1 42 ? 8.464 6.413 -2.177 1.00 0.00 42 TYR A O 17
ATOM 30323 N N . SER A 1 43 ? 8.867 6.544 0.033 1.00 0.00 43 SER A N 17
ATOM 30324 C CA . SER A 1 43 ? 10.157 7.204 -0.130 1.00 0.00 43 SER A CA 17
ATOM 30325 C C . SER A 1 43 ? 11.160 6.700 0.904 1.00 0.00 43 SER A C 17
ATOM 30326 O O . SER A 1 43 ? 10.868 5.782 1.671 1.00 0.00 43 SER A O 17
ATOM 30334 N N . ARG A 1 44 ? 12.342 7.307 0.917 1.00 0.00 44 ARG A N 17
ATOM 30335 C CA . ARG A 1 44 ? 13.389 6.920 1.855 1.00 0.00 44 ARG A CA 17
ATOM 30336 C C . ARG A 1 44 ? 12.908 7.063 3.296 1.00 0.00 44 ARG A C 17
ATOM 30337 O O . ARG A 1 44 ? 13.057 6.148 4.107 1.00 0.00 44 ARG A O 17
ATOM 30358 N N . THR A 1 45 ? 12.331 8.219 3.610 1.00 0.00 45 THR A N 17
ATOM 30359 C CA . THR A 1 45 ? 11.830 8.484 4.953 1.00 0.00 45 THR A CA 17
ATOM 30360 C C . THR A 1 45 ? 10.541 9.295 4.908 1.00 0.00 45 THR A C 17
ATOM 30361 O O . THR A 1 45 ? 10.031 9.610 3.834 1.00 0.00 45 THR A O 17
ATOM 30372 N N . ALA A 1 46 ? 10.017 9.631 6.083 1.00 0.00 46 ALA A N 17
ATOM 30373 C CA . ALA A 1 46 ? 8.788 10.408 6.178 1.00 0.00 46 ALA A CA 17
ATOM 30374 C C . ALA A 1 46 ? 9.062 11.895 5.979 1.00 0.00 46 ALA A C 17
ATOM 30375 O O . ALA A 1 46 ? 8.144 12.676 5.731 1.00 0.00 46 ALA A O 17
ATOM 30382 N N . GLN A 1 47 ? 10.330 12.279 6.092 1.00 0.00 47 GLN A N 17
ATOM 30383 C CA . GLN A 1 47 ? 10.723 13.673 5.926 1.00 0.00 47 GLN A CA 17
ATOM 30384 C C . GLN A 1 47 ? 10.796 14.046 4.448 1.00 0.00 47 GLN A C 17
ATOM 30385 O O . GLN A 1 47 ? 10.632 15.210 4.083 1.00 0.00 47 GLN A O 17
ATOM 30399 N N . ASP A 1 48 ? 11.042 13.050 3.604 1.00 0.00 48 ASP A N 17
ATOM 30400 C CA . ASP A 1 48 ? 11.136 13.274 2.166 1.00 0.00 48 ASP A CA 17
ATOM 30401 C C . ASP A 1 48 ? 9.750 13.439 1.550 1.00 0.00 48 ASP A C 17
ATOM 30402 O O . ASP A 1 48 ? 9.272 12.564 0.829 1.00 0.00 48 ASP A O 17
ATOM 30411 N N . ALA A 1 49 ? 9.110 14.567 1.841 1.00 0.00 49 ALA A N 17
ATOM 30412 C CA . ALA A 1 49 ? 7.780 14.848 1.315 1.00 0.00 49 ALA A CA 17
ATOM 30413 C C . ALA A 1 49 ? 7.628 14.318 -0.107 1.00 0.00 49 ALA A C 17
ATOM 30414 O O . ALA A 1 49 ? 6.571 13.813 -0.481 1.00 0.00 49 ALA A O 17
ATOM 30421 N N . ASN A 1 50 ? 8.692 14.438 -0.894 1.00 0.00 50 ASN A N 17
ATOM 30422 C CA . ASN A 1 50 ? 8.676 13.972 -2.276 1.00 0.00 50 ASN A CA 17
ATOM 30423 C C . ASN A 1 50 ? 8.803 12.453 -2.340 1.00 0.00 50 ASN A C 17
ATOM 30424 O O . ASN A 1 50 ? 9.843 11.878 -2.017 1.00 0.00 50 ASN A O 17
ATOM 30435 N N . PRO A 1 51 ? 7.720 11.786 -2.766 1.00 0.00 51 PRO A N 17
ATOM 30436 C CA . PRO A 1 51 ? 7.686 10.325 -2.883 1.00 0.00 51 PRO A CA 17
ATOM 30437 C C . PRO A 1 51 ? 8.568 9.814 -4.016 1.00 0.00 51 PRO A C 17
ATOM 30438 O O . PRO A 1 51 ? 8.539 10.344 -5.128 1.00 0.00 51 PRO A O 17
ATOM 30449 N N . LEU A 1 52 ? 9.352 8.780 -3.729 1.00 0.00 52 LEU A N 17
ATOM 30450 C CA . LEU A 1 52 ? 10.244 8.196 -4.725 1.00 0.00 52 LEU A CA 17
ATOM 30451 C C . LEU A 1 52 ? 9.450 7.472 -5.808 1.00 0.00 52 LEU A C 17
ATOM 30452 O O . LEU A 1 52 ? 9.642 7.715 -6.999 1.00 0.00 52 LEU A O 17
ATOM 30468 N N . ASP A 1 53 ? 8.557 6.583 -5.386 1.00 0.00 53 ASP A N 17
ATOM 30469 C CA . ASP A 1 53 ? 7.732 5.826 -6.319 1.00 0.00 53 ASP A CA 17
ATOM 30470 C C . ASP A 1 53 ? 6.375 5.499 -5.703 1.00 0.00 53 ASP A C 17
ATOM 30471 O O . ASP A 1 53 ? 6.231 5.460 -4.481 1.00 0.00 53 ASP A O 17
ATOM 30480 N N . SER A 1 54 ? 5.384 5.265 -6.557 1.00 0.00 54 SER A N 17
ATOM 30481 C CA . SER A 1 54 ? 4.037 4.946 -6.096 1.00 0.00 54 SER A CA 17
ATOM 30482 C C . SER A 1 54 ? 3.492 3.719 -6.819 1.00 0.00 54 SER A C 17
ATOM 30483 O O . SER A 1 54 ? 4.017 3.312 -7.856 1.00 0.00 54 SER A O 17
ATOM 30491 N N . ILE A 1 55 ? 2.436 3.134 -6.265 1.00 0.00 55 ILE A N 17
ATOM 30492 C CA . ILE A 1 55 ? 1.819 1.953 -6.857 1.00 0.00 55 ILE A CA 17
ATOM 30493 C C . ILE A 1 55 ? 0.320 2.155 -7.048 1.00 0.00 55 ILE A C 17
ATOM 30494 O O . ILE A 1 55 ? -0.396 2.499 -6.108 1.00 0.00 55 ILE A O 17
ATOM 30510 N N . ASP A 1 56 ? -0.149 1.936 -8.272 1.00 0.00 56 ASP A N 17
ATOM 30511 C CA . ASP A 1 56 ? -1.565 2.090 -8.587 1.00 0.00 56 ASP A CA 17
ATOM 30512 C C . ASP A 1 56 ? -2.396 1.017 -7.893 1.00 0.00 56 ASP A C 17
ATOM 30513 O O . ASP A 1 56 ? -2.417 -0.139 -8.318 1.00 0.00 56 ASP A O 17
ATOM 30522 N N . LEU A 1 57 ? -3.080 1.405 -6.823 1.00 0.00 57 LEU A N 17
ATOM 30523 C CA . LEU A 1 57 ? -3.914 0.476 -6.068 1.00 0.00 57 LEU A CA 17
ATOM 30524 C C . LEU A 1 57 ? -5.288 0.330 -6.713 1.00 0.00 57 LEU A C 17
ATOM 30525 O O . LEU A 1 57 ? -5.941 -0.705 -6.579 1.00 0.00 57 LEU A O 17
ATOM 30541 N N . SER A 1 58 ? -5.720 1.372 -7.416 1.00 0.00 58 SER A N 17
ATOM 30542 C CA . SER A 1 58 ? -7.018 1.360 -8.081 1.00 0.00 58 SER A CA 17
ATOM 30543 C C . SER A 1 58 ? -7.285 0.005 -8.728 1.00 0.00 58 SER A C 17
ATOM 30544 O O . SER A 1 58 ? -8.425 -0.456 -8.783 1.00 0.00 58 SER A O 17
ATOM 30552 N N . SER A 1 59 ? -6.224 -0.629 -9.218 1.00 0.00 59 SER A N 17
ATOM 30553 C CA . SER A 1 59 ? -6.343 -1.931 -9.865 1.00 0.00 59 SER A CA 17
ATOM 30554 C C . SER A 1 59 ? -5.283 -2.896 -9.342 1.00 0.00 59 SER A C 17
ATOM 30555 O O . SER A 1 59 ? -4.703 -3.669 -10.103 1.00 0.00 59 SER A O 17
ATOM 30563 N N . ALA A 1 60 ? -5.037 -2.844 -8.037 1.00 0.00 60 ALA A N 17
ATOM 30564 C CA . ALA A 1 60 ? -4.050 -3.715 -7.411 1.00 0.00 60 ALA A CA 17
ATOM 30565 C C . ALA A 1 60 ? -4.715 -4.703 -6.458 1.00 0.00 60 ALA A C 17
ATOM 30566 O O . ALA A 1 60 ? -5.626 -4.344 -5.712 1.00 0.00 60 ALA A O 17
ATOM 30573 N N . VAL A 1 61 ? -4.253 -5.949 -6.488 1.00 0.00 61 VAL A N 17
ATOM 30574 C CA . VAL A 1 61 ? -4.803 -6.989 -5.627 1.00 0.00 61 VAL A CA 17
ATOM 30575 C C . VAL A 1 61 ? -3.791 -7.420 -4.571 1.00 0.00 61 VAL A C 17
ATOM 30576 O O . VAL A 1 61 ? -2.719 -7.931 -4.896 1.00 0.00 61 VAL A O 17
ATOM 30589 N N . PHE A 1 62 ? -4.139 -7.211 -3.306 1.00 0.00 62 PHE A N 17
ATOM 30590 C CA . PHE A 1 62 ? -3.260 -7.578 -2.201 1.00 0.00 62 PHE A CA 17
ATOM 30591 C C . PHE A 1 62 ? -3.475 -9.033 -1.796 1.00 0.00 62 PHE A C 17
ATOM 30592 O O . PHE A 1 62 ? -4.610 -9.480 -1.625 1.00 0.00 62 PHE A O 17
ATOM 30609 N N . ASP A 1 63 ? -2.378 -9.767 -1.644 1.00 0.00 63 ASP A N 17
ATOM 30610 C CA . ASP A 1 63 ? -2.445 -11.172 -1.258 1.00 0.00 63 ASP A CA 17
ATOM 30611 C C . ASP A 1 63 ? -1.456 -11.475 -0.136 1.00 0.00 63 ASP A C 17
ATOM 30612 O O . ASP A 1 63 ? -0.651 -10.623 0.241 1.00 0.00 63 ASP A O 17
ATOM 30621 N N . CYS A 1 64 ? -1.524 -12.692 0.392 1.00 0.00 64 CYS A N 17
ATOM 30622 C CA . CYS A 1 64 ? -0.636 -13.107 1.472 1.00 0.00 64 CYS A CA 17
ATOM 30623 C C . CYS A 1 64 ? 0.118 -14.378 1.098 1.00 0.00 64 CYS A C 17
ATOM 30624 O O . CYS A 1 64 ? -0.475 -15.352 0.633 1.00 0.00 64 CYS A O 17
ATOM 30632 N N . LYS A 1 65 ? 1.431 -14.362 1.301 1.00 0.00 65 LYS A N 17
ATOM 30633 C CA . LYS A 1 65 ? 2.269 -15.513 0.985 1.00 0.00 65 LYS A CA 17
ATOM 30634 C C . LYS A 1 65 ? 2.003 -16.662 1.953 1.00 0.00 65 LYS A C 17
ATOM 30635 O O . LYS A 1 65 ? 1.235 -16.520 2.903 1.00 0.00 65 LYS A O 17
ATOM 30654 N N . ALA A 1 66 ? 2.645 -17.799 1.705 1.00 0.00 66 ALA A N 17
ATOM 30655 C CA . ALA A 1 66 ? 2.481 -18.970 2.556 1.00 0.00 66 ALA A CA 17
ATOM 30656 C C . ALA A 1 66 ? 3.165 -18.769 3.904 1.00 0.00 66 ALA A C 17
ATOM 30657 O O . ALA A 1 66 ? 2.688 -19.253 4.931 1.00 0.00 66 ALA A O 17
ATOM 30664 N N . ASP A 1 67 ? 4.284 -18.053 3.894 1.00 0.00 67 ASP A N 17
ATOM 30665 C CA . ASP A 1 67 ? 5.033 -17.788 5.116 1.00 0.00 67 ASP A CA 17
ATOM 30666 C C . ASP A 1 67 ? 4.484 -16.559 5.834 1.00 0.00 67 ASP A C 17
ATOM 30667 O O . ASP A 1 67 ? 5.239 -15.770 6.401 1.00 0.00 67 ASP A O 17
ATOM 30676 N N . ALA A 1 68 ? 3.164 -16.404 5.806 1.00 0.00 68 ALA A N 17
ATOM 30677 C CA . ALA A 1 68 ? 2.514 -15.273 6.455 1.00 0.00 68 ALA A CA 17
ATOM 30678 C C . ALA A 1 68 ? 2.755 -15.290 7.961 1.00 0.00 68 ALA A C 17
ATOM 30679 O O . ALA A 1 68 ? 2.557 -14.285 8.641 1.00 0.00 68 ALA A O 17
ATOM 30686 N N . GLU A 1 69 ? 3.183 -16.440 8.473 1.00 0.00 69 GLU A N 17
ATOM 30687 C CA . GLU A 1 69 ? 3.449 -16.587 9.899 1.00 0.00 69 GLU A CA 17
ATOM 30688 C C . GLU A 1 69 ? 4.218 -15.384 10.437 1.00 0.00 69 GLU A C 17
ATOM 30689 O O . GLU A 1 69 ? 4.129 -15.055 11.619 1.00 0.00 69 GLU A O 17
ATOM 30701 N N . GLU A 1 70 ? 4.974 -14.732 9.558 1.00 0.00 70 GLU A N 17
ATOM 30702 C CA . GLU A 1 70 ? 5.760 -13.566 9.945 1.00 0.00 70 GLU A CA 17
ATOM 30703 C C . GLU A 1 70 ? 5.028 -12.275 9.591 1.00 0.00 70 GLU A C 17
ATOM 30704 O O . GLU A 1 70 ? 5.148 -11.269 10.290 1.00 0.00 70 GLU A O 17
ATOM 30716 N N . GLY A 1 71 ? 4.269 -12.312 8.500 1.00 0.00 71 GLY A N 17
ATOM 30717 C CA . GLY A 1 71 ? 3.529 -11.139 8.072 1.00 0.00 71 GLY A CA 17
ATOM 30718 C C . GLY A 1 71 ? 4.000 -10.615 6.729 1.00 0.00 71 GLY A C 17
ATOM 30719 O O . GLY A 1 71 ? 4.424 -9.464 6.619 1.00 0.00 71 GLY A O 17
ATOM 30723 N N . ILE A 1 72 ? 3.926 -11.460 5.707 1.00 0.00 72 ILE A N 17
ATOM 30724 C CA . ILE A 1 72 ? 4.349 -11.076 4.366 1.00 0.00 72 ILE A CA 17
ATOM 30725 C C . ILE A 1 72 ? 3.178 -11.110 3.390 1.00 0.00 72 ILE A C 17
ATOM 30726 O O . ILE A 1 72 ? 2.341 -12.012 3.439 1.00 0.00 72 ILE A O 17
ATOM 30742 N N . PHE A 1 73 ? 3.126 -10.123 2.501 1.00 0.00 73 PHE A N 17
ATOM 30743 C CA . PHE A 1 73 ? 2.059 -10.041 1.511 1.00 0.00 73 PHE A CA 17
ATOM 30744 C C . PHE A 1 73 ? 2.619 -9.699 0.134 1.00 0.00 73 PHE A C 17
ATOM 30745 O O . PHE A 1 73 ? 3.827 -9.531 -0.032 1.00 0.00 73 PHE A O 17
ATOM 30762 N N . GLU A 1 74 ? 1.732 -9.598 -0.851 1.00 0.00 74 GLU A N 17
ATOM 30763 C CA . GLU A 1 74 ? 2.139 -9.278 -2.215 1.00 0.00 74 GLU A CA 17
ATOM 30764 C C . GLU A 1 74 ? 1.036 -8.517 -2.946 1.00 0.00 74 GLU A C 17
ATOM 30765 O O . GLU A 1 74 ? -0.135 -8.893 -2.888 1.00 0.00 74 GLU A O 17
ATOM 30777 N N . ILE A 1 75 ? 1.420 -7.447 -3.633 1.00 0.00 75 ILE A N 17
ATOM 30778 C CA . ILE A 1 75 ? 0.466 -6.634 -4.377 1.00 0.00 75 ILE A CA 17
ATOM 30779 C C . ILE A 1 75 ? 0.579 -6.886 -5.876 1.00 0.00 75 ILE A C 17
ATOM 30780 O O . ILE A 1 75 ? 1.493 -6.388 -6.534 1.00 0.00 75 ILE A O 17
ATOM 30796 N N . LYS A 1 76 ? -0.357 -7.662 -6.412 1.00 0.00 76 LYS A N 17
ATOM 30797 C CA . LYS A 1 76 ? -0.366 -7.980 -7.835 1.00 0.00 76 LYS A CA 17
ATOM 30798 C C . LYS A 1 76 ? -0.998 -6.849 -8.641 1.00 0.00 76 LYS A C 17
ATOM 30799 O O . LYS A 1 76 ? -2.164 -6.508 -8.443 1.00 0.00 76 LYS A O 17
ATOM 30818 N N . THR A 1 77 ? -0.221 -6.271 -9.552 1.00 0.00 77 THR A N 17
ATOM 30819 C CA . THR A 1 77 ? -0.704 -5.180 -10.388 1.00 0.00 77 THR A CA 17
ATOM 30820 C C . THR A 1 77 ? -0.413 -5.444 -11.860 1.00 0.00 77 THR A C 17
ATOM 30821 O O . THR A 1 77 ? 0.548 -6.127 -12.215 1.00 0.00 77 THR A O 17
ATOM 30832 N N . PRO A 1 78 ? -1.260 -4.891 -12.741 1.00 0.00 78 PRO A N 17
ATOM 30833 C CA . PRO A 1 78 ? -1.113 -5.052 -14.190 1.00 0.00 78 PRO A CA 17
ATOM 30834 C C . PRO A 1 78 ? 0.098 -4.304 -14.737 1.00 0.00 78 PRO A C 17
ATOM 30835 O O . PRO A 1 78 ? 0.336 -4.286 -15.944 1.00 0.00 78 PRO A O 17
ATOM 30846 N N . SER A 1 79 ? 0.861 -3.687 -13.840 1.00 0.00 79 SER A N 17
ATOM 30847 C CA . SER A 1 79 ? 2.047 -2.934 -14.233 1.00 0.00 79 SER A CA 17
ATOM 30848 C C . SER A 1 79 ? 3.314 -3.607 -13.715 1.00 0.00 79 SER A C 17
ATOM 30849 O O . SER A 1 79 ? 4.266 -3.824 -14.465 1.00 0.00 79 SER A O 17
ATOM 30857 N N . ARG A 1 80 ? 3.319 -3.935 -12.427 1.00 0.00 80 ARG A N 17
ATOM 30858 C CA . ARG A 1 80 ? 4.469 -4.582 -11.807 1.00 0.00 80 ARG A CA 17
ATOM 30859 C C . ARG A 1 80 ? 4.101 -5.152 -10.441 1.00 0.00 80 ARG A C 17
ATOM 30860 O O . ARG A 1 80 ? 3.540 -4.454 -9.596 1.00 0.00 80 ARG A O 17
ATOM 30881 N N . VAL A 1 81 ? 4.420 -6.425 -10.231 1.00 0.00 81 VAL A N 17
ATOM 30882 C CA . VAL A 1 81 ? 4.123 -7.090 -8.968 1.00 0.00 81 VAL A CA 17
ATOM 30883 C C . VAL A 1 81 ? 5.072 -6.627 -7.868 1.00 0.00 81 VAL A C 17
ATOM 30884 O O . VAL A 1 81 ? 6.292 -6.656 -8.034 1.00 0.00 81 VAL A O 17
ATOM 30897 N N . ILE A 1 82 ? 4.504 -6.201 -6.744 1.00 0.00 82 ILE A N 17
ATOM 30898 C CA . ILE A 1 82 ? 5.300 -5.734 -5.616 1.00 0.00 82 ILE A CA 17
ATOM 30899 C C . ILE A 1 82 ? 5.224 -6.711 -4.448 1.00 0.00 82 ILE A C 17
ATOM 30900 O O . ILE A 1 82 ? 4.239 -7.433 -4.290 1.00 0.00 82 ILE A O 17
ATOM 30916 N N . THR A 1 83 ? 6.270 -6.727 -3.627 1.00 0.00 83 THR A N 17
ATOM 30917 C CA . THR A 1 83 ? 6.322 -7.614 -2.472 1.00 0.00 83 THR A CA 17
ATOM 30918 C C . THR A 1 83 ? 6.713 -6.852 -1.211 1.00 0.00 83 THR A C 17
ATOM 30919 O O . THR A 1 83 ? 7.881 -6.515 -1.014 1.00 0.00 83 THR A O 17
ATOM 30930 N N . LEU A 1 84 ? 5.730 -6.583 -0.359 1.00 0.00 84 LEU A N 17
ATOM 30931 C CA . LEU A 1 84 ? 5.971 -5.861 0.885 1.00 0.00 84 LEU A CA 17
ATOM 30932 C C . LEU A 1 84 ? 5.567 -6.703 2.091 1.00 0.00 84 LEU A C 17
ATOM 30933 O O . LEU A 1 84 ? 4.612 -7.477 2.029 1.00 0.00 84 LEU A O 17
ATOM 30949 N N . LYS A 1 85 ? 6.300 -6.545 3.188 1.00 0.00 85 LYS A N 17
ATOM 30950 C CA . LYS A 1 85 ? 6.017 -7.288 4.411 1.00 0.00 85 LYS A CA 17
ATOM 30951 C C . LYS A 1 85 ? 5.777 -6.338 5.581 1.00 0.00 85 LYS A C 17
ATOM 30952 O O . LYS A 1 85 ? 6.307 -5.228 5.610 1.00 0.00 85 LYS A O 17
ATOM 30971 N N . ALA A 1 86 ? 4.976 -6.784 6.543 1.00 0.00 86 ALA A N 17
ATOM 30972 C CA . ALA A 1 86 ? 4.669 -5.975 7.717 1.00 0.00 86 ALA A CA 17
ATOM 30973 C C . ALA A 1 86 ? 5.408 -6.491 8.947 1.00 0.00 86 ALA A C 17
ATOM 30974 O O . ALA A 1 86 ? 6.029 -7.552 8.910 1.00 0.00 86 ALA A O 17
ATOM 30981 N N . ALA A 1 87 ? 5.337 -5.732 10.036 1.00 0.00 87 ALA A N 17
ATOM 30982 C CA . ALA A 1 87 ? 5.998 -6.113 11.277 1.00 0.00 87 ALA A CA 17
ATOM 30983 C C . ALA A 1 87 ? 5.634 -7.539 11.677 1.00 0.00 87 ALA A C 17
ATOM 30984 O O . ALA A 1 87 ? 6.458 -8.450 11.585 1.00 0.00 87 ALA A O 17
ATOM 30991 N N . THR A 1 88 ? 4.396 -7.726 12.123 1.00 0.00 88 THR A N 17
ATOM 30992 C CA . THR A 1 88 ? 3.924 -9.041 12.539 1.00 0.00 88 THR A CA 17
ATOM 30993 C C . THR A 1 88 ? 2.825 -9.549 11.613 1.00 0.00 88 THR A C 17
ATOM 30994 O O . THR A 1 88 ? 2.475 -8.895 10.631 1.00 0.00 88 THR A O 17
ATOM 31005 N N . LYS A 1 89 ? 2.283 -10.719 11.933 1.00 0.00 89 LYS A N 17
ATOM 31006 C CA . LYS A 1 89 ? 1.221 -11.315 11.131 1.00 0.00 89 LYS A CA 17
ATOM 31007 C C . LYS A 1 89 ? -0.020 -10.427 11.124 1.00 0.00 89 LYS A C 17
ATOM 31008 O O . LYS A 1 89 ? -0.678 -10.275 10.096 1.00 0.00 89 LYS A O 17
ATOM 31027 N N . GLN A 1 90 ? -0.330 -9.844 12.278 1.00 0.00 90 GLN A N 17
ATOM 31028 C CA . GLN A 1 90 ? -1.492 -8.971 12.403 1.00 0.00 90 GLN A CA 17
ATOM 31029 C C . GLN A 1 90 ? -1.237 -7.626 11.730 1.00 0.00 90 GLN A C 17
ATOM 31030 O O . GLN A 1 90 ? -2.171 -6.942 11.314 1.00 0.00 90 GLN A O 17
ATOM 31044 N N . ALA A 1 91 ? 0.035 -7.253 11.628 1.00 0.00 91 ALA A N 17
ATOM 31045 C CA . ALA A 1 91 ? 0.413 -5.991 11.005 1.00 0.00 91 ALA A CA 17
ATOM 31046 C C . ALA A 1 91 ? -0.068 -5.927 9.559 1.00 0.00 91 ALA A C 17
ATOM 31047 O O . ALA A 1 91 ? -0.905 -5.095 9.210 1.00 0.00 91 ALA A O 17
ATOM 31054 N N . MET A 1 92 ? 0.466 -6.810 8.723 1.00 0.00 92 MET A N 17
ATOM 31055 C CA . MET A 1 92 ? 0.090 -6.854 7.314 1.00 0.00 92 MET A CA 17
ATOM 31056 C C . MET A 1 92 ? -1.426 -6.913 7.158 1.00 0.00 92 MET A C 17
ATOM 31057 O O . MET A 1 92 ? -2.005 -6.194 6.343 1.00 0.00 92 MET A O 17
ATOM 31071 N N . LEU A 1 93 ? -2.064 -7.774 7.944 1.00 0.00 93 LEU A N 17
ATOM 31072 C CA . LEU A 1 93 ? -3.514 -7.927 7.892 1.00 0.00 93 LEU A CA 17
ATOM 31073 C C . LEU A 1 93 ? -4.205 -6.568 7.892 1.00 0.00 93 LEU A C 17
ATOM 31074 O O . LEU A 1 93 ? -5.205 -6.368 7.201 1.00 0.00 93 LEU A O 17
ATOM 31090 N N . TYR A 1 94 ? -3.666 -5.635 8.670 1.00 0.00 94 TYR A N 17
ATOM 31091 C CA . TYR A 1 94 ? -4.231 -4.294 8.760 1.00 0.00 94 TYR A CA 17
ATOM 31092 C C . TYR A 1 94 ? -4.050 -3.537 7.448 1.00 0.00 94 TYR A C 17
ATOM 31093 O O . TYR A 1 94 ? -4.928 -2.785 7.026 1.00 0.00 94 TYR A O 17
ATOM 31111 N N . TRP A 1 95 ? -2.905 -3.743 6.808 1.00 0.00 95 TRP A N 17
ATOM 31112 C CA . TRP A 1 95 ? -2.607 -3.081 5.543 1.00 0.00 95 TRP A CA 17
ATOM 31113 C C . TRP A 1 95 ? -3.488 -3.624 4.423 1.00 0.00 95 TRP A C 17
ATOM 31114 O O . TRP A 1 95 ? -4.201 -2.870 3.760 1.00 0.00 95 TRP A O 17
ATOM 31135 N N . LEU A 1 96 ? -3.436 -4.935 4.219 1.00 0.00 96 LEU A N 17
ATOM 31136 C CA . LEU A 1 96 ? -4.231 -5.580 3.179 1.00 0.00 96 LEU A CA 17
ATOM 31137 C C . LEU A 1 96 ? -5.708 -5.229 3.327 1.00 0.00 96 LEU A C 17
ATOM 31138 O O . LEU A 1 96 ? -6.409 -5.022 2.336 1.00 0.00 96 LEU A O 17
ATOM 31154 N N . GLN A 1 97 ? -6.174 -5.162 4.570 1.00 0.00 97 GLN A N 17
ATOM 31155 C CA . GLN A 1 97 ? -7.567 -4.834 4.847 1.00 0.00 97 GLN A CA 17
ATOM 31156 C C . GLN A 1 97 ? -7.867 -3.383 4.487 1.00 0.00 97 GLN A C 17
ATOM 31157 O O . GLN A 1 97 ? -8.704 -3.107 3.627 1.00 0.00 97 GLN A O 17
ATOM 31171 N N . GLN A 1 98 ? -7.179 -2.460 5.151 1.00 0.00 98 GLN A N 17
ATOM 31172 C CA . GLN A 1 98 ? -7.374 -1.036 4.901 1.00 0.00 98 GLN A CA 17
ATOM 31173 C C . GLN A 1 98 ? -7.132 -0.703 3.433 1.00 0.00 98 GLN A C 17
ATOM 31174 O O . GLN A 1 98 ? -8.014 -0.179 2.751 1.00 0.00 98 GLN A O 17
ATOM 31188 N N . LEU A 1 99 ? -5.933 -1.010 2.951 1.00 0.00 99 LEU A N 17
ATOM 31189 C CA . LEU A 1 99 ? -5.574 -0.743 1.563 1.00 0.00 99 LEU A CA 17
ATOM 31190 C C . LEU A 1 99 ? -6.786 -0.894 0.649 1.00 0.00 99 LEU A C 17
ATOM 31191 O O . LEU A 1 99 ? -6.962 -0.126 -0.296 1.00 0.00 99 LEU A O 17
ATOM 31207 N N . GLN A 1 100 ? -7.619 -1.889 0.939 1.00 0.00 100 GLN A N 17
ATOM 31208 C CA . GLN A 1 100 ? -8.816 -2.139 0.144 1.00 0.00 100 GLN A CA 17
ATOM 31209 C C . GLN A 1 100 ? -9.838 -1.023 0.332 1.00 0.00 100 GLN A C 17
ATOM 31210 O O . GLN A 1 100 ? -10.369 -0.484 -0.639 1.00 0.00 100 GLN A O 17
ATOM 31224 N N . MET A 1 101 ? -10.109 -0.682 1.588 1.00 0.00 101 MET A N 17
ATOM 31225 C CA . MET A 1 101 ? -11.068 0.371 1.903 1.00 0.00 101 MET A CA 17
ATOM 31226 C C . MET A 1 101 ? -10.995 1.497 0.877 1.00 0.00 101 MET A C 17
ATOM 31227 O O . MET A 1 101 ? -12.008 1.888 0.296 1.00 0.00 101 MET A O 17
ATOM 31241 N N . LYS A 1 102 ? -9.792 2.016 0.659 1.00 0.00 102 LYS A N 17
ATOM 31242 C CA . LYS A 1 102 ? -9.586 3.097 -0.298 1.00 0.00 102 LYS A CA 17
ATOM 31243 C C . LYS A 1 102 ? -10.113 2.712 -1.676 1.00 0.00 102 LYS A C 17
ATOM 31244 O O . LYS A 1 102 ? -11.048 3.328 -2.188 1.00 0.00 102 LYS A O 17
ATOM 31263 N N . ARG A 1 103 ? -9.509 1.688 -2.271 1.00 0.00 103 ARG A N 17
ATOM 31264 C CA . ARG A 1 103 ? -9.918 1.221 -3.590 1.00 0.00 103 ARG A CA 17
ATOM 31265 C C . ARG A 1 103 ? -11.367 0.741 -3.571 1.00 0.00 103 ARG A C 17
ATOM 31266 O O . ARG A 1 103 ? -12.235 1.330 -4.214 1.00 0.00 103 ARG A O 17
ATOM 31287 N N . TRP A 1 104 ? -11.618 -0.333 -2.831 1.00 0.00 104 TRP A N 17
ATOM 31288 C CA . TRP A 1 104 ? -12.961 -0.893 -2.729 1.00 0.00 104 TRP A CA 17
ATOM 31289 C C . TRP A 1 104 ? -14.009 0.213 -2.664 1.00 0.00 104 TRP A C 17
ATOM 31290 O O . TRP A 1 104 ? -15.015 0.168 -3.371 1.00 0.00 104 TRP A O 17
ATOM 31311 N N . GLU A 1 105 ? -13.765 1.204 -1.813 1.00 0.00 105 GLU A N 17
ATOM 31312 C CA . GLU A 1 105 ? -14.689 2.321 -1.657 1.00 0.00 105 GLU A CA 17
ATOM 31313 C C . GLU A 1 105 ? -15.152 2.838 -3.016 1.00 0.00 105 GLU A C 17
ATOM 31314 O O . GLU A 1 105 ? -16.350 2.984 -3.262 1.00 0.00 105 GLU A O 17
ATOM 31326 N N . PHE A 1 106 ? -14.194 3.114 -3.895 1.00 0.00 106 PHE A N 17
ATOM 31327 C CA . PHE A 1 106 ? -14.503 3.616 -5.229 1.00 0.00 106 PHE A CA 17
ATOM 31328 C C . PHE A 1 106 ? -15.390 2.634 -5.988 1.00 0.00 106 PHE A C 17
ATOM 31329 O O . PHE A 1 106 ? -16.423 3.014 -6.541 1.00 0.00 106 PHE A O 17
ATOM 31346 N N . HIS A 1 107 ? -14.980 1.370 -6.011 1.00 0.00 107 HIS A N 17
ATOM 31347 C CA . HIS A 1 107 ? -15.737 0.333 -6.702 1.00 0.00 107 HIS A CA 17
ATOM 31348 C C . HIS A 1 107 ? -17.189 0.316 -6.232 1.00 0.00 107 HIS A C 17
ATOM 31349 O O . HIS A 1 107 ? -18.089 -0.061 -6.981 1.00 0.00 107 HIS A O 17
ATOM 31364 N N . ASN A 1 108 ? -17.408 0.726 -4.987 1.00 0.00 108 ASN A N 17
ATOM 31365 C CA . ASN A 1 108 ? -18.750 0.756 -4.417 1.00 0.00 108 ASN A CA 17
ATOM 31366 C C . ASN A 1 108 ? -19.604 1.825 -5.093 1.00 0.00 108 ASN A C 17
ATOM 31367 O O . ASN A 1 108 ? -20.750 1.574 -5.466 1.00 0.00 108 ASN A O 17
ATOM 31378 N N . SER A 1 109 ? -19.037 3.016 -5.250 1.00 0.00 109 SER A N 17
ATOM 31379 C CA . SER A 1 109 ? -19.746 4.124 -5.878 1.00 0.00 109 SER A CA 17
ATOM 31380 C C . SER A 1 109 ? -20.604 3.631 -7.040 1.00 0.00 109 SER A C 17
ATOM 31381 O O . SER A 1 109 ? -20.311 2.618 -7.674 1.00 0.00 109 SER A O 17
ATOM 31389 N N . PRO A 1 110 ? -21.690 4.364 -7.325 1.00 0.00 110 PRO A N 17
ATOM 31390 C CA . PRO A 1 110 ? -22.613 4.022 -8.411 1.00 0.00 110 PRO A CA 17
ATOM 31391 C C . PRO A 1 110 ? -21.991 4.230 -9.788 1.00 0.00 110 PRO A C 17
ATOM 31392 O O . PRO A 1 110 ? -21.646 5.345 -10.177 1.00 0.00 110 PRO A O 17
ATOM 31403 N N . PRO A 1 111 ? -21.844 3.131 -10.543 1.00 0.00 111 PRO A N 17
ATOM 31404 C CA . PRO A 1 111 ? -21.264 3.168 -11.889 1.00 0.00 111 PRO A CA 17
ATOM 31405 C C . PRO A 1 111 ? -22.178 3.858 -12.896 1.00 0.00 111 PRO A C 17
ATOM 31406 O O . PRO A 1 111 ? -23.214 4.411 -12.530 1.00 0.00 111 PRO A O 17
ATOM 31417 N N . ALA A 1 112 ? -21.787 3.820 -14.166 1.00 0.00 112 ALA A N 17
ATOM 31418 C CA . ALA A 1 112 ? -22.573 4.439 -15.225 1.00 0.00 112 ALA A CA 17
ATOM 31419 C C . ALA A 1 112 ? -23.779 3.579 -15.589 1.00 0.00 112 ALA A C 17
ATOM 31420 O O . ALA A 1 112 ? -23.760 2.355 -15.461 1.00 0.00 112 ALA A O 17
ATOM 31427 N N . PRO A 1 113 ? -24.855 4.233 -16.051 1.00 0.00 113 PRO A N 17
ATOM 31428 C CA . PRO A 1 113 ? -26.091 3.547 -16.442 1.00 0.00 113 PRO A CA 17
ATOM 31429 C C . PRO A 1 113 ? -25.920 2.727 -17.716 1.00 0.00 113 PRO A C 17
ATOM 31430 O O . PRO A 1 113 ? -25.887 3.274 -18.818 1.00 0.00 113 PRO A O 17
ATOM 31441 N N . SER A 1 114 ? -25.812 1.411 -17.557 1.00 0.00 114 SER A N 17
ATOM 31442 C CA . SER A 1 114 ? -25.641 0.516 -18.695 1.00 0.00 114 SER A CA 17
ATOM 31443 C C . SER A 1 114 ? -26.883 -0.347 -18.898 1.00 0.00 114 SER A C 17
ATOM 31444 O O . SER A 1 114 ? -27.799 -0.340 -18.077 1.00 0.00 114 SER A O 17
ATOM 31452 N N . GLY A 1 115 ? -26.906 -1.091 -20.000 1.00 0.00 115 GLY A N 17
ATOM 31453 C CA . GLY A 1 115 ? -28.039 -1.949 -20.293 1.00 0.00 115 GLY A CA 17
ATOM 31454 C C . GLY A 1 115 ? -28.090 -3.168 -19.394 1.00 0.00 115 GLY A C 17
ATOM 31455 O O . GLY A 1 115 ? -28.260 -3.063 -18.179 1.00 0.00 115 GLY A O 17
ATOM 31459 N N . PRO A 1 116 ? -27.944 -4.358 -19.995 1.00 0.00 116 PRO A N 17
ATOM 31460 C CA . PRO A 1 116 ? -27.972 -5.626 -19.260 1.00 0.00 116 PRO A CA 17
ATOM 31461 C C . PRO A 1 116 ? -26.743 -5.810 -18.376 1.00 0.00 116 PRO A C 17
ATOM 31462 O O . PRO A 1 116 ? -25.621 -5.518 -18.788 1.00 0.00 116 PRO A O 17
ATOM 31473 N N . SER A 1 117 ? -26.963 -6.299 -17.159 1.00 0.00 117 SER A N 17
ATOM 31474 C CA . SER A 1 117 ? -25.873 -6.519 -16.216 1.00 0.00 117 SER A CA 17
ATOM 31475 C C . SER A 1 117 ? -25.813 -7.983 -15.788 1.00 0.00 117 SER A C 17
ATOM 31476 O O . SER A 1 117 ? -26.550 -8.413 -14.902 1.00 0.00 117 SER A O 17
ATOM 31484 N N . SER A 1 118 ? -24.928 -8.743 -16.426 1.00 0.00 118 SER A N 17
ATOM 31485 C CA . SER A 1 118 ? -24.773 -10.159 -16.115 1.00 0.00 118 SER A CA 17
ATOM 31486 C C . SER A 1 118 ? -24.560 -10.367 -14.619 1.00 0.00 118 SER A C 17
ATOM 31487 O O . SER A 1 118 ? -23.721 -9.711 -14.003 1.00 0.00 118 SER A O 17
ATOM 31495 N N . GLY A 1 119 ? -25.328 -11.286 -14.040 1.00 0.00 119 GLY A N 17
ATOM 31496 C CA . GLY A 1 119 ? -25.209 -11.565 -12.621 1.00 0.00 119 GLY A CA 17
ATOM 31497 C C . GLY A 1 119 ? -25.130 -10.302 -11.787 1.00 0.00 119 GLY A C 17
ATOM 31498 O O . GLY A 1 119 ? -25.850 -10.157 -10.799 1.00 0.00 119 GLY A O 17
ATOM 31502 N N . GLY A 1 1 ? -12.710 -8.707 10.382 1.00 0.00 1 GLY A N 18
ATOM 31503 C CA . GLY A 1 1 ? -11.572 -8.018 10.963 1.00 0.00 1 GLY A CA 18
ATOM 31504 C C . GLY A 1 1 ? -11.970 -6.738 11.673 1.00 0.00 1 GLY A C 18
ATOM 31505 O O . GLY A 1 1 ? -13.116 -6.298 11.577 1.00 0.00 1 GLY A O 18
ATOM 31509 N N . SER A 1 2 ? -11.023 -6.141 12.388 1.00 0.00 2 SER A N 18
ATOM 31510 C CA . SER A 1 2 ? -11.282 -4.907 13.121 1.00 0.00 2 SER A CA 18
ATOM 31511 C C . SER A 1 2 ? -10.013 -4.067 13.237 1.00 0.00 2 SER A C 18
ATOM 31512 O O . SER A 1 2 ? -8.908 -4.557 13.005 1.00 0.00 2 SER A O 18
ATOM 31520 N N . SER A 1 3 ? -10.182 -2.799 13.596 1.00 0.00 3 SER A N 18
ATOM 31521 C CA . SER A 1 3 ? -9.052 -1.888 13.739 1.00 0.00 3 SER A CA 18
ATOM 31522 C C . SER A 1 3 ? -9.504 -0.546 14.307 1.00 0.00 3 SER A C 18
ATOM 31523 O O . SER A 1 3 ? -10.697 -0.248 14.351 1.00 0.00 3 SER A O 18
ATOM 31531 N N . GLY A 1 4 ? -8.540 0.261 14.741 1.00 0.00 4 GLY A N 18
ATOM 31532 C CA . GLY A 1 4 ? -8.858 1.561 15.301 1.00 0.00 4 GLY A CA 18
ATOM 31533 C C . GLY A 1 4 ? -7.980 2.663 14.742 1.00 0.00 4 GLY A C 18
ATOM 31534 O O . GLY A 1 4 ? -7.385 3.434 15.495 1.00 0.00 4 GLY A O 18
ATOM 31538 N N . SER A 1 5 ? -7.898 2.738 13.417 1.00 0.00 5 SER A N 18
ATOM 31539 C CA . SER A 1 5 ? -7.081 3.750 12.758 1.00 0.00 5 SER A CA 18
ATOM 31540 C C . SER A 1 5 ? -7.270 5.114 13.416 1.00 0.00 5 SER A C 18
ATOM 31541 O O . SER A 1 5 ? -6.341 5.919 13.479 1.00 0.00 5 SER A O 18
ATOM 31549 N N . SER A 1 6 ? -8.481 5.365 13.905 1.00 0.00 6 SER A N 18
ATOM 31550 C CA . SER A 1 6 ? -8.794 6.632 14.555 1.00 0.00 6 SER A CA 18
ATOM 31551 C C . SER A 1 6 ? -8.461 7.808 13.642 1.00 0.00 6 SER A C 18
ATOM 31552 O O . SER A 1 6 ? -7.847 8.785 14.069 1.00 0.00 6 SER A O 18
ATOM 31560 N N . GLY A 1 7 ? -8.870 7.705 12.381 1.00 0.00 7 GLY A N 18
ATOM 31561 C CA . GLY A 1 7 ? -8.606 8.766 11.426 1.00 0.00 7 GLY A CA 18
ATOM 31562 C C . GLY A 1 7 ? -8.730 8.298 9.990 1.00 0.00 7 GLY A C 18
ATOM 31563 O O . GLY A 1 7 ? -9.119 7.159 9.732 1.00 0.00 7 GLY A O 18
ATOM 31567 N N . LYS A 1 8 ? -8.402 9.179 9.052 1.00 0.00 8 LYS A N 18
ATOM 31568 C CA . LYS A 1 8 ? -8.479 8.852 7.633 1.00 0.00 8 LYS A CA 18
ATOM 31569 C C . LYS A 1 8 ? -7.093 8.867 6.995 1.00 0.00 8 LYS A C 18
ATOM 31570 O O . LYS A 1 8 ? -6.926 9.314 5.860 1.00 0.00 8 LYS A O 18
ATOM 31589 N N . LYS A 1 9 ? -6.102 8.375 7.731 1.00 0.00 9 LYS A N 18
ATOM 31590 C CA . LYS A 1 9 ? -4.731 8.329 7.237 1.00 0.00 9 LYS A CA 18
ATOM 31591 C C . LYS A 1 9 ? -4.166 6.916 7.332 1.00 0.00 9 LYS A C 18
ATOM 31592 O O . LYS A 1 9 ? -4.419 6.199 8.301 1.00 0.00 9 LYS A O 18
ATOM 31611 N N . LEU A 1 10 ? -3.399 6.522 6.322 1.00 0.00 10 LEU A N 18
ATOM 31612 C CA . LEU A 1 10 ? -2.795 5.194 6.292 1.00 0.00 10 LEU A CA 18
ATOM 31613 C C . LEU A 1 10 ? -1.318 5.275 5.923 1.00 0.00 10 LEU A C 18
ATOM 31614 O O . LEU A 1 10 ? -0.969 5.537 4.771 1.00 0.00 10 LEU A O 18
ATOM 31630 N N . CYS A 1 11 ? -0.454 5.048 6.907 1.00 0.00 11 CYS A N 18
ATOM 31631 C CA . CYS A 1 11 ? 0.987 5.094 6.685 1.00 0.00 11 CYS A CA 18
ATOM 31632 C C . CYS A 1 11 ? 1.698 4.027 7.511 1.00 0.00 11 CYS A C 18
ATOM 31633 O O . CYS A 1 11 ? 1.133 3.481 8.458 1.00 0.00 11 CYS A O 18
ATOM 31641 N N . GLY A 1 12 ? 2.943 3.735 7.146 1.00 0.00 12 GLY A N 18
ATOM 31642 C CA . GLY A 1 12 ? 3.711 2.733 7.862 1.00 0.00 12 GLY A CA 18
ATOM 31643 C C . GLY A 1 12 ? 4.970 2.329 7.122 1.00 0.00 12 GLY A C 18
ATOM 31644 O O . GLY A 1 12 ? 5.074 2.518 5.910 1.00 0.00 12 GLY A O 18
ATOM 31648 N N . TYR A 1 13 ? 5.931 1.774 7.852 1.00 0.00 13 TYR A N 18
ATOM 31649 C CA . TYR A 1 13 ? 7.192 1.346 7.258 1.00 0.00 13 TYR A CA 18
ATOM 31650 C C . TYR A 1 13 ? 7.124 -0.117 6.830 1.00 0.00 13 TYR A C 18
ATOM 31651 O O . TYR A 1 13 ? 6.596 -0.963 7.553 1.00 0.00 13 TYR A O 18
ATOM 31669 N N . LEU A 1 14 ? 7.662 -0.407 5.651 1.00 0.00 14 LEU A N 18
ATOM 31670 C CA . LEU A 1 14 ? 7.665 -1.768 5.125 1.00 0.00 14 LEU A CA 18
ATOM 31671 C C . LEU A 1 14 ? 9.044 -2.144 4.594 1.00 0.00 14 LEU A C 18
ATOM 31672 O O . LEU A 1 14 ? 9.914 -1.287 4.434 1.00 0.00 14 LEU A O 18
ATOM 31688 N N . SER A 1 15 ? 9.237 -3.430 4.320 1.00 0.00 15 SER A N 18
ATOM 31689 C CA . SER A 1 15 ? 10.511 -3.920 3.808 1.00 0.00 15 SER A CA 18
ATOM 31690 C C . SER A 1 15 ? 10.396 -4.297 2.334 1.00 0.00 15 SER A C 18
ATOM 31691 O O . SER A 1 15 ? 9.787 -5.308 1.985 1.00 0.00 15 SER A O 18
ATOM 31699 N N . LYS A 1 16 ? 10.985 -3.474 1.473 1.00 0.00 16 LYS A N 18
ATOM 31700 C CA . LYS A 1 16 ? 10.951 -3.719 0.036 1.00 0.00 16 LYS A CA 18
ATOM 31701 C C . LYS A 1 16 ? 11.868 -4.878 -0.341 1.00 0.00 16 LYS A C 18
ATOM 31702 O O . LYS A 1 16 ? 13.084 -4.804 -0.164 1.00 0.00 16 LYS A O 18
ATOM 31721 N N . PHE A 1 17 ? 11.277 -5.949 -0.862 1.00 0.00 17 PHE A N 18
ATOM 31722 C CA . PHE A 1 17 ? 12.041 -7.124 -1.264 1.00 0.00 17 PHE A CA 18
ATOM 31723 C C . PHE A 1 17 ? 12.558 -6.974 -2.692 1.00 0.00 17 PHE A C 18
ATOM 31724 O O . PHE A 1 17 ? 11.963 -6.273 -3.509 1.00 0.00 17 PHE A O 18
ATOM 31741 N N . GLY A 1 18 ? 13.672 -7.638 -2.984 1.00 0.00 18 GLY A N 18
ATOM 31742 C CA . GLY A 1 18 ? 14.252 -7.566 -4.313 1.00 0.00 18 GLY A CA 18
ATOM 31743 C C . GLY A 1 18 ? 14.299 -6.149 -4.848 1.00 0.00 18 GLY A C 18
ATOM 31744 O O . GLY A 1 18 ? 14.666 -5.219 -4.131 1.00 0.00 18 GLY A O 18
ATOM 31748 N N . GLY A 1 19 ? 13.929 -5.983 -6.114 1.00 0.00 19 GLY A N 18
ATOM 31749 C CA . GLY A 1 19 ? 13.940 -4.666 -6.724 1.00 0.00 19 GLY A CA 18
ATOM 31750 C C . GLY A 1 19 ? 15.298 -4.301 -7.291 1.00 0.00 19 GLY A C 18
ATOM 31751 O O . GLY A 1 19 ? 15.983 -5.142 -7.873 1.00 0.00 19 GLY A O 18
ATOM 31755 N N . LYS A 1 20 ? 15.688 -3.042 -7.123 1.00 0.00 20 LYS A N 18
ATOM 31756 C CA . LYS A 1 20 ? 16.972 -2.566 -7.622 1.00 0.00 20 LYS A CA 18
ATOM 31757 C C . LYS A 1 20 ? 18.125 -3.306 -6.951 1.00 0.00 20 LYS A C 18
ATOM 31758 O O . LYS A 1 20 ? 18.564 -2.935 -5.863 1.00 0.00 20 LYS A O 18
ATOM 31777 N N . GLY A 1 21 ? 18.613 -4.353 -7.609 1.00 0.00 21 GLY A N 18
ATOM 31778 C CA . GLY A 1 21 ? 19.712 -5.127 -7.061 1.00 0.00 21 GLY A CA 18
ATOM 31779 C C . GLY A 1 21 ? 19.763 -6.536 -7.619 1.00 0.00 21 GLY A C 18
ATOM 31780 O O . GLY A 1 21 ? 18.743 -7.120 -7.982 1.00 0.00 21 GLY A O 18
ATOM 31784 N N . PRO A 1 22 ? 20.977 -7.102 -7.694 1.00 0.00 22 PRO A N 18
ATOM 31785 C CA . PRO A 1 22 ? 21.187 -8.458 -8.212 1.00 0.00 22 PRO A CA 18
ATOM 31786 C C . PRO A 1 22 ? 20.637 -9.528 -7.275 1.00 0.00 22 PRO A C 18
ATOM 31787 O O . PRO A 1 22 ? 20.158 -10.570 -7.722 1.00 0.00 22 PRO A O 18
ATOM 31798 N N . ILE A 1 23 ? 20.709 -9.263 -5.975 1.00 0.00 23 ILE A N 18
ATOM 31799 C CA . ILE A 1 23 ? 20.217 -10.204 -4.976 1.00 0.00 23 ILE A CA 18
ATOM 31800 C C . ILE A 1 23 ? 18.796 -9.856 -4.547 1.00 0.00 23 ILE A C 18
ATOM 31801 O O . ILE A 1 23 ? 18.260 -8.814 -4.924 1.00 0.00 23 ILE A O 18
ATOM 31817 N N . ARG A 1 24 ? 18.191 -10.735 -3.754 1.00 0.00 24 ARG A N 18
ATOM 31818 C CA . ARG A 1 24 ? 16.832 -10.520 -3.272 1.00 0.00 24 ARG A CA 18
ATOM 31819 C C . ARG A 1 24 ? 16.800 -10.453 -1.748 1.00 0.00 24 ARG A C 18
ATOM 31820 O O . ARG A 1 24 ? 16.665 -11.473 -1.074 1.00 0.00 24 ARG A O 18
ATOM 31841 N N . GLY A 1 25 ? 16.925 -9.242 -1.211 1.00 0.00 25 GLY A N 18
ATOM 31842 C CA . GLY A 1 25 ? 16.909 -9.064 0.229 1.00 0.00 25 GLY A CA 18
ATOM 31843 C C . GLY A 1 25 ? 15.948 -7.977 0.667 1.00 0.00 25 GLY A C 18
ATOM 31844 O O . GLY A 1 25 ? 15.526 -7.150 -0.141 1.00 0.00 25 GLY A O 18
ATOM 31848 N N . TRP A 1 26 ? 15.601 -7.978 1.949 1.00 0.00 26 TRP A N 18
ATOM 31849 C CA . TRP A 1 26 ? 14.682 -6.984 2.493 1.00 0.00 26 TRP A CA 18
ATOM 31850 C C . TRP A 1 26 ? 15.401 -5.667 2.761 1.00 0.00 26 TRP A C 18
ATOM 31851 O O . TRP A 1 26 ? 16.450 -5.640 3.406 1.00 0.00 26 TRP A O 18
ATOM 31872 N N . LYS A 1 27 ? 14.832 -4.575 2.263 1.00 0.00 27 LYS A N 18
ATOM 31873 C CA . LYS A 1 27 ? 15.418 -3.253 2.450 1.00 0.00 27 LYS A CA 18
ATOM 31874 C C . LYS A 1 27 ? 14.471 -2.343 3.226 1.00 0.00 27 LYS A C 18
ATOM 31875 O O . LYS A 1 27 ? 13.266 -2.589 3.284 1.00 0.00 27 LYS A O 18
ATOM 31894 N N . SER A 1 28 ? 15.024 -1.291 3.821 1.00 0.00 28 SER A N 18
ATOM 31895 C CA . SER A 1 28 ? 14.229 -0.345 4.596 1.00 0.00 28 SER A CA 18
ATOM 31896 C C . SER A 1 28 ? 13.621 0.723 3.691 1.00 0.00 28 SER A C 18
ATOM 31897 O O . SER A 1 28 ? 14.335 1.549 3.122 1.00 0.00 28 SER A O 18
ATOM 31905 N N . ARG A 1 29 ? 12.298 0.701 3.565 1.00 0.00 29 ARG A N 18
ATOM 31906 C CA . ARG A 1 29 ? 11.594 1.666 2.730 1.00 0.00 29 ARG A CA 18
ATOM 31907 C C . ARG A 1 29 ? 10.298 2.118 3.397 1.00 0.00 29 ARG A C 18
ATOM 31908 O O . ARG A 1 29 ? 9.528 1.299 3.898 1.00 0.00 29 ARG A O 18
ATOM 31929 N N . TRP A 1 30 ? 10.066 3.426 3.399 1.00 0.00 30 TRP A N 18
ATOM 31930 C CA . TRP A 1 30 ? 8.864 3.987 4.005 1.00 0.00 30 TRP A CA 18
ATOM 31931 C C . TRP A 1 30 ? 7.714 4.021 3.004 1.00 0.00 30 TRP A C 18
ATOM 31932 O O . TRP A 1 30 ? 7.881 4.466 1.868 1.00 0.00 30 TRP A O 18
ATOM 31953 N N . PHE A 1 31 ? 6.548 3.548 3.431 1.00 0.00 31 PHE A N 18
ATOM 31954 C CA . PHE A 1 31 ? 5.371 3.524 2.571 1.00 0.00 31 PHE A CA 18
ATOM 31955 C C . PHE A 1 31 ? 4.243 4.360 3.169 1.00 0.00 31 PHE A C 18
ATOM 31956 O O . PHE A 1 31 ? 3.903 4.215 4.343 1.00 0.00 31 PHE A O 18
ATOM 31973 N N . PHE A 1 32 ? 3.668 5.236 2.352 1.00 0.00 32 PHE A N 18
ATOM 31974 C CA . PHE A 1 32 ? 2.579 6.097 2.799 1.00 0.00 32 PHE A CA 18
ATOM 31975 C C . PHE A 1 32 ? 1.508 6.225 1.720 1.00 0.00 32 PHE A C 18
ATOM 31976 O O . PHE A 1 32 ? 1.817 6.365 0.536 1.00 0.00 32 PHE A O 18
ATOM 31993 N N . TYR A 1 33 ? 0.248 6.175 2.137 1.00 0.00 33 TYR A N 18
ATOM 31994 C CA . TYR A 1 33 ? -0.870 6.282 1.207 1.00 0.00 33 TYR A CA 18
ATOM 31995 C C . TYR A 1 33 ? -1.224 7.743 0.946 1.00 0.00 33 TYR A C 18
ATOM 31996 O O . TYR A 1 33 ? -1.183 8.575 1.853 1.00 0.00 33 TYR A O 18
ATOM 32014 N N . ASP A 1 34 ? -1.572 8.047 -0.299 1.00 0.00 34 ASP A N 18
ATOM 32015 C CA . ASP A 1 34 ? -1.936 9.407 -0.681 1.00 0.00 34 ASP A CA 18
ATOM 32016 C C . ASP A 1 34 ? -3.411 9.489 -1.059 1.00 0.00 34 ASP A C 18
ATOM 32017 O O . ASP A 1 34 ? -3.798 9.122 -2.168 1.00 0.00 34 ASP A O 18
ATOM 32026 N N . GLU A 1 35 ? -4.230 9.971 -0.130 1.00 0.00 35 GLU A N 18
ATOM 32027 C CA . GLU A 1 35 ? -5.663 10.099 -0.366 1.00 0.00 35 GLU A CA 18
ATOM 32028 C C . GLU A 1 35 ? -5.948 11.173 -1.413 1.00 0.00 35 GLU A C 18
ATOM 32029 O O . GLU A 1 35 ? -7.090 11.353 -1.837 1.00 0.00 35 GLU A O 18
ATOM 32041 N N . ARG A 1 36 ? -4.903 11.883 -1.823 1.00 0.00 36 ARG A N 18
ATOM 32042 C CA . ARG A 1 36 ? -5.040 12.939 -2.818 1.00 0.00 36 ARG A CA 18
ATOM 32043 C C . ARG A 1 36 ? -5.255 12.351 -4.210 1.00 0.00 36 ARG A C 18
ATOM 32044 O O . ARG A 1 36 ? -6.097 12.825 -4.973 1.00 0.00 36 ARG A O 18
ATOM 32065 N N . LYS A 1 37 ? -4.488 11.316 -4.534 1.00 0.00 37 LYS A N 18
ATOM 32066 C CA . LYS A 1 37 ? -4.594 10.661 -5.833 1.00 0.00 37 LYS A CA 18
ATOM 32067 C C . LYS A 1 37 ? -5.010 9.202 -5.674 1.00 0.00 37 LYS A C 18
ATOM 32068 O O . LYS A 1 37 ? -4.871 8.403 -6.601 1.00 0.00 37 LYS A O 18
ATOM 32087 N N . CYS A 1 38 ? -5.523 8.863 -4.497 1.00 0.00 38 CYS A N 18
ATOM 32088 C CA . CYS A 1 38 ? -5.960 7.499 -4.218 1.00 0.00 38 CYS A CA 18
ATOM 32089 C C . CYS A 1 38 ? -4.891 6.491 -4.625 1.00 0.00 38 CYS A C 18
ATOM 32090 O O . CYS A 1 38 ? -5.194 5.456 -5.217 1.00 0.00 38 CYS A O 18
ATOM 32098 N N . GLN A 1 39 ? -3.639 6.802 -4.304 1.00 0.00 39 GLN A N 18
ATOM 32099 C CA . GLN A 1 39 ? -2.524 5.924 -4.638 1.00 0.00 39 GLN A CA 18
ATOM 32100 C C . GLN A 1 39 ? -1.652 5.662 -3.414 1.00 0.00 39 GLN A C 18
ATOM 32101 O O . GLN A 1 39 ? -1.887 6.218 -2.340 1.00 0.00 39 GLN A O 18
ATOM 32115 N N . LEU A 1 40 ? -0.644 4.813 -3.583 1.00 0.00 40 LEU A N 18
ATOM 32116 C CA . LEU A 1 40 ? 0.264 4.477 -2.493 1.00 0.00 40 LEU A CA 18
ATOM 32117 C C . LEU A 1 40 ? 1.692 4.898 -2.824 1.00 0.00 40 LEU A C 18
ATOM 32118 O O . LEU A 1 40 ? 2.370 4.254 -3.625 1.00 0.00 40 LEU A O 18
ATOM 32134 N N . TYR A 1 41 ? 2.144 5.980 -2.200 1.00 0.00 41 TYR A N 18
ATOM 32135 C CA . TYR A 1 41 ? 3.491 6.487 -2.429 1.00 0.00 41 TYR A CA 18
ATOM 32136 C C . TYR A 1 41 ? 4.435 6.050 -1.312 1.00 0.00 41 TYR A C 18
ATOM 32137 O O . TYR A 1 41 ? 4.119 6.183 -0.130 1.00 0.00 41 TYR A O 18
ATOM 32155 N N . TYR A 1 42 ? 5.594 5.528 -1.697 1.00 0.00 42 TYR A N 18
ATOM 32156 C CA . TYR A 1 42 ? 6.584 5.069 -0.730 1.00 0.00 42 TYR A CA 18
ATOM 32157 C C . TYR A 1 42 ? 7.972 5.600 -1.077 1.00 0.00 42 TYR A C 18
ATOM 32158 O O . TYR A 1 42 ? 8.372 5.608 -2.241 1.00 0.00 42 TYR A O 18
ATOM 32176 N N . SER A 1 43 ? 8.701 6.041 -0.058 1.00 0.00 43 SER A N 18
ATOM 32177 C CA . SER A 1 43 ? 10.043 6.577 -0.253 1.00 0.00 43 SER A CA 18
ATOM 32178 C C . SER A 1 43 ? 10.999 6.051 0.813 1.00 0.00 43 SER A C 18
ATOM 32179 O O . SER A 1 43 ? 10.622 5.229 1.648 1.00 0.00 43 SER A O 18
ATOM 32187 N N . ARG A 1 44 ? 12.238 6.530 0.777 1.00 0.00 44 ARG A N 18
ATOM 32188 C CA . ARG A 1 44 ? 13.249 6.108 1.738 1.00 0.00 44 ARG A CA 18
ATOM 32189 C C . ARG A 1 44 ? 12.837 6.479 3.160 1.00 0.00 44 ARG A C 18
ATOM 32190 O O . ARG A 1 44 ? 13.099 5.739 4.108 1.00 0.00 44 ARG A O 18
ATOM 32211 N N . THR A 1 45 ? 12.189 7.632 3.301 1.00 0.00 45 THR A N 18
ATOM 32212 C CA . THR A 1 45 ? 11.742 8.103 4.605 1.00 0.00 45 THR A CA 18
ATOM 32213 C C . THR A 1 45 ? 10.333 8.681 4.528 1.00 0.00 45 THR A C 18
ATOM 32214 O O . THR A 1 45 ? 9.741 8.754 3.452 1.00 0.00 45 THR A O 18
ATOM 32225 N N . ALA A 1 46 ? 9.804 9.092 5.675 1.00 0.00 46 ALA A N 18
ATOM 32226 C CA . ALA A 1 46 ? 8.466 9.666 5.737 1.00 0.00 46 ALA A CA 18
ATOM 32227 C C . ALA A 1 46 ? 8.501 11.168 5.474 1.00 0.00 46 ALA A C 18
ATOM 32228 O O . ALA A 1 46 ? 7.469 11.785 5.209 1.00 0.00 46 ALA A O 18
ATOM 32235 N N . GLN A 1 47 ? 9.693 11.750 5.551 1.00 0.00 47 GLN A N 18
ATOM 32236 C CA . GLN A 1 47 ? 9.861 13.180 5.322 1.00 0.00 47 GLN A CA 18
ATOM 32237 C C . GLN A 1 47 ? 10.562 13.441 3.993 1.00 0.00 47 GLN A C 18
ATOM 32238 O O . GLN A 1 47 ? 11.195 14.480 3.807 1.00 0.00 47 GLN A O 18
ATOM 32252 N N . ASP A 1 48 ? 10.445 12.491 3.072 1.00 0.00 48 ASP A N 18
ATOM 32253 C CA . ASP A 1 48 ? 11.067 12.618 1.759 1.00 0.00 48 ASP A CA 18
ATOM 32254 C C . ASP A 1 48 ? 10.263 13.557 0.865 1.00 0.00 48 ASP A C 18
ATOM 32255 O O . ASP A 1 48 ? 9.267 13.155 0.264 1.00 0.00 48 ASP A O 18
ATOM 32264 N N . ALA A 1 49 ? 10.701 14.808 0.785 1.00 0.00 49 ALA A N 18
ATOM 32265 C CA . ALA A 1 49 ? 10.023 15.804 -0.036 1.00 0.00 49 ALA A CA 18
ATOM 32266 C C . ALA A 1 49 ? 9.453 15.175 -1.303 1.00 0.00 49 ALA A C 18
ATOM 32267 O O . ALA A 1 49 ? 8.335 15.487 -1.713 1.00 0.00 49 ALA A O 18
ATOM 32274 N N . ASN A 1 50 ? 10.228 14.289 -1.918 1.00 0.00 50 ASN A N 18
ATOM 32275 C CA . ASN A 1 50 ? 9.799 13.617 -3.140 1.00 0.00 50 ASN A CA 18
ATOM 32276 C C . ASN A 1 50 ? 9.858 12.101 -2.976 1.00 0.00 50 ASN A C 18
ATOM 32277 O O . ASN A 1 50 ? 10.898 11.526 -2.655 1.00 0.00 50 ASN A O 18
ATOM 32288 N N . PRO A 1 51 ? 8.715 11.437 -3.202 1.00 0.00 51 PRO A N 18
ATOM 32289 C CA . PRO A 1 51 ? 8.610 9.979 -3.087 1.00 0.00 51 PRO A CA 18
ATOM 32290 C C . PRO A 1 51 ? 9.365 9.254 -4.196 1.00 0.00 51 PRO A C 18
ATOM 32291 O O . PRO A 1 51 ? 9.522 9.778 -5.300 1.00 0.00 51 PRO A O 18
ATOM 32302 N N . LEU A 1 52 ? 9.831 8.047 -3.897 1.00 0.00 52 LEU A N 18
ATOM 32303 C CA . LEU A 1 52 ? 10.570 7.249 -4.869 1.00 0.00 52 LEU A CA 18
ATOM 32304 C C . LEU A 1 52 ? 9.666 6.819 -6.020 1.00 0.00 52 LEU A C 18
ATOM 32305 O O . LEU A 1 52 ? 9.967 7.073 -7.187 1.00 0.00 52 LEU A O 18
ATOM 32321 N N . ASP A 1 53 ? 8.558 6.170 -5.684 1.00 0.00 53 ASP A N 18
ATOM 32322 C CA . ASP A 1 53 ? 7.608 5.707 -6.689 1.00 0.00 53 ASP A CA 18
ATOM 32323 C C .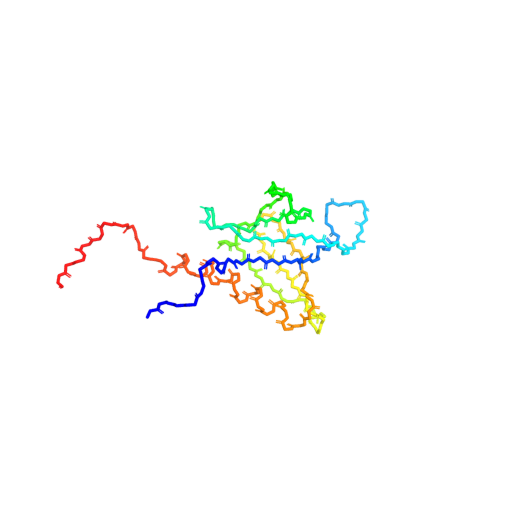 ASP A 1 53 ? 6.215 5.548 -6.087 1.00 0.00 53 ASP A C 18
ATOM 32324 O O . ASP A 1 53 ? 6.038 5.639 -4.872 1.00 0.00 53 ASP A O 18
ATOM 32333 N N . SER A 1 54 ? 5.228 5.310 -6.946 1.00 0.00 54 SER A N 18
ATOM 32334 C CA . SER A 1 54 ? 3.850 5.142 -6.500 1.00 0.00 54 SER A CA 18
ATOM 32335 C C . SER A 1 54 ? 3.216 3.913 -7.144 1.00 0.00 54 SER A C 18
ATOM 32336 O O . SER A 1 54 ? 3.715 3.396 -8.144 1.00 0.00 54 SER A O 18
ATOM 32344 N N . ILE A 1 55 ? 2.115 3.450 -6.562 1.00 0.00 55 ILE A N 18
ATOM 32345 C CA . ILE A 1 55 ? 1.412 2.283 -7.079 1.00 0.00 55 ILE A CA 18
ATOM 32346 C C . ILE A 1 55 ? -0.099 2.475 -7.007 1.00 0.00 55 ILE A C 18
ATOM 32347 O O . ILE A 1 55 ? -0.646 2.785 -5.949 1.00 0.00 55 ILE A O 18
ATOM 32363 N N . ASP A 1 56 ? -0.769 2.286 -8.139 1.00 0.00 56 ASP A N 18
ATOM 32364 C CA . ASP A 1 56 ? -2.218 2.435 -8.204 1.00 0.00 56 ASP A CA 18
ATOM 32365 C C . ASP A 1 56 ? -2.916 1.245 -7.553 1.00 0.00 56 ASP A C 18
ATOM 32366 O O . ASP A 1 56 ? -2.924 0.141 -8.098 1.00 0.00 56 ASP A O 18
ATOM 32375 N N . LEU A 1 57 ? -3.502 1.478 -6.383 1.00 0.00 57 LEU A N 18
ATOM 32376 C CA . LEU A 1 57 ? -4.203 0.425 -5.656 1.00 0.00 57 LEU A CA 18
ATOM 32377 C C . LEU A 1 57 ? -5.546 0.115 -6.307 1.00 0.00 57 LEU A C 18
ATOM 32378 O O . LEU A 1 57 ? -6.063 -0.996 -6.189 1.00 0.00 57 LEU A O 18
ATOM 32394 N N . SER A 1 58 ? -6.106 1.105 -6.996 1.00 0.00 58 SER A N 18
ATOM 32395 C CA . SER A 1 58 ? -7.391 0.938 -7.666 1.00 0.00 58 SER A CA 18
ATOM 32396 C C . SER A 1 58 ? -7.455 -0.401 -8.394 1.00 0.00 58 SER A C 18
ATOM 32397 O O . SER A 1 58 ? -8.504 -1.044 -8.443 1.00 0.00 58 SER A O 18
ATOM 32405 N N . SER A 1 59 ? -6.325 -0.814 -8.959 1.00 0.00 59 SER A N 18
ATOM 32406 C CA . SER A 1 59 ? -6.252 -2.075 -9.689 1.00 0.00 59 SER A CA 18
ATOM 32407 C C . SER A 1 59 ? -5.127 -2.951 -9.147 1.00 0.00 59 SER A C 18
ATOM 32408 O O . SER A 1 59 ? -4.448 -3.646 -9.903 1.00 0.00 59 SER A O 18
ATOM 32416 N N . ALA A 1 60 ? -4.936 -2.913 -7.833 1.00 0.00 60 ALA A N 18
ATOM 32417 C CA . ALA A 1 60 ? -3.895 -3.705 -7.189 1.00 0.00 60 ALA A CA 18
ATOM 32418 C C . ALA A 1 60 ? -4.495 -4.705 -6.206 1.00 0.00 60 ALA A C 18
ATOM 32419 O O . ALA A 1 60 ? -5.226 -4.328 -5.290 1.00 0.00 60 ALA A O 18
ATOM 32426 N N . VAL A 1 61 ? -4.181 -5.982 -6.403 1.00 0.00 61 VAL A N 18
ATOM 32427 C CA . VAL A 1 61 ? -4.689 -7.036 -5.533 1.00 0.00 61 VAL A CA 18
ATOM 32428 C C . VAL A 1 61 ? -3.653 -7.432 -4.487 1.00 0.00 61 VAL A C 18
ATOM 32429 O O . VAL A 1 61 ? -2.541 -7.838 -4.821 1.00 0.00 61 VAL A O 18
ATOM 32442 N N . PHE A 1 62 ? -4.027 -7.310 -3.217 1.00 0.00 62 PHE A N 18
ATOM 32443 C CA . PHE A 1 62 ? -3.131 -7.654 -2.120 1.00 0.00 62 PHE A CA 18
ATOM 32444 C C . PHE A 1 62 ? -3.357 -9.092 -1.663 1.00 0.00 62 PHE A C 18
ATOM 32445 O O . PHE A 1 62 ? -4.479 -9.482 -1.337 1.00 0.00 62 PHE A O 18
ATOM 32462 N N . ASP A 1 63 ? -2.285 -9.876 -1.644 1.00 0.00 63 ASP A N 18
ATOM 32463 C CA . ASP A 1 63 ? -2.365 -11.271 -1.227 1.00 0.00 63 ASP A CA 18
ATOM 32464 C C . ASP A 1 63 ? -1.339 -11.574 -0.140 1.00 0.00 63 ASP A C 18
ATOM 32465 O O . ASP A 1 63 ? -0.469 -10.752 0.152 1.00 0.00 63 ASP A O 18
ATOM 32474 N N . CYS A 1 64 ? -1.447 -12.756 0.457 1.00 0.00 64 CYS A N 18
ATOM 32475 C CA . CYS A 1 64 ? -0.530 -13.166 1.514 1.00 0.00 64 CYS A CA 18
ATOM 32476 C C . CYS A 1 64 ? 0.347 -14.325 1.053 1.00 0.00 64 CYS A C 18
ATOM 32477 O O . CYS A 1 64 ? -0.138 -15.285 0.453 1.00 0.00 64 CYS A O 18
ATOM 32485 N N . LYS A 1 65 ? 1.642 -14.229 1.335 1.00 0.00 65 LYS A N 18
ATOM 32486 C CA . LYS A 1 65 ? 2.589 -15.269 0.950 1.00 0.00 65 LYS A CA 18
ATOM 32487 C C . LYS A 1 65 ? 2.372 -16.535 1.773 1.00 0.00 65 LYS A C 18
ATOM 32488 O O . LYS A 1 65 ? 1.694 -16.510 2.800 1.00 0.00 65 LYS A O 18
ATOM 32507 N N . ALA A 1 66 ? 2.953 -17.639 1.316 1.00 0.00 66 ALA A N 18
ATOM 32508 C CA . ALA A 1 66 ? 2.826 -18.913 2.013 1.00 0.00 66 ALA A CA 18
ATOM 32509 C C . ALA A 1 66 ? 3.240 -18.784 3.474 1.00 0.00 66 ALA A C 18
ATOM 32510 O O . ALA A 1 66 ? 2.545 -19.261 4.372 1.00 0.00 66 ALA A O 18
ATOM 32517 N N . ASP A 1 67 ? 4.376 -18.136 3.707 1.00 0.00 67 ASP A N 18
ATOM 32518 C CA . ASP A 1 67 ? 4.883 -17.943 5.061 1.00 0.00 67 ASP A CA 18
ATOM 32519 C C . ASP A 1 67 ? 4.229 -16.732 5.719 1.00 0.00 67 ASP A C 18
ATOM 32520 O O . ASP A 1 67 ? 4.868 -16.009 6.483 1.00 0.00 67 ASP A O 18
ATOM 32529 N N . ALA A 1 68 ? 2.953 -16.517 5.416 1.00 0.00 68 ALA A N 18
ATOM 32530 C CA . ALA A 1 68 ? 2.213 -15.395 5.978 1.00 0.00 68 ALA A CA 18
ATOM 32531 C C . ALA A 1 68 ? 2.301 -15.387 7.500 1.00 0.00 68 ALA A C 18
ATOM 32532 O O . ALA A 1 68 ? 2.187 -14.337 8.132 1.00 0.00 68 ALA A O 18
ATOM 32539 N N . GLU A 1 69 ? 2.503 -16.565 8.083 1.00 0.00 69 GLU A N 18
ATOM 32540 C CA . GLU A 1 69 ? 2.604 -16.692 9.532 1.00 0.00 69 GLU A CA 18
ATOM 32541 C C . GLU A 1 69 ? 3.412 -15.541 10.125 1.00 0.00 69 GLU A C 18
ATOM 32542 O O . GLU A 1 69 ? 3.146 -15.093 11.239 1.00 0.00 69 GLU A O 18
ATOM 32554 N N . GLU A 1 70 ? 4.398 -15.068 9.370 1.00 0.00 70 GLU A N 18
ATOM 32555 C CA . GLU A 1 70 ? 5.246 -13.970 9.821 1.00 0.00 70 GLU A CA 18
ATOM 32556 C C . GLU A 1 70 ? 4.605 -12.622 9.501 1.00 0.00 70 GLU A C 18
ATOM 32557 O O . GLU A 1 70 ? 4.618 -11.706 10.323 1.00 0.00 70 GLU A O 18
ATOM 32569 N N . GLY A 1 71 ? 4.046 -12.509 8.300 1.00 0.00 71 GLY A N 18
ATOM 32570 C CA . GLY A 1 71 ? 3.409 -11.270 7.893 1.00 0.00 71 GLY A CA 18
ATOM 32571 C C . GLY A 1 71 ? 3.921 -10.767 6.558 1.00 0.00 71 GLY A C 18
ATOM 32572 O O . GLY A 1 71 ? 4.374 -9.627 6.450 1.00 0.00 71 GLY A O 18
ATOM 32576 N N . ILE A 1 72 ? 3.852 -11.618 5.540 1.00 0.00 72 ILE A N 18
ATOM 32577 C CA . ILE A 1 72 ? 4.313 -11.253 4.206 1.00 0.00 72 ILE A CA 18
ATOM 32578 C C . ILE A 1 72 ? 3.158 -11.237 3.211 1.00 0.00 72 ILE A C 18
ATOM 32579 O O . ILE A 1 72 ? 2.344 -12.159 3.173 1.00 0.00 72 ILE A O 18
ATOM 32595 N N . PHE A 1 73 ? 3.095 -10.183 2.403 1.00 0.00 73 PHE A N 18
ATOM 32596 C CA . PHE A 1 73 ? 2.041 -10.046 1.406 1.00 0.00 73 PHE A CA 18
ATOM 32597 C C . PHE A 1 73 ? 2.625 -9.686 0.043 1.00 0.00 73 PHE A C 18
ATOM 32598 O O . PHE A 1 73 ? 3.837 -9.534 -0.103 1.00 0.00 73 PHE A O 18
ATOM 32615 N N . GLU A 1 74 ? 1.752 -9.551 -0.951 1.00 0.00 74 GLU A N 18
ATOM 32616 C CA . GLU A 1 74 ? 2.182 -9.210 -2.302 1.00 0.00 74 GLU A CA 18
ATOM 32617 C C . GLU A 1 74 ? 1.106 -8.409 -3.030 1.00 0.00 74 GLU A C 18
ATOM 32618 O O . GLU A 1 74 ? -0.074 -8.762 -2.997 1.00 0.00 74 GLU A O 18
ATOM 32630 N N . ILE A 1 75 ? 1.520 -7.330 -3.684 1.00 0.00 75 ILE A N 18
ATOM 32631 C CA . ILE A 1 75 ? 0.592 -6.480 -4.420 1.00 0.00 75 ILE A CA 18
ATOM 32632 C C . ILE A 1 75 ? 0.712 -6.706 -5.923 1.00 0.00 75 ILE A C 18
ATOM 32633 O O . ILE A 1 75 ? 1.606 -6.164 -6.574 1.00 0.00 75 ILE A O 18
ATOM 32649 N N . LYS A 1 76 ? -0.194 -7.510 -6.469 1.00 0.00 76 LYS A N 18
ATOM 32650 C CA . LYS A 1 76 ? -0.194 -7.807 -7.896 1.00 0.00 76 LYS A CA 18
ATOM 32651 C C . LYS A 1 76 ? -0.867 -6.688 -8.685 1.00 0.00 76 LYS A C 18
ATOM 32652 O O . LYS A 1 76 ? -2.063 -6.438 -8.532 1.00 0.00 76 LYS A O 18
ATOM 32671 N N . THR A 1 77 ? -0.092 -6.017 -9.532 1.00 0.00 77 THR A N 18
ATOM 32672 C CA . THR A 1 77 ? -0.613 -4.926 -10.345 1.00 0.00 77 THR A CA 18
ATOM 32673 C C . THR A 1 77 ? -0.305 -5.145 -11.822 1.00 0.00 77 THR A C 18
ATOM 32674 O O . THR A 1 77 ? 0.654 -5.826 -12.186 1.00 0.00 77 THR A O 18
ATOM 32685 N N . PRO A 1 78 ? -1.134 -4.554 -12.694 1.00 0.00 78 PRO A N 18
ATOM 32686 C CA . PRO A 1 78 ? -0.969 -4.669 -14.146 1.00 0.00 78 PRO A CA 18
ATOM 32687 C C . PRO A 1 78 ? 0.256 -3.916 -14.652 1.00 0.00 78 PRO A C 18
ATOM 32688 O O . PRO A 1 78 ? 0.480 -3.814 -15.858 1.00 0.00 78 PRO A O 18
ATOM 32699 N N . SER A 1 79 ? 1.048 -3.391 -13.722 1.00 0.00 79 SER A N 18
ATOM 32700 C CA . SER A 1 79 ? 2.250 -2.644 -14.074 1.00 0.00 79 SER A CA 18
ATOM 32701 C C . SER A 1 79 ? 3.502 -3.377 -13.603 1.00 0.00 79 SER A C 18
ATOM 32702 O O . SER A 1 79 ? 4.437 -3.590 -14.374 1.00 0.00 79 SER A O 18
ATOM 32710 N N . ARG A 1 80 ? 3.512 -3.759 -12.330 1.00 0.00 80 ARG A N 18
ATOM 32711 C CA . ARG A 1 80 ? 4.649 -4.466 -11.754 1.00 0.00 80 ARG A CA 18
ATOM 32712 C C . ARG A 1 80 ? 4.282 -5.078 -10.405 1.00 0.00 80 ARG A C 18
ATOM 32713 O O . ARG A 1 80 ? 3.695 -4.416 -9.550 1.00 0.00 80 ARG A O 18
ATOM 32734 N N . VAL A 1 81 ? 4.632 -6.348 -10.222 1.00 0.00 81 VAL A N 18
ATOM 32735 C CA . VAL A 1 81 ? 4.340 -7.049 -8.978 1.00 0.00 81 VAL A CA 18
ATOM 32736 C C . VAL A 1 81 ? 5.264 -6.587 -7.856 1.00 0.00 81 VAL A C 18
ATOM 32737 O O . VAL A 1 81 ? 6.487 -6.613 -7.996 1.00 0.00 81 VAL A O 18
ATOM 32750 N N . ILE A 1 82 ? 4.671 -6.165 -6.745 1.00 0.00 82 ILE A N 18
ATOM 32751 C CA . ILE A 1 82 ? 5.441 -5.699 -5.598 1.00 0.00 82 ILE A CA 18
ATOM 32752 C C . ILE A 1 82 ? 5.332 -6.672 -4.430 1.00 0.00 82 ILE A C 18
ATOM 32753 O O . ILE A 1 82 ? 4.273 -7.252 -4.186 1.00 0.00 82 ILE A O 18
ATOM 32769 N N . THR A 1 83 ? 6.434 -6.847 -3.707 1.00 0.00 83 THR A N 18
ATOM 32770 C CA . THR A 1 83 ? 6.463 -7.750 -2.563 1.00 0.00 83 THR A CA 18
ATOM 32771 C C . THR A 1 83 ? 6.909 -7.022 -1.300 1.00 0.00 83 THR A C 18
ATOM 32772 O O . THR A 1 83 ? 8.092 -6.726 -1.127 1.00 0.00 83 THR A O 18
ATOM 32783 N N . LEU A 1 84 ? 5.956 -6.737 -0.420 1.00 0.00 84 LEU A N 18
ATOM 32784 C CA . LEU A 1 84 ? 6.251 -6.044 0.830 1.00 0.00 84 LEU A CA 18
ATOM 32785 C C . LEU A 1 84 ? 5.775 -6.858 2.029 1.00 0.00 84 LEU A C 18
ATOM 32786 O O . LEU A 1 84 ? 4.797 -7.600 1.941 1.00 0.00 84 LEU A O 18
ATOM 32802 N N . LYS A 1 85 ? 6.472 -6.711 3.151 1.00 0.00 85 LYS A N 18
ATOM 32803 C CA . LYS A 1 85 ? 6.119 -7.429 4.370 1.00 0.00 85 LYS A CA 18
ATOM 32804 C C . LYS A 1 85 ? 5.794 -6.456 5.499 1.00 0.00 85 LYS A C 18
ATOM 32805 O O . LYS A 1 85 ? 6.206 -5.297 5.470 1.00 0.00 85 LYS A O 18
ATOM 32824 N N . ALA A 1 86 ? 5.055 -6.937 6.493 1.00 0.00 86 ALA A N 18
ATOM 32825 C CA . ALA A 1 86 ? 4.678 -6.111 7.633 1.00 0.00 86 ALA A CA 18
ATOM 32826 C C . ALA A 1 86 ? 5.291 -6.643 8.924 1.00 0.00 86 ALA A C 18
ATOM 32827 O O . ALA A 1 86 ? 5.915 -7.703 8.934 1.00 0.00 86 ALA A O 18
ATOM 32834 N N . ALA A 1 87 ? 5.110 -5.900 10.011 1.00 0.00 87 ALA A N 18
ATOM 32835 C CA . ALA A 1 87 ? 5.644 -6.298 11.307 1.00 0.00 87 ALA A CA 18
ATOM 32836 C C . ALA A 1 87 ? 5.337 -7.762 11.601 1.00 0.00 87 ALA A C 18
ATOM 32837 O O . ALA A 1 87 ? 6.232 -8.607 11.608 1.00 0.00 87 ALA A O 18
ATOM 32844 N N . THR A 1 88 ? 4.063 -8.057 11.844 1.00 0.00 88 THR A N 18
ATOM 32845 C CA . THR A 1 88 ? 3.638 -9.419 12.141 1.00 0.00 88 THR A CA 18
ATOM 32846 C C . THR A 1 88 ? 2.408 -9.801 11.325 1.00 0.00 88 THR A C 18
ATOM 32847 O O . THR A 1 88 ? 1.886 -8.995 10.555 1.00 0.00 88 THR A O 18
ATOM 32858 N N . LYS A 1 89 ? 1.948 -11.035 11.500 1.00 0.00 89 LYS A N 18
ATOM 32859 C CA . LYS A 1 89 ? 0.777 -11.525 10.781 1.00 0.00 89 LYS A CA 18
ATOM 32860 C C . LYS A 1 89 ? -0.391 -10.554 10.919 1.00 0.00 89 LYS A C 18
ATOM 32861 O O . LYS A 1 89 ? -1.220 -10.435 10.017 1.00 0.00 89 LYS A O 18
ATOM 32880 N N . GLN A 1 90 ? -0.449 -9.861 12.052 1.00 0.00 90 GLN A N 18
ATOM 32881 C CA . GLN A 1 90 ? -1.515 -8.900 12.306 1.00 0.00 90 GLN A CA 18
ATOM 32882 C C . GLN A 1 90 ? -1.255 -7.590 11.569 1.00 0.00 90 GLN A C 18
ATOM 32883 O O . GLN A 1 90 ? -2.174 -6.979 11.025 1.00 0.00 90 GLN A O 18
ATOM 32897 N N . ALA A 1 91 ? 0.004 -7.165 11.556 1.00 0.00 91 ALA A N 18
ATOM 32898 C CA . ALA A 1 91 ? 0.386 -5.929 10.885 1.00 0.00 91 ALA A CA 18
ATOM 32899 C C . ALA A 1 91 ? -0.157 -5.887 9.461 1.00 0.00 91 ALA A C 18
ATOM 32900 O O . ALA A 1 91 ? -0.985 -5.040 9.127 1.00 0.00 91 ALA A O 18
ATOM 32907 N N . MET A 1 92 ? 0.315 -6.806 8.625 1.00 0.00 92 MET A N 18
ATOM 32908 C CA . MET A 1 92 ? -0.124 -6.873 7.236 1.00 0.00 92 MET A CA 18
ATOM 32909 C C . MET A 1 92 ? -1.647 -6.857 7.146 1.00 0.00 92 MET A C 18
ATOM 32910 O O . MET A 1 92 ? -2.225 -6.101 6.365 1.00 0.00 92 MET A O 18
ATOM 32924 N N . LEU A 1 93 ? -2.291 -7.697 7.950 1.00 0.00 93 LEU A N 18
ATOM 32925 C CA . LEU A 1 93 ? -3.748 -7.779 7.961 1.00 0.00 93 LEU A CA 18
ATOM 32926 C C . LEU A 1 93 ? -4.372 -6.388 8.001 1.00 0.00 93 LEU A C 18
ATOM 32927 O O . LEU A 1 93 ? -5.406 -6.142 7.380 1.00 0.00 93 LEU A O 18
ATOM 32943 N N . TYR A 1 94 ? -3.735 -5.481 8.734 1.00 0.00 94 TYR A N 18
ATOM 32944 C CA . TYR A 1 94 ? -4.228 -4.114 8.855 1.00 0.00 94 TYR A CA 18
ATOM 32945 C C . TYR A 1 94 ? -4.045 -3.351 7.546 1.00 0.00 94 TYR A C 18
ATOM 32946 O O . TYR A 1 94 ? -4.891 -2.544 7.162 1.00 0.00 94 TYR A O 18
ATOM 32964 N N . TRP A 1 95 ? -2.935 -3.614 6.866 1.00 0.00 95 TRP A N 18
ATOM 32965 C CA . TRP A 1 95 ? -2.640 -2.953 5.600 1.00 0.00 95 TRP A CA 18
ATOM 32966 C C . TRP A 1 95 ? -3.545 -3.475 4.490 1.00 0.00 95 TRP A C 18
ATOM 32967 O O . TRP A 1 95 ? -4.159 -2.697 3.759 1.00 0.00 95 TRP A O 18
ATOM 32988 N N . LEU A 1 96 ? -3.623 -4.796 4.368 1.00 0.00 96 LEU A N 18
ATOM 32989 C CA . LEU A 1 96 ? -4.455 -5.422 3.346 1.00 0.00 96 LEU A CA 18
ATOM 32990 C C . LEU A 1 96 ? -5.915 -5.012 3.506 1.00 0.00 96 LEU A C 18
ATOM 32991 O O . LEU A 1 96 ? -6.579 -4.657 2.532 1.00 0.00 96 LEU A O 18
ATOM 33007 N N . GLN A 1 97 ? -6.407 -5.062 4.739 1.00 0.00 97 GLN A N 18
ATOM 33008 C CA . GLN A 1 97 ? -7.789 -4.694 5.026 1.00 0.00 97 GLN A CA 18
ATOM 33009 C C . GLN A 1 97 ? -8.031 -3.218 4.731 1.00 0.00 97 GLN A C 18
ATOM 33010 O O . GLN A 1 97 ? -8.967 -2.865 4.015 1.00 0.00 97 GLN A O 18
ATOM 33024 N N . GLN A 1 98 ? -7.182 -2.361 5.289 1.00 0.00 98 GLN A N 18
ATOM 33025 C CA . GLN A 1 98 ? -7.306 -0.922 5.086 1.00 0.00 98 GLN A CA 18
ATOM 33026 C C . GLN A 1 98 ? -7.114 -0.561 3.616 1.00 0.00 98 GLN A C 18
ATOM 33027 O O . GLN A 1 98 ? -8.022 -0.034 2.973 1.00 0.00 98 GLN A O 18
ATOM 33041 N N . LEU A 1 99 ? -5.928 -0.848 3.091 1.00 0.00 99 LEU A N 18
ATOM 33042 C CA . LEU A 1 99 ? -5.617 -0.553 1.697 1.00 0.00 99 LEU A CA 18
ATOM 33043 C C . LEU A 1 99 ? -6.831 -0.794 0.806 1.00 0.00 99 LEU A C 18
ATOM 33044 O O . LEU A 1 99 ? -7.115 -0.008 -0.097 1.00 0.00 99 LEU A O 18
ATOM 33060 N N . GLN A 1 100 ? -7.544 -1.885 1.068 1.00 0.00 100 GLN A N 18
ATOM 33061 C CA . GLN A 1 100 ? -8.728 -2.228 0.290 1.00 0.00 100 GLN A CA 18
ATOM 33062 C C . GLN A 1 100 ? -9.777 -1.125 0.379 1.00 0.00 100 GLN A C 18
ATOM 33063 O O . GLN A 1 100 ? -10.284 -0.653 -0.638 1.00 0.00 100 GLN A O 18
ATOM 33077 N N . MET A 1 101 ? -10.098 -0.718 1.603 1.00 0.00 101 MET A N 18
ATOM 33078 C CA . MET A 1 101 ? -11.086 0.331 1.825 1.00 0.00 101 MET A CA 18
ATOM 33079 C C . MET A 1 101 ? -10.932 1.449 0.799 1.00 0.00 101 MET A C 18
ATOM 33080 O O . MET A 1 101 ? -11.914 1.914 0.220 1.00 0.00 101 MET A O 18
ATOM 33094 N N . LYS A 1 102 ? -9.693 1.877 0.578 1.00 0.00 102 LYS A N 18
ATOM 33095 C CA . LYS A 1 102 ? -9.409 2.940 -0.378 1.00 0.00 102 LYS A CA 18
ATOM 33096 C C . LYS A 1 102 ? -9.876 2.551 -1.778 1.00 0.00 102 LYS A C 18
ATOM 33097 O O . LYS A 1 102 ? -10.598 3.303 -2.433 1.00 0.00 102 LYS A O 18
ATOM 33116 N N . ARG A 1 103 ? -9.459 1.372 -2.229 1.00 0.00 103 ARG A N 18
ATOM 33117 C CA . ARG A 1 103 ? -9.835 0.884 -3.551 1.00 0.00 103 ARG A CA 18
ATOM 33118 C C . ARG A 1 103 ? -11.308 0.487 -3.585 1.00 0.00 103 ARG A C 18
ATOM 33119 O O . ARG A 1 103 ? -12.109 1.098 -4.292 1.00 0.00 103 ARG A O 18
ATOM 33140 N N . TRP A 1 104 ? -11.656 -0.540 -2.818 1.00 0.00 104 TRP A N 18
ATOM 33141 C CA . TRP A 1 104 ? -13.032 -1.019 -2.762 1.00 0.00 104 TRP A CA 18
ATOM 33142 C C . TRP A 1 104 ? -14.016 0.146 -2.783 1.00 0.00 104 TRP A C 18
ATOM 33143 O O . TRP A 1 104 ? -14.987 0.135 -3.538 1.00 0.00 104 TRP A O 18
ATOM 33164 N N . GLU A 1 105 ? -13.757 1.149 -1.949 1.00 0.00 105 GLU A N 18
ATOM 33165 C CA . GLU A 1 105 ? -14.621 2.321 -1.873 1.00 0.00 105 GLU A CA 18
ATOM 33166 C C . GLU A 1 105 ? -14.987 2.818 -3.269 1.00 0.00 105 GLU A C 18
ATOM 33167 O O . GLU A 1 105 ? -16.159 3.039 -3.574 1.00 0.00 105 GLU A O 18
ATOM 33179 N N . PHE A 1 106 ? -13.975 2.993 -4.112 1.00 0.00 106 PHE A N 18
ATOM 33180 C CA . PHE A 1 106 ? -14.189 3.466 -5.475 1.00 0.00 106 PHE A CA 18
ATOM 33181 C C . PHE A 1 106 ? -15.057 2.487 -6.260 1.00 0.00 106 PHE A C 18
ATOM 33182 O O . PHE A 1 106 ? -15.769 2.877 -7.186 1.00 0.00 106 PHE A O 18
ATOM 33199 N N . HIS A 1 107 ? -14.992 1.214 -5.884 1.00 0.00 107 HIS A N 18
ATOM 33200 C CA . HIS A 1 107 ? -15.772 0.178 -6.552 1.00 0.00 107 HIS A CA 18
ATOM 33201 C C . HIS A 1 107 ? -17.203 0.149 -6.022 1.00 0.00 107 HIS A C 18
ATOM 33202 O O . HIS A 1 107 ? -17.960 -0.780 -6.303 1.00 0.00 107 HIS A O 18
ATOM 33217 N N . ASN A 1 108 ? -17.566 1.171 -5.254 1.00 0.00 108 ASN A N 18
ATOM 33218 C CA . ASN A 1 108 ? -18.905 1.260 -4.683 1.00 0.00 108 ASN A CA 18
ATOM 33219 C C . ASN A 1 108 ? -19.663 2.452 -5.260 1.00 0.00 108 ASN A C 18
ATOM 33220 O O . ASN A 1 108 ? -20.751 2.793 -4.795 1.00 0.00 108 ASN A O 18
ATOM 33231 N N . SER A 1 109 ? -19.082 3.081 -6.277 1.00 0.00 109 SER A N 18
ATOM 33232 C CA . SER A 1 109 ? -19.700 4.236 -6.916 1.00 0.00 109 SER A CA 18
ATOM 33233 C C . SER A 1 109 ? -19.923 5.360 -5.908 1.00 0.00 109 SER A C 18
ATOM 33234 O O . SER A 1 109 ? -21.034 5.861 -5.734 1.00 0.00 109 SER A O 18
ATOM 33242 N N . PRO A 1 110 ? -18.840 5.766 -5.229 1.00 0.00 110 PRO A N 18
ATOM 33243 C CA . PRO A 1 110 ? -18.890 6.836 -4.227 1.00 0.00 110 PRO A CA 18
ATOM 33244 C C . PRO A 1 110 ? -19.133 8.205 -4.852 1.00 0.00 110 PRO A C 18
ATOM 33245 O O . PRO A 1 110 ? -19.056 8.381 -6.069 1.00 0.00 110 PRO A O 18
ATOM 33256 N N . PRO A 1 111 ? -19.432 9.200 -4.004 1.00 0.00 111 PRO A N 18
ATOM 33257 C CA . PRO A 1 111 ? -19.691 10.571 -4.451 1.00 0.00 111 PRO A CA 18
ATOM 33258 C C . PRO A 1 111 ? -18.433 11.260 -4.968 1.00 0.00 111 PRO A C 18
ATOM 33259 O O . PRO A 1 111 ? -17.328 10.732 -4.840 1.00 0.00 111 PRO A O 18
ATOM 33270 N N . ALA A 1 112 ? -18.607 12.441 -5.552 1.00 0.00 112 ALA A N 18
ATOM 33271 C CA . ALA A 1 112 ? -17.485 13.202 -6.086 1.00 0.00 112 ALA A CA 18
ATOM 33272 C C . ALA A 1 112 ? -16.235 13.008 -5.234 1.00 0.00 112 ALA A C 18
ATOM 33273 O O . ALA A 1 112 ? -16.285 13.014 -4.004 1.00 0.00 112 ALA A O 18
ATOM 33280 N N . PRO A 1 113 ? -15.085 12.829 -5.902 1.00 0.00 113 PRO A N 18
ATOM 33281 C CA . PRO A 1 113 ? -13.800 12.629 -5.226 1.00 0.00 113 PRO A CA 18
ATOM 33282 C C . PRO A 1 113 ? -13.311 13.892 -4.524 1.00 0.00 113 PRO A C 18
ATOM 33283 O O . PRO A 1 113 ? -13.986 14.921 -4.537 1.00 0.00 113 PRO A O 18
ATOM 33294 N N . SER A 1 114 ? -12.134 13.806 -3.913 1.00 0.00 114 SER A N 18
ATOM 33295 C CA . SER A 1 114 ? -11.556 14.941 -3.204 1.00 0.00 114 SER A CA 18
ATOM 33296 C C . SER A 1 114 ? -10.821 15.868 -4.168 1.00 0.00 114 SER A C 18
ATOM 33297 O O . SER A 1 114 ? -11.049 17.076 -4.181 1.00 0.00 114 SER A O 18
ATOM 33305 N N . GLY A 1 115 ? -9.935 15.290 -4.975 1.00 0.00 115 GLY A N 18
ATOM 33306 C CA . GLY A 1 115 ? -9.179 16.077 -5.931 1.00 0.00 115 GLY A CA 18
ATOM 33307 C C . GLY A 1 115 ? -9.539 15.747 -7.366 1.00 0.00 115 GLY A C 18
ATOM 33308 O O . GLY A 1 115 ? -10.614 15.220 -7.654 1.00 0.00 115 GLY A O 18
ATOM 33312 N N . PRO A 1 116 ? -8.626 16.063 -8.297 1.00 0.00 116 PRO A N 18
ATOM 33313 C CA . PRO A 1 116 ? -8.831 15.807 -9.726 1.00 0.00 116 PRO A CA 18
ATOM 33314 C C . PRO A 1 116 ? -8.800 14.319 -10.058 1.00 0.00 116 PRO A C 18
ATOM 33315 O O . PRO A 1 116 ? -7.843 13.619 -9.727 1.00 0.00 116 PRO A O 18
ATOM 33326 N N . SER A 1 117 ? -9.852 13.842 -10.715 1.00 0.00 117 SER A N 18
ATOM 33327 C CA . SER A 1 117 ? -9.947 12.436 -11.090 1.00 0.00 117 SER A CA 18
ATOM 33328 C C . SER A 1 117 ? -10.761 12.268 -12.369 1.00 0.00 117 SER A C 18
ATOM 33329 O O . SER A 1 117 ? -11.352 13.224 -12.872 1.00 0.00 117 SER A O 18
ATOM 33337 N N . SER A 1 118 ? -10.787 11.046 -12.891 1.00 0.00 118 SER A N 18
ATOM 33338 C CA . SER A 1 118 ? -11.525 10.752 -14.114 1.00 0.00 118 SER A CA 18
ATOM 33339 C C . SER A 1 118 ? -12.773 9.928 -13.810 1.00 0.00 118 SER A C 18
ATOM 33340 O O . SER A 1 118 ? -13.006 9.531 -12.669 1.00 0.00 118 SER A O 18
ATOM 33348 N N . GLY A 1 119 ? -13.573 9.674 -14.842 1.00 0.00 119 GLY A N 18
ATOM 33349 C CA . GLY A 1 119 ? -14.787 8.900 -14.666 1.00 0.00 119 GLY A CA 18
ATOM 33350 C C . GLY A 1 119 ? -14.616 7.452 -15.081 1.00 0.00 119 GLY A C 18
ATOM 33351 O O . GLY A 1 119 ? -14.370 6.584 -14.244 1.00 0.00 119 GLY A O 18
ATOM 33355 N N . GLY A 1 1 ? -17.101 -4.408 7.306 1.00 0.00 1 GLY A N 19
ATOM 33356 C CA . GLY A 1 1 ? -17.531 -4.840 8.623 1.00 0.00 1 GLY A CA 19
ATOM 33357 C C . GLY A 1 1 ? -16.957 -3.980 9.732 1.00 0.00 1 GLY A C 19
ATOM 33358 O O . GLY A 1 1 ? -17.438 -2.874 9.981 1.00 0.00 1 GLY A O 19
ATOM 33362 N N . SER A 1 2 ? -15.927 -4.488 10.401 1.00 0.00 2 SER A N 19
ATOM 33363 C CA . SER A 1 2 ? -15.291 -3.761 11.493 1.00 0.00 2 SER A CA 19
ATOM 33364 C C . SER A 1 2 ? -14.243 -2.789 10.960 1.00 0.00 2 SER A C 19
ATOM 33365 O O . SER A 1 2 ? -13.855 -2.854 9.793 1.00 0.00 2 SER A O 19
ATOM 33373 N N . SER A 1 3 ? -13.788 -1.887 11.824 1.00 0.00 3 SER A N 19
ATOM 33374 C CA . SER A 1 3 ? -12.788 -0.897 11.440 1.00 0.00 3 SER A CA 19
ATOM 33375 C C . SER A 1 3 ? -12.031 -0.388 12.663 1.00 0.00 3 SER A C 19
ATOM 33376 O O . SER A 1 3 ? -12.630 -0.060 13.686 1.00 0.00 3 SER A O 19
ATOM 33384 N N . GLY A 1 4 ? -10.708 -0.327 12.549 1.00 0.00 4 GLY A N 19
ATOM 33385 C CA . GLY A 1 4 ? -9.889 0.142 13.651 1.00 0.00 4 GLY A CA 19
ATOM 33386 C C . GLY A 1 4 ? -8.524 0.620 13.197 1.00 0.00 4 GLY A C 19
ATOM 33387 O O . GLY A 1 4 ? -7.529 -0.090 13.344 1.00 0.00 4 GLY A O 19
ATOM 33391 N N . SER A 1 5 ? -8.475 1.827 12.643 1.00 0.00 5 SER A N 19
ATOM 33392 C CA . SER A 1 5 ? -7.223 2.397 12.160 1.00 0.00 5 SER A CA 19
ATOM 33393 C C . SER A 1 5 ? -6.703 3.460 13.124 1.00 0.00 5 SER A C 19
ATOM 33394 O O . SER A 1 5 ? -7.467 4.045 13.891 1.00 0.00 5 SER A O 19
ATOM 33402 N N . SER A 1 6 ? -5.397 3.702 13.078 1.00 0.00 6 SER A N 19
ATOM 33403 C CA . SER A 1 6 ? -4.772 4.691 13.949 1.00 0.00 6 SER A CA 19
ATOM 33404 C C . SER A 1 6 ? -4.488 5.983 13.189 1.00 0.00 6 SER A C 19
ATOM 33405 O O . SER A 1 6 ? -3.532 6.066 12.418 1.00 0.00 6 SER A O 19
ATOM 33413 N N . GLY A 1 7 ? -5.327 6.990 13.411 1.00 0.00 7 GLY A N 19
ATOM 33414 C CA . GLY A 1 7 ? -5.150 8.265 12.741 1.00 0.00 7 GLY A CA 19
ATOM 33415 C C . GLY A 1 7 ? -5.983 8.376 11.479 1.00 0.00 7 GLY A C 19
ATOM 33416 O O . GLY A 1 7 ? -6.505 7.379 10.980 1.00 0.00 7 GLY A O 19
ATOM 33420 N N . LYS A 1 8 ? -6.109 9.593 10.961 1.00 0.00 8 LYS A N 19
ATOM 33421 C CA . LYS A 1 8 ? -6.885 9.833 9.750 1.00 0.00 8 LYS A CA 19
ATOM 33422 C C . LYS A 1 8 ? -6.024 9.638 8.505 1.00 0.00 8 LYS A C 19
ATOM 33423 O O . LYS A 1 8 ? -6.070 10.441 7.573 1.00 0.00 8 LYS A O 19
ATOM 33442 N N . LYS A 1 9 ? -5.241 8.565 8.496 1.00 0.00 9 LYS A N 19
ATOM 33443 C CA . LYS A 1 9 ? -4.372 8.261 7.365 1.00 0.00 9 LYS A CA 19
ATOM 33444 C C . LYS A 1 9 ? -3.842 6.834 7.453 1.00 0.00 9 LYS A C 19
ATOM 33445 O O . LYS A 1 9 ? -3.962 6.179 8.490 1.00 0.00 9 LYS A O 19
ATOM 33464 N N . LEU A 1 10 ? -3.256 6.357 6.361 1.00 0.00 10 LEU A N 19
ATOM 33465 C CA . LEU A 1 10 ? -2.706 5.006 6.316 1.00 0.00 10 LEU A CA 19
ATOM 33466 C C . LEU A 1 10 ? -1.245 5.027 5.877 1.00 0.00 10 LEU A C 19
ATOM 33467 O O . LEU A 1 10 ? -0.944 5.205 4.696 1.00 0.00 10 LEU A O 19
ATOM 33483 N N . CYS A 1 11 ? -0.343 4.843 6.834 1.00 0.00 11 CYS A N 19
ATOM 33484 C CA . CYS A 1 11 ? 1.087 4.839 6.547 1.00 0.00 11 CYS A CA 19
ATOM 33485 C C . CYS A 1 11 ? 1.806 3.780 7.376 1.00 0.00 11 CYS A C 19
ATOM 33486 O O . CYS A 1 11 ? 1.251 3.245 8.334 1.00 0.00 11 CYS A O 19
ATOM 33494 N N . GLY A 1 12 ? 3.046 3.481 6.999 1.00 0.00 12 GLY A N 19
ATOM 33495 C CA . GLY A 1 12 ? 3.820 2.485 7.717 1.00 0.00 12 GLY A CA 19
ATOM 33496 C C . GLY A 1 12 ? 5.052 2.046 6.951 1.00 0.00 12 GLY A C 19
ATOM 33497 O O . GLY A 1 12 ? 5.039 1.988 5.721 1.00 0.00 12 GLY A O 19
ATOM 33501 N N . TYR A 1 13 ? 6.119 1.737 7.678 1.00 0.00 13 TYR A N 19
ATOM 33502 C CA . TYR A 1 13 ? 7.367 1.305 7.059 1.00 0.00 13 TYR A CA 19
ATOM 33503 C C . TYR A 1 13 ? 7.312 -0.177 6.701 1.00 0.00 13 TYR A C 19
ATOM 33504 O O . TYR A 1 13 ? 6.856 -1.004 7.492 1.00 0.00 13 TYR A O 19
ATOM 33522 N N . LEU A 1 14 ? 7.780 -0.506 5.502 1.00 0.00 14 LEU A N 19
ATOM 33523 C CA . LEU A 1 14 ? 7.786 -1.889 5.036 1.00 0.00 14 LEU A CA 19
ATOM 33524 C C . LEU A 1 14 ? 9.127 -2.244 4.402 1.00 0.00 14 LEU A C 19
ATOM 33525 O O . LEU A 1 14 ? 9.948 -1.368 4.131 1.00 0.00 14 LEU A O 19
ATOM 33541 N N . SER A 1 15 ? 9.341 -3.534 4.166 1.00 0.00 15 SER A N 19
ATOM 33542 C CA . SER A 1 15 ? 10.583 -4.006 3.564 1.00 0.00 15 SER A CA 19
ATOM 33543 C C . SER A 1 15 ? 10.333 -4.559 2.164 1.00 0.00 15 SER A C 19
ATOM 33544 O O . SER A 1 15 ? 9.621 -5.549 1.993 1.00 0.00 15 SER A O 19
ATOM 33552 N N . LYS A 1 16 ? 10.924 -3.912 1.166 1.00 0.00 16 LYS A N 19
ATOM 33553 C CA . LYS A 1 16 ? 10.768 -4.337 -0.220 1.00 0.00 16 LYS A CA 19
ATOM 33554 C C . LYS A 1 16 ? 11.783 -5.420 -0.574 1.00 0.00 16 LYS A C 19
ATOM 33555 O O . LYS A 1 16 ? 12.986 -5.243 -0.386 1.00 0.00 16 LYS A O 19
ATOM 33574 N N . PHE A 1 17 ? 11.289 -6.541 -1.090 1.00 0.00 17 PHE A N 19
ATOM 33575 C CA . PHE A 1 17 ? 12.153 -7.653 -1.471 1.00 0.00 17 PHE A CA 19
ATOM 33576 C C . PHE A 1 17 ? 12.628 -7.503 -2.913 1.00 0.00 17 PHE A C 19
ATOM 33577 O O . PHE A 1 17 ? 11.845 -7.184 -3.806 1.00 0.00 17 PHE A O 19
ATOM 33594 N N . GLY A 1 18 ? 13.919 -7.735 -3.132 1.00 0.00 18 GLY A N 19
ATOM 33595 C CA . GLY A 1 18 ? 14.477 -7.620 -4.466 1.00 0.00 18 GLY A CA 19
ATOM 33596 C C . GLY A 1 18 ? 14.037 -6.353 -5.172 1.00 0.00 18 GLY A C 19
ATOM 33597 O O . GLY A 1 18 ? 14.408 -5.250 -4.771 1.00 0.00 18 GLY A O 19
ATOM 33601 N N . GLY A 1 19 ? 13.244 -6.510 -6.227 1.00 0.00 19 GLY A N 19
ATOM 33602 C CA . GLY A 1 19 ? 12.768 -5.360 -6.975 1.00 0.00 19 GLY A CA 19
ATOM 33603 C C . GLY A 1 19 ? 13.896 -4.580 -7.619 1.00 0.00 19 GLY A C 19
ATOM 33604 O O . GLY A 1 19 ? 14.361 -4.928 -8.705 1.00 0.00 19 GLY A O 19
ATOM 33608 N N . LYS A 1 20 ? 14.337 -3.520 -6.951 1.00 0.00 20 LYS A N 19
ATOM 33609 C CA . LYS A 1 20 ? 15.418 -2.686 -7.465 1.00 0.00 20 LYS A CA 19
ATOM 33610 C C . LYS A 1 20 ? 16.776 -3.316 -7.173 1.00 0.00 20 LYS A C 19
ATOM 33611 O O . LYS A 1 20 ? 17.354 -3.103 -6.108 1.00 0.00 20 LYS A O 19
ATOM 33630 N N . GLY A 1 21 ? 17.282 -4.091 -8.128 1.00 0.00 21 GLY A N 19
ATOM 33631 C CA . GLY A 1 21 ? 18.569 -4.737 -7.954 1.00 0.00 21 GLY A CA 19
ATOM 33632 C C . GLY A 1 21 ? 18.617 -6.114 -8.586 1.00 0.00 21 GLY A C 19
ATOM 33633 O O . GLY A 1 21 ? 17.602 -6.801 -8.706 1.00 0.00 21 GLY A O 19
ATOM 33637 N N . PRO A 1 22 ? 19.819 -6.536 -9.006 1.00 0.00 22 PRO A N 19
ATOM 33638 C CA . PRO A 1 22 ? 20.023 -7.843 -9.638 1.00 0.00 22 PRO A CA 19
ATOM 33639 C C . PRO A 1 22 ? 19.853 -8.995 -8.654 1.00 0.00 22 PRO A C 19
ATOM 33640 O O . PRO A 1 22 ? 19.494 -10.107 -9.042 1.00 0.00 22 PRO A O 19
ATOM 33651 N N . ILE A 1 23 ? 20.113 -8.723 -7.380 1.00 0.00 23 ILE A N 19
ATOM 33652 C CA . ILE A 1 23 ? 19.987 -9.737 -6.341 1.00 0.00 23 ILE A CA 19
ATOM 33653 C C . ILE A 1 23 ? 18.583 -9.743 -5.746 1.00 0.00 23 ILE A C 19
ATOM 33654 O O . ILE A 1 23 ? 17.700 -9.019 -6.205 1.00 0.00 23 ILE A O 19
ATOM 33670 N N . ARG A 1 24 ? 18.385 -10.565 -4.720 1.00 0.00 24 ARG A N 19
ATOM 33671 C CA . ARG A 1 24 ? 17.088 -10.666 -4.062 1.00 0.00 24 ARG A CA 19
ATOM 33672 C C . ARG A 1 24 ? 17.233 -10.518 -2.550 1.00 0.00 24 ARG A C 19
ATOM 33673 O O . ARG A 1 24 ? 17.666 -11.444 -1.865 1.00 0.00 24 ARG A O 19
ATOM 33694 N N . GLY A 1 25 ? 16.869 -9.347 -2.037 1.00 0.00 25 GLY A N 19
ATOM 33695 C CA . GLY A 1 25 ? 16.966 -9.100 -0.610 1.00 0.00 25 GLY A CA 19
ATOM 33696 C C . GLY A 1 25 ? 16.020 -8.012 -0.144 1.00 0.00 25 GLY A C 19
ATOM 33697 O O . GLY A 1 25 ? 15.625 -7.146 -0.925 1.00 0.00 25 GLY A O 19
ATOM 33701 N N . TRP A 1 26 ? 15.653 -8.056 1.132 1.00 0.00 26 TRP A N 19
ATOM 33702 C CA . TRP A 1 26 ? 14.745 -7.066 1.700 1.00 0.00 26 TRP A CA 19
ATOM 33703 C C . TRP A 1 26 ? 15.442 -5.721 1.871 1.00 0.00 26 TRP A C 19
ATOM 33704 O O . TRP A 1 26 ? 16.653 -5.661 2.084 1.00 0.00 26 TRP A O 19
ATOM 33725 N N . LYS A 1 27 ? 14.671 -4.643 1.776 1.00 0.00 27 LYS A N 19
ATOM 33726 C CA . LYS A 1 27 ? 15.215 -3.298 1.921 1.00 0.00 27 LYS A CA 19
ATOM 33727 C C . LYS A 1 27 ? 14.230 -2.389 2.649 1.00 0.00 27 LYS A C 19
ATOM 33728 O O . LYS A 1 27 ? 13.063 -2.293 2.270 1.00 0.00 27 LYS A O 19
ATOM 33747 N N . SER A 1 28 ? 14.708 -1.724 3.695 1.00 0.00 28 SER A N 19
ATOM 33748 C CA . SER A 1 28 ? 13.869 -0.824 4.478 1.00 0.00 28 SER A CA 19
ATOM 33749 C C . SER A 1 28 ? 13.371 0.337 3.622 1.00 0.00 28 SER A C 19
ATOM 33750 O O . SER A 1 28 ? 14.164 1.121 3.099 1.00 0.00 28 SER A O 19
ATOM 33758 N N . ARG A 1 29 ? 12.054 0.440 3.484 1.00 0.00 29 ARG A N 19
ATOM 33759 C CA . ARG A 1 29 ? 11.449 1.504 2.691 1.00 0.00 29 ARG A CA 19
ATOM 33760 C C . ARG A 1 29 ? 10.256 2.115 3.420 1.00 0.00 29 ARG A C 19
ATOM 33761 O O . ARG A 1 29 ? 9.570 1.436 4.185 1.00 0.00 29 ARG A O 19
ATOM 33782 N N . TRP A 1 30 ? 10.016 3.398 3.179 1.00 0.00 30 TRP A N 19
ATOM 33783 C CA . TRP A 1 30 ? 8.906 4.101 3.813 1.00 0.00 30 TRP A CA 19
ATOM 33784 C C . TRP A 1 30 ? 7.690 4.139 2.894 1.00 0.00 30 TRP A C 19
ATOM 33785 O O . TRP A 1 30 ? 7.710 4.790 1.850 1.00 0.00 30 TRP A O 19
ATOM 33806 N N . PHE A 1 31 ? 6.632 3.438 3.290 1.00 0.00 31 PHE A N 19
ATOM 33807 C CA . PHE A 1 31 ? 5.407 3.392 2.500 1.00 0.00 31 PHE A CA 19
ATOM 33808 C C . PHE A 1 31 ? 4.305 4.218 3.157 1.00 0.00 31 PHE A C 19
ATOM 33809 O O . PHE A 1 31 ? 4.114 4.165 4.372 1.00 0.00 31 PHE A O 19
ATOM 33826 N N . PHE A 1 32 ? 3.583 4.983 2.345 1.00 0.00 32 PHE A N 19
ATOM 33827 C CA . PHE A 1 32 ? 2.502 5.823 2.846 1.00 0.00 32 PHE A CA 19
ATOM 33828 C C . PHE A 1 32 ? 1.419 6.004 1.786 1.00 0.00 32 PHE A C 19
ATOM 33829 O O . PHE A 1 32 ? 1.710 6.325 0.634 1.00 0.00 32 PHE A O 19
ATOM 33846 N N . TYR A 1 33 ? 0.169 5.796 2.185 1.00 0.00 33 TYR A N 19
ATOM 33847 C CA . TYR A 1 33 ? -0.958 5.934 1.270 1.00 0.00 33 TYR A CA 19
ATOM 33848 C C . TYR A 1 33 ? -1.369 7.396 1.128 1.00 0.00 33 TYR A C 19
ATOM 33849 O O . TYR A 1 33 ? -1.243 8.182 2.066 1.00 0.00 33 TYR A O 19
ATOM 33867 N N . ASP A 1 34 ? -1.861 7.753 -0.053 1.00 0.00 34 ASP A N 19
ATOM 33868 C CA . ASP A 1 34 ? -2.293 9.120 -0.320 1.00 0.00 34 ASP A CA 19
ATOM 33869 C C . ASP A 1 34 ? -3.812 9.195 -0.444 1.00 0.00 34 ASP A C 19
ATOM 33870 O O . ASP A 1 34 ? -4.425 8.408 -1.165 1.00 0.00 34 ASP A O 19
ATOM 33879 N N . GLU A 1 35 ? -4.412 10.147 0.264 1.00 0.00 35 GLU A N 19
ATOM 33880 C CA . GLU A 1 35 ? -5.859 10.324 0.234 1.00 0.00 35 GLU A CA 19
ATOM 33881 C C . GLU A 1 35 ? -6.248 11.472 -0.693 1.00 0.00 35 GLU A C 19
ATOM 33882 O O . GLU A 1 35 ? -7.314 12.070 -0.544 1.00 0.00 35 GLU A O 19
ATOM 33894 N N . ARG A 1 36 ? -5.376 11.774 -1.649 1.00 0.00 36 ARG A N 19
ATOM 33895 C CA . ARG A 1 36 ? -5.626 12.851 -2.599 1.00 0.00 36 ARG A CA 19
ATOM 33896 C C . ARG A 1 36 ? -5.817 12.299 -4.009 1.00 0.00 36 ARG A C 19
ATOM 33897 O O . ARG A 1 36 ? -6.749 12.682 -4.716 1.00 0.00 36 ARG A O 19
ATOM 33918 N N . LYS A 1 37 ? -4.927 11.398 -4.411 1.00 0.00 37 LYS A N 19
ATOM 33919 C CA . LYS A 1 37 ? -4.996 10.792 -5.735 1.00 0.00 37 LYS A CA 19
ATOM 33920 C C . LYS A 1 37 ? -5.288 9.299 -5.636 1.00 0.00 37 LYS A C 19
ATOM 33921 O O . LYS A 1 37 ? -5.193 8.571 -6.625 1.00 0.00 37 LYS A O 19
ATOM 33940 N N . CYS A 1 38 ? -5.645 8.849 -4.438 1.00 0.00 38 CYS A N 19
ATOM 33941 C CA . CYS A 1 38 ? -5.952 7.442 -4.210 1.00 0.00 38 CYS A CA 19
ATOM 33942 C C . CYS A 1 38 ? -4.833 6.549 -4.736 1.00 0.00 38 CYS A C 19
ATOM 33943 O O . CYS A 1 38 ? -5.075 5.629 -5.516 1.00 0.00 38 CYS A O 19
ATOM 33951 N N . GLN A 1 39 ? -3.607 6.829 -4.303 1.00 0.00 39 GLN A N 19
ATOM 33952 C CA . GLN A 1 39 ? -2.450 6.052 -4.733 1.00 0.00 39 GLN A CA 19
ATOM 33953 C C . GLN A 1 39 ? -1.493 5.812 -3.570 1.00 0.00 39 GLN A C 19
ATOM 33954 O O . GLN A 1 39 ? -1.416 6.617 -2.640 1.00 0.00 39 GLN A O 19
ATOM 33968 N N . LEU A 1 40 ? -0.767 4.702 -3.627 1.00 0.00 40 LEU A N 19
ATOM 33969 C CA . LEU A 1 40 ? 0.186 4.355 -2.578 1.00 0.00 40 LEU A CA 19
ATOM 33970 C C . LEU A 1 40 ? 1.589 4.836 -2.936 1.00 0.00 40 LEU A C 19
ATOM 33971 O O . LEU A 1 40 ? 2.222 4.309 -3.851 1.00 0.00 40 LEU A O 19
ATOM 33987 N N . TYR A 1 41 ? 2.068 5.838 -2.208 1.00 0.00 41 TYR A N 19
ATOM 33988 C CA . TYR A 1 41 ? 3.397 6.390 -2.448 1.00 0.00 41 TYR A CA 19
ATOM 33989 C C . TYR A 1 41 ? 4.373 5.953 -1.361 1.00 0.00 41 TYR A C 19
ATOM 33990 O O . TYR A 1 41 ? 4.004 5.828 -0.193 1.00 0.00 41 TYR A O 19
ATOM 34008 N N . TYR A 1 42 ? 5.621 5.724 -1.753 1.00 0.00 42 TYR A N 19
ATOM 34009 C CA . TYR A 1 42 ? 6.652 5.299 -0.813 1.00 0.00 42 TYR A CA 19
ATOM 34010 C C . TYR A 1 42 ? 8.007 5.892 -1.187 1.00 0.00 42 TYR A C 19
ATOM 34011 O O . TYR A 1 42 ? 8.303 6.100 -2.364 1.00 0.00 42 TYR A O 19
ATOM 34029 N N . SER A 1 43 ? 8.827 6.161 -0.176 1.00 0.00 43 SER A N 19
ATOM 34030 C CA . SER A 1 43 ? 10.151 6.732 -0.397 1.00 0.00 43 SER A CA 19
ATOM 34031 C C . SER A 1 43 ? 11.168 6.136 0.572 1.00 0.00 43 SER A C 19
ATOM 34032 O O . SER A 1 43 ? 10.835 5.278 1.389 1.00 0.00 43 SER A O 19
ATOM 34040 N N . ARG A 1 44 ? 12.410 6.598 0.473 1.00 0.00 44 ARG A N 19
ATOM 34041 C CA . ARG A 1 44 ? 13.477 6.111 1.339 1.00 0.00 44 ARG A CA 19
ATOM 34042 C C . ARG A 1 44 ? 13.137 6.348 2.807 1.00 0.00 44 ARG A C 19
ATOM 34043 O O . ARG A 1 44 ? 13.317 5.466 3.648 1.00 0.00 44 ARG A O 19
ATOM 34064 N N . THR A 1 45 ? 12.644 7.545 3.110 1.00 0.00 45 THR A N 19
ATOM 34065 C CA . THR A 1 45 ? 12.280 7.898 4.476 1.00 0.00 45 THR A CA 19
ATOM 34066 C C . THR A 1 45 ? 11.198 8.973 4.497 1.00 0.00 45 THR A C 19
ATOM 34067 O O . THR A 1 45 ? 11.061 9.746 3.549 1.00 0.00 45 THR A O 19
ATOM 34078 N N . ALA A 1 46 ? 10.433 9.015 5.582 1.00 0.00 46 ALA A N 19
ATOM 34079 C CA . ALA A 1 46 ? 9.366 9.997 5.727 1.00 0.00 46 ALA A CA 19
ATOM 34080 C C . ALA A 1 46 ? 9.891 11.414 5.519 1.00 0.00 46 ALA A C 19
ATOM 34081 O O . ALA A 1 46 ? 9.122 12.337 5.253 1.00 0.00 46 ALA A O 19
ATOM 34088 N N . GLN A 1 47 ? 11.204 11.577 5.643 1.00 0.00 47 GLN A N 19
ATOM 34089 C CA . GLN A 1 47 ? 11.831 12.882 5.470 1.00 0.00 47 GLN A CA 19
ATOM 34090 C C . GLN A 1 47 ? 11.775 13.324 4.012 1.00 0.00 47 GLN A C 19
ATOM 34091 O O . GLN A 1 47 ? 11.786 14.518 3.714 1.00 0.00 47 GLN A O 19
ATOM 34105 N N . ASP A 1 48 ? 11.714 12.353 3.107 1.00 0.00 48 ASP A N 19
ATOM 34106 C CA . ASP A 1 48 ? 11.656 12.642 1.679 1.00 0.00 48 ASP A CA 19
ATOM 34107 C C . ASP A 1 48 ? 10.261 13.111 1.276 1.00 0.00 48 ASP A C 19
ATOM 34108 O O . ASP A 1 48 ? 9.375 12.299 1.011 1.00 0.00 48 ASP A O 19
ATOM 34117 N N . ALA A 1 49 ? 10.074 14.426 1.233 1.00 0.00 49 ALA A N 19
ATOM 34118 C CA . ALA A 1 49 ? 8.788 15.003 0.862 1.00 0.00 49 ALA A CA 19
ATOM 34119 C C . ALA A 1 49 ? 8.342 14.513 -0.511 1.00 0.00 49 ALA A C 19
ATOM 34120 O O . ALA A 1 49 ? 7.159 14.565 -0.845 1.00 0.00 49 ALA A O 19
ATOM 34127 N N . ASN A 1 50 ? 9.297 14.038 -1.304 1.00 0.00 50 ASN A N 19
ATOM 34128 C CA . ASN A 1 50 ? 9.002 13.540 -2.642 1.00 0.00 50 ASN A CA 19
ATOM 34129 C C . ASN A 1 50 ? 9.072 12.016 -2.683 1.00 0.00 50 ASN A C 19
ATOM 34130 O O . ASN A 1 50 ? 10.115 11.410 -2.434 1.00 0.00 50 ASN A O 19
ATOM 34141 N N . PRO A 1 51 ? 7.935 11.380 -3.004 1.00 0.00 51 PRO A N 19
ATOM 34142 C CA . PRO A 1 51 ? 7.841 9.920 -3.086 1.00 0.00 51 PRO A CA 19
ATOM 34143 C C . PRO A 1 51 ? 8.608 9.355 -4.277 1.00 0.00 51 PRO A C 19
ATOM 34144 O O . PRO A 1 51 ? 8.440 9.811 -5.409 1.00 0.00 51 PRO A O 19
ATOM 34155 N N . LEU A 1 52 ? 9.450 8.362 -4.015 1.00 0.00 52 LEU A N 19
ATOM 34156 C CA . LEU A 1 52 ? 10.244 7.734 -5.066 1.00 0.00 52 LEU A CA 19
ATOM 34157 C C . LEU A 1 52 ? 9.349 7.209 -6.184 1.00 0.00 52 LEU A C 19
ATOM 34158 O O . LEU A 1 52 ? 9.595 7.466 -7.362 1.00 0.00 52 LEU A O 19
ATOM 34174 N N . ASP A 1 53 ? 8.309 6.474 -5.806 1.00 0.00 53 ASP A N 19
ATOM 34175 C CA . ASP A 1 53 ? 7.375 5.915 -6.776 1.00 0.00 53 ASP A CA 19
ATOM 34176 C C . ASP A 1 53 ? 5.994 5.729 -6.156 1.00 0.00 53 ASP A C 19
ATOM 34177 O O . ASP A 1 53 ? 5.847 5.725 -4.933 1.00 0.00 53 ASP A O 19
ATOM 34186 N N . SER A 1 54 ? 4.984 5.577 -7.006 1.00 0.00 54 SER A N 19
ATOM 34187 C CA . SER A 1 54 ? 3.614 5.395 -6.542 1.00 0.00 54 SER A CA 19
ATOM 34188 C C . SER A 1 54 ? 2.974 4.177 -7.200 1.00 0.00 54 SER A C 19
ATOM 34189 O O . SER A 1 54 ? 3.335 3.799 -8.315 1.00 0.00 54 SER A O 19
ATOM 34197 N N . ILE A 1 55 ? 2.022 3.567 -6.502 1.00 0.00 55 ILE A N 19
ATOM 34198 C CA . ILE A 1 55 ? 1.330 2.392 -7.018 1.00 0.00 55 ILE A CA 19
ATOM 34199 C C . ILE A 1 55 ? -0.182 2.585 -6.984 1.00 0.00 55 ILE A C 19
ATOM 34200 O O . ILE A 1 55 ? -0.766 2.808 -5.923 1.00 0.00 55 ILE A O 19
ATOM 34216 N N . ASP A 1 56 ? -0.811 2.495 -8.151 1.00 0.00 56 ASP A N 19
ATOM 34217 C CA . ASP A 1 56 ? -2.256 2.657 -8.255 1.00 0.00 56 ASP A CA 19
ATOM 34218 C C . ASP A 1 56 ? -2.982 1.449 -7.670 1.00 0.00 56 ASP A C 19
ATOM 34219 O O . ASP A 1 56 ? -3.068 0.397 -8.305 1.00 0.00 56 ASP A O 19
ATOM 34228 N N . LEU A 1 57 ? -3.500 1.607 -6.458 1.00 0.00 57 LEU A N 19
ATOM 34229 C CA . LEU A 1 57 ? -4.218 0.528 -5.786 1.00 0.00 57 LEU A CA 19
ATOM 34230 C C . LEU A 1 57 ? -5.491 0.168 -6.544 1.00 0.00 57 LEU A C 19
ATOM 34231 O O . LEU A 1 57 ? -5.990 -0.953 -6.441 1.00 0.00 57 LEU A O 19
ATOM 34247 N N . SER A 1 58 ? -6.012 1.124 -7.306 1.00 0.00 58 SER A N 19
ATOM 34248 C CA . SER A 1 58 ? -7.229 0.908 -8.080 1.00 0.00 58 SER A CA 19
ATOM 34249 C C . SER A 1 58 ? -7.173 -0.426 -8.818 1.00 0.00 58 SER A C 19
ATOM 34250 O O . SER A 1 58 ? -8.146 -1.180 -8.835 1.00 0.00 58 SER A O 19
ATOM 34258 N N . SER A 1 59 ? -6.026 -0.710 -9.428 1.00 0.00 59 SER A N 19
ATOM 34259 C CA . SER A 1 59 ? -5.843 -1.951 -10.172 1.00 0.00 59 SER A CA 19
ATOM 34260 C C . SER A 1 59 ? -4.762 -2.815 -9.529 1.00 0.00 59 SER A C 19
ATOM 34261 O O . SER A 1 59 ? -4.088 -3.590 -10.207 1.00 0.00 59 SER A O 19
ATOM 34269 N N . ALA A 1 60 ? -4.604 -2.675 -8.217 1.00 0.00 60 ALA A N 19
ATOM 34270 C CA . ALA A 1 60 ? -3.607 -3.443 -7.482 1.00 0.00 60 ALA A CA 19
ATOM 34271 C C . ALA A 1 60 ? -4.269 -4.449 -6.547 1.00 0.00 60 ALA A C 19
ATOM 34272 O O . ALA A 1 60 ? -5.171 -4.103 -5.784 1.00 0.00 60 ALA A O 19
ATOM 34279 N N . VAL A 1 61 ? -3.816 -5.697 -6.612 1.00 0.00 61 VAL A N 19
ATOM 34280 C CA . VAL A 1 61 ? -4.364 -6.754 -5.771 1.00 0.00 61 VAL A CA 19
ATOM 34281 C C . VAL A 1 61 ? -3.379 -7.153 -4.678 1.00 0.00 61 VAL A C 19
ATOM 34282 O O . VAL A 1 61 ? -2.225 -7.480 -4.956 1.00 0.00 61 VAL A O 19
ATOM 34295 N N . PHE A 1 62 ? -3.843 -7.126 -3.432 1.00 0.00 62 PHE A N 19
ATOM 34296 C CA . PHE A 1 62 ? -3.002 -7.485 -2.296 1.00 0.00 62 PHE A CA 19
ATOM 34297 C C . PHE A 1 62 ? -3.170 -8.960 -1.940 1.00 0.00 62 PHE A C 19
ATOM 34298 O O . PHE A 1 62 ? -4.287 -9.474 -1.891 1.00 0.00 62 PHE A O 19
ATOM 34315 N N . ASP A 1 63 ? -2.052 -9.633 -1.692 1.00 0.00 63 ASP A N 19
ATOM 34316 C CA . ASP A 1 63 ? -2.073 -11.048 -1.340 1.00 0.00 63 ASP A CA 19
ATOM 34317 C C . ASP A 1 63 ? -1.120 -11.335 -0.185 1.00 0.00 63 ASP A C 19
ATOM 34318 O O . ASP A 1 63 ? -0.267 -10.511 0.148 1.00 0.00 63 ASP A O 19
ATOM 34327 N N . CYS A 1 64 ? -1.270 -12.506 0.423 1.00 0.00 64 CYS A N 19
ATOM 34328 C CA . CYS A 1 64 ? -0.423 -12.901 1.543 1.00 0.00 64 CYS A CA 19
ATOM 34329 C C . CYS A 1 64 ? 0.348 -14.176 1.218 1.00 0.00 64 CYS A C 19
ATOM 34330 O O . CYS A 1 64 ? -0.205 -15.126 0.663 1.00 0.00 64 CYS A O 19
ATOM 34338 N N . LYS A 1 65 ? 1.631 -14.191 1.566 1.00 0.00 65 LYS A N 19
ATOM 34339 C CA . LYS A 1 65 ? 2.480 -15.348 1.311 1.00 0.00 65 LYS A CA 19
ATOM 34340 C C . LYS A 1 65 ? 2.016 -16.552 2.124 1.00 0.00 65 LYS A C 19
ATOM 34341 O O . LYS A 1 65 ? 1.064 -16.461 2.899 1.00 0.00 65 LYS A O 19
ATOM 34360 N N . ALA A 1 66 ? 2.696 -17.680 1.944 1.00 0.00 66 ALA A N 19
ATOM 34361 C CA . ALA A 1 66 ? 2.356 -18.901 2.663 1.00 0.00 66 ALA A CA 19
ATOM 34362 C C . ALA A 1 66 ? 2.825 -18.833 4.112 1.00 0.00 66 ALA A C 19
ATOM 34363 O O . ALA A 1 66 ? 2.176 -19.368 5.011 1.00 0.00 66 ALA A O 19
ATOM 34370 N N . ASP A 1 67 ? 3.957 -18.173 4.332 1.00 0.00 67 ASP A N 19
ATOM 34371 C CA . ASP A 1 67 ? 4.514 -18.036 5.673 1.00 0.00 67 ASP A CA 19
ATOM 34372 C C . ASP A 1 67 ? 3.998 -16.768 6.348 1.00 0.00 67 ASP A C 19
ATOM 34373 O O . ASP A 1 67 ? 4.685 -16.170 7.175 1.00 0.00 67 ASP A O 19
ATOM 34382 N N . ALA A 1 68 ? 2.784 -16.364 5.988 1.00 0.00 68 ALA A N 19
ATOM 34383 C CA . ALA A 1 68 ? 2.176 -15.169 6.559 1.00 0.00 68 ALA A CA 19
ATOM 34384 C C . ALA A 1 68 ? 2.309 -15.158 8.078 1.00 0.00 68 ALA A C 19
ATOM 34385 O O . ALA A 1 68 ? 2.242 -14.103 8.708 1.00 0.00 68 ALA A O 19
ATOM 34392 N N . GLU A 1 69 ? 2.498 -16.338 8.660 1.00 0.00 69 GLU A N 19
ATOM 34393 C CA . GLU A 1 69 ? 2.639 -16.462 10.106 1.00 0.00 69 GLU A CA 19
ATOM 34394 C C . GLU A 1 69 ? 3.568 -15.385 10.657 1.00 0.00 69 GLU A C 19
ATOM 34395 O O . GLU A 1 69 ? 3.498 -15.033 11.834 1.00 0.00 69 GLU A O 19
ATOM 34407 N N . GLU A 1 70 ? 4.438 -14.866 9.796 1.00 0.00 70 GLU A N 19
ATOM 34408 C CA . GLU A 1 70 ? 5.382 -13.829 10.197 1.00 0.00 70 GLU A CA 19
ATOM 34409 C C . GLU A 1 70 ? 4.848 -12.443 9.849 1.00 0.00 70 GLU A C 19
ATOM 34410 O O . GLU A 1 70 ? 4.990 -11.498 10.625 1.00 0.00 70 GLU A O 19
ATOM 34422 N N . GLY A 1 71 ? 4.234 -12.328 8.676 1.00 0.00 71 GLY A N 19
ATOM 34423 C CA . GLY A 1 71 ? 3.689 -11.055 8.245 1.00 0.00 71 GLY A CA 19
ATOM 34424 C C . GLY A 1 71 ? 4.236 -10.614 6.902 1.00 0.00 71 GLY A C 19
ATOM 34425 O O . GLY A 1 71 ? 4.864 -9.560 6.795 1.00 0.00 71 GLY A O 19
ATOM 34429 N N . ILE A 1 72 ? 4.000 -11.423 5.874 1.00 0.00 72 ILE A N 19
ATOM 34430 C CA . ILE A 1 72 ? 4.475 -11.111 4.532 1.00 0.00 72 ILE A CA 19
ATOM 34431 C C . ILE A 1 72 ? 3.319 -11.059 3.538 1.00 0.00 72 ILE A C 19
ATOM 34432 O O . ILE A 1 72 ? 2.403 -11.881 3.591 1.00 0.00 72 ILE A O 19
ATOM 34448 N N . PHE A 1 73 ? 3.369 -10.090 2.630 1.00 0.00 73 PHE A N 19
ATOM 34449 C CA . PHE A 1 73 ? 2.327 -9.932 1.622 1.00 0.00 73 PHE A CA 19
ATOM 34450 C C . PHE A 1 73 ? 2.921 -9.473 0.294 1.00 0.00 73 PHE A C 19
ATOM 34451 O O . PHE A 1 73 ? 4.105 -9.149 0.210 1.00 0.00 73 PHE A O 19
ATOM 34468 N N . GLU A 1 74 ? 2.088 -9.449 -0.743 1.00 0.00 74 GLU A N 19
ATOM 34469 C CA . GLU A 1 74 ? 2.531 -9.032 -2.068 1.00 0.00 74 GLU A CA 19
ATOM 34470 C C . GLU A 1 74 ? 1.389 -8.381 -2.843 1.00 0.00 74 GLU A C 19
ATOM 34471 O O . GLU A 1 74 ? 0.245 -8.830 -2.776 1.00 0.00 74 GLU A O 19
ATOM 34483 N N . ILE A 1 75 ? 1.709 -7.321 -3.577 1.00 0.00 75 ILE A N 19
ATOM 34484 C CA . ILE A 1 75 ? 0.711 -6.609 -4.365 1.00 0.00 75 ILE A CA 19
ATOM 34485 C C . ILE A 1 75 ? 0.926 -6.834 -5.858 1.00 0.00 75 ILE A C 19
ATOM 34486 O O . ILE A 1 75 ? 1.931 -6.404 -6.424 1.00 0.00 75 ILE A O 19
ATOM 34502 N N . LYS A 1 76 ? -0.026 -7.511 -6.491 1.00 0.00 76 LYS A N 19
ATOM 34503 C CA . LYS A 1 76 ? 0.056 -7.792 -7.920 1.00 0.00 76 LYS A CA 19
ATOM 34504 C C . LYS A 1 76 ? -0.471 -6.616 -8.737 1.00 0.00 76 LYS A C 19
ATOM 34505 O O . LYS A 1 76 ? -1.622 -6.207 -8.584 1.00 0.00 76 LYS A O 19
ATOM 34524 N N . THR A 1 77 ? 0.378 -6.078 -9.607 1.00 0.00 77 THR A N 19
ATOM 34525 C CA . THR A 1 77 ? -0.002 -4.950 -10.448 1.00 0.00 77 THR A CA 19
ATOM 34526 C C . THR A 1 77 ? 0.337 -5.216 -11.910 1.00 0.00 77 THR A C 19
ATOM 34527 O O . THR A 1 77 ? 1.242 -5.986 -12.232 1.00 0.00 77 THR A O 19
ATOM 34538 N N . PRO A 1 78 ? -0.404 -4.564 -12.818 1.00 0.00 78 PRO A N 19
ATOM 34539 C CA . PRO A 1 78 ? -0.198 -4.713 -14.262 1.00 0.00 78 PRO A CA 19
ATOM 34540 C C . PRO A 1 78 ? 1.109 -4.081 -14.730 1.00 0.00 78 PRO A C 19
ATOM 34541 O O . PRO A 1 78 ? 1.399 -4.046 -15.925 1.00 0.00 78 PRO A O 19
ATOM 34552 N N . SER A 1 79 ? 1.893 -3.583 -13.779 1.00 0.00 79 SER A N 19
ATOM 34553 C CA . SER A 1 79 ? 3.168 -2.949 -14.095 1.00 0.00 79 SER A CA 19
ATOM 34554 C C . SER A 1 79 ? 4.333 -3.774 -13.558 1.00 0.00 79 SER A C 19
ATOM 34555 O O . SER A 1 79 ? 5.272 -4.092 -14.288 1.00 0.00 79 SER A O 19
ATOM 34563 N N . ARG A 1 80 ? 4.265 -4.118 -12.276 1.00 0.00 80 ARG A N 19
ATOM 34564 C CA . ARG A 1 80 ? 5.314 -4.905 -11.639 1.00 0.00 80 ARG A CA 19
ATOM 34565 C C . ARG A 1 80 ? 4.848 -5.438 -10.287 1.00 0.00 80 ARG A C 19
ATOM 34566 O O . ARG A 1 80 ? 4.345 -4.687 -9.451 1.00 0.00 80 ARG A O 19
ATOM 34587 N N . VAL A 1 81 ? 5.020 -6.740 -10.079 1.00 0.00 81 VAL A N 19
ATOM 34588 C CA . VAL A 1 81 ? 4.618 -7.373 -8.828 1.00 0.00 81 VAL A CA 19
ATOM 34589 C C . VAL A 1 81 ? 5.575 -7.013 -7.698 1.00 0.00 81 VAL A C 19
ATOM 34590 O O . VAL A 1 81 ? 6.727 -7.448 -7.684 1.00 0.00 81 VAL A O 19
ATOM 34603 N N . ILE A 1 82 ? 5.091 -6.217 -6.751 1.00 0.00 82 ILE A N 19
ATOM 34604 C CA . ILE A 1 82 ? 5.903 -5.800 -5.614 1.00 0.00 82 ILE A CA 19
ATOM 34605 C C . ILE A 1 82 ? 5.780 -6.787 -4.459 1.00 0.00 82 ILE A C 19
ATOM 34606 O O . ILE A 1 82 ? 4.791 -7.514 -4.350 1.00 0.00 82 ILE A O 19
ATOM 34622 N N . THR A 1 83 ? 6.789 -6.807 -3.594 1.00 0.00 83 THR A N 19
ATOM 34623 C CA . THR A 1 83 ? 6.794 -7.703 -2.445 1.00 0.00 83 THR A CA 19
ATOM 34624 C C . THR A 1 83 ? 7.175 -6.960 -1.169 1.00 0.00 83 THR A C 19
ATOM 34625 O O . THR A 1 83 ? 8.347 -6.659 -0.941 1.00 0.00 83 THR A O 19
ATOM 34636 N N . LEU A 1 84 ? 6.179 -6.668 -0.341 1.00 0.00 84 LEU A N 19
ATOM 34637 C CA . LEU A 1 84 ? 6.409 -5.961 0.914 1.00 0.00 84 LEU A CA 19
ATOM 34638 C C . LEU A 1 84 ? 5.946 -6.796 2.103 1.00 0.00 84 LEU A C 19
ATOM 34639 O O . LEU A 1 84 ? 4.907 -7.454 2.046 1.00 0.00 84 LEU A O 19
ATOM 34655 N N . LYS A 1 85 ? 6.722 -6.762 3.181 1.00 0.00 85 LYS A N 19
ATOM 34656 C CA . LYS A 1 85 ? 6.391 -7.513 4.387 1.00 0.00 85 LYS A CA 19
ATOM 34657 C C . LYS A 1 85 ? 6.125 -6.572 5.557 1.00 0.00 85 LYS A C 19
ATOM 34658 O O . LYS A 1 85 ? 6.738 -5.510 5.663 1.00 0.00 85 LYS A O 19
ATOM 34677 N N . ALA A 1 86 ? 5.209 -6.970 6.434 1.00 0.00 86 ALA A N 19
ATOM 34678 C CA . ALA A 1 86 ? 4.866 -6.163 7.599 1.00 0.00 86 ALA A CA 19
ATOM 34679 C C . ALA A 1 86 ? 5.617 -6.640 8.838 1.00 0.00 86 ALA A C 19
ATOM 34680 O O . ALA A 1 86 ? 6.449 -7.543 8.761 1.00 0.00 86 ALA A O 19
ATOM 34687 N N . ALA A 1 87 ? 5.317 -6.026 9.978 1.00 0.00 87 ALA A N 19
ATOM 34688 C CA . ALA A 1 87 ? 5.963 -6.390 11.233 1.00 0.00 87 ALA A CA 19
ATOM 34689 C C . ALA A 1 87 ? 5.507 -7.765 11.708 1.00 0.00 87 ALA A C 19
ATOM 34690 O O . ALA A 1 87 ? 6.300 -8.704 11.779 1.00 0.00 87 ALA A O 19
ATOM 34697 N N . THR A 1 88 ? 4.222 -7.877 12.033 1.00 0.00 88 THR A N 19
ATOM 34698 C CA . THR A 1 88 ? 3.660 -9.137 12.503 1.00 0.00 88 THR A CA 19
ATOM 34699 C C . THR A 1 88 ? 2.486 -9.573 11.635 1.00 0.00 88 THR A C 19
ATOM 34700 O O . THR A 1 88 ? 2.143 -8.909 10.657 1.00 0.00 88 THR A O 19
ATOM 34711 N N . LYS A 1 89 ? 1.872 -10.694 11.998 1.00 0.00 89 LYS A N 19
ATOM 34712 C CA . LYS A 1 89 ? 0.733 -11.219 11.254 1.00 0.00 89 LYS A CA 19
ATOM 34713 C C . LYS A 1 89 ? -0.449 -10.258 11.319 1.00 0.00 89 LYS A C 19
ATOM 34714 O O . LYS A 1 89 ? -1.128 -10.027 10.319 1.00 0.00 89 LYS A O 19
ATOM 34733 N N . GLN A 1 90 ? -0.689 -9.701 12.502 1.00 0.00 90 GLN A N 19
ATOM 34734 C CA . GLN A 1 90 ? -1.790 -8.765 12.696 1.00 0.00 90 GLN A CA 19
ATOM 34735 C C . GLN A 1 90 ? -1.494 -7.429 12.022 1.00 0.00 90 GLN A C 19
ATOM 34736 O O . GLN A 1 90 ? -2.387 -6.602 11.842 1.00 0.00 90 GLN A O 19
ATOM 34750 N N . ALA A 1 91 ? -0.234 -7.226 11.651 1.00 0.00 91 ALA A N 19
ATOM 34751 C CA . ALA A 1 91 ? 0.180 -5.992 10.996 1.00 0.00 91 ALA A CA 19
ATOM 34752 C C . ALA A 1 91 ? -0.334 -5.933 9.561 1.00 0.00 91 ALA A C 19
ATOM 34753 O O . ALA A 1 91 ? -1.147 -5.076 9.218 1.00 0.00 91 ALA A O 19
ATOM 34760 N N . MET A 1 92 ? 0.147 -6.850 8.728 1.00 0.00 92 MET A N 19
ATOM 34761 C CA . MET A 1 92 ? -0.265 -6.902 7.330 1.00 0.00 92 MET A CA 19
ATOM 34762 C C . MET A 1 92 ? -1.786 -6.878 7.210 1.00 0.00 92 MET A C 19
ATOM 34763 O O . MET A 1 92 ? -2.345 -6.115 6.421 1.00 0.00 92 MET A O 19
ATOM 34777 N N . LEU A 1 93 ? -2.450 -7.719 7.996 1.00 0.00 93 LEU A N 19
ATOM 34778 C CA . LEU A 1 93 ? -3.907 -7.795 7.977 1.00 0.00 93 LEU A CA 19
ATOM 34779 C C . LEU A 1 93 ? -4.524 -6.401 7.941 1.00 0.00 93 LEU A C 19
ATOM 34780 O O . LEU A 1 93 ? -5.552 -6.182 7.300 1.00 0.00 93 LEU A O 19
ATOM 34796 N N . TYR A 1 94 ? -3.889 -5.460 8.632 1.00 0.00 94 TYR A N 19
ATOM 34797 C CA . TYR A 1 94 ? -4.376 -4.087 8.680 1.00 0.00 94 TYR A CA 19
ATOM 34798 C C . TYR A 1 94 ? -4.160 -3.386 7.342 1.00 0.00 94 TYR A C 19
ATOM 34799 O O . TYR A 1 94 ? -5.040 -2.681 6.848 1.00 0.00 94 TYR A O 19
ATOM 34817 N N . TRP A 1 95 ? -2.982 -3.585 6.761 1.00 0.00 95 TRP A N 19
ATOM 34818 C CA . TRP A 1 95 ? -2.649 -2.972 5.480 1.00 0.00 95 TRP A CA 19
ATOM 34819 C C . TRP A 1 95 ? -3.548 -3.507 4.371 1.00 0.00 95 TRP A C 19
ATOM 34820 O O . TRP A 1 95 ? -4.138 -2.737 3.611 1.00 0.00 95 TRP A O 19
ATOM 34841 N N . LEU A 1 96 ? -3.649 -4.828 4.283 1.00 0.00 96 LEU A N 19
ATOM 34842 C CA . LEU A 1 96 ? -4.478 -5.466 3.265 1.00 0.00 96 LEU A CA 19
ATOM 34843 C C . LEU A 1 96 ? -5.937 -5.045 3.410 1.00 0.00 96 LEU A C 19
ATOM 34844 O O . LEU A 1 96 ? -6.612 -4.762 2.420 1.00 0.00 96 LEU A O 19
ATOM 34860 N N . GLN A 1 97 ? -6.417 -5.006 4.649 1.00 0.00 97 GLN A N 19
ATOM 34861 C CA . GLN A 1 97 ? -7.796 -4.619 4.922 1.00 0.00 97 GLN A CA 19
ATOM 34862 C C . GLN A 1 97 ? -8.023 -3.148 4.591 1.00 0.00 97 GLN A C 19
ATOM 34863 O O . GLN A 1 97 ? -8.877 -2.812 3.770 1.00 0.00 97 GLN A O 19
ATOM 34877 N N . GLN A 1 98 ? -7.255 -2.275 5.235 1.00 0.00 98 GLN A N 19
ATOM 34878 C CA . GLN A 1 98 ? -7.374 -0.840 5.008 1.00 0.00 98 GLN A CA 19
ATOM 34879 C C . GLN A 1 98 ? -7.186 -0.504 3.532 1.00 0.00 98 GLN A C 19
ATOM 34880 O O . GLN A 1 98 ? -8.068 0.078 2.900 1.00 0.00 98 GLN A O 19
ATOM 34894 N N . LEU A 1 99 ? -6.031 -0.873 2.989 1.00 0.00 99 LEU A N 19
ATOM 34895 C CA . LEU A 1 99 ? -5.727 -0.611 1.587 1.00 0.00 99 LEU A CA 19
ATOM 34896 C C . LEU A 1 99 ? -6.961 -0.815 0.714 1.00 0.00 99 LEU A C 19
ATOM 34897 O O . LEU A 1 99 ? -7.260 0.003 -0.155 1.00 0.00 99 LEU A O 19
ATOM 34913 N N . GLN A 1 100 ? -7.674 -1.911 0.954 1.00 0.00 100 GLN A N 19
ATOM 34914 C CA . GLN A 1 100 ? -8.876 -2.221 0.190 1.00 0.00 100 GLN A CA 19
ATOM 34915 C C . GLN A 1 100 ? -9.917 -1.116 0.340 1.00 0.00 100 GLN A C 19
ATOM 34916 O O . GLN A 1 100 ? -10.381 -0.550 -0.649 1.00 0.00 100 GLN A O 19
ATOM 34930 N N . MET A 1 101 ? -10.278 -0.815 1.583 1.00 0.00 101 MET A N 19
ATOM 34931 C CA . MET A 1 101 ? -11.263 0.224 1.861 1.00 0.00 101 MET A CA 19
ATOM 34932 C C . MET A 1 101 ? -11.123 1.383 0.879 1.00 0.00 101 MET A C 19
ATOM 34933 O O . MET A 1 101 ? -12.116 1.887 0.353 1.00 0.00 101 MET A O 19
ATOM 34947 N N . LYS A 1 102 ? -9.886 1.802 0.637 1.00 0.00 102 LYS A N 19
ATOM 34948 C CA . LYS A 1 102 ? -9.616 2.901 -0.282 1.00 0.00 102 LYS A CA 19
ATOM 34949 C C . LYS A 1 102 ? -10.099 2.565 -1.689 1.00 0.00 102 LYS A C 19
ATOM 34950 O O . LYS A 1 102 ? -10.845 3.331 -2.299 1.00 0.00 102 LYS A O 19
ATOM 34969 N N . ARG A 1 103 ? -9.671 1.414 -2.198 1.00 0.00 103 ARG A N 19
ATOM 34970 C CA . ARG A 1 103 ? -10.061 0.977 -3.533 1.00 0.00 103 ARG A CA 19
ATOM 34971 C C . ARG A 1 103 ? -11.527 0.555 -3.560 1.00 0.00 103 ARG A C 19
ATOM 34972 O O . ARG A 1 103 ? -12.340 1.149 -4.269 1.00 0.00 103 ARG A O 19
ATOM 34993 N N . TRP A 1 104 ? -11.856 -0.472 -2.786 1.00 0.00 104 TRP A N 19
ATOM 34994 C CA . TRP A 1 104 ? -13.224 -0.974 -2.722 1.00 0.00 104 TRP A CA 19
ATOM 34995 C C . TRP A 1 104 ? -14.224 0.177 -2.671 1.00 0.00 104 TRP A C 19
ATOM 34996 O O . TRP A 1 104 ? -15.265 0.134 -3.325 1.00 0.00 104 TRP A O 19
ATOM 35017 N N . GLU A 1 105 ? -13.900 1.202 -1.890 1.00 0.00 105 GLU A N 19
ATOM 35018 C CA . GLU A 1 105 ? -14.771 2.364 -1.755 1.00 0.00 105 GLU A CA 19
ATOM 35019 C C . GLU A 1 105 ? -15.134 2.934 -3.123 1.00 0.00 105 GLU A C 19
ATOM 35020 O O . GLU A 1 105 ? -16.308 3.150 -3.426 1.00 0.00 105 GLU A O 19
ATOM 35032 N N . PHE A 1 106 ? -14.118 3.177 -3.945 1.00 0.00 106 PHE A N 19
ATOM 35033 C CA . PHE A 1 106 ? -14.329 3.723 -5.280 1.00 0.00 106 PHE A CA 19
ATOM 35034 C C . PHE A 1 106 ? -15.295 2.853 -6.078 1.00 0.00 106 PHE A C 19
ATOM 35035 O O . PHE A 1 106 ? -16.162 3.360 -6.791 1.00 0.00 106 PHE A O 19
ATOM 35052 N N . HIS A 1 107 ? -15.140 1.539 -5.953 1.00 0.00 107 HIS A N 19
ATOM 35053 C CA . HIS A 1 107 ? -15.998 0.596 -6.662 1.00 0.00 107 HIS A CA 19
ATOM 35054 C C . HIS A 1 107 ? -17.425 0.651 -6.125 1.00 0.00 107 HIS A C 19
ATOM 35055 O O . HIS A 1 107 ? -18.387 0.669 -6.892 1.00 0.00 107 HIS A O 19
ATOM 35070 N N . ASN A 1 108 ? -17.554 0.676 -4.803 1.00 0.00 108 ASN A N 19
ATOM 35071 C CA . ASN A 1 108 ? -18.864 0.728 -4.163 1.00 0.00 108 ASN A CA 19
ATOM 35072 C C . ASN A 1 108 ? -19.539 2.072 -4.414 1.00 0.00 108 ASN A C 19
ATOM 35073 O O . ASN A 1 108 ? -20.563 2.147 -5.094 1.00 0.00 108 ASN A O 19
ATOM 35084 N N . SER A 1 109 ? -18.959 3.132 -3.861 1.00 0.00 109 SER A N 19
ATOM 35085 C CA . SER A 1 109 ? -19.506 4.474 -4.021 1.00 0.00 109 SER A CA 19
ATOM 35086 C C . SER A 1 109 ? -19.280 4.987 -5.441 1.00 0.00 109 SER A C 19
ATOM 35087 O O . SER A 1 109 ? -18.153 5.056 -5.931 1.00 0.00 109 SER A O 19
ATOM 35095 N N . PRO A 1 110 ? -20.378 5.355 -6.118 1.00 0.00 110 PRO A N 19
ATOM 35096 C CA . PRO A 1 110 ? -20.327 5.868 -7.490 1.00 0.00 110 PRO A CA 19
ATOM 35097 C C . PRO A 1 110 ? -19.696 7.254 -7.568 1.00 0.00 110 PRO A C 19
ATOM 35098 O O . PRO A 1 110 ? -20.079 8.178 -6.851 1.00 0.00 110 PRO A O 19
ATOM 35109 N N . PRO A 1 111 ? -18.704 7.404 -8.458 1.00 0.00 111 PRO A N 19
ATOM 35110 C CA . PRO A 1 111 ? -17.998 8.674 -8.651 1.00 0.00 111 PRO A CA 19
ATOM 35111 C C . PRO A 1 111 ? -18.879 9.732 -9.307 1.00 0.00 111 PRO A C 19
ATOM 35112 O O . PRO A 1 111 ? -20.002 9.448 -9.722 1.00 0.00 111 PRO A O 19
ATOM 35123 N N . ALA A 1 112 ? -18.362 10.953 -9.398 1.00 0.00 112 ALA A N 19
ATOM 35124 C CA . ALA A 1 112 ? -19.101 12.052 -10.006 1.00 0.00 112 ALA A CA 19
ATOM 35125 C C . ALA A 1 112 ? -19.604 11.674 -11.395 1.00 0.00 112 ALA A C 19
ATOM 35126 O O . ALA A 1 112 ? -18.946 10.953 -12.145 1.00 0.00 112 ALA A O 19
ATOM 35133 N N . PRO A 1 113 ? -20.800 12.169 -11.747 1.00 0.00 113 PRO A N 19
ATOM 35134 C CA . PRO A 1 113 ? -21.418 11.896 -13.048 1.00 0.00 113 PRO A CA 19
ATOM 35135 C C . PRO A 1 113 ? -20.685 12.584 -14.194 1.00 0.00 113 PRO A C 19
ATOM 35136 O O . PRO A 1 113 ? -20.905 13.765 -14.463 1.00 0.00 113 PRO A O 19
ATOM 35147 N N . SER A 1 114 ? -19.814 11.839 -14.866 1.00 0.00 114 SER A N 19
ATOM 35148 C CA . SER A 1 114 ? -19.046 12.379 -15.982 1.00 0.00 114 SER A CA 19
ATOM 35149 C C . SER A 1 114 ? -19.750 12.107 -17.308 1.00 0.00 114 SER A C 19
ATOM 35150 O O . SER A 1 114 ? -20.657 11.279 -17.384 1.00 0.00 114 SER A O 19
ATOM 35158 N N . GLY A 1 115 ? -19.324 12.811 -18.352 1.00 0.00 115 GLY A N 19
ATOM 35159 C CA . GLY A 1 115 ? -19.924 12.633 -19.662 1.00 0.00 115 GLY A CA 19
ATOM 35160 C C . GLY A 1 115 ? -19.580 11.291 -20.279 1.00 0.00 115 GLY A C 19
ATOM 35161 O O . GLY A 1 115 ? -19.274 10.324 -19.582 1.00 0.00 115 GLY A O 19
ATOM 35165 N N . PRO A 1 116 ? -19.630 11.221 -21.617 1.00 0.00 116 PRO A N 19
ATOM 35166 C CA . PRO A 1 116 ? -19.326 9.993 -22.357 1.00 0.00 116 PRO A CA 19
ATOM 35167 C C . PRO A 1 116 ? -17.846 9.631 -22.296 1.00 0.00 116 PRO A C 19
ATOM 35168 O O . PRO A 1 116 ? -16.982 10.508 -22.297 1.00 0.00 116 PRO A O 19
ATOM 35179 N N . SER A 1 117 ? -17.560 8.334 -22.243 1.00 0.00 117 SER A N 19
ATOM 35180 C CA . SER A 1 117 ? -16.184 7.857 -22.178 1.00 0.00 117 SER A CA 19
ATOM 35181 C C . SER A 1 117 ? -15.476 8.053 -23.515 1.00 0.00 117 SER A C 19
ATOM 35182 O O . SER A 1 117 ? -14.369 8.588 -23.572 1.00 0.00 117 SER A O 19
ATOM 35190 N N . SER A 1 118 ? -16.125 7.617 -24.590 1.00 0.00 118 SER A N 19
ATOM 35191 C CA . SER A 1 118 ? -15.558 7.741 -25.928 1.00 0.00 118 SER A CA 19
ATOM 35192 C C . SER A 1 118 ? -16.289 8.812 -26.731 1.00 0.00 118 SER A C 19
ATOM 35193 O O . SER A 1 118 ? -17.390 9.228 -26.374 1.00 0.00 118 SER A O 19
ATOM 35201 N N . GLY A 1 119 ? -15.667 9.255 -27.819 1.00 0.00 119 GLY A N 19
ATOM 35202 C CA . GLY A 1 119 ? -16.272 10.274 -28.657 1.00 0.00 119 GLY A CA 19
ATOM 35203 C C . GLY A 1 119 ? -15.420 10.614 -29.864 1.00 0.00 119 GLY A C 19
ATOM 35204 O O . GLY A 1 119 ? -14.961 11.746 -30.009 1.00 0.00 119 GLY A O 19
ATOM 35208 N N . GLY A 1 1 ? -8.246 -4.807 25.312 1.00 0.00 1 GLY A N 20
ATOM 35209 C CA . GLY A 1 1 ? -7.702 -5.636 24.253 1.00 0.00 1 GLY A CA 20
ATOM 35210 C C . GLY A 1 1 ? -6.788 -4.863 23.322 1.00 0.00 1 GLY A C 20
ATOM 35211 O O . GLY A 1 1 ? -5.848 -4.206 23.769 1.00 0.00 1 GLY A O 20
ATOM 35215 N N . SER A 1 2 ? -7.064 -4.942 22.024 1.00 0.00 2 SER A N 20
ATOM 35216 C CA . SER A 1 2 ? -6.257 -4.248 21.028 1.00 0.00 2 SER A CA 20
ATOM 35217 C C . SER A 1 2 ? -7.101 -3.244 20.248 1.00 0.00 2 SER A C 20
ATOM 35218 O O . SER A 1 2 ? -8.108 -3.603 19.638 1.00 0.00 2 SER A O 20
ATOM 35226 N N . SER A 1 3 ? -6.682 -1.982 20.274 1.00 0.00 3 SER A N 20
ATOM 35227 C CA . SER A 1 3 ? -7.401 -0.924 19.574 1.00 0.00 3 SER A CA 20
ATOM 35228 C C . SER A 1 3 ? -6.535 0.325 19.442 1.00 0.00 3 SER A C 20
ATOM 35229 O O . SER A 1 3 ? -5.500 0.449 20.096 1.00 0.00 3 SER A O 20
ATOM 35237 N N . GLY A 1 4 ? -6.967 1.250 18.590 1.00 0.00 4 GLY A N 20
ATOM 35238 C CA . GLY A 1 4 ? -6.220 2.478 18.386 1.00 0.00 4 GLY A CA 20
ATOM 35239 C C . GLY A 1 4 ? -6.168 2.889 16.928 1.00 0.00 4 GLY A C 20
ATOM 35240 O O . GLY A 1 4 ? -5.139 2.738 16.270 1.00 0.00 4 GLY A O 20
ATOM 35244 N N . SER A 1 5 ? -7.281 3.410 16.422 1.00 0.00 5 SER A N 20
ATOM 35245 C CA . SER A 1 5 ? -7.360 3.840 15.031 1.00 0.00 5 SER A CA 20
ATOM 35246 C C . SER A 1 5 ? -8.327 5.009 14.877 1.00 0.00 5 SER A C 20
ATOM 35247 O O . SER A 1 5 ? -9.490 4.924 15.274 1.00 0.00 5 SER A O 20
ATOM 35255 N N . SER A 1 6 ? -7.839 6.102 14.299 1.00 0.00 6 SER A N 20
ATOM 35256 C CA . SER A 1 6 ? -8.658 7.291 14.096 1.00 0.00 6 SER A CA 20
ATOM 35257 C C . SER A 1 6 ? -8.237 8.031 12.830 1.00 0.00 6 SER A C 20
ATOM 35258 O O . SER A 1 6 ? -7.109 7.888 12.359 1.00 0.00 6 SER A O 20
ATOM 35266 N N . GLY A 1 7 ? -9.153 8.824 12.283 1.00 0.00 7 GLY A N 20
ATOM 35267 C CA . GLY A 1 7 ? -8.859 9.576 11.077 1.00 0.00 7 GLY A CA 20
ATOM 35268 C C . GLY A 1 7 ? -8.602 8.678 9.883 1.00 0.00 7 GLY A C 20
ATOM 35269 O O . GLY A 1 7 ? -8.095 7.566 10.030 1.00 0.00 7 GLY A O 20
ATOM 35273 N N . LYS A 1 8 ? -8.952 9.161 8.695 1.00 0.00 8 LYS A N 20
ATOM 35274 C CA . LYS A 1 8 ? -8.758 8.395 7.470 1.00 0.00 8 LYS A CA 20
ATOM 35275 C C . LYS A 1 8 ? -7.331 8.551 6.952 1.00 0.00 8 LYS A C 20
ATOM 35276 O O . LYS A 1 8 ? -7.041 9.451 6.164 1.00 0.00 8 LYS A O 20
ATOM 35295 N N . LYS A 1 9 ? -6.445 7.668 7.399 1.00 0.00 9 LYS A N 20
ATOM 35296 C CA . LYS A 1 9 ? -5.049 7.705 6.979 1.00 0.00 9 LYS A CA 20
ATOM 35297 C C . LYS A 1 9 ? -4.404 6.329 7.110 1.00 0.00 9 LYS A C 20
ATOM 35298 O O . LYS A 1 9 ? -4.597 5.635 8.109 1.00 0.00 9 LYS A O 20
ATOM 35317 N N . LEU A 1 10 ? -3.637 5.941 6.097 1.00 0.00 10 LEU A N 20
ATOM 35318 C CA . LEU A 1 10 ? -2.962 4.647 6.101 1.00 0.00 10 LEU A CA 20
ATOM 35319 C C . LEU A 1 10 ? -1.483 4.804 5.763 1.00 0.00 10 LEU A C 20
ATOM 35320 O O . LEU A 1 10 ? -1.123 5.077 4.617 1.00 0.00 10 LEU A O 20
ATOM 35336 N N . CYS A 1 11 ? -0.631 4.629 6.766 1.00 0.00 11 CYS A N 20
ATOM 35337 C CA . CYS A 1 11 ? 0.810 4.749 6.576 1.00 0.00 11 CYS A CA 20
ATOM 35338 C C . CYS A 1 11 ? 1.559 3.728 7.426 1.00 0.00 11 CYS A C 20
ATOM 35339 O O . CYS A 1 11 ? 0.997 3.146 8.353 1.00 0.00 11 CYS A O 20
ATOM 35347 N N . GLY A 1 12 ? 2.830 3.513 7.101 1.00 0.00 12 GLY A N 20
ATOM 35348 C CA . GLY A 1 12 ? 3.635 2.560 7.843 1.00 0.00 12 GLY A CA 20
ATOM 35349 C C . GLY A 1 12 ? 4.823 2.060 7.047 1.00 0.00 12 GLY A C 20
ATOM 35350 O O . GLY A 1 12 ? 4.735 1.883 5.831 1.00 0.00 12 GLY A O 20
ATOM 35354 N N . TYR A 1 13 ? 5.939 1.833 7.731 1.00 0.00 13 TYR A N 20
ATOM 35355 C CA . TYR A 1 13 ? 7.152 1.355 7.079 1.00 0.00 13 TYR A CA 20
ATOM 35356 C C . TYR A 1 13 ? 6.989 -0.090 6.618 1.00 0.00 13 TYR A C 20
ATOM 35357 O O . TYR A 1 13 ? 6.273 -0.876 7.241 1.00 0.00 13 TYR A O 20
ATOM 35375 N N . LEU A 1 14 ? 7.659 -0.435 5.524 1.00 0.00 14 LEU A N 20
ATOM 35376 C CA . LEU A 1 14 ? 7.591 -1.786 4.979 1.00 0.00 14 LEU A CA 20
ATOM 35377 C C . LEU A 1 14 ? 8.935 -2.204 4.391 1.00 0.00 14 LEU A C 20
ATOM 35378 O O . LEU A 1 14 ? 9.882 -1.418 4.360 1.00 0.00 14 LEU A O 20
ATOM 35394 N N . SER A 1 15 ? 9.010 -3.447 3.925 1.00 0.00 15 SER A N 20
ATOM 35395 C CA . SER A 1 15 ? 10.238 -3.971 3.340 1.00 0.00 15 SER A CA 20
ATOM 35396 C C . SER A 1 15 ? 9.982 -4.520 1.940 1.00 0.00 15 SER A C 20
ATOM 35397 O O . SER A 1 15 ? 9.216 -5.468 1.762 1.00 0.00 15 SER A O 20
ATOM 35405 N N . LYS A 1 16 ? 10.628 -3.919 0.947 1.00 0.00 16 LYS A N 20
ATOM 35406 C CA . LYS A 1 16 ? 10.473 -4.346 -0.438 1.00 0.00 16 LYS A CA 20
ATOM 35407 C C . LYS A 1 16 ? 11.534 -5.376 -0.812 1.00 0.00 16 LYS A C 20
ATOM 35408 O O . LYS A 1 16 ? 12.731 -5.090 -0.778 1.00 0.00 16 LYS A O 20
ATOM 35427 N N . PHE A 1 17 ? 11.087 -6.576 -1.169 1.00 0.00 17 PHE A N 20
ATOM 35428 C CA . PHE A 1 17 ? 11.999 -7.649 -1.549 1.00 0.00 17 PHE A CA 20
ATOM 35429 C C . PHE A 1 17 ? 12.547 -7.424 -2.955 1.00 0.00 17 PHE A C 20
ATOM 35430 O O . PHE A 1 17 ? 11.914 -6.769 -3.783 1.00 0.00 17 PHE A O 20
ATOM 35447 N N . GLY A 1 18 ? 13.729 -7.972 -3.218 1.00 0.00 18 GLY A N 20
ATOM 35448 C CA . GLY A 1 18 ? 14.344 -7.819 -4.524 1.00 0.00 18 GLY A CA 20
ATOM 35449 C C . GLY A 1 18 ? 14.987 -6.459 -4.707 1.00 0.00 18 GLY A C 20
ATOM 35450 O O . GLY A 1 18 ? 15.977 -6.139 -4.050 1.00 0.00 18 GLY A O 20
ATOM 35454 N N . GLY A 1 19 ? 14.424 -5.655 -5.604 1.00 0.00 19 GLY A N 20
ATOM 35455 C CA . GLY A 1 19 ? 14.963 -4.332 -5.856 1.00 0.00 19 GLY A CA 20
ATOM 35456 C C . GLY A 1 19 ? 15.731 -4.258 -7.162 1.00 0.00 19 GLY A C 20
ATOM 35457 O O . GLY A 1 19 ? 16.778 -3.616 -7.240 1.00 0.00 19 GLY A O 20
ATOM 35461 N N . LYS A 1 20 ? 15.210 -4.918 -8.190 1.00 0.00 20 LYS A N 20
ATOM 35462 C CA . LYS A 1 20 ? 15.852 -4.926 -9.499 1.00 0.00 20 LYS A CA 20
ATOM 35463 C C . LYS A 1 20 ? 17.365 -5.054 -9.362 1.00 0.00 20 LYS A C 20
ATOM 35464 O O . LYS A 1 20 ? 18.121 -4.362 -10.044 1.00 0.00 20 LYS A O 20
ATOM 35483 N N . GLY A 1 21 ? 17.802 -5.944 -8.476 1.00 0.00 21 GLY A N 20
ATOM 35484 C CA . GLY A 1 21 ? 19.224 -6.147 -8.267 1.00 0.00 21 GLY A CA 20
ATOM 35485 C C . GLY A 1 21 ? 19.659 -7.565 -8.578 1.00 0.00 21 GLY A C 20
ATOM 35486 O O . GLY A 1 21 ? 18.860 -8.407 -8.989 1.00 0.00 21 GLY A O 20
ATOM 35490 N N . PRO A 1 22 ? 20.956 -7.847 -8.383 1.00 0.00 22 PRO A N 20
ATOM 35491 C CA . PRO A 1 22 ? 21.525 -9.172 -8.640 1.00 0.00 22 PRO A CA 20
ATOM 35492 C C . PRO A 1 22 ? 21.047 -10.214 -7.635 1.00 0.00 22 PRO A C 20
ATOM 35493 O O . PRO A 1 22 ? 20.589 -11.293 -8.015 1.00 0.00 22 PRO A O 20
ATOM 35504 N N . ILE A 1 23 ? 21.155 -9.885 -6.352 1.00 0.00 23 ILE A N 20
ATOM 35505 C CA . ILE A 1 23 ? 20.731 -10.793 -5.293 1.00 0.00 23 ILE A CA 20
ATOM 35506 C C . ILE A 1 23 ? 19.334 -10.440 -4.793 1.00 0.00 23 ILE A C 20
ATOM 35507 O O . ILE A 1 23 ? 18.737 -9.457 -5.232 1.00 0.00 23 ILE A O 20
ATOM 35523 N N . ARG A 1 24 ? 18.821 -11.247 -3.871 1.00 0.00 24 ARG A N 20
ATOM 35524 C CA . ARG A 1 24 ? 17.494 -11.020 -3.309 1.00 0.00 24 ARG A CA 20
ATOM 35525 C C . ARG A 1 24 ? 17.579 -10.735 -1.813 1.00 0.00 24 ARG A C 20
ATOM 35526 O O . ARG A 1 24 ? 18.058 -11.563 -1.039 1.00 0.00 24 ARG A O 20
ATOM 35547 N N . GLY A 1 25 ? 17.109 -9.558 -1.412 1.00 0.00 25 GLY A N 20
ATOM 35548 C CA . GLY A 1 25 ? 17.141 -9.185 -0.010 1.00 0.00 25 GLY A CA 20
ATOM 35549 C C . GLY A 1 25 ? 16.094 -8.145 0.338 1.00 0.00 25 GLY A C 20
ATOM 35550 O O . GLY A 1 25 ? 15.584 -7.450 -0.541 1.00 0.00 25 GLY A O 20
ATOM 35554 N N . TRP A 1 26 ? 15.771 -8.040 1.622 1.00 0.00 26 TRP A N 20
ATOM 35555 C CA . TRP A 1 26 ? 14.776 -7.079 2.083 1.00 0.00 26 TRP A CA 20
ATOM 35556 C C . TRP A 1 26 ? 15.419 -5.729 2.381 1.00 0.00 26 TRP A C 20
ATOM 35557 O O . TRP A 1 26 ? 16.610 -5.651 2.684 1.00 0.00 26 TRP A O 20
ATOM 35578 N N . LYS A 1 27 ? 14.625 -4.668 2.294 1.00 0.00 27 LYS A N 20
ATOM 35579 C CA . LYS A 1 27 ? 15.117 -3.320 2.555 1.00 0.00 27 LYS A CA 20
ATOM 35580 C C . LYS A 1 27 ? 14.164 -2.562 3.474 1.00 0.00 27 LYS A C 20
ATOM 35581 O O . LYS A 1 27 ? 13.079 -3.047 3.796 1.00 0.00 27 LYS A O 20
ATOM 35600 N N . SER A 1 28 ? 14.576 -1.370 3.893 1.00 0.00 28 SER A N 20
ATOM 35601 C CA . SER A 1 28 ? 13.759 -0.546 4.777 1.00 0.00 28 SER A CA 20
ATOM 35602 C C . SER A 1 28 ? 13.301 0.724 4.067 1.00 0.00 28 SER A C 20
ATOM 35603 O O . SER A 1 28 ? 14.108 1.602 3.760 1.00 0.00 28 SER A O 20
ATOM 35611 N N . ARG A 1 29 ? 12.001 0.814 3.809 1.00 0.00 29 ARG A N 20
ATOM 35612 C CA . ARG A 1 29 ? 11.434 1.975 3.134 1.00 0.00 29 ARG A CA 20
ATOM 35613 C C . ARG A 1 29 ? 10.132 2.410 3.800 1.00 0.00 29 ARG A C 20
ATOM 35614 O O . ARG A 1 29 ? 9.493 1.628 4.504 1.00 0.00 29 ARG A O 20
ATOM 35635 N N . TRP A 1 30 ? 9.747 3.660 3.574 1.00 0.00 30 TRP A N 20
ATOM 35636 C CA . TRP A 1 30 ? 8.522 4.199 4.153 1.00 0.00 30 TRP A CA 20
ATOM 35637 C C . TRP A 1 30 ? 7.416 4.282 3.107 1.00 0.00 30 TRP A C 20
ATOM 35638 O O . TRP A 1 30 ? 7.508 5.052 2.151 1.00 0.00 30 TRP A O 20
ATOM 35659 N N . PHE A 1 31 ? 6.370 3.484 3.295 1.00 0.00 31 PHE A N 20
ATOM 35660 C CA . PHE A 1 31 ? 5.245 3.466 2.366 1.00 0.00 31 PHE A CA 20
ATOM 35661 C C . PHE A 1 31 ? 4.037 4.184 2.961 1.00 0.00 31 PHE A C 20
ATOM 35662 O O . PHE A 1 31 ? 3.615 3.890 4.080 1.00 0.00 31 PHE A O 20
ATOM 35679 N N . PHE A 1 32 ? 3.486 5.127 2.205 1.00 0.00 32 PHE A N 20
ATOM 35680 C CA . PHE A 1 32 ? 2.327 5.889 2.657 1.00 0.00 32 PHE A CA 20
ATOM 35681 C C . PHE A 1 32 ? 1.288 6.008 1.546 1.00 0.00 32 PHE A C 20
ATOM 35682 O O . PHE A 1 32 ? 1.619 6.313 0.400 1.00 0.00 32 PHE A O 20
ATOM 35699 N N . TYR A 1 33 ? 0.029 5.764 1.894 1.00 0.00 33 TYR A N 20
ATOM 35700 C CA . TYR A 1 33 ? -1.060 5.841 0.927 1.00 0.00 33 TYR A CA 20
ATOM 35701 C C . TYR A 1 33 ? -1.459 7.291 0.670 1.00 0.00 33 TYR A C 20
ATOM 35702 O O . TYR A 1 33 ? -1.234 8.166 1.506 1.00 0.00 33 TYR A O 20
ATOM 35720 N N . ASP A 1 34 ? -2.052 7.536 -0.493 1.00 0.00 34 ASP A N 20
ATOM 35721 C CA . ASP A 1 34 ? -2.485 8.879 -0.862 1.00 0.00 34 ASP A CA 20
ATOM 35722 C C . ASP A 1 34 ? -3.957 8.885 -1.260 1.00 0.00 34 ASP A C 20
ATOM 35723 O O . ASP A 1 34 ? -4.346 8.262 -2.247 1.00 0.00 34 ASP A O 20
ATOM 35732 N N . GLU A 1 35 ? -4.772 9.594 -0.484 1.00 0.00 35 GLU A N 20
ATOM 35733 C CA . GLU A 1 35 ? -6.202 9.679 -0.755 1.00 0.00 35 GLU A CA 20
ATOM 35734 C C . GLU A 1 35 ? -6.501 10.791 -1.755 1.00 0.00 35 GLU A C 20
ATOM 35735 O O . GLU A 1 35 ? -7.585 11.375 -1.745 1.00 0.00 35 GLU A O 20
ATOM 35747 N N . ARG A 1 36 ? -5.532 11.079 -2.618 1.00 0.00 36 ARG A N 20
ATOM 35748 C CA . ARG A 1 36 ? -5.690 12.122 -3.624 1.00 0.00 36 ARG A CA 20
ATOM 35749 C C . ARG A 1 36 ? -5.744 11.522 -5.026 1.00 0.00 36 ARG A C 20
ATOM 35750 O O . ARG A 1 36 ? -6.544 11.942 -5.863 1.00 0.00 36 ARG A O 20
ATOM 35771 N N . LYS A 1 37 ? -4.887 10.538 -5.276 1.00 0.00 37 LYS A N 20
ATOM 35772 C CA . LYS A 1 37 ? -4.837 9.878 -6.575 1.00 0.00 37 LYS A CA 20
ATOM 35773 C C . LYS A 1 37 ? -5.080 8.379 -6.434 1.00 0.00 37 LYS A C 20
ATOM 35774 O O . LYS A 1 37 ? -5.027 7.637 -7.416 1.00 0.00 37 LYS A O 20
ATOM 35793 N N . CYS A 1 38 ? -5.348 7.940 -5.210 1.00 0.00 38 CYS A N 20
ATOM 35794 C CA . CYS A 1 38 ? -5.600 6.529 -4.941 1.00 0.00 38 CYS A CA 20
ATOM 35795 C C . CYS A 1 38 ? -4.378 5.684 -5.283 1.00 0.00 38 CYS A C 20
ATOM 35796 O O . CYS A 1 38 ? -4.482 4.686 -5.996 1.00 0.00 38 CYS A O 20
ATOM 35804 N N . GLN A 1 39 ? -3.221 6.091 -4.771 1.00 0.00 39 GLN A N 20
ATOM 35805 C CA . GLN A 1 39 ? -1.979 5.371 -5.025 1.00 0.00 39 GLN A CA 20
ATOM 35806 C C . GLN A 1 39 ? -1.151 5.247 -3.750 1.00 0.00 39 GLN A C 20
ATOM 35807 O O . GLN A 1 39 ? -1.423 5.918 -2.753 1.00 0.00 39 GLN A O 20
ATOM 35821 N N . LEU A 1 40 ? -0.140 4.386 -3.787 1.00 0.00 40 LEU A N 20
ATOM 35822 C CA . LEU A 1 40 ? 0.728 4.174 -2.634 1.00 0.00 40 LEU A CA 20
ATOM 35823 C C . LEU A 1 40 ? 2.103 4.791 -2.867 1.00 0.00 40 LEU A C 20
ATOM 35824 O O . LEU A 1 40 ? 2.929 4.236 -3.593 1.00 0.00 40 LEU A O 20
ATOM 35840 N N . TYR A 1 41 ? 2.343 5.940 -2.246 1.00 0.00 41 TYR A N 20
ATOM 35841 C CA . TYR A 1 41 ? 3.618 6.633 -2.386 1.00 0.00 41 TYR A CA 20
ATOM 35842 C C . TYR A 1 41 ? 4.557 6.284 -1.235 1.00 0.00 41 TYR A C 20
ATOM 35843 O O . TYR A 1 41 ? 4.189 6.390 -0.065 1.00 0.00 41 TYR A O 20
ATOM 35861 N N . TYR A 1 42 ? 5.771 5.868 -1.577 1.00 0.00 42 TYR A N 20
ATOM 35862 C CA . TYR A 1 42 ? 6.763 5.501 -0.574 1.00 0.00 42 TYR A CA 20
ATOM 35863 C C . TYR A 1 42 ? 8.112 6.146 -0.879 1.00 0.00 42 TYR A C 20
ATOM 35864 O O . TYR A 1 42 ? 8.485 6.309 -2.041 1.00 0.00 42 TYR A O 20
ATOM 35882 N N . SER A 1 43 ? 8.838 6.511 0.172 1.00 0.00 43 SER A N 20
ATOM 35883 C CA . SER A 1 43 ? 10.144 7.142 0.018 1.00 0.00 43 SER A CA 20
ATOM 35884 C C . SER A 1 43 ? 11.113 6.652 1.089 1.00 0.00 43 SER A C 20
ATOM 35885 O O . SER A 1 43 ? 10.730 5.917 2.000 1.00 0.00 43 SER A O 20
ATOM 35893 N N . ARG A 1 44 ? 12.371 7.064 0.972 1.00 0.00 44 ARG A N 20
ATOM 35894 C CA . ARG A 1 44 ? 13.397 6.667 1.929 1.00 0.00 44 ARG A CA 20
ATOM 35895 C C . ARG A 1 44 ? 12.899 6.835 3.362 1.00 0.00 44 ARG A C 20
ATOM 35896 O O . ARG A 1 44 ? 13.158 5.995 4.224 1.00 0.00 44 ARG A O 20
ATOM 35917 N N . THR A 1 45 ? 12.184 7.928 3.610 1.00 0.00 45 THR A N 20
ATOM 35918 C CA . THR A 1 45 ? 11.651 8.208 4.937 1.00 0.00 45 THR A CA 20
ATOM 35919 C C . THR A 1 45 ? 10.391 9.062 4.855 1.00 0.00 45 THR A C 20
ATOM 35920 O O . THR A 1 45 ? 9.971 9.462 3.770 1.00 0.00 45 THR A O 20
ATOM 35931 N N . ALA A 1 46 ? 9.792 9.337 6.009 1.00 0.00 46 ALA A N 20
ATOM 35932 C CA . ALA A 1 46 ? 8.580 10.145 6.067 1.00 0.00 46 ALA A CA 20
ATOM 35933 C C . ALA A 1 46 ? 8.892 11.619 5.831 1.00 0.00 46 ALA A C 20
ATOM 35934 O O . ALA A 1 46 ? 8.035 12.380 5.384 1.00 0.00 46 ALA A O 20
ATOM 35941 N N . GLN A 1 47 ? 10.125 12.014 6.134 1.00 0.00 47 GLN A N 20
ATOM 35942 C CA . GLN A 1 47 ? 10.548 13.398 5.955 1.00 0.00 47 GLN A CA 20
ATOM 35943 C C . GLN A 1 47 ? 10.698 13.735 4.475 1.00 0.00 47 GLN A C 20
ATOM 35944 O O . GLN A 1 47 ? 10.478 14.874 4.063 1.00 0.00 47 GLN A O 20
ATOM 35958 N N . ASP A 1 48 ? 11.074 12.738 3.682 1.00 0.00 48 ASP A N 20
ATOM 35959 C CA . ASP A 1 48 ? 11.252 12.928 2.247 1.00 0.00 48 ASP A CA 20
ATOM 35960 C C . ASP A 1 48 ? 9.919 13.224 1.568 1.00 0.00 48 ASP A C 20
ATOM 35961 O O . ASP A 1 48 ? 9.349 12.365 0.897 1.00 0.00 48 ASP A O 20
ATOM 35970 N N . ALA A 1 49 ? 9.427 14.445 1.749 1.00 0.00 49 ALA A N 20
ATOM 35971 C CA . ALA A 1 49 ? 8.161 14.855 1.153 1.00 0.00 49 ALA A CA 20
ATOM 35972 C C . ALA A 1 49 ? 8.025 14.321 -0.268 1.00 0.00 49 ALA A C 20
ATOM 35973 O O . ALA A 1 49 ? 6.929 13.981 -0.711 1.00 0.00 49 ALA A O 20
ATOM 35980 N N . ASN A 1 50 ? 9.146 14.251 -0.979 1.00 0.00 50 ASN A N 20
ATOM 35981 C CA . ASN A 1 50 ? 9.151 13.759 -2.352 1.00 0.00 50 ASN A CA 20
ATOM 35982 C C . ASN A 1 50 ? 9.229 12.235 -2.384 1.00 0.00 50 ASN A C 20
ATOM 35983 O O . ASN A 1 50 ? 10.246 11.633 -2.040 1.00 0.00 50 ASN A O 20
ATOM 35994 N N . PRO A 1 51 ? 8.128 11.596 -2.806 1.00 0.00 51 PRO A N 20
ATOM 35995 C CA . PRO A 1 51 ? 8.046 10.135 -2.895 1.00 0.00 51 PRO A CA 20
ATOM 35996 C C . PRO A 1 51 ? 8.921 9.572 -4.009 1.00 0.00 51 PRO A C 20
ATOM 35997 O O . PRO A 1 51 ? 9.015 10.151 -5.092 1.00 0.00 51 PRO A O 20
ATOM 36008 N N . LEU A 1 52 ? 9.560 8.439 -3.739 1.00 0.00 52 LEU A N 20
ATOM 36009 C CA . LEU A 1 52 ? 10.427 7.796 -4.720 1.00 0.00 52 LEU A CA 20
ATOM 36010 C C . LEU A 1 52 ? 9.606 7.132 -5.820 1.00 0.00 52 LEU A C 20
ATOM 36011 O O . LEU A 1 52 ? 9.786 7.421 -7.003 1.00 0.00 52 LEU A O 20
ATOM 36027 N N . ASP A 1 53 ? 8.703 6.242 -5.422 1.00 0.00 53 ASP A N 20
ATOM 36028 C CA . ASP A 1 53 ? 7.852 5.539 -6.374 1.00 0.00 53 ASP A CA 20
ATOM 36029 C C . ASP A 1 53 ? 6.408 5.495 -5.883 1.00 0.00 53 ASP A C 20
ATOM 36030 O O . ASP A 1 53 ? 6.119 5.858 -4.743 1.00 0.00 53 ASP A O 20
ATOM 36039 N N . SER A 1 54 ? 5.506 5.050 -6.752 1.00 0.00 54 SER A N 20
ATOM 36040 C CA . SER A 1 54 ? 4.091 4.964 -6.408 1.00 0.00 54 SER A CA 20
ATOM 36041 C C . SER A 1 54 ? 3.489 3.655 -6.911 1.00 0.00 54 SER A C 20
ATOM 36042 O O . SER A 1 54 ? 3.990 3.053 -7.861 1.00 0.00 54 SER A O 20
ATOM 36050 N N . ILE A 1 55 ? 2.411 3.221 -6.266 1.00 0.00 55 ILE A N 20
ATOM 36051 C CA . ILE A 1 55 ? 1.739 1.985 -6.648 1.00 0.00 55 ILE A CA 20
ATOM 36052 C C . ILE A 1 55 ? 0.259 2.227 -6.923 1.00 0.00 55 ILE A C 20
ATOM 36053 O O . ILE A 1 55 ? -0.456 2.784 -6.089 1.00 0.00 55 ILE A O 20
ATOM 36069 N N . ASP A 1 56 ? -0.196 1.802 -8.097 1.00 0.00 56 ASP A N 20
ATOM 36070 C CA . ASP A 1 56 ? -1.592 1.969 -8.482 1.00 0.00 56 ASP A CA 20
ATOM 36071 C C . ASP A 1 56 ? -2.461 0.879 -7.862 1.00 0.00 56 ASP A C 20
ATOM 36072 O O . ASP A 1 56 ? -2.518 -0.244 -8.364 1.00 0.00 56 ASP A O 20
ATOM 36081 N N . LEU A 1 57 ? -3.135 1.218 -6.768 1.00 0.00 57 LEU A N 20
ATOM 36082 C CA . LEU A 1 57 ? -4.000 0.268 -6.078 1.00 0.00 57 LEU A CA 20
ATOM 36083 C C . LEU A 1 57 ? -5.345 0.143 -6.786 1.00 0.00 57 LEU A C 20
ATOM 36084 O O . LEU A 1 57 ? -6.060 -0.844 -6.613 1.00 0.00 57 LEU A O 20
ATOM 36100 N N . SER A 1 58 ? -5.683 1.149 -7.586 1.00 0.00 58 SER A N 20
ATOM 36101 C CA . SER A 1 58 ? -6.943 1.153 -8.320 1.00 0.00 58 SER A CA 20
ATOM 36102 C C . SER A 1 58 ? -7.135 -0.158 -9.077 1.00 0.00 58 SER A C 20
ATOM 36103 O O . SER A 1 58 ? -8.250 -0.669 -9.182 1.00 0.00 58 SER A O 20
ATOM 36111 N N . SER A 1 59 ? -6.040 -0.696 -9.602 1.00 0.00 59 SER A N 20
ATOM 36112 C CA . SER A 1 59 ? -6.086 -1.945 -10.353 1.00 0.00 59 SER A CA 20
ATOM 36113 C C . SER A 1 59 ? -5.071 -2.945 -9.807 1.00 0.00 59 SER A C 20
ATOM 36114 O O . SER A 1 59 ? -4.412 -3.655 -10.567 1.00 0.00 59 SER A O 20
ATOM 36122 N N . ALA A 1 60 ? -4.951 -2.995 -8.485 1.00 0.00 60 ALA A N 20
ATOM 36123 C CA . ALA A 1 60 ? -4.019 -3.909 -7.836 1.00 0.00 60 ALA A CA 20
ATOM 36124 C C . ALA A 1 60 ? -4.752 -4.880 -6.917 1.00 0.00 60 ALA A C 20
ATOM 36125 O O . ALA A 1 60 ? -5.917 -4.672 -6.579 1.00 0.00 60 ALA A O 20
ATOM 36132 N N . VAL A 1 61 ? -4.061 -5.942 -6.514 1.00 0.00 61 VAL A N 20
ATOM 36133 C CA . VAL A 1 61 ? -4.646 -6.946 -5.633 1.00 0.00 61 VAL A CA 20
ATOM 36134 C C . VAL A 1 61 ? -3.666 -7.357 -4.541 1.00 0.00 61 VAL A C 20
ATOM 36135 O O . VAL A 1 61 ? -2.550 -7.792 -4.825 1.00 0.00 61 VAL A O 20
ATOM 36148 N N . PHE A 1 62 ? -4.090 -7.216 -3.289 1.00 0.00 62 PHE A N 20
ATOM 36149 C CA . PHE A 1 62 ? -3.249 -7.572 -2.152 1.00 0.00 62 PHE A CA 20
ATOM 36150 C C . PHE A 1 62 ? -3.378 -9.057 -1.825 1.00 0.00 62 PHE A C 20
ATOM 36151 O O . PHE A 1 62 ? -4.484 -9.583 -1.705 1.00 0.00 62 PHE A O 20
ATOM 36168 N N . ASP A 1 63 ? -2.239 -9.726 -1.682 1.00 0.00 63 ASP A N 20
ATOM 36169 C CA . ASP A 1 63 ? -2.223 -11.150 -1.368 1.00 0.00 63 ASP A CA 20
ATOM 36170 C C . ASP A 1 63 ? -1.237 -11.447 -0.243 1.00 0.00 63 ASP A C 20
ATOM 36171 O O . ASP A 1 63 ? -0.422 -10.599 0.122 1.00 0.00 63 ASP A O 20
ATOM 36180 N N . CYS A 1 64 ? -1.316 -12.656 0.303 1.00 0.00 64 CYS A N 20
ATOM 36181 C CA . CYS A 1 64 ? -0.432 -13.064 1.388 1.00 0.00 64 CYS A CA 20
ATOM 36182 C C . CYS A 1 64 ? 0.520 -14.164 0.929 1.00 0.00 64 CYS A C 20
ATOM 36183 O O . CYS A 1 64 ? 0.110 -15.122 0.274 1.00 0.00 64 CYS A O 20
ATOM 36191 N N . LYS A 1 65 ? 1.795 -14.018 1.274 1.00 0.00 65 LYS A N 20
ATOM 36192 C CA . LYS A 1 65 ? 2.807 -14.997 0.897 1.00 0.00 65 LYS A CA 20
ATOM 36193 C C . LYS A 1 65 ? 2.596 -16.312 1.642 1.00 0.00 65 LYS A C 20
ATOM 36194 O O . LYS A 1 65 ? 1.702 -16.424 2.480 1.00 0.00 65 LYS A O 20
ATOM 36213 N N . ALA A 1 66 ? 3.425 -17.303 1.330 1.00 0.00 66 ALA A N 20
ATOM 36214 C CA . ALA A 1 66 ? 3.330 -18.608 1.973 1.00 0.00 66 ALA A CA 20
ATOM 36215 C C . ALA A 1 66 ? 3.704 -18.522 3.448 1.00 0.00 66 ALA A C 20
ATOM 36216 O O . ALA A 1 66 ? 2.976 -19.011 4.312 1.00 0.00 66 ALA A O 20
ATOM 36223 N N . ASP A 1 67 ? 4.843 -17.898 3.730 1.00 0.00 67 ASP A N 20
ATOM 36224 C CA . ASP A 1 67 ? 5.313 -17.748 5.103 1.00 0.00 67 ASP A CA 20
ATOM 36225 C C . ASP A 1 67 ? 4.669 -16.535 5.768 1.00 0.00 67 ASP A C 20
ATOM 36226 O O . ASP A 1 67 ? 5.301 -15.846 6.568 1.00 0.00 67 ASP A O 20
ATOM 36235 N N . ALA A 1 68 ? 3.409 -16.280 5.430 1.00 0.00 68 ALA A N 20
ATOM 36236 C CA . ALA A 1 68 ? 2.681 -15.151 5.995 1.00 0.00 68 ALA A CA 20
ATOM 36237 C C . ALA A 1 68 ? 2.748 -15.161 7.518 1.00 0.00 68 ALA A C 20
ATOM 36238 O O . ALA A 1 68 ? 2.689 -14.111 8.157 1.00 0.00 68 ALA A O 20
ATOM 36245 N N . GLU A 1 69 ? 2.873 -16.353 8.093 1.00 0.00 69 GLU A N 20
ATOM 36246 C CA . GLU A 1 69 ? 2.947 -16.498 9.542 1.00 0.00 69 GLU A CA 20
ATOM 36247 C C . GLU A 1 69 ? 3.784 -15.381 10.158 1.00 0.00 69 GLU A C 20
ATOM 36248 O O . GLU A 1 69 ? 3.504 -14.919 11.264 1.00 0.00 69 GLU A O 20
ATOM 36260 N N . GLU A 1 70 ? 4.813 -14.953 9.434 1.00 0.00 70 GLU A N 20
ATOM 36261 C CA . GLU A 1 70 ? 5.692 -13.891 9.910 1.00 0.00 70 GLU A CA 20
ATOM 36262 C C . GLU A 1 70 ? 5.085 -12.518 9.636 1.00 0.00 70 GLU A C 20
ATOM 36263 O O . GLU A 1 70 ? 5.227 -11.594 10.435 1.00 0.00 70 GLU A O 20
ATOM 36275 N N . GLY A 1 71 ? 4.408 -12.393 8.498 1.00 0.00 71 GLY A N 20
ATOM 36276 C CA . GLY A 1 71 ? 3.791 -11.130 8.138 1.00 0.00 71 GLY A CA 20
ATOM 36277 C C . GLY A 1 71 ? 4.278 -10.607 6.801 1.00 0.00 71 GLY A C 20
ATOM 36278 O O . GLY A 1 71 ? 4.785 -9.489 6.712 1.00 0.00 71 GLY A O 20
ATOM 36282 N N . ILE A 1 72 ? 4.126 -11.418 5.759 1.00 0.00 72 ILE A N 20
ATOM 36283 C CA . ILE A 1 72 ? 4.555 -11.030 4.421 1.00 0.00 72 ILE A CA 20
ATOM 36284 C C . ILE A 1 72 ? 3.379 -11.010 3.451 1.00 0.00 72 ILE A C 20
ATOM 36285 O O . ILE A 1 72 ? 2.490 -11.859 3.518 1.00 0.00 72 ILE A O 20
ATOM 36301 N N . PHE A 1 73 ? 3.381 -10.035 2.548 1.00 0.00 73 PHE A N 20
ATOM 36302 C CA . PHE A 1 73 ? 2.315 -9.904 1.562 1.00 0.00 73 PHE A CA 20
ATOM 36303 C C . PHE A 1 73 ? 2.864 -9.402 0.230 1.00 0.00 73 PHE A C 20
ATOM 36304 O O . PHE A 1 73 ? 4.033 -9.030 0.130 1.00 0.00 73 PHE A O 20
ATOM 36321 N N . GLU A 1 74 ? 2.011 -9.395 -0.790 1.00 0.00 74 GLU A N 20
ATOM 36322 C CA . GLU A 1 74 ? 2.412 -8.940 -2.116 1.00 0.00 74 GLU A CA 20
ATOM 36323 C C . GLU A 1 74 ? 1.242 -8.279 -2.841 1.00 0.00 74 GLU A C 20
ATOM 36324 O O . GLU A 1 74 ? 0.083 -8.633 -2.622 1.00 0.00 74 GLU A O 20
ATOM 36336 N N . ILE A 1 75 ? 1.556 -7.319 -3.704 1.00 0.00 75 ILE A N 20
ATOM 36337 C CA . ILE A 1 75 ? 0.532 -6.609 -4.461 1.00 0.00 75 ILE A CA 20
ATOM 36338 C C . ILE A 1 75 ? 0.691 -6.848 -5.959 1.00 0.00 75 ILE A C 20
ATOM 36339 O O . ILE A 1 75 ? 1.690 -6.452 -6.559 1.00 0.00 75 ILE A O 20
ATOM 36355 N N . LYS A 1 76 ? -0.302 -7.497 -6.558 1.00 0.00 76 LYS A N 20
ATOM 36356 C CA . LYS A 1 76 ? -0.275 -7.786 -7.987 1.00 0.00 76 LYS A CA 20
ATOM 36357 C C . LYS A 1 76 ? -0.843 -6.620 -8.789 1.00 0.00 76 LYS A C 20
ATOM 36358 O O . LYS A 1 76 ? -2.001 -6.238 -8.614 1.00 0.00 76 LYS A O 20
ATOM 36377 N N . THR A 1 77 ? -0.022 -6.058 -9.671 1.00 0.00 77 THR A N 20
ATOM 36378 C CA . THR A 1 77 ? -0.443 -4.936 -10.500 1.00 0.00 77 THR A CA 20
ATOM 36379 C C . THR A 1 77 ? -0.118 -5.185 -11.968 1.00 0.00 77 THR A C 20
ATOM 36380 O O . THR A 1 77 ? 0.821 -5.905 -12.308 1.00 0.00 77 THR A O 20
ATOM 36391 N N . PRO A 1 78 ? -0.911 -4.577 -12.863 1.00 0.00 78 PRO A N 20
ATOM 36392 C CA . PRO A 1 78 ? -0.726 -4.717 -14.310 1.00 0.00 78 PRO A CA 20
ATOM 36393 C C . PRO A 1 78 ? 0.535 -4.015 -14.804 1.00 0.00 78 PRO A C 20
ATOM 36394 O O . PRO A 1 78 ? 0.897 -4.120 -15.976 1.00 0.00 78 PRO A O 20
ATOM 36405 N N . SER A 1 79 ? 1.200 -3.300 -13.902 1.00 0.00 79 SER A N 20
ATOM 36406 C CA . SER A 1 79 ? 2.419 -2.578 -14.247 1.00 0.00 79 SER A CA 20
ATOM 36407 C C . SER A 1 79 ? 3.652 -3.316 -13.735 1.00 0.00 79 SER A C 20
ATOM 36408 O O . SER A 1 79 ? 4.598 -3.562 -14.484 1.00 0.00 79 SER A O 20
ATOM 36416 N N . ARG A 1 80 ? 3.633 -3.668 -12.453 1.00 0.00 80 ARG A N 20
ATOM 36417 C CA . ARG A 1 80 ? 4.749 -4.377 -11.839 1.00 0.00 80 ARG A CA 20
ATOM 36418 C C . ARG A 1 80 ? 4.348 -4.951 -10.483 1.00 0.00 80 ARG A C 20
ATOM 36419 O O . ARG A 1 80 ? 3.876 -4.227 -9.606 1.00 0.00 80 ARG A O 20
ATOM 36440 N N . VAL A 1 81 ? 4.538 -6.256 -10.319 1.00 0.00 81 VAL A N 20
ATOM 36441 C CA . VAL A 1 81 ? 4.197 -6.928 -9.071 1.00 0.00 81 VAL A CA 20
ATOM 36442 C C . VAL A 1 81 ? 5.202 -6.592 -7.974 1.00 0.00 81 VAL A C 20
ATOM 36443 O O . VAL A 1 81 ? 6.396 -6.861 -8.108 1.00 0.00 81 VAL A O 20
ATOM 36456 N N . ILE A 1 82 ? 4.710 -6.003 -6.889 1.00 0.00 82 ILE A N 20
ATOM 36457 C CA . ILE A 1 82 ? 5.564 -5.631 -5.768 1.00 0.00 82 ILE A CA 20
ATOM 36458 C C . ILE A 1 82 ? 5.438 -6.633 -4.625 1.00 0.00 82 ILE A C 20
ATOM 36459 O O . ILE A 1 82 ? 4.431 -7.331 -4.504 1.00 0.00 82 ILE A O 20
ATOM 36475 N N . THR A 1 83 ? 6.467 -6.698 -3.786 1.00 0.00 83 THR A N 20
ATOM 36476 C CA . THR A 1 83 ? 6.472 -7.613 -2.652 1.00 0.00 83 THR A CA 20
ATOM 36477 C C . THR A 1 83 ? 6.888 -6.899 -1.371 1.00 0.00 83 THR A C 20
ATOM 36478 O O . THR A 1 83 ? 8.072 -6.643 -1.148 1.00 0.00 83 THR A O 20
ATOM 36489 N N . LEU A 1 84 ? 5.909 -6.582 -0.531 1.00 0.00 84 LEU A N 20
ATOM 36490 C CA . LEU A 1 84 ? 6.174 -5.897 0.729 1.00 0.00 84 LEU A CA 20
ATOM 36491 C C . LEU A 1 84 ? 5.760 -6.762 1.916 1.00 0.00 84 LEU A C 20
ATOM 36492 O O . LEU A 1 84 ? 4.769 -7.490 1.852 1.00 0.00 84 LEU A O 20
ATOM 36508 N N . LYS A 1 85 ? 6.525 -6.676 2.999 1.00 0.00 85 LYS A N 20
ATOM 36509 C CA . LYS A 1 85 ? 6.237 -7.447 4.203 1.00 0.00 85 LYS A CA 20
ATOM 36510 C C . LYS A 1 85 ? 6.104 -6.533 5.416 1.00 0.00 85 LYS A C 20
ATOM 36511 O O . LYS A 1 85 ? 6.770 -5.502 5.504 1.00 0.00 85 LYS A O 20
ATOM 36530 N N . ALA A 1 86 ? 5.240 -6.918 6.350 1.00 0.00 86 ALA A N 20
ATOM 36531 C CA . ALA A 1 86 ? 5.022 -6.134 7.559 1.00 0.00 86 ALA A CA 20
ATOM 36532 C C . ALA A 1 86 ? 5.719 -6.770 8.758 1.00 0.00 86 ALA A C 20
ATOM 36533 O O . ALA A 1 86 ? 6.284 -7.858 8.654 1.00 0.00 86 ALA A O 20
ATOM 36540 N N . ALA A 1 87 ? 5.674 -6.083 9.895 1.00 0.00 87 ALA A N 20
ATOM 36541 C CA . ALA A 1 87 ? 6.300 -6.582 11.113 1.00 0.00 87 ALA A CA 20
ATOM 36542 C C . ALA A 1 87 ? 5.829 -7.996 11.433 1.00 0.00 87 ALA A C 20
ATOM 36543 O O . ALA A 1 87 ? 6.581 -8.961 11.290 1.00 0.00 87 ALA A O 20
ATOM 36550 N N . THR A 1 88 ? 4.578 -8.114 11.869 1.00 0.00 88 THR A N 20
ATOM 36551 C CA . THR A 1 88 ? 4.007 -9.410 12.212 1.00 0.00 88 THR A CA 20
ATOM 36552 C C . THR A 1 88 ? 2.803 -9.730 11.333 1.00 0.00 88 THR A C 20
ATOM 36553 O O . THR A 1 88 ? 2.484 -8.987 10.404 1.00 0.00 88 THR A O 20
ATOM 36564 N N . LYS A 1 89 ? 2.137 -10.840 11.632 1.00 0.00 89 LYS A N 20
ATOM 36565 C CA . LYS A 1 89 ? 0.966 -11.258 10.870 1.00 0.00 89 LYS A CA 20
ATOM 36566 C C . LYS A 1 89 ? -0.168 -10.249 11.017 1.00 0.00 89 LYS A C 20
ATOM 36567 O O . LYS A 1 89 ? -0.843 -9.915 10.044 1.00 0.00 89 LYS A O 20
ATOM 36586 N N . GLN A 1 90 ? -0.370 -9.766 12.239 1.00 0.00 90 GLN A N 20
ATOM 36587 C CA . GLN A 1 90 ? -1.421 -8.793 12.511 1.00 0.00 90 GLN A CA 20
ATOM 36588 C C . GLN A 1 90 ? -1.150 -7.480 11.785 1.00 0.00 90 GLN A C 20
ATOM 36589 O O . GLN A 1 90 ? -2.076 -6.800 11.346 1.00 0.00 90 GLN A O 20
ATOM 36603 N N . ALA A 1 91 ? 0.126 -7.130 11.664 1.00 0.00 91 ALA A N 20
ATOM 36604 C CA . ALA A 1 91 ? 0.520 -5.899 10.990 1.00 0.00 91 ALA A CA 20
ATOM 36605 C C . ALA A 1 91 ? -0.037 -5.847 9.571 1.00 0.00 91 ALA A C 20
ATOM 36606 O O . ALA A 1 91 ? -0.860 -4.991 9.248 1.00 0.00 91 ALA A O 20
ATOM 36613 N N . MET A 1 92 ? 0.417 -6.769 8.728 1.00 0.00 92 MET A N 20
ATOM 36614 C CA . MET A 1 92 ? -0.037 -6.828 7.344 1.00 0.00 92 MET A CA 20
ATOM 36615 C C . MET A 1 92 ? -1.561 -6.823 7.271 1.00 0.00 92 MET A C 20
ATOM 36616 O O . MET A 1 92 ? -2.151 -6.114 6.454 1.00 0.00 92 MET A O 20
ATOM 36630 N N . LEU A 1 93 ? -2.193 -7.616 8.129 1.00 0.00 93 LEU A N 20
ATOM 36631 C CA . LEU A 1 93 ? -3.649 -7.703 8.161 1.00 0.00 93 LEU A CA 20
ATOM 36632 C C . LEU A 1 93 ? -4.277 -6.313 8.151 1.00 0.00 93 LEU A C 20
ATOM 36633 O O . LEU A 1 93 ? -5.353 -6.111 7.587 1.00 0.00 93 LEU A O 20
ATOM 36649 N N . TYR A 1 94 ? -3.598 -5.358 8.777 1.00 0.00 94 TYR A N 20
ATOM 36650 C CA . TYR A 1 94 ? -4.090 -3.987 8.840 1.00 0.00 94 TYR A CA 20
ATOM 36651 C C . TYR A 1 94 ? -3.930 -3.288 7.493 1.00 0.00 94 TYR A C 20
ATOM 36652 O O . TYR A 1 94 ? -4.806 -2.539 7.062 1.00 0.00 94 TYR A O 20
ATOM 36670 N N . TRP A 1 95 ? -2.805 -3.539 6.834 1.00 0.00 95 TRP A N 20
ATOM 36671 C CA . TRP A 1 95 ? -2.528 -2.935 5.535 1.00 0.00 95 TRP A CA 20
ATOM 36672 C C . TRP A 1 95 ? -3.473 -3.480 4.470 1.00 0.00 95 TRP A C 20
ATOM 36673 O O . TRP A 1 95 ? -4.097 -2.717 3.731 1.00 0.00 95 TRP A O 20
ATOM 36694 N N . LEU A 1 96 ? -3.574 -4.803 4.395 1.00 0.00 96 LEU A N 20
ATOM 36695 C CA . LEU A 1 96 ? -4.444 -5.449 3.419 1.00 0.00 96 LEU A CA 20
ATOM 36696 C C . LEU A 1 96 ? -5.893 -5.012 3.606 1.00 0.00 96 LEU A C 20
ATOM 36697 O O . LEU A 1 96 ? -6.565 -4.633 2.647 1.00 0.00 96 LEU A O 20
ATOM 36713 N N . GLN A 1 97 ? -6.366 -5.065 4.847 1.00 0.00 97 GLN A N 20
ATOM 36714 C CA . GLN A 1 97 ? -7.735 -4.672 5.159 1.00 0.00 97 GLN A CA 20
ATOM 36715 C C . GLN A 1 97 ? -7.980 -3.213 4.791 1.00 0.00 97 GLN A C 20
ATOM 36716 O O . GLN A 1 97 ? -8.865 -2.905 3.992 1.00 0.00 97 GLN A O 20
ATOM 36730 N N . GLN A 1 98 ? -7.192 -2.319 5.378 1.00 0.00 98 GLN A N 20
ATOM 36731 C CA . GLN A 1 98 ? -7.325 -0.891 5.112 1.00 0.00 98 GLN A CA 20
ATOM 36732 C C . GLN A 1 98 ? -7.162 -0.598 3.624 1.00 0.00 98 GLN A C 20
ATOM 36733 O O . GLN A 1 98 ? -8.060 -0.044 2.988 1.00 0.00 98 GLN A O 20
ATOM 36747 N N . LEU A 1 99 ? -6.012 -0.971 3.075 1.00 0.00 99 LEU A N 20
ATOM 36748 C CA . LEU A 1 99 ? -5.731 -0.747 1.661 1.00 0.00 99 LEU A CA 20
ATOM 36749 C C . LEU A 1 99 ? -6.985 -0.952 0.818 1.00 0.00 99 LEU A C 20
ATOM 36750 O O . LEU A 1 99 ? -7.284 -0.154 -0.070 1.00 0.00 99 LEU A O 20
ATOM 36766 N N . GLN A 1 100 ? -7.714 -2.026 1.103 1.00 0.00 100 GLN A N 20
ATOM 36767 C CA . GLN A 1 100 ? -8.937 -2.334 0.371 1.00 0.00 100 GLN A CA 20
ATOM 36768 C C . GLN A 1 100 ? -9.926 -1.176 0.451 1.00 0.00 100 GLN A C 20
ATOM 36769 O O . GLN A 1 100 ? -10.343 -0.632 -0.572 1.00 0.00 100 GLN A O 20
ATOM 36783 N N . MET A 1 101 ? -10.298 -0.804 1.671 1.00 0.00 101 MET A N 20
ATOM 36784 C CA . MET A 1 101 ? -11.237 0.290 1.883 1.00 0.00 101 MET A CA 20
ATOM 36785 C C . MET A 1 101 ? -11.049 1.380 0.833 1.00 0.00 101 MET A C 20
ATOM 36786 O O . MET A 1 101 ? -12.010 1.826 0.206 1.00 0.00 101 MET A O 20
ATOM 36800 N N . LYS A 1 102 ? -9.804 1.806 0.646 1.00 0.00 102 LYS A N 20
ATOM 36801 C CA . LYS A 1 102 ? -9.488 2.843 -0.329 1.00 0.00 102 LYS A CA 20
ATOM 36802 C C . LYS A 1 102 ? -10.020 2.472 -1.710 1.00 0.00 102 LYS A C 20
ATOM 36803 O O . LYS A 1 102 ? -10.783 3.226 -2.314 1.00 0.00 102 LYS A O 20
ATOM 36822 N N . ARG A 1 103 ? -9.614 1.306 -2.202 1.00 0.00 103 ARG A N 20
ATOM 36823 C CA . ARG A 1 103 ? -10.050 0.836 -3.511 1.00 0.00 103 ARG A CA 20
ATOM 36824 C C . ARG A 1 103 ? -11.537 0.490 -3.497 1.00 0.00 103 ARG A C 20
ATOM 36825 O O . ARG A 1 103 ? -12.330 1.091 -4.220 1.00 0.00 103 ARG A O 20
ATOM 36846 N N . TRP A 1 104 ? -11.905 -0.481 -2.670 1.00 0.00 104 TRP A N 20
ATOM 36847 C CA . TRP A 1 104 ? -13.295 -0.907 -2.562 1.00 0.00 104 TRP A CA 20
ATOM 36848 C C . TRP A 1 104 ? -14.235 0.293 -2.585 1.00 0.00 104 TRP A C 20
ATOM 36849 O O . TRP A 1 104 ? -15.199 0.323 -3.350 1.00 0.00 104 TRP A O 20
ATOM 36870 N N . GLU A 1 105 ? -13.949 1.281 -1.742 1.00 0.00 105 GLU A N 20
ATOM 36871 C CA . GLU A 1 105 ? -14.771 2.483 -1.667 1.00 0.00 105 GLU A CA 20
ATOM 36872 C C . GLU A 1 105 ? -15.009 3.066 -3.057 1.00 0.00 105 GLU A C 20
ATOM 36873 O O . GLU A 1 105 ? -16.152 3.217 -3.491 1.00 0.00 105 GLU A O 20
ATOM 36885 N N . PHE A 1 106 ? -13.924 3.393 -3.750 1.00 0.00 106 PHE A N 20
ATOM 36886 C CA . PHE A 1 106 ? -14.014 3.962 -5.089 1.00 0.00 106 PHE A CA 20
ATOM 36887 C C . PHE A 1 106 ? -15.066 3.233 -5.920 1.00 0.00 106 PHE A C 20
ATOM 36888 O O . PHE A 1 106 ? -15.863 3.857 -6.620 1.00 0.00 106 PHE A O 20
ATOM 36905 N N . HIS A 1 107 ? -15.062 1.906 -5.837 1.00 0.00 107 HIS A N 20
ATOM 36906 C CA . HIS A 1 107 ? -16.016 1.090 -6.580 1.00 0.00 107 HIS A CA 20
ATOM 36907 C C . HIS A 1 107 ? -17.444 1.376 -6.127 1.00 0.00 107 HIS A C 20
ATOM 36908 O O . HIS A 1 107 ? -18.340 1.563 -6.949 1.00 0.00 107 HIS A O 20
ATOM 36923 N N . ASN A 1 108 ? -17.649 1.408 -4.814 1.00 0.00 108 ASN A N 20
ATOM 36924 C CA . ASN A 1 108 ? -18.969 1.670 -4.252 1.00 0.00 108 ASN A CA 20
ATOM 36925 C C . ASN A 1 108 ? -19.427 3.089 -4.577 1.00 0.00 108 ASN A C 20
ATOM 36926 O O . ASN A 1 108 ? -20.443 3.286 -5.243 1.00 0.00 108 ASN A O 20
ATOM 36937 N N . SER A 1 109 ? -18.669 4.073 -4.103 1.00 0.00 109 SER A N 20
ATOM 36938 C CA . SER A 1 109 ? -18.999 5.473 -4.341 1.00 0.00 109 SER A CA 20
ATOM 36939 C C . SER A 1 109 ? -19.394 5.699 -5.797 1.00 0.00 109 SER A C 20
ATOM 36940 O O . SER A 1 109 ? -18.721 5.251 -6.726 1.00 0.00 109 SER A O 20
ATOM 36948 N N . PRO A 1 110 ? -20.511 6.411 -6.002 1.00 0.00 110 PRO A N 20
ATOM 36949 C CA . PRO A 1 110 ? -21.022 6.714 -7.342 1.00 0.00 110 PRO A CA 20
ATOM 36950 C C . PRO A 1 110 ? -20.136 7.705 -8.090 1.00 0.00 110 PRO A C 20
ATOM 36951 O O . PRO A 1 110 ? -19.387 8.478 -7.493 1.00 0.00 110 PRO A O 20
ATOM 36962 N N . PRO A 1 111 ? -20.222 7.683 -9.429 1.00 0.00 111 PRO A N 20
ATOM 36963 C CA . PRO A 1 111 ? -19.436 8.575 -10.287 1.00 0.00 111 PRO A CA 20
ATOM 36964 C C . PRO A 1 111 ? -19.888 10.027 -10.183 1.00 0.00 111 PRO A C 20
ATOM 36965 O O . PRO A 1 111 ? -21.073 10.307 -10.003 1.00 0.00 111 PRO A O 20
ATOM 36976 N N . ALA A 1 112 ? -18.937 10.948 -10.298 1.00 0.00 112 ALA A N 20
ATOM 36977 C CA . ALA A 1 112 ? -19.238 12.372 -10.220 1.00 0.00 112 ALA A CA 20
ATOM 36978 C C . ALA A 1 112 ? -19.937 12.856 -11.486 1.00 0.00 112 ALA A C 20
ATOM 36979 O O . ALA A 1 112 ? -19.696 12.358 -12.586 1.00 0.00 112 ALA A O 20
ATOM 36986 N N . PRO A 1 113 ? -20.825 13.848 -11.330 1.00 0.00 113 PRO A N 20
ATOM 36987 C CA . PRO A 1 113 ? -21.578 14.421 -12.451 1.00 0.00 113 PRO A CA 20
ATOM 36988 C C . PRO A 1 113 ? -20.691 15.230 -13.391 1.00 0.00 113 PRO A C 20
ATOM 36989 O O . PRO A 1 113 ? -19.487 15.354 -13.170 1.00 0.00 113 PRO A O 20
ATOM 37000 N N . SER A 1 114 ? -21.295 15.778 -14.441 1.00 0.00 114 SER A N 20
ATOM 37001 C CA . SER A 1 114 ? -20.559 16.573 -15.417 1.00 0.00 114 SER A CA 20
ATOM 37002 C C . SER A 1 114 ? -20.434 18.021 -14.955 1.00 0.00 114 SER A C 20
ATOM 37003 O O . SER A 1 114 ? -19.339 18.580 -14.915 1.00 0.00 114 SER A O 20
ATOM 37011 N N . GLY A 1 115 ? -21.567 18.625 -14.606 1.00 0.00 115 GLY A N 20
ATOM 37012 C CA . GLY A 1 115 ? -21.563 20.003 -14.152 1.00 0.00 115 GLY A CA 20
ATOM 37013 C C . GLY A 1 115 ? -20.731 20.905 -15.041 1.00 0.00 115 GLY A C 20
ATOM 37014 O O . GLY A 1 115 ? -19.567 21.189 -14.758 1.00 0.00 115 GLY A O 20
ATOM 37018 N N . PRO A 1 116 ? -21.331 21.371 -16.147 1.00 0.00 116 PRO A N 20
ATOM 37019 C CA . PRO A 1 116 ? -20.655 22.251 -17.103 1.00 0.00 116 PRO A CA 20
ATOM 37020 C C . PRO A 1 116 ? -20.406 23.644 -16.534 1.00 0.00 116 PRO A C 20
ATOM 37021 O O . PRO A 1 116 ? -19.291 24.160 -16.596 1.00 0.00 116 PRO A O 20
ATOM 37032 N N . SER A 1 117 ? -21.453 24.247 -15.978 1.00 0.00 117 SER A N 20
ATOM 37033 C CA . SER A 1 117 ? -21.348 25.581 -15.400 1.00 0.00 117 SER A CA 20
ATOM 37034 C C . SER A 1 117 ? -20.190 25.655 -14.410 1.00 0.00 117 SER A C 20
ATOM 37035 O O . SER A 1 117 ? -19.839 24.661 -13.774 1.00 0.00 117 SER A O 20
ATOM 37043 N N . SER A 1 118 ? -19.601 26.840 -14.284 1.00 0.00 118 SER A N 20
ATOM 37044 C CA . SER A 1 118 ? -18.480 27.043 -13.374 1.00 0.00 118 SER A CA 20
ATOM 37045 C C . SER A 1 118 ? -18.238 28.531 -13.135 1.00 0.00 118 SER A C 20
ATOM 37046 O O . SER A 1 118 ? -17.937 29.280 -14.063 1.00 0.00 118 SER A O 20
ATOM 37054 N N . GLY A 1 119 ? -18.372 28.951 -11.880 1.00 0.00 119 GLY A N 20
ATOM 37055 C CA . GLY A 1 119 ? -18.166 30.347 -11.540 1.00 0.00 119 GLY A CA 20
ATOM 37056 C C . GLY A 1 119 ? -19.141 31.267 -12.247 1.00 0.00 119 GLY A C 20
ATOM 37057 O O . GLY A 1 119 ? -19.594 30.970 -13.352 1.00 0.00 119 GLY A O 20
#

GO terms:
  GO:0005515 protein binding (F, IPI)
  GO:0005096 GTPase activator activity (F, IDA)
  GO:0043547 positive regulation of GTPase activity (P, IDA)
  GO:0045296 cadherin binding (F, IPI)
  GO:0005829 cytosol (C, IDA)
  GO:0030054 cell junction (C, IDA)
  GO:0031410 cytoplasmic vesicle (C, IDA)

InterPro domains:
  IPR000195 Rab-GAP-TBC domain [PF00566] (629-837)
  IPR000195 Rab-GAP-TBC domain [PS50086] (625-817)
  IPR000195 Rab-GAP-TBC domain [SM00164] (622-840)
  IPR001849 Pleckstrin homology domain [PF00169] (48-139)
  IPR001849 Pleckstrin homology domain [PS50003] (45-142)
  IPR001849 Pleckstrin homology domain [SM00233] (46-144)
  IPR011993 PH-like domain superfamily [G3DSA:2.30.29.30] (48-147)
  IPR035969 Rab-GAP-TBC domain superfamily [SSF47923] (613-777)
  IPR035969 Rab-GAP-TBC domain superfamily [SSF47923] (755-873)
  IPR050302 Rab GTPase-activating TBC domain-containing protein [PTHR47219] (347-904)